Protein 7OZE (pdb70)

Secondary structure (P-SEA, 3-state):
cbbbbbbbcccccccccccccccccccaaaaaaaaaaccccccccccccccaaaaaaaaacccccccccccccccccccccccccccaaaaaaaabbbbbbcccccccccccccccccccccccccccccccccccccccccccccccccccccccccccbbbbbbccccccccccccccccccccccccccccccccccccccccccccccccccccaaaaaaaaaaaaaaacccbbbbbbcccccccccccccccccccccccaaaaaaaaaaaaaaaaaaaaaaaccccbbbbbbbccbbbbccccccccccccccccccccccccccccccccccccbbbbbbcccccccccccccccccaaaaaaaaaacccccccccccbbbbcccccccccccccbbbbbcccbbbbbbcccbbbbccccccccccccccccccccbbbbbccccccccccccccccaaaaaaaaaaaaaaacccccccc/cbbbbbbbcccccccccccccccccccaaaaaaaaaaccccccccccccccaaaaaaaaacccccccccccccccccccccccccccaaaaaaaabbbbbbcccccccccccccccccccccccccccccccccccccccccccccccccccccccccccbbbbbbccccccccccccccccccccccccccccccccccccccccccccccccccccaaaaaaaaaaaaaaaccccbbbbbcccccccccccccccccccccccaaaaaaaaaaaaaaaaaaaaaaaccccbbbbbbbccbbbbccccccccccccccccccccccccccccccccccccbbbbbbcccccccccccccccccaaaaaaaaaacccccccccccbbbbcccccccccccccbbbbbcccbbbbbbcccbbbbccccccccccccccccccccbbbbbccccccccccccccccaaaaaaaaaaaaaaacccccccc/cbbbbbbbcccccccccccccccccccaaaaaaaaaaccccccccccccccaaaaaaaaacccccccccccccccccccccccccccaaaaaaaabbbbbbcccccccccccccccccccccccccccccccccccccccccccccccccccccccccccbbbbbbccccccccccccccccccccccccccccccccccccccccccccccccccccaaaaaaaaaaaaaaacccbbbbbbcccccccccccccccccccccccaaaaaaaaaaaaaaaaaaaaaaaccccbbbbbbbccbbbbccccccccccccccccccccccccccccccccccccbbbbbbcccccccccccccccccaaaaaaaaaacccccccccccbbbbcccccccccccccbbbbbcccbbbbbbcccbbbbccccccccccccccccccccbbbbbccccccccccccccccaaaaaaaaaaaaaaacccccccc/cbbbbbbbcccccccccccccccccccaaaaaaaaaaccccccccccccccaaaaaaaaacccccccccccccccccccccccccccaaaaaaaabbbbbbcccccccccccccccccccccccccccccccccccccccccccccccccccccccccccbbbbbbcccccccccccccccccccccccccccccccccccccccccccccccccccaaaaaaaaaaaaaaaaccccbbbbbcccccccccccccccccccccccaaaaaaaaaaaaaaaaaaaaaaaccccbbbbbbbccbbbbccccccccccccccccccccccccccccccccccccbbbbbbcccccccccccccccccaaaaaaaaaacccccccccccbbbbcccccccccccccbbbbbcccbbbbbbcccbbbbccccccccccccccccccccbbbbbccccccccccccccccaaaaaaaaaaaaaaacccccccc

Sequence (1948 aa):
QRPNVVFIYADDIGYGDLSCNGAKTIHTPNVERLAKMGVRFTNAHSAAATSTPSRYAMLTGEYAWRKAGTGIAAGDAAAIIRPERYTMANLFKDAGYNTGVVGKWHLGLGDKGGEQDWNKPLQPGTNDIGFEYSFIMAATGDRVPCVFVENDQVINLDPNDPIQVSYKANFPGEPTGKDNPELLKMHPSHGHDQSIVNGISRIGYMKGGKSALWQDEKIAETLTGKAVSFIEGHKSAPFFLYFATQDAHVPRVPSPQFAGKSGMGPRGDCLLEFDWSVGEILNALERLGLDKNTLVILSSDNGPVVDDGYKDQAVELLGDHTPGGIYRGGKYSSFEAGTRIPCIWSWQGVIRPGTVSDALLCQIDWFATFAEMLNVRLPEGAAPDSEPMLKAWTGKQKKGREWLVLQNAQQNNLSVTDGRWKYLRPGNGPAYLKAVNIELGNSKEPQLYDLKKDPKEKNNVAGQNPELVKKMAAQLEKIVDGRYGLPLQRPNVVFIYADDIGYGDLSCNGAKTIHTPNVERLAKMGVRFTNAHSAAATSTPSRYAMLTGEYAWRKAGTGIAAGDAAAIIRPERYTMANLFKDAGYNTGVVGKWHLGLGDKGGEQDWNKPLQPGTNDIGFEYSFIMAATGDRVPCVFVENDQVINLDPNDPIQVSYKANFPGEPTGKDNPELLKMHPSHGHDQSIVNGISRIGYMKGGKSALWQDEKIAETLTGKAVSFIEGHKSAPFFLYFATQDAHVPRVPSPQFAGKSGMGPRGDCLLEFDWSVGEILNALERLGLDKNTLVILSSDNGPVVDDGYKDQAVELLGDHTPGGIYRGGKYSSFEAGTRIPCIWSWQGVIRPGTVSDALLCQIDWFATFAEMLNVRLPEGAAPDSEPMLKAWTGKQKKGREWLVLQNAQQNNLSVTDGRWKYLRPGNGPAYLKAVNIELGNSKEPQLYDLKKDPKEKNNVAGQNPELVKKMAAQLEKIVDGRYGLPLQRPNVVFIYADDIGYGDLSCNGAKTIHTPNVERLAKMGVRFTNAHSAAATSTPSRYAMLTGEYAWRKAGTGIAAGDAAAIIRPERYTMANLFKDAGYNTGVVGKWHLGLGDKGGEQDWNKPLQPGTNDIGFEYSFIMAATGDRVPCVFVENDQVINLDPNDPIQVSYKANFPGEPTGKDNPELLKMHPSHGHDQSIVNGISRIGYMKGGKSALWQDEKIAETLTGKAVSFIEGHKSAPFFLYFATQDAHVPRVPSPQFAGKSGMGPRGDCLLEFDWSVGEILNALERLGLDKNTLVILSSDNGPVVDDGYKDQAVELLGDHTPGGIYRGGKYSSFEAGTRIPCIWSWQGVIRPGTVSDALLCQIDWFATFAEMLNVRLPEGAAPDSEPMLKAWTGKQKKGREWLVLQNAQNNLSVTDGRWKYLRPGNGPAYLKAVNIELGNSKEPQLYDLKKDPKEKNNVAGQNPELVKKMAAQLEKIVDGRYGLPLQRPNVVFIYADDIGYGDLSCNGAKTIHTPNVERLAKMGVRFTNAHSAAATSTPSRYAMLTGEYAWRKAGTGIAAGDAAAIIRPERYTMANLFKDAGYNTGVVGKWHLGLGDKGGEQDWNKPLQPGTNDIGFEYSFIMAATGDRVPCVFVENDQVINLDPNDPIQVSYKANFPGEPTGKDNPELLKMHPSHGHDQSIVNGISRIGYMKGGKSALWQDEKIAETLTGKAVSFIEGHKSAPFFLYFATQDAHVPRVPSPQFAGKSGMGPRGDCLLEFDWSVGEILNALERLGLDKNTLVILSSDNGPVVDDGYKDQAVELLGDHTPGGIYRGGKYSSFEAGTRIPCIWSWQGVIRPGTVSDALLCQIDWFATFAEMLNVRLPEGAAPDSEPMLKAWTGKQKKGREWLVLQNAQQNNLSVTDGRWKYLRPGNGPAYLKAVNIELGNSKEPQLYDLKKDPKEKNNVAGQNPELVKKMAAQLEKIVDGRYGLPL

Radius of gyration: 40.95 Å; Cα contacts (8 Å, |Δi|>4): 5257; chains: 4; bounding box: 102×102×108 Å

Structure (mmCIF, N/CA/C/O backbone):
data_7OZE
#
_entry.id   7OZE
#
_cell.length_a   86.401
_cell.length_b   124.715
_cell.length_c   97.137
_cell.angle_alpha   90.000
_cell.angle_beta   95.321
_cell.angle_gamma   90.000
#
_symmetry.space_group_name_H-M   'P 1 21 1'
#
loop_
_entity.id
_entity.type
_entity.pdbx_description
1 polymer 'Putative secreted sulfatase'
2 non-polymer 6-O-sulfo-beta-D-galactopyranose
3 non-polymer 'CALCIUM ION'
4 water water
#
loop_
_atom_site.group_PDB
_atom_site.id
_atom_site.type_symbol
_atom_site.label_atom_id
_atom_site.label_alt_id
_atom_site.label_comp_id
_atom_site.label_asym_id
_atom_site.label_entity_id
_atom_site.label_seq_id
_atom_site.pdbx_PDB_ins_code
_atom_site.Cartn_x
_atom_site.Cartn_y
_atom_site.Cartn_z
_atom_site.occupancy
_atom_site.B_iso_or_equiv
_atom_site.auth_seq_id
_atom_site.auth_comp_id
_atom_site.auth_asym_id
_atom_site.auth_atom_id
_atom_site.pdbx_PDB_model_num
ATOM 1 N N . GLN A 1 27 ? 20.835 99.232 49.705 1.000 32.065 29 GLN AAA N 1
ATOM 2 C CA . GLN A 1 27 ? 19.629 98.653 50.364 1.000 32.111 29 GLN AAA CA 1
ATOM 3 C C . GLN A 1 27 ? 19.577 97.147 50.079 1.000 29.925 29 GLN AAA C 1
ATOM 4 O O . GLN A 1 27 ? 19.449 96.783 48.886 1.000 30.968 29 GLN AAA O 1
ATOM 10 N N . ARG A 1 28 ? 19.683 96.299 51.114 1.000 27.033 30 ARG AAA N 1
ATOM 11 C CA . ARG A 1 28 ? 19.437 94.833 51.004 1.000 25.481 30 ARG AAA CA 1
ATOM 12 C C . ARG A 1 28 ? 18.437 94.430 52.088 1.000 23.436 30 ARG AAA C 1
ATOM 13 O O . ARG A 1 28 ? 18.752 93.654 52.982 1.000 22.934 30 ARG AAA O 1
ATOM 21 N N . PRO A 1 29 ? 17.177 94.926 52.025 1.000 21.379 31 PRO AAA N 1
ATOM 22 C CA . PRO A 1 29 ? 16.158 94.588 53.013 1.000 20.165 31 PRO AAA CA 1
ATOM 23 C C . PRO A 1 29 ? 15.488 93.243 52.702 1.000 19.494 31 PRO AAA C 1
ATOM 24 O O . PRO A 1 29 ? 15.585 92.792 51.584 1.000 19.582 31 PRO AAA O 1
ATOM 28 N N . ASN A 1 30 ? 14.782 92.664 53.671 1.000 17.835 32 ASN AAA N 1
ATOM 29 C CA . ASN A 1 30 ? 13.897 91.499 53.418 1.000 16.994 32 ASN AAA CA 1
ATOM 30 C C . ASN A 1 30 ? 12.720 91.988 52.571 1.000 16.105 32 ASN AAA C 1
ATOM 31 O O . ASN A 1 30 ? 12.324 93.159 52.738 1.000 15.661 32 ASN AAA O 1
ATOM 36 N N . VAL A 1 31 ? 12.202 91.130 51.693 1.000 14.824 33 VAL AAA N 1
ATOM 37 C CA . VAL A 1 31 ? 11.004 91.427 50.859 1.000 14.122 33 VAL AAA CA 1
ATOM 38 C C . VAL A 1 31 ? 9.984 90.311 51.098 1.000 13.989 33 VAL AAA C 1
ATOM 39 O O . VAL A 1 31 ? 10.294 89.116 50.834 1.000 14.007 33 VAL AAA O 1
ATOM 43 N N . VAL A 1 32 ? 8.821 90.703 51.620 1.000 13.545 34 VAL AAA N 1
ATOM 44 C CA . VAL A 1 32 ? 7.671 89.805 51.903 1.000 13.642 34 VAL AAA CA 1
ATOM 45 C C . VAL A 1 32 ? 6.485 90.299 51.077 1.000 13.688 34 VAL AAA C 1
ATOM 46 O O . VAL A 1 32 ? 6.052 91.449 51.293 1.000 13.803 34 VAL AAA O 1
ATOM 50 N N . PHE A 1 33 ? 6.020 89.470 50.144 1.000 13.621 35 PHE AAA N 1
ATOM 51 C CA . PHE A 1 33 ? 4.756 89.675 49.405 1.000 13.672 35 PHE AAA CA 1
ATOM 52 C C . PHE A 1 33 ? 3.650 88.982 50.184 1.000 13.698 35 PHE AAA C 1
ATOM 53 O O . PHE A 1 33 ? 3.823 87.796 50.458 1.000 13.643 35 PHE AAA O 1
ATOM 61 N N . ILE A 1 34 ? 2.570 89.693 50.500 1.000 14.000 36 ILE AAA N 1
ATOM 62 C CA . ILE A 1 34 ? 1.267 89.082 50.894 1.000 14.317 36 ILE AAA CA 1
ATOM 63 C C . ILE A 1 34 ? 0.314 89.300 49.720 1.000 14.499 36 ILE AAA C 1
ATOM 64 O O . ILE A 1 34 ? -0.207 90.427 49.579 1.000 14.943 36 ILE AAA O 1
ATOM 69 N N . TYR A 1 35 ? 0.136 88.267 48.896 1.000 14.663 37 TYR AAA N 1
ATOM 70 C CA . TYR A 1 35 ? -0.482 88.343 47.549 1.000 14.889 37 TYR AAA CA 1
ATOM 71 C C . TYR A 1 35 ? -1.814 87.589 47.574 1.000 15.386 37 TYR AAA C 1
ATOM 72 O O . TYR A 1 35 ? -1.830 86.333 47.613 1.000 15.992 37 TYR AAA O 1
ATOM 81 N N . ALA A 1 36 ? -2.908 88.350 47.540 1.000 15.259 38 ALA AAA N 1
ATOM 82 C CA . ALA A 1 36 ? -4.290 87.851 47.670 1.000 15.383 38 ALA AAA CA 1
ATOM 83 C C . ALA A 1 36 ? -4.794 87.324 46.329 1.000 15.355 38 ALA AAA C 1
ATOM 84 O O . ALA A 1 36 ? -4.172 87.603 45.304 1.000 15.486 38 ALA AAA O 1
ATOM 86 N N . ASP A 1 37 ? -5.922 86.621 46.361 1.000 15.754 39 ASP AAA N 1
ATOM 87 C CA . ASP A 1 37 ? -6.610 86.056 45.178 1.000 15.908 39 ASP AAA CA 1
ATOM 88 C C . ASP A 1 37 ? -8.003 86.689 45.095 1.000 15.837 39 ASP AAA C 1
ATOM 89 O O . ASP A 1 37 ? -8.781 86.508 46.032 1.000 15.347 39 ASP AAA O 1
ATOM 94 N N . ASP A 1 38 ? -8.292 87.419 44.016 1.000 16.354 40 ASP AAA N 1
ATOM 95 C CA . ASP A 1 38 ? -9.650 87.923 43.655 1.000 16.154 40 ASP AAA CA 1
ATOM 96 C C . ASP A 1 38 ? -10.112 88.979 44.671 1.000 15.636 40 ASP AAA C 1
ATOM 97 O O . ASP A 1 38 ? -11.337 89.154 44.813 1.000 15.998 40 ASP AAA O 1
ATOM 102 N N . ILE A 1 39 ? -9.186 89.671 45.337 1.000 14.922 41 ILE AAA N 1
ATOM 103 C CA . ILE A 1 39 ? -9.529 90.713 46.348 1.000 14.970 41 ILE AAA CA 1
ATOM 104 C C . ILE A 1 39 ? -9.498 92.082 45.665 1.000 15.032 41 ILE AAA C 1
ATOM 105 O O . ILE A 1 39 ? -8.416 92.509 45.244 1.000 14.661 41 ILE AAA O 1
ATOM 110 N N . GLY A 1 40 ? -10.668 92.721 45.564 1.000 15.702 42 GLY AAA N 1
ATOM 111 C CA . GLY A 1 40 ? -10.890 93.946 44.772 1.000 16.248 42 GLY AAA CA 1
ATOM 112 C C . GLY A 1 40 ? -10.554 95.209 45.543 1.000 16.648 42 GLY AAA C 1
ATOM 113 O O . GLY A 1 40 ? -10.268 95.120 46.751 1.000 17.112 42 GLY AAA O 1
ATOM 114 N N . TYR A 1 41 ? -10.592 96.353 44.856 1.000 17.286 43 TYR AAA N 1
ATOM 115 C CA . TYR A 1 41 ? -10.194 97.682 45.385 1.000 17.537 43 TYR AAA CA 1
ATOM 116 C C . TYR A 1 41 ? -10.999 98.011 46.647 1.000 17.856 43 TYR AAA C 1
ATOM 117 O O . TYR A 1 41 ? -10.415 98.585 47.577 1.000 18.399 43 TYR AAA O 1
ATOM 126 N N . GLY A 1 42 ? -12.281 97.643 46.690 1.000 17.380 44 GLY AAA N 1
ATOM 127 C CA . GLY A 1 42 ? -13.196 97.956 47.807 1.000 17.366 44 GLY AAA CA 1
ATOM 128 C C . GLY A 1 42 ? -13.433 96.791 48.760 1.000 17.287 44 GLY AAA C 1
ATOM 129 O O . GLY A 1 42 ? -14.356 96.919 49.605 1.000 17.408 44 GLY AAA O 1
ATOM 130 N N . ASP A 1 43 ? -12.643 95.710 48.677 1.000 17.175 45 ASP AAA N 1
ATOM 131 C CA . ASP A 1 43 ? -12.840 94.478 49.495 1.000 17.344 45 ASP AAA CA 1
ATOM 132 C C . ASP A 1 43 ? -12.121 94.600 50.855 1.000 17.644 45 ASP AAA C 1
ATOM 133 O O . ASP A 1 43 ? -12.426 93.807 51.756 1.000 17.266 45 ASP AAA O 1
ATOM 138 N N . LEU A 1 44 ? -11.179 95.533 50.996 1.000 18.301 46 LEU AAA N 1
ATOM 139 C CA . LEU A 1 44 ? -10.409 95.759 52.245 1.000 18.789 46 LEU AAA CA 1
ATOM 140 C C . LEU A 1 44 ? -10.707 97.176 52.745 1.000 19.986 46 LEU AAA C 1
ATOM 141 O O . LEU A 1 44 ? -10.902 98.073 51.898 1.000 21.239 46 LEU AAA O 1
ATOM 146 N N . SER A 1 45 ? -10.737 97.370 54.067 1.000 20.811 47 SER AAA N 1
ATOM 147 C CA . SER A 1 45 ? -11.213 98.616 54.721 1.000 21.841 47 SER AAA CA 1
ATOM 148 C C . SER A 1 45 ? -10.185 99.748 54.565 1.000 23.160 47 SER AAA C 1
ATOM 149 O O . SER A 1 45 ? -10.557 100.898 54.841 1.000 24.377 47 SER AAA O 1
ATOM 152 N N . CYS A 1 46 ? -8.964 99.454 54.106 1.000 24.004 48 CYS AAA N 1
ATOM 153 C CA . CYS A 1 46 ? -7.874 100.455 53.917 1.000 24.943 48 CYS AAA CA 1
ATOM 154 C C . CYS A 1 46 ? -8.252 101.465 52.826 1.000 23.852 48 CYS AAA C 1
ATOM 155 O O . CYS A 1 46 ? -7.766 102.612 52.887 1.000 23.366 48 CYS AAA O 1
ATOM 158 N N . ASN A 1 47 ? -9.095 101.066 51.870 1.000 24.436 49 ASN AAA N 1
ATOM 159 C CA . ASN A 1 47 ? -9.533 101.923 50.729 1.000 24.800 49 ASN AAA CA 1
ATOM 160 C C . ASN A 1 47 ? -10.919 102.537 51.014 1.000 24.535 49 ASN AAA C 1
ATOM 161 O O . ASN A 1 47 ? -11.527 103.079 50.057 1.000 24.220 49 ASN AAA O 1
ATOM 166 N N . GLY A 1 48 ? -11.409 102.480 52.259 1.000 24.216 50 GLY AAA N 1
ATOM 167 C CA . GLY A 1 48 ? -12.531 103.318 52.736 1.000 24.150 50 GLY AAA CA 1
ATOM 168 C C . GLY A 1 48 ? -13.770 102.529 53.144 1.000 23.895 50 GLY AAA C 1
ATOM 169 O O . GLY A 1 48 ? -14.627 103.120 53.830 1.000 22.835 50 GLY AAA O 1
ATOM 170 N N . ALA A 1 49 ? -13.868 101.253 52.754 1.000 23.882 51 ALA AAA N 1
ATOM 171 C CA . ALA A 1 49 ? -15.010 100.356 53.049 1.000 23.700 51 ALA AAA CA 1
ATOM 172 C C . ALA A 1 49 ? -15.314 100.350 54.554 1.000 24.391 51 ALA AAA C 1
ATOM 173 O O . ALA A 1 49 ? -14.386 100.179 55.340 1.000 24.907 51 ALA AAA O 1
ATOM 175 N N . LYS A 1 50 ? -16.578 100.539 54.929 1.000 25.603 52 LYS AAA N 1
ATOM 176 C CA . LYS A 1 50 ? -17.076 100.414 56.329 1.000 26.637 52 LYS AAA CA 1
ATOM 177 C C . LYS A 1 50 ? -17.942 99.148 56.439 1.000 25.790 52 LYS AAA C 1
ATOM 178 O O . LYS A 1 50 ? -18.436 98.898 57.552 1.000 24.930 52 LYS AAA O 1
ATOM 184 N N . THR A 1 51 ? -18.070 98.361 55.359 1.000 25.305 53 THR AAA N 1
ATOM 185 C CA . THR A 1 51 ? -18.948 97.157 55.267 1.000 25.379 53 THR AAA CA 1
ATOM 186 C C . THR A 1 51 ? -18.194 95.892 55.706 1.000 24.967 53 THR AAA C 1
ATOM 187 O O . THR A 1 51 ? -18.848 94.860 55.954 1.000 24.151 53 THR AAA O 1
ATOM 191 N N . ILE A 1 52 ? -16.865 95.978 55.774 1.000 24.299 54 ILE AAA N 1
ATOM 192 C CA . ILE A 1 52 ? -15.950 94.902 56.243 1.000 23.934 54 ILE AAA CA 1
ATOM 193 C C . ILE A 1 52 ? -14.915 95.578 57.139 1.000 23.615 54 ILE AAA C 1
ATOM 194 O O . ILE A 1 52 ? -14.569 96.751 56.858 1.000 24.063 54 ILE AAA O 1
ATOM 199 N N . HIS A 1 53 ? -14.466 94.890 58.189 1.000 23.282 55 HIS AAA N 1
ATOM 200 C CA . HIS A 1 53 ? -13.363 95.363 59.064 1.000 23.450 55 HIS AAA CA 1
ATOM 201 C C . HIS A 1 53 ? -12.163 94.426 58.900 1.000 20.255 55 HIS AAA C 1
ATOM 202 O O . HIS A 1 53 ? -12.222 93.274 59.404 1.000 19.286 55 HIS AAA O 1
ATOM 209 N N . THR A 1 54 ? -11.131 94.936 58.212 1.000 17.555 56 THR AAA N 1
ATOM 210 C CA . THR A 1 54 ? -9.804 94.300 58.047 1.000 16.393 56 THR AAA CA 1
ATOM 211 C C . THR A 1 54 ? -8.781 95.123 58.824 1.000 15.042 56 THR AAA C 1
ATOM 212 O O . THR A 1 54 ? -8.103 95.977 58.254 1.000 14.298 56 THR AAA O 1
ATOM 216 N N . PRO A 1 55 ? -8.659 94.918 60.155 1.000 14.451 57 PRO AAA N 1
ATOM 217 C CA . PRO A 1 55 ? -7.812 95.770 60.995 1.000 14.434 57 PRO AAA CA 1
ATOM 218 C C . PRO A 1 55 ? -6.310 95.710 60.680 1.000 14.418 57 PRO AAA C 1
ATOM 219 O O . PRO A 1 55 ? -5.672 96.742 60.722 1.000 14.386 57 PRO AAA O 1
ATOM 223 N N . ASN A 1 56 ? -5.787 94.520 60.376 1.000 14.714 58 ASN AAA N 1
ATOM 224 C CA . ASN A 1 56 ? -4.351 94.288 60.066 1.000 14.910 58 ASN AAA CA 1
ATOM 225 C C . ASN A 1 56 ? -3.971 94.965 58.744 1.000 14.958 58 ASN AAA C 1
ATOM 226 O O . ASN A 1 56 ? -2.827 95.445 58.637 1.000 15.257 58 ASN AAA O 1
ATOM 231 N N . VAL A 1 57 ? -4.877 94.984 57.769 1.000 14.855 59 VAL AAA N 1
ATOM 232 C CA . VAL A 1 57 ? -4.631 95.652 56.458 1.000 15.057 59 VAL AAA CA 1
ATOM 233 C C . VAL A 1 57 ? -4.605 97.169 56.692 1.000 15.497 59 VAL AAA C 1
ATOM 234 O O . VAL A 1 57 ? -3.769 97.851 56.059 1.000 14.898 59 VAL AAA O 1
ATOM 238 N N . GLU A 1 58 ? -5.456 97.680 57.587 1.000 16.300 60 GLU AAA N 1
ATOM 239 C CA . GLU A 1 58 ? -5.444 99.122 57.963 1.000 16.939 60 GLU AAA CA 1
ATOM 240 C C . GLU A 1 58 ? -4.128 99.447 58.675 1.000 17.314 60 GLU AAA C 1
ATOM 241 O O . GLU A 1 58 ? -3.572 100.535 58.417 1.000 17.801 60 GLU AAA O 1
ATOM 247 N N . ARG A 1 59 ? -3.660 98.537 59.535 1.000 17.529 61 ARG AAA N 1
ATOM 248 C CA . ARG A 1 59 ? -2.367 98.666 60.252 1.000 17.771 61 ARG AAA CA 1
ATOM 249 C C . ARG A 1 59 ? -1.268 98.885 59.208 1.000 17.842 61 ARG AAA C 1
ATOM 250 O O . ARG A 1 59 ? -0.555 99.904 59.316 1.000 17.617 61 ARG AAA O 1
ATOM 258 N N . LEU A 1 60 ? -1.174 97.989 58.220 1.000 17.751 62 LEU AAA N 1
ATOM 259 C CA . LEU A 1 60 ? -0.166 98.052 57.126 1.000 17.737 62 LEU AAA CA 1
ATOM 260 C C . LEU A 1 60 ? -0.254 99.408 56.410 1.000 17.998 62 LEU AAA C 1
ATOM 261 O O . LEU A 1 60 ? 0.800 100.025 56.201 1.000 18.340 62 LEU AAA O 1
ATOM 266 N N . ALA A 1 61 ? -1.462 99.852 56.052 1.000 18.639 63 ALA AAA N 1
ATOM 267 C CA . ALA A 1 61 ? -1.707 101.114 55.315 1.000 19.109 63 ALA AAA CA 1
ATOM 268 C C . ALA A 1 61 ? -1.196 102.303 56.136 1.000 20.374 63 ALA AAA C 1
ATOM 269 O O . ALA A 1 61 ? -0.468 103.138 55.569 1.000 19.856 63 ALA AAA O 1
ATOM 271 N N . LYS A 1 62 ? -1.556 102.368 57.425 1.000 22.124 64 LYS AAA N 1
ATOM 272 C CA . LYS A 1 62 ? -1.181 103.483 58.343 1.000 23.726 64 LYS AAA CA 1
ATOM 273 C C . LYS A 1 62 ? 0.295 103.347 58.757 1.000 23.844 64 LYS AAA C 1
ATOM 274 O O . LYS A 1 62 ? 0.804 104.258 59.440 1.000 25.577 64 LYS AAA O 1
ATOM 280 N N . MET A 1 63 ? 0.961 102.281 58.306 1.000 23.192 65 MET AAA N 1
ATOM 281 C CA . MET A 1 63 ? 2.372 101.915 58.619 1.000 22.261 65 MET AAA CA 1
ATOM 282 C C . MET A 1 63 ? 3.262 102.119 57.381 1.000 21.148 65 MET AAA C 1
ATOM 283 O O . MET A 1 63 ? 4.494 102.106 57.545 1.000 22.023 65 MET AAA O 1
ATOM 288 N N . GLY A 1 64 ? 2.673 102.334 56.197 1.000 19.670 66 GLY AAA N 1
ATOM 289 C CA . GLY A 1 64 ? 3.405 102.527 54.928 1.000 19.097 66 GLY AAA CA 1
ATOM 290 C C . GLY A 1 64 ? 2.655 103.410 53.939 1.000 18.216 66 GLY AAA C 1
ATOM 291 O O . GLY A 1 64 ? 2.044 104.401 54.383 1.000 17.949 66 GLY AAA O 1
ATOM 292 N N . VAL A 1 65 ? 2.720 103.086 52.642 1.000 17.362 67 VAL AAA N 1
ATOM 293 C CA . VAL A 1 65 ? 2.076 103.875 51.551 1.000 17.561 67 VAL AAA CA 1
ATOM 294 C C . VAL A 1 65 ? 1.020 103.007 50.848 1.000 17.106 67 VAL AAA C 1
ATOM 295 O O . VAL A 1 65 ? 1.321 101.856 50.474 1.000 15.719 67 VAL AAA O 1
ATOM 299 N N . ARG A 1 66 ? -0.169 103.582 50.665 1.000 17.171 68 ARG AAA N 1
ATOM 300 C CA . ARG A 1 66 ? -1.352 102.961 50.019 1.000 17.262 68 ARG AAA CA 1
ATOM 301 C C . ARG A 1 66 ? -1.506 103.562 48.614 1.000 16.736 68 ARG AAA C 1
ATOM 302 O O . ARG A 1 66 ? -1.450 104.797 48.496 1.000 15.507 68 ARG AAA O 1
ATOM 310 N N . PHE A 1 67 ? -1.696 102.707 47.600 1.000 16.765 69 PHE AAA N 1
ATOM 311 C CA . PHE A 1 67 ? -1.800 103.083 46.163 1.000 16.807 69 PHE AAA CA 1
ATOM 312 C C . PHE A 1 67 ? -3.262 103.043 45.702 1.000 16.487 69 PHE AAA C 1
ATOM 313 O O . PHE A 1 67 ? -3.965 102.053 45.967 1.000 17.160 69 PHE AAA O 1
ATOM 321 N N . THR A 1 68 ? -3.693 104.106 45.021 1.000 16.334 70 THR AAA N 1
ATOM 322 C CA . THR A 1 68 ? -5.083 104.300 44.536 1.000 16.066 70 THR AAA CA 1
ATOM 323 C C . THR A 1 68 ? -5.180 104.002 43.036 1.000 16.250 70 THR AAA C 1
ATOM 324 O O . THR A 1 68 ? -6.309 103.999 42.532 1.000 16.274 70 THR AAA O 1
ATOM 328 N N . ASN A 1 69 ? -4.053 103.763 42.359 1.000 16.468 71 ASN AAA N 1
ATOM 329 C CA . ASN A 1 69 ? -4.011 103.565 40.885 1.000 16.640 71 ASN AAA CA 1
ATOM 330 C C . ASN A 1 69 ? -2.907 102.560 40.525 1.000 15.820 71 ASN AAA C 1
ATOM 331 O O . ASN A 1 69 ? -2.271 102.728 39.468 1.000 15.504 71 ASN AAA O 1
ATOM 336 N N . ALA A 1 70 ? -2.710 101.542 41.364 1.000 15.199 72 ALA AAA N 1
ATOM 337 C CA . ALA A 1 70 ? -1.807 100.398 41.121 1.000 14.980 72 ALA AAA CA 1
ATOM 338 C C . ALA A 1 70 ? -2.618 99.258 40.499 1.000 15.054 72 ALA AAA C 1
ATOM 339 O O . ALA A 1 70 ? -3.740 99.009 40.959 1.000 14.997 72 ALA AAA O 1
ATOM 341 N N . HIS A 1 71 ? -2.047 98.588 39.497 1.000 15.136 73 HIS AAA N 1
ATOM 342 C CA . HIS A 1 71 ? -2.724 97.560 38.666 1.000 14.572 73 HIS AAA CA 1
ATOM 343 C C . HIS A 1 71 ? -1.926 96.251 38.665 1.000 14.377 73 HIS AAA C 1
ATOM 344 O O . HIS A 1 71 ? -0.676 96.293 38.665 1.000 13.976 73 HIS AAA O 1
ATOM 351 N N . SER A 1 72 ? -2.637 95.124 38.655 1.000 14.177 74 SER AAA N 1
ATOM 352 C CA . SER A 1 72 ? -2.116 93.825 38.161 1.000 14.046 74 SER AAA CA 1
ATOM 353 C C . SER A 1 72 ? -2.029 93.915 36.634 1.000 13.629 74 SER AAA C 1
ATOM 354 O O . SER A 1 72 ? -2.802 94.695 36.039 1.000 13.837 74 SER AAA O 1
ATOM 357 N N . ALA A 1 73 ? -1.110 93.178 36.016 1.000 13.162 75 ALA AAA N 1
ATOM 358 C CA . ALA A 1 73 ? -0.908 93.193 34.550 1.000 12.723 75 ALA AAA CA 1
ATOM 359 C C . ALA A 1 73 ? -2.194 92.719 33.861 1.000 12.520 75 ALA AAA C 1
ATOM 360 O O . ALA A 1 73 ? -2.478 93.217 32.749 1.000 13.033 75 ALA AAA O 1
ATOM 362 N N . ALA A 1 74 ? -2.937 91.805 34.498 1.000 11.957 76 ALA AAA N 1
ATOM 363 C CA . ALA A 1 74 ? -4.091 91.085 33.912 1.000 11.945 76 ALA AAA CA 1
ATOM 364 C C . ALA A 1 74 ? -5.258 91.033 34.899 1.000 11.846 76 ALA AAA C 1
ATOM 365 O O . ALA A 1 74 ? -5.042 91.259 36.093 1.000 11.965 76 ALA AAA O 1
ATOM 367 N N . ALA A 1 75 ? -6.453 90.723 34.397 1.000 11.855 77 ALA AAA N 1
ATOM 368 C CA . ALA A 1 75 ? -7.703 90.592 35.176 1.000 11.703 77 ALA AAA CA 1
ATOM 369 C C . ALA A 1 75 ? -7.960 89.119 35.504 1.000 11.672 77 ALA AAA C 1
ATOM 370 O O . ALA A 1 75 ? -9.078 88.811 35.936 1.000 11.667 77 ALA AAA O 1
ATOM 372 N N . THR A 1 76 ? -6.966 88.248 35.311 1.000 11.724 78 THR AAA N 1
ATOM 373 C CA . THR A 1 76 ? -7.005 86.818 35.726 1.000 11.833 78 THR AAA CA 1
ATOM 374 C C . THR A 1 76 ? -5.657 86.440 36.342 1.000 12.160 78 THR AAA C 1
ATOM 375 O O . THR A 1 76 ? -4.689 87.194 36.155 1.000 12.228 78 THR AAA O 1
ATOM 379 N N . SER A 1 77 ? -5.615 85.304 37.039 1.000 12.979 79 SER AAA N 1
ATOM 380 C CA . SER A 1 77 ? -4.514 84.856 37.938 1.000 13.371 79 SER AAA CA 1
ATOM 381 C C . SER A 1 77 ? -3.219 84.618 37.162 1.000 13.637 79 SER AAA C 1
ATOM 382 O O . SER A 1 77 ? -2.235 85.332 37.426 1.000 13.713 79 SER AAA O 1
ATOM 385 N N . THR A 1 78 ? -3.216 83.616 36.277 1.000 13.968 80 THR AAA N 1
ATOM 386 C CA . THR A 1 78 ? -1.999 83.054 35.633 1.000 14.138 80 THR AAA CA 1
ATOM 387 C C . THR A 1 78 ? -1.249 84.141 34.867 1.000 13.862 80 THR AAA C 1
ATOM 388 O O . THR A 1 78 ? -0.037 84.260 35.003 1.000 15.166 80 THR AAA O 1
ATOM 392 N N . PRO A 1 79 ? -1.902 84.971 34.028 1.000 13.349 81 PRO AAA N 1
ATOM 393 C CA . PRO A 1 79 ? -1.179 86.031 33.328 1.000 13.089 81 PRO AAA CA 1
ATOM 394 C C . PRO A 1 79 ? -0.614 87.098 34.283 1.000 12.481 81 PRO AAA C 1
ATOM 395 O O . PRO A 1 79 ? 0.507 87.499 34.102 1.000 11.970 81 PRO AAA O 1
ATOM 399 N N . SER A 1 80 ? -1.378 87.518 35.289 1.000 12.471 82 SER AAA N 1
ATOM 400 C CA . SER A 1 80 ? -0.934 88.517 36.298 1.000 12.276 82 SER AAA CA 1
ATOM 401 C C . SER A 1 80 ? 0.321 88.013 37.013 1.000 12.430 82 SER AAA C 1
ATOM 402 O O . SER A 1 80 ? 1.265 88.807 37.180 1.000 12.210 82 SER AAA O 1
ATOM 405 N N . ARG A 1 81 ? 0.321 86.738 37.407 1.000 12.944 83 ARG AAA N 1
ATOM 406 C CA . ARG A 1 81 ? 1.419 86.094 38.172 1.000 13.334 83 ARG AAA CA 1
ATOM 407 C C . ARG A 1 81 ? 2.629 85.906 37.257 1.000 13.599 83 ARG AAA C 1
ATOM 408 O O . ARG A 1 81 ? 3.772 86.176 37.725 1.000 13.405 83 ARG AAA O 1
ATOM 416 N N . TYR A 1 82 ? 2.392 85.489 36.009 1.000 13.879 84 TYR AAA N 1
ATOM 417 C CA . TYR A 1 82 ? 3.442 85.354 34.969 1.000 14.628 84 TYR AAA CA 1
ATOM 418 C C . TYR A 1 82 ? 4.122 86.710 34.754 1.000 15.550 84 TYR AAA C 1
ATOM 419 O O . TYR A 1 82 ? 5.363 86.770 34.792 1.000 16.609 84 TYR AAA O 1
ATOM 428 N N . ALA A 1 83 ? 3.326 87.763 34.544 1.000 15.960 85 ALA AAA N 1
ATOM 429 C CA . ALA A 1 83 ? 3.788 89.151 34.306 1.000 16.167 85 ALA AAA CA 1
ATOM 430 C C . ALA A 1 83 ? 4.718 89.598 35.438 1.000 16.429 85 ALA AAA C 1
ATOM 431 O O . ALA A 1 83 ? 5.742 90.238 35.146 1.000 16.240 85 ALA AAA O 1
ATOM 433 N N . MET A 1 84 ? 4.350 89.274 36.678 1.000 17.009 86 MET AAA N 1
ATOM 434 C CA . MET A 1 84 ? 4.996 89.797 37.907 1.000 17.493 86 MET AAA CA 1
ATOM 435 C C . MET A 1 84 ? 6.380 89.150 38.067 1.000 16.951 86 MET AAA C 1
ATOM 436 O O . MET A 1 84 ? 7.350 89.902 38.274 1.000 16.738 86 MET AAA O 1
ATOM 441 N N . LEU A 1 85 ? 6.455 87.821 37.956 1.000 16.309 87 LEU AAA N 1
ATOM 442 C CA . LEU A 1 85 ? 7.694 87.031 38.190 1.000 16.177 87 LEU AAA CA 1
ATOM 443 C C . LEU A 1 85 ? 8.648 87.132 36.987 1.000 15.933 87 LEU AAA C 1
ATOM 444 O O . LEU A 1 85 ? 9.870 86.961 37.216 1.000 16.328 87 LEU AAA O 1
ATOM 449 N N . THR A 1 86 ? 8.141 87.390 35.773 1.000 15.317 88 THR AAA N 1
ATOM 450 C CA . THR A 1 86 ? 8.967 87.432 34.530 1.000 15.215 88 THR AAA CA 1
ATOM 451 C C . THR A 1 86 ? 9.273 88.874 34.098 1.000 14.770 88 THR AAA C 1
ATOM 452 O O . THR A 1 86 ? 10.254 89.050 33.363 1.000 14.399 88 THR AAA O 1
ATOM 456 N N . GLY A 1 87 ? 8.463 89.854 34.517 1.000 14.369 89 GLY AAA N 1
ATOM 457 C CA . GLY A 1 87 ? 8.559 91.257 34.068 1.000 14.007 89 GLY AAA CA 1
ATOM 458 C C . GLY A 1 87 ? 8.220 91.404 32.588 1.000 13.920 89 GLY AAA C 1
ATOM 459 O O . GLY A 1 87 ? 8.651 92.410 31.979 1.000 13.948 89 GLY AAA O 1
ATOM 460 N N . GLU A 1 88 ? 7.466 90.453 32.028 1.000 13.331 90 GLU AAA N 1
ATOM 461 C CA . GLU A 1 88 ? 7.016 90.457 30.613 1.000 13.055 90 GLU AAA CA 1
ATOM 462 C C . GLU A 1 88 ? 5.488 90.409 30.583 1.000 12.530 90 GLU AAA C 1
ATOM 463 O O . GLU A 1 88 ? 4.922 89.520 31.233 1.000 12.320 90 GLU AAA O 1
ATOM 469 N N . TYR A 1 89 ? 4.853 91.318 29.840 1.000 11.799 91 TYR AAA N 1
ATOM 470 C CA . TYR A 1 89 ? 3.393 91.285 29.569 1.000 11.261 91 TYR AAA CA 1
ATOM 471 C C . TYR A 1 89 ? 2.995 89.844 29.205 1.000 11.155 91 TYR AAA C 1
ATOM 472 O O . TYR A 1 89 ? 3.620 89.235 28.335 1.000 10.904 91 TYR AAA O 1
ATOM 481 N N . ALA A 1 90 ? 1.992 89.288 29.882 1.000 11.516 92 ALA AAA N 1
ATOM 482 C CA . ALA A 1 90 ? 1.559 87.880 29.702 1.000 11.654 92 ALA AAA CA 1
ATOM 483 C C . ALA A 1 90 ? 1.012 87.672 28.290 1.000 11.635 92 ALA AAA C 1
ATOM 484 O O . ALA A 1 90 ? 1.233 86.592 27.727 1.000 11.479 92 ALA AAA O 1
ATOM 486 N N . TRP A 1 91 ? 0.326 88.676 27.751 1.000 12.080 93 TRP AAA N 1
ATOM 487 C CA . TRP A 1 91 ? -0.365 88.619 26.433 1.000 12.628 93 TRP AAA CA 1
ATOM 488 C C . TRP A 1 91 ? 0.636 88.469 25.275 1.000 13.004 93 TRP AAA C 1
ATOM 489 O O . TRP A 1 91 ? 0.181 88.185 24.150 1.000 13.349 93 TRP AAA O 1
ATOM 500 N N . ARG A 1 92 ? 1.938 88.629 25.525 1.000 13.324 94 ARG AAA N 1
ATOM 501 C CA . ARG A 1 92 ? 2.999 88.425 24.508 1.000 13.665 94 ARG AAA CA 1
ATOM 502 C C . ARG A 1 92 ? 3.145 86.934 24.170 1.000 14.397 94 ARG AAA C 1
ATOM 503 O O . ARG A 1 92 ? 3.745 86.617 23.137 1.000 14.447 94 ARG AAA O 1
ATOM 511 N N . LYS A 1 93 ? 2.634 86.047 25.020 1.000 15.669 95 LYS AAA N 1
ATOM 512 C CA . LYS A 1 93 ? 2.810 84.575 24.882 1.000 16.370 95 LYS AAA CA 1
ATOM 513 C C . LYS A 1 93 ? 1.444 83.888 24.956 1.000 15.846 95 LYS AAA C 1
ATOM 514 O O . LYS A 1 93 ? 0.698 84.164 25.903 1.000 16.476 95 LYS AAA O 1
ATOM 520 N N . ALA A 1 94 ? 1.144 83.013 23.999 1.000 15.484 96 ALA AAA N 1
ATOM 521 C CA . ALA A 1 94 ? 0.027 82.045 24.072 1.000 15.352 96 ALA AAA CA 1
ATOM 522 C C . ALA A 1 94 ? 0.420 80.962 25.084 1.000 15.267 96 ALA AAA C 1
ATOM 523 O O . ALA A 1 94 ? 1.563 80.504 25.034 1.000 14.961 96 ALA AAA O 1
ATOM 525 N N . GLY A 1 95 ? -0.490 80.610 25.992 1.000 15.498 97 GLY AAA N 1
ATOM 526 C CA . GLY A 1 95 ? -0.298 79.588 27.043 1.000 15.198 97 GLY AAA CA 1
ATOM 527 C C . GLY A 1 95 ? -0.123 80.182 28.431 1.000 15.339 97 GLY AAA C 1
ATOM 528 O O . GLY A 1 95 ? 0.088 79.372 29.357 1.000 15.587 97 GLY AAA O 1
ATOM 529 N N . THR A 1 96 ? -0.251 81.512 28.586 1.000 15.528 98 THR AAA N 1
ATOM 530 C CA . THR A 1 96 ? -0.154 82.259 29.870 1.000 15.746 98 THR AAA CA 1
ATOM 531 C C . THR A 1 96 ? -1.557 82.590 30.406 1.000 16.748 98 THR AAA C 1
ATOM 532 O O . THR A 1 96 ? -1.637 83.331 31.403 1.000 16.605 98 THR AAA O 1
ATOM 536 N N . GLY A 1 97 ? -2.616 82.062 29.779 1.000 17.973 99 GLY AAA N 1
ATOM 537 C CA . GLY A 1 97 ? -4.000 82.171 30.274 1.000 18.991 99 GLY AAA CA 1
ATOM 538 C C . GLY A 1 97 ? -4.229 81.281 31.484 1.000 19.679 99 GLY AAA C 1
ATOM 539 O O . GLY A 1 97 ? -3.348 80.442 31.781 1.000 19.705 99 GLY AAA O 1
ATOM 540 N N . ILE A 1 98 ? -5.365 81.469 32.164 1.000 20.783 100 ILE AAA N 1
ATOM 541 C CA . ILE A 1 98 ? -5.814 80.652 33.337 1.000 21.342 100 ILE AAA CA 1
ATOM 542 C C . ILE A 1 98 ? -5.381 79.200 33.101 1.000 21.251 100 ILE AAA C 1
ATOM 543 O O . ILE A 1 98 ? -5.941 78.554 32.186 1.000 21.118 100 ILE AAA O 1
ATOM 548 N N . ALA A 1 99 ? -4.412 78.719 33.879 1.000 20.697 101 ALA AAA N 1
ATOM 549 C CA . ALA A 1 99 ? -3.822 77.368 33.752 1.000 20.130 101 ALA AAA CA 1
ATOM 550 C C . ALA A 1 99 ? -4.686 76.346 34.501 1.000 19.439 101 ALA AAA C 1
ATOM 551 O O . ALA A 1 99 ? -5.339 76.706 35.501 1.000 19.510 101 ALA AAA O 1
ATOM 553 N N . ALA A 1 100 ? -4.698 75.111 34.006 1.000 18.929 102 ALA AAA N 1
ATOM 554 C CA . ALA A 1 100 ? -5.263 73.929 34.686 1.000 18.734 102 ALA AAA CA 1
ATOM 555 C C . ALA A 1 100 ? -4.266 73.478 35.755 1.000 18.068 102 ALA AAA C 1
ATOM 556 O O . ALA A 1 100 ? -3.108 73.920 35.703 1.000 18.846 102 ALA AAA O 1
ATOM 558 N N . GLY A 1 101 ? -4.705 72.641 36.689 1.000 17.413 103 GLY AAA N 1
ATOM 559 C CA . GLY A 1 101 ? -3.841 72.006 37.699 1.000 17.530 103 GLY AAA CA 1
ATOM 560 C C . GLY A 1 101 ? -2.738 71.201 37.045 1.000 17.872 103 GLY AAA C 1
ATOM 561 O O . GLY A 1 101 ? -1.607 71.212 37.589 1.000 19.304 103 GLY AAA O 1
ATOM 562 N N . ASP A 1 102 ? -3.045 70.545 35.915 1.000 17.246 104 ASP AAA N 1
ATOM 563 C CA . ASP A 1 102 ? -2.123 69.615 35.209 1.000 16.676 104 ASP AAA CA 1
ATOM 564 C C . ASP A 1 102 ? -1.347 70.375 34.130 1.000 15.329 104 ASP AAA C 1
ATOM 565 O O . ASP A 1 102 ? -0.690 69.722 33.311 1.000 14.735 104 ASP AAA O 1
ATOM 570 N N . ALA A 1 103 ? -1.410 71.708 34.130 1.000 14.706 105 ALA AAA N 1
ATOM 571 C CA . ALA A 1 103 ? -0.641 72.573 33.209 1.000 14.292 105 ALA AAA CA 1
ATOM 572 C C . ALA A 1 103 ? 0.853 72.381 33.492 1.000 14.004 105 ALA AAA C 1
ATOM 573 O O . ALA A 1 103 ? 1.243 72.301 34.679 1.000 13.823 105 ALA AAA O 1
ATOM 575 N N . ALA A 1 104 ? 1.645 72.285 32.426 1.000 13.850 106 ALA AAA N 1
ATOM 576 C CA . ALA A 1 104 ? 3.121 72.213 32.461 1.000 13.727 106 ALA AAA CA 1
ATOM 577 C C . ALA A 1 104 ? 3.673 73.588 32.842 1.000 13.623 106 ALA AAA C 1
ATOM 578 O O . ALA A 1 104 ? 2.967 74.593 32.639 1.000 13.227 106 ALA AAA O 1
ATOM 580 N N . ALA A 1 105 ? 4.900 73.614 33.360 1.000 13.955 107 ALA AAA N 1
ATOM 581 C CA . ALA A 1 105 ? 5.649 74.840 33.720 1.000 14.622 107 ALA AAA CA 1
ATOM 582 C C . ALA A 1 105 ? 5.561 75.852 32.576 1.000 14.784 107 ALA AAA C 1
ATOM 583 O O . ALA A 1 105 ? 6.110 75.580 31.506 1.000 15.161 107 ALA AAA O 1
ATOM 585 N N . ILE A 1 106 ? 4.869 76.965 32.808 1.000 15.213 108 ILE AAA N 1
ATOM 586 C CA . ILE A 1 106 ? 4.799 78.132 31.886 1.000 15.749 108 ILE AAA CA 1
ATOM 587 C C . ILE A 1 106 ? 6.130 78.893 31.939 1.000 16.042 108 ILE AAA C 1
ATOM 588 O O . ILE A 1 106 ? 6.557 79.367 30.878 1.000 15.623 108 ILE AAA O 1
ATOM 593 N N . ILE A 1 107 ? 6.753 79.015 33.116 1.000 17.000 109 ILE AAA N 1
ATOM 594 C CA . ILE A 1 107 ? 8.092 79.659 33.268 1.000 17.816 109 ILE AAA CA 1
ATOM 595 C C . ILE A 1 107 ? 9.152 78.556 33.301 1.000 19.265 109 ILE AAA C 1
ATOM 596 O O . ILE A 1 107 ? 9.191 77.785 34.276 1.000 19.284 109 ILE AAA O 1
ATOM 601 N N . ARG A 1 108 ? 9.979 78.504 32.258 1.000 21.639 110 ARG AAA N 1
ATOM 602 C CA . ARG A 1 108 ? 11.032 77.478 32.054 1.000 23.180 110 ARG AAA CA 1
ATOM 603 C C . ARG A 1 108 ? 12.329 77.978 32.672 1.000 24.186 110 ARG AAA C 1
ATOM 604 O O . ARG A 1 108 ? 12.566 79.184 32.718 1.000 24.830 110 ARG AAA O 1
ATOM 612 N N . PRO A 1 109 ? 13.209 77.070 33.148 1.000 26.288 111 PRO AAA N 1
ATOM 613 C CA . PRO A 1 109 ? 14.466 77.470 33.797 1.000 26.670 111 PRO AAA CA 1
ATOM 614 C C . PRO A 1 109 ? 15.384 78.386 32.973 1.000 25.841 111 PRO AAA C 1
ATOM 615 O O . PRO A 1 109 ? 16.215 79.025 33.547 1.000 25.484 111 PRO AAA O 1
ATOM 619 N N . GLU A 1 110 ? 15.204 78.449 31.655 1.000 27.385 112 GLU AAA N 1
ATOM 620 C CA . GLU A 1 110 ? 15.981 79.348 30.760 1.000 28.849 112 GLU AAA CA 1
ATOM 621 C C . GLU A 1 110 ? 15.627 80.806 31.064 1.000 27.000 112 GLU AAA C 1
ATOM 622 O O . GLU A 1 110 ? 16.454 81.662 30.738 1.000 27.092 112 GLU AAA O 1
ATOM 628 N N . ARG A 1 111 ? 14.463 81.071 31.668 1.000 24.346 113 ARG AAA N 1
ATOM 629 C CA . ARG A 1 111 ? 13.958 82.446 31.941 1.000 22.447 113 ARG AAA CA 1
ATOM 630 C C . ARG A 1 111 ? 14.638 83.007 33.196 1.000 21.312 113 ARG AAA C 1
ATOM 631 O O . ARG A 1 111 ? 14.906 82.228 34.127 1.000 21.039 113 ARG AAA O 1
ATOM 639 N N . TYR A 1 112 ? 14.909 84.316 33.214 1.000 20.233 114 TYR AAA N 1
ATOM 640 C CA . TYR A 1 112 ? 15.424 85.047 34.399 1.000 19.035 114 TYR AAA CA 1
ATOM 641 C C . TYR A 1 112 ? 14.233 85.625 35.171 1.000 18.240 114 TYR AAA C 1
ATOM 642 O O . TYR A 1 112 ? 13.518 86.503 34.647 1.000 18.818 114 TYR AAA O 1
ATOM 651 N N . THR A 1 113 ? 14.060 85.122 36.396 1.000 16.942 115 THR AAA N 1
ATOM 652 C CA . THR A 1 113 ? 12.864 85.248 37.261 1.000 16.024 115 THR AAA CA 1
ATOM 653 C C . THR A 1 113 ? 13.169 86.267 38.366 1.000 15.991 115 THR AAA C 1
ATOM 654 O O . THR A 1 113 ? 14.351 86.467 38.668 1.000 15.969 115 THR AAA O 1
ATOM 658 N N . MET A 1 114 ? 12.148 86.898 38.946 1.000 16.317 116 MET AAA N 1
ATOM 659 C CA . MET A 1 114 ? 12.313 87.786 40.125 1.000 16.579 116 MET AAA CA 1
ATOM 660 C C . MET A 1 114 ? 13.030 87.016 41.243 1.000 16.528 116 MET AAA C 1
ATOM 661 O O . MET A 1 114 ? 13.901 87.606 41.904 1.000 17.312 116 MET AAA O 1
ATOM 666 N N . ALA A 1 115 ? 12.647 85.757 41.469 1.000 16.163 117 ALA AAA N 1
ATOM 667 C CA . ALA A 1 115 ? 13.297 84.829 42.424 1.000 16.186 117 ALA AAA CA 1
ATOM 668 C C . ALA A 1 115 ? 14.797 84.723 42.113 1.000 16.474 117 ALA AAA C 1
ATOM 669 O O . ALA A 1 115 ? 15.602 84.751 43.073 1.000 17.658 117 ALA AAA O 1
ATOM 671 N N . ASN A 1 116 ? 15.157 84.580 40.830 1.000 15.999 118 ASN AAA N 1
ATOM 672 C CA . ASN A 1 116 ? 16.568 84.485 40.378 1.000 15.593 118 ASN AAA CA 1
ATOM 673 C C . ASN A 1 116 ? 17.307 85.772 40.771 1.000 15.884 118 ASN AAA C 1
ATOM 674 O O . ASN A 1 116 ? 18.443 85.660 41.262 1.000 15.375 118 ASN AAA O 1
ATOM 679 N N . LEU A 1 117 ? 16.686 86.942 40.545 1.000 16.511 119 LEU AAA N 1
ATOM 680 C CA . LEU A 1 117 ? 17.267 88.279 40.850 1.000 16.682 119 LEU AAA CA 1
ATOM 681 C C . LEU A 1 117 ? 17.732 88.274 42.307 1.000 17.658 119 LEU AAA C 1
ATOM 682 O O . LEU A 1 117 ? 18.914 88.603 42.561 1.000 18.194 119 LEU AAA O 1
ATOM 687 N N . PHE A 1 118 ? 16.833 87.896 43.215 1.000 18.296 120 PHE AAA N 1
ATOM 688 C CA . PHE A 1 118 ? 17.055 87.919 44.683 1.000 18.850 120 PHE AAA CA 1
ATOM 689 C C . PHE A 1 118 ? 18.121 86.883 45.057 1.000 18.755 120 PHE AAA C 1
ATOM 690 O O . PHE A 1 118 ? 19.094 87.269 45.723 1.000 18.253 120 PHE AAA O 1
ATOM 698 N N . LYS A 1 119 ? 17.963 85.630 44.616 1.000 18.680 121 LYS AAA N 1
ATOM 699 C CA . LYS A 1 119 ? 18.905 84.521 44.929 1.000 18.811 121 LYS AAA CA 1
ATOM 700 C C . LYS A 1 119 ? 20.330 84.912 44.516 1.000 18.775 121 LYS AAA C 1
ATOM 701 O O . LYS A 1 119 ? 21.262 84.672 45.307 1.000 19.695 121 LYS AAA O 1
ATOM 707 N N . ASP A 1 120 ? 20.481 85.502 43.328 1.000 18.350 122 ASP AAA N 1
ATOM 708 C CA . ASP A 1 120 ? 21.778 85.952 42.754 1.000 17.725 122 ASP AAA CA 1
ATOM 709 C C . ASP A 1 120 ? 22.342 87.126 43.564 1.000 17.679 122 ASP AAA C 1
ATOM 710 O O . ASP A 1 120 ? 23.574 87.257 43.608 1.000 18.556 122 ASP AAA O 1
ATOM 715 N N . ALA A 1 121 ? 21.486 87.944 44.182 1.000 17.296 123 ALA AAA N 1
ATOM 716 C CA . ALA A 1 121 ? 21.879 89.060 45.080 1.000 16.566 123 ALA AAA CA 1
ATOM 717 C C . ALA A 1 121 ? 22.118 88.549 46.513 1.000 16.204 123 ALA AAA C 1
ATOM 718 O O . ALA A 1 121 ? 22.374 89.380 47.396 1.000 16.064 123 ALA AAA O 1
ATOM 720 N N . GLY A 1 122 ? 22.030 87.229 46.737 1.000 15.836 124 GLY AAA N 1
ATOM 721 C CA . GLY A 1 122 ? 22.424 86.554 47.991 1.000 15.739 124 GLY AAA CA 1
ATOM 722 C C . GLY A 1 122 ? 21.282 86.376 48.985 1.000 15.558 124 GLY AAA C 1
ATOM 723 O O . GLY A 1 122 ? 21.582 86.041 50.148 1.000 15.335 124 GLY AAA O 1
ATOM 724 N N . TYR A 1 123 ? 20.027 86.549 48.558 1.000 15.215 125 TYR AAA N 1
ATOM 725 C CA . TYR A 1 123 ? 18.827 86.307 49.399 1.000 15.232 125 TYR AAA CA 1
ATOM 726 C C . TYR A 1 123 ? 18.501 84.813 49.414 1.000 14.738 125 TYR AAA C 1
ATOM 727 O O . TYR A 1 123 ? 18.814 84.094 48.440 1.000 15.276 125 TYR AAA O 1
ATOM 736 N N . ASN A 1 124 ? 17.879 84.368 50.502 1.000 13.719 126 ASN AAA N 1
ATOM 737 C CA . ASN A 1 124 ? 17.141 83.084 50.555 1.000 13.130 126 ASN AAA CA 1
ATOM 738 C C . ASN A 1 124 ? 15.760 83.342 49.947 1.000 12.414 126 ASN AAA C 1
ATOM 739 O O . ASN A 1 124 ? 15.227 84.446 50.156 1.000 12.539 126 ASN AAA O 1
ATOM 744 N N . THR A 1 125 ? 15.219 82.385 49.200 1.000 11.478 127 THR AAA N 1
ATOM 745 C CA . THR A 1 125 ? 13.952 82.564 48.457 1.000 10.981 127 THR AAA CA 1
ATOM 746 C C . THR A 1 125 ? 12.980 81.445 48.826 1.000 10.612 127 THR AAA C 1
ATOM 747 O O . THR A 1 125 ? 13.408 80.272 48.919 1.000 10.531 127 THR AAA O 1
ATOM 751 N N . GLY A 1 126 ? 11.717 81.820 49.014 1.000 10.105 128 GLY AAA N 1
ATOM 752 C CA . GLY A 1 126 ? 10.620 80.896 49.321 1.000 9.853 128 GLY AAA CA 1
ATOM 753 C C . GLY A 1 126 ? 9.332 81.351 48.669 1.000 9.638 128 GLY AAA C 1
ATOM 754 O O . GLY A 1 126 ? 9.098 82.575 48.582 1.000 9.282 128 GLY AAA O 1
ATOM 755 N N . VAL A 1 127 ? 8.530 80.393 48.214 1.000 9.749 129 VAL AAA N 1
ATOM 756 C CA . VAL A 1 127 ? 7.138 80.633 47.739 1.000 9.712 129 VAL AAA CA 1
ATOM 757 C C . VAL A 1 127 ? 6.226 79.736 48.566 1.000 9.695 129 VAL AAA C 1
ATOM 758 O O . VAL A 1 127 ? 6.547 78.537 48.726 1.000 9.613 129 VAL AAA O 1
ATOM 762 N N . VAL A 1 128 ? 5.165 80.337 49.104 1.000 9.851 130 VAL AAA N 1
ATOM 763 C CA . VAL A 1 128 ? 4.145 79.645 49.938 1.000 9.840 130 VAL AAA CA 1
ATOM 764 C C . VAL A 1 128 ? 2.758 80.035 49.414 1.000 10.078 130 VAL AAA C 1
ATOM 765 O O . VAL A 1 128 ? 2.493 81.249 49.267 1.000 9.608 130 VAL AAA O 1
ATOM 769 N N . GLY A 1 129 ? 1.947 79.024 49.101 1.000 10.516 131 GLY AAA N 1
ATOM 770 C CA . GLY A 1 129 ? 0.543 79.175 48.691 1.000 10.811 131 GLY AAA CA 1
ATOM 771 C C . GLY A 1 129 ? 0.352 78.973 47.200 1.000 11.248 131 GLY AAA C 1
ATOM 772 O O . GLY A 1 129 ? 1.010 78.082 46.619 1.000 10.981 131 GLY AAA O 1
ATOM 773 N N . LYS A 1 130 ? -0.545 79.761 46.604 1.000 11.896 132 LYS AAA N 1
ATOM 774 C CA . LYS A 1 130 ? -1.054 79.536 45.230 1.000 12.465 132 LYS AAA CA 1
ATOM 775 C C . LYS A 1 130 ? 0.075 79.771 44.239 1.000 12.621 132 LYS AAA C 1
ATOM 776 O O . LYS A 1 130 ? 0.710 80.837 44.323 1.000 13.015 132 LYS AAA O 1
ATOM 782 N N . TRP A 1 131 ? 0.294 78.809 43.338 1.000 12.930 133 TRP AAA N 1
ATOM 783 C CA . TRP A 1 131 ? 1.342 78.876 42.284 1.000 13.146 133 TRP AAA CA 1
ATOM 784 C C . TRP A 1 131 ? 0.696 79.272 40.954 1.000 13.104 133 TRP AAA C 1
ATOM 785 O O . TRP A 1 131 ? 0.829 80.448 40.570 1.000 13.750 133 TRP AAA O 1
ATOM 796 N N . HIS A 1 132 ? 0.012 78.330 40.303 1.000 12.827 134 HIS AAA N 1
ATOM 797 C CA . HIS A 1 132 ? -0.892 78.562 39.145 1.000 13.092 134 HIS AAA CA 1
ATOM 798 C C . HIS A 1 132 ? -0.106 79.006 37.908 1.000 13.413 134 HIS AAA C 1
ATOM 799 O O . HIS A 1 132 ? -0.695 79.696 37.057 1.000 13.263 134 HIS AAA O 1
ATOM 806 N N . LEU A 1 133 ? 1.163 78.598 37.804 1.000 13.916 135 LEU AAA N 1
ATOM 807 C CA . LEU A 1 133 ? 2.045 78.863 36.637 1.000 14.139 135 LEU AAA CA 1
ATOM 808 C C . LEU A 1 133 ? 2.601 77.543 36.091 1.000 14.349 135 LEU AAA C 1
ATOM 809 O O . LEU A 1 133 ? 3.561 77.602 35.310 1.000 14.651 135 LEU AAA O 1
ATOM 814 N N . GLY A 1 134 ? 2.007 76.412 36.484 1.000 14.423 136 GLY AAA N 1
ATOM 815 C CA . GLY A 1 134 ? 2.295 75.087 35.915 1.000 15.030 136 GLY AAA CA 1
ATOM 816 C C . GLY A 1 134 ? 3.500 74.433 36.561 1.000 15.100 136 GLY AAA C 1
ATOM 817 O O . GLY A 1 134 ? 4.353 75.152 37.095 1.000 14.897 136 GLY AAA O 1
ATOM 818 N N . LEU A 1 135 ? 3.552 73.101 36.504 1.000 15.588 137 LEU AAA N 1
ATOM 819 C CA . LEU A 1 135 ? 4.644 72.249 37.045 1.000 16.075 137 LEU AAA CA 1
ATOM 820 C C . LEU A 1 135 ? 4.866 71.087 36.075 1.000 16.731 137 LEU AAA C 1
ATOM 821 O O . LEU A 1 135 ? 3.883 70.657 35.439 1.000 16.817 137 LEU AAA O 1
ATOM 826 N N . GLY A 1 136 ? 6.106 70.608 35.971 1.000 17.592 138 GLY AAA N 1
ATOM 827 C CA . GLY A 1 136 ? 6.459 69.468 35.106 1.000 18.892 138 GLY AAA CA 1
ATOM 828 C C . GLY A 1 136 ? 6.584 69.875 33.648 1.000 20.130 138 GLY AAA C 1
ATOM 829 O O . GLY A 1 136 ? 6.360 71.058 33.330 1.000 18.750 138 GLY AAA O 1
ATOM 830 N N . ASP A 1 137 ? 6.905 68.908 32.784 1.000 22.476 139 ASP AAA N 1
ATOM 831 C CA . ASP A 1 137 ? 7.422 69.139 31.411 1.000 24.504 139 ASP AAA CA 1
ATOM 832 C C . ASP A 1 137 ? 6.267 69.196 30.408 1.000 24.981 139 ASP AAA C 1
ATOM 833 O O . ASP A 1 137 ? 6.229 70.164 29.631 1.000 24.010 139 ASP AAA O 1
ATOM 838 N N . LYS A 1 138 ? 5.377 68.197 30.412 1.000 26.381 140 LYS AAA N 1
ATOM 839 C CA . LYS A 1 138 ? 4.279 68.067 29.414 1.000 27.237 140 LYS AAA CA 1
ATOM 840 C C . LYS A 1 138 ? 2.944 67.959 30.156 1.000 26.328 140 LYS AAA C 1
ATOM 841 O O . LYS A 1 138 ? 2.803 67.043 30.989 1.000 25.473 140 LYS AAA O 1
ATOM 845 N N . GLY A 1 139 ? 2.021 68.882 29.860 1.000 26.150 141 GLY AAA N 1
ATOM 846 C CA . GLY A 1 139 ? 0.698 69.000 30.507 1.000 25.408 141 GLY AAA CA 1
ATOM 847 C C . GLY A 1 139 ? -0.151 67.758 30.296 1.000 24.837 141 GLY AAA C 1
ATOM 848 O O . GLY A 1 139 ? -0.188 67.249 29.160 1.000 23.288 141 GLY AAA O 1
ATOM 849 N N . GLY A 1 140 ? -0.789 67.276 31.368 1.000 24.743 142 GLY AAA N 1
ATOM 850 C CA . GLY A 1 140 ? -1.670 66.096 31.360 1.000 25.331 142 GLY AAA CA 1
ATOM 851 C C . GLY A 1 140 ? -0.902 64.782 31.416 1.000 25.678 142 GLY AAA C 1
ATOM 852 O O . GLY A 1 140 ? -1.569 63.733 31.411 1.000 26.430 142 GLY AAA O 1
ATOM 853 N N . GLU A 1 141 ? 0.432 64.823 31.487 1.000 27.546 143 GLU AAA N 1
ATOM 854 C CA . GLU A 1 141 ? 1.313 63.621 31.446 1.000 29.219 143 GLU AAA CA 1
ATOM 855 C C . GLU A 1 141 ? 2.165 63.492 32.720 1.000 27.251 143 GLU AAA C 1
ATOM 856 O O . GLU A 1 141 ? 2.949 62.523 32.781 1.000 26.979 143 GLU AAA O 1
ATOM 862 N N . GLN A 1 142 ? 2.032 64.403 33.690 1.000 24.973 144 GLN AAA N 1
ATOM 863 C CA . GLN A 1 142 ? 2.866 64.421 34.921 1.000 24.101 144 GLN AAA CA 1
ATOM 864 C C . GLN A 1 142 ? 2.560 63.182 35.768 1.000 23.653 144 GLN AAA C 1
ATOM 865 O O . GLN A 1 142 ? 1.378 62.777 35.819 1.000 23.748 144 GLN AAA O 1
ATOM 871 N N . ASP A 1 143 ? 3.589 62.599 36.398 1.000 22.495 145 ASP AAA N 1
ATOM 872 C CA . ASP A 1 143 ? 3.435 61.577 37.466 1.000 21.554 145 ASP AAA CA 1
ATOM 873 C C . ASP A 1 143 ? 3.492 62.315 38.806 1.000 20.759 145 ASP AAA C 1
ATOM 874 O O . ASP A 1 143 ? 4.604 62.653 39.252 1.000 20.134 145 ASP AAA O 1
ATOM 879 N N . TRP A 1 144 ? 2.329 62.539 39.421 1.000 20.651 146 TRP AAA N 1
ATOM 880 C CA . TRP A 1 144 ? 2.172 63.368 40.648 1.000 20.603 146 TRP AAA CA 1
ATOM 881 C C . TRP A 1 144 ? 2.683 62.618 41.883 1.000 20.310 146 TRP AAA C 1
ATOM 882 O O . TRP A 1 144 ? 2.744 63.247 42.946 1.000 19.632 146 TRP AAA O 1
ATOM 893 N N . ASN A 1 145 ? 3.067 61.346 41.729 1.000 20.915 147 ASN AAA N 1
ATOM 894 C CA . ASN A 1 145 ? 3.691 60.502 42.782 1.000 21.422 147 ASN AAA CA 1
ATOM 895 C C . ASN A 1 145 ? 5.216 60.676 42.765 1.000 21.929 147 ASN AAA C 1
ATOM 896 O O . ASN A 1 145 ? 5.865 60.232 43.723 1.000 21.629 147 ASN AAA O 1
ATOM 901 N N . LYS A 1 146 ? 5.770 61.281 41.714 1.000 22.624 148 LYS AAA N 1
ATOM 902 C CA . LYS A 1 146 ? 7.233 61.474 41.541 1.000 24.049 148 LYS AAA CA 1
ATOM 903 C C . LYS A 1 146 ? 7.553 62.965 41.594 1.000 23.220 148 LYS AAA C 1
ATOM 904 O O . LYS A 1 146 ? 6.642 63.787 41.532 1.000 23.709 148 LYS AAA O 1
ATOM 910 N N . PRO A 1 147 ? 8.843 63.348 41.741 1.000 21.996 149 PRO AAA N 1
ATOM 911 C CA . PRO A 1 147 ? 9.243 64.758 41.703 1.000 21.124 149 PRO AAA CA 1
ATOM 912 C C . PRO A 1 147 ? 8.812 65.455 40.407 1.000 19.918 149 PRO AAA C 1
ATOM 913 O O . PRO A 1 147 ? 9.033 64.899 39.364 1.000 19.457 149 PRO AAA O 1
ATOM 917 N N . LEU A 1 148 ? 8.186 66.624 40.520 1.000 19.781 150 LEU AAA N 1
ATOM 918 C CA . LEU A 1 148 ? 7.772 67.462 39.358 1.000 19.748 150 LEU AAA CA 1
ATOM 919 C C . LEU A 1 148 ? 9.017 68.200 38.848 1.000 19.140 150 LEU AAA C 1
ATOM 920 O O . LEU A 1 148 ? 9.653 68.924 39.642 1.000 19.135 150 LEU AAA O 1
ATOM 925 N N . GLN A 1 149 ? 9.338 68.038 37.564 1.000 17.936 151 GLN AAA N 1
ATOM 926 C CA . GLN A 1 149 ? 10.591 68.525 36.936 1.000 17.679 151 GLN AAA CA 1
ATOM 927 C C . GLN A 1 149 ? 10.252 69.055 35.546 1.000 16.529 151 GLN AAA C 1
ATOM 928 O O . GLN A 1 149 ? 9.847 68.275 34.695 1.000 16.503 151 GLN AAA O 1
ATOM 934 N N . PRO A 1 150 ? 10.376 70.372 35.255 1.000 15.926 152 PRO AAA N 1
ATOM 935 C CA . PRO A 1 150 ? 10.800 71.389 36.219 1.000 15.599 152 PRO AAA CA 1
ATOM 936 C C . PRO A 1 150 ? 9.657 72.020 37.026 1.000 15.098 152 PRO AAA C 1
ATOM 937 O O . PRO A 1 150 ? 8.517 71.953 36.591 1.000 15.367 152 PRO AAA O 1
ATOM 941 N N . GLY A 1 151 ? 9.995 72.643 38.155 1.000 14.365 153 GLY AAA N 1
ATOM 942 C CA . GLY A 1 151 ? 9.028 73.329 39.031 1.000 13.847 153 GLY AAA CA 1
ATOM 943 C C . GLY A 1 151 ? 9.554 74.651 39.564 1.000 13.558 153 GLY AAA C 1
ATOM 944 O O . GLY A 1 151 ? 10.342 75.314 38.869 1.000 14.147 153 GLY AAA O 1
ATOM 945 N N . THR A 1 152 ? 9.115 75.015 40.766 1.000 13.224 154 THR AAA N 1
ATOM 946 C CA . THR A 1 152 ? 9.428 76.290 41.460 1.000 13.267 154 THR AAA CA 1
ATOM 947 C C . THR A 1 152 ? 10.924 76.367 41.791 1.000 13.563 154 THR AAA C 1
ATOM 948 O O . THR A 1 152 ? 11.496 77.473 41.709 1.000 13.535 154 THR AAA O 1
ATOM 952 N N . ASN A 1 153 ? 11.533 75.234 42.152 1.000 13.797 155 ASN AAA N 1
ATOM 953 C CA . ASN A 1 153 ? 12.931 75.155 42.656 1.000 13.854 155 ASN AAA CA 1
ATOM 954 C C . ASN A 1 153 ? 13.938 75.161 41.493 1.000 13.858 155 ASN AAA C 1
ATOM 955 O O . ASN A 1 153 ? 15.151 75.089 41.783 1.000 13.858 155 ASN AAA O 1
ATOM 960 N N . ASP A 1 154 ? 13.478 75.268 40.241 1.000 13.649 156 ASP AAA N 1
ATOM 961 C CA . ASP A 1 154 ? 14.349 75.359 39.037 1.000 13.782 156 ASP AAA CA 1
ATOM 962 C C . ASP A 1 154 ? 14.407 76.803 38.523 1.000 13.495 156 ASP AAA C 1
ATOM 963 O O . ASP A 1 154 ? 15.212 77.067 37.626 1.000 13.582 156 ASP AAA O 1
ATOM 968 N N . ILE A 1 155 ? 13.567 77.690 39.059 1.000 13.587 157 ILE AAA N 1
ATOM 969 C CA . ILE A 1 155 ? 13.409 79.084 38.546 1.000 13.430 157 ILE AAA CA 1
ATOM 970 C C . ILE A 1 155 ? 13.625 80.100 39.679 1.000 13.136 157 ILE AAA C 1
ATOM 971 O O . ILE A 1 155 ? 13.121 81.221 39.548 1.000 12.893 157 ILE AAA O 1
ATOM 976 N N . GLY A 1 156 ? 14.389 79.729 40.715 1.000 12.854 158 GLY AAA N 1
ATOM 977 C CA . GLY A 1 156 ? 15.033 80.664 41.658 1.000 12.693 158 GLY AAA CA 1
ATOM 978 C C . GLY A 1 156 ? 14.547 80.565 43.095 1.000 12.740 158 GLY AAA C 1
ATOM 979 O O . GLY A 1 156 ? 15.040 81.348 43.926 1.000 12.390 158 GLY AAA O 1
ATOM 980 N N . PHE A 1 157 ? 13.617 79.649 43.400 1.000 13.145 159 PHE AAA N 1
ATOM 981 C CA . PHE A 1 157 ? 13.058 79.431 44.763 1.000 13.054 159 PHE AAA CA 1
ATOM 982 C C . PHE A 1 157 ? 13.814 78.286 45.447 1.000 13.558 159 PHE AAA C 1
ATOM 983 O O . PHE A 1 157 ? 13.800 77.157 44.902 1.000 13.692 159 PHE AAA O 1
ATOM 991 N N . GLU A 1 158 ? 14.443 78.562 46.596 1.000 13.863 160 GLU AAA N 1
ATOM 992 C CA . GLU A 1 158 ? 15.169 77.548 47.405 1.000 14.482 160 GLU AAA CA 1
ATOM 993 C C . GLU A 1 158 ? 14.149 76.694 48.179 1.000 14.428 160 GLU AAA C 1
ATOM 994 O O . GLU A 1 158 ? 14.398 75.480 48.368 1.000 14.038 160 GLU AAA O 1
ATOM 1000 N N . TYR A 1 159 ? 13.049 77.312 48.624 1.000 14.387 161 TYR AAA N 1
ATOM 1001 C CA . TYR A 1 159 ? 11.953 76.659 49.387 1.000 14.405 161 TYR AAA CA 1
ATOM 1002 C C . TYR A 1 159 ? 10.632 76.910 48.662 1.000 14.150 161 TYR AAA C 1
ATOM 1003 O O . TYR A 1 159 ? 10.383 78.062 48.270 1.000 14.384 161 TYR AAA O 1
ATOM 1012 N N . SER A 1 160 ? 9.821 75.869 48.492 1.000 14.163 162 SER AAA N 1
ATOM 1013 C CA . SER A 1 160 ? 8.443 75.981 47.950 1.000 14.207 162 SER AAA CA 1
ATOM 1014 C C . SER A 1 160 ? 7.512 75.085 48.766 1.000 14.206 162 SER AAA C 1
ATOM 1015 O O . SER A 1 160 ? 7.865 73.897 48.990 1.000 13.975 162 SER AAA O 1
ATOM 1018 N N . PHE A 1 161 ? 6.396 75.660 49.230 1.000 14.134 163 PHE AAA N 1
ATOM 1019 C CA . PHE A 1 161 ? 5.220 74.938 49.776 1.000 14.074 163 PHE AAA CA 1
ATOM 1020 C C . PHE A 1 161 ? 3.968 75.520 49.111 1.000 15.013 163 PHE AAA C 1
ATOM 1021 O O . PHE A 1 161 ? 3.517 76.618 49.512 1.000 15.043 163 PHE AAA O 1
ATOM 1029 N N . ILE A 1 162 ? 3.440 74.829 48.098 1.000 16.359 164 ILE AAA N 1
ATOM 1030 C CA . ILE A 1 162 ? 2.480 75.448 47.140 1.000 17.946 164 ILE AAA CA 1
ATOM 1031 C C . ILE A 1 162 ? 1.280 74.526 46.899 1.000 19.008 164 ILE AAA C 1
ATOM 1032 O O . ILE A 1 162 ? 1.411 73.285 47.048 1.000 19.399 164 ILE AAA O 1
ATOM 1037 N N . MET A 1 163 ? 0.158 75.147 46.526 1.000 19.266 165 MET AAA N 1
ATOM 1038 C CA . MET A 1 163 ? -0.951 74.500 45.793 1.000 19.533 165 MET AAA CA 1
ATOM 1039 C C . MET A 1 163 ? -0.585 74.517 44.304 1.000 19.435 165 MET AAA C 1
ATOM 1040 O O . MET A 1 163 ? -0.184 75.597 43.820 1.000 18.330 165 MET AAA O 1
ATOM 1045 N N . ALA A 1 164 ? -0.720 73.381 43.611 1.000 19.637 166 ALA AAA N 1
ATOM 1046 C CA . ALA A 1 164 ? -0.485 73.243 42.151 1.000 19.571 166 ALA AAA CA 1
ATOM 1047 C C . ALA A 1 164 ? -1.111 74.429 41.409 1.000 19.798 166 ALA AAA C 1
ATOM 1048 O O . ALA A 1 164 ? -0.374 75.146 40.706 1.000 20.076 166 ALA AAA O 1
ATOM 1050 N N . ALA A 1 165 ? -2.426 74.615 41.566 1.000 19.835 167 ALA AAA N 1
ATOM 1051 C CA . ALA A 1 165 ? -3.210 75.697 40.932 1.000 20.157 167 ALA AAA CA 1
ATOM 1052 C C . ALA A 1 165 ? -4.106 76.363 41.983 1.000 20.651 167 ALA AAA C 1
ATOM 1053 O O . ALA A 1 165 ? -3.631 76.616 43.107 1.000 21.504 167 ALA AAA O 1
ATOM 1055 N N . THR A 1 166 ? -5.357 76.646 41.625 1.000 20.024 168 THR AAA N 1
ATOM 1056 C CA . THR A 1 166 ? -6.366 77.271 42.509 1.000 19.401 168 THR AAA CA 1
ATOM 1057 C C . THR A 1 166 ? -6.974 76.218 43.434 1.000 18.539 168 THR AAA C 1
ATOM 1058 O O . THR A 1 166 ? -6.775 75.000 43.167 1.000 18.627 168 THR AAA O 1
ATOM 1062 N N . GLY A 1 167 ? -7.709 76.689 44.448 1.000 17.362 169 GLY AAA N 1
ATOM 1063 C CA . GLY A 1 167 ? -8.417 75.847 45.430 1.000 16.629 169 GLY AAA CA 1
ATOM 1064 C C . GLY A 1 167 ? -9.496 75.001 44.780 1.000 15.886 169 GLY AAA C 1
ATOM 1065 O O . GLY A 1 167 ? -9.813 73.939 45.347 1.000 15.337 169 GLY AAA O 1
ATOM 1066 N N . ASP A 1 168 ? -10.033 75.446 43.636 1.000 15.437 170 ASP AAA N 1
ATOM 1067 C CA . ASP A 1 168 ? -11.149 74.780 42.918 1.000 15.429 170 ASP AAA CA 1
ATOM 1068 C C . ASP A 1 168 ? -10.628 73.879 41.790 1.000 15.464 170 ASP AAA C 1
ATOM 1069 O O . ASP A 1 168 ? -11.482 73.368 41.017 1.000 15.555 170 ASP AAA O 1
ATOM 1074 N N . ARG A 1 169 ? -9.307 73.673 41.687 1.000 15.128 171 ARG AAA N 1
ATOM 1075 C CA . ARG A 1 169 ? -8.685 72.833 40.627 1.000 15.312 171 ARG AAA CA 1
ATOM 1076 C C . ARG A 1 169 ? -7.897 71.676 41.243 1.000 14.915 171 ARG AAA C 1
ATOM 1077 O O . ARG A 1 169 ? -7.076 71.949 42.126 1.000 14.863 171 ARG AAA O 1
ATOM 1085 N N . VAL A 1 170 ? -8.104 70.452 40.739 1.000 15.186 172 VAL AAA N 1
ATOM 1086 C CA . VAL A 1 170 ? -7.290 69.234 41.057 1.000 15.300 172 VAL AAA CA 1
ATOM 1087 C C . VAL A 1 170 ? -5.904 69.405 40.438 1.000 15.452 172 VAL AAA C 1
ATOM 1088 O O . VAL A 1 170 ? -5.782 70.076 39.421 1.000 15.746 172 VAL AAA O 1
ATOM 1092 N N . PRO A 1 171 ? -4.819 68.823 41.007 1.000 15.389 173 PRO AAA N 1
ATOM 1093 C CA . PRO A 1 171 ? -4.890 67.996 42.209 1.000 15.328 173 PRO AAA CA 1
ATOM 1094 C C . PRO A 1 171 ? -4.932 68.855 43.478 1.000 14.984 173 PRO AAA C 1
ATOM 1095 O O . PRO A 1 171 ? -4.203 69.846 43.550 1.000 15.065 173 PRO AAA O 1
ATOM 1099 N N . CYS A 1 172 ? -5.775 68.457 44.436 1.000 14.782 174 CYS AAA N 1
ATOM 1100 C CA . CYS A 1 172 ? -6.027 69.195 45.707 1.000 14.304 174 CYS AAA CA 1
ATOM 1101 C C . CYS A 1 172 ? -5.030 68.721 46.761 1.000 13.791 174 CYS AAA C 1
ATOM 1102 O O . CYS A 1 172 ? -5.466 68.292 47.824 1.000 14.291 174 CYS AAA O 1
ATOM 1105 N N . VAL A 1 173 ? -3.737 68.807 46.445 1.000 13.458 175 VAL AAA N 1
ATOM 1106 C CA . VAL A 1 173 ? -2.610 68.376 47.323 1.000 13.090 175 VAL AAA CA 1
ATOM 1107 C C . VAL A 1 173 ? -1.628 69.539 47.434 1.000 12.729 175 VAL AAA C 1
ATOM 1108 O O . VAL A 1 173 ? -1.724 70.470 46.596 1.000 13.072 175 VAL AAA O 1
ATOM 1112 N N . PHE A 1 174 ? -0.751 69.495 48.435 1.000 12.299 176 PHE AAA N 1
ATOM 1113 C CA . PHE A 1 174 ? 0.353 70.469 48.619 1.000 12.183 176 PHE AAA CA 1
ATOM 1114 C C . PHE A 1 174 ? 1.628 69.893 47.993 1.000 12.251 176 PHE AAA C 1
ATOM 1115 O O . PHE A 1 174 ? 1.811 68.643 47.987 1.000 12.089 176 PHE AAA O 1
ATOM 1123 N N . VAL A 1 175 ? 2.472 70.774 47.450 1.000 12.370 177 VAL AAA N 1
ATOM 1124 C CA . VAL A 1 175 ? 3.767 70.393 46.815 1.000 12.703 177 VAL AAA CA 1
ATOM 1125 C C . VAL A 1 175 ? 4.888 71.116 47.571 1.000 13.448 177 VAL AAA C 1
ATOM 1126 O O . VAL A 1 175 ? 4.857 72.362 47.638 1.000 14.145 177 VAL AAA O 1
ATOM 1130 N N . GLU A 1 176 ? 5.811 70.352 48.157 1.000 13.745 178 GLU AAA N 1
ATOM 1131 C CA . GLU A 1 176 ? 6.974 70.877 48.913 1.000 14.177 178 GLU AAA CA 1
ATOM 1132 C C . GLU A 1 176 ? 8.233 70.585 48.094 1.000 14.367 178 GLU AAA C 1
ATOM 1133 O O . GLU A 1 176 ? 8.483 69.397 47.800 1.000 14.133 178 GLU AAA O 1
ATOM 1139 N N . ASN A 1 177 ? 8.975 71.636 47.733 1.000 14.458 179 ASN AAA N 1
ATOM 1140 C CA . ASN A 1 177 ? 10.187 71.556 46.877 1.000 14.609 179 ASN AAA CA 1
ATOM 1141 C C . ASN A 1 177 ? 9.916 70.585 45.718 1.000 14.586 179 ASN AAA C 1
ATOM 1142 O O . ASN A 1 177 ? 10.688 69.628 45.545 1.000 14.427 179 ASN AAA O 1
ATOM 1147 N N . ASP A 1 178 ? 8.826 70.832 44.990 1.000 14.537 180 ASP AAA N 1
ATOM 1148 C CA . ASP A 1 178 ? 8.451 70.163 43.715 1.000 14.824 180 ASP AAA CA 1
ATOM 1149 C C . ASP A 1 178 ? 8.176 68.667 43.946 1.000 15.064 180 ASP AAA C 1
ATOM 1150 O O . ASP A 1 178 ? 8.425 67.858 43.017 1.000 14.985 180 ASP AAA O 1
ATOM 1155 N N . GLN A 1 179 ? 7.656 68.315 45.130 1.000 14.956 181 GLN AAA N 1
ATOM 1156 C CA . GLN A 1 179 ? 7.217 66.938 45.490 1.000 14.861 181 GLN AAA CA 1
ATOM 1157 C C . GLN A 1 179 ? 5.902 67.022 46.265 1.000 14.311 181 GLN AAA C 1
ATOM 1158 O O . GLN A 1 179 ? 5.860 67.787 47.239 1.000 15.117 181 GLN AAA O 1
ATOM 1164 N N . VAL A 1 180 ? 4.903 66.235 45.868 1.000 13.414 182 VAL AAA N 1
ATOM 1165 C CA . VAL A 1 180 ? 3.605 66.111 46.589 1.000 13.282 182 VAL AAA CA 1
ATOM 1166 C C . VAL A 1 180 ? 3.877 65.446 47.942 1.000 13.170 182 VAL AAA C 1
ATOM 1167 O O . VAL A 1 180 ? 4.531 64.384 47.932 1.000 12.834 182 VAL AAA O 1
ATOM 1171 N N . ILE A 1 181 ? 3.392 66.047 49.044 1.000 13.116 183 ILE AAA N 1
ATOM 1172 C CA . ILE A 1 181 ? 3.602 65.566 50.449 1.000 13.256 183 ILE AAA CA 1
ATOM 1173 C C . ILE A 1 181 ? 2.476 64.608 50.854 1.000 13.094 183 ILE AAA C 1
ATOM 1174 O O . ILE A 1 181 ? 1.379 64.712 50.282 1.000 13.132 183 ILE AAA O 1
ATOM 1179 N N . ASN A 1 182 ? 2.749 63.756 51.847 1.000 13.108 184 ASN AAA N 1
ATOM 1180 C CA . ASN A 1 182 ? 1.764 62.895 52.566 1.000 13.344 184 ASN AAA CA 1
ATOM 1181 C C . ASN A 1 182 ? 1.104 61.906 51.599 1.000 13.303 184 ASN AAA C 1
ATOM 1182 O O . ASN A 1 182 ? -0.087 61.607 51.758 1.000 13.177 184 ASN AAA O 1
ATOM 1187 N N . LEU A 1 183 ? 1.891 61.387 50.670 1.000 13.762 185 LEU AAA N 1
ATOM 1188 C CA . LEU A 1 183 ? 1.441 60.374 49.678 1.000 14.277 185 LEU AAA CA 1
ATOM 1189 C C . LEU A 1 183 ? 1.564 58.984 50.312 1.000 14.416 185 LEU AAA C 1
ATOM 1190 O O . LEU A 1 183 ? 2.623 58.687 50.899 1.000 14.618 185 LEU AAA O 1
ATOM 1195 N N . ASP A 1 184 ? 0.496 58.194 50.271 1.000 14.610 186 ASP AAA N 1
ATOM 1196 C CA . ASP A 1 184 ? 0.531 56.739 50.583 1.000 15.250 186 ASP AAA CA 1
ATOM 1197 C C . ASP A 1 184 ? 0.703 56.015 49.252 1.000 15.459 186 ASP AAA C 1
ATOM 1198 O O . ASP A 1 184 ? -0.198 56.046 48.420 1.000 15.483 186 ASP AAA O 1
ATOM 1203 N N . PRO A 1 185 ? 1.858 55.352 49.007 1.000 15.644 187 PRO AAA N 1
ATOM 1204 C CA . PRO A 1 185 ? 2.142 54.744 47.705 1.000 15.612 187 PRO AAA CA 1
ATOM 1205 C C . PRO A 1 185 ? 1.231 53.559 47.338 1.000 16.176 187 PRO AAA C 1
ATOM 1206 O O . PRO A 1 185 ? 1.224 53.191 46.181 1.000 16.191 187 PRO AAA O 1
ATOM 1210 N N . ASN A 1 186 ? 0.480 53.014 48.299 1.000 16.837 188 ASN AAA N 1
ATOM 1211 C CA . ASN A 1 186 ? -0.574 51.991 48.055 1.000 18.109 188 ASN AAA CA 1
ATOM 1212 C C . ASN A 1 186 ? -1.841 52.647 47.494 1.000 18.658 188 ASN AAA C 1
ATOM 1213 O O . ASN A 1 186 ? -2.753 51.900 47.096 1.000 18.993 188 ASN AAA O 1
ATOM 1218 N N . ASP A 1 187 ? -1.894 53.982 47.468 1.000 19.342 189 ASP AAA N 1
ATOM 1219 C CA . ASP A 1 187 ? -3.044 54.776 46.959 1.000 19.567 189 ASP AAA CA 1
ATOM 1220 C C . ASP A 1 187 ? -2.514 55.957 46.150 1.000 19.139 189 ASP AAA C 1
ATOM 1221 O O . ASP A 1 187 ? -2.610 57.100 46.587 1.000 19.165 189 ASP AAA O 1
ATOM 1226 N N . PRO A 1 188 ? -1.932 55.719 44.952 1.000 18.773 190 PRO AAA N 1
ATOM 1227 C CA . PRO A 1 188 ? -1.267 56.787 44.195 1.000 18.504 190 PRO AAA CA 1
ATOM 1228 C C . PRO A 1 188 ? -2.249 57.753 43.512 1.000 18.540 190 PRO AAA C 1
ATOM 1229 O O . PRO A 1 188 ? -3.359 57.344 43.176 1.000 17.736 190 PRO AAA O 1
ATOM 1233 N N . ILE A 1 189 ? -1.809 59.006 43.330 1.000 18.791 191 ILE AAA N 1
ATOM 1234 C CA . ILE A 1 189 ? -2.572 60.093 42.648 1.000 18.327 191 ILE AAA CA 1
ATOM 1235 C C . ILE A 1 189 ? -2.591 59.817 41.150 1.000 18.002 191 ILE AAA C 1
ATOM 1236 O O . ILE A 1 189 ? -1.531 59.467 40.593 1.000 18.374 191 ILE AAA O 1
ATOM 1241 N N . GLN A 1 190 ? -3.748 60.040 40.528 1.000 17.591 192 GLN AAA N 1
ATOM 1242 C CA . GLN A 1 190 ? -3.891 60.220 39.061 1.000 16.890 192 GLN AAA CA 1
ATOM 1243 C C . GLN A 1 190 ? -4.665 61.518 38.820 1.000 16.597 192 GLN AAA C 1
ATOM 1244 O O . GLN A 1 190 ? -5.472 61.903 39.693 1.000 16.097 192 GLN AAA O 1
ATOM 1250 N N . VAL A 1 191 ? -4.416 62.174 37.686 1.000 16.589 193 VAL AAA N 1
ATOM 1251 C CA . VAL A 1 191 ? -5.077 63.460 37.322 1.000 16.345 193 VAL AAA CA 1
ATOM 1252 C C . VAL A 1 191 ? -5.370 63.447 35.824 1.000 16.336 193 VAL AAA C 1
ATOM 1253 O O . VAL A 1 191 ? -4.460 63.154 35.049 1.000 16.759 193 VAL AAA O 1
ATOM 1257 N N . SER A 1 192 ? -6.610 63.752 35.450 1.000 16.484 194 SER AAA N 1
ATOM 1258 C CA . SER A 1 192 ? -7.052 63.979 34.052 1.000 16.491 194 SER AAA CA 1
ATOM 1259 C C . SER A 1 192 ? -8.020 65.158 34.040 1.000 16.755 194 SER AAA C 1
ATOM 1260 O O . SER A 1 192 ? -8.855 65.232 34.944 1.000 16.721 194 SER AAA O 1
ATOM 1263 N N . TYR A 1 193 ? -7.869 66.052 33.063 1.000 17.724 195 TYR AAA N 1
ATOM 1264 C CA . TYR A 1 193 ? -8.832 67.132 32.726 1.000 18.328 195 TYR AAA CA 1
ATOM 1265 C C . TYR A 1 193 ? -9.616 66.716 31.473 1.000 19.637 195 TYR AAA C 1
ATOM 1266 O O . TYR A 1 193 ? -10.409 67.530 30.975 1.000 19.894 195 TYR AAA O 1
ATOM 1275 N N . LYS A 1 194 ? -9.415 65.478 31.002 1.000 21.463 196 LYS AAA N 1
ATOM 1276 C CA . LYS A 1 194 ? -10.001 64.948 29.744 1.000 23.342 196 LYS AAA CA 1
ATOM 1277 C C . LYS A 1 194 ? -11.242 64.106 30.060 1.000 22.972 196 LYS AAA C 1
ATOM 1278 O O . LYS A 1 194 ? -12.282 64.346 29.417 1.000 22.313 196 LYS AAA O 1
ATOM 1284 N N . ALA A 1 195 ? -11.143 63.167 31.004 1.000 23.078 197 ALA AAA N 1
ATOM 1285 C CA . ALA A 1 195 ? -12.248 62.245 31.371 1.000 23.134 197 ALA AAA CA 1
ATOM 1286 C C . ALA A 1 195 ? -12.143 61.818 32.843 1.000 23.007 197 ALA AAA C 1
ATOM 1287 O O . ALA A 1 195 ? -11.024 61.832 33.401 1.000 23.131 197 ALA AAA O 1
ATOM 1289 N N . ASN A 1 196 ? -13.282 61.449 33.439 1.000 22.730 198 ASN AAA N 1
ATOM 1290 C CA . ASN A 1 196 ? -13.376 60.905 34.819 1.000 22.332 198 ASN AAA CA 1
ATOM 1291 C C . ASN A 1 196 ? -12.744 59.512 34.842 1.000 22.281 198 ASN AAA C 1
ATOM 1292 O O . ASN A 1 196 ? -12.796 58.821 33.817 1.000 22.198 198 ASN AAA O 1
ATOM 1297 N N . PHE A 1 197 ? -12.159 59.129 35.976 1.000 22.033 199 PHE AAA N 1
ATOM 1298 C CA . PHE A 1 197 ? -11.688 57.748 36.246 1.000 21.614 199 PHE AAA CA 1
ATOM 1299 C C . PHE A 1 197 ? -12.913 56.918 36.604 1.000 21.185 199 PHE AAA C 1
ATOM 1300 O O . PHE A 1 197 ? -13.651 57.292 37.504 1.000 20.543 199 PHE AAA O 1
ATOM 1308 N N . PRO A 1 198 ? -13.201 55.801 35.890 1.000 21.357 200 PRO AAA N 1
ATOM 1309 C CA . PRO A 1 198 ? -14.434 55.049 36.124 1.000 20.535 200 PRO AAA CA 1
ATOM 1310 C C . PRO A 1 198 ? -14.568 54.658 37.600 1.000 19.467 200 PRO AAA C 1
ATOM 1311 O O . PRO A 1 198 ? -13.600 54.205 38.167 1.000 19.278 200 PRO AAA O 1
ATOM 1315 N N . GLY A 1 199 ? -15.746 54.881 38.182 1.000 19.158 201 GLY AAA N 1
ATOM 1316 C CA . GLY A 1 199 ? -16.055 54.546 39.585 1.000 19.633 201 GLY AAA CA 1
ATOM 1317 C C . GLY A 1 199 ? -15.978 55.748 40.518 1.000 19.787 201 GLY AAA C 1
ATOM 1318 O O . GLY A 1 199 ? -16.634 55.683 41.567 1.000 20.435 201 GLY AAA O 1
ATOM 1319 N N . GLU A 1 200 ? -15.233 56.804 40.162 1.000 19.126 202 GLU AAA N 1
ATOM 1320 C CA . GLU A 1 200 ? -15.106 58.036 40.988 1.000 18.224 202 GLU AAA CA 1
ATOM 1321 C C . GLU A 1 200 ? -16.340 58.915 40.789 1.000 17.521 202 GLU AAA C 1
ATOM 1322 O O . GLU A 1 200 ? -16.732 59.209 39.663 1.000 16.738 202 GLU AAA O 1
ATOM 1328 N N . PRO A 1 201 ? -16.994 59.363 41.885 1.000 17.016 203 PRO AAA N 1
ATOM 1329 C CA . PRO A 1 201 ? -18.197 60.179 41.772 1.000 16.913 203 PRO AAA CA 1
ATOM 1330 C C . PRO A 1 201 ? -17.856 61.621 41.383 1.000 16.728 203 PRO AAA C 1
ATOM 1331 O O . PRO A 1 201 ? -16.700 62.030 41.500 1.000 17.333 203 PRO AAA O 1
ATOM 1335 N N . THR A 1 202 ? -18.870 62.364 40.947 1.000 16.393 204 THR AAA N 1
ATOM 1336 C CA . THR A 1 202 ? -18.746 63.772 40.493 1.000 16.450 204 THR AAA CA 1
ATOM 1337 C C . THR A 1 202 ? -19.840 64.596 41.173 1.000 16.746 204 THR AAA C 1
ATOM 1338 O O . THR A 1 202 ? -20.847 63.993 41.581 1.000 16.977 204 THR AAA O 1
ATOM 1342 N N . GLY A 1 203 ? -19.636 65.911 41.281 1.000 17.304 205 GLY AAA N 1
ATOM 1343 C CA . GLY A 1 203 ? -20.646 66.866 41.772 1.000 18.236 205 GLY AAA CA 1
ATOM 1344 C C . GLY A 1 203 ? -21.881 66.891 40.882 1.000 19.321 205 GLY AAA C 1
ATOM 1345 O O . GLY A 1 203 ? -22.961 67.226 41.390 1.000 18.573 205 GLY AAA O 1
ATOM 1346 N N . LYS A 1 204 ? -21.717 66.572 39.592 1.000 20.872 206 LYS AAA N 1
ATOM 1347 C CA . LYS A 1 204 ? -22.801 66.551 38.578 1.000 21.293 206 LYS AAA CA 1
ATOM 1348 C C . LYS A 1 204 ? -23.708 65.343 38.822 1.000 21.048 206 LYS AAA C 1
ATOM 1349 O O . LYS A 1 204 ? -24.920 65.543 38.919 1.000 20.919 206 LYS AAA O 1
ATOM 1355 N N . ASP A 1 205 ? -23.129 64.144 38.931 1.000 21.557 207 ASP AAA N 1
ATOM 1356 C CA . ASP A 1 205 ? -23.854 62.845 38.984 1.000 21.507 207 ASP AAA CA 1
ATOM 1357 C C . ASP A 1 205 ? -24.178 62.452 40.432 1.000 21.393 207 ASP AAA C 1
ATOM 1358 O O . ASP A 1 205 ? -25.163 61.712 40.618 1.000 22.658 207 ASP AAA O 1
ATOM 1363 N N . ASN A 1 206 ? -23.381 62.883 41.416 1.000 19.711 208 ASN AAA N 1
ATOM 1364 C CA . ASN A 1 206 ? -23.519 62.427 42.827 1.000 18.886 208 ASN AAA CA 1
ATOM 1365 C C . ASN A 1 206 ? -23.559 63.644 43.751 1.000 18.506 208 ASN AAA C 1
ATOM 1366 O O . ASN A 1 206 ? -22.778 63.735 44.705 1.000 19.035 208 ASN AAA O 1
ATOM 1371 N N . PRO A 1 207 ? -24.490 64.602 43.525 1.000 17.808 209 PRO AAA N 1
ATOM 1372 C CA . PRO A 1 207 ? -24.509 65.854 44.283 1.000 17.621 209 PRO AAA CA 1
ATOM 1373 C C . PRO A 1 207 ? -24.814 65.673 45.778 1.000 18.004 209 PRO AAA C 1
ATOM 1374 O O . PRO A 1 207 ? -24.541 66.564 46.552 1.000 18.164 209 PRO AAA O 1
ATOM 1378 N N . GLU A 1 208 ? -25.389 64.527 46.146 1.000 18.001 210 GLU AAA N 1
ATOM 1379 C CA . GLU A 1 208 ? -25.716 64.161 47.547 1.000 17.304 210 GLU AAA CA 1
ATOM 1380 C C . GLU A 1 208 ? -24.422 64.050 48.370 1.000 16.728 210 GLU AAA C 1
ATOM 1381 O O . GLU A 1 208 ? -24.520 64.114 49.607 1.000 16.618 210 GLU AAA O 1
ATOM 1387 N N . LEU A 1 209 ? -23.252 63.902 47.728 1.000 16.427 211 LEU AAA N 1
ATOM 1388 C CA . LEU A 1 209 ? -21.933 63.752 48.414 1.000 16.843 211 LEU AAA CA 1
ATOM 1389 C C . LEU A 1 209 ? -21.296 65.117 48.738 1.000 16.985 211 LEU AAA C 1
ATOM 1390 O O . LEU A 1 209 ? -20.181 65.113 49.291 1.000 16.544 211 LEU AAA O 1
ATOM 1395 N N . LEU A 1 210 ? -22.000 66.219 48.455 1.000 16.974 212 LEU AAA N 1
ATOM 1396 C CA . LEU A 1 210 ? -21.479 67.612 48.491 1.000 16.622 212 LEU AAA CA 1
ATOM 1397 C C . LEU A 1 210 ? -21.942 68.332 49.762 1.000 16.657 212 LEU AAA C 1
ATOM 1398 O O . LEU A 1 210 ? -23.117 68.194 50.124 1.000 17.627 212 LEU AAA O 1
ATOM 1403 N N . LYS A 1 211 ? -21.047 69.092 50.393 1.000 16.382 213 LYS AAA N 1
ATOM 1404 C CA . LYS A 1 211 ? -21.333 70.017 51.521 1.000 16.262 213 LYS AAA CA 1
ATOM 1405 C C . LYS A 1 211 ? -21.399 71.452 50.990 1.000 15.631 213 LYS AAA C 1
ATOM 1406 O O . LYS A 1 211 ? -21.739 72.344 51.797 1.000 15.020 213 LYS AAA O 1
ATOM 1412 N N . MET A 1 212 ? -21.014 71.680 49.722 1.000 15.130 214 MET AAA N 1
ATOM 1413 C CA . MET A 1 212 ? -21.140 72.969 48.979 1.000 14.761 214 MET AAA CA 1
ATOM 1414 C C . MET A 1 212 ? -21.535 72.661 47.527 1.000 14.501 214 MET AAA C 1
ATOM 1415 O O . MET A 1 212 ? -20.800 71.880 46.888 1.000 15.204 214 MET AAA O 1
ATOM 1420 N N . HIS A 1 213 ? -22.595 73.276 47.004 1.000 14.345 215 HIS AAA N 1
ATOM 1421 C CA . HIS A 1 213 ? -23.143 72.989 45.647 1.000 14.456 215 HIS AAA CA 1
ATOM 1422 C C . HIS A 1 213 ? -22.534 73.914 44.598 1.000 13.613 215 HIS AAA C 1
ATOM 1423 O O . HIS A 1 213 ? -22.328 75.085 44.871 1.000 13.387 215 HIS AAA O 1
ATOM 1430 N N . PRO A 1 214 ? -22.262 73.426 43.367 1.000 13.219 216 PRO AAA N 1
ATOM 1431 C CA . PRO A 1 214 ? -21.807 74.284 42.276 1.000 13.134 216 PRO AAA CA 1
ATOM 1432 C C . PRO A 1 214 ? -22.939 75.160 41.724 1.000 13.256 216 PRO AAA C 1
ATOM 1433 O O . PRO A 1 214 ? -24.068 74.719 41.734 1.000 14.156 216 PRO AAA O 1
ATOM 1437 N N . SER A 1 215 ? -22.613 76.374 41.275 1.000 13.220 217 SER AAA N 1
ATOM 1438 C CA . SER A 1 215 ? -23.535 77.317 40.586 1.000 13.015 217 SER AAA CA 1
ATOM 1439 C C . SER A 1 215 ? -23.355 77.190 39.071 1.000 13.194 217 SER AAA C 1
ATOM 1440 O O . SER A 1 215 ? -24.356 77.231 38.356 1.000 13.804 217 SER AAA O 1
ATOM 1443 N N . HIS A 1 216 ? -22.113 77.042 38.608 1.000 13.378 218 HIS AAA N 1
ATOM 1444 C CA . HIS A 1 216 ? -21.754 76.825 37.180 1.000 13.286 218 HIS AAA CA 1
ATOM 1445 C C . HIS A 1 216 ? -20.398 76.123 37.107 1.000 13.398 218 HIS AAA C 1
ATOM 1446 O O . HIS A 1 216 ? -19.476 76.534 37.844 1.000 13.800 218 HIS AAA O 1
ATOM 1453 N N . GLY A 1 217 ? -20.288 75.105 36.258 1.000 13.960 219 GLY AAA N 1
ATOM 1454 C CA . GLY A 1 217 ? -19.122 74.200 36.203 1.000 14.634 219 GLY AAA CA 1
ATOM 1455 C C . GLY A 1 217 ? -18.854 73.583 37.565 1.000 15.058 219 GLY AAA C 1
ATOM 1456 O O . GLY A 1 217 ? -19.845 73.261 38.274 1.000 15.665 219 GLY AAA O 1
ATOM 1457 N N . HIS A 1 218 ? -17.578 73.424 37.925 1.000 14.986 220 HIS AAA N 1
ATOM 1458 C CA . HIS A 1 218 ? -17.129 72.945 39.256 1.000 15.202 220 HIS AAA CA 1
ATOM 1459 C C . HIS A 1 218 ? -17.921 71.692 39.651 1.000 15.521 220 HIS AAA C 1
ATOM 1460 O O . HIS A 1 218 ? -18.349 71.609 40.826 1.000 15.397 220 HIS AAA O 1
ATOM 1467 N N . ASP A 1 219 ? -18.119 70.761 38.714 1.000 15.610 221 ASP AAA N 1
ATOM 1468 C CA . ASP A 1 219 ? -19.042 69.611 38.904 1.000 16.113 221 ASP AAA CA 1
ATOM 1469 C C . ASP A 1 219 ? -18.317 68.303 38.560 1.000 15.880 221 ASP AAA C 1
ATOM 1470 O O . ASP A 1 219 ? -18.998 67.339 38.174 1.000 15.944 221 ASP AAA O 1
ATOM 1475 N N . GLN A 1 220 ? -16.994 68.257 38.728 1.000 15.838 222 GLN AAA N 1
ATOM 1476 C CA . GLN A 1 220 ? -16.155 67.080 38.371 1.000 16.157 222 GLN AAA CA 1
ATOM 1477 C C . GLN A 1 220 ? -15.777 66.371 39.680 1.000 16.195 222 GLN AAA C 1
ATOM 1478 O O . GLN A 1 220 ? -16.688 66.137 40.476 1.000 16.166 222 GLN AAA O 1
ATOM 1484 N N . SER A 1 221 ? -14.505 66.032 39.903 1.000 16.866 223 SER AAA N 1
ATOM 1485 C CA . SER A 1 221 ? -14.069 65.191 41.051 1.000 17.299 223 SER AAA CA 1
ATOM 1486 C C . SER A 1 221 ? -14.376 65.887 42.379 1.000 17.184 223 SER AAA C 1
ATOM 1487 O O . SER A 1 221 ? -14.383 67.139 42.429 1.000 16.884 223 SER AAA O 1
ATOM 1490 N N . ILE A 1 222 ? -14.633 65.077 43.412 1.000 16.867 224 ILE AAA N 1
ATOM 1491 C CA . ILE A 1 222 ? -15.027 65.545 44.771 1.000 17.267 224 ILE AAA CA 1
ATOM 1492 C C . ILE A 1 222 ? -13.826 65.379 45.710 1.000 17.988 224 ILE AAA C 1
ATOM 1493 O O . ILE A 1 222 ? -13.126 64.355 45.633 1.000 18.851 224 ILE AAA O 1
ATOM 1498 N N . VAL A 1 223 ? -13.600 66.387 46.545 1.000 18.225 225 VAL AAA N 1
ATOM 1499 C CA . VAL A 1 223 ? -12.512 66.460 47.560 1.000 18.734 225 VAL AAA CA 1
ATOM 1500 C C . VAL A 1 223 ? -13.101 67.162 48.785 1.000 19.235 225 VAL AAA C 1
ATOM 1501 O O . VAL A 1 223 ? -13.535 68.321 48.635 1.000 19.249 225 VAL AAA O 1
ATOM 1505 N N . ASN A 1 224 ? -13.172 66.458 49.918 1.000 19.994 226 ASN AAA N 1
ATOM 1506 C CA . ASN A 1 224 ? -13.757 66.960 51.190 1.000 20.707 226 ASN AAA CA 1
ATOM 1507 C C . ASN A 1 224 ? -15.121 67.595 50.895 1.000 20.247 226 ASN AAA C 1
ATOM 1508 O O . ASN A 1 224 ? -15.354 68.757 51.302 1.000 21.105 226 ASN AAA O 1
ATOM 1513 N N . GLY A 1 225 ? -15.980 66.855 50.186 1.000 18.648 227 GLY AAA N 1
ATOM 1514 C CA . GLY A 1 225 ? -17.394 67.207 49.970 1.000 17.934 227 GLY AAA CA 1
ATOM 1515 C C . GLY A 1 225 ? -17.579 68.430 49.090 1.000 17.176 227 GLY AAA C 1
ATOM 1516 O O . GLY A 1 225 ? -18.692 68.967 49.085 1.000 16.960 227 GLY AAA O 1
ATOM 1517 N N . ILE A 1 226 ? -16.555 68.842 48.339 1.000 16.755 228 ILE AAA N 1
ATOM 1518 C CA . ILE A 1 226 ? -16.643 69.975 47.368 1.000 16.755 228 ILE AAA CA 1
ATOM 1519 C C . ILE A 1 226 ? -16.148 69.492 45.994 1.000 16.139 228 ILE AAA C 1
ATOM 1520 O O . ILE A 1 226 ? -14.975 69.072 45.906 1.000 16.781 228 ILE AAA O 1
ATOM 1525 N N . SER A 1 227 ? -17.007 69.545 44.968 1.000 14.962 229 SER AAA N 1
ATOM 1526 C CA . SER A 1 227 ? -16.664 69.199 43.566 1.000 14.434 229 SER AAA CA 1
ATOM 1527 C C . SER A 1 227 ? -15.733 70.281 43.018 1.000 14.434 229 SER AAA C 1
ATOM 1528 O O . SER A 1 227 ? -15.855 71.441 43.448 1.000 14.542 229 SER AAA O 1
ATOM 1531 N N . ARG A 1 228 ? -14.829 69.895 42.113 1.000 14.559 230 ARG AAA N 1
ATOM 1532 C CA . ARG A 1 228 ? -13.745 70.758 41.585 1.000 14.205 230 ARG AAA CA 1
ATOM 1533 C C . ARG A 1 228 ? -13.820 70.798 40.060 1.000 13.857 230 ARG AAA C 1
ATOM 1534 O O . ARG A 1 228 ? -14.708 70.143 39.468 1.000 13.370 230 ARG AAA O 1
ATOM 1542 N N . ILE A 1 229 ? -12.896 71.550 39.458 1.000 13.801 231 ILE AAA N 1
ATOM 1543 C CA . ILE A 1 229 ? -12.591 71.497 38.001 1.000 13.509 231 ILE AAA CA 1
ATOM 1544 C C . ILE A 1 229 ? -11.486 70.457 37.810 1.000 13.080 231 ILE AAA C 1
ATOM 1545 O O . ILE A 1 229 ? -10.472 70.558 38.501 1.000 11.985 231 ILE AAA O 1
ATOM 1550 N N . GLY A 1 230 ? -11.710 69.485 36.923 1.000 13.256 232 GLY AAA N 1
ATOM 1551 C CA . GLY A 1 230 ? -10.772 68.387 36.631 1.000 13.167 232 GLY AAA CA 1
ATOM 1552 C C . GLY A 1 230 ? -11.086 67.152 37.448 1.000 13.162 232 GLY AAA C 1
ATOM 1553 O O . GLY A 1 230 ? -11.709 67.280 38.513 1.000 12.705 232 GLY AAA O 1
ATOM 1554 N N . TYR A 1 231 ? -10.665 65.992 36.958 1.000 13.828 233 TYR AAA N 1
ATOM 1555 C CA . TYR A 1 231 ? -10.887 64.675 37.602 1.000 14.551 233 TYR AAA CA 1
ATOM 1556 C C . TYR A 1 231 ? -9.574 64.216 38.240 1.000 15.159 233 TYR AAA C 1
ATOM 1557 O O . TYR A 1 231 ? -8.502 64.519 37.677 1.000 14.989 233 TYR AAA O 1
ATOM 1566 N N . MET A 1 232 ? -9.671 63.537 39.388 1.000 15.980 234 MET AAA N 1
ATOM 1567 C CA . MET A 1 232 ? -8.530 62.854 40.047 1.000 16.865 234 MET AAA CA 1
ATOM 1568 C C . MET A 1 232 ? -9.011 61.584 40.760 1.000 17.285 234 MET AAA C 1
ATOM 1569 O O . MET A 1 232 ? -10.238 61.393 40.925 1.000 17.178 234 MET AAA O 1
ATOM 1574 N N . LYS A 1 233 ? -8.057 60.735 41.137 1.000 17.926 235 LYS AAA N 1
ATOM 1575 C CA . LYS A 1 233 ? -8.297 59.459 41.856 1.000 18.274 235 LYS AAA CA 1
ATOM 1576 C C . LYS A 1 233 ? -7.089 59.172 42.756 1.000 18.879 235 LYS AAA C 1
ATOM 1577 O O . LYS A 1 233 ? -5.951 59.471 42.349 1.000 18.796 235 LYS AAA O 1
ATOM 1583 N N . GLY A 1 234 ? -7.342 58.621 43.940 1.000 19.571 236 GLY AAA N 1
ATOM 1584 C CA . GLY A 1 234 ? -6.304 58.292 44.926 1.000 19.285 236 GLY AAA CA 1
ATOM 1585 C C . GLY A 1 234 ? -5.800 59.531 45.638 1.000 19.870 236 GLY AAA C 1
ATOM 1586 O O . GLY A 1 234 ? -6.480 60.579 45.574 1.000 18.879 236 GLY AAA O 1
ATOM 1587 N N . GLY A 1 235 ? -4.653 59.397 46.315 1.000 20.488 237 GLY AAA N 1
ATOM 1588 C CA . GLY A 1 235 ? -3.993 60.473 47.077 1.000 20.404 237 GLY AAA CA 1
ATOM 1589 C C . GLY A 1 235 ? -4.767 60.874 48.316 1.000 20.541 237 GLY AAA C 1
ATOM 1590 O O . GLY A 1 235 ? -4.494 61.988 48.801 1.000 21.205 237 GLY AAA O 1
ATOM 1591 N N . LYS A 1 236 ? -5.653 60.010 48.837 1.000 20.716 238 LYS AAA N 1
ATOM 1592 C CA . LYS A 1 236 ? -6.592 60.351 49.944 1.000 20.809 238 LYS AAA CA 1
ATOM 1593 C C . LYS A 1 236 ? -5.805 61.029 51.070 1.000 19.665 238 LYS AAA C 1
ATOM 1594 O O . LYS A 1 236 ? -6.293 62.057 51.579 1.000 20.171 238 LYS AAA O 1
ATOM 1600 N N . SER A 1 237 ? -4.636 60.488 51.433 1.000 18.334 239 SER AAA N 1
ATOM 1601 C CA . SER A 1 237 ? -3.802 60.987 52.559 1.000 17.000 239 SER AAA CA 1
ATOM 1602 C C . SER A 1 237 ? -3.187 62.341 52.197 1.000 16.058 239 SER AAA C 1
ATOM 1603 O O . SER A 1 237 ? -2.900 63.108 53.127 1.000 16.705 239 SER AAA O 1
ATOM 1606 N N . ALA A 1 238 ? -3.007 62.628 50.905 1.000 15.531 240 ALA AAA N 1
ATOM 1607 C CA . ALA A 1 238 ? -2.326 63.847 50.403 1.000 15.303 240 ALA AAA CA 1
ATOM 1608 C C . ALA A 1 238 ? -3.332 64.980 50.179 1.000 14.826 240 ALA AAA C 1
ATOM 1609 O O . ALA A 1 238 ? -2.880 66.120 50.025 1.000 14.478 240 ALA AAA O 1
ATOM 1611 N N . LEU A 1 239 ? -4.634 64.681 50.166 1.000 14.637 241 LEU AAA N 1
ATOM 1612 C CA . LEU A 1 239 ? -5.709 65.686 49.950 1.000 14.513 241 LEU AAA CA 1
ATOM 1613 C C . LEU A 1 239 ? -5.654 66.710 51.084 1.000 14.664 241 LEU AAA C 1
ATOM 1614 O O . LEU A 1 239 ? -5.592 66.301 52.253 1.000 14.315 241 LEU AAA O 1
ATOM 1619 N N . TRP A 1 240 ? -5.670 67.996 50.739 1.000 15.471 242 TRP AAA N 1
ATOM 1620 C CA . TRP A 1 240 ? -5.789 69.107 51.714 1.000 16.899 242 TRP AAA CA 1
ATOM 1621 C C . TRP A 1 240 ? -7.204 69.111 52.297 1.000 18.096 242 TRP AAA C 1
ATOM 1622 O O . TRP A 1 240 ? -8.074 68.458 51.737 1.000 18.076 242 TRP AAA O 1
ATOM 1633 N N . GLN A 1 241 ? -7.402 69.832 53.393 1.000 20.190 243 GLN AAA N 1
ATOM 1634 C CA . GLN A 1 241 ? -8.735 70.178 53.943 1.000 21.745 243 GLN AAA CA 1
ATOM 1635 C C . GLN A 1 241 ? -8.901 71.692 53.804 1.000 21.495 243 GLN AAA C 1
ATOM 1636 O O . GLN A 1 241 ? -8.019 72.381 54.333 1.000 21.362 243 GLN AAA O 1
ATOM 1642 N N . ASP A 1 242 ? -9.942 72.174 53.118 1.000 21.208 244 ASP AAA N 1
ATOM 1643 C CA . ASP A 1 242 ? -10.094 73.602 52.723 1.000 21.055 244 ASP AAA CA 1
ATOM 1644 C C . ASP A 1 242 ? -10.206 74.487 53.975 1.000 20.818 244 ASP AAA C 1
ATOM 1645 O O . ASP A 1 242 ? -9.699 75.622 53.930 1.000 21.132 244 ASP AAA O 1
ATOM 1650 N N . GLU A 1 243 ? -10.817 73.974 55.048 1.000 20.961 245 GLU AAA N 1
ATOM 1651 C CA . GLU A 1 243 ? -11.006 74.672 56.356 1.000 21.227 245 GLU AAA CA 1
ATOM 1652 C C . GLU A 1 243 ? -9.655 75.135 56.894 1.000 20.854 245 GLU AAA C 1
ATOM 1653 O O . GLU A 1 243 ? -9.622 76.228 57.500 1.000 21.833 245 GLU AAA O 1
ATOM 1659 N N . LYS A 1 244 ? -8.601 74.339 56.670 1.000 20.357 246 LYS AAA N 1
ATOM 1660 C CA . LYS A 1 244 ? -7.262 74.490 57.296 1.000 19.852 246 LYS AAA CA 1
ATOM 1661 C C . LYS A 1 244 ? -6.211 75.009 56.301 1.000 19.621 246 LYS AAA C 1
ATOM 1662 O O . LYS A 1 244 ? -5.034 74.990 56.683 1.000 19.519 246 LYS AAA O 1
ATOM 1666 N N . ILE A 1 245 ? -6.589 75.460 55.097 1.000 18.842 247 ILE AAA N 1
ATOM 1667 C CA . ILE A 1 245 ? -5.612 75.924 54.066 1.000 17.844 247 ILE AAA CA 1
ATOM 1668 C C . ILE A 1 245 ? -4.984 77.239 54.544 1.000 16.812 247 ILE AAA C 1
ATOM 1669 O O . ILE A 1 245 ? -3.750 77.279 54.660 1.000 16.708 247 ILE AAA O 1
ATOM 1674 N N . ALA A 1 246 ? -5.781 78.268 54.827 1.000 16.162 248 ALA AAA N 1
ATOM 1675 C CA . ALA A 1 246 ? -5.275 79.562 55.347 1.000 16.182 248 ALA AAA CA 1
ATOM 1676 C C . ALA A 1 246 ? -4.303 79.290 56.499 1.000 16.278 248 ALA AAA C 1
ATOM 1677 O O . ALA A 1 246 ? -3.200 79.855 56.513 1.000 16.688 248 ALA AAA O 1
ATOM 1679 N N . GLU A 1 247 ? -4.704 78.414 57.414 1.000 16.323 249 GLU AAA N 1
ATOM 1680 C CA . GLU A 1 247 ? -3.960 78.061 58.649 1.000 16.641 249 GLU AAA CA 1
ATOM 1681 C C . GLU A 1 247 ? -2.616 77.420 58.285 1.000 15.890 249 GLU AAA C 1
ATOM 1682 O O . GLU A 1 247 ? -1.599 77.848 58.841 1.000 15.194 249 GLU AAA O 1
ATOM 1688 N N . THR A 1 248 ? -2.618 76.434 57.377 1.000 15.223 250 THR AAA N 1
ATOM 1689 C CA . THR A 1 248 ? -1.433 75.622 56.974 1.000 14.287 250 THR AAA CA 1
ATOM 1690 C C . THR A 1 248 ? -0.446 76.525 56.231 1.000 13.876 250 THR AAA C 1
ATOM 1691 O O . THR A 1 248 ? 0.738 76.534 56.617 1.000 13.704 250 THR AAA O 1
ATOM 1695 N N . LEU A 1 249 ? -0.926 77.255 55.219 1.000 13.079 251 LEU AAA N 1
ATOM 1696 C CA . LEU A 1 249 ? -0.092 78.164 54.385 1.000 12.765 251 LEU AAA CA 1
ATOM 1697 C C . LEU A 1 249 ? 0.531 79.248 55.276 1.000 12.394 251 LEU AAA C 1
ATOM 1698 O O . LEU A 1 249 ? 1.762 79.414 55.220 1.000 12.329 251 LEU AAA O 1
ATOM 1703 N N . THR A 1 250 ? -0.280 79.950 56.069 1.000 11.949 252 THR AAA N 1
ATOM 1704 C CA . THR A 1 250 ? 0.174 81.059 56.945 1.000 11.840 252 THR AAA CA 1
ATOM 1705 C C . THR A 1 250 ? 1.182 80.508 57.957 1.000 12.068 252 THR AAA C 1
ATOM 1706 O O . THR A 1 250 ? 2.146 81.216 58.259 1.000 12.086 252 THR AAA O 1
ATOM 1710 N N . GLY A 1 251 ? 0.972 79.283 58.444 1.000 12.243 253 GLY AAA N 1
ATOM 1711 C CA . GLY A 1 251 ? 1.915 78.576 59.330 1.000 12.080 253 GLY AAA CA 1
ATOM 1712 C C . GLY A 1 251 ? 3.275 78.413 58.680 1.000 12.137 253 GLY AAA C 1
ATOM 1713 O O . GLY A 1 251 ? 4.284 78.715 59.347 1.000 12.214 253 GLY AAA O 1
ATOM 1714 N N . LYS A 1 252 ? 3.301 77.966 57.419 1.000 12.453 254 LYS AAA N 1
ATOM 1715 C CA . LYS A 1 252 ? 4.546 77.710 56.642 1.000 12.501 254 LYS AAA CA 1
ATOM 1716 C C . LYS A 1 252 ? 5.236 79.041 56.332 1.000 12.397 254 LYS AAA C 1
ATOM 1717 O O . LYS A 1 252 ? 6.486 79.077 56.355 1.000 12.173 254 LYS AAA O 1
ATOM 1723 N N . ALA A 1 253 ? 4.447 80.082 56.043 1.000 12.400 255 ALA AAA N 1
ATOM 1724 C CA . ALA A 1 253 ? 4.917 81.467 55.815 1.000 12.519 255 ALA AAA CA 1
ATOM 1725 C C . ALA A 1 253 ? 5.664 81.960 57.057 1.000 12.353 255 ALA AAA C 1
ATOM 1726 O O . ALA A 1 253 ? 6.802 82.431 56.908 1.000 12.996 255 ALA AAA O 1
ATOM 1728 N N . VAL A 1 254 ? 5.046 81.843 58.234 1.000 11.803 256 VAL AAA N 1
ATOM 1729 C CA . VAL A 1 254 ? 5.617 82.316 59.527 1.000 11.479 256 VAL AAA CA 1
ATOM 1730 C C . VAL A 1 254 ? 6.853 81.468 59.846 1.000 11.545 256 VAL AAA C 1
ATOM 1731 O O . VAL A 1 254 ? 7.893 82.074 60.184 1.000 11.271 256 VAL AAA O 1
ATOM 1735 N N . SER A 1 255 ? 6.760 80.140 59.701 1.000 11.644 257 SER AAA N 1
ATOM 1736 C CA . SER A 1 255 ? 7.892 79.183 59.880 1.000 11.882 257 SER AAA CA 1
ATOM 1737 C C . SER A 1 255 ? 9.105 79.618 59.049 1.000 12.248 257 SER AAA C 1
ATOM 1738 O O . SER A 1 255 ? 10.234 79.515 59.566 1.000 12.008 257 SER AAA O 1
ATOM 1741 N N . PHE A 1 256 ? 8.881 80.058 57.805 1.000 12.846 258 PHE AAA N 1
ATOM 1742 C CA . PHE A 1 256 ? 9.946 80.468 56.853 1.000 13.287 258 PHE AAA CA 1
ATOM 1743 C C . PHE A 1 256 ? 10.587 81.775 57.328 1.000 14.016 258 PHE AAA C 1
ATOM 1744 O O . PHE A 1 256 ? 11.823 81.887 57.237 1.000 14.790 258 PHE AAA O 1
ATOM 1752 N N . ILE A 1 257 ? 9.786 82.732 57.805 1.000 14.739 259 ILE AAA N 1
ATOM 1753 C CA . ILE A 1 257 ? 10.294 84.030 58.357 1.000 15.474 259 ILE AAA CA 1
ATOM 1754 C C . ILE A 1 257 ? 11.134 83.740 59.608 1.000 16.445 259 ILE AAA C 1
ATOM 1755 O O . ILE A 1 257 ? 12.210 84.325 59.732 1.000 16.468 259 ILE AAA O 1
ATOM 1760 N N . GLU A 1 258 ? 10.647 82.866 60.494 1.000 18.250 260 GLU AAA N 1
ATOM 1761 C CA . GLU A 1 258 ? 11.342 82.436 61.742 1.000 19.772 260 GLU AAA CA 1
ATOM 1762 C C . GLU A 1 258 ? 12.653 81.718 61.388 1.000 20.631 260 GLU AAA C 1
ATOM 1763 O O . GLU A 1 258 ? 13.649 81.939 62.090 1.000 21.157 260 GLU AAA O 1
ATOM 1769 N N . GLY A 1 259 ? 12.643 80.889 60.339 1.000 21.704 261 GLY AAA N 1
ATOM 1770 C CA . GLY A 1 259 ? 13.791 80.071 59.892 1.000 22.702 261 GLY AAA CA 1
ATOM 1771 C C . GLY A 1 259 ? 14.918 80.899 59.290 1.000 23.332 261 GLY AAA C 1
ATOM 1772 O O . GLY A 1 259 ? 16.069 80.424 59.325 1.000 25.054 261 GLY AAA O 1
ATOM 1773 N N . HIS A 1 260 ? 14.616 82.092 58.770 1.000 23.575 262 HIS AAA N 1
ATOM 1774 C CA . HIS A 1 260 ? 15.562 82.949 58.009 1.000 25.261 262 HIS AAA CA 1
ATOM 1775 C C . HIS A 1 260 ? 15.621 84.353 58.622 1.000 25.154 262 HIS AAA C 1
ATOM 1776 O O . HIS A 1 260 ? 15.641 85.327 57.849 1.000 25.491 262 HIS AAA O 1
ATOM 1783 N N . LYS A 1 261 ? 15.698 84.454 59.953 1.000 25.671 263 LYS AAA N 1
ATOM 1784 C CA . LYS A 1 261 ? 15.585 85.740 60.689 1.000 27.045 263 LYS AAA CA 1
ATOM 1785 C C . LYS A 1 261 ? 16.937 86.467 60.737 1.000 28.337 263 LYS AAA C 1
ATOM 1786 O O . LYS A 1 261 ? 16.957 87.598 61.285 1.000 30.936 263 LYS AAA O 1
ATOM 1791 N N . SER A 1 262 ? 18.009 85.874 60.190 1.000 27.697 264 SER AAA N 1
ATOM 1792 C CA . SER A 1 262 ? 19.415 86.337 60.363 1.000 27.274 264 SER AAA CA 1
ATOM 1793 C C . SER A 1 262 ? 19.998 86.950 59.081 1.000 26.594 264 SER AAA C 1
ATOM 1794 O O . SER A 1 262 ? 21.034 87.638 59.190 1.000 27.545 264 SER AAA O 1
ATOM 1797 N N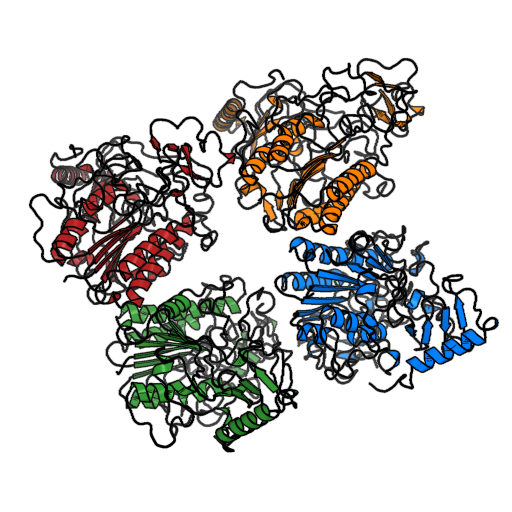 . ALA A 1 263 ? 19.423 86.661 57.912 1.000 24.157 265 ALA AAA N 1
ATOM 1798 C CA . ALA A 1 263 ? 19.980 87.043 56.590 1.000 22.297 265 ALA AAA CA 1
ATOM 1799 C C . ALA A 1 263 ? 18.854 87.468 55.647 1.000 21.556 265 ALA AAA C 1
ATOM 1800 O O . ALA A 1 263 ? 17.696 87.077 55.830 1.000 21.628 265 ALA AAA O 1
ATOM 1802 N N . PRO A 1 264 ? 19.151 88.292 54.613 1.000 19.280 266 PRO AAA N 1
ATOM 1803 C CA . PRO A 1 264 ? 18.128 88.753 53.678 1.000 18.237 266 PRO AAA CA 1
ATOM 1804 C C . PRO A 1 264 ? 17.354 87.579 53.058 1.000 17.561 266 PRO AAA C 1
ATOM 1805 O O . PRO A 1 264 ? 17.977 86.631 52.610 1.000 17.013 266 PRO AAA O 1
ATOM 1809 N N . PHE A 1 265 ? 16.023 87.657 53.064 1.000 16.685 267 PHE AAA N 1
ATOM 1810 C CA . PHE A 1 265 ? 15.140 86.646 52.426 1.000 16.155 267 PHE AAA CA 1
ATOM 1811 C C . PHE A 1 265 ? 14.058 87.347 51.597 1.000 15.396 267 PHE AAA C 1
ATOM 1812 O O . PHE A 1 265 ? 13.638 88.477 51.931 1.000 14.832 267 PHE AAA O 1
ATOM 1820 N N . PHE A 1 266 ? 13.658 86.679 50.513 1.000 14.552 268 PHE AAA N 1
ATOM 1821 C CA . PHE A 1 266 ? 12.493 87.023 49.663 1.000 13.890 268 PHE AAA CA 1
ATOM 1822 C C . PHE A 1 266 ? 11.443 85.921 49.836 1.000 13.239 268 PHE AAA C 1
ATOM 1823 O O . PHE A 1 266 ? 11.746 84.748 49.505 1.000 12.534 268 PHE AAA O 1
ATOM 1831 N N . LEU A 1 267 ? 10.267 86.290 50.361 1.000 12.647 269 LEU AAA N 1
ATOM 1832 C CA . LEU A 1 267 ? 9.130 85.361 50.584 1.000 12.494 269 LEU AAA CA 1
ATOM 1833 C C . LEU A 1 267 ? 7.925 85.842 49.784 1.000 12.291 269 LEU AAA C 1
ATOM 1834 O O . LEU A 1 267 ? 7.407 86.937 50.084 1.000 12.020 269 LEU AAA O 1
ATOM 1839 N N . TYR A 1 268 ? 7.493 85.014 48.832 1.000 12.371 270 TYR AAA N 1
ATOM 1840 C CA . TYR A 1 268 ? 6.291 85.224 47.989 1.000 12.252 270 TYR AAA CA 1
ATOM 1841 C C . TYR A 1 268 ? 5.154 84.424 48.619 1.000 11.981 270 TYR AAA C 1
ATOM 1842 O O . TYR A 1 268 ? 5.009 83.230 48.309 1.000 12.234 270 TYR AAA O 1
ATOM 1851 N N . PHE A 1 269 ? 4.417 85.065 49.527 1.000 11.691 271 PHE AAA N 1
ATOM 1852 C CA . PHE A 1 269 ? 3.255 84.474 50.236 1.000 11.570 271 PHE AAA CA 1
ATOM 1853 C C . PHE A 1 269 ? 1.996 84.818 49.431 1.000 11.192 271 PHE AAA C 1
ATOM 1854 O O . PHE A 1 269 ? 1.614 86.002 49.367 1.000 11.269 271 PHE AAA O 1
ATOM 1862 N N . ALA A 1 270 ? 1.408 83.800 48.803 1.000 10.832 272 ALA AAA N 1
ATOM 1863 C CA . ALA A 1 270 ? 0.261 83.907 47.875 1.000 10.952 272 ALA AAA CA 1
ATOM 1864 C C . ALA A 1 270 ? -0.902 83.107 48.452 1.000 10.774 272 ALA AAA C 1
ATOM 1865 O O . ALA A 1 270 ? -0.839 81.877 48.424 1.000 10.486 272 ALA AAA O 1
ATOM 1867 N N . THR A 1 271 ? -1.924 83.791 48.954 1.000 11.167 273 THR AAA N 1
ATOM 1868 C CA . THR A 1 271 ? -3.047 83.168 49.700 1.000 11.558 273 THR AAA CA 1
ATOM 1869 C C . THR A 1 271 ? -4.013 82.498 48.722 1.000 11.694 273 THR AAA C 1
ATOM 1870 O O . THR A 1 271 ? -4.025 82.891 47.534 1.000 11.685 273 THR AAA O 1
ATOM 1874 N N . GLN A 1 272 ? -4.769 81.516 49.219 1.000 12.063 274 GLN AAA N 1
ATOM 1875 C CA . GLN A 1 272 ? -5.972 80.957 48.545 1.000 12.706 274 GLN AAA CA 1
ATOM 1876 C C . GLN A 1 272 ? -7.118 81.959 48.720 1.000 13.337 274 GLN AAA C 1
ATOM 1877 O O . GLN A 1 272 ? -8.030 81.982 47.891 1.000 13.021 274 GLN AAA O 1
ATOM 1883 N N . ASP A 1 273 ? -7.036 82.791 49.752 1.000 14.749 275 ASP AAA N 1
ATOM 1884 C CA . ASP A 1 273 ? -8.205 83.501 50.324 1.000 15.969 275 ASP AAA CA 1
ATOM 1885 C C . ASP A 1 273 ? -8.829 84.450 49.298 1.000 16.780 275 ASP AAA C 1
ATOM 1886 O O . ASP A 1 273 ? -8.080 85.160 48.577 1.000 14.881 275 ASP AAA O 1
ATOM 1891 N N . ALA A 1 274 ? -10.175 84.394 49.309 1.000 17.741 276 ALA AAA N 1
ATOM 1892 C CA . ALA A 1 274 ? -11.198 85.127 48.533 1.000 17.757 276 ALA AAA CA 1
ATOM 1893 C C . ALA A 1 274 ? -11.521 84.344 47.255 1.000 17.887 276 ALA AAA C 1
ATOM 1894 O O . ALA A 1 274 ? -12.622 84.578 46.685 1.000 17.951 276 ALA AAA O 1
ATOM 1896 N N . HIS A 1 275 ? -10.631 83.431 46.842 1.000 17.553 277 HIS AAA N 1
ATOM 1897 C CA . HIS A 1 275 ? -10.869 82.511 45.700 1.000 18.323 277 HIS AAA CA 1
ATOM 1898 C C . HIS A 1 275 ? -11.772 81.364 46.153 1.000 18.911 277 HIS AAA C 1
ATOM 1899 O O . HIS A 1 275 ? -11.637 80.910 47.302 1.000 19.166 277 HIS AAA O 1
ATOM 1906 N N . VAL A 1 276 ? -12.668 80.934 45.270 1.000 19.310 278 VAL AAA N 1
ATOM 1907 C CA . VAL A 1 276 ? -13.528 79.735 45.469 1.000 19.355 278 VAL AAA CA 1
ATOM 1908 C C . VAL A 1 276 ? -12.630 78.497 45.497 1.000 19.840 278 VAL AAA C 1
ATOM 1909 O O . VAL A 1 276 ? -11.522 78.515 44.968 1.000 19.971 278 VAL AAA O 1
ATOM 1913 N N . PRO A 1 277 ? -13.031 77.400 46.175 1.000 20.375 279 PRO AAA N 1
ATOM 1914 C CA . PRO A 1 277 ? -14.204 77.399 47.039 1.000 20.952 279 PRO AAA CA 1
ATOM 1915 C C . PRO A 1 277 ? -13.831 78.144 48.325 1.000 21.198 279 PRO AAA C 1
ATOM 1916 O O . PRO A 1 277 ? -12.727 77.933 48.808 1.000 21.460 279 PRO AAA O 1
ATOM 1920 N N . ARG A 1 278 ? -14.723 79.016 48.803 1.000 21.668 280 ARG AAA N 1
ATOM 1921 C CA . ARG A 1 278 ? -14.508 79.839 50.021 1.000 22.112 280 ARG AAA CA 1
ATOM 1922 C C . ARG A 1 278 ? -14.891 79.006 51.243 1.000 21.649 280 ARG AAA C 1
ATOM 1923 O O . ARG A 1 278 ? -16.098 78.920 51.535 1.000 21.558 280 ARG AAA O 1
ATOM 1931 N N . VAL A 1 279 ? -13.896 78.388 51.892 1.000 20.937 281 VAL AAA N 1
ATOM 1932 C CA . VAL A 1 279 ? -14.079 77.503 53.079 1.000 21.050 281 VAL AAA CA 1
ATOM 1933 C C . VAL A 1 279 ? -13.169 78.034 54.173 1.000 21.454 281 VAL AAA C 1
ATOM 1934 O O . VAL A 1 279 ? -12.063 77.530 54.368 1.000 21.629 281 VAL AAA O 1
ATOM 1938 N N . PRO A 1 280 ? -13.604 79.086 54.899 1.000 21.874 282 PRO AAA N 1
ATOM 1939 C CA . PRO A 1 280 ? -12.774 79.688 55.931 1.000 22.796 282 PRO AAA CA 1
ATOM 1940 C C . PRO A 1 280 ? -12.707 78.784 57.168 1.000 23.534 282 PRO AAA C 1
ATOM 1941 O O . PRO A 1 280 ? -13.604 77.975 57.359 1.000 24.048 282 PRO AAA O 1
ATOM 1945 N N . SER A 1 281 ? -11.648 78.938 57.963 1.000 23.987 283 SER AAA N 1
ATOM 1946 C CA . SER A 1 281 ? -11.514 78.364 59.326 1.000 24.066 283 SER AAA CA 1
ATOM 1947 C C . SER A 1 281 ? -12.821 78.571 60.097 1.000 23.658 283 SER AAA C 1
ATOM 1948 O O . SER A 1 281 ? -13.481 79.600 59.951 1.000 22.698 283 SER AAA O 1
ATOM 1951 N N . PRO A 1 282 ? -13.254 77.600 60.930 1.000 23.871 284 PRO AAA N 1
ATOM 1952 C CA . PRO A 1 282 ? -14.437 77.791 61.775 1.000 23.757 284 PRO AAA CA 1
ATOM 1953 C C . PRO A 1 282 ? -14.441 79.104 62.584 1.000 23.070 284 PRO AAA C 1
ATOM 1954 O O . PRO A 1 282 ? -15.511 79.642 62.812 1.000 21.350 284 PRO AAA O 1
ATOM 1958 N N . GLN A 1 283 ? -13.263 79.610 62.984 1.000 22.997 285 GLN AAA N 1
ATOM 1959 C CA . GLN A 1 283 ? -13.153 80.865 63.776 1.000 22.958 285 GLN AAA CA 1
ATOM 1960 C C . GLN A 1 283 ? -13.638 82.071 62.946 1.000 21.042 285 GLN AAA C 1
ATOM 1961 O O . GLN A 1 283 ? -13.819 83.128 63.555 1.000 20.809 285 GLN AAA O 1
ATOM 1967 N N . PHE A 1 284 ? -13.885 81.924 61.636 1.000 19.657 286 PHE AAA N 1
ATOM 1968 C CA . PHE A 1 284 ? -14.346 83.023 60.735 1.000 18.361 286 PHE AAA CA 1
ATOM 1969 C C . PHE A 1 284 ? -15.745 82.779 60.153 1.000 17.421 286 PHE AAA C 1
ATOM 1970 O O . PHE A 1 284 ? -16.326 83.759 59.680 1.000 17.428 286 PHE AAA O 1
ATOM 1978 N N . ALA A 1 285 ? -16.268 81.550 60.163 1.000 16.813 287 ALA AAA N 1
ATOM 1979 C CA . ALA A 1 285 ? -17.612 81.220 59.626 1.000 16.279 287 ALA AAA CA 1
ATOM 1980 C C . ALA A 1 285 ? -18.666 82.078 60.336 1.000 16.201 287 ALA AAA C 1
ATOM 1981 O O . ALA A 1 285 ? -18.731 82.013 61.579 1.000 15.584 287 ALA AAA O 1
ATOM 1983 N N . GLY A 1 286 ? -19.423 82.881 59.576 1.000 16.269 288 GLY AAA N 1
ATOM 1984 C CA . GLY A 1 286 ? -20.524 83.729 60.079 1.000 16.078 288 GLY AAA CA 1
ATOM 1985 C C . GLY A 1 286 ? -20.083 85.135 60.476 1.000 16.438 288 GLY AAA C 1
ATOM 1986 O O . GLY A 1 286 ? -20.960 86.005 60.583 1.000 16.026 288 GLY AAA O 1
ATOM 1987 N N . LYS A 1 287 ? -18.781 85.375 60.670 1.000 16.989 289 LYS AAA N 1
ATOM 1988 C CA . LYS A 1 287 ? -18.260 86.556 61.414 1.000 17.268 289 LYS AAA CA 1
ATOM 1989 C C . LYS A 1 287 ? -18.406 87.859 60.610 1.000 16.627 289 LYS AAA C 1
ATOM 1990 O O . LYS A 1 287 ? -18.417 88.922 61.263 1.000 16.429 289 LYS AAA O 1
ATOM 1996 N N . SER A 1 288 ? -18.520 87.813 59.273 1.000 15.861 290 SER AAA N 1
ATOM 1997 C CA . SER A 1 288 ? -18.559 89.018 58.389 1.000 14.663 290 SER AAA CA 1
ATOM 1998 C C . SER A 1 288 ? -19.998 89.439 58.050 1.000 13.951 290 SER AAA C 1
ATOM 1999 O O . SER A 1 288 ? -20.188 90.619 57.707 1.000 14.269 290 SER AAA O 1
ATOM 2002 N N . GLY A 1 289 ? -20.955 88.505 58.079 1.000 13.003 291 GLY AAA N 1
ATOM 2003 C CA . GLY A 1 289 ? -22.352 88.728 57.667 1.000 12.545 291 GLY AAA CA 1
ATOM 2004 C C . GLY A 1 289 ? -22.548 88.631 56.159 1.000 12.225 291 GLY AAA C 1
ATOM 2005 O O . GLY A 1 289 ? -23.710 88.654 55.729 1.000 12.154 291 GLY AAA O 1
ATOM 2006 N N . MET A 1 290 ? -21.466 88.520 55.380 1.000 11.918 292 MET AAA N 1
ATOM 2007 C CA . MET A 1 290 ? -21.504 88.449 53.898 1.000 12.061 292 MET AAA CA 1
ATOM 2008 C C . MET A 1 290 ? -21.271 87.007 53.428 1.000 12.161 292 MET AAA C 1
ATOM 2009 O O . MET A 1 290 ? -21.014 86.819 52.221 1.000 11.999 292 MET AAA O 1
ATOM 2014 N N . GLY A 1 291 ? -21.395 86.029 54.330 1.000 12.366 293 GLY AAA N 1
ATOM 2015 C CA . GLY A 1 291 ? -21.221 84.604 54.005 1.000 12.935 293 GLY AAA CA 1
ATOM 2016 C C . GLY A 1 291 ? -19.756 84.276 53.740 1.000 13.750 293 GLY AAA C 1
ATOM 2017 O O . GLY A 1 291 ? -18.887 85.120 53.951 1.000 13.709 293 GLY AAA O 1
ATOM 2018 N N . PRO A 1 292 ? -19.445 83.037 53.283 1.000 14.448 294 PRO AAA N 1
ATOM 2019 C CA . PRO A 1 292 ? -18.061 82.597 53.082 1.000 14.752 294 PRO AAA CA 1
ATOM 2020 C C . PRO A 1 292 ? -17.132 83.596 52.367 1.000 15.107 294 PRO AAA C 1
ATOM 2021 O O . PRO A 1 292 ? -15.978 83.679 52.749 1.000 15.471 294 PRO AAA O 1
ATOM 2025 N N . ARG A 1 293 ? -17.630 84.328 51.365 1.000 15.320 295 ARG AAA N 1
ATOM 2026 C CA . ARG A 1 293 ? -16.804 85.297 50.586 1.000 15.168 295 ARG AAA CA 1
ATOM 2027 C C . ARG A 1 293 ? -16.252 86.369 51.535 1.000 14.688 295 ARG AAA C 1
ATOM 2028 O O . ARG A 1 293 ? -15.033 86.551 51.564 1.000 15.065 295 ARG AAA O 1
ATOM 2036 N N . GLY A 1 294 ? -17.117 87.035 52.295 1.000 14.146 296 GLY AAA N 1
ATOM 2037 C CA . GLY A 1 294 ? -16.722 88.047 53.294 1.000 13.894 296 GLY AAA CA 1
ATOM 2038 C C . GLY A 1 294 ? -15.867 87.438 54.386 1.000 13.564 296 GLY AAA C 1
ATOM 2039 O O . GLY A 1 294 ? -14.882 88.086 54.794 1.000 13.538 296 GLY AAA O 1
ATOM 2040 N N . ASP A 1 295 ? -16.221 86.228 54.831 1.000 13.168 297 ASP AAA N 1
ATOM 2041 C CA . ASP A 1 295 ? -15.515 85.495 55.914 1.000 13.095 297 ASP AAA CA 1
ATOM 2042 C C . ASP A 1 295 ? -14.065 85.249 55.485 1.000 12.965 297 ASP AAA C 1
ATOM 2043 O O . ASP A 1 295 ? -13.178 85.239 56.367 1.000 12.942 297 ASP AAA O 1
ATOM 2048 N N . CYS A 1 296 ? -13.834 85.061 54.183 1.000 12.709 298 CYS AAA N 1
ATOM 2049 C CA . CYS A 1 296 ? -12.498 84.747 53.617 1.000 12.773 298 CYS AAA CA 1
ATOM 2050 C C . CYS A 1 296 ? -11.665 86.032 53.478 1.000 12.633 298 CYS AAA C 1
ATOM 2051 O O . CYS A 1 296 ? -10.433 85.915 53.410 1.000 12.251 298 CYS AAA O 1
ATOM 2054 N N . LEU A 1 297 ? -12.301 87.210 53.467 1.000 12.303 299 LEU AAA N 1
ATOM 2055 C CA . LEU A 1 297 ? -11.593 88.513 53.551 1.000 12.067 299 LEU AAA CA 1
ATOM 2056 C C . LEU A 1 297 ? -11.069 88.702 54.982 1.000 11.770 299 LEU AAA C 1
ATOM 2057 O O . LEU A 1 297 ? -9.929 89.190 55.131 1.000 11.621 299 LEU AAA O 1
ATOM 2062 N N . LEU A 1 298 ? -11.865 88.331 55.994 1.000 11.348 300 LEU AAA N 1
ATOM 2063 C CA . LEU A 1 298 ? -11.443 88.353 57.419 1.000 11.067 300 LEU AAA CA 1
ATOM 2064 C C . LEU A 1 298 ? -10.314 87.339 57.638 1.000 10.828 300 LEU AAA C 1
ATOM 2065 O O . LEU A 1 298 ? -9.400 87.658 58.410 1.000 10.875 300 LEU AAA O 1
ATOM 2070 N N . GLU A 1 299 ? -10.382 86.173 56.980 1.000 10.849 301 GLU AAA N 1
ATOM 2071 C CA . GLU A 1 299 ? -9.356 85.092 57.047 1.000 10.694 301 GLU AAA CA 1
ATOM 2072 C C . GLU A 1 299 ? -8.059 85.611 56.425 1.000 10.580 301 GLU AAA C 1
ATOM 2073 O O . GLU A 1 299 ? -6.977 85.325 56.973 1.000 10.311 301 GLU AAA O 1
ATOM 2079 N N . PHE A 1 300 ? -8.165 86.347 55.316 1.000 10.511 302 PHE AAA N 1
ATOM 2080 C CA . PHE A 1 300 ? -7.017 87.046 54.687 1.000 10.587 302 PHE AAA CA 1
ATOM 2081 C C . PHE A 1 300 ? -6.427 88.026 55.706 1.000 10.592 302 PHE AAA C 1
ATOM 2082 O O . PHE A 1 300 ? -5.219 87.930 55.986 1.000 10.495 302 PHE AAA O 1
ATOM 2090 N N . ASP A 1 301 ? -7.261 88.908 56.272 1.000 10.445 303 ASP AAA N 1
ATOM 2091 C CA . ASP A 1 301 ? -6.823 89.914 57.278 1.000 10.129 303 ASP AAA CA 1
ATOM 2092 C C . ASP A 1 301 ? -6.124 89.218 58.449 1.000 10.164 303 ASP AAA C 1
ATOM 2093 O O . ASP A 1 301 ? -5.162 89.803 58.987 1.000 10.236 303 ASP AAA O 1
ATOM 2098 N N . TRP A 1 302 ? -6.577 88.021 58.830 1.000 10.197 304 TRP AAA N 1
ATOM 2099 C CA . TRP A 1 302 ? -5.921 87.223 59.897 1.000 10.349 304 TRP AAA CA 1
ATOM 2100 C C . TRP A 1 302 ? -4.506 86.856 59.446 1.000 10.691 304 TRP AAA C 1
ATOM 2101 O O . TRP A 1 302 ? -3.570 87.137 60.221 1.000 11.190 304 TRP AAA O 1
ATOM 2112 N N . SER A 1 303 ? -4.358 86.272 58.248 1.000 10.655 305 SER AAA N 1
ATOM 2113 C CA . SER A 1 303 ? -3.056 85.874 57.655 1.000 10.881 305 SER AAA CA 1
ATOM 2114 C C . SER A 1 303 ? -2.103 87.076 57.643 1.000 11.040 305 SER AAA C 1
ATOM 2115 O O . SER A 1 303 ? -0.911 86.898 57.980 1.000 11.186 305 SER AAA O 1
ATOM 2118 N N . VAL A 1 304 ? -2.606 88.257 57.278 1.000 11.218 306 VAL AAA N 1
ATOM 2119 C CA . VAL A 1 304 ? -1.798 89.510 57.257 1.000 11.702 306 VAL AAA CA 1
ATOM 2120 C C . VAL A 1 304 ? -1.283 89.739 58.682 1.000 11.851 306 VAL AAA C 1
ATOM 2121 O O . VAL A 1 304 ? -0.087 89.984 58.841 1.000 11.416 306 VAL AAA O 1
ATOM 2125 N N . GLY A 1 305 ? -2.167 89.624 59.674 1.000 12.354 307 GLY AAA N 1
ATOM 2126 C CA . GLY A 1 305 ? -1.832 89.742 61.111 1.000 12.765 307 GLY AAA CA 1
ATOM 2127 C C . GLY A 1 305 ? -0.685 88.834 61.509 1.000 13.045 307 GLY AAA C 1
ATOM 2128 O O . GLY A 1 305 ? 0.270 89.336 62.120 1.000 13.030 307 GLY AAA O 1
ATOM 2129 N N . GLU A 1 306 ? -0.759 87.553 61.135 1.000 13.396 308 GLU AAA N 1
ATOM 2130 C CA . GLU A 1 306 ? 0.273 86.530 61.445 1.000 13.969 308 GLU AAA CA 1
ATOM 2131 C C . GLU A 1 306 ? 1.645 86.974 60.919 1.000 14.636 308 GLU AAA C 1
ATOM 2132 O O . GLU A 1 306 ? 2.638 86.810 61.664 1.000 15.209 308 GLU AAA O 1
ATOM 2138 N N . ILE A 1 307 ? 1.701 87.510 59.693 1.000 14.789 309 ILE AAA N 1
ATOM 2139 C CA . ILE A 1 307 ? 2.977 87.914 59.031 1.000 14.698 309 ILE AAA CA 1
ATOM 2140 C C . ILE A 1 307 ? 3.536 89.138 59.771 1.000 14.373 309 ILE AAA C 1
ATOM 2141 O O . ILE A 1 307 ? 4.689 89.074 60.229 1.000 14.846 309 ILE AAA O 1
ATOM 2146 N N . LEU A 1 308 ? 2.738 90.198 59.901 1.000 13.733 310 LEU AAA N 1
ATOM 2147 C CA . LEU A 1 308 ? 3.148 91.469 60.553 1.000 13.490 310 LEU AAA CA 1
ATOM 2148 C C . LEU A 1 308 ? 3.660 91.192 61.971 1.000 13.582 310 LEU AAA C 1
ATOM 2149 O O . LEU A 1 308 ? 4.669 91.807 62.362 1.000 13.251 310 LEU AAA O 1
ATOM 2154 N N . ASN A 1 309 ? 3.005 90.287 62.697 1.000 14.194 311 ASN AAA N 1
ATOM 2155 C CA . ASN A 1 309 ? 3.338 89.947 64.106 1.000 14.897 311 ASN AAA CA 1
ATOM 2156 C C . ASN A 1 309 ? 4.658 89.168 64.173 1.000 15.961 311 ASN AAA C 1
ATOM 2157 O O . ASN A 1 309 ? 5.452 89.446 65.100 1.000 16.339 311 ASN AAA O 1
ATOM 2162 N N . ALA A 1 310 ? 4.865 88.216 63.255 1.000 16.474 312 ALA AAA N 1
ATOM 2163 C CA . ALA A 1 310 ? 6.110 87.423 63.159 1.000 16.890 312 ALA AAA CA 1
ATOM 2164 C C . ALA A 1 310 ? 7.297 88.379 62.989 1.000 17.449 312 ALA AAA C 1
ATOM 2165 O O . ALA A 1 310 ? 8.275 88.240 63.740 1.000 17.233 312 ALA AAA O 1
ATOM 2167 N N . LEU A 1 311 ? 7.194 89.327 62.052 1.000 18.415 313 LEU AAA N 1
ATOM 2168 C CA . LEU A 1 311 ? 8.240 90.351 61.775 1.000 19.302 313 LEU AAA CA 1
ATOM 2169 C C . LEU A 1 311 ? 8.467 91.226 63.021 1.000 20.495 313 LEU AAA C 1
ATOM 2170 O O . LEU A 1 311 ? 9.627 91.589 63.274 1.000 20.783 313 LEU AAA O 1
ATOM 2175 N N . GLU A 1 312 ? 7.409 91.562 63.765 1.000 21.737 314 GLU AAA N 1
ATOM 2176 C CA . GLU A 1 312 ? 7.489 92.480 64.935 1.000 23.336 314 GLU AAA CA 1
ATOM 2177 C C . GLU A 1 312 ? 8.123 91.758 66.134 1.000 23.900 314 GLU AAA C 1
ATOM 2178 O O . GLU A 1 312 ? 9.004 92.356 66.775 1.000 23.820 314 GLU AAA O 1
ATOM 2184 N N . ARG A 1 313 ? 7.669 90.537 66.427 1.000 24.995 315 ARG AAA N 1
ATOM 2185 C CA . ARG A 1 313 ? 8.263 89.609 67.430 1.000 26.090 315 ARG AAA CA 1
ATOM 2186 C C . ARG A 1 313 ? 9.790 89.571 67.302 1.000 26.977 315 ARG AAA C 1
ATOM 2187 O O . ARG A 1 313 ? 10.462 89.645 68.348 1.000 28.476 315 ARG AAA O 1
ATOM 2195 N N . LEU A 1 314 ? 10.301 89.417 66.071 1.000 25.526 316 LEU AAA N 1
ATOM 2196 C CA . LEU A 1 314 ? 11.715 89.061 65.770 1.000 24.466 316 LEU AAA CA 1
ATOM 2197 C C . LEU A 1 314 ? 12.551 90.321 65.501 1.000 23.741 316 LEU AAA C 1
ATOM 2198 O O . LEU A 1 314 ? 13.773 90.178 65.275 1.000 23.933 316 LEU AAA O 1
ATOM 2203 N N . GLY A 1 315 ? 11.930 91.504 65.534 1.000 22.573 317 GLY AAA N 1
ATOM 2204 C CA . GLY A 1 315 ? 12.589 92.797 65.261 1.000 22.116 317 GLY AAA CA 1
ATOM 2205 C C . GLY A 1 315 ? 12.931 92.973 63.789 1.000 21.221 317 GLY AAA C 1
ATOM 2206 O O . GLY A 1 315 ? 13.753 93.851 63.469 1.000 20.637 317 GLY AAA O 1
ATOM 2207 N N . LEU A 1 316 ? 12.297 92.185 62.919 1.000 21.183 318 LEU AAA N 1
ATOM 2208 C CA . LEU A 1 316 ? 12.538 92.158 61.450 1.000 21.550 318 LEU AAA CA 1
ATOM 2209 C C . LEU A 1 316 ? 11.882 93.370 60.773 1.000 21.658 318 LEU AAA C 1
ATOM 2210 O O . LEU A 1 316 ? 12.177 93.602 59.592 1.000 22.240 318 LEU AAA O 1
ATOM 2215 N N . ASP A 1 317 ? 11.051 94.122 61.494 1.000 21.849 319 ASP AAA N 1
ATOM 2216 C CA . ASP A 1 317 ? 10.350 95.322 60.966 1.000 22.780 319 ASP AAA CA 1
ATOM 2217 C C . ASP A 1 317 ? 11.340 96.484 60.783 1.000 22.576 319 ASP AAA C 1
ATOM 2218 O O . ASP A 1 317 ? 10.951 97.472 60.144 1.000 23.120 319 ASP AAA O 1
ATOM 2223 N N . LYS A 1 318 ? 12.568 96.375 61.307 1.000 22.467 320 LYS AAA N 1
ATOM 2224 C CA . LYS A 1 318 ? 13.680 97.347 61.087 1.000 21.242 320 LYS AAA CA 1
ATOM 2225 C C . LYS A 1 318 ? 14.159 97.292 59.621 1.000 21.798 320 LYS AAA C 1
ATOM 2226 O O . LYS A 1 318 ? 14.444 98.369 59.075 1.000 21.079 320 LYS AAA O 1
ATOM 2228 N N . ASN A 1 319 ? 14.233 96.100 59.003 1.000 21.897 321 ASN AAA N 1
ATOM 2229 C CA . ASN A 1 319 ? 14.901 95.869 57.690 1.000 21.721 321 ASN AAA CA 1
ATOM 2230 C C . ASN A 1 319 ? 14.026 94.999 56.759 1.000 20.601 321 ASN AAA C 1
ATOM 2231 O O . ASN A 1 319 ? 14.585 94.129 56.059 1.000 20.459 321 ASN AAA O 1
ATOM 2236 N N . THR A 1 320 ? 12.712 95.229 56.700 1.000 19.365 322 THR AAA N 1
ATOM 2237 C CA . THR A 1 320 ? 11.777 94.415 55.872 1.000 18.266 322 THR AAA CA 1
ATOM 2238 C C . THR A 1 320 ? 10.826 95.316 55.077 1.000 17.130 322 THR AAA C 1
ATOM 2239 O O . THR A 1 320 ? 10.149 96.149 55.692 1.000 15.781 322 THR AAA O 1
ATOM 2243 N N . LEU A 1 321 ? 10.800 95.132 53.754 1.000 16.594 323 LEU AAA N 1
ATOM 2244 C CA . LEU A 1 321 ? 9.789 95.697 52.823 1.000 16.126 323 LEU AAA CA 1
ATOM 2245 C C . LEU A 1 321 ? 8.614 94.715 52.779 1.000 15.651 323 LEU AAA C 1
ATOM 2246 O O . LEU A 1 321 ? 8.840 93.560 52.381 1.000 15.374 323 LEU AAA O 1
ATOM 2251 N N . VAL A 1 322 ? 7.418 95.142 53.184 1.000 15.524 324 VAL AAA N 1
ATOM 2252 C CA . VAL A 1 322 ? 6.173 94.318 53.098 1.000 15.493 324 VAL AAA CA 1
ATOM 2253 C C . VAL A 1 322 ? 5.312 94.876 51.964 1.000 14.894 324 VAL AAA C 1
ATOM 2254 O O . VAL A 1 322 ? 5.053 96.085 51.968 1.000 14.701 324 VAL AAA O 1
ATOM 2258 N N . ILE A 1 323 ? 4.897 94.012 51.038 1.000 14.591 325 ILE AAA N 1
ATOM 2259 C CA . ILE A 1 323 ? 4.061 94.382 49.864 1.000 14.714 325 ILE AAA CA 1
ATOM 2260 C C . ILE A 1 323 ? 2.775 93.554 49.918 1.000 14.990 325 ILE AAA C 1
ATOM 2261 O O . ILE A 1 323 ? 2.856 92.299 49.858 1.000 15.194 325 ILE AAA O 1
ATOM 2266 N N . LEU A 1 324 ? 1.635 94.233 50.064 1.000 14.538 326 LEU AAA N 1
ATOM 2267 C CA . LEU A 1 324 ? 0.293 93.604 50.003 1.000 14.077 326 LEU AAA CA 1
ATOM 2268 C C . LEU A 1 324 ? -0.368 93.993 48.682 1.000 13.414 326 LEU AAA C 1
ATOM 2269 O O . LEU A 1 324 ? -0.321 95.182 48.318 1.000 13.070 326 LEU AAA O 1
ATOM 2274 N N . SER A 1 325 ? -0.946 93.014 47.992 1.000 12.776 327 SER AAA N 1
ATOM 2275 C CA . SER A 1 325 ? -1.708 93.220 46.741 1.000 12.265 327 SER AAA CA 1
ATOM 2276 C C . SER A 1 325 ? -2.550 91.984 46.423 1.000 11.743 327 SER AAA C 1
ATOM 2277 O O . SER A 1 325 ? -2.580 91.050 47.244 1.000 11.025 327 SER AAA O 1
ATOM 2280 N N . SER A 1 326 ? -3.218 92.029 45.269 1.000 11.800 328 SER AAA N 1
ATOM 2281 C CA . SER A 1 326 ? -4.133 90.987 44.741 1.000 11.723 328 SER AAA CA 1
ATOM 2282 C C . SER A 1 326 ? -3.713 90.660 43.306 1.000 11.416 328 SER AAA C 1
ATOM 2283 O O . SER A 1 326 ? -3.153 91.540 42.642 1.000 11.211 328 SER AAA O 1
ATOM 2286 N N . ASP A 1 327 ? -3.970 89.433 42.855 1.000 11.403 329 ASP AAA N 1
ATOM 2287 C CA . ASP A 1 327 ? -3.585 88.950 41.505 1.000 11.383 329 ASP AAA CA 1
ATOM 2288 C C . ASP A 1 327 ? -4.511 89.580 40.463 1.000 11.421 329 ASP AAA C 1
ATOM 2289 O O . ASP A 1 327 ? -4.061 89.774 39.314 1.000 11.567 329 ASP AAA O 1
ATOM 2294 N N . ASN A 1 328 ? -5.746 89.913 40.845 1.000 11.450 330 ASN AAA N 1
ATOM 2295 C CA . ASN A 1 328 ? -6.749 90.509 39.922 1.000 11.530 330 ASN AAA CA 1
ATOM 2296 C C . ASN A 1 328 ? -7.956 91.010 40.721 1.000 11.457 330 ASN AAA C 1
ATOM 2297 O O . ASN A 1 328 ? -7.964 90.873 41.954 1.000 11.297 330 ASN AAA O 1
ATOM 2302 N N . GLY A 1 329 ? -8.944 91.571 40.023 1.000 11.828 331 GLY AAA N 1
ATOM 2303 C CA . GLY A 1 329 ? -10.128 92.205 40.627 1.000 11.802 331 GLY AAA CA 1
ATOM 2304 C C . GLY A 1 329 ? -11.112 91.190 41.201 1.000 11.784 331 GLY AAA C 1
ATOM 2305 O O . GLY A 1 329 ? -10.877 89.980 41.178 1.000 11.807 331 GLY AAA O 1
ATOM 2306 N N . PRO A 1 330 ? -12.261 91.680 41.715 1.000 11.715 332 PRO AAA N 1
ATOM 2307 C CA . PRO A 1 330 ? -13.215 90.852 42.447 1.000 11.566 332 PRO AAA CA 1
ATOM 2308 C C . PRO A 1 330 ? -14.274 90.156 41.586 1.000 11.287 332 PRO AAA C 1
ATOM 2309 O O . PRO A 1 330 ? -14.595 90.648 40.538 1.000 11.107 332 PRO AAA O 1
ATOM 2313 N N . VAL A 1 331 ? -14.784 89.037 42.089 1.000 11.512 333 VAL AAA N 1
ATOM 2314 C CA . VAL A 1 331 ? -15.955 88.301 41.542 1.000 11.762 333 VAL AAA CA 1
ATOM 2315 C C . VAL A 1 331 ? -16.836 87.926 42.733 1.000 12.030 333 VAL AAA C 1
ATOM 2316 O O . VAL A 1 331 ? -16.270 87.563 43.792 1.000 11.799 333 VAL AAA O 1
ATOM 2320 N N . VAL A 1 332 ? -18.160 88.027 42.573 1.000 12.021 334 VAL AAA N 1
ATOM 2321 C CA . VAL A 1 332 ? -19.147 87.635 43.618 1.000 11.783 334 VAL AAA CA 1
ATOM 2322 C C . VAL A 1 332 ? -19.385 86.121 43.499 1.000 12.051 334 VAL AAA C 1
ATOM 2323 O O . VAL A 1 332 ? -18.729 85.382 44.254 1.000 12.330 334 VAL AAA O 1
ATOM 2327 N N . ASP A 1 333 ? -20.235 85.668 42.564 1.000 12.254 335 ASP AAA N 1
ATOM 2328 C CA . ASP A 1 333 ? -20.445 84.225 42.247 1.000 12.008 335 ASP AAA CA 1
ATOM 2329 C C . ASP A 1 333 ? -19.386 83.785 41.231 1.000 11.922 335 ASP AAA C 1
ATOM 2330 O O . ASP A 1 333 ? -19.490 84.206 40.078 1.000 11.900 335 ASP AAA O 1
ATOM 2335 N N . ASP A 1 334 ? -18.428 82.953 41.647 1.000 11.801 336 ASP AAA N 1
ATOM 2336 C CA . ASP A 1 334 ? -17.354 82.433 40.763 1.000 11.799 336 ASP AAA CA 1
ATOM 2337 C C . ASP A 1 334 ? -17.452 80.904 40.656 1.000 11.693 336 ASP AAA C 1
ATOM 2338 O O . ASP A 1 334 ? -16.433 80.269 40.322 1.000 11.397 336 ASP AAA O 1
ATOM 2343 N N . GLY A 1 335 ? -18.634 80.336 40.913 1.000 11.580 337 GLY AAA N 1
ATOM 2344 C CA . GLY A 1 335 ? -18.958 78.961 40.483 1.000 11.739 337 GLY AAA CA 1
ATOM 2345 C C . GLY A 1 335 ? -19.492 78.055 41.578 1.000 11.890 337 GLY AAA C 1
ATOM 2346 O O . GLY A 1 335 ? -19.644 76.860 41.285 1.000 11.735 337 GLY AAA O 1
ATOM 2347 N N . TYR A 1 336 ? -19.782 78.572 42.778 1.000 12.036 338 TYR AAA N 1
ATOM 2348 C CA . TYR A 1 336 ? -20.402 77.798 43.882 1.000 12.256 338 TYR AAA CA 1
ATOM 2349 C C . TYR A 1 336 ? -21.597 78.567 44.458 1.000 12.678 338 TYR AAA C 1
ATOM 2350 O O . TYR A 1 336 ? -21.581 79.820 44.456 1.000 12.906 338 TYR AAA O 1
ATOM 2359 N N . LYS A 1 337 ? -22.610 77.829 44.920 1.000 12.881 339 LYS AAA N 1
ATOM 2360 C CA . LYS A 1 337 ? -23.753 78.368 45.697 1.000 13.624 339 LYS AAA CA 1
ATOM 2361 C C . LYS A 1 337 ? -23.283 78.578 47.144 1.000 13.568 339 LYS AAA C 1
ATOM 2362 O O . LYS A 1 337 ? -23.472 77.659 47.963 1.000 13.035 339 LYS AAA O 1
ATOM 2368 N N . ASP A 1 338 ? -22.683 79.743 47.415 1.000 13.628 340 ASP AAA N 1
ATOM 2369 C CA . ASP A 1 338 ? -22.005 80.091 48.692 1.000 14.165 340 ASP AAA CA 1
ATOM 2370 C C . ASP A 1 338 ? -22.528 81.427 49.237 1.000 14.538 340 ASP AAA C 1
ATOM 2371 O O . ASP A 1 338 ? -21.785 82.091 49.978 1.000 14.531 340 ASP AAA O 1
ATOM 2376 N N . GLN A 1 339 ? -23.742 81.817 48.852 1.000 15.477 341 GLN AAA N 1
ATOM 2377 C CA . GLN A 1 339 ? -24.495 82.975 49.413 1.000 16.457 341 GLN AAA CA 1
ATOM 2378 C C . GLN A 1 339 ? -23.803 84.305 49.089 1.000 16.213 341 GLN AAA C 1
ATOM 2379 O O . GLN A 1 339 ? -24.243 85.335 49.648 1.000 16.298 341 GLN AAA O 1
ATOM 2385 N N . ALA A 1 340 ? -22.786 84.311 48.224 1.000 16.269 342 ALA AAA N 1
ATOM 2386 C CA . ALA A 1 340 ? -21.977 85.516 47.916 1.000 16.193 342 ALA AAA CA 1
ATOM 2387 C C . ALA A 1 340 ? -22.893 86.649 47.433 1.000 16.028 342 ALA AAA C 1
ATOM 2388 O O . ALA A 1 340 ? -22.711 87.802 47.896 1.000 15.896 342 ALA AAA O 1
ATOM 2390 N N . VAL A 1 341 ? -23.843 86.338 46.548 1.000 15.666 343 VAL AAA N 1
ATOM 2391 C CA . VAL A 1 341 ? -24.770 87.342 45.942 1.000 16.190 343 VAL AAA CA 1
ATOM 2392 C C . VAL A 1 341 ? -25.788 87.782 47.002 1.000 16.071 343 VAL AAA C 1
ATOM 2393 O O . VAL A 1 341 ? -25.949 89.007 47.187 1.000 15.764 343 VAL AAA O 1
ATOM 2397 N N . GLU A 1 342 ? -26.433 86.809 47.659 1.000 16.279 344 GLU AAA N 1
ATOM 2398 C CA . GLU A 1 342 ? -27.571 87.005 48.603 1.000 16.390 344 GLU AAA CA 1
ATOM 2399 C C . GLU A 1 342 ? -27.136 87.884 49.790 1.000 15.893 344 GLU AAA C 1
ATOM 2400 O O . GLU A 1 342 ? -27.988 88.672 50.265 1.000 15.667 344 GLU AAA O 1
ATOM 2406 N N . LEU A 1 343 ? -25.877 87.773 50.245 1.000 15.299 345 LEU AAA N 1
ATOM 2407 C CA . LEU A 1 343 ? -25.405 88.411 51.509 1.000 15.092 345 LEU AAA CA 1
ATOM 2408 C C . LEU A 1 343 ? -24.404 89.543 51.226 1.000 14.860 345 LEU AAA C 1
ATOM 2409 O O . LEU A 1 343 ? -23.844 90.084 52.195 1.000 14.628 345 LEU AAA O 1
ATOM 2414 N N . LEU A 1 344 ? -24.226 89.947 49.966 1.000 14.752 346 LEU AAA N 1
ATOM 2415 C CA . LEU A 1 344 ? -23.314 91.060 49.602 1.000 14.751 346 LEU AAA CA 1
ATOM 2416 C C . LEU A 1 344 ? -23.769 92.360 50.282 1.000 15.281 346 LEU AAA C 1
ATOM 2417 O O . LEU A 1 344 ? -22.891 93.135 50.710 1.000 15.614 346 LEU AAA O 1
ATOM 2422 N N . GLY A 1 345 ? -25.082 92.613 50.355 1.000 15.304 347 GLY AAA N 1
ATOM 2423 C CA . GLY A 1 345 ? -25.625 93.908 50.806 1.000 15.247 347 GLY AAA CA 1
ATOM 2424 C C . GLY A 1 345 ? -25.073 95.030 49.942 1.000 15.651 347 GLY AAA C 1
ATOM 2425 O O . GLY A 1 345 ? -25.026 94.850 48.706 1.000 16.359 347 GLY AAA O 1
ATOM 2426 N N . ASP A 1 346 ? -24.663 96.155 50.543 1.000 15.403 348 ASP AAA N 1
ATOM 2427 C CA . ASP A 1 346 ? -24.178 97.356 49.799 1.000 15.355 348 ASP AAA CA 1
ATOM 2428 C C . ASP A 1 346 ? -22.652 97.342 49.703 1.000 15.153 348 ASP AAA C 1
ATOM 2429 O O . ASP A 1 346 ? -22.082 98.401 49.339 1.000 14.868 348 ASP AAA O 1
ATOM 2434 N N . HIS A 1 347 ? -22.018 96.198 49.996 1.000 14.989 349 HIS AAA N 1
ATOM 2435 C CA . HIS A 1 347 ? -20.549 95.991 49.856 1.000 14.438 349 HIS AAA CA 1
ATOM 2436 C C . HIS A 1 347 ? -20.179 96.029 48.360 1.000 14.057 349 HIS AAA C 1
ATOM 2437 O O . HIS A 1 347 ? -20.788 95.261 47.579 1.000 14.295 349 HIS AAA O 1
ATOM 2444 N N . THR A 1 348 ? -19.237 96.898 47.990 1.000 13.171 350 THR AAA N 1
ATOM 2445 C CA . THR A 1 348 ? -18.753 97.116 46.602 1.000 13.066 350 THR AAA CA 1
ATOM 2446 C C . THR A 1 348 ? -17.320 96.598 46.490 1.000 12.972 350 THR AAA C 1
ATOM 2447 O O . THR A 1 348 ? -16.376 97.311 46.821 1.000 12.617 350 THR AAA O 1
ATOM 2451 N N . PRO A 1 349 ? -17.121 95.329 46.048 1.000 12.998 351 PRO AAA N 1
ATOM 2452 C CA . PRO A 1 349 ? -15.785 94.740 45.953 1.000 12.823 351 PRO AAA CA 1
ATOM 2453 C C . PRO A 1 349 ? -14.826 95.547 45.064 1.000 13.154 351 PRO AAA C 1
ATOM 2454 O O . PRO A 1 349 ? -13.651 95.624 45.383 1.000 13.113 351 PRO AAA O 1
ATOM 2458 N N . GLY A 1 350 ? -15.351 96.124 43.981 1.000 13.262 352 GLY AAA N 1
ATOM 2459 C CA . GLY A 1 350 ? -14.571 96.895 42.998 1.000 13.501 352 GLY AAA CA 1
ATOM 2460 C C . GLY A 1 350 ? -14.500 98.372 43.343 1.000 13.959 352 GLY AAA C 1
ATOM 2461 O O . GLY A 1 350 ? -14.063 99.154 42.466 1.000 14.356 352 GLY AAA O 1
ATOM 2462 N N . GLY A 1 351 ? -14.887 98.755 44.565 1.000 14.208 353 GLY AAA N 1
ATOM 2463 C CA . GLY A 1 351 ? -15.041 100.169 44.960 1.000 14.509 353 GLY AAA CA 1
ATOM 2464 C C . GLY A 1 351 ? -16.017 100.859 44.032 1.000 14.823 353 GLY AAA C 1
ATOM 2465 O O . GLY A 1 351 ? -17.088 100.268 43.780 1.000 15.044 353 GLY AAA O 1
ATOM 2466 N N . ILE A 1 352 ? -15.641 102.022 43.480 1.000 15.115 354 ILE AAA N 1
ATOM 2467 C CA . ILE A 1 352 ? -16.520 102.807 42.556 1.000 15.095 354 ILE AAA CA 1
ATOM 2468 C C . ILE A 1 352 ? -16.303 102.349 41.110 1.000 14.503 354 ILE AAA C 1
ATOM 2469 O O . ILE A 1 352 ? -17.061 102.816 40.233 1.000 14.741 354 ILE AAA O 1
ATOM 2474 N N . TYR A 1 353 ? -15.352 101.453 40.863 1.000 13.618 355 TYR AAA N 1
ATOM 2475 C CA . TYR A 1 353 ? -14.857 101.114 39.500 1.000 13.422 355 TYR AAA CA 1
ATOM 2476 C C . TYR A 1 353 ? -15.762 100.056 38.865 1.000 13.026 355 TYR AAA C 1
ATOM 2477 O O . TYR A 1 353 ? -16.347 99.239 39.594 1.000 12.840 355 TYR AAA O 1
ATOM 2486 N N . ARG A 1 354 ? -15.863 100.103 37.535 1.000 12.727 356 ARG AAA N 1
ATOM 2487 C CA . ARG A 1 354 ? -16.783 99.270 36.728 1.000 12.886 356 ARG AAA CA 1
ATOM 2488 C C . ARG A 1 354 ? -16.154 97.901 36.462 1.000 12.459 356 ARG AAA C 1
ATOM 2489 O O . ARG A 1 354 ? -14.911 97.814 36.395 1.000 11.927 356 ARG AAA O 1
ATOM 2497 N N . GLY A 1 355 ? -17.011 96.891 36.291 1.000 12.139 357 GLY AAA N 1
ATOM 2498 C CA . GLY A 1 355 ? -16.620 95.512 35.963 1.000 12.008 357 GLY AAA CA 1
ATOM 2499 C C . GLY A 1 355 ? -16.090 94.791 37.186 1.000 11.739 357 GLY AAA C 1
ATOM 2500 O O . GLY A 1 355 ? -16.585 95.066 38.292 1.000 11.534 357 GLY AAA O 1
ATOM 2501 N N . GLY A 1 356 ? -15.107 93.913 36.980 1.000 11.482 358 GLY AAA N 1
ATOM 2502 C CA . GLY A 1 356 ? -14.470 93.095 38.023 1.000 11.469 358 GLY AAA CA 1
ATOM 2503 C C . GLY A 1 356 ? -13.522 92.096 37.400 1.000 11.387 358 GLY AAA C 1
ATOM 2504 O O . GLY A 1 356 ? -12.971 92.412 36.329 1.000 11.450 358 GLY AAA O 1
ATOM 2505 N N . LYS A 1 357 ? -13.351 90.930 38.031 1.000 11.164 359 LYS AAA N 1
ATOM 2506 C CA . LYS A 1 357 ? -12.533 89.805 37.501 1.000 10.921 359 LYS AAA CA 1
ATOM 2507 C C . LYS A 1 357 ? -12.908 89.565 36.037 1.000 10.805 359 LYS AAA C 1
ATOM 2508 O O . LYS A 1 357 ? -14.097 89.657 35.708 1.000 10.971 359 LYS AAA O 1
ATOM 2514 N N . TYR A 1 358 ? -11.922 89.294 35.189 1.000 11.077 360 TYR AAA N 1
ATOM 2515 C CA . TYR A 1 358 ? -12.092 88.881 33.770 1.000 11.431 360 TYR AAA CA 1
ATOM 2516 C C . TYR A 1 358 ? -12.273 90.092 32.837 1.000 11.500 360 TYR AAA C 1
ATOM 2517 O O . TYR A 1 358 ? -12.134 89.899 31.621 1.000 11.431 360 TYR AAA O 1
ATOM 2526 N N . SER A 1 359 ? -12.563 91.286 33.365 1.000 12.005 361 SER AAA N 1
ATOM 2527 C CA . SER A 1 359 ? -13.040 92.467 32.593 1.000 12.261 361 SER AAA CA 1
ATOM 2528 C C . SER A 1 359 ? -11.880 93.371 32.162 1.000 12.242 361 SER AAA C 1
ATOM 2529 O O . SER A 1 359 ? -10.848 93.386 32.832 1.000 12.326 361 SER AAA O 1
ATOM 2532 N N . SER A 1 360 ? -12.084 94.117 31.078 1.000 12.584 362 SER AAA N 1
ATOM 2533 C CA . SER A 1 360 ? -11.191 95.195 30.579 1.000 12.698 362 SER AAA CA 1
ATOM 2534 C C . SER A 1 360 ? -11.331 96.437 31.459 1.000 12.803 362 SER AAA C 1
ATOM 2535 O O . SER A 1 360 ? -10.386 97.241 31.476 1.000 12.924 362 SER AAA O 1
ATOM 2538 N N . PHE A 1 361 ? -12.472 96.603 32.131 1.000 13.524 363 PHE AAA N 1
ATOM 2539 C CA . PHE A 1 361 ? -12.797 97.811 32.936 1.000 14.473 363 PHE AAA CA 1
ATOM 2540 C C . PHE A 1 361 ? -11.926 97.826 34.199 1.000 15.011 363 PHE AAA C 1
ATOM 2541 O O . PHE A 1 361 ? -11.391 96.774 34.590 1.000 15.812 363 PHE AAA O 1
ATOM 2549 N N . GLU A 1 362 ? -11.794 98.996 34.823 1.000 15.495 364 GLU AAA N 1
ATOM 2550 C CA . GLU A 1 362 ? -10.774 99.275 35.867 1.000 15.999 364 GLU AAA CA 1
ATOM 2551 C C . GLU A 1 362 ? -10.820 98.226 36.988 1.000 16.102 364 GLU AAA C 1
ATOM 2552 O O . GLU A 1 362 ? -9.740 97.795 37.424 1.000 16.161 364 GLU AAA O 1
ATOM 2558 N N . ALA A 1 363 ? -12.011 97.818 37.436 1.000 15.623 365 ALA AAA N 1
ATOM 2559 C CA . ALA A 1 363 ? -12.181 96.904 38.589 1.000 15.409 365 ALA AAA CA 1
ATOM 2560 C C . ALA A 1 363 ? -11.504 95.558 38.308 1.000 15.264 365 ALA AAA C 1
ATOM 2561 O O . ALA A 1 363 ? -11.209 94.843 39.265 1.000 15.196 365 ALA AAA O 1
ATOM 2563 N N . GLY A 1 364 ? -11.260 95.228 37.041 1.000 15.367 366 GLY AAA N 1
ATOM 2564 C CA . GLY A 1 364 ? -10.553 93.999 36.636 1.000 15.326 366 GLY AAA CA 1
ATOM 2565 C C . GLY A 1 364 ? -9.111 93.956 37.111 1.000 15.498 366 GLY AAA C 1
ATOM 2566 O O . GLY A 1 364 ? -8.639 92.842 37.409 1.000 15.760 366 GLY AAA O 1
ATOM 2567 N N . THR A 1 365 ? -8.419 95.102 37.170 1.000 15.587 367 THR AAA N 1
ATOM 2568 C CA . THR A 1 365 ? -6.952 95.171 37.440 1.000 15.121 367 THR AAA CA 1
ATOM 2569 C C . THR A 1 365 ? -6.575 96.200 38.513 1.000 14.545 367 THR AAA C 1
ATOM 2570 O O . THR A 1 365 ? -5.427 96.112 38.980 1.000 14.767 367 THR AAA O 1
ATOM 2574 N N . ARG A 1 366 ? -7.442 97.160 38.852 1.000 13.991 368 ARG AAA N 1
ATOM 2575 C CA . ARG A 1 366 ? -7.145 98.174 39.903 1.000 13.596 368 ARG AAA CA 1
ATOM 2576 C C . ARG A 1 366 ? -7.370 97.510 41.264 1.000 12.998 368 ARG AAA C 1
ATOM 2577 O O . ARG A 1 366 ? -8.530 97.210 41.603 1.000 12.990 368 ARG AAA O 1
ATOM 2585 N N . ILE A 1 367 ? -6.286 97.228 41.982 1.000 12.503 369 ILE AAA N 1
ATOM 2586 C CA . ILE A 1 367 ? -6.304 96.310 43.159 1.000 12.530 369 ILE AAA CA 1
ATOM 2587 C C . ILE A 1 367 ? -5.776 97.045 44.386 1.000 12.275 369 ILE AAA C 1
ATOM 2588 O O . ILE A 1 367 ? -5.098 98.065 44.273 1.000 12.465 369 ILE AAA O 1
ATOM 2593 N N . PRO A 1 368 ? -6.098 96.562 45.602 1.000 12.028 370 PRO AAA N 1
ATOM 2594 C CA . PRO A 1 368 ? -5.481 97.090 46.807 1.000 12.365 370 PRO AAA CA 1
ATOM 2595 C C . PRO A 1 368 ? -3.968 96.867 46.699 1.000 12.687 370 PRO AAA C 1
ATOM 2596 O O . PRO A 1 368 ? -3.565 95.809 46.266 1.000 12.635 370 PRO AAA O 1
ATOM 2600 N N . CYS A 1 369 ? -3.180 97.885 47.027 1.000 12.978 371 CYS AAA N 1
ATOM 2601 C CA . CYS A 1 369 ? -1.703 97.784 47.033 1.000 13.197 371 CYS AAA CA 1
ATOM 2602 C C . CYS A 1 369 ? -1.124 98.667 48.131 1.000 12.958 371 CYS AAA C 1
ATOM 2603 O O . CYS A 1 369 ? -1.477 99.866 48.179 1.000 12.877 371 CYS AAA O 1
ATOM 2606 N N . ILE A 1 370 ? -0.282 98.078 48.980 1.000 12.721 372 ILE AAA N 1
ATOM 2607 C CA . ILE A 1 370 ? 0.454 98.791 50.060 1.000 12.935 372 ILE AAA CA 1
ATOM 2608 C C . ILE A 1 370 ? 1.917 98.352 50.008 1.000 13.146 372 ILE AAA C 1
ATOM 2609 O O . ILE A 1 370 ? 2.157 97.147 49.864 1.000 13.346 372 ILE AAA O 1
ATOM 2614 N N . TRP A 1 371 ? 2.834 99.317 50.112 1.000 13.812 373 TRP AAA N 1
ATOM 2615 C CA . TRP A 1 371 ? 4.281 99.124 50.387 1.000 13.982 373 TRP AAA CA 1
ATOM 2616 C C . TRP A 1 371 ? 4.581 99.717 51.764 1.000 14.154 373 TRP AAA C 1
ATOM 2617 O O . TRP A 1 371 ? 4.201 100.873 52.002 1.000 13.629 373 TRP AAA O 1
ATOM 2628 N N . SER A 1 372 ? 5.192 98.932 52.648 1.000 15.081 374 SER AAA N 1
ATOM 2629 C CA . SER A 1 372 ? 5.619 99.340 54.009 1.000 15.727 374 SER AAA CA 1
ATOM 2630 C C . SER A 1 372 ? 7.093 98.997 54.200 1.000 16.060 374 SER AAA C 1
ATOM 2631 O O . SER A 1 372 ? 7.457 97.820 54.001 1.000 16.433 374 SER AAA O 1
ATOM 2634 N N . TRP A 1 373 ? 7.895 100.005 54.543 1.000 16.248 375 TRP AAA N 1
ATOM 2635 C CA . TRP A 1 373 ? 9.362 99.867 54.700 1.000 16.764 375 TRP AAA CA 1
ATOM 2636 C C . TRP A 1 373 ? 9.848 100.917 55.700 1.000 16.983 375 TRP AAA C 1
ATOM 2637 O O . TRP A 1 373 ? 10.069 102.070 55.295 1.000 17.076 375 TRP AAA O 1
ATOM 2648 N N . GLN A 1 374 ? 9.970 100.510 56.965 1.000 17.446 376 GLN AAA N 1
ATOM 2649 C CA . GLN A 1 374 ? 10.253 101.383 58.135 1.000 18.096 376 GLN AAA CA 1
ATOM 2650 C C . GLN A 1 374 ? 11.549 102.160 57.879 1.000 17.664 376 GLN AAA C 1
ATOM 2651 O O . GLN A 1 374 ? 12.569 101.518 57.588 1.000 17.596 376 GLN AAA O 1
ATOM 2657 N N . GLY A 1 375 ? 11.493 103.491 57.966 1.000 17.692 377 GLY AAA N 1
ATOM 2658 C CA . GLY A 1 375 ? 12.668 104.377 57.844 1.000 17.775 377 GLY AAA CA 1
ATOM 2659 C C . GLY A 1 375 ? 12.953 104.775 56.408 1.000 17.692 377 GLY AAA C 1
ATOM 2660 O O . GLY A 1 375 ? 13.849 105.607 56.220 1.000 17.741 377 GLY AAA O 1
ATOM 2661 N N . VAL A 1 376 ? 12.226 104.204 55.440 1.000 17.601 378 VAL AAA N 1
ATOM 2662 C CA . VAL A 1 376 ? 12.354 104.514 53.986 1.000 17.647 378 VAL AAA CA 1
ATOM 2663 C C . VAL A 1 376 ? 11.055 105.171 53.507 1.000 17.804 378 VAL AAA C 1
ATOM 2664 O O . VAL A 1 376 ? 11.133 106.244 52.893 1.000 17.349 378 VAL AAA O 1
ATOM 2668 N N . ILE A 1 377 ? 9.912 104.529 53.766 1.000 18.846 379 ILE AAA N 1
ATOM 2669 C CA . ILE A 1 377 ? 8.552 104.952 53.306 1.000 19.450 379 ILE AAA CA 1
ATOM 2670 C C . ILE A 1 377 ? 7.855 105.696 54.451 1.000 20.103 379 ILE AAA C 1
ATOM 2671 O O . ILE A 1 377 ? 7.717 105.109 55.543 1.000 19.165 379 ILE AAA O 1
ATOM 2676 N N . ARG A 1 378 ? 7.408 106.923 54.197 1.000 21.558 380 ARG AAA N 1
ATOM 2677 C CA . ARG A 1 378 ? 6.649 107.726 55.187 1.000 24.320 380 ARG AAA CA 1
ATOM 2678 C C . ARG A 1 378 ? 5.367 106.967 55.527 1.000 25.368 380 ARG AAA C 1
ATOM 2679 O O . ARG A 1 378 ? 4.636 106.548 54.629 1.000 25.809 380 ARG AAA O 1
ATOM 2687 N N . PRO A 1 379 ? 5.068 106.702 56.819 1.000 25.976 381 PRO AAA N 1
ATOM 2688 C CA . PRO A 1 379 ? 3.835 105.998 57.186 1.000 27.110 381 PRO AAA CA 1
ATOM 2689 C C . PRO A 1 379 ? 2.580 106.847 56.935 1.000 28.910 381 PRO AAA C 1
ATOM 2690 O O . PRO A 1 379 ? 2.685 108.051 57.020 1.000 31.314 381 PRO AAA O 1
ATOM 2694 N N . GLY A 1 380 ? 1.443 106.204 56.644 1.000 30.154 382 GLY AAA N 1
ATOM 2695 C CA . GLY A 1 380 ? 0.125 106.850 56.455 1.000 30.667 382 GLY AAA CA 1
ATOM 2696 C C . GLY A 1 380 ? 0.058 107.697 55.194 1.000 31.148 382 GLY AAA C 1
ATOM 2697 O O . GLY A 1 380 ? -0.736 108.645 55.171 1.000 31.508 382 GLY AAA O 1
ATOM 2698 N N . THR A 1 381 ? 0.859 107.354 54.181 1.000 31.968 383 THR AAA N 1
ATOM 2699 C CA . THR A 1 381 ? 1.017 108.083 52.892 1.000 31.452 383 THR AAA CA 1
ATOM 2700 C C . THR A 1 381 ? 0.061 107.483 51.855 1.000 29.074 383 THR AAA C 1
ATOM 2701 O O . THR A 1 381 ? -0.305 106.306 52.000 1.000 29.096 383 THR AAA O 1
ATOM 2705 N N . VAL A 1 382 ? -0.308 108.263 50.841 1.000 26.307 384 VAL AAA N 1
ATOM 2706 C CA . VAL A 1 382 ? -1.176 107.837 49.703 1.000 23.772 384 VAL AAA CA 1
ATOM 2707 C C . VAL A 1 382 ? -0.522 108.313 48.404 1.000 21.791 384 VAL AAA C 1
ATOM 2708 O O . VAL A 1 382 ? -0.025 109.441 48.391 1.000 21.537 384 VAL AAA O 1
ATOM 2712 N N . SER A 1 383 ? -0.534 107.490 47.354 1.000 20.699 385 SER AAA N 1
ATOM 2713 C CA . SER A 1 383 ? 0.001 107.829 46.008 1.000 19.979 385 SER AAA CA 1
ATOM 2714 C C . SER A 1 383 ? -1.036 107.509 44.921 1.000 19.299 385 SER AAA C 1
ATOM 2715 O O . SER A 1 383 ? -1.550 106.369 44.923 1.000 18.962 385 SER AAA O 1
ATOM 2718 N N . ASP A 1 384 ? -1.291 108.478 44.030 1.000 19.070 386 ASP AAA N 1
ATOM 2719 C CA . ASP A 1 384 ? -2.218 108.377 42.867 1.000 19.740 386 ASP AAA CA 1
ATOM 2720 C C . ASP A 1 384 ? -1.414 108.061 41.599 1.000 19.046 386 ASP AAA C 1
ATOM 2721 O O . ASP A 1 384 ? -1.989 108.141 40.504 1.000 19.077 386 ASP AAA O 1
ATOM 2726 N N . ALA A 1 385 ? -0.147 107.680 41.750 1.000 19.092 387 ALA AAA N 1
ATOM 2727 C CA . ALA A 1 385 ? 0.754 107.293 40.641 1.000 19.207 387 ALA AAA CA 1
ATOM 2728 C C . ALA A 1 385 ? 0.167 106.085 39.902 1.000 19.208 387 ALA AAA C 1
ATOM 2729 O O . ALA A 1 385 ? -0.332 105.148 40.578 1.000 19.402 387 ALA AAA O 1
ATOM 2731 N N . LEU A 1 386 ? 0.244 106.114 38.567 1.000 18.625 388 LEU AAA N 1
ATOM 2732 C CA . LEU A 1 386 ? -0.089 104.975 37.674 1.000 18.150 388 LEU AAA CA 1
ATOM 2733 C C . LEU A 1 386 ? 1.016 103.925 37.796 1.000 17.382 388 LEU AAA C 1
ATOM 2734 O O . LEU A 1 386 ? 2.085 104.125 37.209 1.000 16.922 388 LEU AAA O 1
ATOM 2739 N N . LEU A 1 387 ? 0.750 102.846 38.533 1.000 16.814 389 LEU AAA N 1
ATOM 2740 C CA . LEU A 1 387 ? 1.734 101.781 38.832 1.000 16.502 389 LEU AAA CA 1
ATOM 2741 C C . LEU A 1 387 ? 1.165 100.427 38.394 1.000 16.235 389 LEU AAA C 1
ATOM 2742 O O . LEU A 1 387 ? -0.068 100.319 38.221 1.000 16.092 389 LEU AAA O 1
ATOM 2747 N N . CYS A 1 388 ? 2.043 99.435 38.231 1.000 15.744 390 CYS AAA N 1
ATOM 2748 C CA . CYS A 1 388 ? 1.709 98.053 37.812 1.000 15.568 390 CYS AAA CA 1
ATOM 2749 C C . CYS A 1 388 ? 2.686 97.068 38.465 1.000 15.869 390 CYS AAA C 1
ATOM 2750 O O . CYS A 1 388 ? 3.889 97.386 38.560 1.000 16.059 390 CYS AAA O 1
ATOM 2753 N N . GLN A 1 389 ? 2.185 95.894 38.857 1.000 16.004 391 GLN AAA N 1
ATOM 2754 C CA . GLN A 1 389 ? 2.971 94.832 39.541 1.000 16.094 391 GLN AAA CA 1
ATOM 2755 C C . GLN A 1 389 ? 4.110 94.335 38.641 1.000 16.064 391 GLN AAA C 1
ATOM 2756 O O . GLN A 1 389 ? 5.068 93.741 39.173 1.000 16.489 391 GLN AAA O 1
ATOM 2762 N N . ILE A 1 390 ? 4.019 94.573 37.332 1.000 16.003 392 ILE AAA N 1
ATOM 2763 C CA . ILE A 1 390 ? 5.046 94.153 36.333 1.000 16.179 392 ILE AAA CA 1
ATOM 2764 C C . ILE A 1 390 ? 6.352 94.935 36.549 1.000 15.753 392 ILE AAA C 1
ATOM 2765 O O . ILE A 1 390 ? 7.388 94.479 36.054 1.000 15.062 392 ILE AAA O 1
ATOM 2770 N N . ASP A 1 391 ? 6.317 96.056 37.270 1.000 15.992 393 ASP AAA N 1
ATOM 2771 C CA . ASP A 1 391 ? 7.487 96.963 37.437 1.000 16.129 393 ASP AAA CA 1
ATOM 2772 C C . ASP A 1 391 ? 8.294 96.596 38.683 1.000 16.212 393 ASP AAA C 1
ATOM 2773 O O . ASP A 1 391 ? 9.389 97.166 38.854 1.000 16.795 393 ASP AAA O 1
ATOM 2778 N N . TRP A 1 392 ? 7.781 95.702 39.529 1.000 15.814 394 TRP AAA N 1
ATOM 2779 C CA . TRP A 1 392 ? 8.461 95.306 40.788 1.000 15.769 394 TRP AAA CA 1
ATOM 2780 C C . TRP A 1 392 ? 9.821 94.680 40.478 1.000 15.892 394 TRP AAA C 1
ATOM 2781 O O . TRP A 1 392 ? 10.801 95.068 41.143 1.000 15.278 394 TRP AAA O 1
ATOM 2792 N N . PHE A 1 393 ? 9.867 93.770 39.498 1.000 16.363 395 PHE AAA N 1
ATOM 2793 C CA . PHE A 1 393 ? 11.090 93.056 39.044 1.000 16.560 395 PHE AAA CA 1
ATOM 2794 C C . PHE A 1 393 ? 12.215 94.079 38.846 1.000 16.982 395 PHE AAA C 1
ATOM 2795 O O . PHE A 1 393 ? 13.243 93.985 39.552 1.000 17.643 395 PHE AAA O 1
ATOM 2803 N N . ALA A 1 394 ? 12.009 95.038 37.933 1.000 17.186 396 ALA AAA N 1
ATOM 2804 C CA . ALA A 1 394 ? 12.979 96.107 37.585 1.000 16.953 396 ALA AAA CA 1
ATOM 2805 C C . ALA A 1 394 ? 13.216 97.005 38.804 1.000 16.667 396 ALA AAA C 1
ATOM 2806 O O . ALA A 1 394 ? 14.372 97.380 39.040 1.000 16.945 396 ALA AAA O 1
ATOM 2808 N N . THR A 1 395 ? 12.157 97.337 39.544 1.000 16.244 397 THR AAA N 1
ATOM 2809 C CA . THR A 1 395 ? 12.230 98.213 40.739 1.000 16.420 397 THR AAA CA 1
ATOM 2810 C C . THR A 1 395 ? 13.144 97.560 41.787 1.000 17.182 397 THR AAA C 1
ATOM 2811 O O . THR A 1 395 ? 13.889 98.309 42.440 1.000 17.843 397 THR AAA O 1
ATOM 2815 N N . PHE A 1 396 ? 13.146 96.228 41.917 1.000 17.575 398 PHE AAA N 1
ATOM 2816 C CA . PHE A 1 396 ? 14.007 95.506 42.899 1.000 17.556 398 PHE AAA CA 1
ATOM 2817 C C . PHE A 1 396 ? 15.458 95.451 42.400 1.000 17.472 398 PHE AAA C 1
ATOM 2818 O O . PHE A 1 396 ? 16.379 95.401 43.244 1.000 16.781 398 PHE AAA O 1
ATOM 2826 N N . ALA A 1 397 ? 15.666 95.443 41.080 1.000 17.496 399 ALA AAA N 1
ATOM 2827 C CA . ALA A 1 397 ? 17.007 95.558 40.470 1.000 18.126 399 ALA AAA CA 1
ATOM 2828 C C . ALA A 1 397 ? 17.586 96.938 40.821 1.000 18.811 399 ALA AAA C 1
ATOM 2829 O O . ALA A 1 397 ? 18.761 96.995 41.227 1.000 20.215 399 ALA AAA O 1
ATOM 2831 N N . GLU A 1 398 ? 16.783 97.999 40.695 1.000 18.357 400 GLU AAA N 1
ATOM 2832 C CA . GLU A 1 398 ? 17.160 99.393 41.052 1.000 18.635 400 GLU AAA CA 1
ATOM 2833 C C . GLU A 1 398 ? 17.554 99.430 42.530 1.000 18.837 400 GLU AAA C 1
ATOM 2834 O O . GLU A 1 398 ? 18.612 99.977 42.841 1.000 18.001 400 GLU AAA O 1
ATOM 2840 N N . MET A 1 399 ? 16.721 98.836 43.391 1.000 19.906 401 MET AAA N 1
ATOM 2841 C CA . MET A 1 399 ? 16.903 98.763 44.865 1.000 19.994 401 MET AAA CA 1
ATOM 2842 C C . MET A 1 399 ? 18.208 98.024 45.183 1.000 20.673 401 MET AAA C 1
ATOM 2843 O O . MET A 1 399 ? 19.016 98.575 45.974 1.000 21.666 401 MET AAA O 1
ATOM 2848 N N . LEU A 1 400 ? 18.414 96.836 44.593 1.000 20.748 402 LEU AAA N 1
ATOM 2849 C CA . LEU A 1 400 ? 19.601 95.959 44.841 1.000 21.356 402 LEU AAA CA 1
ATOM 2850 C C . LEU A 1 400 ? 20.833 96.520 44.115 1.000 22.760 402 LEU AAA C 1
ATOM 2851 O O . LEU A 1 400 ? 21.939 96.010 44.349 1.000 22.389 402 LEU AAA O 1
ATOM 2856 N N . ASN A 1 401 ? 20.629 97.527 43.260 1.000 24.781 403 ASN AAA N 1
ATOM 2857 C CA . ASN A 1 401 ? 21.670 98.201 42.442 1.000 25.325 403 ASN AAA CA 1
ATOM 2858 C C . ASN A 1 401 ? 22.410 97.143 41.619 1.000 26.030 403 ASN AAA C 1
ATOM 2859 O O . ASN A 1 401 ? 23.641 97.206 41.548 1.000 25.876 403 ASN AAA O 1
ATOM 2864 N N . VAL A 1 402 ? 21.668 96.219 41.005 1.000 27.093 404 VAL AAA N 1
ATOM 2865 C CA . VAL A 1 402 ? 22.213 95.103 40.176 1.000 28.050 404 VAL AAA CA 1
ATOM 2866 C C . VAL A 1 402 ? 21.690 95.272 38.743 1.000 29.844 404 VAL AAA C 1
ATOM 2867 O O . VAL A 1 402 ? 20.507 95.651 38.563 1.000 30.359 404 VAL AAA O 1
ATOM 2871 N N . ARG A 1 403 ? 22.546 95.025 37.755 1.000 32.624 405 ARG AAA N 1
ATOM 2872 C CA . ARG A 1 403 ? 22.207 95.115 36.308 1.000 34.379 405 ARG AAA CA 1
ATOM 2873 C C . ARG A 1 403 ? 21.537 93.800 35.882 1.000 31.812 405 ARG AAA C 1
ATOM 2874 O O . ARG A 1 403 ? 22.149 92.751 36.073 1.000 30.892 405 ARG AAA O 1
ATOM 2882 N N . LEU A 1 404 ? 20.339 93.875 35.306 1.000 29.523 406 LEU AAA N 1
ATOM 2883 C CA . LEU A 1 404 ? 19.562 92.706 34.817 1.000 28.423 406 LEU AAA CA 1
ATOM 2884 C C . LEU A 1 404 ? 20.214 92.123 33.567 1.000 27.688 406 LEU AAA C 1
ATOM 2885 O O . LEU A 1 404 ? 20.607 92.865 32.671 1.000 26.471 406 LEU AAA O 1
ATOM 2890 N N . PRO A 1 405 ? 20.328 90.779 33.464 1.000 27.866 407 PRO AAA N 1
ATOM 2891 C CA . PRO A 1 405 ? 20.749 90.115 32.232 1.000 27.752 407 PRO AAA CA 1
ATOM 2892 C C . PRO A 1 405 ? 19.983 90.556 30.979 1.000 27.697 407 PRO AAA C 1
ATOM 2893 O O . PRO A 1 405 ? 18.848 90.971 31.091 1.000 27.917 407 PRO AAA O 1
ATOM 2897 N N . GLU A 1 406 ? 20.653 90.459 29.825 1.000 27.991 408 GLU AAA N 1
ATOM 2898 C CA . GLU A 1 406 ? 20.080 90.657 28.469 1.000 28.156 408 GLU AAA CA 1
ATOM 2899 C C . GLU A 1 406 ? 18.773 89.844 28.388 1.000 25.898 408 GLU AAA C 1
ATOM 2900 O O . GLU A 1 406 ? 18.800 88.632 28.723 1.000 24.502 408 GLU AAA O 1
ATOM 2906 N N . GLY A 1 407 ? 17.664 90.501 28.024 1.000 23.415 409 GLY AAA N 1
ATOM 2907 C CA . GLY A 1 407 ? 16.373 89.849 27.716 1.000 21.647 409 GLY AAA CA 1
ATOM 2908 C C . GLY A 1 407 ? 15.445 89.754 28.918 1.000 20.215 409 GLY AAA C 1
ATOM 2909 O O . GLY A 1 407 ? 14.236 89.550 28.702 1.000 19.204 409 GLY AAA O 1
ATOM 2910 N N . ALA A 1 408 ? 15.983 89.889 30.138 1.000 19.053 410 ALA AAA N 1
ATOM 2911 C CA . ALA A 1 408 ? 15.256 89.727 31.416 1.000 17.896 410 ALA AAA CA 1
ATOM 2912 C C . ALA A 1 408 ? 14.299 90.905 31.620 1.000 17.036 410 ALA AAA C 1
ATOM 2913 O O . ALA A 1 408 ? 14.652 92.036 31.232 1.000 17.136 410 ALA AAA O 1
ATOM 2915 N N . ALA A 1 409 ? 13.126 90.631 32.194 1.000 16.035 411 ALA AAA N 1
ATOM 2916 C CA . ALA A 1 409 ? 12.124 91.624 32.645 1.000 15.469 411 ALA AAA CA 1
ATOM 2917 C C . ALA A 1 409 ? 11.951 92.718 31.595 1.000 14.819 411 ALA AAA C 1
ATOM 2918 O O . ALA A 1 409 ? 12.044 93.902 31.919 1.000 13.625 411 ALA AAA O 1
ATOM 2920 N N . PRO A 1 410 ? 11.656 92.345 30.326 1.000 15.039 412 PRO AAA N 1
ATOM 2921 C CA . PRO A 1 410 ? 11.695 93.279 29.194 1.000 14.942 412 PRO AAA CA 1
ATOM 2922 C C . PRO A 1 410 ? 10.685 94.441 29.255 1.000 14.948 412 PRO AAA C 1
ATOM 2923 O O . PRO A 1 410 ? 11.015 95.510 28.783 1.000 15.605 412 PRO AAA O 1
ATOM 2927 N N . ASP A 1 411 ? 9.499 94.214 29.826 1.000 14.666 413 ASP AAA N 1
ATOM 2928 C CA . ASP A 1 411 ? 8.414 95.227 29.953 1.000 14.380 413 ASP AAA CA 1
ATOM 2929 C C . ASP A 1 411 ? 8.425 95.877 31.344 1.000 14.020 413 ASP AAA C 1
ATOM 2930 O O . ASP A 1 411 ? 7.579 96.747 31.567 1.000 14.144 413 ASP AAA O 1
ATOM 2935 N N . SER A 1 412 ? 9.346 95.492 32.231 1.000 14.381 414 SER AAA N 1
ATOM 2936 C CA . SER A 1 412 ? 9.440 95.984 33.636 1.000 14.533 414 SER AAA CA 1
ATOM 2937 C C . SER A 1 412 ? 10.161 97.346 33.679 1.000 14.897 414 SER AAA C 1
ATOM 2938 O O . SER A 1 412 ? 11.362 97.387 33.367 1.000 14.814 414 SER AAA O 1
ATOM 2941 N N . GLU A 1 413 ? 9.446 98.419 34.038 1.000 15.462 415 GLU AAA N 1
ATOM 2942 C CA . GLU A 1 413 ? 9.992 99.806 34.123 1.000 15.748 415 GLU AAA CA 1
ATOM 2943 C C . GLU A 1 413 ? 10.369 100.112 35.575 1.000 15.544 415 GLU AAA C 1
ATOM 2944 O O . GLU A 1 413 ? 9.503 100.120 36.443 1.000 15.803 415 GLU AAA O 1
ATOM 2950 N N . PRO A 1 414 ? 11.657 100.377 35.893 1.000 15.381 416 PRO AAA N 1
ATOM 2951 C CA . PRO A 1 414 ? 12.074 100.609 37.274 1.000 15.451 416 PRO AAA CA 1
ATOM 2952 C C . PRO A 1 414 ? 11.576 101.973 37.761 1.000 15.912 416 PRO AAA C 1
ATOM 2953 O O . PRO A 1 414 ? 11.602 102.900 36.968 1.000 16.222 416 PRO AAA O 1
ATOM 2957 N N . MET A 1 415 ? 11.098 102.052 39.010 1.000 15.951 417 MET AAA N 1
ATOM 2958 C CA . MET A 1 415 ? 10.606 103.313 39.631 1.000 15.651 417 MET AAA CA 1
ATOM 2959 C C . MET A 1 415 ? 10.473 103.130 41.153 1.000 16.175 417 MET AAA C 1
ATOM 2960 O O . MET A 1 415 ? 9.349 103.251 41.696 1.000 16.759 417 MET AAA O 1
ATOM 2965 N N . LEU A 1 416 ? 11.600 102.857 41.816 1.000 16.235 418 LEU AAA N 1
ATOM 2966 C CA . LEU A 1 416 ? 11.725 102.773 43.299 1.000 16.032 418 LEU AAA CA 1
ATOM 2967 C C . LEU A 1 416 ? 11.168 104.046 43.960 1.000 15.948 418 LEU AAA C 1
ATOM 2968 O O . LEU A 1 416 ? 10.593 103.932 45.058 1.000 16.109 418 LEU AAA O 1
ATOM 2973 N N . LYS A 1 417 ? 11.377 105.214 43.346 1.000 15.369 419 LYS AAA N 1
ATOM 2974 C CA . LYS A 1 417 ? 10.958 106.517 43.929 1.000 15.429 419 LYS AAA CA 1
ATOM 2975 C C . LYS A 1 417 ? 9.424 106.567 43.994 1.000 15.295 419 LYS AAA C 1
ATOM 2976 O O . LYS A 1 417 ? 8.895 107.042 45.011 1.000 15.635 419 LYS AAA O 1
ATOM 2979 N N . ALA A 1 418 ? 8.737 106.084 42.964 1.000 15.270 420 ALA AAA N 1
ATOM 2980 C CA . ALA A 1 418 ? 7.258 106.056 42.904 1.000 15.704 420 ALA AAA CA 1
ATOM 2981 C C . ALA A 1 418 ? 6.721 105.023 43.904 1.000 15.840 420 ALA AAA C 1
ATOM 2982 O O . ALA A 1 418 ? 5.788 105.360 44.663 1.000 16.377 420 ALA AAA O 1
ATOM 2984 N N . TRP A 1 419 ? 7.302 103.821 43.925 1.000 15.361 421 TRP AAA N 1
ATOM 2985 C CA . TRP A 1 419 ? 6.838 102.693 44.780 1.000 15.592 421 TRP AAA CA 1
ATOM 2986 C C . TRP A 1 419 ? 7.133 102.945 46.271 1.000 15.987 421 TRP AAA C 1
ATOM 2987 O O . TRP A 1 419 ? 6.555 102.214 47.098 1.000 15.632 421 TRP AAA O 1
ATOM 2998 N N . THR A 1 420 ? 7.994 103.916 46.605 1.000 16.970 422 THR AAA N 1
ATOM 2999 C CA . THR A 1 420 ? 8.331 104.296 48.006 1.000 17.927 422 THR AAA CA 1
ATOM 3000 C C . THR A 1 420 ? 7.663 105.633 48.351 1.000 19.212 422 THR AAA C 1
ATOM 3001 O O . THR A 1 420 ? 7.961 106.185 49.433 1.000 19.218 422 THR AAA O 1
ATOM 3005 N N . GLY A 1 421 ? 6.777 106.117 47.475 1.000 20.304 423 GLY AAA N 1
ATOM 3006 C CA . GLY A 1 421 ? 5.872 107.251 47.748 1.000 21.380 423 GLY AAA CA 1
ATOM 3007 C C . GLY A 1 421 ? 6.582 108.591 47.705 1.000 22.552 423 GLY AAA C 1
ATOM 3008 O O . GLY A 1 421 ? 5.981 109.559 48.171 1.000 24.707 423 GLY AAA O 1
ATOM 3009 N N . LYS A 1 422 ? 7.787 108.656 47.132 1.000 23.422 424 LYS AAA N 1
ATOM 3010 C CA . LYS A 1 422 ? 8.661 109.861 47.134 1.000 24.382 424 LYS AAA CA 1
ATOM 3011 C C . LYS A 1 422 ? 8.490 110.654 45.833 1.000 25.365 424 LYS AAA C 1
ATOM 3012 O O . LYS A 1 422 ? 9.258 111.617 45.643 1.000 26.755 424 LYS AAA O 1
ATOM 3018 N N . GLN A 1 423 ? 7.524 110.286 44.983 1.000 25.359 425 GLN AAA N 1
ATOM 3019 C CA . GLN A 1 423 ? 7.345 110.851 43.614 1.000 24.846 425 GLN AAA CA 1
ATOM 3020 C C . GLN A 1 423 ? 5.909 110.582 43.136 1.000 24.468 425 GLN AAA C 1
ATOM 3021 O O . GLN A 1 423 ? 5.489 109.397 43.174 1.000 25.868 425 GLN AAA O 1
ATOM 3027 N N . LYS A 1 424 ? 5.197 111.616 42.677 1.000 23.058 426 LYS AAA N 1
ATOM 3028 C CA . LYS A 1 424 ? 3.768 111.532 42.255 1.000 22.348 426 LYS AAA CA 1
ATOM 3029 C C . LYS A 1 424 ? 3.640 110.728 40.946 1.000 21.279 426 LYS AAA C 1
ATOM 3030 O O . LYS A 1 424 ? 2.653 109.983 40.794 1.000 20.657 426 LYS AAA O 1
ATOM 3033 N N . LYS A 1 425 ? 4.580 110.925 40.016 1.000 21.011 427 LYS AAA N 1
ATOM 3034 C CA . LYS A 1 425 ? 4.524 110.413 38.619 1.000 21.047 427 LYS AAA CA 1
ATOM 3035 C C . LYS A 1 425 ? 4.975 108.945 38.595 1.000 20.476 427 LYS AAA C 1
ATOM 3036 O O . LYS A 1 425 ? 6.126 108.661 38.979 1.000 19.515 427 LYS AAA O 1
ATOM 3039 N N . GLY A 1 426 ? 4.101 108.049 38.132 1.000 20.722 428 GLY AAA N 1
ATOM 3040 C CA . GLY A 1 426 ? 4.394 106.613 37.956 1.000 21.072 428 GLY AAA CA 1
ATOM 3041 C C . GLY A 1 426 ? 4.799 106.311 36.523 1.000 20.501 428 GLY AAA C 1
ATOM 3042 O O . GLY A 1 426 ? 5.764 106.926 36.040 1.000 20.107 428 GLY AAA O 1
ATOM 3043 N N . ARG A 1 427 ? 4.104 105.373 35.872 1.000 20.590 429 ARG AAA N 1
ATOM 3044 C CA . ARG A 1 427 ? 4.281 105.056 34.429 1.000 20.439 429 ARG AAA CA 1
ATOM 3045 C C . ARG A 1 427 ? 3.686 106.194 33.599 1.000 20.983 429 ARG AAA C 1
ATOM 3046 O O . ARG A 1 427 ? 2.774 106.901 34.090 1.000 20.917 429 ARG AAA O 1
ATOM 3054 N N . GLU A 1 428 ? 4.188 106.351 32.378 1.000 22.230 430 GLU AAA N 1
ATOM 3055 C CA . GLU A 1 428 ? 3.621 107.276 31.365 1.000 23.134 430 GLU AAA CA 1
ATOM 3056 C C . GLU A 1 428 ? 2.554 106.532 30.550 1.000 20.491 430 GLU AAA C 1
ATOM 3057 O O . GLU A 1 428 ? 1.551 107.170 30.200 1.000 19.279 430 GLU AAA O 1
ATOM 3063 N N . TRP A 1 429 ? 2.774 105.245 30.261 1.000 18.959 431 TRP AAA N 1
ATOM 3064 C CA . TRP A 1 429 ? 1.835 104.364 29.519 1.000 18.507 431 TRP AAA CA 1
ATOM 3065 C C . TRP A 1 429 ? 1.780 102.989 30.180 1.000 17.663 431 TRP AAA C 1
ATOM 3066 O O . TRP A 1 429 ? 2.834 102.530 30.641 1.000 18.102 431 TRP AAA O 1
ATOM 3077 N N . LEU A 1 430 ? 0.599 102.364 30.206 1.000 17.045 432 LEU AAA N 1
ATOM 3078 C CA . LEU A 1 430 ? 0.369 101.022 30.809 1.000 16.611 432 LEU AAA CA 1
ATOM 3079 C C . LEU A 1 430 ? -0.599 100.242 29.923 1.000 16.272 432 LEU AAA C 1
ATOM 3080 O O . LEU A 1 430 ? -1.705 100.738 29.680 1.000 16.197 432 LEU AAA O 1
ATOM 3085 N N . VAL A 1 431 ? -0.205 99.048 29.487 1.000 16.117 433 VAL AAA N 1
ATOM 3086 C CA . VAL A 1 431 ? -1.090 98.114 28.740 1.000 15.922 433 VAL AAA CA 1
ATOM 3087 C C . VAL A 1 431 ? -1.640 97.080 29.723 1.000 15.638 433 VAL AAA C 1
ATOM 3088 O O . VAL A 1 431 ? -0.846 96.350 30.340 1.000 15.606 433 VAL AAA O 1
ATOM 3092 N N . LEU A 1 432 ? -2.967 97.029 29.829 1.000 15.782 434 LEU AAA N 1
ATOM 3093 C CA . LEU A 1 432 ? -3.719 96.051 30.650 1.000 15.504 434 LEU AAA CA 1
ATOM 3094 C C . LEU A 1 432 ? -4.417 95.052 29.727 1.000 15.622 434 LEU AAA C 1
ATOM 3095 O O . LEU A 1 432 ? -4.696 95.398 28.563 1.000 15.876 434 LEU AAA O 1
ATOM 3100 N N . GLN A 1 433 ? -4.692 93.862 30.257 1.000 15.376 435 GLN AAA N 1
ATOM 3101 C CA . GLN A 1 433 ? -5.223 92.694 29.510 1.000 14.926 435 GLN AAA CA 1
ATOM 3102 C C . GLN A 1 433 ? -6.451 92.176 30.263 1.000 14.434 435 GLN AAA C 1
ATOM 3103 O O . GLN A 1 433 ? -6.489 92.351 31.503 1.000 14.018 435 GLN AAA O 1
ATOM 3109 N N . ASN A 1 434 ? -7.403 91.573 29.545 1.000 13.986 436 ASN AAA N 1
ATOM 3110 C CA . ASN A 1 434 ? -8.617 90.963 30.145 1.000 14.444 436 ASN AAA CA 1
ATOM 3111 C C . ASN A 1 434 ? -8.619 89.457 29.848 1.000 14.140 436 ASN AAA C 1
ATOM 3112 O O . ASN A 1 434 ? -7.603 88.958 29.360 1.000 13.655 436 ASN AAA O 1
ATOM 3117 N N . ALA A 1 435 ? -9.718 88.765 30.144 1.000 14.528 437 ALA AAA N 1
ATOM 3118 C CA . ALA A 1 435 ? -9.825 87.284 30.094 1.000 14.888 437 ALA AAA CA 1
ATOM 3119 C C . ALA A 1 435 ? -9.820 86.772 28.647 1.000 14.789 437 ALA AAA C 1
ATOM 3120 O O . ALA A 1 435 ? -9.414 85.616 28.444 1.000 14.405 437 ALA AAA O 1
ATOM 3122 N N A GLN A 1 436 ? -10.259 87.606 27.695 0.500 15.232 438 GLN AAA N 1
ATOM 3123 N N B GLN A 1 436 ? -10.259 87.606 27.694 0.500 14.960 438 GLN AAA N 1
ATOM 3124 C CA A GLN A 1 436 ? -10.278 87.319 26.231 0.500 15.544 438 GLN AAA CA 1
ATOM 3125 C CA B GLN A 1 436 ? -10.277 87.317 26.230 0.500 15.099 438 GLN AAA CA 1
ATOM 3126 C C A GLN A 1 436 ? -9.003 87.866 25.567 0.500 15.671 438 GLN AAA C 1
ATOM 3127 C C B GLN A 1 436 ? -9.002 87.865 25.567 0.500 15.408 438 GLN AAA C 1
ATOM 3128 O O A GLN A 1 436 ? -8.937 87.851 24.320 0.500 15.784 438 GLN AAA O 1
ATOM 3129 O O B GLN A 1 436 ? -8.937 87.851 24.319 0.500 15.538 438 GLN AAA O 1
ATOM 3140 N N . ASN A 1 437 ? -8.037 88.335 26.367 1.000 15.571 439 ASN AAA N 1
ATOM 3141 C CA . ASN A 1 437 ? -6.699 88.810 25.914 1.000 15.629 439 ASN AAA CA 1
ATOM 3142 C C . ASN A 1 437 ? -6.827 90.051 25.025 1.000 16.174 439 ASN AAA C 1
ATOM 3143 O O . ASN A 1 437 ? -5.889 90.306 24.272 1.000 16.822 439 ASN AAA O 1
ATOM 3148 N N . ASN A 1 438 ? -7.917 90.807 25.144 1.000 16.632 440 ASN AAA N 1
ATOM 3149 C CA . ASN A 1 438 ? -8.057 92.160 24.540 1.000 17.199 440 ASN AAA CA 1
ATOM 3150 C C . ASN A 1 438 ? -7.289 93.141 25.420 1.000 17.834 440 ASN AAA C 1
ATOM 3151 O O . ASN A 1 438 ? -7.260 92.942 26.648 1.000 19.908 440 ASN AAA O 1
ATOM 3156 N N . LEU A 1 439 ? -6.700 94.166 24.814 1.000 17.828 441 LEU AAA N 1
ATOM 3157 C CA . LEU A 1 439 ? -5.788 95.103 25.503 1.000 17.862 441 LEU AAA CA 1
ATOM 3158 C C . LEU A 1 439 ? -6.483 96.454 25.672 1.000 17.769 441 LEU AAA C 1
ATOM 3159 O O . LEU A 1 439 ? -7.409 96.744 24.904 1.000 18.035 441 LEU AAA O 1
ATOM 3164 N N . SER A 1 440 ? -6.076 97.202 26.698 1.000 17.659 442 SER AAA N 1
ATOM 3165 C CA . SER A 1 440 ? -6.363 98.643 26.893 1.000 17.630 442 SER AAA CA 1
ATOM 3166 C C . SER A 1 440 ? -5.037 99.358 27.173 1.000 18.196 442 SER AAA C 1
ATOM 3167 O O . SER A 1 440 ? -4.091 98.686 27.640 1.000 18.349 442 SER AAA O 1
ATOM 3170 N N . VAL A 1 441 ? -4.951 100.655 26.873 1.000 18.026 443 VAL AAA N 1
ATOM 3171 C CA . VAL A 1 441 ? -3.756 101.489 27.193 1.000 18.419 443 VAL AAA CA 1
ATOM 3172 C C . VAL A 1 441 ? -4.232 102.736 27.935 1.000 18.227 443 VAL AAA C 1
ATOM 3173 O O . VAL A 1 441 ? -5.279 103.272 27.565 1.000 17.835 443 VAL AAA O 1
ATOM 3177 N N . THR A 1 442 ? -3.489 103.161 28.955 1.000 18.983 444 THR AAA N 1
ATOM 3178 C CA . THR A 1 442 ? -3.818 104.340 29.793 1.000 19.954 444 THR AAA CA 1
ATOM 3179 C C . THR A 1 442 ? -2.539 105.118 30.116 1.000 20.882 444 THR AAA C 1
ATOM 3180 O O . THR A 1 442 ? -1.469 104.485 30.225 1.000 20.861 444 THR AAA O 1
ATOM 3184 N N . ASP A 1 443 ? -2.675 106.437 30.273 1.000 21.682 445 ASP AAA N 1
ATOM 3185 C CA . ASP A 1 443 ? -1.599 107.371 30.692 1.000 22.177 445 ASP AAA CA 1
ATOM 3186 C C . ASP A 1 443 ? -1.874 107.830 32.127 1.000 23.253 445 ASP AAA C 1
ATOM 3187 O O . ASP A 1 443 ? -1.200 108.772 32.586 1.000 23.943 445 ASP AAA O 1
ATOM 3192 N N . GLY A 1 444 ? -2.826 107.178 32.803 1.000 24.615 446 GLY AAA N 1
ATOM 3193 C CA . GLY A 1 444 ? -3.275 107.520 34.167 1.000 25.689 446 GLY AAA CA 1
ATOM 3194 C C . GLY A 1 444 ? -4.564 108.332 34.149 1.000 26.650 446 GLY AAA C 1
ATOM 3195 O O . GLY A 1 444 ? -5.234 108.409 35.201 1.000 27.517 446 GLY AAA O 1
ATOM 3196 N N . ARG A 1 445 ? -4.931 108.881 32.985 1.000 26.760 447 ARG AAA N 1
ATOM 3197 C CA . ARG A 1 445 ? -6.031 109.872 32.824 1.000 26.334 447 ARG AAA CA 1
ATOM 3198 C C . ARG A 1 445 ? -7.017 109.357 31.763 1.000 24.943 447 ARG AAA C 1
ATOM 3199 O O . ARG A 1 445 ? -8.200 109.187 32.104 1.000 23.852 447 ARG AAA O 1
ATOM 3207 N N . TRP A 1 446 ? -6.536 109.118 30.540 1.000 23.384 448 TRP AAA N 1
ATOM 3208 C CA . TRP A 1 446 ? -7.312 108.507 29.430 1.000 22.457 448 TRP AAA CA 1
ATOM 3209 C C . TRP A 1 446 ? -7.073 106.995 29.404 1.000 21.734 448 TRP AAA C 1
ATOM 3210 O O . TRP A 1 446 ? -5.944 106.558 29.722 1.000 21.535 448 TRP AAA O 1
ATOM 3221 N N . LYS A 1 447 ? -8.104 106.238 29.024 1.000 20.580 449 LYS AAA N 1
ATOM 3222 C CA . LYS A 1 447 ? -8.035 104.772 28.814 1.000 19.904 449 LYS AAA CA 1
ATOM 3223 C C . LYS A 1 447 ? -8.731 104.432 27.495 1.000 19.280 449 LYS AAA C 1
ATOM 3224 O O . LYS A 1 447 ? -9.924 104.773 27.361 1.000 19.530 449 LYS AAA O 1
ATOM 3230 N N . TYR A 1 448 ? -8.001 103.818 26.559 1.000 18.535 450 TYR AAA N 1
ATOM 3231 C CA . TYR A 1 448 ? -8.494 103.335 25.244 1.000 18.077 450 TYR AAA CA 1
ATOM 3232 C C . TYR A 1 448 ? -8.554 101.805 25.291 1.000 18.415 450 TYR AAA C 1
ATOM 3233 O O . TYR A 1 448 ? -7.512 101.187 25.568 1.000 18.787 450 TYR AAA O 1
ATOM 3242 N N . LEU A 1 449 ? -9.736 101.227 25.064 1.000 18.055 451 LEU AAA N 1
ATOM 3243 C CA . LEU A 1 449 ? -9.932 99.761 24.919 1.000 18.074 451 LEU AAA CA 1
ATOM 3244 C C . LEU A 1 449 ? -9.929 99.430 23.427 1.000 18.374 451 LEU AAA C 1
ATOM 3245 O O . LEU A 1 449 ? -10.849 99.873 22.715 1.000 18.772 451 LEU AAA O 1
ATOM 3250 N N . ARG A 1 450 ? -8.927 98.679 22.975 1.000 18.472 452 ARG AAA N 1
ATOM 3251 C CA . ARG A 1 450 ? -8.787 98.249 21.561 1.000 18.695 452 ARG AAA CA 1
ATOM 3252 C C . ARG A 1 450 ? -9.943 97.316 21.209 1.000 18.707 452 ARG AAA C 1
ATOM 3253 O O . ARG A 1 450 ? -10.240 96.381 21.950 1.000 18.605 452 ARG AAA O 1
ATOM 3261 N N . PRO A 1 451 ? -10.654 97.560 20.086 1.000 18.800 453 PRO AAA N 1
ATOM 3262 C CA . PRO A 1 451 ? -11.657 96.619 19.587 1.000 18.455 453 PRO AAA CA 1
ATOM 3263 C C . PRO A 1 451 ? -11.160 95.166 19.571 1.000 17.582 453 PRO AAA C 1
ATOM 3264 O O . PRO A 1 451 ? -9.998 94.949 19.314 1.000 16.463 453 PRO AAA O 1
ATOM 3268 N N . GLY A 1 452 ? -12.058 94.216 19.845 1.000 17.709 454 GLY AAA N 1
ATOM 3269 C CA . GLY A 1 452 ? -11.736 92.779 19.886 1.000 17.915 454 GLY AAA CA 1
ATOM 3270 C C . GLY A 1 452 ? -12.965 91.901 20.059 1.000 18.074 454 GLY AAA C 1
ATOM 3271 O O . GLY A 1 452 ? -14.051 92.434 20.358 1.000 17.844 454 GLY AAA O 1
ATOM 3272 N N . ASN A 1 453 ? -12.786 90.591 19.873 1.000 18.503 455 ASN AAA N 1
ATOM 3273 C CA . ASN A 1 453 ? -13.849 89.569 20.031 1.000 18.820 455 ASN AAA CA 1
ATOM 3274 C C . ASN A 1 453 ? -14.106 89.309 21.510 1.000 19.455 455 ASN AAA C 1
ATOM 3275 O O . ASN A 1 453 ? -13.280 89.704 22.347 1.000 19.004 455 ASN AAA O 1
ATOM 3280 N N . GLY A 1 454 ? -15.237 88.654 21.789 1.000 20.220 456 GLY AAA N 1
ATOM 3281 C CA . GLY A 1 454 ? -15.668 88.260 23.139 1.000 20.188 456 GLY AAA CA 1
ATOM 3282 C C . GLY A 1 454 ? -17.016 88.871 23.504 1.000 20.043 456 GLY AAA C 1
ATOM 3283 O O . GLY A 1 454 ? -17.395 89.921 22.989 1.000 18.966 456 GLY AAA O 1
ATOM 3284 N N . PRO A 1 455 ? -17.758 88.227 24.429 1.000 20.698 457 PRO AAA N 1
ATOM 3285 C CA . PRO A 1 455 ? -19.051 88.740 24.879 1.000 21.567 457 PRO AAA CA 1
ATOM 3286 C C . PRO A 1 455 ? -18.902 90.028 25.703 1.000 22.078 457 PRO AAA C 1
ATOM 3287 O O . PRO A 1 455 ? -17.863 90.222 26.309 1.000 21.901 457 PRO AAA O 1
ATOM 3291 N N . ALA A 1 456 ? -19.944 90.863 25.702 1.000 22.428 458 ALA AAA N 1
ATOM 3292 C CA . ALA A 1 456 ? -20.005 92.142 26.444 1.000 22.831 458 ALA AAA CA 1
ATOM 3293 C C . ALA A 1 456 ? -20.241 91.857 27.932 1.000 23.171 458 ALA AAA C 1
ATOM 3294 O O . ALA A 1 456 ? -19.830 92.695 28.776 1.000 22.319 458 ALA AAA O 1
ATOM 3296 N N . TYR A 1 457 ? -20.869 90.715 28.236 1.000 23.601 459 TYR AAA N 1
ATOM 3297 C CA . TYR A 1 457 ? -21.377 90.355 29.589 1.000 23.987 459 TYR AAA CA 1
ATOM 3298 C C . TYR A 1 457 ? -21.277 88.839 29.777 1.000 23.923 459 TYR AAA C 1
ATOM 3299 O O . TYR A 1 457 ? -21.496 88.105 28.803 1.000 23.030 459 TYR AAA O 1
ATOM 3308 N N . LEU A 1 458 ? -20.923 88.399 30.989 1.000 26.215 460 LEU AAA N 1
ATOM 3309 C CA . LEU A 1 458 ? -21.020 86.984 31.438 1.000 27.686 460 LEU AAA CA 1
ATOM 3310 C C . LEU A 1 458 ? -22.118 86.900 32.502 1.000 27.980 460 LEU AAA C 1
ATOM 3311 O O . LEU A 1 458 ? -21.911 87.480 33.581 1.000 27.832 460 LEU AAA O 1
ATOM 3316 N N . LYS A 1 459 ? -23.232 86.216 32.212 1.000 28.796 461 LYS AAA N 1
ATOM 3317 C CA . LYS A 1 459 ? -24.381 86.075 33.155 1.000 29.195 461 LYS AAA CA 1
ATOM 3318 C C . LYS A 1 459 ? -23.956 85.234 34.369 1.000 27.330 461 LYS AAA C 1
ATOM 3319 O O . LYS A 1 459 ? -24.266 85.644 35.506 1.000 27.841 461 LYS AAA O 1
ATOM 3325 N N . ALA A 1 460 ? -23.266 84.113 34.131 1.000 25.889 462 ALA AAA N 1
ATOM 3326 C CA . ALA A 1 460 ? -22.829 83.124 35.149 1.000 25.173 462 ALA AAA CA 1
ATOM 3327 C C . ALA A 1 460 ? -22.118 83.830 36.311 1.000 24.463 462 ALA AAA C 1
ATOM 3328 O O . ALA A 1 460 ? -22.328 83.426 37.469 1.000 24.602 462 ALA AAA O 1
ATOM 3330 N N . VAL A 1 461 ? -21.317 84.847 35.994 1.000 22.954 463 VAL AAA N 1
ATOM 3331 C CA . VAL A 1 461 ? -20.388 85.554 36.925 1.000 21.748 463 VAL AAA CA 1
ATOM 3332 C C . VAL A 1 461 ? -20.896 86.990 37.160 1.000 20.934 463 VAL AAA C 1
ATOM 3333 O O . VAL A 1 461 ? -20.388 87.654 38.072 1.000 22.012 463 VAL AAA O 1
ATOM 3337 N N . ASN A 1 462 ? -21.896 87.432 36.391 1.000 19.474 464 ASN AAA N 1
ATOM 3338 C CA . ASN A 1 462 ? -22.528 88.780 36.450 1.000 18.725 464 ASN AAA CA 1
ATOM 3339 C C . ASN A 1 462 ? -21.443 89.865 36.415 1.000 18.628 464 ASN AAA C 1
ATOM 3340 O O . ASN A 1 462 ? -21.414 90.718 37.326 1.000 18.367 464 ASN AAA O 1
ATOM 3345 N N . ILE A 1 463 ? -20.596 89.849 35.383 1.000 18.248 465 ILE AAA N 1
ATOM 3346 C CA . ILE A 1 463 ? -19.528 90.872 35.183 1.000 18.440 465 ILE AAA CA 1
ATOM 3347 C C . ILE A 1 463 ? -19.597 91.395 33.745 1.000 17.986 465 ILE AAA C 1
ATOM 3348 O O . ILE A 1 463 ? -19.660 90.569 32.807 1.000 18.276 465 ILE AAA O 1
ATOM 3353 N N . GLU A 1 464 ? -19.571 92.722 33.591 1.000 17.728 466 GLU AAA N 1
ATOM 3354 C CA . GLU A 1 464 ? -19.356 93.414 32.294 1.000 17.429 466 GLU AAA CA 1
ATOM 3355 C C . GLU A 1 464 ? -17.876 93.289 31.930 1.000 17.430 466 GLU AAA C 1
ATOM 3356 O O . GLU A 1 464 ? -17.050 93.764 32.716 1.000 16.683 466 GLU AAA O 1
ATOM 3362 N N . LEU A 1 465 ? -17.572 92.686 30.775 1.000 18.751 467 LEU AAA N 1
ATOM 3363 C CA . LEU A 1 465 ? -16.194 92.323 30.335 1.000 19.037 467 LEU AAA CA 1
ATOM 3364 C C . LEU A 1 465 ? -15.544 93.455 29.525 1.000 18.995 467 LEU AAA C 1
ATOM 3365 O O . LEU A 1 465 ? -14.303 93.477 29.459 1.000 19.619 467 LEU AAA O 1
ATOM 3370 N N . GLY A 1 466 ? -16.332 94.332 28.901 1.000 18.795 468 GLY AAA N 1
ATOM 3371 C CA . GLY A 1 466 ? -15.817 95.507 28.166 1.000 19.202 468 GLY AAA CA 1
ATOM 3372 C C . GLY A 1 466 ? -15.376 95.183 26.745 1.000 19.237 468 GLY AAA C 1
ATOM 3373 O O . GLY A 1 466 ? -14.953 96.119 26.028 1.000 18.320 468 GLY AAA O 1
ATOM 3374 N N . ASN A 1 467 ? -15.484 93.915 26.336 1.000 19.842 469 ASN AAA N 1
ATOM 3375 C CA . ASN A 1 467 ? -15.256 93.462 24.939 1.000 20.109 469 ASN AAA CA 1
ATOM 3376 C C . ASN A 1 467 ? -16.258 94.183 24.042 1.000 20.925 469 ASN AAA C 1
ATOM 3377 O O . ASN A 1 467 ? -17.454 94.224 24.392 1.000 20.470 469 ASN AAA O 1
ATOM 3382 N N . SER A 1 468 ? -15.777 94.747 22.937 1.000 22.358 470 SER AAA N 1
ATOM 3383 C CA . SER A 1 468 ? -16.595 95.506 21.961 1.000 23.340 470 SER AAA CA 1
ATOM 3384 C C . SER A 1 468 ? -15.892 95.536 20.604 1.000 24.053 470 SER AAA C 1
ATOM 3385 O O . SER A 1 468 ? -14.652 95.541 20.565 1.000 23.014 470 SER AAA O 1
ATOM 3388 N N . LYS A 1 469 ? -16.692 95.564 19.544 1.000 26.258 471 LYS AAA N 1
ATOM 3389 C CA . LYS A 1 469 ? -16.234 95.712 18.139 1.000 27.388 471 LYS AAA CA 1
ATOM 3390 C C . LYS A 1 469 ? -15.938 97.200 17.890 1.000 27.233 471 LYS AAA C 1
ATOM 3391 O O . LYS A 1 469 ? -15.145 97.501 16.984 1.000 26.046 471 LYS AAA O 1
ATOM 3397 N N . GLU A 1 470 ? -16.548 98.084 18.691 1.000 28.207 472 GLU AAA N 1
ATOM 3398 C CA . GLU A 1 470 ? -16.379 99.561 18.637 1.000 28.470 472 GLU AAA CA 1
ATOM 3399 C C . GLU A 1 470 ? -15.169 99.963 19.475 1.000 25.406 472 GLU AAA C 1
ATOM 3400 O O . GLU A 1 470 ? -14.935 99.396 20.542 1.000 23.551 472 GLU AAA O 1
ATOM 3406 N N . PRO A 1 471 ? -14.365 100.950 19.025 1.000 24.132 473 PRO AAA N 1
ATOM 3407 C CA . PRO A 1 471 ? -13.337 101.544 19.876 1.000 24.255 473 PRO AAA CA 1
ATOM 3408 C C . PRO A 1 471 ? -13.984 102.211 21.095 1.000 23.305 473 PRO AAA C 1
ATOM 3409 O O . PRO A 1 471 ? -15.081 102.703 20.959 1.000 25.016 473 PRO AAA O 1
ATOM 3413 N N . GLN A 1 472 ? -13.302 102.186 22.241 1.000 21.249 474 GLN AAA N 1
ATOM 3414 C CA . GLN A 1 472 ? -13.771 102.789 23.516 1.000 19.789 474 GLN AAA CA 1
ATOM 3415 C C . GLN A 1 472 ? -12.689 103.727 24.056 1.000 18.926 474 GLN AAA C 1
ATOM 3416 O O . GLN A 1 472 ? -11.527 103.315 24.082 1.000 18.543 474 GLN AAA O 1
ATOM 3422 N N . LEU A 1 473 ? -13.072 104.940 24.469 1.000 18.375 475 LEU AAA N 1
ATOM 3423 C CA . LEU A 1 473 ? -12.188 105.927 25.153 1.000 17.608 475 LEU AAA CA 1
ATOM 3424 C C . LEU A 1 473 ? -12.927 106.492 26.373 1.000 17.166 475 LEU AAA C 1
ATOM 3425 O O . LEU A 1 473 ? -14.090 106.924 26.208 1.000 16.777 475 LEU AAA O 1
ATOM 3430 N N . TYR A 1 474 ? -12.273 106.488 27.538 1.000 16.237 476 TYR AAA N 1
ATOM 3431 C CA . TYR A 1 474 ? -12.842 106.935 28.832 1.000 16.094 476 TYR AAA CA 1
ATOM 3432 C C . TYR A 1 474 ? -11.866 107.908 29.494 1.000 16.917 476 TYR AAA C 1
ATOM 3433 O O . TYR A 1 474 ? -10.669 107.577 29.550 1.000 16.890 476 TYR AAA O 1
ATOM 3442 N N . ASP A 1 475 ? -12.364 109.066 29.947 1.000 17.758 477 ASP AAA N 1
ATOM 3443 C CA . ASP A 1 475 ? -11.626 110.014 30.825 1.000 18.308 477 ASP AAA CA 1
ATOM 3444 C C . ASP A 1 475 ? -11.824 109.547 32.272 1.000 18.839 477 ASP AAA C 1
ATOM 3445 O O . ASP A 1 475 ? -12.873 109.861 32.852 1.000 19.321 477 ASP AAA O 1
ATOM 3450 N N . LEU A 1 476 ? -10.852 108.818 32.824 1.000 19.583 478 LEU AAA N 1
ATOM 3451 C CA . LEU A 1 476 ? -10.934 108.181 34.169 1.000 20.375 478 LEU AAA CA 1
ATOM 3452 C C . LEU A 1 476 ? -10.987 109.230 35.286 1.000 21.813 478 LEU AAA C 1
ATOM 3453 O O . LEU A 1 476 ? -11.370 108.843 36.405 1.000 21.486 478 LEU AAA O 1
ATOM 3458 N N . LYS A 1 477 ? -10.587 110.482 35.017 1.000 23.203 479 LYS AAA N 1
ATOM 3459 C CA . LYS A 1 477 ? -10.623 111.591 36.009 1.000 24.032 479 LYS AAA CA 1
ATOM 3460 C C . LYS A 1 477 ? -12.036 112.182 36.070 1.000 24.326 479 LYS AAA C 1
ATOM 3461 O O . LYS A 1 477 ? -12.545 112.336 37.182 1.000 24.908 479 LYS AAA O 1
ATOM 3467 N N . LYS A 1 478 ? -12.649 112.490 34.924 1.000 24.416 480 LYS AAA N 1
ATOM 3468 C CA . LYS A 1 478 ? -14.030 113.044 34.859 1.000 25.009 480 LYS AAA CA 1
ATOM 3469 C C . LYS A 1 478 ? -15.054 111.906 34.993 1.000 23.900 480 LYS AAA C 1
ATOM 3470 O O . LYS A 1 478 ? -16.190 112.185 35.434 1.000 22.542 480 LYS AAA O 1
ATOM 3474 N N . ASP A 1 479 ? -14.669 110.672 34.640 1.000 22.461 481 ASP AAA N 1
ATOM 3475 C CA . ASP A 1 479 ? -15.596 109.517 34.506 1.000 21.087 481 ASP AAA CA 1
ATOM 3476 C C . ASP A 1 479 ? -14.896 108.223 34.926 1.000 20.241 481 ASP AAA C 1
ATOM 3477 O O . ASP A 1 479 ? -14.652 107.351 34.095 1.000 19.557 481 ASP AAA O 1
ATOM 3482 N N . PRO A 1 480 ? -14.586 108.037 36.232 1.000 18.974 482 PRO AAA N 1
ATOM 3483 C CA . PRO A 1 480 ? -13.872 106.849 36.703 1.000 17.948 482 PRO AAA CA 1
ATOM 3484 C C . PRO A 1 480 ? -14.716 105.565 36.646 1.000 17.192 482 PRO AAA C 1
ATOM 3485 O O . PRO A 1 480 ? -14.134 104.488 36.606 1.000 16.665 482 PRO AAA O 1
ATOM 3489 N N . LYS A 1 481 ? -16.046 105.703 36.631 1.000 17.262 483 LYS AAA N 1
ATOM 3490 C CA . LYS A 1 481 ? -16.994 104.561 36.519 1.000 17.306 483 LYS AAA CA 1
ATOM 3491 C C . LYS A 1 481 ? -17.055 104.065 35.071 1.000 17.067 483 LYS AAA C 1
ATOM 3492 O O . LYS A 1 481 ? -17.808 103.107 34.827 1.000 16.532 483 LYS AAA O 1
ATOM 3498 N N . GLU A 1 482 ? -16.312 104.689 34.150 1.000 16.671 484 GLU AAA N 1
ATOM 3499 C CA . GLU A 1 482 ? -16.247 104.289 32.719 1.000 16.685 484 GLU AAA CA 1
ATOM 3500 C C . GLU A 1 482 ? -17.678 104.146 32.176 1.000 17.428 484 GLU AAA C 1
ATOM 3501 O O . GLU A 1 482 ? -17.959 103.122 31.522 1.000 17.442 484 GLU AAA O 1
ATOM 3507 N N . LYS A 1 483 ? -18.553 105.118 32.467 1.000 17.919 485 LYS AAA N 1
ATOM 3508 C CA . LYS A 1 483 ? -19.978 105.137 32.031 1.000 18.523 485 LYS AAA CA 1
ATOM 3509 C C . LYS A 1 483 ? -20.082 105.709 30.612 1.000 19.160 485 LYS AAA C 1
ATOM 3510 O O . LYS A 1 483 ? -20.928 105.213 29.852 1.000 20.455 485 LYS AAA O 1
ATOM 3512 N N . ASN A 1 484 ? -19.253 106.698 30.261 1.000 19.442 486 ASN AAA N 1
ATOM 3513 C CA . ASN A 1 484 ? -19.463 107.603 29.092 1.000 19.808 486 ASN AAA CA 1
ATOM 3514 C C . ASN A 1 484 ? -18.291 107.449 28.106 1.000 19.474 486 ASN AAA C 1
ATOM 3515 O O . ASN A 1 484 ? -17.246 108.113 28.296 1.000 19.109 486 ASN AAA O 1
ATOM 3520 N N . ASN A 1 485 ? -18.473 106.591 27.098 1.000 19.514 487 ASN AAA N 1
ATOM 3521 C CA . ASN A 1 485 ? -17.521 106.350 25.981 1.000 20.147 487 ASN AAA CA 1
ATOM 3522 C C . ASN A 1 485 ? -17.464 107.605 25.101 1.000 20.343 487 ASN AAA C 1
ATOM 3523 O O . ASN A 1 485 ? -18.503 107.954 24.523 1.000 20.582 487 ASN AAA O 1
ATOM 3528 N N . VAL A 1 486 ? -16.289 108.231 24.981 1.000 20.782 488 VAL AAA N 1
ATOM 3529 C CA . VAL A 1 486 ? -16.101 109.528 24.260 1.000 21.694 488 VAL AAA CA 1
ATOM 3530 C C . VAL A 1 486 ? -15.090 109.357 23.112 1.000 22.461 488 VAL AAA C 1
ATOM 3531 O O . VAL A 1 486 ? -14.460 110.368 22.743 1.000 21.889 488 VAL AAA O 1
ATOM 3535 N N . ALA A 1 487 ? -14.961 108.147 22.553 1.000 23.743 489 ALA AAA N 1
ATOM 3536 C CA . ALA A 1 487 ? -14.095 107.850 21.386 1.000 26.367 489 ALA AAA CA 1
ATOM 3537 C C . ALA A 1 487 ? -14.528 108.716 20.195 1.000 29.710 489 ALA AAA C 1
ATOM 3538 O O . ALA A 1 487 ? -13.646 109.335 19.552 1.000 30.459 489 ALA AAA O 1
ATOM 3540 N N . GLY A 1 488 ? -15.837 108.760 19.930 1.000 33.262 490 GLY AAA N 1
ATOM 3541 C CA . GLY A 1 488 ? -16.454 109.537 18.836 1.000 35.402 490 GLY AAA CA 1
ATOM 3542 C C . GLY A 1 488 ? -16.080 111.011 18.896 1.000 38.367 490 GLY AAA C 1
ATOM 3543 O O . GLY A 1 488 ? -15.805 111.588 17.837 1.000 39.772 490 GLY AAA O 1
ATOM 3544 N N . GLN A 1 489 ? -16.052 111.595 20.100 1.000 39.549 491 GLN AAA N 1
ATOM 3545 C CA . GLN A 1 489 ? -15.861 113.050 20.349 1.000 40.502 491 GLN AAA CA 1
ATOM 3546 C C . GLN A 1 489 ? -14.363 113.407 20.413 1.000 38.801 491 GLN AAA C 1
ATOM 3547 O O . GLN A 1 489 ? -14.061 114.593 20.646 1.000 39.192 491 GLN AAA O 1
ATOM 3553 N N . ASN A 1 490 ? -13.457 112.436 20.233 1.000 37.713 492 ASN AAA N 1
ATOM 3554 C CA . ASN A 1 490 ? -11.986 112.641 20.359 1.000 36.668 492 ASN AAA CA 1
ATOM 3555 C C . ASN A 1 490 ? -11.250 111.777 19.340 1.000 36.608 492 ASN AAA C 1
ATOM 3556 O O . ASN A 1 490 ? -10.457 110.917 19.720 1.000 34.948 492 ASN AAA O 1
ATOM 3561 N N . PRO A 1 491 ? -11.472 111.988 18.021 1.000 36.938 493 PRO AAA N 1
ATOM 3562 C CA . PRO A 1 491 ? -10.832 111.166 16.993 1.000 37.147 493 PRO AAA CA 1
ATOM 3563 C C . PRO A 1 491 ? -9.298 111.205 17.062 1.000 37.548 493 PRO AAA C 1
ATOM 3564 O O . PRO A 1 491 ? -8.696 110.151 16.984 1.000 36.494 493 PRO AAA O 1
ATOM 3568 N N . GLU A 1 492 ? -8.718 112.401 17.213 1.000 37.148 494 GLU AAA N 1
ATOM 3569 C CA . GLU A 1 492 ? -7.250 112.625 17.215 1.000 37.712 494 GLU AAA CA 1
ATOM 3570 C C . GLU A 1 492 ? -6.616 111.880 18.397 1.000 35.967 494 GLU AAA C 1
ATOM 3571 O O . GLU A 1 492 ? -5.519 111.308 18.209 1.000 34.307 494 GLU AAA O 1
ATOM 3577 N N . LEU A 1 493 ? -7.297 111.867 19.550 1.000 34.947 495 LEU AAA N 1
ATOM 3578 C CA . LEU A 1 493 ? -6.814 111.232 20.807 1.000 32.646 495 LEU AAA CA 1
ATOM 3579 C C . LEU A 1 493 ? -6.889 109.706 20.655 1.000 31.241 495 LEU AAA C 1
ATOM 3580 O O . LEU A 1 493 ? -5.950 109.026 21.095 1.000 29.732 495 LEU AAA O 1
ATOM 3585 N N . VAL A 1 494 ? -7.974 109.198 20.064 1.000 30.258 496 VAL AAA N 1
ATOM 3586 C CA . VAL A 1 494 ? -8.169 107.744 19.793 1.000 31.349 496 VAL AAA CA 1
ATOM 3587 C C . VAL A 1 494 ? -7.005 107.257 18.928 1.000 31.765 496 VAL AAA C 1
ATOM 3588 O O . VAL A 1 494 ? -6.412 106.224 19.286 1.000 32.811 496 VAL AAA O 1
ATOM 3592 N N . LYS A 1 495 ? -6.687 107.985 17.850 1.000 31.457 497 LYS AAA N 1
ATOM 3593 C CA . LYS A 1 495 ? -5.590 107.657 16.892 1.000 29.806 497 LYS AAA CA 1
ATOM 3594 C C . LYS A 1 495 ? -4.257 107.607 17.642 1.000 29.080 497 LYS AAA C 1
ATOM 3595 O O . LYS A 1 495 ? -3.533 106.605 17.475 1.000 28.898 497 LYS AAA O 1
ATOM 3597 N N . LYS A 1 496 ? -3.953 108.652 18.420 1.000 29.054 498 LYS AAA N 1
ATOM 3598 C CA . LYS A 1 496 ? -2.696 108.794 19.206 1.000 28.883 498 LYS AAA CA 1
ATOM 3599 C C . LYS A 1 496 ? -2.508 107.564 20.094 1.000 27.244 498 LYS AAA C 1
ATOM 3600 O O . LYS A 1 496 ? -1.380 107.067 20.160 1.000 27.559 498 LYS AAA O 1
ATOM 3606 N N . MET A 1 497 ? -3.583 107.079 20.717 1.000 26.701 499 MET AAA N 1
ATOM 3607 C CA . MET A 1 497 ? -3.527 106.034 21.777 1.000 26.534 499 MET AAA CA 1
ATOM 3608 C C . MET A 1 497 ? -3.647 104.628 21.175 1.000 25.973 499 MET AAA C 1
ATOM 3609 O O . MET A 1 497 ? -3.019 103.706 21.722 1.000 26.170 499 MET AAA O 1
ATOM 3614 N N . ALA A 1 498 ? -4.391 104.463 20.082 1.000 24.990 500 ALA AAA N 1
ATOM 3615 C CA . ALA A 1 498 ? -4.374 103.233 19.256 1.000 24.099 500 ALA AAA CA 1
ATOM 3616 C C . ALA A 1 498 ? -2.927 102.967 18.817 1.000 22.626 500 ALA AAA C 1
ATOM 3617 O O . ALA A 1 498 ? -2.447 101.828 18.996 1.000 21.812 500 ALA AAA O 1
ATOM 3619 N N . ALA A 1 499 ? -2.256 104.002 18.301 1.000 22.175 501 ALA AAA N 1
ATOM 3620 C CA . ALA A 1 499 ? -0.871 103.952 17.769 1.000 22.077 501 ALA AAA CA 1
ATOM 3621 C C . ALA A 1 499 ? 0.096 103.609 18.902 1.000 21.280 501 ALA AAA C 1
ATOM 3622 O O . ALA A 1 499 ? 0.982 102.753 18.689 1.000 21.354 501 ALA AAA O 1
ATOM 3624 N N . GLN A 1 500 ? -0.077 104.259 20.055 1.000 20.101 502 GLN AAA N 1
ATOM 3625 C CA . GLN A 1 500 ? 0.764 104.066 21.263 1.000 19.833 502 GLN AAA CA 1
ATOM 3626 C C . GLN A 1 500 ? 0.642 102.625 21.760 1.000 19.358 502 GLN AAA C 1
ATOM 3627 O O . GLN A 1 500 ? 1.680 102.063 22.150 1.000 19.079 502 GLN AAA O 1
ATOM 3633 N N . LEU A 1 501 ? -0.565 102.048 21.724 1.000 19.213 503 LEU AAA N 1
ATOM 3634 C CA . LEU A 1 501 ? -0.813 100.632 22.105 1.000 19.213 503 LEU AAA CA 1
ATOM 3635 C C . LEU A 1 501 ? 0.012 99.722 21.190 1.000 18.678 503 LEU AAA C 1
ATOM 3636 O O . LEU A 1 501 ? 0.724 98.853 21.714 1.000 19.226 503 LEU AAA O 1
ATOM 3641 N N . GLU A 1 502 ? -0.079 99.918 19.873 1.000 18.304 504 GLU AAA N 1
ATOM 3642 C CA . GLU A 1 502 ? 0.588 99.046 18.874 1.000 17.892 504 GLU AAA CA 1
ATOM 3643 C C . GLU A 1 502 ? 2.105 99.192 19.020 1.000 18.138 504 GLU AAA C 1
ATOM 3644 O O . GLU A 1 502 ? 2.804 98.159 18.894 1.000 17.757 504 GLU AAA O 1
ATOM 3650 N N . LYS A 1 503 ? 2.584 100.410 19.305 1.000 18.885 505 LYS AAA N 1
ATOM 3651 C CA . LYS A 1 503 ? 4.023 100.693 19.536 1.000 19.836 505 LYS AAA CA 1
ATOM 3652 C C . LYS A 1 503 ? 4.534 99.741 20.619 1.000 19.698 505 LYS AAA C 1
ATOM 3653 O O . LYS A 1 503 ? 5.579 99.084 20.390 1.000 20.336 505 LYS AAA O 1
ATOM 3659 N N . ILE A 1 504 ? 3.793 99.633 21.727 1.000 18.809 506 ILE AAA N 1
ATOM 3660 C CA . ILE A 1 504 ? 4.153 98.786 22.899 1.000 18.991 506 ILE AAA CA 1
ATOM 3661 C C . ILE A 1 504 ? 3.912 97.305 22.566 1.000 18.720 506 ILE AAA C 1
ATOM 3662 O O . ILE A 1 504 ? 4.672 96.470 23.065 1.000 18.891 506 ILE AAA O 1
ATOM 3667 N N . VAL A 1 505 ? 2.904 96.974 21.762 1.000 18.852 507 VAL AAA N 1
ATOM 3668 C CA . VAL A 1 505 ? 2.639 95.565 21.342 1.000 19.820 507 VAL AAA CA 1
ATOM 3669 C C . VAL A 1 505 ? 3.809 95.058 20.489 1.000 21.210 507 VAL AAA C 1
ATOM 3670 O O . VAL A 1 505 ? 4.129 93.850 20.588 1.000 20.383 507 VAL AAA O 1
ATOM 3674 N N . ASP A 1 506 ? 4.435 95.948 19.708 1.000 23.816 508 ASP AAA N 1
ATOM 3675 C CA . ASP A 1 506 ? 5.398 95.590 18.623 1.000 24.739 508 ASP AAA CA 1
ATOM 3676 C C . ASP A 1 506 ? 4.598 94.717 17.654 1.000 25.690 508 ASP AAA C 1
ATOM 3677 O O . ASP A 1 506 ? 3.457 95.118 17.322 1.000 26.670 508 ASP AAA O 1
ATOM 3682 N N . GLY A 1 507 ? 5.117 93.561 17.245 1.000 25.854 509 GLY AAA N 1
ATOM 3683 C CA . GLY A 1 507 ? 4.268 92.480 16.702 1.000 26.162 509 GLY AAA CA 1
ATOM 3684 C C . GLY A 1 507 ? 4.222 91.297 17.643 1.000 26.036 509 GLY AAA C 1
ATOM 3685 O O . GLY A 1 507 ? 3.810 90.199 17.188 1.000 27.619 509 GLY AAA O 1
ATOM 3686 N N . ARG A 1 508 ? 4.634 91.504 18.901 1.000 24.104 510 ARG AAA N 1
ATOM 3687 C CA . ARG A 1 508 ? 4.892 90.419 19.885 1.000 21.738 510 ARG AAA CA 1
ATOM 3688 C C . ARG A 1 508 ? 3.640 90.240 20.747 1.000 19.245 510 ARG AAA C 1
ATOM 3689 O O . ARG A 1 508 ? 3.591 90.790 21.853 1.000 17.806 510 ARG AAA O 1
ATOM 3697 N N . TYR A 1 509 ? 2.663 89.521 20.190 1.000 17.603 511 TYR AAA N 1
ATOM 3698 C CA . TYR A 1 509 ? 1.341 89.200 20.775 1.000 16.550 511 TYR AAA CA 1
ATOM 3699 C C . TYR A 1 509 ? 0.993 87.741 20.459 1.000 16.061 511 TYR AAA C 1
ATOM 3700 O O . TYR A 1 509 ? 1.027 87.367 19.286 1.000 15.831 511 TYR AAA O 1
ATOM 3709 N N . GLY A 1 510 ? 0.673 86.953 21.486 1.000 16.347 512 GLY AAA N 1
ATOM 3710 C CA . GLY A 1 510 ? 0.220 85.555 21.363 1.000 16.549 512 GLY AAA CA 1
ATOM 3711 C C . GLY A 1 510 ? 1.239 84.656 20.684 1.000 16.653 512 GLY AAA C 1
ATOM 3712 O O . GLY A 1 510 ? 0.812 83.688 20.031 1.000 15.816 512 GLY AAA O 1
ATOM 3713 N N . LEU A 1 511 ? 2.535 84.945 20.848 1.000 17.562 513 LEU AAA N 1
ATOM 3714 C CA . LEU A 1 511 ? 3.650 84.142 20.269 1.000 18.262 513 LEU AAA CA 1
ATOM 3715 C C . LEU A 1 511 ? 3.805 82.846 21.064 1.000 19.108 513 LEU AAA C 1
ATOM 3716 O O . LEU A 1 511 ? 3.293 82.740 22.169 1.000 20.265 513 LEU AAA O 1
ATOM 3721 N N . PRO A 1 512 ? 4.480 81.804 20.530 1.000 19.051 514 PRO AAA N 1
ATOM 3722 C CA . PRO A 1 512 ? 4.722 80.576 21.289 1.000 18.804 514 PRO AAA CA 1
ATOM 3723 C C . PRO A 1 512 ? 5.650 80.764 22.500 1.000 19.087 514 PRO AAA C 1
ATOM 3724 O O . PRO A 1 512 ? 6.620 81.522 22.405 1.000 18.881 514 PRO AAA O 1
ATOM 3728 N N . LEU A 1 513 ? 5.306 80.090 23.605 1.000 19.755 515 LEU AAA N 1
ATOM 3729 C CA . LEU A 1 513 ? 6.184 79.868 24.785 1.000 20.850 515 LEU AAA CA 1
ATOM 3730 C C . LEU A 1 513 ? 7.439 79.093 24.348 1.000 21.841 515 LEU AAA C 1
ATOM 3731 O O . LEU A 1 513 ? 7.460 78.185 23.463 1.000 21.391 515 LEU AAA O 1
ATOM 3737 N N . GLN B 1 27 ? 19.600 99.605 77.978 1.000 47.223 29 GLN EEE N 1
ATOM 3738 C CA . GLN B 1 27 ? 19.271 99.646 79.449 1.000 47.486 29 GLN EEE CA 1
ATOM 3739 C C . GLN B 1 27 ? 18.689 101.018 79.830 1.000 44.994 29 GLN EEE C 1
ATOM 3740 O O . GLN B 1 27 ? 18.503 101.275 81.049 1.000 45.846 29 GLN EEE O 1
ATOM 3746 N N . ARG B 1 28 ? 18.379 101.855 78.835 1.000 40.017 30 ARG EEE N 1
ATOM 3747 C CA . ARG B 1 28 ? 17.535 103.074 78.999 1.000 36.257 30 ARG EEE CA 1
ATOM 3748 C C . ARG B 1 28 ? 16.432 103.023 77.939 1.000 30.891 30 ARG EEE C 1
ATOM 3749 O O . ARG B 1 28 ? 16.374 103.859 77.036 1.000 31.557 30 ARG EEE O 1
ATOM 3757 N N . PRO B 1 29 ? 15.503 102.042 78.033 1.000 25.065 31 PRO EEE N 1
ATOM 3758 C CA . PRO B 1 29 ? 14.427 101.888 77.064 1.000 23.177 31 PRO EEE CA 1
ATOM 3759 C C . PRO B 1 29 ? 13.251 102.826 77.357 1.000 21.894 31 PRO EEE C 1
ATOM 3760 O O . PRO B 1 29 ? 13.153 103.306 78.450 1.000 21.888 31 PRO EEE O 1
ATOM 3764 N N . ASN B 1 30 ? 12.365 103.033 76.388 1.000 20.696 32 ASN EEE N 1
ATOM 3765 C CA . ASN B 1 30 ? 11.067 103.715 76.618 1.000 19.204 32 ASN EEE CA 1
ATOM 3766 C C . ASN B 1 30 ? 10.209 102.786 77.474 1.000 18.448 32 ASN EEE C 1
ATOM 3767 O O . ASN B 1 30 ? 10.347 101.562 77.340 1.000 18.079 32 ASN EEE O 1
ATOM 3772 N N . VAL B 1 31 ? 9.375 103.356 78.339 1.000 18.089 33 VAL EEE N 1
ATOM 3773 C CA . VAL B 1 31 ? 8.417 102.600 79.197 1.000 17.134 33 VAL EEE CA 1
ATOM 3774 C C . VAL B 1 31 ? 7.009 103.149 78.943 1.000 16.506 33 VAL EEE C 1
ATOM 3775 O O . VAL B 1 31 ? 6.777 104.365 79.170 1.000 15.551 33 VAL EEE O 1
ATOM 3779 N N . VAL B 1 32 ? 6.131 102.279 78.442 1.000 15.979 34 VAL EEE N 1
ATOM 3780 C CA . VAL B 1 32 ? 4.705 102.580 78.140 1.000 15.643 34 VAL EEE CA 1
ATOM 3781 C C . VAL B 1 32 ? 3.842 101.632 78.974 1.000 15.739 34 VAL EEE C 1
ATOM 3782 O O . VAL B 1 32 ? 3.944 100.404 78.778 1.000 15.385 34 VAL EEE O 1
ATOM 3786 N N . PHE B 1 33 ? 3.059 102.192 79.892 1.000 15.785 35 PHE EEE N 1
ATOM 3787 C CA . PHE B 1 33 ? 2.011 101.475 80.654 1.000 16.128 35 PHE EEE CA 1
ATOM 3788 C C . PHE B 1 33 ? 0.707 101.602 79.880 1.000 15.368 35 PHE EEE C 1
ATOM 3789 O O . PHE B 1 33 ? 0.354 102.742 79.564 1.000 14.778 35 PHE EEE O 1
ATOM 3797 N N . ILE B 1 34 ? 0.039 100.485 79.590 1.000 15.119 36 ILE EEE N 1
ATOM 3798 C CA . ILE B 1 34 ? -1.396 100.461 79.179 1.000 14.779 36 ILE EEE CA 1
ATOM 3799 C C . ILE B 1 34 ? -2.173 99.881 80.360 1.000 14.332 36 ILE EEE C 1
ATOM 3800 O O . ILE B 1 34 ? -2.154 98.643 80.541 1.000 14.386 36 ILE EEE O 1
ATOM 3805 N N . TYR B 1 35 ? -2.799 100.761 81.144 1.000 13.634 37 TYR EEE N 1
ATOM 3806 C CA . TYR B 1 35 ? -3.334 100.473 82.498 1.000 12.863 37 TYR EEE CA 1
ATOM 3807 C C . TYR B 1 35 ? -4.864 100.558 82.466 1.000 12.834 37 TYR EEE C 1
ATOM 3808 O O . TYR B 1 35 ? -5.425 101.662 82.381 1.000 12.592 37 TYR EEE O 1
ATOM 3817 N N . ALA B 1 36 ? -5.512 99.397 82.542 1.000 13.045 38 ALA EEE N 1
ATOM 3818 C CA . ALA B 1 36 ? -6.976 99.228 82.417 1.000 13.482 38 ALA EEE CA 1
ATOM 3819 C C . ALA B 1 36 ? -7.670 99.523 83.752 1.000 14.119 38 ALA EEE C 1
ATOM 3820 O O . ALA B 1 36 ? -6.985 99.585 84.782 1.000 14.487 38 ALA EEE O 1
ATOM 3822 N N . ASP B 1 37 ? -8.997 99.656 83.722 1.000 14.453 39 ASP EEE N 1
ATOM 3823 C CA . ASP B 1 37 ? -9.853 99.921 84.906 1.000 14.334 39 ASP EEE CA 1
ATOM 3824 C C . ASP B 1 37 ? -10.832 98.751 85.043 1.000 14.554 39 ASP EEE C 1
ATOM 3825 O O . ASP B 1 37 ? -11.622 98.541 84.109 1.000 14.359 39 ASP EEE O 1
ATOM 3830 N N . ASP B 1 38 ? -10.767 98.003 86.150 1.000 14.893 40 ASP EEE N 1
ATOM 3831 C CA . ASP B 1 38 ? -11.769 96.973 86.547 1.000 14.836 40 ASP EEE CA 1
ATOM 3832 C C . ASP B 1 38 ? -11.721 95.786 85.572 1.000 14.123 40 ASP EEE C 1
ATOM 3833 O O . ASP B 1 38 ? -12.755 95.092 85.444 1.000 14.376 40 ASP EEE O 1
ATOM 3838 N N . ILE B 1 39 ? -10.587 95.541 84.911 1.000 13.272 41 ILE EEE N 1
ATOM 3839 C CA . ILE B 1 39 ? -10.450 94.412 83.941 1.000 12.950 41 ILE EEE CA 1
ATOM 3840 C C . ILE B 1 39 ? -9.827 93.215 84.668 1.000 12.486 41 ILE EEE C 1
ATOM 3841 O O . ILE B 1 39 ? -8.659 93.312 85.075 1.000 12.159 41 ILE EEE O 1
ATOM 3846 N N . GLY B 1 40 ? -10.605 92.141 84.823 1.000 12.291 42 GLY EEE N 1
ATOM 3847 C CA . GLY B 1 40 ? -10.277 90.967 85.651 1.000 12.672 42 GLY EEE CA 1
ATOM 3848 C C . GLY B 1 40 ? -9.430 89.944 84.906 1.000 12.970 42 GLY EEE C 1
ATOM 3849 O O . GLY B 1 40 ? -9.217 90.108 83.694 1.000 13.688 42 GLY EEE O 1
ATOM 3850 N N . TYR B 1 41 ? -8.963 88.918 85.614 1.000 13.049 43 TYR EEE N 1
ATOM 3851 C CA . TYR B 1 41 ? -8.027 87.881 85.113 1.000 13.356 43 TYR EEE CA 1
ATOM 3852 C C . TYR B 1 41 ? -8.616 87.197 83.877 1.000 13.981 43 TYR EEE C 1
ATOM 3853 O O . TYR B 1 41 ? -7.837 86.913 82.936 1.000 14.394 43 TYR EEE O 1
ATOM 3862 N N . GLY B 1 42 ? -9.935 86.963 83.869 1.000 14.393 44 GLY EEE N 1
ATOM 3863 C CA . GLY B 1 42 ? -10.636 86.252 82.782 1.000 14.625 44 GLY EEE CA 1
ATOM 3864 C C . GLY B 1 42 ? -11.359 87.175 81.806 1.000 15.032 44 GLY EEE C 1
ATOM 3865 O O . GLY B 1 42 ? -12.131 86.644 80.990 1.000 15.349 44 GLY EEE O 1
ATOM 3866 N N . ASP B 1 43 ? -11.114 88.492 81.847 1.000 15.186 45 ASP EEE N 1
ATOM 3867 C CA . ASP B 1 43 ? -11.811 89.496 80.990 1.000 15.539 45 ASP EEE CA 1
ATOM 3868 C C . ASP B 1 43 ? -11.083 89.662 79.643 1.000 15.621 45 ASP EEE C 1
ATOM 3869 O O . ASP B 1 43 ? -11.714 90.205 78.718 1.000 15.000 45 ASP EEE O 1
ATOM 3874 N N . LEU B 1 44 ? -9.820 89.226 79.522 1.000 15.956 46 LEU EEE N 1
ATOM 3875 C CA . LEU B 1 44 ? -9.046 89.312 78.248 1.000 16.462 46 LEU EEE CA 1
ATOM 3876 C C . LEU B 1 44 ? -8.709 87.893 77.772 1.000 17.287 46 LEU EEE C 1
ATOM 3877 O O . LEU B 1 44 ? -8.490 87.028 78.633 1.000 17.817 46 LEU EEE O 1
ATOM 3882 N N . SER B 1 45 ? -8.680 87.666 76.454 1.000 17.961 47 SER EEE N 1
ATOM 3883 C CA . SER B 1 45 ? -8.568 86.317 75.838 1.000 18.212 47 SER EEE CA 1
ATOM 3884 C C . SER B 1 45 ? -7.148 85.754 75.993 1.000 18.271 47 SER EEE C 1
ATOM 3885 O O . SER B 1 45 ? -6.985 84.545 75.748 1.000 18.403 47 SER EEE O 1
ATOM 3888 N N . CYS B 1 46 ? -6.165 86.576 76.395 1.000 18.271 48 CYS EEE N 1
ATOM 3889 C CA . CYS B 1 46 ? -4.744 86.160 76.573 1.000 18.440 48 CYS EEE CA 1
ATOM 3890 C C . CYS B 1 46 ? -4.630 85.119 77.696 1.000 18.592 48 CYS EEE C 1
ATOM 3891 O O . CYS B 1 46 ? -3.697 84.303 77.625 1.000 18.515 48 CYS EEE O 1
ATOM 3894 N N . ASN B 1 47 ? -5.553 85.125 78.667 1.000 19.320 49 ASN EEE N 1
ATOM 3895 C CA . ASN B 1 47 ? -5.546 84.190 79.829 1.000 20.067 49 ASN EEE CA 1
ATOM 3896 C C . ASN B 1 47 ? -6.460 82.974 79.581 1.000 20.274 49 ASN EEE C 1
ATOM 3897 O O . ASN B 1 47 ? -6.669 82.199 80.534 1.000 20.323 49 ASN EEE O 1
ATOM 3902 N N . GLY B 1 48 ? -6.974 82.798 78.358 1.000 20.758 50 GLY EEE N 1
ATOM 3903 C CA . GLY B 1 48 ? -7.611 81.544 77.907 1.000 20.775 50 GLY EEE CA 1
ATOM 3904 C C . GLY B 1 48 ? -9.087 81.694 77.571 1.000 20.777 50 GLY EEE C 1
ATOM 3905 O O . GLY B 1 48 ? -9.619 80.772 76.937 1.000 20.481 50 GLY EEE O 1
ATOM 3906 N N . ALA B 1 49 ? -9.724 82.803 77.965 1.000 20.960 51 ALA EEE N 1
ATOM 3907 C CA . ALA B 1 49 ? -11.162 83.080 77.733 1.000 21.074 51 ALA EEE CA 1
ATOM 3908 C C . ALA B 1 49 ? -11.496 82.924 76.243 1.000 21.080 51 ALA EEE C 1
ATOM 3909 O O . ALA B 1 49 ? -10.752 83.478 75.405 1.000 21.418 51 ALA EEE O 1
ATOM 3911 N N . LYS B 1 50 ? -12.563 82.176 75.934 1.000 20.307 52 LYS EEE N 1
ATOM 3912 C CA . LYS B 1 50 ? -13.079 81.972 74.554 1.000 19.581 52 LYS EEE CA 1
ATOM 3913 C C . LYS B 1 50 ? -14.407 82.732 74.387 1.000 18.637 52 LYS EEE C 1
ATOM 3914 O O . LYS B 1 50 ? -15.001 82.635 73.311 1.000 17.513 52 LYS EEE O 1
ATOM 3916 N N . THR B 1 51 ? -14.845 83.477 75.409 1.000 18.377 53 THR EEE N 1
ATOM 3917 C CA . THR B 1 51 ? -16.158 84.185 75.470 1.000 17.963 53 THR EEE CA 1
ATOM 3918 C C . THR B 1 51 ? -16.013 85.619 74.951 1.000 17.612 53 THR EEE C 1
ATOM 3919 O O . THR B 1 51 ? -17.057 86.272 74.709 1.000 16.663 53 THR EEE O 1
ATOM 3923 N N . ILE B 1 52 ? -14.774 86.106 74.856 1.000 17.365 54 ILE EEE N 1
ATOM 3924 C CA . ILE B 1 52 ? -14.421 87.470 74.361 1.000 17.773 54 ILE EEE CA 1
ATOM 3925 C C . ILE B 1 52 ? -13.183 87.303 73.479 1.000 18.555 54 ILE EEE C 1
ATOM 3926 O O . ILE B 1 52 ? -12.375 86.411 73.786 1.000 18.920 54 ILE EEE O 1
ATOM 3931 N N . HIS B 1 53 ? -13.068 88.079 72.403 1.000 19.248 55 HIS EEE N 1
ATOM 3932 C CA . HIS B 1 53 ? -11.879 88.058 71.512 1.000 19.825 55 HIS EEE CA 1
ATOM 3933 C C . HIS B 1 53 ? -11.204 89.428 71.542 1.000 18.736 55 HIS EEE C 1
ATOM 3934 O O . HIS B 1 53 ? -11.773 90.381 70.964 1.000 19.266 55 HIS EEE O 1
ATOM 3941 N N . THR B 1 54 ? -10.065 89.510 72.237 1.000 17.349 56 THR EEE N 1
ATOM 3942 C CA . THR B 1 54 ? -9.168 90.694 72.346 1.000 16.375 56 THR EEE CA 1
ATOM 3943 C C . THR B 1 54 ? -7.882 90.386 71.580 1.000 16.198 56 THR EEE C 1
ATOM 3944 O O . THR B 1 54 ? -6.896 89.936 72.158 1.000 15.835 56 THR EEE O 1
ATOM 3948 N N . PRO B 1 55 ? -7.869 90.582 70.243 1.000 16.291 57 PRO EEE N 1
ATOM 3949 C CA . PRO B 1 55 ? -6.747 90.159 69.410 1.000 16.514 57 PRO EEE CA 1
ATOM 3950 C C . PRO B 1 55 ? -5.422 90.892 69.679 1.000 16.673 57 PRO EEE C 1
ATOM 3951 O O . PRO B 1 55 ? -4.391 90.247 69.634 1.000 16.137 57 PRO EEE O 1
ATOM 3955 N N . ASN B 1 56 ? -5.475 92.202 69.935 1.000 16.779 58 ASN EEE N 1
ATOM 3956 C CA . ASN B 1 56 ? -4.277 93.043 70.203 1.000 16.938 58 ASN EEE CA 1
ATOM 3957 C C . ASN B 1 56 ? -3.622 92.643 71.531 1.000 17.495 58 ASN EEE C 1
ATOM 3958 O O . ASN B 1 56 ? -2.378 92.714 71.623 1.000 18.243 58 ASN EEE O 1
ATOM 3963 N N . VAL B 1 57 ? -4.417 92.261 72.531 1.000 17.046 59 VAL EEE N 1
ATOM 3964 C CA . VAL B 1 57 ? -3.889 91.808 73.848 1.000 17.132 59 VAL EEE CA 1
ATOM 3965 C C . VAL B 1 57 ? -3.203 90.450 73.644 1.000 17.287 59 VAL EEE C 1
ATOM 3966 O O . VAL B 1 57 ? -2.157 90.224 74.270 1.000 16.338 59 VAL EEE O 1
ATOM 3970 N N . GLU B 1 58 ? -3.748 89.590 72.779 1.000 18.268 60 GLU EEE N 1
ATOM 3971 C CA . GLU B 1 58 ? -3.113 88.290 72.424 1.000 18.945 60 GLU EEE CA 1
ATOM 3972 C C . GLU B 1 58 ? -1.794 88.558 71.689 1.000 17.385 60 GLU EEE C 1
ATOM 3973 O O . GLU B 1 58 ? -0.818 87.832 71.942 1.000 16.387 60 GLU EEE O 1
ATOM 3979 N N . ARG B 1 59 ? -1.775 89.557 70.808 1.000 16.467 61 ARG EEE N 1
ATOM 3980 C CA . ARG B 1 59 ? -0.557 89.993 70.072 1.000 16.096 61 ARG EEE CA 1
ATOM 3981 C C . ARG B 1 59 ? 0.534 90.309 71.104 1.000 15.840 61 ARG EEE C 1
ATOM 3982 O O . ARG B 1 59 ? 1.625 89.720 71.006 1.000 15.393 61 ARG EEE O 1
ATOM 3990 N N . LEU B 1 60 ? 0.228 91.175 72.074 1.000 16.134 62 LEU EEE N 1
ATOM 3991 C CA . LEU B 1 60 ? 1.163 91.586 73.158 1.000 16.293 62 LEU EEE CA 1
ATOM 3992 C C . LEU B 1 60 ? 1.672 90.345 73.901 1.000 16.201 62 LEU EEE C 1
ATOM 3993 O O . LEU B 1 60 ? 2.891 90.254 74.112 1.000 16.472 62 LEU EEE O 1
ATOM 3998 N N . ALA B 1 61 ? 0.782 89.426 74.278 1.000 16.230 63 ALA EEE N 1
ATOM 3999 C CA . ALA B 1 61 ? 1.113 88.189 75.028 1.000 16.742 63 ALA EEE CA 1
ATOM 4000 C C . ALA B 1 61 ? 2.094 87.331 74.221 1.000 17.146 63 ALA EEE C 1
ATOM 4001 O O . ALA B 1 61 ? 3.109 86.924 74.791 1.000 17.122 63 ALA EEE O 1
ATOM 4003 N N . LYS B 1 62 ? 1.806 87.090 72.939 1.000 18.312 64 LYS EEE N 1
ATOM 4004 C CA . LYS B 1 62 ? 2.636 86.249 72.025 1.000 19.284 64 LYS EEE CA 1
ATOM 4005 C C . LYS B 1 62 ? 3.907 87.015 71.618 1.000 19.054 64 LYS EEE C 1
ATOM 4006 O O . LYS B 1 62 ? 4.769 86.405 70.966 1.000 19.993 64 LYS EEE O 1
ATOM 4012 N N . MET B 1 63 ? 4.032 88.275 72.047 1.000 18.540 65 MET EEE N 1
ATOM 4013 C CA . MET B 1 63 ? 5.146 89.213 71.736 1.000 17.382 65 MET EEE CA 1
ATOM 4014 C C . MET B 1 63 ? 6.028 89.432 72.985 1.000 16.687 65 MET EEE C 1
ATOM 4015 O O . MET B 1 63 ? 7.131 89.976 72.824 1.000 17.082 65 MET EEE O 1
ATOM 4020 N N . GLY B 1 64 ? 5.581 89.006 74.176 1.000 15.614 66 GLY EEE N 1
ATOM 4021 C CA . GLY B 1 64 ? 6.311 89.173 75.449 1.000 15.182 66 GLY EEE CA 1
ATOM 4022 C C . GLY B 1 64 ? 6.023 88.069 76.459 1.000 14.724 66 GLY EEE C 1
ATOM 4023 O O . GLY B 1 64 ? 5.900 86.908 76.046 1.000 14.865 66 GLY EEE O 1
ATOM 4024 N N . VAL B 1 65 ? 5.956 88.409 77.752 1.000 14.469 67 VAL EEE N 1
ATOM 4025 C CA . VAL B 1 65 ? 5.726 87.445 78.871 1.000 14.334 67 VAL EEE CA 1
ATOM 4026 C C . VAL B 1 65 ? 4.411 87.787 79.580 1.000 13.966 67 VAL EEE C 1
ATOM 4027 O O . VAL B 1 65 ? 4.187 88.964 79.904 1.000 14.072 67 VAL EEE O 1
ATOM 4031 N N . ARG B 1 66 ? 3.576 86.766 79.792 1.000 13.582 68 ARG EEE N 1
ATOM 4032 C CA . ARG B 1 66 ? 2.227 86.848 80.404 1.000 12.837 68 ARG EEE CA 1
ATOM 4033 C C . ARG B 1 66 ? 2.316 86.270 81.819 1.000 12.703 68 ARG EEE C 1
ATOM 4034 O O . ARG B 1 66 ? 2.893 85.158 81.957 1.000 12.952 68 ARG EEE O 1
ATOM 4042 N N . PHE B 1 67 ? 1.783 86.991 82.818 1.000 12.071 69 PHE EEE N 1
ATOM 4043 C CA . PHE B 1 67 ? 1.864 86.647 84.262 1.000 11.661 69 PHE EEE CA 1
ATOM 4044 C C . PHE B 1 67 ? 0.528 86.075 84.756 1.000 11.804 69 PHE EEE C 1
ATOM 4045 O O . PHE B 1 67 ? -0.544 86.683 84.506 1.000 11.925 69 PHE EEE O 1
ATOM 4053 N N . THR B 1 68 ? 0.599 84.942 85.461 1.000 11.689 70 THR EEE N 1
ATOM 4054 C CA . THR B 1 68 ? -0.567 84.180 85.971 1.000 11.597 70 THR EEE CA 1
ATOM 4055 C C . THR B 1 68 ? -0.759 84.428 87.472 1.000 11.981 70 THR EEE C 1
ATOM 4056 O O . THR B 1 68 ? -1.776 83.934 88.010 1.000 12.541 70 THR EEE O 1
ATOM 4060 N N . ASN B 1 69 ? 0.153 85.159 88.124 1.000 11.863 71 ASN EEE N 1
ATOM 4061 C CA . ASN B 1 69 ? 0.098 85.413 89.587 1.000 11.817 71 ASN EEE CA 1
ATOM 4062 C C . ASN B 1 69 ? 0.656 86.811 89.894 1.000 11.981 71 ASN EEE C 1
ATOM 4063 O O . ASN B 1 69 ? 1.315 86.976 90.946 1.000 12.096 71 ASN EEE O 1
ATOM 4068 N N . ALA B 1 70 ? 0.372 87.788 89.027 1.000 12.231 72 ALA EEE N 1
ATOM 4069 C CA . ALA B 1 70 ? 0.709 89.220 89.220 1.000 12.280 72 ALA EEE CA 1
ATOM 4070 C C . ALA B 1 70 ? -0.493 89.929 89.841 1.000 12.445 72 ALA EEE C 1
ATOM 4071 O O . ALA B 1 70 ? -1.619 89.649 89.407 1.000 12.957 72 ALA EEE O 1
ATOM 4073 N N . HIS B 1 71 ? -0.255 90.814 90.810 1.000 12.571 73 HIS EEE N 1
ATOM 4074 C CA . HIS B 1 71 ? -1.300 91.476 91.636 1.000 12.506 73 HIS EEE CA 1
ATOM 4075 C C . HIS B 1 71 ? -1.153 93.001 91.591 1.000 12.520 73 HIS EEE C 1
ATOM 4076 O O . HIS B 1 71 ? -0.010 93.501 91.569 1.000 12.505 73 HIS EEE O 1
ATOM 4083 N N . SER B 1 72 ? -2.280 93.711 91.585 1.000 12.324 74 SER EEE N 1
ATOM 4084 C CA . SER B 1 72 ? -2.373 95.123 92.025 1.000 12.367 74 SER EEE CA 1
ATOM 4085 C C . SER B 1 72 ? -2.246 95.142 93.547 1.000 12.261 74 SER EEE C 1
ATOM 4086 O O . SER B 1 72 ? -2.599 94.128 94.182 1.000 12.224 74 SER EEE O 1
ATOM 4089 N N . ALA B 1 73 ? -1.730 96.232 94.114 1.000 12.182 75 ALA EEE N 1
ATOM 4090 C CA . ALA B 1 73 ? -1.529 96.370 95.574 1.000 11.962 75 ALA EEE CA 1
ATOM 4091 C C . ALA B 1 73 ? -2.879 96.248 96.295 1.000 11.645 75 ALA EEE C 1
ATOM 4092 O O . ALA B 1 73 ? -2.905 95.716 97.415 1.000 11.712 75 ALA EEE O 1
ATOM 4094 N N . ALA B 1 74 ? -3.953 96.727 95.659 1.000 11.626 76 ALA EEE N 1
ATOM 4095 C CA . ALA B 1 74 ? -5.303 96.898 96.252 1.000 11.179 76 ALA EEE CA 1
ATOM 4096 C C . ALA B 1 74 ? -6.383 96.396 95.289 1.000 10.775 76 ALA EEE C 1
ATOM 4097 O O . ALA B 1 74 ? -6.101 96.244 94.092 1.000 11.135 76 ALA EEE O 1
ATOM 4099 N N . ALA B 1 75 ? -7.585 96.172 95.813 1.000 10.423 77 ALA EEE N 1
ATOM 4100 C CA . ALA B 1 75 ? -8.775 95.723 95.052 1.000 10.216 77 ALA EEE CA 1
ATOM 4101 C C . ALA B 1 75 ? -9.652 96.923 94.686 1.000 9.772 77 ALA EEE C 1
ATOM 4102 O O . ALA B 1 75 ? -10.800 96.691 94.268 1.000 9.637 77 ALA EEE O 1
ATOM 4104 N N . THR B 1 76 ? -9.131 98.145 94.828 1.000 9.613 78 THR EEE N 1
ATOM 4105 C CA . THR B 1 76 ? -9.791 99.399 94.378 1.000 9.737 78 THR EEE CA 1
ATOM 4106 C C . THR B 1 76 ? -8.755 100.314 93.722 1.000 9.696 78 THR EEE C 1
ATOM 4107 O O . THR B 1 76 ? -7.547 100.060 93.907 1.000 9.690 78 THR EEE O 1
ATOM 4111 N N . SER B 1 77 ? -9.223 101.336 92.998 1.000 9.742 79 SER EEE N 1
ATOM 4112 C CA . SER B 1 77 ? -8.434 102.176 92.056 1.000 10.040 79 SER EEE CA 1
ATOM 4113 C C . SER B 1 77 ? -7.342 102.974 92.783 1.000 10.395 79 SER EEE C 1
ATOM 4114 O O . SER B 1 77 ? -6.151 102.749 92.514 1.000 10.087 79 SER EEE O 1
ATOM 4117 N N . THR B 1 78 ? -7.756 103.919 93.628 1.000 10.894 80 THR EEE N 1
ATOM 4118 C CA . THR B 1 78 ? -6.894 104.974 94.221 1.000 11.110 80 THR EEE CA 1
ATOM 4119 C C . THR B 1 78 ? -5.751 104.347 95.014 1.000 11.265 80 THR EEE C 1
ATOM 4120 O O . THR B 1 78 ? -4.609 104.760 94.856 1.000 11.555 80 THR EEE O 1
ATOM 4124 N N . PRO B 1 79 ? -5.978 103.348 95.892 1.000 11.483 81 PRO EEE N 1
ATOM 4125 C CA . PRO B 1 79 ? -4.867 102.731 96.616 1.000 11.662 81 PRO EEE CA 1
ATOM 4126 C C . PRO B 1 79 ? -3.905 101.980 95.683 1.000 11.927 81 PRO EEE C 1
ATOM 4127 O O . PRO B 1 79 ? -2.711 102.126 95.853 1.000 12.392 81 PRO EEE O 1
ATOM 4131 N N . SER B 1 80 ? -4.420 101.231 94.706 1.000 11.905 82 SER EEE N 1
ATOM 4132 C CA . SER B 1 80 ? -3.584 100.496 93.721 1.000 11.972 82 SER EEE CA 1
ATOM 4133 C C . SER B 1 80 ? -2.671 101.476 92.968 1.000 12.482 82 SER EEE C 1
ATOM 4134 O O . SER B 1 80 ? -1.479 101.173 92.808 1.000 12.479 82 SER EEE O 1
ATOM 4137 N N . ARG B 1 81 ? -3.225 102.604 92.528 1.000 13.303 83 ARG EEE N 1
ATOM 4138 C CA . ARG B 1 81 ? -2.520 103.637 91.722 1.000 14.147 83 ARG EEE CA 1
ATOM 4139 C C . ARG B 1 81 ? -1.508 104.369 92.613 1.000 14.490 83 ARG EEE C 1
ATOM 4140 O O . ARG B 1 81 ? -0.375 104.625 92.146 1.000 14.520 83 ARG EEE O 1
ATOM 4148 N N . TYR B 1 82 ? -1.895 104.687 93.849 1.000 14.997 84 TYR EEE N 1
ATOM 4149 C CA . TYR B 1 82 ? -1.010 105.310 94.867 1.000 15.484 84 TYR EEE CA 1
ATOM 4150 C C . TYR B 1 82 ? 0.191 104.393 95.128 1.000 15.305 84 TYR EEE C 1
ATOM 4151 O O . TYR B 1 82 ? 1.337 104.878 95.078 1.000 15.388 84 TYR EEE O 1
ATOM 4160 N N . ALA B 1 83 ? -0.071 103.108 95.388 1.000 15.000 85 ALA EEE N 1
ATOM 4161 C CA . ALA B 1 83 ? 0.949 102.066 95.658 1.000 14.938 85 ALA EEE CA 1
ATOM 4162 C C . ALA B 1 83 ? 1.975 102.027 94.522 1.000 14.894 85 ALA EEE C 1
ATOM 4163 O O . ALA B 1 83 ? 3.178 101.898 94.812 1.000 15.120 85 ALA EEE O 1
ATOM 4165 N N . MET B 1 84 ? 1.500 102.118 93.278 1.000 15.202 86 MET EEE N 1
ATOM 4166 C CA . MET B 1 84 ? 2.301 101.885 92.050 1.000 15.398 86 MET EEE CA 1
ATOM 4167 C C . MET B 1 84 ? 3.262 103.062 91.846 1.000 15.020 86 MET EEE C 1
ATOM 4168 O O . MET B 1 84 ? 4.469 102.794 91.648 1.000 15.321 86 MET EEE O 1
ATOM 4173 N N . LEU B 1 85 ? 2.753 104.297 91.917 1.000 14.339 87 LEU EEE N 1
ATOM 4174 C CA . LEU B 1 85 ? 3.529 105.538 91.644 1.000 14.187 87 LEU EEE CA 1
ATOM 4175 C C . LEU B 1 85 ? 4.450 105.885 92.828 1.000 14.337 87 LEU EEE C 1
ATOM 4176 O O . LEU B 1 85 ? 5.471 106.553 92.579 1.000 13.667 87 LEU EEE O 1
ATOM 4181 N N . THR B 1 86 ? 4.113 105.476 94.062 1.000 14.873 88 THR EEE N 1
ATOM 4182 C CA . THR B 1 86 ? 4.881 105.832 95.295 1.000 14.890 88 THR EEE CA 1
ATOM 4183 C C . THR B 1 86 ? 5.784 104.679 95.761 1.000 14.720 88 THR EEE C 1
ATOM 4184 O O . THR B 1 86 ? 6.762 104.968 96.483 1.000 14.341 88 THR EEE O 1
ATOM 4188 N N . GLY B 1 87 ? 5.475 103.434 95.378 1.000 14.942 89 GLY EEE N 1
ATOM 4189 C CA . GLY B 1 87 ? 6.170 102.220 95.856 1.000 15.209 89 GLY EEE CA 1
ATOM 4190 C C . GLY B 1 87 ? 5.946 101.983 97.343 1.000 15.675 89 GLY EEE C 1
ATOM 4191 O O . GLY B 1 87 ? 6.764 101.285 97.972 1.000 15.409 89 GLY EEE O 1
ATOM 4192 N N . GLU B 1 88 ? 4.865 102.542 97.895 1.000 16.279 90 GLU EEE N 1
ATOM 4193 C CA . GLU B 1 88 ? 4.476 102.396 99.319 1.000 16.928 90 GLU EEE CA 1
ATOM 4194 C C . GLU B 1 88 ? 3.075 101.791 99.377 1.000 16.949 90 GLU EEE C 1
ATOM 4195 O O . GLU B 1 88 ? 2.179 102.331 98.709 1.000 17.067 90 GLU EEE O 1
ATOM 4201 N N . TYR B 1 89 ? 2.895 100.724 100.154 1.000 16.969 91 TYR EEE N 1
ATOM 4202 C CA . TYR B 1 89 ? 1.568 100.133 100.449 1.000 17.115 91 TYR EEE CA 1
ATOM 4203 C C . TYR B 1 89 ? 0.596 101.280 100.762 1.000 17.497 91 TYR EEE C 1
ATOM 4204 O O . TYR B 1 89 ? 0.921 102.131 101.618 1.000 17.809 91 TYR EEE O 1
ATOM 4213 N N . ALA B 1 90 ? -0.554 101.330 100.083 1.000 17.383 92 ALA EEE N 1
ATOM 4214 C CA . ALA B 1 90 ? -1.550 102.416 100.241 1.000 16.777 92 ALA EEE CA 1
ATOM 4215 C C . ALA B 1 90 ? -2.102 102.415 101.668 1.000 16.615 92 ALA EEE C 1
ATOM 4216 O O . ALA B 1 90 ? -2.356 103.519 102.196 1.000 16.911 92 ALA EEE O 1
ATOM 4218 N N . TRP B 1 91 ? -2.273 101.227 102.264 1.000 16.023 93 TRP EEE N 1
ATOM 4219 C CA . TRP B 1 91 ? -2.898 101.046 103.601 1.000 15.654 93 TRP EEE CA 1
ATOM 4220 C C . TRP B 1 91 ? -2.035 101.669 104.717 1.000 15.609 93 TRP EEE C 1
ATOM 4221 O O . TRP B 1 91 ? -2.542 101.797 105.846 1.000 16.146 93 TRP EEE O 1
ATOM 4232 N N . ARG B 1 92 ? -0.792 102.062 104.431 1.000 15.061 94 ARG EEE N 1
ATOM 4233 C CA . ARG B 1 92 ? 0.096 102.737 105.414 1.000 14.561 94 ARG EEE CA 1
ATOM 4234 C C . ARG B 1 92 ? -0.376 104.173 105.672 1.000 14.483 94 ARG EEE C 1
ATOM 4235 O O . ARG B 1 92 ? 0.074 104.758 106.678 1.000 15.571 94 ARG EEE O 1
ATOM 4243 N N . LYS B 1 93 ? -1.225 104.731 104.808 1.000 13.866 95 LYS EEE N 1
ATOM 4244 C CA . LYS B 1 93 ? -1.655 106.151 104.889 1.000 13.504 95 LYS EEE CA 1
ATOM 4245 C C . LYS B 1 93 ? -3.183 106.245 104.839 1.000 13.384 95 LYS EEE C 1
ATOM 4246 O O . LYS B 1 93 ? -3.788 105.610 103.956 1.000 13.525 95 LYS EEE O 1
ATOM 4252 N N . ALA B 1 94 ? -3.775 107.002 105.766 1.000 13.305 96 ALA EEE N 1
ATOM 4253 C CA . ALA B 1 94 ? -5.203 107.393 105.739 1.000 13.016 96 ALA EEE CA 1
ATOM 4254 C C . ALA B 1 94 ? -5.373 108.444 104.643 1.000 12.766 96 ALA EEE C 1
ATOM 4255 O O . ALA B 1 94 ? -4.519 109.350 104.579 1.000 13.119 96 ALA EEE O 1
ATOM 4257 N N . GLY B 1 95 ? -6.401 108.292 103.801 1.000 12.405 97 GLY EEE N 1
ATOM 4258 C CA . GLY B 1 95 ? -6.745 109.209 102.698 1.000 12.383 97 GLY EEE CA 1
ATOM 4259 C C . GLY B 1 95 ? -6.351 108.671 101.326 1.000 12.707 97 GLY EEE C 1
ATOM 4260 O O . GLY B 1 95 ? -6.414 109.470 100.366 1.000 12.440 97 GLY EEE O 1
ATOM 4261 N N . THR B 1 96 ? -5.941 107.393 101.228 1.000 12.863 98 THR EEE N 1
ATOM 4262 C CA . THR B 1 96 ? -5.523 106.723 99.962 1.000 13.214 98 THR EEE CA 1
ATOM 4263 C C . THR B 1 96 ? -6.643 105.810 99.442 1.000 13.939 98 THR EEE C 1
ATOM 4264 O O . THR B 1 96 ? -6.400 105.060 98.465 1.000 13.872 98 THR EEE O 1
ATOM 4268 N N . GLY B 1 97 ? -7.822 105.857 100.057 1.000 15.073 99 GLY EEE N 1
ATOM 4269 C CA . GLY B 1 97 ? -9.008 105.111 99.585 1.000 16.749 99 GLY EEE CA 1
ATOM 4270 C C . GLY B 1 97 ? -9.623 105.772 98.358 1.000 18.179 99 GLY EEE C 1
ATOM 4271 O O . GLY B 1 97 ? -9.198 106.910 98.019 1.000 19.919 99 GLY EEE O 1
ATOM 4272 N N . ILE B 1 98 ? -10.570 105.087 97.707 1.000 18.795 100 ILE EEE N 1
ATOM 4273 C CA . ILE B 1 98 ? -11.348 105.587 96.532 1.000 18.763 100 ILE EEE CA 1
ATOM 4274 C C . ILE B 1 98 ? -11.578 107.092 96.712 1.000 19.161 100 ILE EEE C 1
ATOM 4275 O O . ILE B 1 98 ? -12.341 107.470 97.615 1.000 18.702 100 ILE EEE O 1
ATOM 4280 N N . ALA B 1 99 ? -10.927 107.913 95.886 1.000 19.900 101 ALA EEE N 1
ATOM 4281 C CA . ALA B 1 99 ? -10.975 109.391 95.952 1.000 20.056 101 ALA EEE CA 1
ATOM 4282 C C . ALA B 1 99 ? -12.203 109.913 95.194 1.000 19.798 101 ALA EEE C 1
ATOM 4283 O O . ALA B 1 99 ? -12.642 109.271 94.227 1.000 18.828 101 ALA EEE O 1
ATOM 4285 N N . ALA B 1 100 ? -12.751 111.039 95.653 1.000 20.392 102 ALA EEE N 1
ATOM 4286 C CA . ALA B 1 100 ? -13.768 111.835 94.933 1.000 20.892 102 ALA EEE CA 1
ATOM 4287 C C . ALA B 1 100 ? -13.061 112.629 93.831 1.000 20.789 102 ALA EEE C 1
ATOM 4288 O O . ALA B 1 100 ? -11.817 112.737 93.881 1.000 21.279 102 ALA EEE O 1
ATOM 4290 N N . GLY B 1 101 ? -13.825 113.138 92.868 1.000 20.477 103 GLY EEE N 1
ATOM 4291 C CA . GLY B 1 101 ? -13.332 114.061 91.829 1.000 21.124 103 GLY EEE CA 1
ATOM 4292 C C . GLY B 1 101 ? -12.671 115.291 92.429 1.000 21.683 103 GLY EEE C 1
ATOM 4293 O O . GLY B 1 101 ? -11.649 115.740 91.874 1.000 20.856 103 GLY EEE O 1
ATOM 4294 N N . ASP B 1 102 ? -13.217 115.796 93.542 1.000 23.170 104 ASP EEE N 1
ATOM 4295 C CA . ASP B 1 102 ? -12.786 117.061 94.197 1.000 23.631 104 ASP EEE CA 1
ATOM 4296 C C . ASP B 1 102 ? -11.760 116.752 95.291 1.000 24.072 104 ASP EEE C 1
ATOM 4297 O O . ASP B 1 102 ? -11.449 117.663 96.073 1.000 25.389 104 ASP EEE O 1
ATOM 4302 N N . ALA B 1 103 ? -11.240 115.522 95.339 1.000 24.292 105 ALA EEE N 1
ATOM 4303 C CA . ALA B 1 103 ? -10.186 115.111 96.292 1.000 23.636 105 ALA EEE CA 1
ATOM 4304 C C . ALA B 1 103 ? -8.918 115.916 96.000 1.000 23.467 105 ALA EEE C 1
ATOM 4305 O O . ALA B 1 103 ? -8.598 116.108 94.810 1.000 24.149 105 ALA EEE O 1
ATOM 4307 N N . ALA B 1 104 ? -8.246 116.380 97.053 1.000 23.082 106 ALA EEE N 1
ATOM 4308 C CA . ALA B 1 104 ? -6.944 117.086 96.991 1.000 21.837 106 ALA EEE CA 1
ATOM 4309 C C . ALA B 1 104 ? -5.849 116.078 96.641 1.000 20.725 106 ALA EEE C 1
ATOM 4310 O O . ALA B 1 104 ? -6.056 114.874 96.886 1.000 20.109 106 ALA EEE O 1
ATOM 4312 N N . ALA B 1 105 ? -4.733 116.568 96.097 1.000 20.147 107 ALA EEE N 1
ATOM 4313 C CA . ALA B 1 105 ? -3.531 115.776 95.751 1.000 19.805 107 ALA EEE CA 1
ATOM 4314 C C . ALA B 1 105 ? -3.169 114.860 96.925 1.000 19.096 107 ALA EEE C 1
ATOM 4315 O O . ALA B 1 105 ? -2.789 115.379 97.987 1.000 19.279 107 ALA EEE O 1
ATOM 4317 N N . ILE B 1 106 ? -3.310 113.551 96.730 1.000 18.655 108 ILE EEE N 1
ATOM 4318 C CA . ILE B 1 106 ? -2.895 112.497 97.700 1.000 19.043 108 ILE EEE CA 1
ATOM 4319 C C . ILE B 1 106 ? -1.365 112.374 97.677 1.000 19.901 108 ILE EEE C 1
ATOM 4320 O O . ILE B 1 106 ? -0.775 112.173 98.746 1.000 19.307 108 ILE EEE O 1
ATOM 4325 N N . ILE B 1 107 ? -0.745 112.482 96.501 1.000 21.127 109 ILE EEE N 1
ATOM 4326 C CA . ILE B 1 107 ? 0.738 112.475 96.348 1.000 22.686 109 ILE EEE CA 1
ATOM 4327 C C . ILE B 1 107 ? 1.215 113.929 96.274 1.000 25.254 109 ILE EEE C 1
ATOM 4328 O O . ILE B 1 107 ? 0.901 114.617 95.280 1.000 25.443 109 ILE EEE O 1
ATOM 4333 N N . ARG B 1 108 ? 1.945 114.369 97.299 1.000 28.981 110 ARG EEE N 1
ATOM 4334 C CA . ARG B 1 108 ? 2.453 115.757 97.438 1.000 31.822 110 ARG EEE CA 1
ATOM 4335 C C . ARG B 1 108 ? 3.831 115.847 96.802 1.000 33.059 110 ARG EEE C 1
ATOM 4336 O O . ARG B 1 108 ? 4.566 114.863 96.780 1.000 33.287 110 ARG EEE O 1
ATOM 4344 N N . PRO B 1 109 ? 4.228 117.034 96.280 1.000 34.331 111 PRO EEE N 1
ATOM 4345 C CA . PRO B 1 109 ? 5.552 117.212 95.675 1.000 34.110 111 PRO EEE CA 1
ATOM 4346 C C . PRO B 1 109 ? 6.743 116.832 96.581 1.000 32.574 111 PRO EEE C 1
ATOM 4347 O O . PRO B 1 109 ? 7.807 116.621 96.049 1.000 33.700 111 PRO EEE O 1
ATOM 4351 N N . GLU B 1 110 ? 6.551 116.727 97.900 1.000 30.588 112 GLU EEE N 1
ATOM 4352 C CA . GLU B 1 110 ? 7.603 116.264 98.848 1.000 30.327 112 GLU EEE CA 1
ATOM 4353 C C . GLU B 1 110 ? 7.973 114.802 98.558 1.000 30.429 112 GLU EEE C 1
ATOM 4354 O O . GLU B 1 110 ? 9.080 114.394 98.919 1.000 33.622 112 GLU EEE O 1
ATOM 4356 N N . ARG B 1 111 ? 7.075 114.040 97.929 1.000 29.753 113 ARG EEE N 1
ATOM 4357 C CA . ARG B 1 111 ? 7.219 112.573 97.705 1.000 29.215 113 ARG EEE CA 1
ATOM 4358 C C . ARG B 1 111 ? 8.102 112.326 96.481 1.000 27.694 113 ARG EEE C 1
ATOM 4359 O O . ARG B 1 111 ? 8.030 113.126 95.534 1.000 28.537 113 ARG EEE O 1
ATOM 4367 N N . TYR B 1 112 ? 8.884 111.243 96.500 1.000 25.114 114 TYR EEE N 1
ATOM 4368 C CA . TYR B 1 112 ? 9.655 110.744 95.330 1.000 23.174 114 TYR EEE CA 1
ATOM 4369 C C . TYR B 1 112 ? 8.801 109.710 94.585 1.000 21.493 114 TYR EEE C 1
ATOM 4370 O O . TYR B 1 112 ? 8.510 108.624 95.131 1.000 22.227 114 TYR EEE O 1
ATOM 4379 N N . THR B 1 113 ? 8.441 110.059 93.353 1.000 19.342 115 THR EEE N 1
ATOM 4380 C CA . THR B 1 113 ? 7.416 109.403 92.501 1.000 18.420 115 THR EEE CA 1
ATOM 4381 C C . THR B 1 113 ? 8.135 108.593 91.417 1.000 17.888 115 THR EEE C 1
ATOM 4382 O O . THR B 1 113 ? 9.296 108.915 91.118 1.000 19.037 115 THR EEE O 1
ATOM 4386 N N . MET B 1 114 ? 7.493 107.570 90.853 1.000 16.354 116 MET EEE N 1
ATOM 4387 C CA . MET B 1 114 ? 8.033 106.806 89.696 1.000 15.356 116 MET EEE CA 1
ATOM 4388 C C . MET B 1 114 ? 8.359 107.778 88.565 1.000 14.726 116 MET EEE C 1
ATOM 4389 O O . MET B 1 114 ? 9.399 107.597 87.930 1.000 14.565 116 MET EEE O 1
ATOM 4394 N N . ALA B 1 115 ? 7.468 108.736 88.304 1.000 14.103 117 ALA EEE N 1
ATOM 4395 C CA . ALA B 1 115 ? 7.655 109.831 87.323 1.000 13.967 117 ALA EEE CA 1
ATOM 4396 C C . ALA B 1 115 ? 8.954 110.591 87.632 1.000 14.225 117 ALA EEE C 1
ATOM 4397 O O . ALA B 1 115 ? 9.697 110.887 86.681 1.000 14.099 117 ALA EEE O 1
ATOM 4399 N N . ASN B 1 116 ? 9.208 110.906 88.904 1.000 14.370 118 ASN EEE N 1
ATOM 4400 C CA . ASN B 1 116 ? 10.447 111.600 89.359 1.000 14.082 118 ASN EEE CA 1
ATOM 4401 C C . ASN B 1 116 ? 11.668 110.745 88.999 1.000 13.452 118 ASN EEE C 1
ATOM 4402 O O . ASN B 1 116 ? 12.634 111.321 88.481 1.000 12.514 118 ASN EEE O 1
ATOM 4407 N N . LEU B 1 117 ? 11.615 109.433 89.261 1.000 13.257 119 LEU EEE N 1
ATOM 4408 C CA . LEU B 1 117 ? 12.717 108.464 88.983 1.000 12.972 119 LEU EEE CA 1
ATOM 4409 C C . LEU B 1 117 ? 13.142 108.630 87.531 1.000 13.101 119 LEU EEE C 1
ATOM 4410 O O . LEU B 1 117 ? 14.348 108.854 87.286 1.000 13.914 119 LEU EEE O 1
ATOM 4415 N N . PHE B 1 118 ? 12.168 108.556 86.621 1.000 12.927 120 PHE EEE N 1
ATOM 4416 C CA . PHE B 1 118 ? 12.378 108.584 85.152 1.000 12.751 120 PHE EEE CA 1
ATOM 4417 C C . PHE B 1 118 ? 12.888 109.965 84.739 1.000 13.111 120 PHE EEE C 1
ATOM 4418 O O . PHE B 1 118 ? 13.931 110.015 84.081 1.000 12.790 120 PHE EEE O 1
ATOM 4426 N N . LYS B 1 119 ? 12.195 111.037 85.134 1.000 14.109 121 LYS EEE N 1
ATOM 4427 C CA . LYS B 1 119 ? 12.552 112.436 84.767 1.000 14.947 121 LYS EEE CA 1
ATOM 4428 C C . LYS B 1 119 ? 13.998 112.732 85.182 1.000 15.599 121 LYS EEE C 1
ATOM 4429 O O . LYS B 1 119 ? 14.737 113.324 84.369 1.000 15.750 121 LYS EEE O 1
ATOM 4435 N N . ASP B 1 120 ? 14.382 112.317 86.392 1.000 16.176 122 ASP EEE N 1
ATOM 4436 C CA . ASP B 1 120 ? 15.738 112.514 86.973 1.000 16.387 122 ASP EEE CA 1
ATOM 4437 C C . ASP B 1 120 ? 16.766 111.682 86.190 1.000 16.522 122 ASP EEE C 1
ATOM 4438 O O . ASP B 1 120 ? 17.929 112.119 86.126 1.000 17.220 122 ASP EEE O 1
ATOM 4443 N N . ALA B 1 121 ? 16.364 110.538 85.621 1.000 16.311 123 ALA EEE N 1
ATOM 4444 C CA . ALA B 1 121 ? 17.216 109.668 84.772 1.000 15.772 123 ALA EEE CA 1
ATOM 4445 C C . ALA B 1 121 ? 17.202 110.152 83.312 1.000 15.341 123 ALA EEE C 1
ATOM 4446 O O . ALA B 1 121 ? 17.768 109.442 82.459 1.000 14.824 123 ALA EEE O 1
ATOM 4448 N N . GLY B 1 122 ? 16.556 111.291 83.031 1.000 15.558 124 GLY EEE N 1
ATOM 4449 C CA . GLY B 1 122 ? 16.630 112.004 81.737 1.000 15.709 124 GLY EEE CA 1
ATOM 4450 C C . GLY B 1 122 ? 15.511 111.641 80.763 1.000 15.907 124 GLY EEE C 1
ATOM 4451 O O . GLY B 1 122 ? 15.643 111.963 79.573 1.000 17.372 124 GLY EEE O 1
ATOM 4452 N N . TYR B 1 123 ? 14.445 110.982 81.217 1.000 15.214 125 TYR EEE N 1
ATOM 4453 C CA . TYR B 1 123 ? 13.257 110.664 80.386 1.000 14.695 125 TYR EEE CA 1
ATOM 4454 C C . TYR B 1 123 ? 12.321 111.876 80.329 1.000 14.992 125 TYR EEE C 1
ATOM 4455 O O . TYR B 1 123 ? 12.294 112.692 81.257 1.000 14.688 125 TYR EEE O 1
ATOM 4464 N N . ASN B 1 124 ? 11.564 111.980 79.239 1.000 15.669 126 ASN EEE N 1
ATOM 4465 C CA . ASN B 1 124 ? 10.331 112.801 79.157 1.000 15.504 126 ASN EEE CA 1
ATOM 4466 C C . ASN B 1 124 ? 9.204 111.975 79.782 1.000 15.106 126 ASN EEE C 1
ATOM 4467 O O . ASN B 1 124 ? 9.213 110.734 79.636 1.000 15.074 126 ASN EEE O 1
ATOM 4472 N N . THR B 1 125 ? 8.289 112.620 80.495 1.000 14.570 127 THR EEE N 1
ATOM 4473 C CA . THR B 1 125 ? 7.227 111.925 81.262 1.000 14.298 127 THR EEE CA 1
ATOM 4474 C C . THR B 1 125 ? 5.856 112.482 80.879 1.000 14.207 127 THR EEE C 1
ATOM 4475 O O . THR B 1 125 ? 5.721 113.716 80.723 1.000 14.148 127 THR EEE O 1
ATOM 4479 N N . GLY B 1 126 ? 4.880 111.588 80.727 1.000 13.917 128 GLY EEE N 1
ATOM 4480 C CA . GLY B 1 126 ? 3.490 111.931 80.386 1.000 13.925 128 GLY EEE CA 1
ATOM 4481 C C . GLY B 1 126 ? 2.515 110.989 81.059 1.000 14.046 128 GLY EEE C 1
ATOM 4482 O O . GLY B 1 126 ? 2.838 109.786 81.199 1.000 15.110 128 GLY EEE O 1
ATOM 4483 N N . VAL B 1 127 ? 1.373 111.518 81.489 1.000 13.228 129 VAL EEE N 1
ATOM 4484 C CA . VAL B 1 127 ? 0.224 110.711 81.985 1.000 12.997 129 VAL EEE CA 1
ATOM 4485 C C . VAL B 1 127 ? -0.991 111.084 81.136 1.000 12.337 129 VAL EEE C 1
ATOM 4486 O O . VAL B 1 127 ? -1.234 112.285 80.924 1.000 11.878 129 VAL EEE O 1
ATOM 4490 N N . VAL B 1 128 ? -1.697 110.067 80.656 1.000 12.046 130 VAL EEE N 1
ATOM 4491 C CA . VAL B 1 128 ? -2.910 110.208 79.808 1.000 12.110 130 VAL EEE CA 1
ATOM 4492 C C . VAL B 1 128 ? -3.990 109.276 80.362 1.000 11.824 130 VAL EEE C 1
ATOM 4493 O O . VAL B 1 128 ? -3.702 108.086 80.580 1.000 11.408 130 VAL EEE O 1
ATOM 4497 N N . GLY B 1 129 ? -5.179 109.829 80.607 1.000 11.726 131 GLY EEE N 1
ATOM 4498 C CA . GLY B 1 129 ? -6.386 109.095 81.023 1.000 11.806 131 GLY EEE CA 1
ATOM 4499 C C . GLY B 1 129 ? -6.675 109.251 82.502 1.000 11.835 131 GLY EEE C 1
ATOM 4500 O O . GLY B 1 129 ? -6.462 110.348 83.040 1.000 11.539 131 GLY EEE O 1
ATOM 4501 N N . LYS B 1 130 ? -7.148 108.184 83.141 1.000 12.157 132 LYS EEE N 1
ATOM 4502 C CA . LYS B 1 130 ? -7.683 108.223 84.525 1.000 12.086 132 LYS EEE CA 1
ATOM 4503 C C . LYS B 1 130 ? -6.540 108.534 85.484 1.000 12.310 132 LYS EEE C 1
ATOM 4504 O O . LYS B 1 130 ? -5.500 107.857 85.414 1.000 12.438 132 LYS EEE O 1
ATOM 4510 N N . TRP B 1 131 ? -6.745 109.524 86.351 1.000 12.978 133 TRP EEE N 1
ATOM 4511 C CA . TRP B 1 131 ? -5.766 109.966 87.377 1.000 13.288 133 TRP EEE CA 1
ATOM 4512 C C . TRP B 1 131 ? -6.158 109.370 88.732 1.000 13.323 133 TRP EEE C 1
ATOM 4513 O O . TRP B 1 131 ? -5.520 108.385 89.144 1.000 13.314 133 TRP EEE O 1
ATOM 4524 N N . HIS B 1 132 ? -7.182 109.941 89.371 1.000 13.870 134 HIS EEE N 1
ATOM 4525 C CA . HIS B 1 132 ? -7.879 109.386 90.561 1.000 14.444 134 HIS EEE CA 1
ATOM 4526 C C . HIS B 1 132 ? -6.957 109.369 91.787 1.000 14.162 134 HIS EEE C 1
ATOM 4527 O O . HIS B 1 132 ? -7.169 108.501 92.658 1.000 14.115 134 HIS EEE O 1
ATOM 4534 N N . LEU B 1 133 ? -5.997 110.300 91.856 1.000 14.039 135 LEU EEE N 1
ATOM 4535 C CA . LEU B 1 133 ? -5.065 110.476 93.004 1.000 13.884 135 LEU EEE CA 1
ATOM 4536 C C . LEU B 1 133 ? -5.120 111.921 93.514 1.000 13.860 135 LEU EEE C 1
ATOM 4537 O O . LEU B 1 133 ? -4.201 112.325 94.260 1.000 13.349 135 LEU EEE O 1
ATOM 4542 N N . GLY B 1 134 ? -6.154 112.670 93.124 1.000 14.191 136 GLY EEE N 1
ATOM 4543 C CA . GLY B 1 134 ? -6.445 114.013 93.653 1.000 14.651 136 GLY EEE CA 1
ATOM 4544 C C . GLY B 1 134 ? -5.658 115.105 92.953 1.000 14.913 136 GLY EEE C 1
ATOM 4545 O O . GLY B 1 134 ? -4.595 114.807 92.415 1.000 14.797 136 GLY EEE O 1
ATOM 4546 N N . LEU B 1 135 ? -6.186 116.331 92.970 1.000 15.523 137 LEU EEE N 1
ATOM 4547 C CA . LEU B 1 135 ? -5.572 117.554 92.390 1.000 15.979 137 LEU EEE CA 1
ATOM 4548 C C . LEU B 1 135 ? -5.863 118.731 93.322 1.000 16.585 137 LEU EEE C 1
ATOM 4549 O O . LEU B 1 135 ? -6.917 118.716 93.972 1.000 17.107 137 LEU EEE O 1
ATOM 4554 N N . GLY B 1 136 ? -4.966 119.713 93.377 1.000 17.390 138 GLY EEE N 1
ATOM 4555 C CA . GLY B 1 136 ? -5.136 120.930 94.189 1.000 18.592 138 GLY EEE CA 1
ATOM 4556 C C . GLY B 1 136 ? -4.835 120.676 95.651 1.000 20.202 138 GLY EEE C 1
ATOM 4557 O O . GLY B 1 136 ? -4.512 119.513 96.013 1.000 20.587 138 GLY EEE O 1
ATOM 4558 N N . ASP B 1 137 ? -4.978 121.719 96.472 1.000 22.718 139 ASP EEE N 1
ATOM 4559 C CA . ASP B 1 137 ? -4.392 121.782 97.840 1.000 24.035 139 ASP EEE CA 1
ATOM 4560 C C . ASP B 1 137 ? -5.395 121.263 98.877 1.000 24.361 139 ASP EEE C 1
ATOM 4561 O O . ASP B 1 137 ? -5.001 120.402 99.681 1.000 23.473 139 ASP EEE O 1
ATOM 4566 N N . LYS B 1 138 ? -6.630 121.776 98.865 1.000 25.266 140 LYS EEE N 1
ATOM 4567 C CA . LYS B 1 138 ? -7.680 121.427 99.862 1.000 26.130 140 LYS EEE CA 1
ATOM 4568 C C . LYS B 1 138 ? -8.925 120.933 99.120 1.000 25.205 140 LYS EEE C 1
ATOM 4569 O O . LYS B 1 138 ? -9.442 121.672 98.261 1.000 25.104 140 LYS EEE O 1
ATOM 4573 N N . GLY B 1 139 ? -9.363 119.715 99.449 1.000 24.739 141 GLY EEE N 1
ATOM 4574 C CA . GLY B 1 139 ? -10.512 119.023 98.836 1.000 25.412 141 GLY EEE CA 1
ATOM 4575 C C . GLY B 1 139 ? -11.809 119.791 99.014 1.000 25.683 141 GLY EEE C 1
ATOM 4576 O O . GLY B 1 139 ? -12.058 120.291 100.124 1.000 26.284 141 GLY EEE O 1
ATOM 4577 N N . GLY B 1 140 ? -12.597 119.899 97.942 1.000 26.688 142 GLY EEE N 1
ATOM 4578 C CA . GLY B 1 140 ? -13.909 120.575 97.924 1.000 26.416 142 GLY EEE CA 1
ATOM 4579 C C . GLY B 1 140 ? -13.786 122.086 97.789 1.000 27.220 142 GLY EEE C 1
ATOM 4580 O O . GLY B 1 140 ? -14.833 122.741 97.751 1.000 27.633 142 GLY EEE O 1
ATOM 4581 N N . GLU B 1 141 ? -12.562 122.621 97.699 1.000 28.042 143 GLU EEE N 1
ATOM 4582 C CA . GLU B 1 141 ? -12.279 124.084 97.694 1.000 27.997 143 GLU EEE CA 1
ATOM 4583 C C . GLU B 1 141 ? -11.544 124.515 96.417 1.000 27.208 143 GLU EEE C 1
ATOM 4584 O O . GLU B 1 141 ? -11.202 125.707 96.322 1.000 26.958 143 GLU EEE O 1
ATOM 4590 N N . GLN B 1 142 ? -11.290 123.601 95.475 1.000 27.084 144 GLN EEE N 1
ATOM 4591 C CA . GLN B 1 142 ? -10.549 123.899 94.216 1.000 26.962 144 GLN EEE CA 1
ATOM 4592 C C . GLN B 1 142 ? -11.381 124.844 93.342 1.000 26.345 144 GLN EEE C 1
ATOM 4593 O O . GLN B 1 142 ? -12.606 124.683 93.319 1.000 25.603 144 GLN EEE O 1
ATOM 4599 N N . ASP B 1 143 ? -10.734 125.791 92.661 1.000 27.193 145 ASP EEE N 1
ATOM 4600 C CA . ASP B 1 143 ? -11.333 126.586 91.553 1.000 28.148 145 ASP EEE CA 1
ATOM 4601 C C . ASP B 1 143 ? -10.973 125.886 90.235 1.000 27.528 145 ASP EEE C 1
ATOM 4602 O O . ASP B 1 143 ? -9.819 126.027 89.765 1.000 27.753 145 ASP EEE O 1
ATOM 4607 N N . TRP B 1 144 ? -11.933 125.156 89.661 1.000 25.901 146 TRP EEE N 1
ATOM 4608 C CA . TRP B 1 144 ? -11.719 124.277 88.480 1.000 24.356 146 TRP EEE CA 1
ATOM 4609 C C . TRP B 1 144 ? -11.569 125.092 87.191 1.000 23.657 146 TRP EEE C 1
ATOM 4610 O O . TRP B 1 144 ? -11.264 124.489 86.143 1.000 23.479 146 TRP EEE O 1
ATOM 4621 N N . ASN B 1 145 ? -11.750 126.412 87.274 1.000 23.504 147 ASN EEE N 1
ATOM 4622 C CA . ASN B 1 145 ? -11.552 127.370 86.152 1.000 23.785 147 ASN EEE CA 1
ATOM 4623 C C . ASN B 1 145 ? -10.106 127.862 86.125 1.000 24.213 147 ASN EEE C 1
ATOM 4624 O O . ASN B 1 145 ? -9.716 128.473 85.124 1.000 23.402 147 ASN EEE O 1
ATOM 4629 N N . LYS B 1 146 ? -9.352 127.617 87.199 1.000 25.985 148 LYS EEE N 1
ATOM 4630 C CA . LYS B 1 146 ? -7.949 128.080 87.349 1.000 26.870 148 LYS EEE CA 1
ATOM 4631 C C . LYS B 1 146 ? -7.037 126.858 87.342 1.000 25.536 148 LYS EEE C 1
ATOM 4632 O O . LYS B 1 146 ? -7.511 125.729 87.455 1.000 23.931 148 LYS EEE O 1
ATOM 4638 N N . PRO B 1 147 ? -5.706 127.054 87.185 1.000 25.058 149 PRO EEE N 1
ATOM 4639 C CA . PRO B 1 147 ? -4.733 125.975 87.340 1.000 23.416 149 PRO EEE CA 1
ATOM 4640 C C . PRO B 1 147 ? -4.883 125.240 88.676 1.000 21.752 149 PRO EEE C 1
ATOM 4641 O O . PRO B 1 147 ? -4.957 125.905 89.690 1.000 20.146 149 PRO EEE O 1
ATOM 4645 N N . LEU B 1 148 ? -4.928 123.902 88.625 1.000 20.874 150 LEU EEE N 1
ATOM 4646 C CA . LEU B 1 148 ? -4.875 123.013 89.817 1.000 20.378 150 LEU EEE CA 1
ATOM 4647 C C . LEU B 1 148 ? -3.433 122.983 90.328 1.000 20.156 150 LEU EEE C 1
ATOM 4648 O O . LEU B 1 148 ? -2.545 122.630 89.533 1.000 18.969 150 LEU EEE O 1
ATOM 4653 N N . GLN B 1 149 ? -3.227 123.358 91.594 1.000 20.360 151 GLN EEE N 1
ATOM 4654 C CA . GLN B 1 149 ? -1.884 123.532 92.207 1.000 20.542 151 GLN EEE CA 1
ATOM 4655 C C . GLN B 1 149 ? -1.922 122.982 93.632 1.000 19.517 151 GLN EEE C 1
ATOM 4656 O O . GLN B 1 149 ? -2.630 123.532 94.471 1.000 19.737 151 GLN EEE O 1
ATOM 4662 N N . PRO B 1 150 ? -1.219 121.871 93.968 1.000 18.433 152 PRO EEE N 1
ATOM 4663 C CA . PRO B 1 150 ? -0.410 121.099 93.020 1.000 17.777 152 PRO EEE CA 1
ATOM 4664 C C . PRO B 1 150 ? -1.181 119.992 92.282 1.000 16.848 152 PRO EEE C 1
ATOM 4665 O O . PRO B 1 150 ? -2.211 119.564 92.749 1.000 15.599 152 PRO EEE O 1
ATOM 4669 N N . GLY B 1 151 ? -0.640 119.540 91.151 1.000 17.156 153 GLY EEE N 1
ATOM 4670 C CA . GLY B 1 151 ? -1.243 118.505 90.289 1.000 17.380 153 GLY EEE CA 1
ATOM 4671 C C . GLY B 1 151 ? -0.206 117.505 89.800 1.000 17.688 153 GLY EEE C 1
ATOM 4672 O O . GLY B 1 151 ? 0.801 117.272 90.518 1.000 18.301 153 GLY EEE O 1
ATOM 4673 N N . THR B 1 152 ? -0.447 116.924 88.626 1.000 17.601 154 THR EEE N 1
ATOM 4674 C CA . THR B 1 152 ? 0.385 115.874 87.988 1.000 17.634 154 THR EEE CA 1
ATOM 4675 C C . THR B 1 152 ? 1.758 116.441 87.622 1.000 18.115 154 THR EEE C 1
ATOM 4676 O O . THR B 1 152 ? 2.757 115.692 87.769 1.000 18.932 154 THR EEE O 1
ATOM 4680 N N . ASN B 1 153 ? 1.804 117.715 87.208 1.000 18.566 155 ASN EEE N 1
ATOM 4681 C CA . ASN B 1 153 ? 3.026 118.372 86.673 1.000 19.847 155 ASN EEE CA 1
ATOM 4682 C C . ASN B 1 153 ? 3.975 118.811 87.801 1.000 20.119 155 ASN EEE C 1
ATOM 4683 O O . ASN B 1 153 ? 5.029 119.368 87.477 1.000 20.365 155 ASN EEE O 1
ATOM 4688 N N . ASP B 1 154 ? 3.612 118.580 89.066 1.000 20.602 156 ASP EEE N 1
ATOM 4689 C CA . ASP B 1 154 ? 4.427 118.958 90.252 1.000 20.687 156 ASP EEE CA 1
ATOM 4690 C C . ASP B 1 154 ? 5.055 117.706 90.874 1.000 20.732 156 ASP EEE C 1
ATOM 4691 O O . ASP B 1 154 ? 5.874 117.863 91.802 1.000 20.023 156 ASP EEE O 1
ATOM 4696 N N . ILE B 1 155 ? 4.701 116.511 90.387 1.000 21.008 157 ILE EEE N 1
ATOM 4697 C CA . ILE B 1 155 ? 5.164 115.219 90.975 1.000 21.225 157 ILE EEE CA 1
ATOM 4698 C C . ILE B 1 155 ? 5.839 114.349 89.906 1.000 20.865 157 ILE EEE C 1
ATOM 4699 O O . ILE B 1 155 ? 5.877 113.107 90.096 1.000 22.368 157 ILE EEE O 1
ATOM 4704 N N . GLY B 1 156 ? 6.365 114.972 88.844 1.000 19.568 158 GLY EEE N 1
ATOM 4705 C CA . GLY B 1 156 ? 7.348 114.351 87.933 1.000 19.065 158 GLY EEE CA 1
ATOM 4706 C C . GLY B 1 156 ? 6.855 114.188 86.499 1.000 18.588 158 GLY EEE C 1
ATOM 4707 O O . GLY B 1 156 ? 7.652 113.666 85.697 1.000 18.949 158 GLY EEE O 1
ATOM 4708 N N . PHE B 1 157 ? 5.616 114.584 86.174 1.000 17.656 159 PHE EEE N 1
ATOM 4709 C CA . PHE B 1 157 ? 5.033 114.477 84.807 1.000 17.156 159 PHE EEE CA 1
ATOM 4710 C C . PHE B 1 157 ? 5.195 115.812 84.065 1.000 17.041 159 PHE EEE C 1
ATOM 4711 O O . PHE B 1 157 ? 4.645 116.814 84.520 1.000 16.887 159 PHE EEE O 1
ATOM 4719 N N . GLU B 1 158 ? 5.894 115.810 82.927 1.000 16.617 160 GLU EEE N 1
ATOM 4720 C CA . GLU B 1 158 ? 6.079 117.004 82.051 1.000 16.430 160 GLU EEE CA 1
ATOM 4721 C C . GLU B 1 158 ? 4.790 117.285 81.255 1.000 15.844 160 GLU EEE C 1
ATOM 4722 O O . GLU B 1 158 ? 4.474 118.473 81.023 1.000 15.626 160 GLU EEE O 1
ATOM 4728 N N . TYR B 1 159 ? 4.078 116.231 80.844 1.000 15.147 161 TYR EEE N 1
ATOM 4729 C CA . TYR B 1 159 ? 2.806 116.312 80.085 1.000 15.180 161 TYR EEE CA 1
ATOM 4730 C C . TYR B 1 159 ? 1.723 115.538 80.835 1.000 15.681 161 TYR EEE C 1
ATOM 4731 O O . TYR B 1 159 ? 2.008 114.414 81.275 1.000 16.101 161 TYR EEE O 1
ATOM 4740 N N . SER B 1 160 ? 0.529 116.123 80.973 1.000 16.173 162 SER EEE N 1
ATOM 4741 C CA . SER B 1 160 ? -0.663 115.438 81.527 1.000 16.417 162 SER EEE CA 1
ATOM 4742 C C . SER B 1 160 ? -1.891 115.792 80.692 1.000 16.075 162 SER EEE C 1
ATOM 4743 O O . SER B 1 160 ? -2.091 116.992 80.417 1.000 15.545 162 SER EEE O 1
ATOM 4746 N N . PHE B 1 161 ? -2.646 114.770 80.279 1.000 15.860 163 PHE EEE N 1
ATOM 4747 C CA . PHE B 1 161 ? -4.023 114.876 79.726 1.000 15.565 163 PHE EEE CA 1
ATOM 4748 C C . PHE B 1 161 ? -4.887 113.830 80.434 1.000 15.836 163 PHE EEE C 1
ATOM 4749 O O . PHE B 1 161 ? -4.810 112.651 80.092 1.000 15.509 163 PHE EEE O 1
ATOM 4757 N N . ILE B 1 162 ? -5.672 114.253 81.425 1.000 16.605 164 ILE EEE N 1
ATOM 4758 C CA . ILE B 1 162 ? -6.281 113.326 82.419 1.000 17.203 164 ILE EEE CA 1
ATOM 4759 C C . ILE B 1 162 ? -7.769 113.629 82.622 1.000 18.356 164 ILE EEE C 1
ATOM 4760 O O . ILE B 1 162 ? -8.199 114.770 82.389 1.000 19.369 164 ILE EEE O 1
ATOM 4765 N N . MET B 1 163 ? -8.513 112.603 83.034 1.000 19.169 165 MET EEE N 1
ATOM 4766 C CA . MET B 1 163 ? -9.795 112.731 83.764 1.000 19.893 165 MET EEE CA 1
ATOM 4767 C C . MET B 1 163 ? -9.451 112.928 85.245 1.000 19.600 165 MET EEE C 1
ATOM 4768 O O . MET B 1 163 ? -8.616 112.153 85.756 1.000 18.968 165 MET EEE O 1
ATOM 4773 N N . ALA B 1 164 ? -10.064 113.919 85.901 1.000 19.648 166 ALA EEE N 1
ATOM 4774 C CA . ALA B 1 164 ? -9.905 114.204 87.349 1.000 19.691 166 ALA EEE CA 1
ATOM 4775 C C . ALA B 1 164 ? -9.945 112.897 88.152 1.000 19.220 166 ALA EEE C 1
ATOM 4776 O O . ALA B 1 164 ? -8.963 112.600 88.857 1.000 19.618 166 ALA EEE O 1
ATOM 4778 N N . ALA B 1 165 ? -11.045 112.153 88.040 1.000 19.435 167 ALA EEE N 1
ATOM 4779 C CA . ALA B 1 165 ? -11.267 110.850 88.710 1.000 19.852 167 ALA EEE CA 1
ATOM 4780 C C . ALA B 1 165 ? -11.825 109.843 87.700 1.000 19.830 167 ALA EEE C 1
ATOM 4781 O O . ALA B 1 165 ? -11.292 109.780 86.579 1.000 20.764 167 ALA EEE O 1
ATOM 4783 N N . THR B 1 166 ? -12.837 109.065 88.086 1.000 19.243 168 THR EEE N 1
ATOM 4784 C CA . THR B 1 166 ? -13.465 108.021 87.240 1.000 18.968 168 THR EEE CA 1
ATOM 4785 C C . THR B 1 166 ? -14.480 108.658 86.290 1.000 18.429 168 THR EEE C 1
ATOM 4786 O O . THR B 1 166 ? -14.821 109.838 86.483 1.000 18.002 168 THR EEE O 1
ATOM 4790 N N . GLY B 1 167 ? -14.953 107.876 85.317 1.000 17.963 169 GLY EEE N 1
ATOM 4791 C CA . GLY B 1 167 ? -15.965 108.284 84.323 1.000 17.114 169 GLY EEE CA 1
ATOM 4792 C C . GLY B 1 167 ? -17.300 108.596 84.968 1.000 16.427 169 GLY EEE C 1
ATOM 4793 O O . GLY B 1 167 ? -18.055 109.384 84.375 1.000 16.463 169 GLY EEE O 1
ATOM 4794 N N . ASP B 1 168 ? -17.576 108.012 86.141 1.000 15.523 170 ASP EEE N 1
ATOM 4795 C CA . ASP B 1 168 ? -18.866 108.169 86.869 1.000 14.872 170 ASP EEE CA 1
ATOM 4796 C C . ASP B 1 168 ? -18.752 109.253 87.953 1.000 14.447 170 ASP EEE C 1
ATOM 4797 O O . ASP B 1 168 ? -19.720 109.387 88.713 1.000 14.201 170 ASP EEE O 1
ATOM 4802 N N . ARG B 1 169 ? -17.649 110.005 88.011 1.000 14.214 171 ARG EEE N 1
ATOM 4803 C CA . ARG B 1 169 ? -17.419 111.064 89.029 1.000 14.695 171 ARG EEE CA 1
ATOM 4804 C C . ARG B 1 169 ? -17.203 112.424 88.363 1.000 14.994 171 ARG EEE C 1
ATOM 4805 O O . ARG B 1 169 ? -16.361 112.496 87.458 1.000 15.223 171 ARG EEE O 1
ATOM 4813 N N . VAL B 1 170 ? -17.911 113.457 88.841 1.000 15.686 172 VAL EEE N 1
ATOM 4814 C CA . VAL B 1 170 ? -17.708 114.891 88.459 1.000 15.912 172 VAL EEE CA 1
ATOM 4815 C C . VAL B 1 170 ? -16.372 115.362 89.033 1.000 16.033 172 VAL EEE C 1
ATOM 4816 O O . VAL B 1 170 ? -15.933 114.847 90.063 1.000 15.870 172 VAL EEE O 1
ATOM 4820 N N . PRO B 1 171 ? -15.674 116.345 88.409 1.000 15.992 173 PRO EEE N 1
ATOM 4821 C CA . PRO B 1 171 ? -16.123 116.999 87.183 1.000 16.271 173 PRO EEE CA 1
ATOM 4822 C C . PRO B 1 171 ? -15.804 116.159 85.939 1.000 16.685 173 PRO EEE C 1
ATOM 4823 O O . PRO B 1 171 ? -14.733 115.600 85.873 1.000 16.932 173 PRO EEE O 1
ATOM 4827 N N . CYS B 1 172 ? -16.752 116.091 85.002 1.000 17.139 174 CYS EEE N 1
ATOM 4828 C CA . CYS B 1 172 ? -16.696 115.270 83.764 1.000 17.254 174 CYS EEE CA 1
ATOM 4829 C C . CYS B 1 172 ? -16.040 116.090 82.649 1.000 17.615 174 CYS EEE C 1
ATOM 4830 O O . CYS B 1 172 ? -16.656 116.263 81.580 1.000 18.196 174 CYS EEE O 1
ATOM 4833 N N . VAL B 1 173 ? -14.828 116.578 82.914 1.000 17.483 175 VAL EEE N 1
ATOM 4834 C CA . VAL B 1 173 ? -14.008 117.411 81.990 1.000 17.090 175 VAL EEE CA 1
ATOM 4835 C C . VAL B 1 173 ? -12.616 116.779 81.918 1.000 17.491 175 VAL EEE C 1
ATOM 4836 O O . VAL B 1 173 ? -12.300 115.926 82.780 1.000 18.598 175 VAL EEE O 1
ATOM 4840 N N . PHE B 1 174 ? -11.824 117.162 80.918 1.000 17.017 176 PHE EEE N 1
ATOM 4841 C CA . PHE B 1 174 ? -10.409 116.753 80.752 1.000 16.852 176 PHE EEE CA 1
ATOM 4842 C C . PHE B 1 174 ? -9.513 117.856 81.325 1.000 17.063 176 PHE EEE C 1
ATOM 4843 O O . PHE B 1 174 ? -9.895 119.030 81.271 1.000 16.451 176 PHE EEE O 1
ATOM 4851 N N . VAL B 1 175 ? -8.351 117.483 81.860 1.000 17.748 177 VAL EEE N 1
ATOM 4852 C CA . VAL B 1 175 ? -7.359 118.424 82.452 1.000 18.154 177 VAL EEE CA 1
ATOM 4853 C C . VAL B 1 175 ? -6.037 118.232 81.707 1.000 18.453 177 VAL EEE C 1
ATOM 4854 O O . VAL B 1 175 ? -5.510 117.105 81.716 1.000 17.747 177 VAL EEE O 1
ATOM 4858 N N . GLU B 1 176 ? -5.532 119.291 81.075 1.000 19.029 178 GLU EEE N 1
ATOM 4859 C CA . GLU B 1 176 ? -4.236 119.294 80.351 1.000 19.875 178 GLU EEE CA 1
ATOM 4860 C C . GLU B 1 176 ? -3.245 120.152 81.137 1.000 20.289 178 GLU EEE C 1
ATOM 4861 O O . GLU B 1 176 ? -3.553 121.342 81.371 1.000 20.571 178 GLU EEE O 1
ATOM 4867 N N . ASN B 1 177 ? -2.119 119.559 81.544 1.000 21.001 179 ASN EEE N 1
ATOM 4868 C CA . ASN B 1 177 ? -1.063 120.213 82.370 1.000 21.718 179 ASN EEE CA 1
ATOM 4869 C C . ASN B 1 177 ? -1.749 121.015 83.475 1.000 22.393 179 ASN EEE C 1
ATOM 4870 O O . ASN B 1 177 ? -1.503 122.236 83.581 1.000 23.230 179 ASN EEE O 1
ATOM 4875 N N . ASP B 1 178 ? -2.622 120.332 84.228 1.000 23.342 180 ASP EEE N 1
ATOM 4876 C CA . ASP B 1 178 ? -3.258 120.804 85.485 1.000 23.704 180 ASP EEE CA 1
ATOM 4877 C C . ASP B 1 178 ? -4.172 122.004 85.199 1.000 24.719 180 ASP EEE C 1
ATOM 4878 O O . ASP B 1 178 ? -4.307 122.847 86.109 1.000 25.912 180 ASP EEE O 1
ATOM 4883 N N . GLN B 1 179 ? -4.788 122.053 84.010 1.000 25.523 181 GLN EEE N 1
ATOM 4884 C CA . GLN B 1 179 ? -5.801 123.068 83.611 1.000 26.281 181 GLN EEE CA 1
ATOM 4885 C C . GLN B 1 179 ? -6.927 122.400 82.816 1.000 25.133 181 GLN EEE C 1
ATOM 4886 O O . GLN B 1 179 ? -6.613 121.655 81.876 1.000 24.053 181 GLN EEE O 1
ATOM 4892 N N . VAL B 1 180 ? -8.177 122.672 83.183 1.000 23.761 182 VAL EEE N 1
ATOM 4893 C CA . VAL B 1 180 ? -9.388 122.151 82.486 1.000 23.797 182 VAL EEE CA 1
ATOM 4894 C C . VAL B 1 180 ? -9.444 122.779 81.086 1.000 23.968 182 VAL EEE C 1
ATOM 4895 O O . VAL B 1 180 ? -9.342 124.013 81.010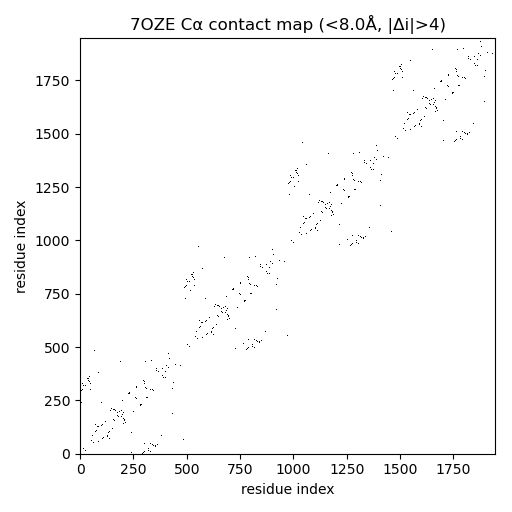 1.000 25.334 182 VAL EEE O 1
ATOM 4899 N N . ILE B 1 181 ? -9.603 121.961 80.036 1.000 24.067 183 ILE EEE N 1
ATOM 4900 C CA . ILE B 1 181 ? -9.628 122.393 78.601 1.000 24.827 183 ILE EEE CA 1
ATOM 4901 C C . ILE B 1 181 ? -11.063 122.701 78.159 1.000 25.428 183 ILE EEE C 1
ATOM 4902 O O . ILE B 1 181 ? -12.008 122.161 78.778 1.000 25.634 183 ILE EEE O 1
ATOM 4907 N N . ASN B 1 182 ? -11.193 123.534 77.116 1.000 26.487 184 ASN EEE N 1
ATOM 4908 C CA . ASN B 1 182 ? -12.458 123.862 76.401 1.000 26.556 184 ASN EEE CA 1
ATOM 4909 C C . ASN B 1 182 ? -13.434 124.549 77.358 1.000 26.029 184 ASN EEE C 1
ATOM 4910 O O . ASN B 1 182 ? -14.646 124.341 77.217 1.000 23.638 184 ASN EEE O 1
ATOM 4915 N N . LEU B 1 183 ? -12.918 125.353 78.287 1.000 27.984 185 LEU EEE N 1
ATOM 4916 C CA . LEU B 1 183 ? -13.721 126.138 79.255 1.000 29.069 185 LEU EEE CA 1
ATOM 4917 C C . LEU B 1 183 ? -14.154 127.440 78.566 1.000 28.221 185 LEU EEE C 1
ATOM 4918 O O . LEU B 1 183 ? -13.294 128.114 77.965 1.000 28.061 185 LEU EEE O 1
ATOM 4923 N N . ASP B 1 184 ? -15.451 127.742 78.600 1.000 27.080 186 ASP EEE N 1
ATOM 4924 C CA . ASP B 1 184 ? -16.000 129.076 78.251 1.0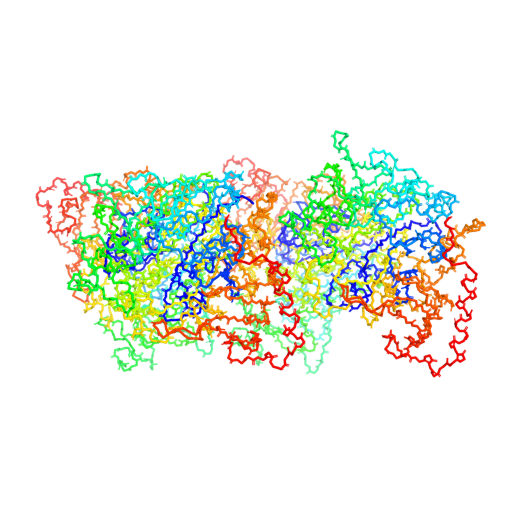00 26.860 186 ASP EEE CA 1
ATOM 4925 C C . ASP B 1 184 ? -16.106 129.856 79.559 1.000 26.933 186 ASP EEE C 1
ATOM 4926 O O . ASP B 1 184 ? -16.911 129.504 80.430 1.000 27.988 186 ASP EEE O 1
ATOM 4931 N N . PRO B 1 185 ? -15.301 130.931 79.732 1.000 26.560 187 PRO EEE N 1
ATOM 4932 C CA . PRO B 1 185 ? -15.223 131.635 81.013 1.000 26.102 187 PRO EEE CA 1
ATOM 4933 C C . PRO B 1 185 ? -16.511 132.372 81.409 1.000 24.696 187 PRO EEE C 1
ATOM 4934 O O . PRO B 1 185 ? -16.624 132.745 82.557 1.000 24.160 187 PRO EEE O 1
ATOM 4938 N N . ASN B 1 186 ? -17.442 132.558 80.466 1.000 24.369 188 ASN EEE N 1
ATOM 4939 C CA . ASN B 1 186 ? -18.791 133.127 80.726 1.000 25.052 188 ASN EEE CA 1
ATOM 4940 C C . ASN B 1 186 ? -19.703 132.052 81.335 1.000 26.033 188 ASN EEE C 1
ATOM 4941 O O . ASN B 1 186 ? -20.827 132.410 81.733 1.000 26.794 188 ASN EEE O 1
ATOM 4946 N N . ASP B 1 187 ? -19.247 130.793 81.396 1.000 26.746 189 ASP EEE N 1
ATOM 4947 C CA . ASP B 1 187 ? -19.995 129.644 81.978 1.000 27.386 189 ASP EEE CA 1
ATOM 4948 C C . ASP B 1 187 ? -19.026 128.801 82.806 1.000 27.626 189 ASP EEE C 1
ATOM 4949 O O . ASP B 1 187 ? -18.663 127.694 82.419 1.000 27.750 189 ASP EEE O 1
ATOM 4954 N N . PRO B 1 188 ? -18.581 129.303 83.978 1.000 28.502 190 PRO EEE N 1
ATOM 4955 C CA . PRO B 1 188 ? -17.567 128.620 84.773 1.000 28.261 190 PRO EEE CA 1
ATOM 4956 C C . PRO B 1 188 ? -18.062 127.363 85.507 1.000 27.539 190 PRO EEE C 1
ATOM 4957 O O . PRO B 1 188 ? -19.225 127.289 85.851 1.000 26.972 190 PRO EEE O 1
ATOM 4961 N N . ILE B 1 189 ? -17.144 126.414 85.716 1.000 26.702 191 ILE EEE N 1
ATOM 4962 C CA . ILE B 1 189 ? -17.363 125.139 86.458 1.000 25.865 191 ILE EEE CA 1
ATOM 4963 C C . ILE B 1 189 ? -17.474 125.443 87.948 1.000 23.887 191 ILE EEE C 1
ATOM 4964 O O . ILE B 1 189 ? -16.655 126.224 88.454 1.000 23.344 191 ILE EEE O 1
ATOM 4969 N N . GLN B 1 190 ? -18.414 124.780 88.616 1.000 23.066 192 GLN EEE N 1
ATOM 4970 C CA . GLN B 1 190 ? -18.426 124.598 90.092 1.000 22.128 192 GLN EEE CA 1
ATOM 4971 C C . GLN B 1 190 ? -18.599 123.105 90.392 1.000 21.453 192 GLN EEE C 1
ATOM 4972 O O . GLN B 1 190 ? -19.172 122.384 89.551 1.000 21.625 192 GLN EEE O 1
ATOM 4978 N N . VAL B 1 191 ? -18.088 122.643 91.531 1.000 20.720 193 VAL EEE N 1
ATOM 4979 C CA . VAL B 1 191 ? -18.148 121.210 91.937 1.000 19.851 193 VAL EEE CA 1
ATOM 4980 C C . VAL B 1 191 ? -18.399 121.139 93.442 1.000 19.373 193 VAL EEE C 1
ATOM 4981 O O . VAL B 1 191 ? -17.689 121.830 94.190 1.000 19.903 193 VAL EEE O 1
ATOM 4985 N N . SER B 1 192 ? -19.387 120.349 93.853 1.000 18.736 194 SER EEE N 1
ATOM 4986 C CA . SER B 1 192 ? -19.654 119.993 95.266 1.000 18.788 194 SER EEE CA 1
ATOM 4987 C C . SER B 1 192 ? -20.026 118.513 95.341 1.000 18.227 194 SER EEE C 1
ATOM 4988 O O . SER B 1 192 ? -20.761 118.042 94.473 1.000 17.584 194 SER EEE O 1
ATOM 4991 N N . TYR B 1 193 ? -19.487 117.818 96.337 1.000 18.369 195 TYR EEE N 1
ATOM 4992 C CA . TYR B 1 193 ? -19.866 116.447 96.758 1.000 18.352 195 TYR EEE CA 1
ATOM 4993 C C . TYR B 1 193 ? -20.662 116.550 98.063 1.000 18.755 195 TYR EEE C 1
ATOM 4994 O O . TYR B 1 193 ? -20.938 115.503 98.697 1.000 18.986 195 TYR EEE O 1
ATOM 5003 N N . LYS B 1 194 ? -21.042 117.771 98.460 1.000 19.216 196 LYS EEE N 1
ATOM 5004 C CA . LYS B 1 194 ? -21.794 118.057 99.714 1.000 19.450 196 LYS EEE CA 1
ATOM 5005 C C . LYS B 1 194 ? -23.288 118.208 99.391 1.000 19.499 196 LYS EEE C 1
ATOM 5006 O O . LYS B 1 194 ? -24.101 117.568 100.065 1.000 19.103 196 LYS EEE O 1
ATOM 5012 N N . ALA B 1 195 ? -23.641 119.018 98.388 1.000 20.048 197 ALA EEE N 1
ATOM 5013 C CA . ALA B 1 195 ? -25.038 119.374 98.041 1.000 19.576 197 ALA EEE CA 1
ATOM 5014 C C . ALA B 1 195 ? -25.144 119.760 96.560 1.000 19.241 197 ALA EEE C 1
ATOM 5015 O O . ALA B 1 195 ? -24.136 120.203 95.976 1.000 19.054 197 ALA EEE O 1
ATOM 5017 N N . ASN B 1 196 ? -26.339 119.600 95.978 1.000 18.672 198 ASN EEE N 1
ATOM 5018 C CA . ASN B 1 196 ? -26.665 120.022 94.591 1.000 18.215 198 ASN EEE CA 1
ATOM 5019 C C . ASN B 1 196 ? -26.668 121.551 94.532 1.000 18.295 198 ASN EEE C 1
ATOM 5020 O O . ASN B 1 196 ? -27.014 122.183 95.549 1.000 16.991 198 ASN EEE O 1
ATOM 5025 N N . PHE B 1 197 ? -26.293 122.114 93.382 1.000 19.055 199 PHE EEE N 1
ATOM 5026 C CA . PHE B 1 197 ? -26.440 123.557 93.085 1.000 20.295 199 PHE EEE CA 1
ATOM 5027 C C . PHE B 1 197 ? -27.902 123.801 92.732 1.000 21.965 199 PHE EEE C 1
ATOM 5028 O O . PHE B 1 197 ? -28.437 123.125 91.859 1.000 22.412 199 PHE EEE O 1
ATOM 5036 N N . PRO B 1 198 ? -28.610 124.734 93.412 1.000 24.249 200 PRO EEE N 1
ATOM 5037 C CA . PRO B 1 198 ? -30.036 124.941 93.157 1.000 24.677 200 PRO EEE CA 1
ATOM 5038 C C . PRO B 1 198 ? -30.301 125.180 91.663 1.000 25.007 200 PRO EEE C 1
ATOM 5039 O O . PRO B 1 198 ? -29.563 125.945 91.046 1.000 22.966 200 PRO EEE O 1
ATOM 5043 N N . GLY B 1 199 ? -31.306 124.485 91.118 1.000 25.890 201 GLY EEE N 1
ATOM 5044 C CA . GLY B 1 199 ? -31.720 124.599 89.706 1.000 26.190 201 GLY EEE CA 1
ATOM 5045 C C . GLY B 1 199 ? -31.202 123.456 88.843 1.000 25.264 201 GLY EEE C 1
ATOM 5046 O O . GLY B 1 199 ? -31.835 123.199 87.803 1.000 26.338 201 GLY EEE O 1
ATOM 5047 N N . GLU B 1 200 ? -30.102 122.797 89.231 1.000 23.688 202 GLU EEE N 1
ATOM 5048 C CA . GLU B 1 200 ? -29.464 121.724 88.417 1.000 22.671 202 GLU EEE CA 1
ATOM 5049 C C . GLU B 1 200 ? -30.208 120.410 88.629 1.000 22.813 202 GLU EEE C 1
ATOM 5050 O O . GLU B 1 200 ? -30.450 120.004 89.762 1.000 22.493 202 GLU EEE O 1
ATOM 5056 N N . PRO B 1 201 ? -30.602 119.705 87.546 1.000 22.702 203 PRO EEE N 1
ATOM 5057 C CA . PRO B 1 201 ? -31.334 118.453 87.674 1.000 22.138 203 PRO EEE CA 1
ATOM 5058 C C . PRO B 1 201 ? -30.424 117.295 88.098 1.000 22.068 203 PRO EEE C 1
ATOM 5059 O O . PRO B 1 201 ? -29.212 117.416 87.994 1.000 23.483 203 PRO EEE O 1
ATOM 5063 N N . THR B 1 202 ? -31.037 116.209 88.572 1.000 21.428 204 THR EEE N 1
ATOM 5064 C CA . THR B 1 202 ? -30.347 114.993 89.070 1.000 20.904 204 THR EEE CA 1
ATOM 5065 C C . THR B 1 202 ? -31.016 113.764 88.453 1.000 19.987 204 THR EEE C 1
ATOM 5066 O O . THR B 1 202 ? -32.184 113.885 88.030 1.000 19.010 204 THR EEE O 1
ATOM 5070 N N . GLY B 1 203 ? -30.295 112.638 88.391 1.000 19.676 205 GLY EEE N 1
ATOM 5071 C CA . GLY B 1 203 ? -30.821 111.338 87.937 1.000 19.999 205 GLY EEE CA 1
ATOM 5072 C C . GLY B 1 203 ? -31.932 110.842 88.844 1.000 20.351 205 GLY EEE C 1
ATOM 5073 O O . GLY B 1 203 ? -32.808 110.084 88.353 1.000 19.932 205 GLY EEE O 1
ATOM 5074 N N . LYS B 1 204 ? -31.900 111.247 90.118 1.000 20.529 206 LYS EEE N 1
ATOM 5075 C CA . LYS B 1 204 ? -32.899 110.861 91.143 1.000 21.970 206 LYS EEE CA 1
ATOM 5076 C C . LYS B 1 204 ? -34.225 111.584 90.867 1.000 22.202 206 LYS EEE C 1
ATOM 5077 O O . LYS B 1 204 ? -35.262 110.898 90.797 1.000 21.363 206 LYS EEE O 1
ATOM 5083 N N . ASP B 1 205 ? -34.179 112.915 90.721 1.000 22.264 207 ASP EEE N 1
ATOM 5084 C CA . ASP B 1 205 ? -35.369 113.808 90.644 1.000 22.105 207 ASP EEE CA 1
ATOM 5085 C C . ASP B 1 205 ? -35.841 113.990 89.191 1.000 20.930 207 ASP EEE C 1
ATOM 5086 O O . ASP B 1 205 ? -37.034 114.271 89.007 1.000 20.932 207 ASP EEE O 1
ATOM 5091 N N . ASN B 1 206 ? -34.948 113.868 88.200 1.000 19.736 208 ASN EEE N 1
ATOM 5092 C CA . ASN B 1 206 ? -35.262 114.155 86.775 1.000 18.656 208 ASN EEE CA 1
ATOM 5093 C C . ASN B 1 206 ? -34.843 112.967 85.911 1.000 18.269 208 ASN EEE C 1
ATOM 5094 O O . ASN B 1 206 ? -34.112 113.135 84.938 1.000 17.907 208 ASN EEE O 1
ATOM 5099 N N . PRO B 1 207 ? -35.326 111.735 86.201 1.000 18.238 209 PRO EEE N 1
ATOM 5100 C CA . PRO B 1 207 ? -34.869 110.536 85.490 1.000 18.953 209 PRO EEE CA 1
ATOM 5101 C C . PRO B 1 207 ? -35.251 110.506 84.002 1.000 19.795 209 PRO EEE C 1
ATOM 5102 O O . PRO B 1 207 ? -34.646 109.765 83.256 1.000 19.973 209 PRO EEE O 1
ATOM 5106 N N . GLU B 1 208 ? -36.244 111.312 83.621 1.000 21.602 210 GLU EEE N 1
ATOM 5107 C CA . GLU B 1 208 ? -36.715 111.469 82.222 1.000 22.682 210 GLU EEE CA 1
ATOM 5108 C C . GLU B 1 208 ? -35.587 112.050 81.347 1.000 23.430 210 GLU EEE C 1
ATOM 5109 O O . GLU B 1 208 ? -35.685 111.886 80.109 1.000 24.010 210 GLU EEE O 1
ATOM 5115 N N . LEU B 1 209 ? -34.553 112.673 81.942 1.000 22.410 211 LEU EEE N 1
ATOM 5116 C CA . LEU B 1 209 ? -33.430 113.311 81.196 1.000 21.832 211 LEU EEE CA 1
ATOM 5117 C C . LEU B 1 209 ? -32.313 112.296 80.887 1.000 21.532 211 LEU EEE C 1
ATOM 5118 O O . LEU B 1 209 ? -31.299 112.718 80.293 1.000 21.996 211 LEU EEE O 1
ATOM 5123 N N . LEU B 1 210 ? -32.497 111.017 81.240 1.000 21.506 212 LEU EEE N 1
ATOM 5124 C CA . LEU B 1 210 ? -31.431 109.970 81.264 1.000 21.711 212 LEU EEE CA 1
ATOM 5125 C C . LEU B 1 210 ? -31.532 109.065 80.026 1.000 21.156 212 LEU EEE C 1
ATOM 5126 O O . LEU B 1 210 ? -32.665 108.697 79.666 1.000 20.945 212 LEU EEE O 1
ATOM 5131 N N . LYS B 1 211 ? -30.392 108.716 79.425 1.000 21.243 213 LYS EEE N 1
ATOM 5132 C CA . LYS B 1 211 ? -30.252 107.657 78.384 1.000 21.806 213 LYS EEE CA 1
ATOM 5133 C C . LYS B 1 211 ? -29.902 106.326 79.067 1.000 21.546 213 LYS EEE C 1
ATOM 5134 O O . LYS B 1 211 ? -30.149 105.263 78.473 1.000 22.535 213 LYS EEE O 1
ATOM 5140 N N . MET B 1 212 ? -29.312 106.408 80.267 1.000 21.029 214 MET EEE N 1
ATOM 5141 C CA . MET B 1 212 ? -28.822 105.250 81.062 1.000 20.593 214 MET EEE CA 1
ATOM 5142 C C . MET B 1 212 ? -29.220 105.457 82.525 1.000 20.467 214 MET EEE C 1
ATOM 5143 O O . MET B 1 212 ? -28.890 106.510 83.104 1.000 20.994 214 MET EEE O 1
ATOM 5148 N N . HIS B 1 213 ? -29.949 104.490 83.082 1.000 20.424 215 HIS EEE N 1
ATOM 5149 C CA . HIS B 1 213 ? -30.557 104.570 84.434 1.000 20.432 215 HIS EEE CA 1
ATOM 5150 C C . HIS B 1 213 ? -29.613 103.967 85.469 1.000 20.066 215 HIS EEE C 1
ATOM 5151 O O . HIS B 1 213 ? -28.904 102.994 85.202 1.000 19.142 215 HIS EEE O 1
ATOM 5158 N N . PRO B 1 214 ? -29.557 104.559 86.686 1.000 20.707 216 PRO EEE N 1
ATOM 5159 C CA . PRO B 1 214 ? -28.733 104.016 87.768 1.000 20.364 216 PRO EEE CA 1
ATOM 5160 C C . PRO B 1 214 ? -29.364 102.750 88.366 1.000 20.087 216 PRO EEE C 1
ATOM 5161 O O . PRO B 1 214 ? -30.585 102.657 88.376 1.000 21.462 216 PRO EEE O 1
ATOM 5165 N N . SER B 1 215 ? -28.532 101.811 88.829 1.000 18.946 217 SER EEE N 1
ATOM 5166 C CA . SER B 1 215 ? -28.950 100.584 89.559 1.000 18.484 217 SER EEE CA 1
ATOM 5167 C C . SER B 1 215 ? -28.827 100.822 91.071 1.000 17.406 217 SER EEE C 1
ATOM 5168 O O . SER B 1 215 ? -29.694 100.344 91.814 1.000 16.720 217 SER EEE O 1
ATOM 5171 N N . HIS B 1 216 ? -27.768 101.516 91.500 1.000 16.747 218 HIS EEE N 1
ATOM 5172 C CA . HIS B 1 216 ? -27.520 101.928 92.907 1.000 15.497 218 HIS EEE CA 1
ATOM 5173 C C . HIS B 1 216 ? -26.606 103.155 92.914 1.000 15.581 218 HIS EEE C 1
ATOM 5174 O O . HIS B 1 216 ? -25.602 103.155 92.177 1.000 15.955 218 HIS EEE O 1
ATOM 5181 N N . GLY B 1 217 ? -26.954 104.162 93.718 1.000 15.633 219 GLY EEE N 1
ATOM 5182 C CA . GLY B 1 217 ? -26.288 105.479 93.721 1.000 15.445 219 GLY EEE CA 1
ATOM 5183 C C . GLY B 1 217 ? -26.335 106.115 92.345 1.000 15.288 219 GLY EEE C 1
ATOM 5184 O O . GLY B 1 217 ? -27.357 105.965 91.671 1.000 15.117 219 GLY EEE O 1
ATOM 5185 N N . HIS B 1 218 ? -25.257 106.786 91.946 1.000 15.478 220 HIS EEE N 1
ATOM 5186 C CA . HIS B 1 218 ? -25.070 107.362 90.586 1.000 16.209 220 HIS EEE CA 1
ATOM 5187 C C . HIS B 1 218 ? -26.324 108.139 90.173 1.000 16.500 220 HIS EEE C 1
ATOM 5188 O O . HIS B 1 218 ? -26.762 107.987 89.019 1.000 16.943 220 HIS EEE O 1
ATOM 5195 N N . ASP B 1 219 ? -26.892 108.936 91.078 1.000 17.043 221 ASP EEE N 1
ATOM 5196 C CA . ASP B 1 219 ? -28.208 109.597 90.867 1.000 17.358 221 ASP EEE CA 1
ATOM 5197 C C . ASP B 1 219 ? -28.087 111.102 91.151 1.000 17.632 221 ASP EEE C 1
ATOM 5198 O O . ASP B 1 219 ? -29.105 111.713 91.517 1.000 18.587 221 ASP EEE O 1
ATOM 5203 N N . GLN B 1 220 ? -26.903 111.687 90.961 1.000 17.953 222 GLN EEE N 1
ATOM 5204 C CA . GLN B 1 220 ? -26.620 113.122 91.255 1.000 17.894 222 GLN EEE CA 1
ATOM 5205 C C . GLN B 1 220 ? -26.575 113.874 89.915 1.000 17.580 222 GLN EEE C 1
ATOM 5206 O O . GLN B 1 220 ? -27.513 113.667 89.132 1.000 18.017 222 GLN EEE O 1
ATOM 5212 N N . SER B 1 221 ? -25.559 114.703 89.646 1.000 16.908 223 SER EEE N 1
ATOM 5213 C CA . SER B 1 221 ? -25.519 115.601 88.456 1.000 16.444 223 SER EEE CA 1
ATOM 5214 C C . SER B 1 221 ? -25.567 114.792 87.152 1.000 16.297 223 SER EEE C 1
ATOM 5215 O O . SER B 1 221 ? -25.065 113.652 87.146 1.000 16.142 223 SER EEE O 1
ATOM 5218 N N . ILE B 1 222 ? -26.164 115.375 86.108 1.000 15.809 224 ILE EEE N 1
ATOM 5219 C CA . ILE B 1 222 ? -26.359 114.724 84.780 1.000 15.803 224 ILE EEE CA 1
ATOM 5220 C C . ILE B 1 222 ? -25.376 115.348 83.785 1.000 15.969 224 ILE EEE C 1
ATOM 5221 O O . ILE B 1 222 ? -25.192 116.588 83.792 1.000 15.204 224 ILE EEE O 1
ATOM 5226 N N . VAL B 1 223 ? -24.770 114.491 82.962 1.000 16.205 225 VAL EEE N 1
ATOM 5227 C CA . VAL B 1 223 ? -23.759 114.838 81.926 1.000 16.236 225 VAL EEE CA 1
ATOM 5228 C C . VAL B 1 223 ? -24.002 113.886 80.756 1.000 16.244 225 VAL EEE C 1
ATOM 5229 O O . VAL B 1 223 ? -23.901 112.664 80.978 1.000 16.884 225 VAL EEE O 1
ATOM 5233 N N . ASN B 1 224 ? -24.349 114.423 79.582 1.000 15.950 226 ASN EEE N 1
ATOM 5234 C CA . ASN B 1 224 ? -24.669 113.641 78.357 1.000 15.639 226 ASN EEE CA 1
ATOM 5235 C C . ASN B 1 224 ? -25.665 112.525 78.722 1.000 15.239 226 ASN EEE C 1
ATOM 5236 O O . ASN B 1 224 ? -25.417 111.350 78.355 1.000 15.847 226 ASN EEE O 1
ATOM 5238 N N . GLY B 1 225 ? -26.742 112.873 79.424 1.000 14.558 227 GLY EEE N 1
ATOM 5239 C CA . GLY B 1 225 ? -27.871 111.968 79.708 1.000 15.044 227 GLY EEE CA 1
ATOM 5240 C C . GLY B 1 225 ? -27.517 110.829 80.658 1.000 15.140 227 GLY EEE C 1
ATOM 5241 O O . GLY B 1 225 ? -28.306 109.869 80.727 1.000 14.935 227 GLY EEE O 1
ATOM 5242 N N . ILE B 1 226 ? -26.397 110.926 81.385 1.000 15.179 228 ILE EEE N 1
ATOM 5243 C CA . ILE B 1 226 ? -25.969 109.911 82.395 1.000 15.848 228 ILE EEE CA 1
ATOM 5244 C C . ILE B 1 226 ? -25.705 110.616 83.737 1.000 16.534 228 ILE EEE C 1
ATOM 5245 O O . ILE B 1 226 ? -24.837 111.504 83.779 1.000 16.743 228 ILE EEE O 1
ATOM 5250 N N . SER B 1 227 ? -26.440 110.238 84.788 1.000 17.627 229 SER EEE N 1
ATOM 5251 C CA . SER B 1 227 ? -26.264 110.766 86.166 1.000 18.884 229 SER EEE CA 1
ATOM 5252 C C . SER B 1 227 ? -24.960 110.207 86.738 1.000 18.421 229 SER EEE C 1
ATOM 5253 O O . SER B 1 227 ? -24.586 109.086 86.350 1.000 18.147 229 SER EEE O 1
ATOM 5256 N N . ARG B 1 228 ? -24.298 110.978 87.607 1.000 18.100 230 ARG EEE N 1
ATOM 5257 C CA . ARG B 1 228 ? -22.938 110.685 88.133 1.000 17.612 230 ARG EEE CA 1
ATOM 5258 C C . ARG B 1 228 ? -22.955 110.669 89.664 1.000 17.520 230 ARG EEE C 1
ATOM 5259 O O . ARG B 1 228 ? -24.031 110.887 90.264 1.000 16.726 230 ARG EEE O 1
ATOM 5267 N N . ILE B 1 229 ? -21.783 110.434 90.258 1.000 17.694 231 ILE EEE N 1
ATOM 5268 C CA . ILE B 1 229 ? -21.492 110.666 91.701 1.000 17.479 231 ILE EEE CA 1
ATOM 5269 C C . ILE B 1 229 ? -20.947 112.089 91.826 1.000 17.100 231 ILE EEE C 1
ATOM 5270 O O . ILE B 1 229 ? -19.994 112.413 91.116 1.000 16.070 231 ILE EEE O 1
ATOM 5275 N N . GLY B 1 230 ? -21.560 112.899 92.692 1.000 17.838 232 GLY EEE N 1
ATOM 5276 C CA . GLY B 1 230 ? -21.171 114.301 92.939 1.000 18.496 232 GLY EEE CA 1
ATOM 5277 C C . GLY B 1 230 ? -21.982 115.258 92.084 1.000 19.235 232 GLY EEE C 1
ATOM 5278 O O . GLY B 1 230 ? -22.503 114.835 91.046 1.000 18.918 232 GLY EEE O 1
ATOM 5279 N N . TYR B 1 231 ? -22.085 116.513 92.515 1.000 20.816 233 TYR EEE N 1
ATOM 5280 C CA . TYR B 1 231 ? -22.856 117.580 91.832 1.000 21.765 233 TYR EEE CA 1
ATOM 5281 C C . TYR B 1 231 ? -21.878 118.542 91.160 1.000 22.794 233 TYR EEE C 1
ATOM 5282 O O . TYR B 1 231 ? -20.779 118.747 91.707 1.000 24.077 233 TYR EEE O 1
ATOM 5291 N N . MET B 1 232 ? -22.265 119.094 90.004 1.000 23.369 234 MET EEE N 1
ATOM 5292 C CA . MET B 1 232 ? -21.517 120.176 89.304 1.000 24.319 234 MET EEE CA 1
ATOM 5293 C C . MET B 1 232 ? -22.497 121.095 88.560 1.000 24.229 234 MET EEE C 1
ATOM 5294 O O . MET B 1 232 ? -23.685 120.742 88.422 1.000 24.038 234 MET EEE O 1
ATOM 5299 N N . LYS B 1 233 ? -21.997 122.249 88.122 1.000 24.496 235 LYS EEE N 1
ATOM 5300 C CA . LYS B 1 233 ? -22.770 123.297 87.409 1.000 25.759 235 LYS EEE CA 1
ATOM 5301 C C . LYS B 1 233 ? -21.827 124.037 86.453 1.000 26.484 235 LYS EEE C 1
ATOM 5302 O O . LYS B 1 233 ? -20.657 124.265 86.833 1.000 27.738 235 LYS EEE O 1
ATOM 5308 N N . GLY B 1 234 ? -22.320 124.403 85.268 1.000 25.740 236 GLY EEE N 1
ATOM 5309 C CA . GLY B 1 234 ? -21.537 125.111 84.234 1.000 25.731 236 GLY EEE CA 1
ATOM 5310 C C . GLY B 1 234 ? -20.553 124.189 83.530 1.000 25.413 236 GLY EEE C 1
ATOM 5311 O O . GLY B 1 234 ? -20.701 122.959 83.651 1.000 25.884 236 GLY EEE O 1
ATOM 5312 N N . GLY B 1 235 ? -19.589 124.766 82.810 1.000 25.378 237 GLY EEE N 1
ATOM 5313 C CA . GLY B 1 235 ? -18.556 124.039 82.045 1.000 25.228 237 GLY EEE CA 1
ATOM 5314 C C . GLY B 1 235 ? -19.121 123.300 80.838 1.000 24.785 237 GLY EEE C 1
ATOM 5315 O O . GLY B 1 235 ? -18.445 122.361 80.370 1.000 23.411 237 GLY EEE O 1
ATOM 5316 N N . LYS B 1 236 ? -20.288 123.714 80.330 1.000 24.371 238 LYS EEE N 1
ATOM 5317 C CA . LYS B 1 236 ? -21.035 122.974 79.273 1.000 24.413 238 LYS EEE CA 1
ATOM 5318 C C . LYS B 1 236 ? -20.084 122.612 78.129 1.000 23.071 238 LYS EEE C 1
ATOM 5319 O O . LYS B 1 236 ? -20.138 121.455 77.673 1.000 23.481 238 LYS EEE O 1
ATOM 5325 N N . SER B 1 237 ? -19.249 123.559 77.693 1.000 21.405 239 SER EEE N 1
ATOM 5326 C CA . SER B 1 237 ? -18.317 123.375 76.549 1.000 20.774 239 SER EEE CA 1
ATOM 5327 C C . SER B 1 237 ? -17.197 122.401 76.933 1.000 19.558 239 SER EEE C 1
ATOM 5328 O O . SER B 1 237 ? -16.643 121.764 76.014 1.000 19.832 239 SER EEE O 1
ATOM 5331 N N . ALA B 1 238 ? -16.883 122.279 78.228 1.000 18.314 240 ALA EEE N 1
ATOM 5332 C CA . ALA B 1 238 ? -15.751 121.472 78.749 1.000 17.435 240 ALA EEE CA 1
ATOM 5333 C C . ALA B 1 238 ? -16.193 120.042 79.048 1.000 16.700 240 ALA EEE C 1
ATOM 5334 O O . ALA B 1 238 ? -15.305 119.201 79.224 1.000 16.204 240 ALA EEE O 1
ATOM 5336 N N . LEU B 1 239 ? -17.505 119.785 79.102 1.000 16.716 241 LEU EEE N 1
ATOM 5337 C CA . LEU B 1 239 ? -18.070 118.439 79.385 1.000 16.719 241 LEU EEE CA 1
ATOM 5338 C C . LEU B 1 239 ? -17.623 117.478 78.287 1.000 16.633 241 LEU EEE C 1
ATOM 5339 O O . LEU B 1 239 ? -17.762 117.828 77.095 1.000 16.462 241 LEU EEE O 1
ATOM 5344 N N . TRP B 1 240 ? -17.092 116.320 78.677 1.000 16.456 242 TRP EEE N 1
ATOM 5345 C CA . TRP B 1 240 ? -16.743 115.234 77.728 1.000 16.746 242 TRP EEE CA 1
ATOM 5346 C C . TRP B 1 240 ? -18.046 114.606 77.219 1.000 17.780 242 TRP EEE C 1
ATOM 5347 O O . TRP B 1 240 ? -19.104 114.842 77.829 1.000 17.547 242 TRP EEE O 1
ATOM 5358 N N . GLN B 1 241 ? -17.970 113.840 76.133 1.000 19.160 243 GLN EEE N 1
ATOM 5359 C CA . GLN B 1 241 ? -19.021 112.866 75.755 1.000 19.974 243 GLN EEE CA 1
ATOM 5360 C C . GLN B 1 241 ? -18.383 111.474 75.854 1.000 19.428 243 GLN EEE C 1
ATOM 5361 O O . GLN B 1 241 ? -17.258 111.260 75.316 1.000 19.032 243 GLN EEE O 1
ATOM 5367 N N . ASP B 1 242 ? -19.060 110.579 76.578 1.000 19.256 244 ASP EEE N 1
ATOM 5368 C CA . ASP B 1 242 ? -18.526 109.269 77.025 1.000 19.187 244 ASP EEE CA 1
ATOM 5369 C C . ASP B 1 242 ? -18.238 108.394 75.801 1.000 20.214 244 ASP EEE C 1
ATOM 5370 O O . ASP B 1 242 ? -17.273 107.610 75.865 1.000 20.309 244 ASP EEE O 1
ATOM 5375 N N . GLU B 1 243 ? -19.032 108.542 74.730 1.000 22.266 245 GLU EEE N 1
ATOM 5376 C CA . GLU B 1 243 ? -18.884 107.815 73.439 1.000 23.818 245 GLU EEE CA 1
ATOM 5377 C C . GLU B 1 243 ? -17.459 107.978 72.895 1.000 23.279 245 GLU EEE C 1
ATOM 5378 O O . GLU B 1 243 ? -16.963 107.006 72.306 1.000 23.112 245 GLU EEE O 1
ATOM 5384 N N . LYS B 1 244 ? -16.846 109.152 73.094 1.000 23.612 246 LYS EEE N 1
ATOM 5385 C CA . LYS B 1 244 ? -15.570 109.577 72.453 1.000 24.041 246 LYS EEE CA 1
ATOM 5386 C C . LYS B 1 244 ? -14.397 109.624 73.446 1.000 23.089 246 LYS EEE C 1
ATOM 5387 O O . LYS B 1 244 ? -13.335 110.163 73.052 1.000 22.211 246 LYS EEE O 1
ATOM 5393 N N . ILE B 1 245 ? -14.547 109.099 74.668 1.000 22.305 247 ILE EEE N 1
ATOM 5394 C CA . ILE B 1 245 ? -13.466 109.169 75.700 1.000 22.443 247 ILE EEE CA 1
ATOM 5395 C C . ILE B 1 245 ? -12.299 108.263 75.269 1.000 23.150 247 ILE EEE C 1
ATOM 5396 O O . ILE B 1 245 ? -11.169 108.773 75.144 1.000 24.409 247 ILE EEE O 1
ATOM 5401 N N . ALA B 1 246 ? -12.546 106.971 75.045 1.000 22.315 248 ALA EEE N 1
ATOM 5402 C CA . ALA B 1 246 ? -11.523 106.018 74.561 1.000 22.154 248 ALA EEE CA 1
ATOM 5403 C C . ALA B 1 246 ? -10.764 106.653 73.390 1.000 22.202 248 ALA EEE C 1
ATOM 5404 O O . ALA B 1 246 ? -9.524 106.630 73.382 1.000 22.286 248 ALA EEE O 1
ATOM 5406 N N . GLU B 1 247 ? -11.511 107.225 72.447 1.000 23.134 249 GLU EEE N 1
ATOM 5407 C CA . GLU B 1 247 ? -10.998 107.829 71.189 1.000 23.835 249 GLU EEE CA 1
ATOM 5408 C C . GLU B 1 247 ? -10.056 108.997 71.517 1.000 21.812 249 GLU EEE C 1
ATOM 5409 O O . GLU B 1 247 ? -8.940 109.031 70.962 1.000 21.076 249 GLU EEE O 1
ATOM 5415 N N . THR B 1 248 ? -10.504 109.916 72.382 1.000 20.292 250 THR EEE N 1
ATOM 5416 C CA . THR B 1 248 ? -9.795 111.174 72.745 1.000 19.012 250 THR EEE CA 1
ATOM 5417 C C . THR B 1 248 ? -8.510 110.826 73.505 1.000 18.098 250 THR EEE C 1
ATOM 5418 O O . THR B 1 248 ? -7.430 111.327 73.096 1.000 17.192 250 THR EEE O 1
ATOM 5422 N N . LEU B 1 249 ? -8.625 110.001 74.554 1.000 17.599 251 LEU EEE N 1
ATOM 5423 C CA . LEU B 1 249 ? -7.478 109.580 75.409 1.000 17.885 251 LEU EEE CA 1
ATOM 5424 C C . LEU B 1 249 ? -6.428 108.856 74.551 1.000 17.815 251 LEU EEE C 1
ATOM 5425 O O . LEU B 1 249 ? -5.245 109.257 74.595 1.000 18.370 251 LEU EEE O 1
ATOM 5430 N N . THR B 1 250 ? -6.844 107.838 73.792 1.000 17.272 252 THR EEE N 1
ATOM 5431 C CA . THR B 1 250 ? -5.944 107.008 72.951 1.000 16.695 252 THR EEE CA 1
ATOM 5432 C C . THR B 1 250 ? -5.267 107.907 71.912 1.000 16.806 252 THR EEE C 1
ATOM 5433 O O . THR B 1 250 ? -4.082 107.677 71.624 1.000 17.304 252 THR EEE O 1
ATOM 5437 N N . GLY B 1 251 ? -5.987 108.900 71.387 1.000 17.303 253 GLY EEE N 1
ATOM 5438 C CA . GLY B 1 251 ? -5.439 109.904 70.455 1.000 17.679 253 GLY EEE CA 1
ATOM 5439 C C . GLY B 1 251 ? -4.284 110.673 71.085 1.000 17.874 253 GLY EEE C 1
ATOM 5440 O O . GLY B 1 251 ? -3.237 110.839 70.420 1.000 17.137 253 GLY EEE O 1
ATOM 5441 N N . LYS B 1 252 ? -4.463 111.120 72.330 1.000 17.991 254 LYS EEE N 1
ATOM 5442 C CA . LYS B 1 252 ? -3.465 111.932 73.074 1.000 18.303 254 LYS EEE CA 1
ATOM 5443 C C . LYS B 1 252 ? -2.263 111.054 73.443 1.000 18.018 254 LYS EEE C 1
ATOM 5444 O O . LYS B 1 252 ? -1.119 111.567 73.431 1.000 17.183 254 LYS EEE O 1
ATOM 5450 N N . ALA B 1 253 ? -2.518 109.782 73.759 1.000 17.669 255 ALA EEE N 1
ATOM 5451 C CA . ALA B 1 253 ? -1.489 108.756 74.044 1.000 17.436 255 ALA EEE CA 1
ATOM 5452 C C . ALA B 1 253 ? -0.588 108.598 72.815 1.000 17.079 255 ALA EEE C 1
ATOM 5453 O O . ALA B 1 253 ? 0.648 108.681 72.974 1.000 16.795 255 ALA EEE O 1
ATOM 5455 N N . VAL B 1 254 ? -1.191 108.389 71.638 1.000 16.651 256 VAL EEE N 1
ATOM 5456 C CA . VAL B 1 254 ? -0.460 108.190 70.354 1.000 16.439 256 VAL EEE CA 1
ATOM 5457 C C . VAL B 1 254 ? 0.281 109.489 70.013 1.000 16.732 256 VAL EEE C 1
ATOM 5458 O O . VAL B 1 254 ? 1.475 109.396 69.680 1.000 16.608 256 VAL EEE O 1
ATOM 5462 N N . SER B 1 255 ? -0.382 110.647 70.124 1.000 17.423 257 SER EEE N 1
ATOM 5463 C CA . SER B 1 255 ? 0.215 112.001 69.914 1.000 17.802 257 SER EEE CA 1
ATOM 5464 C C . SER B 1 255 ? 1.489 112.169 70.751 1.000 17.932 257 SER EEE C 1
ATOM 5465 O O . SER B 1 255 ? 2.463 112.750 70.225 1.000 17.988 257 SER EEE O 1
ATOM 5468 N N . PHE B 1 256 ? 1.474 111.706 72.007 1.000 18.305 258 PHE EEE N 1
ATOM 5469 C CA . PHE B 1 256 ? 2.616 111.819 72.955 1.000 18.526 258 PHE EEE CA 1
ATOM 5470 C C . PHE B 1 256 ? 3.768 110.921 72.486 1.000 18.852 258 PHE EEE C 1
ATOM 5471 O O . PHE B 1 256 ? 4.929 111.371 72.554 1.000 18.542 258 PHE EEE O 1
ATOM 5479 N N . ILE B 1 257 ? 3.466 109.696 72.042 1.000 19.945 259 ILE EEE N 1
ATOM 5480 C CA . ILE B 1 257 ? 4.491 108.743 71.523 1.000 21.307 259 ILE EEE CA 1
ATOM 5481 C C . ILE B 1 257 ? 5.116 109.342 70.255 1.000 22.715 259 ILE EEE C 1
ATOM 5482 O O . ILE B 1 257 ? 6.349 109.286 70.138 1.000 23.761 259 ILE EEE O 1
ATOM 5487 N N . GLU B 1 258 ? 4.293 109.893 69.356 1.000 24.165 260 GLU EEE N 1
ATOM 5488 C CA . GLU B 1 258 ? 4.725 110.565 68.097 1.000 25.484 260 GLU EEE CA 1
ATOM 5489 C C . GLU B 1 258 ? 5.610 111.776 68.413 1.000 26.137 260 GLU EEE C 1
ATOM 5490 O O . GLU B 1 258 ? 6.624 111.967 67.697 1.000 25.514 260 GLU EEE O 1
ATOM 5496 N N . GLY B 1 259 ? 5.245 112.548 69.443 1.000 26.769 261 GLY EEE N 1
ATOM 5497 C CA . GLY B 1 259 ? 5.933 113.793 69.846 1.000 26.841 261 GLY EEE CA 1
ATOM 5498 C C . GLY B 1 259 ? 7.313 113.548 70.443 1.000 27.034 261 GLY EEE C 1
ATOM 5499 O O . GLY B 1 259 ? 8.151 114.468 70.384 1.000 26.934 261 GLY EEE O 1
ATOM 5500 N N . HIS B 1 260 ? 7.553 112.358 71.001 1.000 26.913 262 HIS EEE N 1
ATOM 5501 C CA . HIS B 1 260 ? 8.766 112.018 71.791 1.000 26.737 262 HIS EEE CA 1
ATOM 5502 C C . HIS B 1 260 ? 9.434 110.764 71.222 1.000 26.910 262 HIS EEE C 1
ATOM 5503 O O . HIS B 1 260 ? 9.888 109.939 72.028 1.000 28.457 262 HIS EEE O 1
ATOM 5510 N N . LYS B 1 261 ? 9.539 110.646 69.895 1.000 26.533 263 LYS EEE N 1
ATOM 5511 C CA . LYS B 1 261 ? 10.032 109.411 69.224 1.000 27.389 263 LYS EEE CA 1
ATOM 5512 C C . LYS B 1 261 ? 11.568 109.382 69.172 1.000 27.700 263 LYS EEE C 1
ATOM 5513 O O . LYS B 1 261 ? 12.114 108.379 68.692 1.000 28.024 263 LYS EEE O 1
ATOM 5519 N N . SER B 1 262 ? 12.237 110.426 69.670 1.000 28.390 264 SER EEE N 1
ATOM 5520 C CA . SER B 1 262 ? 13.687 110.711 69.469 1.000 28.085 264 SER EEE CA 1
ATOM 5521 C C . SER B 1 262 ? 14.503 110.501 70.752 1.000 26.747 264 SER EEE C 1
ATOM 5522 O O . SER B 1 262 ? 15.734 110.395 70.634 1.000 27.002 264 SER EEE O 1
ATOM 5525 N N . ALA B 1 263 ? 13.865 110.494 71.927 1.000 25.301 265 ALA EEE N 1
ATOM 5526 C CA . ALA B 1 263 ? 14.535 110.408 73.247 1.000 24.415 265 ALA EEE CA 1
ATOM 5527 C C . ALA B 1 263 ? 13.737 109.502 74.184 1.000 23.554 265 ALA EEE C 1
ATOM 5528 O O . ALA B 1 263 ? 12.534 109.314 74.006 1.000 23.535 265 ALA EEE O 1
ATOM 5530 N N . PRO B 1 264 ? 14.377 108.923 75.226 1.000 22.649 266 PRO EEE N 1
ATOM 5531 C CA . PRO B 1 264 ? 13.673 108.069 76.181 1.000 21.442 266 PRO EEE CA 1
ATOM 5532 C C . PRO B 1 264 ? 12.464 108.787 76.790 1.000 19.649 266 PRO EEE C 1
ATOM 5533 O O . PRO B 1 264 ? 12.610 109.917 77.199 1.000 18.727 266 PRO EEE O 1
ATOM 5537 N N . PHE B 1 265 ? 11.310 108.122 76.819 1.000 18.501 267 PHE EEE N 1
ATOM 5538 C CA . PHE B 1 265 ? 10.075 108.651 77.447 1.000 17.874 267 PHE EEE CA 1
ATOM 5539 C C . PHE B 1 265 ? 9.418 107.574 78.318 1.000 17.297 267 PHE EEE C 1
ATOM 5540 O O . PHE B 1 265 ? 9.536 106.365 78.024 1.000 17.412 267 PHE EEE O 1
ATOM 5548 N N . PHE B 1 266 ? 8.766 108.031 79.387 1.000 16.332 268 PHE EEE N 1
ATOM 5549 C CA . PHE B 1 266 ? 7.854 107.244 80.252 1.000 15.698 268 PHE EEE CA 1
ATOM 5550 C C . PHE B 1 266 ? 6.422 107.763 80.054 1.000 15.634 268 PHE EEE C 1
ATOM 5551 O O . PHE B 1 266 ? 6.179 108.954 80.345 1.000 15.343 268 PHE EEE O 1
ATOM 5559 N N . LEU B 1 267 ? 5.525 106.903 79.554 1.000 15.046 269 LEU EEE N 1
ATOM 5560 C CA . LEU B 1 267 ? 4.092 107.223 79.311 1.000 14.665 269 LEU EEE CA 1
ATOM 5561 C C . LEU B 1 267 ? 3.211 106.294 80.150 1.000 14.155 269 LEU EEE C 1
ATOM 5562 O O . LEU B 1 267 ? 3.226 105.078 79.913 1.000 14.248 269 LEU EEE O 1
ATOM 5567 N N . TYR B 1 268 ? 2.450 106.882 81.066 1.000 13.690 270 TYR EEE N 1
ATOM 5568 C CA . TYR B 1 268 ? 1.447 106.205 81.920 1.000 13.146 270 TYR EEE CA 1
ATOM 5569 C C . TYR B 1 268 ? 0.075 106.411 81.273 1.000 12.972 270 TYR EEE C 1
ATOM 5570 O O . TYR B 1 268 ? -0.572 107.431 81.546 1.000 12.613 270 TYR EEE O 1
ATOM 5579 N N . PHE B 1 269 ? -0.312 105.484 80.397 1.000 12.948 271 PHE EEE N 1
ATOM 5580 C CA . PHE B 1 269 ? -1.622 105.481 79.692 1.000 12.764 271 PHE EEE CA 1
ATOM 5581 C C . PHE B 1 269 ? -2.604 104.655 80.523 1.000 12.564 271 PHE EEE C 1
ATOM 5582 O O . PHE B 1 269 ? -2.435 103.426 80.610 1.000 12.890 271 PHE EEE O 1
ATOM 5590 N N . ALA B 1 270 ? -3.579 105.332 81.133 1.000 12.316 272 ALA EEE N 1
ATOM 5591 C CA . ALA B 1 270 ? -4.595 104.755 82.037 1.000 12.066 272 ALA EEE CA 1
ATOM 5592 C C . ALA B 1 270 ? -5.985 104.950 81.429 1.000 11.825 272 ALA EEE C 1
ATOM 5593 O O . ALA B 1 270 ? -6.460 106.082 81.406 1.000 11.098 272 ALA EEE O 1
ATOM 5595 N N . THR B 1 271 ? -6.615 103.870 80.976 1.000 12.279 273 THR EEE N 1
ATOM 5596 C CA . THR B 1 271 ? -7.915 103.913 80.250 1.000 12.510 273 THR EEE CA 1
ATOM 5597 C C . THR B 1 271 ? -9.069 104.131 81.232 1.000 12.522 273 THR EEE C 1
ATOM 5598 O O . THR B 1 271 ? -8.901 103.814 82.410 1.000 12.736 273 THR EEE O 1
ATOM 5602 N N . GLN B 1 272 ? -10.180 104.672 80.730 1.000 12.803 274 GLN EEE N 1
ATOM 5603 C CA . GLN B 1 272 ? -11.515 104.662 81.383 1.000 13.341 274 GLN EEE CA 1
ATOM 5604 C C . GLN B 1 272 ? -12.099 103.250 81.263 1.000 13.972 274 GLN EEE C 1
ATOM 5605 O O . GLN B 1 272 ? -12.918 102.861 82.107 1.000 13.772 274 GLN EEE O 1
ATOM 5611 N N . ASP B 1 273 ? -11.668 102.503 80.254 1.000 15.143 275 ASP EEE N 1
ATOM 5612 C CA . ASP B 1 273 ? -12.427 101.344 79.725 1.000 16.065 275 ASP EEE CA 1
ATOM 5613 C C . ASP B 1 273 ? -12.583 100.250 80.785 1.000 17.018 275 ASP EEE C 1
ATOM 5614 O O . ASP B 1 273 ? -11.595 99.957 81.512 1.000 15.965 275 ASP EEE O 1
ATOM 5619 N N . ALA B 1 274 ? -13.819 99.717 80.797 1.000 18.140 276 ALA EEE N 1
ATOM 5620 C CA . ALA B 1 274 ? -14.414 98.632 81.610 1.000 18.384 276 ALA EEE CA 1
ATOM 5621 C C . ALA B 1 274 ? -15.053 99.236 82.866 1.000 18.870 276 ALA EEE C 1
ATOM 5622 O O . ALA B 1 274 ? -15.948 98.569 83.454 1.000 19.769 276 ALA EEE O 1
ATOM 5624 N N . HIS B 1 275 ? -14.646 100.455 83.243 1.000 18.852 277 HIS EEE N 1
ATOM 5625 C CA . HIS B 1 275 ? -15.253 101.224 84.359 1.000 19.303 277 HIS EEE CA 1
ATOM 5626 C C . HIS B 1 275 ? -16.571 101.843 83.886 1.000 18.609 277 HIS EEE C 1
ATOM 5627 O O . HIS B 1 275 ? -16.656 102.266 82.720 1.000 18.186 277 HIS EEE O 1
ATOM 5634 N N . VAL B 1 276 ? -17.561 101.877 84.773 1.000 18.332 278 VAL EEE N 1
ATOM 5635 C CA . VAL B 1 276 ? -18.861 102.570 84.550 1.000 18.245 278 VAL EEE CA 1
ATOM 5636 C C . VAL B 1 276 ? -18.592 104.072 84.453 1.000 18.183 278 VAL EEE C 1
ATOM 5637 O O . VAL B 1 276 ? -17.585 104.553 84.962 1.000 18.334 278 VAL EEE O 1
ATOM 5641 N N . PRO B 1 277 ? -19.438 104.853 83.748 1.000 18.229 279 PRO EEE N 1
ATOM 5642 C CA . PRO B 1 277 ? -20.506 104.304 82.920 1.000 18.866 279 PRO EEE CA 1
ATOM 5643 C C . PRO B 1 277 ? -19.844 103.758 81.649 1.000 19.486 279 PRO EEE C 1
ATOM 5644 O O . PRO B 1 277 ? -18.953 104.408 81.134 1.000 20.272 279 PRO EEE O 1
ATOM 5648 N N . ARG B 1 278 ? -20.267 102.573 81.210 1.000 19.687 280 ARG EEE N 1
ATOM 5649 C CA . ARG B 1 278 ? -19.710 101.881 80.019 1.000 19.494 280 ARG EEE CA 1
ATOM 5650 C C . ARG B 1 278 ? -20.431 102.406 78.782 1.000 19.472 280 ARG EEE C 1
ATOM 5651 O O . ARG B 1 278 ? -21.570 101.953 78.536 1.000 20.044 280 ARG EEE O 1
ATOM 5659 N N . VAL B 1 279 ? -19.813 103.362 78.084 1.000 19.208 281 VAL EEE N 1
ATOM 5660 C CA . VAL B 1 279 ? -20.383 104.027 76.878 1.000 19.667 281 VAL EEE CA 1
ATOM 5661 C C . VAL B 1 279 ? -19.342 103.916 75.781 1.000 20.499 281 VAL EEE C 1
ATOM 5662 O O . VAL B 1 279 ? -18.585 104.853 75.543 1.000 21.133 281 VAL EEE O 1
ATOM 5666 N N . PRO B 1 280 ? -19.263 102.756 75.095 1.000 21.833 282 PRO EEE N 1
ATOM 5667 C CA . PRO B 1 280 ? -18.240 102.548 74.074 1.000 22.202 282 PRO EEE CA 1
ATOM 5668 C C . PRO B 1 280 ? -18.574 103.339 72.803 1.000 22.917 282 PRO EEE C 1
ATOM 5669 O O . PRO B 1 280 ? -19.729 103.644 72.589 1.000 23.778 282 PRO EEE O 1
ATOM 5673 N N . SER B 1 281 ? -17.550 103.647 72.007 1.000 23.704 283 SER EEE N 1
ATOM 5674 C CA . SER B 1 281 ? -17.661 104.155 70.616 1.000 23.135 283 SER EEE CA 1
ATOM 5675 C C . SER B 1 281 ? -18.728 103.354 69.866 1.000 23.326 283 SER EEE C 1
ATOM 5676 O O . SER B 1 281 ? -18.868 102.142 70.054 1.000 22.421 283 SER EEE O 1
ATOM 5679 N N . PRO B 1 282 ? -19.532 104.007 68.996 1.000 23.729 284 PRO EEE N 1
ATOM 5680 C CA . PRO B 1 282 ? -20.493 103.290 68.155 1.000 24.176 284 PRO EEE CA 1
ATOM 5681 C C . PRO B 1 282 ? -19.914 102.072 67.409 1.000 24.102 284 PRO EEE C 1
ATOM 5682 O O . PRO B 1 282 ? -20.646 101.107 67.222 1.000 24.032 284 PRO EEE O 1
ATOM 5686 N N . GLN B 1 283 ? -18.634 102.116 67.019 1.000 23.656 285 GLN EEE N 1
ATOM 5687 C CA . GLN B 1 283 ? -17.987 101.008 66.260 1.000 23.561 285 GLN EEE CA 1
ATOM 5688 C C . GLN B 1 283 ? -17.900 99.745 67.141 1.000 21.995 285 GLN EEE C 1
ATOM 5689 O O . GLN B 1 283 ? -17.602 98.682 66.567 1.000 22.881 285 GLN EEE O 1
ATOM 5695 N N . PHE B 1 284 ? -18.193 99.819 68.454 1.000 19.652 286 PHE EEE N 1
ATOM 5696 C CA . PHE B 1 284 ? -18.123 98.659 69.391 1.000 17.806 286 PHE EEE CA 1
ATOM 5697 C C . PHE B 1 284 ? -19.487 98.274 69.978 1.000 16.744 286 PHE EEE C 1
ATOM 5698 O O . PHE B 1 284 ? -19.576 97.161 70.500 1.000 15.947 286 PHE EEE O 1
ATOM 5706 N N . ALA B 1 285 ? -20.501 99.141 69.929 1.000 16.609 287 ALA EEE N 1
ATOM 5707 C CA . ALA B 1 285 ? -21.855 98.860 70.473 1.000 16.252 287 ALA EEE CA 1
ATOM 5708 C C . ALA B 1 285 ? -22.418 97.597 69.812 1.000 16.040 287 ALA EEE C 1
ATOM 5709 O O . ALA B 1 285 ? -22.514 97.581 68.584 1.000 16.008 287 ALA EEE O 1
ATOM 5711 N N . GLY B 1 286 ? -22.740 96.571 70.604 1.000 16.150 288 GLY EEE N 1
ATOM 5712 C CA . GLY B 1 286 ? -23.348 95.307 70.141 1.000 16.402 288 GLY EEE CA 1
ATOM 5713 C C . GLY B 1 286 ? -22.323 94.227 69.795 1.000 16.737 288 GLY EEE C 1
ATOM 5714 O O . GLY B 1 286 ? -22.722 93.054 69.704 1.000 17.455 288 GLY EEE O 1
ATOM 5715 N N . LYS B 1 287 ? -21.048 94.577 69.623 1.000 16.425 289 LYS EEE N 1
ATOM 5716 C CA . LYS B 1 287 ? -20.044 93.710 68.942 1.000 16.423 289 LYS EEE CA 1
ATOM 5717 C C . LYS B 1 287 ? -19.626 92.508 69.810 1.000 16.416 289 LYS EEE C 1
ATOM 5718 O O . LYS B 1 287 ? -19.160 91.520 69.219 1.000 16.284 289 LYS EEE O 1
ATOM 5722 N N . SER B 1 288 ? -19.782 92.562 71.139 1.000 16.300 290 SER EEE N 1
ATOM 5723 C CA . SER B 1 288 ? -19.305 91.509 72.085 1.000 15.913 290 SER EEE CA 1
ATOM 5724 C C . SER B 1 288 ? -20.425 90.528 72.469 1.000 15.784 290 SER EEE C 1
ATOM 5725 O O . SER B 1 288 ? -20.087 89.395 72.881 1.000 14.998 290 SER EEE O 1
ATOM 5728 N N . GLY B 1 289 ? -21.695 90.961 72.410 1.000 15.571 291 GLY EEE N 1
ATOM 5729 C CA . GLY B 1 289 ? -22.862 90.172 72.857 1.000 14.861 291 GLY EEE CA 1
ATOM 5730 C C . GLY B 1 289 ? -23.090 90.241 74.362 1.000 14.503 291 GLY EEE C 1
ATOM 5731 O O . GLY B 1 289 ? -24.124 89.723 74.816 1.000 14.425 291 GLY EEE O 1
ATOM 5732 N N . MET B 1 290 ? -22.173 90.854 75.120 1.000 14.168 292 MET EEE N 1
ATOM 5733 C CA . MET B 1 290 ? -22.256 90.971 76.604 1.000 13.681 292 MET EEE CA 1
ATOM 5734 C C . MET B 1 290 ? -22.675 92.390 76.997 1.000 13.669 292 MET EEE C 1
ATOM 5735 O O . MET B 1 290 ? -22.528 92.737 78.183 1.000 14.693 292 MET EEE O 1
ATOM 5740 N N . GLY B 1 291 ? -23.210 93.166 76.052 1.000 13.277 293 GLY EEE N 1
ATOM 5741 C CA . GLY B 1 291 ? -23.662 94.546 76.291 1.000 12.840 293 GLY EEE CA 1
ATOM 5742 C C . GLY B 1 291 ? -22.474 95.483 76.507 1.000 12.778 293 GLY EEE C 1
ATOM 5743 O O . GLY B 1 291 ? -21.321 95.086 76.330 1.000 12.196 293 GLY EEE O 1
ATOM 5744 N N . PRO B 1 292 ? -22.733 96.752 76.906 1.000 12.810 294 PRO EEE N 1
ATOM 5745 C CA . PRO B 1 292 ? -21.680 97.758 77.074 1.000 12.723 294 PRO EEE CA 1
ATOM 5746 C C . PRO B 1 292 ? -20.408 97.297 77.814 1.000 12.747 294 PRO EEE C 1
ATOM 5747 O O . PRO B 1 292 ? -19.341 97.703 77.417 1.000 12.623 294 PRO EEE O 1
ATOM 5751 N N . ARG B 1 293 ? -20.535 96.477 78.861 1.000 13.206 295 ARG EEE N 1
ATOM 5752 C CA . ARG B 1 293 ? -19.378 96.003 79.670 1.000 13.666 295 ARG EEE CA 1
ATOM 5753 C C . ARG B 1 293 ? -18.410 95.240 78.754 1.000 13.901 295 ARG EEE C 1
ATOM 5754 O O . ARG B 1 293 ? -17.223 95.610 78.718 1.000 14.305 295 ARG EEE O 1
ATOM 5762 N N . GLY B 1 294 ? -18.896 94.223 78.041 1.000 13.921 296 GLY EEE N 1
ATOM 5763 C CA . GLY B 1 294 ? -18.082 93.444 77.086 1.000 13.938 296 GLY EEE CA 1
ATOM 5764 C C . GLY B 1 294 ? -17.578 94.314 75.949 1.000 13.877 296 GLY EEE C 1
ATOM 5765 O O . GLY B 1 294 ? -16.415 94.147 75.546 1.000 13.408 296 GLY EEE O 1
ATOM 5766 N N . ASP B 1 295 ? -18.426 95.219 75.455 1.000 14.206 297 ASP EEE N 1
ATOM 5767 C CA . ASP B 1 295 ? -18.112 96.136 74.327 1.000 14.902 297 ASP EEE CA 1
ATOM 5768 C C . ASP B 1 295 ? -16.921 97.021 74.717 1.000 14.995 297 ASP EEE C 1
ATOM 5769 O O . ASP B 1 295 ? -16.125 97.387 73.819 1.000 14.648 297 ASP EEE O 1
ATOM 5774 N N . CYS B 1 296 ? -16.799 97.345 76.006 1.000 15.105 298 CYS EEE N 1
ATOM 5775 C CA . CYS B 1 296 ? -15.737 98.234 76.539 1.000 15.643 298 CYS EEE CA 1
ATOM 5776 C C . CYS B 1 296 ? -14.424 97.454 76.714 1.000 15.238 298 CYS EEE C 1
ATOM 5777 O O . CYS B 1 296 ? -13.369 98.099 76.758 1.000 15.420 298 CYS EEE O 1
ATOM 5780 N N . LEU B 1 297 ? -14.474 96.123 76.779 1.000 15.094 299 LEU EEE N 1
ATOM 5781 C CA . LEU B 1 297 ? -13.264 95.254 76.725 1.000 14.849 299 LEU EEE CA 1
ATOM 5782 C C . LEU B 1 297 ? -12.709 95.263 75.294 1.000 14.588 299 LEU EEE C 1
ATOM 5783 O O . LEU B 1 297 ? -11.472 95.322 75.143 1.000 15.087 299 LEU EEE O 1
ATOM 5788 N N . LEU B 1 298 ? -13.583 95.213 74.285 1.000 14.010 300 LEU EEE N 1
ATOM 5789 C CA . LEU B 1 298 ? -13.182 95.328 72.857 1.000 13.983 300 LEU EEE CA 1
ATOM 5790 C C . LEU B 1 298 ? -12.622 96.734 72.593 1.000 14.018 300 LEU EEE C 1
ATOM 5791 O O . LEU B 1 298 ? -11.658 96.832 71.813 1.000 14.253 300 LEU EEE O 1
ATOM 5796 N N . GLU B 1 299 ? -13.201 97.772 73.210 1.000 14.207 301 GLU EEE N 1
ATOM 5797 C CA . GLU B 1 299 ? -12.751 99.190 73.095 1.000 14.449 301 GLU EEE CA 1
ATOM 5798 C C . GLU B 1 299 ? -11.358 99.324 73.717 1.000 14.108 301 GLU EEE C 1
ATOM 5799 O O . GLU B 1 299 ? -10.509 100.042 73.143 1.000 13.524 301 GLU EEE O 1
ATOM 5805 N N . PHE B 1 300 ? -11.133 98.656 74.851 1.000 13.785 302 PHE EEE N 1
ATOM 5806 C CA . PHE B 1 300 ? -9.796 98.544 75.485 1.000 13.460 302 PHE EEE CA 1
ATOM 5807 C C . PHE B 1 300 ? -8.837 97.891 74.483 1.000 13.532 302 PHE EEE C 1
ATOM 5808 O O . PHE B 1 300 ? -7.791 98.491 74.186 1.000 14.469 302 PHE EEE O 1
ATOM 5816 N N . ASP B 1 301 ? -9.198 96.720 73.953 1.000 13.723 303 ASP EEE N 1
ATOM 5817 C CA . ASP B 1 301 ? -8.361 95.974 72.975 1.000 14.272 303 ASP EEE CA 1
ATOM 5818 C C . ASP B 1 301 ? -8.035 96.874 71.777 1.000 14.272 303 ASP EEE C 1
ATOM 5819 O O . ASP B 1 301 ? -6.918 96.754 71.241 1.000 14.721 303 ASP EEE O 1
ATOM 5824 N N . TRP B 1 302 ? -8.966 97.739 71.364 1.000 13.730 304 TRP EEE N 1
ATOM 5825 C CA . TRP B 1 302 ? -8.718 98.715 70.271 1.000 12.906 304 TRP EEE CA 1
ATOM 5826 C C . TRP B 1 302 ? -7.601 99.678 70.694 1.000 12.320 304 TRP EEE C 1
ATOM 5827 O O . TRP B 1 302 ? -6.641 99.820 69.926 1.000 12.433 304 TRP EEE O 1
ATOM 5838 N N . SER B 1 303 ? -7.728 100.299 71.869 1.000 12.025 305 SER EEE N 1
ATOM 5839 C CA . SER B 1 303 ? -6.733 101.244 72.446 1.000 12.119 305 SER EEE CA 1
ATOM 5840 C C . SER B 1 303 ? -5.349 100.580 72.492 1.000 12.485 305 SER EEE C 1
ATOM 5841 O O . SER B 1 303 ? -4.347 101.255 72.142 1.000 12.355 305 SER EEE O 1
ATOM 5844 N N . VAL B 1 304 ? -5.287 99.305 72.889 1.000 12.642 306 VAL EEE N 1
ATOM 5845 C CA . VAL B 1 304 ? -4.015 98.527 72.929 1.000 12.857 306 VAL EEE CA 1
ATOM 5846 C C . VAL B 1 304 ? -3.450 98.517 71.507 1.000 13.307 306 VAL EEE C 1
ATOM 5847 O O . VAL B 1 304 ? -2.250 98.818 71.353 1.000 14.034 306 VAL EEE O 1
ATOM 5851 N N . GLY B 1 305 ? -4.293 98.200 70.513 1.000 13.438 307 GLY EEE N 1
ATOM 5852 C CA . GLY B 1 305 ? -3.932 98.203 69.082 1.000 13.371 307 GLY EEE CA 1
ATOM 5853 C C . GLY B 1 305 ? -3.277 99.516 68.671 1.000 13.473 307 GLY EEE C 1
ATOM 5854 O O . GLY B 1 305 ? -2.184 99.472 68.064 1.000 13.700 307 GLY EEE O 1
ATOM 5855 N N . GLU B 1 306 ? -3.898 100.646 69.024 1.000 13.343 308 GLU EEE N 1
ATOM 5856 C CA . GLU B 1 306 ? -3.427 102.008 68.659 1.000 13.373 308 GLU EEE CA 1
ATOM 5857 C C . GLU B 1 306 ? -2.006 102.232 69.202 1.000 13.382 308 GLU EEE C 1
ATOM 5858 O O . GLU B 1 306 ? -1.185 102.798 68.476 1.000 14.019 308 GLU EEE O 1
ATOM 5864 N N . ILE B 1 307 ? -1.722 101.804 70.430 1.000 13.468 309 ILE EEE N 1
ATOM 5865 C CA . ILE B 1 307 ? -0.398 102.011 71.094 1.000 13.542 309 ILE EEE CA 1
ATOM 5866 C C . ILE B 1 307 ? 0.645 101.138 70.390 1.000 13.602 309 ILE EEE C 1
ATOM 5867 O O . ILE B 1 307 ? 1.658 101.695 69.929 1.000 13.723 309 ILE EEE O 1
ATOM 5872 N N . LEU B 1 308 ? 0.391 99.835 70.283 1.000 13.688 310 LEU EEE N 1
ATOM 5873 C CA . LEU B 1 308 ? 1.328 98.862 69.651 1.000 13.972 310 LEU EEE CA 1
ATOM 5874 C C . LEU B 1 308 ? 1.674 99.317 68.224 1.000 13.905 310 LEU EEE C 1
ATOM 5875 O O . LEU B 1 308 ? 2.845 99.207 67.838 1.000 13.879 310 LEU EEE O 1
ATOM 5880 N N . ASN B 1 309 ? 0.689 99.829 67.484 1.000 14.026 311 ASN EEE N 1
ATOM 5881 C CA . ASN B 1 309 ? 0.837 100.267 66.070 1.000 14.033 311 ASN EEE CA 1
ATOM 5882 C C . ASN B 1 309 ? 1.664 101.551 65.992 1.000 14.457 311 ASN EEE C 1
ATOM 5883 O O . ASN B 1 309 ? 2.484 101.647 65.066 1.000 15.120 311 ASN EEE O 1
ATOM 5888 N N . ALA B 1 310 ? 1.438 102.506 66.900 1.000 14.720 312 ALA EEE N 1
ATOM 5889 C CA . ALA B 1 310 ? 2.204 103.773 66.990 1.000 14.879 312 ALA EEE CA 1
ATOM 5890 C C . ALA B 1 310 ? 3.689 103.445 67.153 1.000 15.172 312 ALA EEE C 1
ATOM 5891 O O . ALA B 1 310 ? 4.500 103.988 66.389 1.000 15.896 312 ALA EEE O 1
ATOM 5893 N N . LEU B 1 311 ? 4.018 102.557 68.095 1.000 15.266 313 LEU EEE N 1
ATOM 5894 C CA . LEU B 1 311 ? 5.409 102.108 68.371 1.000 15.317 313 LEU EEE CA 1
ATOM 5895 C C . LEU B 1 311 ? 5.991 101.402 67.135 1.000 15.758 313 LEU EEE C 1
ATOM 5896 O O . LEU B 1 311 ? 7.194 101.585 66.873 1.000 15.939 313 LEU EEE O 1
ATOM 5901 N N . GLU B 1 312 ? 5.184 100.628 66.405 1.000 16.321 314 GLU EEE N 1
ATOM 5902 C CA . GLU B 1 312 ? 5.646 99.813 65.247 1.000 17.352 314 GLU EEE CA 1
ATOM 5903 C C . GLU B 1 312 ? 5.897 100.724 64.037 1.000 17.639 314 GLU EEE C 1
ATOM 5904 O O . GLU B 1 312 ? 6.953 100.565 63.394 1.000 18.111 314 GLU EEE O 1
ATOM 5910 N N . ARG B 1 313 ? 4.949 101.614 63.730 1.000 17.875 315 ARG EEE N 1
ATOM 5911 C CA . ARG B 1 313 ? 5.067 102.695 62.714 1.000 18.376 315 ARG EEE CA 1
ATOM 5912 C C . ARG B 1 313 ? 6.431 103.386 62.817 1.000 18.996 315 ARG EEE C 1
ATOM 5913 O O . ARG B 1 313 ? 7.064 103.598 61.766 1.000 19.506 315 ARG EEE O 1
ATOM 5921 N N . LEU B 1 314 ? 6.828 103.770 64.038 1.000 19.045 316 LEU EEE N 1
ATOM 5922 C CA . LEU B 1 314 ? 7.939 104.726 64.310 1.000 19.283 316 LEU EEE CA 1
ATOM 5923 C C . LEU B 1 314 ? 9.245 103.976 64.608 1.000 19.163 316 LEU EEE C 1
ATOM 5924 O O . LEU B 1 314 ? 10.270 104.639 64.839 1.000 18.037 316 LEU EEE O 1
ATOM 5929 N N . GLY B 1 315 ? 9.211 102.640 64.589 1.000 20.233 317 GLY EEE N 1
ATOM 5930 C CA . GLY B 1 315 ? 10.369 101.761 64.856 1.000 20.658 317 GLY EEE CA 1
ATOM 5931 C C . GLY B 1 315 ? 10.765 101.769 66.319 1.000 21.196 317 GLY EEE C 1
ATOM 5932 O O . GLY B 1 315 ? 11.895 101.334 66.619 1.000 21.666 317 GLY EEE O 1
ATOM 5933 N N . LEU B 1 316 ? 9.861 102.216 67.197 1.000 21.846 318 LEU EEE N 1
ATOM 5934 C CA . LEU B 1 316 ? 10.090 102.374 68.660 1.000 22.130 318 LEU EEE CA 1
ATOM 5935 C C . LEU B 1 316 ? 10.042 101.012 69.352 1.000 22.633 318 LEU EEE C 1
ATOM 5936 O O . LEU B 1 316 ? 10.416 100.959 70.524 1.000 23.253 318 LEU EEE O 1
ATOM 5941 N N . ASP B 1 317 ? 9.604 99.959 68.658 1.000 24.259 319 ASP EEE N 1
ATOM 5942 C CA . ASP B 1 317 ? 9.490 98.584 69.216 1.000 25.881 319 ASP EEE CA 1
ATOM 5943 C C . ASP B 1 317 ? 10.885 97.967 69.399 1.000 26.000 319 ASP EEE C 1
ATOM 5944 O O . ASP B 1 317 ? 10.959 96.916 70.058 1.000 27.601 319 ASP EEE O 1
ATOM 5949 N N . LYS B 1 318 ? 11.940 98.594 68.855 1.000 25.645 320 LYS EEE N 1
ATOM 5950 C CA . LYS B 1 318 ? 13.368 98.222 69.074 1.000 24.778 320 LYS EEE CA 1
ATOM 5951 C C . LYS B 1 318 ? 13.771 98.464 70.540 1.000 24.563 320 LYS EEE C 1
ATOM 5952 O O . LYS B 1 318 ? 14.481 97.605 71.106 1.000 24.556 320 LYS EEE O 1
ATOM 5954 N N . ASN B 1 319 ? 13.333 99.583 71.139 1.000 24.157 321 ASN EEE N 1
ATOM 5955 C CA . ASN B 1 319 ? 13.847 100.105 72.439 1.000 23.905 321 ASN EEE CA 1
ATOM 5956 C C . ASN B 1 319 ? 12.689 100.536 73.358 1.000 22.234 321 ASN EEE C 1
ATOM 5957 O O . ASN B 1 319 ? 12.823 101.572 74.030 1.000 21.650 321 ASN EEE O 1
ATOM 5962 N N . THR B 1 320 ? 11.600 99.766 73.433 1.000 20.999 322 THR EEE N 1
ATOM 5963 C CA . THR B 1 320 ? 10.409 100.109 74.259 1.000 20.562 322 THR EEE CA 1
ATOM 5964 C C . THR B 1 320 ? 9.954 98.901 75.087 1.000 19.915 322 THR EEE C 1
ATOM 5965 O O . THR B 1 320 ? 9.716 97.839 74.501 1.000 20.829 322 THR EEE O 1
ATOM 5969 N N . LEU B 1 321 ? 9.836 99.091 76.402 1.000 19.161 323 LEU EEE N 1
ATOM 5970 C CA . LEU B 1 321 ? 9.170 98.164 77.350 1.000 18.986 323 LEU EEE CA 1
ATOM 5971 C C . LEU B 1 321 ? 7.685 98.533 77.376 1.000 18.490 323 LEU EEE C 1
ATOM 5972 O O . LEU B 1 321 ? 7.385 99.689 77.744 1.000 19.393 323 LEU EEE O 1
ATOM 5977 N N . VAL B 1 322 ? 6.797 97.614 76.987 1.000 17.268 324 VAL EEE N 1
ATOM 5978 C CA . VAL B 1 322 ? 5.318 97.821 77.054 1.000 16.643 324 VAL EEE CA 1
ATOM 5979 C C . VAL B 1 322 ? 4.775 96.976 78.208 1.000 16.139 324 VAL EEE C 1
ATOM 5980 O O . VAL B 1 322 ? 5.066 95.772 78.245 1.000 16.723 324 VAL EEE O 1
ATOM 5984 N N . ILE B 1 323 ? 4.015 97.593 79.108 1.000 15.514 325 ILE EEE N 1
ATOM 5985 C CA . ILE B 1 323 ? 3.418 96.930 80.299 1.000 14.943 325 ILE EEE CA 1
ATOM 5986 C C . ILE B 1 323 ? 1.898 97.111 80.235 1.000 14.794 325 ILE EEE C 1
ATOM 5987 O O . ILE B 1 323 ? 1.430 98.275 80.267 1.000 14.495 325 ILE EEE O 1
ATOM 5992 N N . LEU B 1 324 ? 1.159 96.001 80.121 1.000 14.437 326 LEU EEE N 1
ATOM 5993 C CA . LEU B 1 324 ? -0.325 95.990 80.171 1.000 14.085 326 LEU EEE CA 1
ATOM 5994 C C . LEU B 1 324 ? -0.762 95.386 81.504 1.000 14.199 326 LEU EEE C 1
ATOM 5995 O O . LEU B 1 324 ? -0.207 94.345 81.889 1.000 14.784 326 LEU EEE O 1
ATOM 6000 N N . SER B 1 325 ? -1.715 96.029 82.178 1.000 13.836 327 SER EEE N 1
ATOM 6001 C CA . SER B 1 325 ? -2.301 95.558 83.456 1.000 13.197 327 SER EEE CA 1
ATOM 6002 C C . SER B 1 325 ? -3.590 96.324 83.766 1.000 12.843 327 SER EEE C 1
ATOM 6003 O O . SER B 1 325 ? -4.025 97.133 82.927 1.000 12.929 327 SER EEE O 1
ATOM 6006 N N . SER B 1 326 ? -4.176 96.028 84.926 1.000 12.531 328 SER EEE N 1
ATOM 6007 C CA . SER B 1 326 ? -5.452 96.586 85.440 1.000 12.355 328 SER EEE CA 1
ATOM 6008 C C . SER B 1 326 ? -5.221 97.115 86.855 1.000 12.247 328 SER EEE C 1
ATOM 6009 O O . SER B 1 326 ? -4.324 96.592 87.531 1.000 12.224 328 SER EEE O 1
ATOM 6012 N N . ASP B 1 327 ? -5.987 98.120 87.272 1.000 12.586 329 ASP EEE N 1
ATOM 6013 C CA . ASP B 1 327 ? -5.847 98.768 88.603 1.000 12.844 329 ASP EEE CA 1
ATOM 6014 C C . ASP B 1 327 ? -6.409 97.834 89.678 1.000 13.022 329 ASP EEE C 1
ATOM 6015 O O . ASP B 1 327 ? -5.913 97.891 90.820 1.000 13.502 329 ASP EEE O 1
ATOM 6020 N N . ASN B 1 328 ? -7.383 96.988 89.329 1.000 12.918 330 ASN EEE N 1
ATOM 6021 C CA . ASN B 1 328 ? -8.013 96.040 90.286 1.000 12.726 330 ASN EEE CA 1
ATOM 6022 C C . ASN B 1 328 ? -8.884 95.035 89.527 1.000 11.906 330 ASN EEE C 1
ATOM 6023 O O . ASN B 1 328 ? -8.952 95.107 88.297 1.000 11.621 330 ASN EEE O 1
ATOM 6028 N N . GLY B 1 329 ? -9.526 94.129 90.259 1.000 11.419 331 GLY EEE N 1
ATOM 6029 C CA . GLY B 1 329 ? -10.335 93.027 89.707 1.000 11.015 331 GLY EEE CA 1
ATOM 6030 C C . GLY B 1 329 ? -11.662 93.494 89.120 1.000 10.514 331 GLY EEE C 1
ATOM 6031 O O . GLY B 1 329 ? -11.971 94.683 89.107 1.000 10.142 331 GLY EEE O 1
ATOM 6032 N N . PRO B 1 330 ? -12.492 92.538 88.647 1.000 10.374 332 PRO EEE N 1
ATOM 6033 C CA . PRO B 1 330 ? -13.716 92.847 87.914 1.000 10.445 332 PRO EEE CA 1
ATOM 6034 C C . PRO B 1 330 ? -14.972 93.051 88.768 1.000 10.546 332 PRO EEE C 1
ATOM 6035 O O . PRO B 1 330 ? -15.045 92.502 89.846 1.000 10.823 332 PRO EEE O 1
ATOM 6039 N N . VAL B 1 331 ? -15.921 93.826 88.246 1.000 10.636 333 VAL EEE N 1
ATOM 6040 C CA . VAL B 1 331 ? -17.298 93.989 88.805 1.000 10.836 333 VAL EEE CA 1
ATOM 6041 C C . VAL B 1 331 ? -18.272 93.898 87.631 1.000 10.870 333 VAL EEE C 1
ATOM 6042 O O . VAL B 1 331 ? -17.928 94.433 86.552 1.000 10.783 333 VAL EEE O 1
ATOM 6046 N N . VAL B 1 332 ? -19.418 93.241 87.828 1.000 11.031 334 VAL EEE N 1
ATOM 6047 C CA . VAL B 1 332 ? -20.475 93.115 86.783 1.000 11.402 334 VAL EEE CA 1
ATOM 6048 C C . VAL B 1 332 ? -21.352 94.376 86.844 1.000 11.559 334 VAL EEE C 1
ATOM 6049 O O . VAL B 1 332 ? -21.088 95.293 86.044 1.000 11.407 334 VAL EEE O 1
ATOM 6053 N N . ASP B 1 333 ? -22.321 94.445 87.770 1.000 11.728 335 ASP EEE N 1
ATOM 6054 C CA . ASP B 1 333 ? -23.146 95.660 88.038 1.000 11.469 335 ASP EEE CA 1
ATOM 6055 C C . ASP B 1 333 ? -22.394 96.536 89.044 1.000 11.609 335 ASP EEE C 1
ATOM 6056 O O . ASP B 1 333 ? -22.315 96.141 90.223 1.000 11.662 335 ASP EEE O 1
ATOM 6061 N N . ASP B 1 334 ? -21.885 97.687 88.597 1.000 11.723 336 ASP EEE N 1
ATOM 6062 C CA . ASP B 1 334 ? -21.157 98.656 89.452 1.000 11.832 336 ASP EEE CA 1
ATOM 6063 C C . ASP B 1 334 ? -21.916 99.991 89.482 1.000 11.894 336 ASP EEE C 1
ATOM 6064 O O . ASP B 1 334 ? -21.273 101.037 89.729 1.000 12.135 336 ASP EEE O 1
ATOM 6069 N N . GLY B 1 335 ? -23.229 99.976 89.242 1.000 11.832 337 GLY EEE N 1
ATOM 6070 C CA . GLY B 1 335 ? -24.113 101.093 89.619 1.000 12.024 337 GLY EEE CA 1
ATOM 6071 C C . GLY B 1 335 ? -24.993 101.637 88.500 1.000 12.286 337 GLY EEE C 1
ATOM 6072 O O . GLY B 1 335 ? -25.648 102.662 88.762 1.000 12.824 337 GLY EEE O 1
ATOM 6073 N N . TYR B 1 336 ? -25.041 101.005 87.323 1.000 12.363 338 TYR EEE N 1
ATOM 6074 C CA . TYR B 1 336 ? -25.950 101.403 86.213 1.000 12.700 338 TYR EEE CA 1
ATOM 6075 C C . TYR B 1 336 ? -26.707 100.182 85.678 1.000 13.439 338 TYR EEE C 1
ATOM 6076 O O . TYR B 1 336 ? -26.164 99.058 85.725 1.000 13.582 338 TYR EEE O 1
ATOM 6085 N N . LYS B 1 337 ? -27.938 100.405 85.205 1.000 14.294 339 LYS EEE N 1
ATOM 6086 C CA . LYS B 1 337 ? -28.738 99.386 84.475 1.000 15.247 339 LYS EEE CA 1
ATOM 6087 C C . LYS B 1 337 ? -28.232 99.327 83.025 1.000 15.628 339 LYS EEE C 1
ATOM 6088 O O . LYS B 1 337 ? -28.796 100.047 82.175 1.000 14.987 339 LYS EEE O 1
ATOM 6094 N N . ASP B 1 338 ? -27.181 98.527 82.788 1.000 15.968 340 ASP EEE N 1
ATOM 6095 C CA . ASP B 1 338 ? -26.396 98.479 81.523 1.000 16.103 340 ASP EEE CA 1
ATOM 6096 C C . ASP B 1 338 ? -26.273 97.033 81.028 1.000 16.488 340 ASP EEE C 1
ATOM 6097 O O . ASP B 1 338 ? -25.302 96.735 80.302 1.000 16.720 340 ASP EEE O 1
ATOM 6102 N N . GLN B 1 339 ? -27.204 96.168 81.424 1.000 17.400 341 GLN EEE N 1
ATOM 6103 C CA . GLN B 1 339 ? -27.365 94.779 80.909 1.000 18.045 341 GLN EEE CA 1
ATOM 6104 C C . GLN B 1 339 ? -26.169 93.889 81.296 1.000 16.885 341 GLN EEE C 1
ATOM 6105 O O . GLN B 1 339 ? -26.142 92.744 80.811 1.000 16.455 341 GLN EEE O 1
ATOM 6111 N N . ALA B 1 340 ? -25.234 94.365 82.123 1.000 16.678 342 ALA EEE N 1
ATOM 6112 C CA . ALA B 1 340 ? -23.983 93.647 82.469 1.000 16.911 342 ALA EEE CA 1
ATOM 6113 C C . ALA B 1 340 ? -24.301 92.247 83.007 1.000 17.525 342 ALA EEE C 1
ATOM 6114 O O . ALA B 1 340 ? -23.631 91.284 82.567 1.000 17.670 342 ALA EEE O 1
ATOM 6116 N N . VAL B 1 341 ? -25.276 92.135 83.917 1.000 18.083 343 VAL EEE N 1
ATOM 6117 C CA . VAL B 1 341 ? -25.651 90.845 84.572 1.000 19.256 343 VAL EEE CA 1
ATOM 6118 C C . VAL B 1 341 ? -26.392 89.966 83.552 1.000 19.360 343 VAL EEE C 1
ATOM 6119 O O . VAL B 1 341 ? -26.004 88.788 83.411 1.000 19.309 343 VAL EEE O 1
ATOM 6123 N N . GLU B 1 342 ? -27.400 90.528 82.879 1.000 19.339 344 GLU EEE N 1
ATOM 6124 C CA . GLU B 1 342 ? -28.342 89.788 81.992 1.000 19.692 344 GLU EEE CA 1
ATOM 6125 C C . GLU B 1 342 ? -27.586 89.172 80.798 1.000 19.420 344 GLU EEE C 1
ATOM 6126 O O . GLU B 1 342 ? -27.997 88.076 80.357 1.000 18.417 344 GLU EEE O 1
ATOM 6132 N N . LEU B 1 343 ? -26.514 89.815 80.316 1.000 19.565 345 LEU EEE N 1
ATOM 6133 C CA . LEU B 1 343 ? -25.793 89.401 79.074 1.000 19.588 345 LEU EEE CA 1
ATOM 6134 C C . LEU B 1 343 ? -24.398 88.822 79.377 1.000 20.221 345 LEU EEE C 1
ATOM 6135 O O . LEU B 1 343 ? -23.645 88.551 78.419 1.000 19.707 345 LEU EEE O 1
ATOM 6140 N N . LEU B 1 344 ? -24.066 88.582 80.645 1.000 21.279 346 LEU EEE N 1
ATOM 6141 C CA . LEU B 1 344 ? -22.747 88.008 81.033 1.000 22.174 346 LEU EEE CA 1
ATOM 6142 C C . LEU B 1 344 ? -22.586 86.614 80.419 1.000 23.324 346 LEU EEE C 1
ATOM 6143 O O . LEU B 1 344 ? -21.461 86.295 79.988 1.000 24.843 346 LEU EEE O 1
ATOM 6148 N N . GLY B 1 345 ? -23.657 85.811 80.392 1.000 23.475 347 GLY EEE N 1
ATOM 6149 C CA . GLY B 1 345 ? -23.594 84.394 79.992 1.000 23.540 347 GLY EEE CA 1
ATOM 6150 C C . GLY B 1 345 ? -22.582 83.648 80.845 1.000 24.471 347 GLY EEE C 1
ATOM 6151 O O . GLY B 1 345 ? -22.578 83.863 82.072 1.000 25.135 347 GLY EEE O 1
ATOM 6152 N N . ASP B 1 346 ? -21.729 82.829 80.222 1.000 24.938 348 ASP EEE N 1
ATOM 6153 C CA . ASP B 1 346 ? -20.741 81.949 80.911 1.000 25.389 348 ASP EEE CA 1
ATOM 6154 C C . ASP B 1 346 ? -19.383 82.651 81.014 1.000 22.617 348 ASP EEE C 1
ATOM 6155 O O . ASP B 1 346 ? -18.393 81.967 81.342 1.000 20.854 348 ASP EEE O 1
ATOM 6160 N N . HIS B 1 347 ? -19.330 83.955 80.726 1.000 20.991 349 HIS EEE N 1
ATOM 6161 C CA . HIS B 1 347 ? -18.104 84.786 80.836 1.000 20.063 349 HIS EEE CA 1
ATOM 6162 C C . HIS B 1 347 ? -17.754 84.951 82.320 1.000 18.506 349 HIS EEE C 1
ATOM 6163 O O . HIS B 1 347 ? -18.633 85.395 83.088 1.000 17.158 349 HIS EEE O 1
ATOM 6170 N N . THR B 1 348 ? -16.519 84.589 82.689 1.000 16.950 350 THR EEE N 1
ATOM 6171 C CA . THR B 1 348 ? -15.979 84.627 84.071 1.000 16.052 350 THR EEE CA 1
ATOM 6172 C C . THR B 1 348 ? -14.923 85.727 84.162 1.000 15.352 350 THR EEE C 1
ATOM 6173 O O . THR B 1 348 ? -13.764 85.494 83.830 1.000 15.117 350 THR EEE O 1
ATOM 6177 N N . PRO B 1 349 ? -15.294 86.970 84.561 1.000 14.441 351 PRO EEE N 1
ATOM 6178 C CA . PRO B 1 349 ? -14.348 88.086 84.604 1.000 14.007 351 PRO EEE CA 1
ATOM 6179 C C . PRO B 1 349 ? -13.126 87.811 85.492 1.000 13.625 351 PRO EEE C 1
ATOM 6180 O O . PRO B 1 349 ? -12.037 88.236 85.150 1.000 13.755 351 PRO EEE O 1
ATOM 6184 N N . GLY B 1 350 ? -13.344 87.108 86.605 1.000 13.248 352 GLY EEE N 1
ATOM 6185 C CA . GLY B 1 350 ? -12.307 86.778 87.599 1.000 12.476 352 GLY EEE CA 1
ATOM 6186 C C . GLY B 1 350 ? -11.609 85.467 87.297 1.000 11.829 352 GLY EEE C 1
ATOM 6187 O O . GLY B 1 350 ? -10.908 84.985 88.181 1.000 11.756 352 GLY EEE O 1
ATOM 6188 N N . GLY B 1 351 ? -11.776 84.915 86.094 1.000 11.576 353 GLY EEE N 1
ATOM 6189 C CA . GLY B 1 351 ? -11.320 83.555 85.750 1.000 11.422 353 GLY EEE CA 1
ATOM 6190 C C . GLY B 1 351 ? -11.934 82.541 86.699 1.000 11.341 353 GLY EEE C 1
ATOM 6191 O O . GLY B 1 351 ? -13.140 82.635 86.935 1.000 11.390 353 GLY EEE O 1
ATOM 6192 N N . ILE B 1 352 ? -11.120 81.660 87.286 1.000 11.366 354 ILE EEE N 1
ATOM 6193 C CA . ILE B 1 352 ? -11.547 80.614 88.267 1.000 11.196 354 ILE EEE CA 1
ATOM 6194 C C . ILE B 1 352 ? -11.589 81.198 89.686 1.000 11.228 354 ILE EEE C 1
ATOM 6195 O O . ILE B 1 352 ? -12.068 80.475 90.601 1.000 11.411 354 ILE EEE O 1
ATOM 6200 N N . TYR B 1 353 ? -11.090 82.427 89.881 1.000 11.061 355 TYR EEE N 1
ATOM 6201 C CA . TYR B 1 353 ? -10.752 82.986 91.216 1.000 11.017 355 TYR EEE CA 1
ATOM 6202 C C . TYR B 1 353 ? -12.005 83.589 91.850 1.000 10.972 355 TYR EEE C 1
ATOM 6203 O O . TYR B 1 353 ? -12.885 84.061 91.134 1.000 11.339 355 TYR EEE O 1
ATOM 6212 N N . ARG B 1 354 ? -12.059 83.553 93.178 1.000 10.989 356 ARG EEE N 1
ATOM 6213 C CA . ARG B 1 354 ? -13.230 83.943 93.999 1.000 10.645 356 ARG EEE CA 1
ATOM 6214 C C . ARG B 1 354 ? -13.231 85.456 94.225 1.000 10.628 356 ARG EEE C 1
ATOM 6215 O O . ARG B 1 354 ? -12.134 86.073 94.252 1.000 10.379 356 ARG EEE O 1
ATOM 6223 N N . GLY B 1 355 ? -14.432 86.010 94.406 1.000 10.498 357 GLY EEE N 1
ATOM 6224 C CA . GLY B 1 355 ? -14.664 87.441 94.661 1.000 10.246 357 GLY EEE CA 1
ATOM 6225 C C . GLY B 1 355 ? -14.525 88.257 93.396 1.000 10.058 357 GLY EEE C 1
ATOM 6226 O O . GLY B 1 355 ? -14.875 87.745 92.325 1.000 9.913 357 GLY EEE O 1
ATOM 6227 N N . GLY B 1 356 ? -14.022 89.482 93.531 1.000 10.071 358 GLY EEE N 1
ATOM 6228 C CA . GLY B 1 356 ? -13.810 90.442 92.432 1.000 10.332 358 GLY EEE CA 1
ATOM 6229 C C . GLY B 1 356 ? -13.378 91.783 92.988 1.000 10.587 358 GLY EEE C 1
ATOM 6230 O O . GLY B 1 356 ? -12.731 91.782 94.056 1.000 11.026 358 GLY EEE O 1
ATOM 6231 N N . LYS B 1 357 ? -13.755 92.880 92.327 1.000 10.584 359 LYS EEE N 1
ATOM 6232 C CA . LYS B 1 357 ? -13.516 94.267 92.802 1.000 10.591 359 LYS EEE CA 1
ATOM 6233 C C . LYS B 1 357 ? -13.937 94.372 94.271 1.000 10.530 359 LYS EEE C 1
ATOM 6234 O O . LYS B 1 357 ? -14.962 93.778 94.635 1.000 10.350 359 LYS EEE O 1
ATOM 6240 N N . TYR B 1 358 ? -13.152 95.076 95.086 1.000 10.612 360 TYR EEE N 1
ATOM 6241 C CA . TYR B 1 358 ? -13.473 95.422 96.495 1.000 10.883 360 TYR EEE CA 1
ATOM 6242 C C . TYR B 1 358 ? -13.090 94.292 97.462 1.000 11.104 360 TYR EEE C 1
ATOM 6243 O O . TYR B 1 358 ? -13.030 94.586 98.677 1.000 11.692 360 TYR EEE O 1
ATOM 6252 N N . SER B 1 359 ? -12.836 93.070 96.975 1.000 11.086 361 SER EEE N 1
ATOM 6253 C CA . SER B 1 359 ? -12.740 91.836 97.810 1.000 11.151 361 SER EEE CA 1
ATOM 6254 C C . SER B 1 359 ? -11.291 91.552 98.236 1.000 10.944 361 SER EEE C 1
ATOM 6255 O O . SER B 1 359 ? -10.358 91.954 97.528 1.000 10.890 361 SER EEE O 1
ATOM 6258 N N . SER B 1 360 ? -11.133 90.839 99.348 1.000 10.891 362 SER EEE N 1
ATOM 6259 C CA . SER B 1 360 ? -9.847 90.286 99.850 1.000 10.737 362 SER EEE CA 1
ATOM 6260 C C . SER B 1 360 ? -9.442 89.060 99.025 1.000 10.507 362 SER EEE C 1
ATOM 6261 O O . SER B 1 360 ? -8.251 88.726 99.031 1.000 10.438 362 SER EEE O 1
ATOM 6264 N N . PHE B 1 361 ? -10.400 88.395 98.380 1.000 10.552 363 PHE EEE N 1
ATOM 6265 C CA . PHE B 1 361 ? -10.170 87.138 97.622 1.000 10.961 363 PHE EEE CA 1
ATOM 6266 C C . PHE B 1 361 ? -9.383 87.449 96.338 1.000 11.159 363 PHE EEE C 1
ATOM 6267 O O . PHE B 1 361 ? -9.360 88.609 95.898 1.000 11.213 363 PHE EEE O 1
ATOM 6275 N N . GLU B 1 362 ? -8.769 86.425 95.747 1.000 11.340 364 GLU EEE N 1
ATOM 6276 C CA . GLU B 1 362 ? -7.757 86.548 94.666 1.000 11.548 364 GLU EEE CA 1
ATOM 6277 C C . GLU B 1 362 ? -8.281 87.428 93.522 1.000 11.341 364 GLU EEE C 1
ATOM 6278 O O . GLU B 1 362 ? -7.508 88.263 93.030 1.000 11.147 364 GLU EEE O 1
ATOM 6284 N N . ALA B 1 363 ? -9.535 87.260 93.106 1.000 11.322 365 ALA EEE N 1
ATOM 6285 C CA . ALA B 1 363 ? -10.107 87.965 91.935 1.000 11.475 365 ALA EEE CA 1
ATOM 6286 C C . ALA B 1 363 ? -10.072 89.485 92.150 1.000 11.664 365 ALA EEE C 1
ATOM 6287 O O . ALA B 1 363 ? -10.123 90.223 91.157 1.000 12.223 365 ALA EEE O 1
ATOM 6289 N N . GLY B 1 364 ? -9.980 89.939 93.395 1.000 11.987 366 GLY EEE N 1
ATOM 6290 C CA . GLY B 1 364 ? -9.878 91.370 93.737 1.000 12.388 366 GLY EEE CA 1
ATOM 6291 C C . GLY B 1 364 ? -8.598 92.013 93.235 1.000 12.650 366 GLY EEE C 1
ATOM 6292 O O . GLY B 1 364 ? -8.656 93.208 92.899 1.000 12.985 366 GLY EEE O 1
ATOM 6293 N N . THR B 1 365 ? -7.480 91.277 93.199 1.000 12.771 367 THR EEE N 1
ATOM 6294 C CA . THR B 1 365 ? -6.134 91.838 92.893 1.000 12.916 367 THR EEE CA 1
ATOM 6295 C C . THR B 1 365 ? -5.360 91.038 91.837 1.000 13.281 367 THR EEE C 1
ATOM 6296 O O . THR B 1 365 ? -4.368 91.602 91.341 1.000 13.611 367 THR EEE O 1
ATOM 6300 N N . ARG B 1 366 ? -5.731 89.783 91.540 1.000 13.437 368 ARG EEE N 1
ATOM 6301 C CA . ARG B 1 366 ? -5.047 88.961 90.499 1.000 13.533 368 ARG EEE CA 1
ATOM 6302 C C . ARG B 1 366 ? -5.551 89.438 89.139 1.000 13.768 368 ARG EEE C 1
ATOM 6303 O O . ARG B 1 366 ? -6.738 89.211 88.825 1.000 14.572 368 ARG EEE O 1
ATOM 6311 N N . ILE B 1 367 ? -4.694 90.129 88.390 1.000 13.917 369 ILE EEE N 1
ATOM 6312 C CA . ILE B 1 367 ? -5.105 90.908 87.188 1.000 14.192 369 ILE EEE CA 1
ATOM 6313 C C . ILE B 1 367 ? -4.316 90.423 85.976 1.000 13.944 369 ILE EEE C 1
ATOM 6314 O O . ILE B 1 367 ? -3.267 89.796 86.107 1.000 13.814 369 ILE EEE O 1
ATOM 6319 N N . PRO B 1 368 ? -4.815 90.678 84.750 1.000 13.946 370 PRO EEE N 1
ATOM 6320 C CA . PRO B 1 368 ? -4.027 90.432 83.547 1.000 14.017 370 PRO EEE CA 1
ATOM 6321 C C . PRO B 1 368 ? -2.765 91.294 83.628 1.000 14.048 370 PRO EEE C 1
ATOM 6322 O O . PRO B 1 368 ? -2.866 92.432 84.015 1.000 13.972 370 PRO EEE O 1
ATOM 6326 N N . CYS B 1 369 ? -1.607 90.715 83.326 1.000 14.392 371 CYS EEE N 1
ATOM 6327 C CA . CYS B 1 369 ? -0.324 91.446 83.259 1.000 14.654 371 CYS EEE CA 1
ATOM 6328 C C . CYS B 1 369 ? 0.558 90.852 82.162 1.000 15.185 371 CYS EEE C 1
ATOM 6329 O O . CYS B 1 369 ? 0.754 89.620 82.155 1.000 15.266 371 CYS EEE O 1
ATOM 6332 N N . ILE B 1 370 ? 1.065 91.713 81.277 1.000 15.597 372 ILE EEE N 1
ATOM 6333 C CA . ILE B 1 370 ? 2.056 91.355 80.225 1.000 15.637 372 ILE EEE CA 1
ATOM 6334 C C . ILE B 1 370 ? 3.183 92.391 80.256 1.000 15.874 372 ILE EEE C 1
ATOM 6335 O O . ILE B 1 370 ? 2.874 93.596 80.365 1.000 16.078 372 ILE EEE O 1
ATOM 6340 N N . TRP B 1 371 ? 4.429 91.916 80.184 1.000 16.140 373 TRP EEE N 1
ATOM 6341 C CA . TRP B 1 371 ? 5.648 92.713 79.895 1.000 16.762 373 TRP EEE CA 1
ATOM 6342 C C . TRP B 1 371 ? 6.185 92.283 78.528 1.000 16.791 373 TRP EEE C 1
ATOM 6343 O O . TRP B 1 371 ? 6.348 91.065 78.323 1.000 17.034 373 TRP EEE O 1
ATOM 6354 N N . SER B 1 372 ? 6.412 93.243 77.630 1.000 16.573 374 SER EEE N 1
ATOM 6355 C CA . SER B 1 372 ? 6.988 93.027 76.281 1.000 16.107 374 SER EEE CA 1
ATOM 6356 C C . SER B 1 372 ? 8.170 93.974 76.084 1.000 16.465 374 SER EEE C 1
ATOM 6357 O O . SER B 1 372 ? 7.993 95.196 76.245 1.000 15.846 374 SER EEE O 1
ATOM 6360 N N . TRP B 1 373 ? 9.331 93.413 75.763 1.000 17.372 375 TRP EEE N 1
ATOM 6361 C CA . TRP B 1 373 ? 10.597 94.165 75.600 1.000 18.380 375 TRP EEE CA 1
ATOM 6362 C C . TRP B 1 373 ? 11.495 93.402 74.621 1.000 19.888 375 TRP EEE C 1
ATOM 6363 O O . TRP B 1 373 ? 12.177 92.458 75.046 1.000 20.991 375 TRP EEE O 1
ATOM 6374 N N . GLN B 1 374 ? 11.448 93.805 73.351 1.000 21.691 376 GLN EEE N 1
ATOM 6375 C CA . GLN B 1 374 ? 12.092 93.127 72.198 1.000 22.327 376 GLN EEE CA 1
ATOM 6376 C C . GLN B 1 374 ? 13.592 92.974 72.466 1.000 22.219 376 GLN EEE C 1
ATOM 6377 O O . GLN B 1 374 ? 14.245 93.989 72.753 1.000 22.377 376 GLN EEE O 1
ATOM 6383 N N . GLY B 1 375 ? 14.103 91.742 72.391 1.000 21.826 377 GLY EEE N 1
ATOM 6384 C CA . GLY B 1 375 ? 15.537 91.425 72.530 1.000 21.773 377 GLY EEE CA 1
ATOM 6385 C C . GLY B 1 375 ? 15.950 91.203 73.975 1.000 22.338 377 GLY EEE C 1
ATOM 6386 O O . GLY B 1 375 ? 17.113 90.819 74.185 1.000 23.194 377 GLY EEE O 1
ATOM 6387 N N . VAL B 1 376 ? 15.048 91.442 74.932 1.000 21.720 378 VAL EEE N 1
ATOM 6388 C CA . VAL B 1 376 ? 15.284 91.249 76.393 1.000 21.484 378 VAL EEE CA 1
ATOM 6389 C C . VAL B 1 376 ? 14.380 90.112 76.891 1.000 21.443 378 VAL EEE C 1
ATOM 6390 O O . VAL B 1 376 ? 14.905 89.182 77.514 1.000 20.851 378 VAL EEE O 1
ATOM 6394 N N . ILE B 1 377 ? 13.073 90.198 76.618 1.000 21.751 379 ILE EEE N 1
ATOM 6395 C CA . ILE B 1 377 ? 12.022 89.247 77.091 1.000 21.719 379 ILE EEE CA 1
ATOM 6396 C C . ILE B 1 377 ? 11.716 88.250 75.971 1.000 21.836 379 ILE EEE C 1
ATOM 6397 O O . ILE B 1 377 ? 11.361 88.690 74.873 1.000 20.639 379 ILE EEE O 1
ATOM 6402 N N . ARG B 1 378 ? 11.832 86.955 76.259 1.000 23.420 380 ARG EEE N 1
ATOM 6403 C CA . ARG B 1 378 ? 11.487 85.876 75.303 1.000 25.474 380 ARG EEE CA 1
ATOM 6404 C C . ARG B 1 378 ? 10.003 86.014 74.957 1.000 24.078 380 ARG EEE C 1
ATOM 6405 O O . ARG B 1 378 ? 9.163 86.087 75.848 1.000 22.625 380 ARG EEE O 1
ATOM 6413 N N . PRO B 1 379 ? 9.625 86.103 73.662 1.000 23.253 381 PRO EEE N 1
ATOM 6414 C CA . PRO B 1 379 ? 8.217 86.189 73.276 1.000 22.751 381 PRO EEE CA 1
ATOM 6415 C C . PRO B 1 379 ? 7.455 84.883 73.543 1.000 21.679 381 PRO EEE C 1
ATOM 6416 O O . PRO B 1 379 ? 8.071 83.844 73.481 1.000 21.975 381 PRO EEE O 1
ATOM 6420 N N . GLY B 1 380 ? 6.152 84.976 73.819 1.000 20.882 382 GLY EEE N 1
ATOM 6421 C CA . GLY B 1 380 ? 5.246 83.825 74.024 1.000 20.641 382 GLY EEE CA 1
ATOM 6422 C C . GLY B 1 380 ? 5.535 83.062 75.305 1.000 19.748 382 GLY EEE C 1
ATOM 6423 O O . GLY B 1 380 ? 5.223 81.873 75.347 1.000 19.201 382 GLY EEE O 1
ATOM 6424 N N . THR B 1 381 ? 6.101 83.733 76.310 1.000 20.330 383 THR EEE N 1
ATOM 6425 C CA . THR B 1 381 ? 6.555 83.163 77.609 1.000 20.402 383 THR EEE CA 1
ATOM 6426 C C . THR B 1 381 ? 5.437 83.315 78.647 1.000 19.839 383 THR EEE C 1
ATOM 6427 O O . THR B 1 381 ? 4.602 84.224 78.478 1.000 19.281 383 THR EEE O 1
ATOM 6431 N N . VAL B 1 382 ? 5.441 82.472 79.684 1.000 19.200 384 VAL EEE N 1
ATOM 6432 C CA . VAL B 1 382 ? 4.475 82.515 80.821 1.000 18.752 384 VAL EEE CA 1
ATOM 6433 C C . VAL B 1 382 ? 5.264 82.402 82.129 1.000 18.273 384 VAL EEE C 1
ATOM 6434 O O . VAL B 1 382 ? 6.198 81.597 82.167 1.000 18.597 384 VAL EEE O 1
ATOM 6438 N N . SER B 1 383 ? 4.897 83.170 83.158 1.000 17.851 385 SER EEE N 1
ATOM 6439 C CA . SER B 1 383 ? 5.531 83.139 84.502 1.000 17.846 385 SER EEE CA 1
ATOM 6440 C C . SER B 1 383 ? 4.463 83.031 85.600 1.000 18.343 385 SER EEE C 1
ATOM 6441 O O . SER B 1 383 ? 3.510 83.831 85.567 1.000 19.054 385 SER EEE O 1
ATOM 6444 N N . ASP B 1 384 ? 4.643 82.092 86.539 1.000 18.678 386 ASP EEE N 1
ATOM 6445 C CA . ASP B 1 384 ? 3.759 81.844 87.712 1.000 19.355 386 ASP EEE CA 1
ATOM 6446 C C . ASP B 1 384 ? 4.374 82.507 88.950 1.000 18.877 386 ASP EEE C 1
ATOM 6447 O O . ASP B 1 384 ? 3.923 82.210 90.073 1.000 20.011 386 ASP EEE O 1
ATOM 6452 N N . ALA B 1 385 ? 5.346 83.397 88.758 1.000 17.973 387 ALA EEE N 1
ATOM 6453 C CA . ALA B 1 385 ? 6.008 84.157 89.842 1.000 17.681 387 ALA EEE CA 1
ATOM 6454 C C . ALA B 1 385 ? 4.971 85.012 90.575 1.000 17.385 387 ALA EEE C 1
ATOM 6455 O O . ALA B 1 385 ? 4.107 85.610 89.898 1.000 17.597 387 ALA EEE O 1
ATOM 6457 N N . LEU B 1 386 ? 5.072 85.065 91.907 1.000 17.319 388 LEU EEE N 1
ATOM 6458 C CA . LEU B 1 386 ? 4.272 85.958 92.789 1.000 16.765 388 LEU EEE CA 1
ATOM 6459 C C . LEU B 1 386 ? 4.793 87.384 92.618 1.000 16.211 388 LEU EEE C 1
ATOM 6460 O O . LEU B 1 386 ? 5.851 87.699 93.194 1.000 16.682 388 LEU EEE O 1
ATOM 6465 N N . LEU B 1 387 ? 4.075 88.211 91.859 1.000 15.279 389 LEU EEE N 1
ATOM 6466 C CA . LEU B 1 387 ? 4.506 89.589 91.504 1.000 14.173 389 LEU EEE CA 1
ATOM 6467 C C . LEU B 1 387 ? 3.421 90.587 91.909 1.000 13.130 389 LEU EEE C 1
ATOM 6468 O O . LEU B 1 387 ? 2.273 90.157 92.089 1.000 12.694 389 LEU EEE O 1
ATOM 6473 N N . CYS B 1 388 ? 3.798 91.857 92.059 1.000 12.194 390 CYS EEE N 1
ATOM 6474 C CA . CYS B 1 388 ? 2.900 92.978 92.438 1.000 11.703 390 CYS EEE CA 1
ATOM 6475 C C . CYS B 1 388 ? 3.350 94.272 91.746 1.000 11.676 390 CYS EEE C 1
ATOM 6476 O O . CYS B 1 388 ? 4.564 94.506 91.635 1.000 11.559 390 CYS EEE O 1
ATOM 6479 N N . GLN B 1 389 ? 2.393 95.097 91.331 1.000 11.801 391 GLN EEE N 1
ATOM 6480 C CA . GLN B 1 389 ? 2.636 96.369 90.606 1.000 12.045 391 GLN EEE CA 1
ATOM 6481 C C . GLN B 1 389 ? 3.449 97.341 91.474 1.000 12.227 391 GLN EEE C 1
ATOM 6482 O O . GLN B 1 389 ? 4.047 98.289 90.918 1.000 12.786 391 GLN EEE O 1
ATOM 6488 N N . ILE B 1 390 ? 3.468 97.130 92.789 1.000 12.295 392 ILE EEE N 1
ATOM 6489 C CA . ILE B 1 390 ? 4.200 97.999 93.758 1.000 12.301 392 ILE EEE CA 1
ATOM 6490 C C . ILE B 1 390 ? 5.717 97.847 93.548 1.000 12.484 392 ILE EEE C 1
ATOM 6491 O O . ILE B 1 390 ? 6.463 98.721 94.030 1.000 13.248 392 ILE EEE O 1
ATOM 6496 N N . ASP B 1 391 ? 6.173 96.799 92.857 1.000 12.135 393 ASP EEE N 1
ATOM 6497 C CA . ASP B 1 391 ? 7.621 96.486 92.702 1.000 11.851 393 ASP EEE CA 1
ATOM 6498 C C . ASP B 1 391 ? 8.197 97.133 91.444 1.000 11.609 393 ASP EEE C 1
ATOM 6499 O O . ASP B 1 391 ? 9.428 97.083 91.278 1.000 11.669 393 ASP EEE O 1
ATOM 6504 N N . TRP B 1 392 ? 7.352 97.692 90.578 1.000 11.255 394 TRP EEE N 1
ATOM 6505 C CA . TRP B 1 392 ? 7.794 98.289 89.292 1.000 10.934 394 TRP EEE CA 1
ATOM 6506 C C . TRP B 1 392 ? 8.757 99.450 89.569 1.000 10.896 394 TRP EEE C 1
ATOM 6507 O O . TRP B 1 392 ? 9.808 99.499 88.910 1.000 10.971 394 TRP EEE O 1
ATOM 6518 N N . PHE B 1 393 ? 8.415 100.326 90.522 1.000 10.806 395 PHE EEE N 1
ATOM 6519 C CA . PHE B 1 393 ? 9.214 101.514 90.933 1.000 10.502 395 PHE EEE CA 1
ATOM 6520 C C . PHE B 1 393 ? 10.669 101.082 91.151 1.000 10.467 395 PHE EEE C 1
ATOM 6521 O O . PHE B 1 393 ? 11.557 101.582 90.441 1.000 10.217 395 PHE EEE O 1
ATOM 6529 N N . ALA B 1 394 ? 10.891 100.161 92.092 1.000 10.650 396 ALA EEE N 1
ATOM 6530 C CA . ALA B 1 394 ? 12.222 99.619 92.462 1.000 10.980 396 ALA EEE CA 1
ATOM 6531 C C . ALA B 1 394 ? 12.816 98.861 91.277 1.000 11.295 396 ALA EEE C 1
ATOM 6532 O O . ALA B 1 394 ? 14.016 99.007 91.049 1.000 11.532 396 ALA EEE O 1
ATOM 6534 N N . THR B 1 395 ? 12.007 98.084 90.555 1.000 11.815 397 THR EEE N 1
ATOM 6535 C CA . THR B 1 395 ? 12.449 97.279 89.386 1.000 12.032 397 THR EEE CA 1
ATOM 6536 C C . THR B 1 395 ? 12.999 98.228 88.311 1.000 12.326 397 THR EEE C 1
ATOM 6537 O O . THR B 1 395 ? 13.990 97.853 87.673 1.000 12.270 397 THR EEE O 1
ATOM 6541 N N . PHE B 1 396 ? 12.434 99.429 88.145 1.000 12.812 398 PHE EEE N 1
ATOM 6542 C CA . PHE B 1 396 ? 12.904 100.419 87.136 1.000 13.555 398 PHE EEE CA 1
ATOM 6543 C C . PHE B 1 396 ? 14.186 101.106 87.622 1.000 14.175 398 PHE EEE C 1
ATOM 6544 O O . PHE B 1 396 ? 15.002 101.523 86.771 1.000 14.527 398 PHE EEE O 1
ATOM 6552 N N . ALA B 1 397 ? 14.365 101.244 88.937 1.000 14.801 399 ALA EEE N 1
ATOM 6553 C CA . ALA B 1 397 ? 15.626 101.731 89.544 1.000 15.185 399 ALA EEE CA 1
ATOM 6554 C C . ALA B 1 397 ? 16.734 100.721 89.240 1.000 15.281 399 ALA EEE C 1
ATOM 6555 O O . ALA B 1 397 ? 17.810 101.168 88.832 1.000 15.607 399 ALA EEE O 1
ATOM 6557 N N . GLU B 1 398 ? 16.464 99.424 89.404 1.000 15.501 400 GLU EEE N 1
ATOM 6558 C CA . GLU B 1 398 ? 17.394 98.308 89.083 1.000 16.363 400 GLU EEE CA 1
ATOM 6559 C C . GLU B 1 398 ? 17.792 98.412 87.606 1.000 17.180 400 GLU EEE C 1
ATOM 6560 O O . GLU B 1 398 ? 18.997 98.376 87.308 1.000 17.256 400 GLU EEE O 1
ATOM 6566 N N . MET B 1 399 ? 16.794 98.566 86.733 1.000 18.743 401 MET EEE N 1
ATOM 6567 C CA . MET B 1 399 ? 16.939 98.669 85.252 1.000 19.107 401 MET EEE CA 1
ATOM 6568 C C . MET B 1 399 ? 17.808 99.889 84.904 1.000 18.477 401 MET EEE C 1
ATOM 6569 O O . MET B 1 399 ? 18.780 99.714 84.129 1.000 17.809 401 MET EEE O 1
ATOM 6574 N N . LEU B 1 400 ? 17.477 101.065 85.459 1.000 18.016 402 LEU EEE N 1
ATOM 6575 C CA . LEU B 1 400 ? 18.165 102.359 85.177 1.000 17.902 402 LEU EEE CA 1
ATOM 6576 C C . LEU B 1 400 ? 19.509 102.411 85.926 1.000 17.607 402 LEU EEE C 1
ATOM 6577 O O . LEU B 1 400 ? 20.289 103.352 85.675 1.000 16.725 402 LEU EEE O 1
ATOM 6582 N N . ASN B 1 401 ? 19.753 101.447 86.821 1.000 17.513 403 ASN EEE N 1
ATOM 6583 C CA . ASN B 1 401 ? 20.941 101.369 87.712 1.000 17.243 403 ASN EEE CA 1
ATOM 6584 C C . ASN B 1 401 ? 21.101 102.707 88.453 1.000 16.696 403 ASN EEE C 1
ATOM 6585 O O . ASN B 1 401 ? 22.242 103.207 88.540 1.000 17.326 403 ASN EEE O 1
ATOM 6590 N N . VAL B 1 402 ? 20.006 103.224 89.018 1.000 15.898 404 VAL EEE N 1
ATOM 6591 C CA . VAL B 1 402 ? 20.049 104.411 89.925 1.000 15.847 404 VAL EEE CA 1
ATOM 6592 C C . VAL B 1 402 ? 19.683 103.968 91.351 1.000 15.737 404 VAL EEE C 1
ATOM 6593 O O . VAL B 1 402 ? 18.800 103.132 91.519 1.000 15.420 404 VAL EEE O 1
ATOM 6597 N N . ARG B 1 403 ? 20.386 104.525 92.335 1.000 15.655 405 ARG EEE N 1
ATOM 6598 C CA . ARG B 1 403 ? 20.127 104.357 93.784 1.000 16.065 405 ARG EEE CA 1
ATOM 6599 C C . ARG B 1 403 ? 18.958 105.272 94.171 1.000 16.784 405 ARG EEE C 1
ATOM 6600 O O . ARG B 1 403 ? 19.039 106.507 93.915 1.000 16.967 405 ARG EEE O 1
ATOM 6608 N N . LEU B 1 404 ? 17.908 104.695 94.766 1.000 16.962 406 LEU EEE N 1
ATOM 6609 C CA . LEU B 1 404 ? 16.688 105.426 95.187 1.000 17.244 406 LEU EEE CA 1
ATOM 6610 C C . LEU B 1 404 ? 17.017 106.279 96.406 1.000 17.899 406 LEU EEE C 1
ATOM 6611 O O . LEU B 1 404 ? 17.682 105.789 97.324 1.000 18.298 406 LEU EEE O 1
ATOM 6616 N N . PRO B 1 405 ? 16.547 107.554 96.458 1.000 18.336 407 PRO EEE N 1
ATOM 6617 C CA . PRO B 1 405 ? 16.707 108.386 97.653 1.000 18.343 407 PRO EEE CA 1
ATOM 6618 C C . PRO B 1 405 ? 16.241 107.709 98.951 1.000 18.418 407 PRO EEE C 1
ATOM 6619 O O . PRO B 1 405 ? 15.398 106.819 98.885 1.000 17.382 407 PRO EEE O 1
ATOM 6623 N N . GLU B 1 406 ? 16.790 108.131 100.085 1.000 19.695 408 GLU EEE N 1
ATOM 6624 C CA . GLU B 1 406 ? 16.373 107.646 101.429 1.000 20.706 408 GLU EEE CA 1
ATOM 6625 C C . GLU B 1 406 ? 14.858 107.851 101.559 1.000 19.041 408 GLU EEE C 1
ATOM 6626 O O . GLU B 1 406 ? 14.397 108.967 101.234 1.000 18.713 408 GLU EEE O 1
ATOM 6632 N N . GLY B 1 407 ? 14.106 106.794 101.901 1.000 17.490 409 GLY EEE N 1
ATOM 6633 C CA . GLY B 1 407 ? 12.654 106.854 102.165 1.000 16.827 409 GLY EEE CA 1
ATOM 6634 C C . GLY B 1 407 ? 11.789 106.601 100.937 1.000 16.348 409 GLY EEE C 1
ATOM 6635 O O . GLY B 1 407 ? 10.599 106.355 101.114 1.000 16.334 409 GLY EEE O 1
ATOM 6636 N N . ALA B 1 408 ? 12.354 106.681 99.731 1.000 15.900 410 ALA EEE N 1
ATOM 6637 C CA . ALA B 1 408 ? 11.647 106.514 98.435 1.000 15.015 410 ALA EEE CA 1
ATOM 6638 C C . ALA B 1 408 ? 11.262 105.044 98.240 1.000 14.456 410 ALA EEE C 1
ATOM 6639 O O . ALA B 1 408 ? 12.044 104.177 98.644 1.000 13.755 410 ALA EEE O 1
ATOM 6641 N N . ALA B 1 409 ? 10.078 104.801 97.659 1.000 14.294 411 ALA EEE N 1
ATOM 6642 C CA . ALA B 1 409 ? 9.559 103.476 97.247 1.000 13.742 411 ALA EEE CA 1
ATOM 6643 C C . ALA B 1 409 ? 9.869 102.437 98.320 1.000 13.395 411 ALA EEE C 1
ATOM 6644 O O . ALA B 1 409 ? 10.450 101.393 98.020 1.000 13.466 411 ALA EEE O 1
ATOM 6646 N N . PRO B 1 410 ? 9.455 102.682 99.588 1.000 13.093 412 PRO EEE N 1
ATOM 6647 C CA . PRO B 1 410 ? 9.903 101.887 100.739 1.000 12.931 412 PRO EEE CA 1
ATOM 6648 C C . PRO B 1 410 ? 9.504 100.405 100.720 1.000 12.880 412 PRO EEE C 1
ATOM 6649 O O . PRO B 1 410 ? 10.275 99.591 101.197 1.000 13.062 412 PRO EEE O 1
ATOM 6653 N N . ASP B 1 411 ? 8.326 100.089 100.176 1.000 13.063 413 ASP EEE N 1
ATOM 6654 C CA . ASP B 1 411 ? 7.768 98.713 100.103 1.000 13.199 413 ASP EEE CA 1
ATOM 6655 C C . ASP B 1 411 ? 8.026 98.082 98.728 1.000 13.383 413 ASP EEE C 1
ATOM 6656 O O . ASP B 1 411 ? 7.576 96.935 98.521 1.000 13.391 413 ASP EEE O 1
ATOM 6661 N N . SER B 1 412 ? 8.700 98.791 97.816 1.000 14.067 414 SER EEE N 1
ATOM 6662 C CA . SER B 1 412 ? 8.984 98.338 96.427 1.000 14.719 414 SER EEE CA 1
ATOM 6663 C C . SER B 1 412 ? 10.217 97.423 96.422 1.000 15.299 414 SER EEE C 1
ATOM 6664 O O . SER B 1 412 ? 11.328 97.914 96.715 1.000 15.730 414 SER EEE O 1
ATOM 6667 N N . GLU B 1 413 ? 10.032 96.136 96.107 1.000 15.880 415 GLU EEE N 1
ATOM 6668 C CA . GLU B 1 413 ? 11.124 95.123 96.069 1.000 16.355 415 GLU EEE CA 1
ATOM 6669 C C . GLU B 1 413 ? 11.590 94.949 94.623 1.000 16.456 415 GLU EEE C 1
ATOM 6670 O O . GLU B 1 413 ? 10.805 94.546 93.768 1.000 17.273 415 GLU EEE O 1
ATOM 6676 N N . PRO B 1 414 ? 12.869 95.240 94.290 1.000 15.762 416 PRO EEE N 1
ATOM 6677 C CA . PRO B 1 414 ? 13.334 95.164 92.907 1.000 15.686 416 PRO EEE CA 1
ATOM 6678 C C . PRO B 1 414 ? 13.452 93.698 92.473 1.000 16.284 416 PRO EEE C 1
ATOM 6679 O O . PRO B 1 414 ? 13.874 92.887 93.283 1.000 16.032 416 PRO EEE O 1
ATOM 6683 N N . MET B 1 415 ? 13.043 93.391 91.239 1.000 16.822 417 MET EEE N 1
ATOM 6684 C CA . MET B 1 415 ? 13.126 92.023 90.661 1.000 17.129 417 MET EEE CA 1
ATOM 6685 C C . MET B 1 415 ? 12.924 92.091 89.139 1.000 16.551 417 MET EEE C 1
ATOM 6686 O O . MET B 1 415 ? 11.982 91.474 88.623 1.000 16.075 417 MET EEE O 1
ATOM 6691 N N . LEU B 1 416 ? 13.834 92.790 88.458 1.000 16.533 418 LEU EEE N 1
ATOM 6692 C CA . LEU B 1 416 ? 13.933 92.872 86.977 1.000 16.737 418 LEU EEE CA 1
ATOM 6693 C C . LEU B 1 416 ? 13.988 91.465 86.379 1.000 16.840 418 LEU EEE C 1
ATOM 6694 O O . LEU B 1 416 ? 13.443 91.271 85.291 1.000 16.661 418 LEU EEE O 1
ATOM 6699 N N . LYS B 1 417 ? 14.663 90.528 87.045 1.000 17.753 419 LYS EEE N 1
ATOM 6700 C CA . LYS B 1 417 ? 14.865 89.140 86.556 1.000 18.403 419 LYS EEE CA 1
ATOM 6701 C C . LYS B 1 417 ? 13.504 88.444 86.458 1.000 17.734 419 LYS EEE C 1
ATOM 6702 O O . LYS B 1 417 ? 13.255 87.758 85.455 1.000 18.412 419 LYS EEE O 1
ATOM 6708 N N . ALA B 1 418 ? 12.648 88.622 87.463 1.000 17.048 420 ALA EEE N 1
ATOM 6709 C CA . ALA B 1 418 ? 11.313 87.994 87.530 1.000 16.262 420 ALA EEE CA 1
ATOM 6710 C C . ALA B 1 418 ? 10.395 88.657 86.500 1.000 15.668 420 ALA EEE C 1
ATOM 6711 O O . ALA B 1 418 ? 9.717 87.930 85.753 1.000 15.619 420 ALA EEE O 1
ATOM 6713 N N . TRP B 1 419 ? 10.402 89.988 86.437 1.000 15.514 421 TRP EEE N 1
ATOM 6714 C CA . TRP B 1 419 ? 9.502 90.780 85.552 1.000 15.563 421 TRP EEE CA 1
ATOM 6715 C C . TRP B 1 419 ? 9.892 90.639 84.073 1.000 15.851 421 TRP EEE C 1
ATOM 6716 O O . TRP B 1 419 ? 9.049 91.016 83.226 1.000 17.095 421 TRP EEE O 1
ATOM 6727 N N . THR B 1 420 ? 11.094 90.133 83.765 1.000 15.592 422 THR EEE N 1
ATOM 6728 C CA . THR B 1 420 ? 11.576 89.900 82.376 1.000 15.792 422 THR EEE CA 1
ATOM 6729 C C . THR B 1 420 ? 11.564 88.399 82.072 1.000 16.059 422 THR EEE C 1
ATOM 6730 O O . THR B 1 420 ? 12.088 88.007 81.002 1.000 15.721 422 THR EEE O 1
ATOM 6734 N N . GLY B 1 421 ? 10.977 87.602 82.968 1.000 16.943 423 GLY EEE N 1
ATOM 6735 C CA . GLY B 1 421 ? 10.668 86.178 82.733 1.000 18.133 423 GLY EEE CA 1
ATOM 6736 C C . GLY B 1 421 ? 11.894 85.296 82.786 1.000 18.357 423 GLY EEE C 1
ATOM 6737 O O . GLY B 1 421 ? 11.793 84.160 82.318 1.000 19.616 423 GLY EEE O 1
ATOM 6738 N N . LYS B 1 422 ? 12.989 85.783 83.375 1.000 19.725 424 LYS EEE N 1
ATOM 6739 C CA . LYS B 1 422 ? 14.307 85.087 83.422 1.000 21.003 424 LYS EEE CA 1
ATOM 6740 C C . LYS B 1 422 ? 14.454 84.291 84.722 1.000 21.714 424 LYS EEE C 1
ATOM 6741 O O . LYS B 1 422 ? 15.514 83.690 84.897 1.000 21.860 424 LYS EEE O 1
ATOM 6747 N N . GLN B 1 423 ? 13.412 84.241 85.560 1.000 23.765 425 GLN EEE N 1
ATOM 6748 C CA . GLN B 1 423 ? 13.466 83.671 86.936 1.000 24.561 425 GLN EEE CA 1
ATOM 6749 C C . GLN B 1 423 ? 12.044 83.322 87.405 1.000 26.323 425 GLN EEE C 1
ATOM 6750 O O . GLN B 1 423 ? 11.168 84.214 87.357 1.000 27.828 425 GLN EEE O 1
ATOM 6756 N N . LYS B 1 424 ? 11.822 82.084 87.854 1.000 26.876 426 LYS EEE N 1
ATOM 6757 C CA . LYS B 1 424 ? 10.486 81.567 88.263 1.000 27.980 426 LYS EEE CA 1
ATOM 6758 C C . LYS B 1 424 ? 10.036 82.209 89.581 1.000 26.444 426 LYS EEE C 1
ATOM 6759 O O . LYS B 1 424 ? 8.823 82.456 89.735 1.000 24.346 426 LYS EEE O 1
ATOM 6765 N N . LYS B 1 425 ? 10.970 82.446 90.510 1.000 26.171 427 LYS EEE N 1
ATOM 6766 C CA . LYS B 1 425 ? 10.679 82.926 91.889 1.000 26.180 427 LYS EEE CA 1
ATOM 6767 C C . LYS B 1 425 ? 10.481 84.450 91.879 1.000 24.684 427 LYS EEE C 1
ATOM 6768 O O . LYS B 1 425 ? 11.417 85.175 91.483 1.000 23.553 427 LYS EEE O 1
ATOM 6774 N N . GLY B 1 426 ? 9.307 84.917 92.321 1.000 23.569 428 GLY EEE N 1
ATOM 6775 C CA . GLY B 1 426 ? 8.976 86.348 92.468 1.000 23.192 428 GLY EEE CA 1
ATOM 6776 C C . GLY B 1 426 ? 9.222 86.832 93.892 1.000 21.946 428 GLY EEE C 1
ATOM 6777 O O . GLY B 1 426 ? 10.360 86.679 94.366 1.000 22.660 428 GLY EEE O 1
ATOM 6778 N N . ARG B 1 427 ? 8.204 87.417 94.536 1.000 20.113 429 ARG EEE N 1
ATOM 6779 C CA . ARG B 1 427 ? 8.248 87.846 95.958 1.000 19.321 429 ARG EEE CA 1
ATOM 6780 C C . ARG B 1 427 ? 8.234 86.612 96.862 1.000 18.860 429 ARG EEE C 1
ATOM 6781 O O . ARG B 1 427 ? 7.708 85.562 96.453 1.000 17.847 429 ARG EEE O 1
ATOM 6789 N N . GLU B 1 428 ? 8.791 86.771 98.061 1.000 19.349 430 GLU EEE N 1
ATOM 6790 C CA . GLU B 1 428 ? 8.744 85.779 99.159 1.000 19.610 430 GLU EEE CA 1
ATOM 6791 C C . GLU B 1 428 ? 7.471 86.009 99.988 1.000 17.915 430 GLU EEE C 1
ATOM 6792 O O . GLU B 1 428 ? 6.864 85.010 100.404 1.000 17.768 430 GLU EEE O 1
ATOM 6798 N N . TRP B 1 429 ? 7.089 87.273 100.209 1.000 16.229 431 TRP EEE N 1
ATOM 6799 C CA . TRP B 1 429 ? 5.867 87.683 100.953 1.000 15.605 431 TRP EEE CA 1
ATOM 6800 C C . TRP B 1 429 ? 5.211 88.857 100.227 1.000 14.992 431 TRP EEE C 1
ATOM 6801 O O . TRP B 1 429 ? 5.955 89.705 99.720 1.000 15.125 431 TRP EEE O 1
ATOM 6812 N N . LEU B 1 430 ? 3.874 88.899 100.190 1.000 14.527 432 LEU EEE N 1
ATOM 6813 C CA . LEU B 1 430 ? 3.078 89.972 99.530 1.000 14.275 432 LEU EEE CA 1
ATOM 6814 C C . LEU B 1 430 ? 1.882 90.321 100.412 1.000 13.602 432 LEU EEE C 1
ATOM 6815 O O . LEU B 1 430 ? 1.094 89.400 100.687 1.000 13.811 432 LEU EEE O 1
ATOM 6820 N N . VAL B 1 431 ? 1.742 91.594 100.787 1.000 12.921 433 VAL EEE N 1
ATOM 6821 C CA . VAL B 1 431 ? 0.553 92.084 101.537 1.000 12.905 433 VAL EEE CA 1
ATOM 6822 C C . VAL B 1 431 ? -0.405 92.738 100.540 1.000 12.636 433 VAL EEE C 1
ATOM 6823 O O . VAL B 1 431 ? -0.018 93.713 99.881 1.000 12.215 433 VAL EEE O 1
ATOM 6827 N N . LEU B 1 432 ? -1.625 92.205 100.469 1.000 12.663 434 LEU EEE N 1
ATOM 6828 C CA . LEU B 1 432 ? -2.736 92.713 99.635 1.000 12.794 434 LEU EEE CA 1
ATOM 6829 C C . LEU B 1 432 ? -3.792 93.352 100.540 1.000 13.264 434 LEU EEE C 1
ATOM 6830 O O . LEU B 1 432 ? -3.861 92.990 101.726 1.000 13.361 434 LEU EEE O 1
ATOM 6835 N N . GLN B 1 433 ? -4.571 94.272 99.977 1.000 13.700 435 GLN EEE N 1
ATOM 6836 C CA . GLN B 1 433 ? -5.547 95.131 100.692 1.000 13.977 435 GLN EEE CA 1
ATOM 6837 C C . GLN B 1 433 ? -6.885 95.047 99.951 1.000 14.199 435 GLN EEE C 1
ATOM 6838 O O . GLN B 1 433 ? -6.857 94.812 98.743 1.000 14.457 435 GLN EEE O 1
ATOM 6844 N N . ASN B 1 434 ? -8.005 95.221 100.656 1.000 14.602 436 ASN EEE N 1
ATOM 6845 C CA . ASN B 1 434 ? -9.370 95.229 100.063 1.000 15.173 436 ASN EEE CA 1
ATOM 6846 C C . ASN B 1 434 ? -10.025 96.596 100.313 1.000 15.121 436 ASN EEE C 1
ATOM 6847 O O . ASN B 1 434 ? -9.314 97.512 100.754 1.000 15.623 436 ASN EEE O 1
ATOM 6852 N N . ALA B 1 435 ? -11.325 96.728 100.030 1.000 14.809 437 ALA EEE N 1
ATOM 6853 C CA . ALA B 1 435 ? -12.068 98.011 100.042 1.000 15.012 437 ALA EEE CA 1
ATOM 6854 C C . ALA B 1 435 ? -12.258 98.537 101.477 1.000 15.076 437 ALA EEE C 1
ATOM 6855 O O . ALA B 1 435 ? -12.393 99.767 101.630 1.000 14.652 437 ALA EEE O 1
ATOM 6857 N N A GLN B 1 436 ? -12.265 97.638 102.470 0.500 14.758 438 GLN EEE N 1
ATOM 6858 N N B GLN B 1 436 ? -12.264 97.638 102.471 0.500 15.037 438 GLN EEE N 1
ATOM 6859 C CA A GLN B 1 436 ? -12.389 97.945 103.920 0.500 14.658 438 GLN EEE CA 1
ATOM 6860 C CA B GLN B 1 436 ? -12.388 97.946 103.922 0.500 15.108 438 GLN EEE CA 1
ATOM 6861 C C A GLN B 1 436 ? -10.992 98.043 104.556 0.500 14.812 438 GLN EEE C 1
ATOM 6862 C C B GLN B 1 436 ? -10.991 98.044 104.557 0.500 15.076 438 GLN EEE C 1
ATOM 6863 O O A GLN B 1 436 ? -10.924 98.143 105.798 0.500 14.810 438 GLN EEE O 1
ATOM 6864 O O B GLN B 1 436 ? -10.920 98.145 105.799 0.500 15.053 438 GLN EEE O 1
ATOM 6875 N N . ASN B 1 437 ? -9.929 98.009 103.741 1.000 14.783 439 ASN EEE N 1
ATOM 6876 C CA . ASN B 1 437 ? -8.512 98.186 104.168 1.000 14.677 439 ASN EEE CA 1
ATOM 6877 C C . ASN B 1 437 ? -8.074 97.051 105.094 1.000 15.108 439 ASN EEE C 1
ATOM 6878 O O . ASN B 1 437 ? -7.113 97.260 105.848 1.000 15.726 439 ASN EEE O 1
ATOM 6883 N N . ASN B 1 438 ? -8.734 95.892 105.029 1.000 16.011 440 ASN EEE N 1
ATOM 6884 C CA . ASN B 1 438 ? -8.271 94.636 105.679 1.000 16.427 440 ASN EEE CA 1
ATOM 6885 C C . ASN B 1 438 ? -7.159 94.043 104.817 1.000 15.888 440 ASN EEE C 1
ATOM 6886 O O . ASN B 1 438 ? -7.227 94.184 103.599 1.000 15.945 440 ASN EEE O 1
ATOM 6891 N N . LEU B 1 439 ? -6.186 93.397 105.447 1.000 15.335 441 LEU EEE N 1
ATOM 6892 C CA . LEU B 1 439 ? -4.951 92.920 104.787 1.000 14.901 441 LEU EEE CA 1
ATOM 6893 C C . LEU B 1 439 ? -4.985 91.397 104.681 1.000 14.530 441 LEU EEE C 1
ATOM 6894 O O . LEU B 1 439 ? -5.675 90.773 105.473 1.000 14.080 441 LEU EEE O 1
ATOM 6899 N N . SER B 1 440 ? -4.279 90.856 103.692 1.000 14.796 442 SER EEE N 1
ATOM 6900 C CA . SER B 1 440 ? -3.906 89.426 103.558 1.000 15.262 442 SER EEE CA 1
ATOM 6901 C C . SER B 1 440 ? -2.406 89.347 103.280 1.000 15.469 442 SER EEE C 1
ATOM 6902 O O . SER B 1 440 ? -1.873 90.319 102.758 1.000 15.169 442 SER EEE O 1
ATOM 6905 N N . VAL B 1 441 ? -1.759 88.240 103.641 1.000 16.186 443 VAL EEE N 1
ATOM 6906 C CA . VAL B 1 441 ? -0.335 87.969 103.288 1.000 16.743 443 VAL EEE CA 1
ATOM 6907 C C . VAL B 1 441 ? -0.254 86.599 102.609 1.000 17.161 443 VAL EEE C 1
ATOM 6908 O O . VAL B 1 441 ? -0.957 85.687 103.033 1.000 17.880 443 VAL EEE O 1
ATOM 6912 N N . THR B 1 442 ? 0.572 86.481 101.572 1.000 17.666 444 THR EEE N 1
ATOM 6913 C CA . THR B 1 442 ? 0.794 85.225 100.814 1.000 17.334 444 THR EEE CA 1
ATOM 6914 C C . THR B 1 442 ? 2.283 85.062 100.501 1.000 17.478 444 THR EEE C 1
ATOM 6915 O O . THR B 1 442 ? 2.969 86.090 100.329 1.000 17.001 444 THR EEE O 1
ATOM 6919 N N . ASP B 1 443 ? 2.736 83.808 100.426 1.000 18.028 445 ASP EEE N 1
ATOM 6920 C CA . ASP B 1 443 ? 4.114 83.416 100.026 1.000 18.558 445 ASP EEE CA 1
ATOM 6921 C C . ASP B 1 443 ? 4.066 82.813 98.619 1.000 18.741 445 ASP EEE C 1
ATOM 6922 O O . ASP B 1 443 ? 5.081 82.251 98.194 1.000 19.273 445 ASP EEE O 1
ATOM 6927 N N . GLY B 1 444 ? 2.922 82.927 97.938 1.000 19.001 446 GLY EEE N 1
ATOM 6928 C CA . GLY B 1 444 ? 2.671 82.333 96.609 1.000 19.900 446 GLY EEE CA 1
ATOM 6929 C C . GLY B 1 444 ? 1.894 81.033 96.699 1.000 19.898 446 GLY EEE C 1
ATOM 6930 O O . GLY B 1 444 ? 1.393 80.584 95.656 1.000 18.814 446 GLY EEE O 1
ATOM 6931 N N . ARG B 1 445 ? 1.777 80.469 97.906 1.000 20.754 447 ARG EEE N 1
ATOM 6932 C CA . ARG B 1 445 ? 1.222 79.109 98.159 1.000 21.347 447 ARG EEE CA 1
ATOM 6933 C C . ARG B 1 445 ? 0.101 79.215 99.198 1.000 20.247 447 ARG EEE C 1
ATOM 6934 O O . ARG B 1 445 ? -1.038 78.842 98.876 1.000 19.642 447 ARG EEE O 1
ATOM 6942 N N . TRP B 1 446 ? 0.416 79.713 100.398 1.000 19.135 448 TRP EEE N 1
ATOM 6943 C CA . TRP B 1 446 ? -0.565 79.991 101.481 1.000 18.149 448 TRP EEE CA 1
ATOM 6944 C C . TRP B 1 446 ? -0.997 81.462 101.419 1.000 18.273 448 TRP EEE C 1
ATOM 6945 O O . TRP B 1 446 ? -0.170 82.319 101.052 1.000 18.642 448 TRP EEE O 1
ATOM 6956 N N . LYS B 1 447 ? -2.257 81.737 101.761 1.000 17.945 449 LYS EEE N 1
ATOM 6957 C CA . LYS B 1 447 ? -2.822 83.103 101.894 1.000 17.676 449 LYS EEE CA 1
ATOM 6958 C C . LYS B 1 447 ? -3.597 83.185 103.215 1.000 17.406 449 LYS EEE C 1
ATOM 6959 O O . LYS B 1 447 ? -4.524 82.378 103.394 1.000 17.647 449 LYS EEE O 1
ATOM 6965 N N . TYR B 1 448 ? -3.184 84.085 104.113 1.000 16.539 450 TYR EEE N 1
ATOM 6966 C CA . TYR B 1 448 ? -3.807 84.364 105.434 1.000 16.109 450 TYR EEE CA 1
ATOM 6967 C C . TYR B 1 448 ? -4.515 85.719 105.344 1.000 16.230 450 TYR EEE C 1
ATOM 6968 O O . TYR B 1 448 ? -3.840 86.712 105.016 1.000 16.907 450 TYR EEE O 1
ATOM 6977 N N . LEU B 1 449 ? -5.828 85.747 105.583 1.000 15.607 451 LEU EEE N 1
ATOM 6978 C CA . LEU B 1 449 ? -6.631 86.989 105.676 1.000 15.474 451 LEU EEE CA 1
ATOM 6979 C C . LEU B 1 449 ? -6.753 87.367 107.154 1.000 15.401 451 LEU EEE C 1
ATOM 6980 O O . LEU B 1 449 ? -7.377 86.612 107.917 1.000 15.714 451 LEU EEE O 1
ATOM 6985 N N . ARG B 1 450 ? -6.169 88.500 107.532 1.000 14.792 452 ARG EEE N 1
ATOM 6986 C CA . ARG B 1 450 ? -6.197 89.020 108.923 1.000 14.080 452 ARG EEE CA 1
ATOM 6987 C C . ARG B 1 450 ? -7.628 89.393 109.288 1.000 13.620 452 ARG EEE C 1
ATOM 6988 O O . ARG B 1 450 ? -8.310 90.074 108.526 1.000 14.147 452 ARG EEE O 1
ATOM 6996 N N . PRO B 1 451 ? -8.138 88.932 110.449 1.000 13.209 453 PRO EEE N 1
ATOM 6997 C CA . PRO B 1 451 ? -9.433 89.377 110.961 1.000 12.848 453 PRO EEE CA 1
ATOM 6998 C C . PRO B 1 451 ? -9.620 90.896 110.895 1.000 12.182 453 PRO EEE C 1
ATOM 6999 O O . PRO B 1 451 ? -8.662 91.605 111.089 1.000 11.914 453 PRO EEE O 1
ATOM 7003 N N . GLY B 1 452 ? -10.850 91.340 110.630 1.000 12.090 454 GLY EEE N 1
ATOM 7004 C CA . GLY B 1 452 ? -11.197 92.772 110.527 1.000 12.165 454 GLY EEE CA 1
ATOM 7005 C C . GLY B 1 452 ? -12.690 93.010 110.373 1.000 12.293 454 GLY EEE C 1
ATOM 7006 O O . GLY B 1 452 ? -13.445 92.042 110.184 1.000 11.838 454 GLY EEE O 1
ATOM 7007 N N . ASN B 1 453 ? -13.088 94.275 110.446 1.000 12.963 455 ASN EEE N 1
ATOM 7008 C CA . ASN B 1 453 ? -14.488 94.756 110.309 1.000 13.416 455 ASN EEE CA 1
ATOM 7009 C C . ASN B 1 453 ? -14.902 94.695 108.836 1.000 13.798 455 ASN EEE C 1
ATOM 7010 O O . ASN B 1 453 ? -14.002 94.643 107.969 1.000 13.533 455 ASN EEE O 1
ATOM 7015 N N . GLY B 1 454 ? -16.213 94.744 108.581 1.000 14.368 456 GLY EEE N 1
ATOM 7016 C CA . GLY B 1 454 ? -16.798 94.873 107.232 1.000 14.629 456 GLY EEE CA 1
ATOM 7017 C C . GLY B 1 454 ? -17.749 93.724 106.919 1.000 14.758 456 GLY EEE C 1
ATOM 7018 O O . GLY B 1 454 ? -17.621 92.636 107.480 1.000 14.795 456 GLY EEE O 1
ATOM 7019 N N . PRO B 1 455 ? -18.714 93.934 105.996 1.000 15.078 457 PRO EEE N 1
ATOM 7020 C CA . PRO B 1 455 ? -19.658 92.883 105.613 1.000 15.392 457 PRO EEE CA 1
ATOM 7021 C C . PRO B 1 455 ? -18.975 91.761 104.818 1.000 16.366 457 PRO EEE C 1
ATOM 7022 O O . PRO B 1 455 ? -17.975 92.018 104.183 1.000 16.285 457 PRO EEE O 1
ATOM 7026 N N . ALA B 1 456 ? -19.534 90.551 104.882 1.000 17.866 458 ALA EEE N 1
ATOM 7027 C CA . ALA B 1 456 ? -19.036 89.345 104.181 1.000 18.811 458 ALA EEE CA 1
ATOM 7028 C C . ALA B 1 456 ? -19.404 89.424 102.692 1.000 19.967 458 ALA EEE C 1
ATOM 7029 O O . ALA B 1 456 ? -18.690 88.810 101.864 1.000 20.368 458 ALA EEE O 1
ATOM 7031 N N . TYR B 1 457 ? -20.464 90.169 102.364 1.000 21.255 459 TYR EEE N 1
ATOM 7032 C CA . TYR B 1 457 ? -21.105 90.212 101.022 1.000 21.678 459 TYR EEE CA 1
ATOM 7033 C C . TYR B 1 457 ? -21.677 91.613 100.780 1.000 22.038 459 TYR EEE C 1
ATOM 7034 O O . TYR B 1 457 ? -22.185 92.220 101.746 1.000 21.486 459 TYR EEE O 1
ATOM 7043 N N . LEU B 1 458 ? -21.565 92.114 99.544 1.000 23.120 460 LEU EEE N 1
ATOM 7044 C CA . LEU B 1 458 ? -22.274 93.330 99.061 1.000 23.927 460 LEU EEE CA 1
ATOM 7045 C C . LEU B 1 458 ? -23.308 92.896 98.016 1.000 23.992 460 LEU EEE C 1
ATOM 7046 O O . LEU B 1 458 ? -22.885 92.416 96.948 1.000 25.647 460 LEU EEE O 1
ATOM 7051 N N . LYS B 1 459 ? -24.604 93.034 98.318 1.000 22.942 461 LYS EEE N 1
ATOM 7052 C CA . LYS B 1 459 ? -25.718 92.613 97.422 1.000 22.512 461 LYS EEE CA 1
ATOM 7053 C C . LYS B 1 459 ? -25.725 93.486 96.154 1.000 21.662 461 LYS EEE C 1
ATOM 7054 O O . LYS B 1 459 ? -25.846 92.920 95.057 1.000 21.672 461 LYS EEE O 1
ATOM 7057 N N . ALA B 1 460 ? -25.598 94.808 96.309 1.000 21.454 462 ALA EEE N 1
ATOM 7058 C CA . ALA B 1 460 ? -25.694 95.824 95.228 1.000 20.601 462 ALA EEE CA 1
ATOM 7059 C C . ALA B 1 460 ? -24.766 95.456 94.063 1.000 19.639 462 ALA EEE C 1
ATOM 7060 O O . ALA B 1 460 ? -25.158 95.659 92.898 1.000 18.849 462 ALA EEE O 1
ATOM 7062 N N . VAL B 1 461 ? -23.587 94.921 94.396 1.000 19.004 463 VAL EEE N 1
ATOM 7063 C CA . VAL B 1 461 ? -22.449 94.660 93.463 1.000 18.255 463 VAL EEE CA 1
ATOM 7064 C C . VAL B 1 461 ? -22.255 93.138 93.309 1.000 17.834 463 VAL EEE C 1
ATOM 7065 O O . VAL B 1 461 ? -21.506 92.727 92.412 1.000 16.268 463 VAL EEE O 1
ATOM 7069 N N . ASN B 1 462 ? -22.944 92.337 94.132 1.000 17.923 464 ASN EEE N 1
ATOM 7070 C CA . ASN B 1 462 ? -22.918 90.847 94.139 1.000 17.260 464 ASN EEE CA 1
ATOM 7071 C C . ASN B 1 462 ? -21.466 90.352 94.184 1.000 16.672 464 ASN EEE C 1
ATOM 7072 O O . ASN B 1 462 ? -21.077 89.557 93.312 1.000 16.072 464 ASN EEE O 1
ATOM 7077 N N . ILE B 1 463 ? -20.701 90.790 95.186 1.000 16.252 465 ILE EEE N 1
ATOM 7078 C CA . ILE B 1 463 ? -19.289 90.350 95.401 1.000 15.795 465 ILE EEE CA 1
ATOM 7079 C C . ILE B 1 463 ? -19.103 89.900 96.856 1.000 15.431 465 ILE EEE C 1
ATOM 7080 O O . ILE B 1 463 ? -19.510 90.636 97.775 1.000 14.923 465 ILE EEE O 1
ATOM 7085 N N . GLU B 1 464 ? -18.503 88.722 97.040 1.000 15.391 466 GLU EEE N 1
ATOM 7086 C CA . GLU B 1 464 ? -17.984 88.224 98.343 1.000 15.677 466 GLU EEE CA 1
ATOM 7087 C C . GLU B 1 464 ? -16.708 89.005 98.669 1.000 16.023 466 GLU EEE C 1
ATOM 7088 O O . GLU B 1 464 ? -15.768 88.932 97.862 1.000 15.342 466 GLU EEE O 1
ATOM 7094 N N . LEU B 1 465 ? -16.684 89.718 99.800 1.000 16.758 467 LEU EEE N 1
ATOM 7095 C CA . LEU B 1 465 ? -15.605 90.677 100.180 1.000 17.229 467 LEU EEE CA 1
ATOM 7096 C C . LEU B 1 465 ? -14.506 89.987 101.000 1.000 17.382 467 LEU EEE C 1
ATOM 7097 O O . LEU B 1 465 ? -13.381 90.517 101.035 1.000 17.038 467 LEU EEE O 1
ATOM 7102 N N . GLY B 1 466 ? -14.827 88.877 101.669 1.000 18.124 468 GLY EEE N 1
ATOM 7103 C CA . GLY B 1 466 ? -13.867 88.073 102.452 1.000 18.578 468 GLY EEE CA 1
ATOM 7104 C C . GLY B 1 466 ? -13.631 88.633 103.850 1.000 19.091 468 GLY EEE C 1
ATOM 7105 O O . GLY B 1 466 ? -12.800 88.051 104.587 1.000 19.043 468 GLY EEE O 1
ATOM 7106 N N . ASN B 1 467 ? -14.290 89.739 104.210 1.000 19.694 469 ASN EEE N 1
ATOM 7107 C CA . ASN B 1 467 ? -14.212 90.324 105.573 1.000 20.678 469 ASN EEE CA 1
ATOM 7108 C C . ASN B 1 467 ? -14.758 89.311 106.578 1.000 22.145 469 ASN EEE C 1
ATOM 7109 O O . ASN B 1 467 ? -15.831 88.736 106.301 1.000 23.188 469 ASN EEE O 1
ATOM 7114 N N . SER B 1 468 ? -14.038 89.093 107.680 1.000 23.294 470 SER EEE N 1
ATOM 7115 C CA . SER B 1 468 ? -14.409 88.108 108.725 1.000 24.592 470 SER EEE CA 1
ATOM 7116 C C . SER B 1 468 ? -13.724 88.449 110.046 1.000 25.497 470 SER EEE C 1
ATOM 7117 O O . SER B 1 468 ? -12.600 88.985 110.023 1.000 25.910 470 SER EEE O 1
ATOM 7120 N N . LYS B 1 469 ? -14.394 88.138 111.154 1.000 26.737 471 LYS EEE N 1
ATOM 7121 C CA . LYS B 1 469 ? -13.841 88.290 112.521 1.000 28.301 471 LYS EEE CA 1
ATOM 7122 C C . LYS B 1 469 ? -12.970 87.068 112.829 1.000 28.076 471 LYS EEE C 1
ATOM 7123 O O . LYS B 1 469 ? -12.111 87.170 113.722 1.000 28.372 471 LYS EEE O 1
ATOM 7129 N N . GLU B 1 470 ? -13.168 85.973 112.090 1.000 29.041 472 GLU EEE N 1
ATOM 7130 C CA . GLU B 1 470 ? -12.357 84.726 112.186 1.000 29.124 472 GLU EEE CA 1
ATOM 7131 C C . GLU B 1 470 ? -11.115 84.851 111.307 1.000 26.224 472 GLU EEE C 1
ATOM 7132 O O . GLU B 1 470 ? -11.181 85.404 110.211 1.000 26.050 472 GLU EEE O 1
ATOM 7138 N N . PRO B 1 471 ? -9.949 84.330 111.751 1.000 23.110 473 PRO EEE N 1
ATOM 7139 C CA . PRO B 1 471 ? -8.797 84.167 110.873 1.000 21.522 473 PRO EEE CA 1
ATOM 7140 C C . PRO B 1 471 ? -9.150 83.236 109.701 1.000 19.202 473 PRO EEE C 1
ATOM 7141 O O . PRO B 1 471 ? -9.928 82.336 109.888 1.000 18.226 473 PRO EEE O 1
ATOM 7145 N N . GLN B 1 472 ? -8.572 83.495 108.529 1.000 17.928 474 GLN EEE N 1
ATOM 7146 C CA . GLN B 1 472 ? -8.771 82.698 107.288 1.000 17.087 474 GLN EEE CA 1
ATOM 7147 C C . GLN B 1 472 ? -7.405 82.281 106.744 1.000 16.262 474 GLN EEE C 1
ATOM 7148 O O . GLN B 1 472 ? -6.528 83.137 106.682 1.000 16.347 474 GLN EEE O 1
ATOM 7154 N N . LEU B 1 473 ? -7.251 81.009 106.377 1.000 15.975 475 LEU EEE N 1
ATOM 7155 C CA . LEU B 1 473 ? -6.050 80.457 105.692 1.000 15.357 475 LEU EEE CA 1
ATOM 7156 C C . LEU B 1 473 ? -6.498 79.590 104.510 1.000 15.174 475 LEU EEE C 1
ATOM 7157 O O . LEU B 1 473 ? -7.373 78.731 104.704 1.000 14.973 475 LEU EEE O 1
ATOM 7162 N N . TYR B 1 474 ? -5.914 79.816 103.334 1.000 14.933 476 TYR EEE N 1
ATOM 7163 C CA . TYR B 1 474 ? -6.226 79.102 102.070 1.000 14.813 476 TYR EEE CA 1
ATOM 7164 C C . TYR B 1 474 ? -4.923 78.591 101.462 1.000 15.183 476 TYR EEE C 1
ATOM 7165 O O . TYR B 1 474 ? -3.985 79.395 101.369 1.000 15.190 476 TYR EEE O 1
ATOM 7174 N N . ASP B 1 475 ? -4.874 77.305 101.096 1.000 16.225 477 ASP EEE N 1
ATOM 7175 C CA . ASP B 1 475 ? -3.803 76.712 100.247 1.000 16.818 477 ASP EEE CA 1
ATOM 7176 C C . ASP B 1 475 ? -4.175 76.979 98.781 1.000 16.514 477 ASP EEE C 1
ATOM 7177 O O . ASP B 1 475 ? -4.982 76.223 98.230 1.000 16.009 477 ASP EEE O 1
ATOM 7182 N N . LEU B 1 476 ? -3.600 78.024 98.185 1.000 17.154 478 LEU EEE N 1
ATOM 7183 C CA . LEU B 1 476 ? -3.938 78.509 96.823 1.000 18.458 478 LEU EEE CA 1
ATOM 7184 C C . LEU B 1 476 ? -3.517 77.489 95.755 1.000 19.397 478 LEU EEE C 1
ATOM 7185 O O . LEU B 1 476 ? -4.005 77.620 94.622 1.000 19.215 478 LEU EEE O 1
ATOM 7190 N N . LYS B 1 477 ? -2.629 76.542 96.079 1.000 20.956 479 LYS EEE N 1
ATOM 7191 C CA . LYS B 1 477 ? -2.152 75.488 95.141 1.000 22.020 479 LYS EEE CA 1
ATOM 7192 C C . LYS B 1 477 ? -3.170 74.340 95.118 1.000 22.139 479 LYS EEE C 1
ATOM 7193 O O . LYS B 1 477 ? -3.537 73.922 94.024 1.000 20.664 479 LYS EEE O 1
ATOM 7199 N N . LYS B 1 478 ? -3.610 73.852 96.280 1.000 23.506 480 LYS EEE N 1
ATOM 7200 C CA . LYS B 1 478 ? -4.625 72.769 96.384 1.000 24.372 480 LYS EEE CA 1
ATOM 7201 C C . LYS B 1 478 ? -6.034 73.348 96.194 1.000 24.145 480 LYS EEE C 1
ATOM 7202 O O . LYS B 1 478 ? -6.920 72.586 95.768 1.000 25.162 480 LYS EEE O 1
ATOM 7208 N N . ASP B 1 479 ? -6.232 74.639 96.483 1.000 23.434 481 ASP EEE N 1
ATOM 7209 C CA . ASP B 1 479 ? -7.573 75.286 96.564 1.000 22.324 481 ASP EEE CA 1
ATOM 7210 C C . ASP B 1 479 ? -7.486 76.736 96.086 1.000 21.575 481 ASP EEE C 1
ATOM 7211 O O . ASP B 1 479 ? -7.649 77.663 96.876 1.000 21.244 481 ASP EEE O 1
ATOM 7216 N N . PRO B 1 480 ? -7.259 76.981 94.775 1.000 21.030 482 PRO EEE N 1
ATOM 7217 C CA . PRO B 1 480 ? -7.107 78.342 94.251 1.000 20.868 482 PRO EEE CA 1
ATOM 7218 C C . PRO B 1 480 ? -8.409 79.156 94.259 1.000 21.169 482 PRO EEE C 1
ATOM 7219 O O . PRO B 1 480 ? -8.349 80.374 94.249 1.000 20.132 482 PRO EEE O 1
ATOM 7223 N N . LYS B 1 481 ? -9.552 78.467 94.286 1.000 22.425 483 LYS EEE N 1
ATOM 7224 C CA . LYS B 1 481 ? -10.910 79.080 94.332 1.000 23.237 483 LYS EEE CA 1
ATOM 7225 C C . LYS B 1 481 ? -11.208 79.584 95.754 1.000 22.265 483 LYS EEE C 1
ATOM 7226 O O . LYS B 1 481 ? -12.310 80.145 95.961 1.000 21.911 483 LYS EEE O 1
ATOM 7232 N N . GLU B 1 482 ? -10.283 79.374 96.700 1.000 20.567 484 GLU EEE N 1
ATOM 7233 C CA . GLU B 1 482 ? -10.412 79.826 98.111 1.000 20.410 484 GLU EEE CA 1
ATOM 7234 C C . GLU B 1 482 ? -11.771 79.381 98.663 1.000 19.981 484 GLU EEE C 1
ATOM 7235 O O . GLU B 1 482 ? -12.448 80.215 99.281 1.000 18.724 484 GLU EEE O 1
ATOM 7241 N N . LYS B 1 483 ? -12.154 78.119 98.423 1.000 21.606 485 LYS EEE N 1
ATOM 7242 C CA . LYS B 1 483 ? -13.441 77.511 98.879 1.000 22.366 485 LYS EEE CA 1
ATOM 7243 C C . LYS B 1 483 ? -13.314 77.047 100.339 1.000 23.141 485 LYS EEE C 1
ATOM 7244 O O . LYS B 1 483 ? -14.300 77.182 101.082 1.000 23.257 485 LYS EEE O 1
ATOM 7246 N N . ASN B 1 484 ? -12.141 76.538 100.734 1.000 24.985 486 ASN EEE N 1
ATOM 7247 C CA . ASN B 1 484 ? -11.965 75.712 101.956 1.000 26.549 486 ASN EEE CA 1
ATOM 7248 C C . ASN B 1 484 ? -10.974 76.401 102.904 1.000 26.233 486 ASN EEE C 1
ATOM 7249 O O . ASN B 1 484 ? -9.750 76.209 102.727 1.000 27.192 486 ASN EEE O 1
ATOM 7254 N N . ASN B 1 485 ? -11.495 77.176 103.867 1.000 25.292 487 ASN EEE N 1
ATOM 7255 C CA . ASN B 1 485 ? -10.727 77.831 104.965 1.000 24.660 487 ASN EEE CA 1
ATOM 7256 C C . ASN B 1 485 ? -10.151 76.752 105.892 1.000 24.603 487 ASN EEE C 1
ATOM 7257 O O . ASN B 1 485 ? -10.953 76.035 106.512 1.000 24.961 487 ASN EEE O 1
ATOM 7262 N N . VAL B 1 486 ? -8.820 76.667 106.004 1.000 24.898 488 VAL EEE N 1
ATOM 7263 C CA . VAL B 1 486 ? -8.101 75.590 106.753 1.000 25.241 488 VAL EEE CA 1
ATOM 7264 C C . VAL B 1 486 ? -7.234 76.210 107.857 1.000 24.930 488 VAL EEE C 1
ATOM 7265 O O . VAL B 1 486 ? -6.223 75.594 108.225 1.000 26.000 488 VAL EEE O 1
ATOM 7269 N N . ALA B 1 487 ? -7.626 77.370 108.392 1.000 24.561 489 ALA EEE N 1
ATOM 7270 C CA . ALA B 1 487 ? -6.974 78.030 109.551 1.000 24.446 489 ALA EEE CA 1
ATOM 7271 C C . ALA B 1 487 ? -7.019 77.084 110.753 1.000 25.125 489 ALA EEE C 1
ATOM 7272 O O . ALA B 1 487 ? -5.972 76.917 111.412 1.000 25.441 489 ALA EEE O 1
ATOM 7274 N N . GLY B 1 488 ? -8.189 76.487 111.003 1.000 26.457 490 GLY EEE N 1
ATOM 7275 C CA . GLY B 1 488 ? -8.447 75.502 112.073 1.000 27.541 490 GLY EEE CA 1
ATOM 7276 C C . GLY B 1 488 ? -7.466 74.340 112.042 1.000 28.731 490 GLY EEE C 1
ATOM 7277 O O . GLY B 1 488 ? -6.974 73.960 113.125 1.000 28.170 490 GLY EEE O 1
ATOM 7278 N N . GLN B 1 489 ? -7.170 73.807 110.852 1.000 30.008 491 GLN EEE N 1
ATOM 7279 C CA . GLN B 1 489 ? -6.324 72.601 110.644 1.000 31.571 491 GLN EEE CA 1
ATOM 7280 C C . GLN B 1 489 ? -4.827 72.943 110.609 1.000 29.391 491 GLN EEE C 1
ATOM 7281 O O . GLN B 1 489 ? -4.033 72.003 110.407 1.000 28.467 491 GLN EEE O 1
ATOM 7287 N N . ASN B 1 490 ? -4.443 74.215 110.769 1.000 27.123 492 ASN EEE N 1
ATOM 7288 C CA . ASN B 1 490 ? -3.030 74.667 110.647 1.000 25.914 492 ASN EEE CA 1
ATOM 7289 C C . ASN B 1 490 ? -2.746 75.792 111.640 1.000 25.610 492 ASN EEE C 1
ATOM 7290 O O . ASN B 1 490 ? -2.400 76.898 111.236 1.000 26.755 492 ASN EEE O 1
ATOM 7295 N N . PRO B 1 491 ? -2.870 75.558 112.966 1.000 23.977 493 PRO EEE N 1
ATOM 7296 C CA . PRO B 1 491 ? -2.680 76.625 113.952 1.000 22.734 493 PRO EEE CA 1
ATOM 7297 C C . PRO B 1 491 ? -1.272 77.241 113.900 1.000 22.457 493 PRO EEE C 1
ATOM 7298 O O . PRO B 1 491 ? -1.174 78.469 113.934 1.000 22.988 493 PRO EEE O 1
ATOM 7302 N N . GLU B 1 492 ? -0.226 76.407 113.819 1.000 21.395 494 GLU EEE N 1
ATOM 7303 C CA . GLU B 1 492 ? 1.190 76.874 113.850 1.000 21.207 494 GLU EEE CA 1
ATOM 7304 C C . GLU B 1 492 ? 1.473 77.721 112.603 1.000 20.483 494 GLU EEE C 1
ATOM 7305 O O . GLU B 1 492 ? 2.236 78.700 112.726 1.000 19.556 494 GLU EEE O 1
ATOM 7311 N N . LEU B 1 493 ? 0.861 77.384 111.464 1.000 19.724 495 LEU EEE N 1
ATOM 7312 C CA . LEU B 1 493 ? 1.053 78.101 110.174 1.000 19.123 495 LEU EEE CA 1
ATOM 7313 C C . LEU B 1 493 ? 0.334 79.451 110.228 1.000 18.408 495 LEU EEE C 1
ATOM 7314 O O . LEU B 1 493 ? 0.907 80.448 109.729 1.000 17.746 495 LEU EEE O 1
ATOM 7319 N N . VAL B 1 494 ? -0.871 79.484 110.808 1.000 18.246 496 VAL EEE N 1
ATOM 7320 C CA . VAL B 1 494 ? -1.659 80.738 111.013 1.000 18.451 496 VAL EEE CA 1
ATOM 7321 C C . VAL B 1 494 ? -0.799 81.713 111.829 1.000 19.018 496 VAL EEE C 1
ATOM 7322 O O . VAL B 1 494 ? -0.686 82.880 111.409 1.000 19.459 496 VAL EEE O 1
ATOM 7326 N N . LYS B 1 495 ? -0.210 81.240 112.935 1.000 19.013 497 LYS EEE N 1
ATOM 7327 C CA . LYS B 1 495 ? 0.654 82.037 113.849 1.000 18.890 497 LYS EEE CA 1
ATOM 7328 C C . LYS B 1 495 ? 1.851 82.604 113.082 1.000 18.331 497 LYS EEE C 1
ATOM 7329 O O . LYS B 1 495 ? 2.103 83.815 113.202 1.000 17.733 497 LYS EEE O 1
ATOM 7335 N N . LYS B 1 496 ? 2.563 81.748 112.339 1.000 18.417 498 LYS EEE N 1
ATOM 7336 C CA . LYS B 1 496 ? 3.770 82.099 111.539 1.000 18.481 498 LYS EEE CA 1
ATOM 7337 C C . LYS B 1 496 ? 3.429 83.265 110.607 1.000 19.064 498 LYS EEE C 1
ATOM 7338 O O . LYS B 1 496 ? 4.253 84.200 110.510 1.000 19.391 498 LYS EEE O 1
ATOM 7340 N N . MET B 1 497 ? 2.248 83.226 109.984 1.000 19.431 499 MET EEE N 1
ATOM 7341 C CA . MET B 1 497 ? 1.873 84.152 108.883 1.000 20.533 499 MET EEE CA 1
ATOM 7342 C C . MET B 1 497 ? 1.178 85.407 109.418 1.000 19.944 499 MET EEE C 1
ATOM 7343 O O . MET B 1 497 ? 1.371 86.482 108.811 1.000 18.998 499 MET EEE O 1
ATOM 7348 N N . ALA B 1 498 ? 0.420 85.289 110.510 1.000 20.017 500 ALA EEE N 1
ATOM 7349 C CA . ALA B 1 498 ? -0.076 86.445 111.294 1.000 18.973 500 ALA EEE CA 1
ATOM 7350 C C . ALA B 1 498 ? 1.123 87.308 111.696 1.000 18.465 500 ALA EEE C 1
ATOM 7351 O O . ALA B 1 498 ? 1.070 88.527 111.471 1.000 18.479 500 ALA EEE O 1
ATOM 7353 N N . ALA B 1 499 ? 2.170 86.679 112.240 1.000 18.188 501 ALA EEE N 1
ATOM 7354 C CA . ALA B 1 499 ? 3.395 87.333 112.763 1.000 18.541 501 ALA EEE CA 1
ATOM 7355 C C . ALA B 1 499 ? 4.133 88.015 111.611 1.000 18.442 501 ALA EEE C 1
ATOM 7356 O O . ALA B 1 499 ? 4.556 89.176 111.780 1.000 17.879 501 ALA EEE O 1
ATOM 7358 N N . GLN B 1 500 ? 4.266 87.304 110.487 1.000 18.823 502 GLN EEE N 1
ATOM 7359 C CA . GLN B 1 500 ? 4.945 87.794 109.260 1.000 18.916 502 GLN EEE CA 1
ATOM 7360 C C . GLN B 1 500 ? 4.212 89.027 108.711 1.000 18.326 502 GLN EEE C 1
ATOM 7361 O O . GLN B 1 500 ? 4.903 89.971 108.289 1.000 17.997 502 GLN EEE O 1
ATOM 7367 N N . LEU B 1 501 ? 2.876 89.027 108.731 1.000 18.139 503 LEU EEE N 1
ATOM 7368 C CA . LEU B 1 501 ? 2.047 90.186 108.300 1.000 18.838 503 LEU EEE CA 1
ATOM 7369 C C . LEU B 1 501 ? 2.390 91.395 109.171 1.000 19.910 503 LEU EEE C 1
ATOM 7370 O O . LEU B 1 501 ? 2.660 92.464 108.606 1.000 20.054 503 LEU EEE O 1
ATOM 7375 N N . GLU B 1 502 ? 2.395 91.226 110.493 1.000 22.065 504 GLU EEE N 1
ATOM 7376 C CA . GLU B 1 502 ? 2.613 92.339 111.454 1.000 24.519 504 GLU EEE CA 1
ATOM 7377 C C . GLU B 1 502 ? 4.045 92.856 111.302 1.000 23.998 504 GLU EEE C 1
ATOM 7378 O O . GLU B 1 502 ? 4.231 94.089 111.381 1.000 24.023 504 GLU EEE O 1
ATOM 7384 N N . LYS B 1 503 ? 5.003 91.957 111.056 1.000 23.060 505 LYS EEE N 1
ATOM 7385 C CA . LYS B 1 503 ? 6.423 92.316 110.813 1.000 23.347 505 LYS EEE CA 1
ATOM 7386 C C . LYS B 1 503 ? 6.474 93.355 109.684 1.000 23.226 505 LYS EEE C 1
ATOM 7387 O O . LYS B 1 503 ? 7.131 94.402 109.874 1.000 22.937 505 LYS EEE O 1
ATOM 7393 N N . ILE B 1 504 ? 5.764 93.093 108.582 1.000 22.557 506 ILE EEE N 1
ATOM 7394 C CA . ILE B 1 504 ? 5.716 93.971 107.376 1.000 21.774 506 ILE EEE CA 1
ATOM 7395 C C . ILE B 1 504 ? 4.860 95.214 107.675 1.000 21.499 506 ILE EEE C 1
ATOM 7396 O O . ILE B 1 504 ? 5.193 96.285 107.139 1.000 21.249 506 ILE EEE O 1
ATOM 7401 N N . VAL B 1 505 ? 3.799 95.101 108.482 1.000 20.668 507 VAL EEE N 1
ATOM 7402 C CA . VAL B 1 505 ? 2.938 96.266 108.849 1.000 20.492 507 VAL EEE CA 1
ATOM 7403 C C . VAL B 1 505 ? 3.769 97.258 109.683 1.000 21.221 507 VAL EEE C 1
ATOM 7404 O O . VAL B 1 505 ? 3.525 98.490 109.546 1.000 21.301 507 VAL EEE O 1
ATOM 7408 N N . ASP B 1 506 ? 4.724 96.756 110.479 1.000 22.061 508 ASP EEE N 1
ATOM 7409 C CA . ASP B 1 506 ? 5.434 97.532 111.535 1.000 23.066 508 ASP EEE CA 1
ATOM 7410 C C . ASP B 1 506 ? 4.335 98.017 112.487 1.000 24.230 508 ASP EEE C 1
ATOM 7411 O O . ASP B 1 506 ? 3.466 97.175 112.842 1.000 26.623 508 ASP EEE O 1
ATOM 7416 N N . GLY B 1 507 ? 4.325 99.299 112.859 1.000 23.472 509 GLY EEE N 1
ATOM 7417 C CA . GLY B 1 507 ? 3.119 99.950 113.407 1.000 22.642 509 GLY EEE CA 1
ATOM 7418 C C . GLY B 1 507 ? 2.523 100.940 112.419 1.000 21.790 509 GLY EEE C 1
ATOM 7419 O O . GLY B 1 507 ? 1.697 101.781 112.849 1.000 21.436 509 GLY EEE O 1
ATOM 7420 N N . ARG B 1 508 ? 2.952 100.872 111.153 1.000 20.882 510 ARG EEE N 1
ATOM 7421 C CA . ARG B 1 508 ? 2.713 101.935 110.140 1.000 20.208 510 ARG EEE CA 1
ATOM 7422 C C . ARG B 1 508 ? 1.496 101.524 109.304 1.000 20.575 510 ARG EEE C 1
ATOM 7423 O O . ARG B 1 508 ? 1.672 100.958 108.187 1.000 20.513 510 ARG EEE O 1
ATOM 7431 N N . TYR B 1 509 ? 0.305 101.813 109.851 1.000 19.339 511 TYR EEE N 1
ATOM 7432 C CA . TYR B 1 509 ? -1.026 101.537 109.248 1.000 18.524 511 TYR EEE CA 1
ATOM 7433 C C . TYR B 1 509 ? -1.943 102.737 109.487 1.000 18.497 511 TYR EEE C 1
ATOM 7434 O O . TYR B 1 509 ? -2.071 103.140 110.632 1.000 18.413 511 TYR EEE O 1
ATOM 7443 N N . GLY B 1 510 ? -2.562 103.273 108.436 1.000 19.646 512 GLY EEE N 1
ATOM 7444 C CA . GLY B 1 510 ? -3.546 104.375 108.500 1.000 20.747 512 GLY EEE CA 1
ATOM 7445 C C . GLY B 1 510 ? -2.975 105.645 109.113 1.000 21.632 512 GLY EEE C 1
ATOM 7446 O O . GLY B 1 510 ? -3.747 106.386 109.745 1.000 21.553 512 GLY EEE O 1
ATOM 7447 N N . LEU B 1 511 ? -1.678 105.896 108.932 1.000 22.975 513 LEU EEE N 1
ATOM 7448 C CA . LEU B 1 511 ? -0.980 107.104 109.450 1.000 25.168 513 LEU EEE CA 1
ATOM 7449 C C . LEU B 1 511 ? -1.355 108.322 108.609 1.000 27.232 513 LEU EEE C 1
ATOM 7450 O O . LEU B 1 511 ? -1.887 108.180 107.512 1.000 27.677 513 LEU EEE O 1
ATOM 7455 N N . PRO B 1 512 ? -1.130 109.559 109.106 1.000 29.213 514 PRO EEE N 1
ATOM 7456 C CA . PRO B 1 512 ? -1.403 110.761 108.320 1.000 29.667 514 PRO EEE CA 1
ATOM 7457 C C . PRO B 1 512 ? -0.501 110.916 107.082 1.000 30.849 514 PRO EEE C 1
ATOM 7458 O O . PRO B 1 512 ? 0.687 110.617 107.159 1.000 29.031 514 PRO EEE O 1
ATOM 7462 N N . LEU B 1 513 ? -1.093 111.380 105.972 1.000 31.905 515 LEU EEE N 1
ATOM 7463 C CA . LEU B 1 513 ? -0.398 112.121 104.877 1.000 33.829 515 LEU EEE CA 1
ATOM 7464 C C . LEU B 1 513 ? 0.278 113.366 105.483 1.000 34.770 515 LEU EEE C 1
ATOM 7465 O O . LEU B 1 513 ? 1.437 113.627 105.190 1.000 35.251 515 LEU EEE O 1
ATOM 7470 N N . GLN C 1 27 ? 63.657 61.685 61.053 1.000 39.706 29 GLN FFF N 1
ATOM 7471 C CA . GLN C 1 27 ? 62.206 61.874 61.415 1.000 39.532 29 GLN FFF CA 1
ATOM 7472 C C . GLN C 1 27 ? 61.393 60.656 60.942 1.000 38.441 29 GLN FFF C 1
ATOM 7473 O O . GLN C 1 27 ? 61.233 60.490 59.719 1.000 38.603 29 GLN FFF O 1
ATOM 7479 N N . ARG C 1 28 ? 60.941 59.829 61.886 1.000 36.077 30 ARG FFF N 1
ATOM 7480 C CA . ARG C 1 28 ? 59.959 58.736 61.666 1.000 33.067 30 ARG FFF CA 1
ATOM 7481 C C . ARG C 1 28 ? 58.886 58.893 62.745 1.000 28.703 30 ARG FFF C 1
ATOM 7482 O O . ARG C 1 28 ? 58.754 58.048 63.630 1.000 29.196 30 ARG FFF O 1
ATOM 7490 N N . PRO C 1 29 ? 58.063 59.968 62.694 1.000 23.361 31 PRO FFF N 1
ATOM 7491 C CA . PRO C 1 29 ? 56.987 60.173 63.663 1.000 21.461 31 PRO FFF CA 1
ATOM 7492 C C . PRO C 1 29 ? 55.741 59.350 63.320 1.000 19.468 31 PRO FFF C 1
ATOM 7493 O O . PRO C 1 29 ? 55.613 58.943 62.192 1.000 20.204 31 PRO FFF O 1
ATOM 7497 N N . ASN C 1 30 ? 54.843 59.153 64.279 1.000 17.218 32 ASN FFF N 1
ATOM 7498 C CA . ASN C 1 30 ? 53.512 58.555 64.013 1.000 15.929 32 ASN FFF CA 1
ATOM 7499 C C . ASN C 1 30 ? 52.704 59.569 63.201 1.000 14.590 32 ASN FFF C 1
ATOM 7500 O O . ASN C 1 30 ? 52.917 60.780 63.385 1.000 14.323 32 ASN FFF O 1
ATOM 7505 N N . VAL C 1 31 ? 51.839 59.087 62.313 1.000 13.699 33 VAL FFF N 1
ATOM 7506 C CA . VAL C 1 31 ? 50.917 59.938 61.509 1.000 13.120 33 VAL FFF CA 1
ATOM 7507 C C . VAL C 1 31 ? 49.484 59.448 61.740 1.000 12.615 33 VAL FFF C 1
ATOM 7508 O O . VAL C 1 31 ? 49.193 58.257 61.457 1.000 12.520 33 VAL FFF O 1
ATOM 7512 N N . VAL C 1 32 ? 48.648 60.339 62.273 1.000 11.715 34 VAL FFF N 1
ATOM 7513 C CA . VAL C 1 32 ? 47.204 60.110 62.528 1.000 11.251 34 VAL FFF CA 1
ATOM 7514 C C . VAL C 1 32 ? 46.411 61.142 61.729 1.000 11.143 34 VAL FFF C 1
ATOM 7515 O O . VAL C 1 32 ? 46.579 62.353 61.972 1.000 10.472 34 VAL FFF O 1
ATOM 7519 N N . PHE C 1 33 ? 45.608 60.672 60.778 1.000 11.486 35 PHE FFF N 1
ATOM 7520 C CA . PHE C 1 33 ? 44.607 61.487 60.049 1.000 11.748 35 PHE FFF CA 1
ATOM 7521 C C . PHE C 1 33 ? 43.293 61.403 60.800 1.000 11.600 35 PHE FFF C 1
ATOM 7522 O O . PHE C 1 33 ? 42.877 60.278 61.048 1.000 11.775 35 PHE FFF O 1
ATOM 7530 N N . ILE C 1 34 ? 42.687 62.539 61.127 1.000 11.675 36 ILE FFF N 1
ATOM 7531 C CA . ILE C 1 34 ? 41.250 62.630 61.519 1.000 11.969 36 ILE FFF CA 1
ATOM 7532 C C . ILE C 1 34 ? 40.522 63.301 60.351 1.000 11.757 36 ILE FFF C 1
ATOM 7533 O O . ILE C 1 34 ? 40.608 64.534 60.228 1.000 11.538 36 ILE FFF O 1
ATOM 7538 N N . TYR C 1 35 ? 39.860 62.495 59.522 1.000 11.616 37 TYR FFF N 1
ATOM 7539 C CA . TYR C 1 35 ? 39.364 62.877 58.176 1.000 11.757 37 TYR FFF CA 1
ATOM 7540 C C . TYR C 1 35 ? 37.836 62.865 58.188 1.000 11.562 37 TYR FFF C 1
ATOM 7541 O O . TYR C 1 35 ? 37.228 61.787 58.218 1.000 11.466 37 TYR FFF O 1
ATOM 7550 N N . ALA C 1 36 ? 37.243 64.056 58.167 1.000 11.866 38 ALA FFF N 1
ATOM 7551 C CA . ALA C 1 36 ? 35.788 64.287 58.295 1.000 12.571 38 ALA FFF CA 1
ATOM 7552 C C . ALA C 1 36 ? 35.094 64.089 56.946 1.000 12.872 38 ALA FFF C 1
ATOM 7553 O O . ALA C 1 36 ? 35.776 64.050 55.923 1.000 13.670 38 ALA FFF O 1
ATOM 7555 N N . ASP C 1 37 ? 33.768 64.017 56.962 1.000 13.268 39 ASP FFF N 1
ATOM 7556 C CA . ASP C 1 37 ? 32.904 63.876 55.763 1.000 13.373 39 ASP FFF CA 1
ATOM 7557 C C . ASP C 1 37 ? 31.983 65.103 55.689 1.000 13.176 39 ASP FFF C 1
ATOM 7558 O O . ASP C 1 37 ? 31.209 65.307 56.625 1.000 12.468 39 ASP FFF O 1
ATOM 7563 N N . ASP C 1 38 ? 32.095 65.902 54.623 1.000 13.372 40 ASP FFF N 1
ATOM 7564 C CA . ASP C 1 38 ? 31.156 67.004 54.272 1.000 13.645 40 ASP FFF CA 1
ATOM 7565 C C . ASP C 1 38 ? 31.245 68.133 55.307 1.000 13.294 40 ASP FFF C 1
ATOM 7566 O O . ASP C 1 38 ? 30.241 68.874 55.454 1.000 13.036 40 ASP FFF O 1
ATOM 7571 N N . ILE C 1 39 ? 32.384 68.284 55.988 1.000 13.071 41 ILE FFF N 1
ATOM 7572 C CA . ILE C 1 39 ? 32.568 69.351 57.016 1.000 13.264 41 ILE FFF CA 1
ATOM 7573 C C . ILE C 1 39 ? 33.255 70.549 56.352 1.000 13.317 41 ILE FFF C 1
ATOM 7574 O O . ILE C 1 39 ? 34.418 70.412 55.949 1.000 12.999 41 ILE FFF O 1
ATOM 7579 N N . GLY C 1 40 ? 32.535 71.675 56.249 1.000 13.348 42 GLY FFF N 1
ATOM 7580 C CA . GLY C 1 40 ? 32.935 72.870 55.482 1.000 13.094 42 GLY FFF CA 1
ATOM 7581 C C . GLY C 1 40 ? 33.817 73.808 56.282 1.000 12.933 42 GLY FFF C 1
ATOM 7582 O O . GLY C 1 40 ? 34.007 73.570 57.479 1.000 12.985 42 GLY FFF O 1
ATOM 7583 N N . TYR C 1 41 ? 34.337 74.846 55.627 1.000 12.948 43 TYR FFF N 1
ATOM 7584 C CA . TYR C 1 41 ? 35.327 75.802 56.181 1.000 13.107 43 TYR FFF CA 1
ATOM 7585 C C . TYR C 1 41 ? 34.772 76.449 57.455 1.000 13.211 43 TYR FFF C 1
ATOM 7586 O O . TYR C 1 41 ? 35.565 76.645 58.403 1.000 13.235 43 TYR FFF O 1
ATOM 7595 N N . GLY C 1 42 ? 33.465 76.751 57.481 1.000 12.921 44 GLY FFF N 1
ATOM 7596 C CA . GLY C 1 42 ? 32.803 77.441 58.605 1.000 13.109 44 GLY FFF CA 1
ATOM 7597 C C . GLY C 1 42 ? 32.031 76.511 59.537 1.000 13.118 44 GLY FFF C 1
ATOM 7598 O O . GLY C 1 42 ? 31.276 77.035 60.371 1.000 13.031 44 GLY FFF O 1
ATOM 7599 N N . ASP C 1 43 ? 32.215 75.189 59.435 1.000 13.022 45 ASP FFF N 1
ATOM 7600 C CA . ASP C 1 43 ? 31.451 74.183 60.228 1.000 13.039 45 ASP FFF CA 1
ATOM 7601 C C . ASP C 1 43 ? 32.144 73.915 61.576 1.000 13.171 45 ASP FFF C 1
ATOM 7602 O O . ASP C 1 43 ? 31.476 73.371 62.468 1.000 12.784 45 ASP FFF O 1
ATOM 7607 N N . LEU C 1 44 ? 33.423 74.275 61.732 1.000 13.644 46 LEU FFF N 1
ATOM 7608 C CA . LEU C 1 44 ? 34.189 74.081 62.999 1.000 14.006 46 LEU FFF CA 1
ATOM 7609 C C . LEU C 1 44 ? 34.616 75.453 63.532 1.000 14.650 46 LEU FFF C 1
ATOM 7610 O O . LEU C 1 44 ? 34.883 76.345 62.707 1.000 15.853 46 LEU FFF O 1
ATOM 7615 N N . SER C 1 45 ? 34.666 75.623 64.857 1.000 15.384 47 SER FFF N 1
ATOM 7616 C CA . SER C 1 45 ? 34.837 76.942 65.527 1.000 15.810 47 SER FFF CA 1
ATOM 7617 C C . SER C 1 45 ? 36.283 77.444 65.397 1.000 16.580 47 SER FFF C 1
ATOM 7618 O O . SER C 1 45 ? 36.506 78.635 65.682 1.000 17.267 47 SER FFF O 1
ATOM 7621 N N . CYS C 1 46 ? 37.220 76.594 64.959 1.000 17.052 48 CYS FFF N 1
ATOM 7622 C CA . CYS C 1 46 ? 38.661 76.934 64.785 1.000 17.154 48 CYS FFF CA 1
ATOM 7623 C C . CYS C 1 46 ? 38.831 78.017 63.711 1.000 18.176 48 CYS FFF C 1
ATOM 7624 O O . CYS C 1 46 ? 39.811 78.778 63.823 1.000 17.912 48 CYS FFF O 1
ATOM 7627 N N . ASN C 1 47 ? 37.909 78.109 62.741 1.000 19.652 49 ASN FFF N 1
ATOM 7628 C CA . ASN C 1 47 ? 37.977 79.093 61.625 1.000 20.481 49 ASN FFF CA 1
ATOM 7629 C C . ASN C 1 47 ? 37.121 80.336 61.921 1.000 20.932 49 ASN FFF C 1
ATOM 7630 O O . ASN C 1 47 ? 36.966 81.161 61.000 1.000 21.497 49 ASN FFF O 1
ATOM 7635 N N . GLY C 1 48 ? 36.608 80.486 63.148 1.000 21.443 50 GLY FFF N 1
ATOM 7636 C CA . GLY C 1 48 ? 36.044 81.760 63.641 1.000 22.356 50 GLY FFF CA 1
ATOM 7637 C C . GLY C 1 48 ? 34.565 81.686 63.978 1.000 22.641 50 GLY FFF C 1
ATOM 7638 O O . GLY C 1 48 ? 34.081 82.609 64.662 1.000 22.536 50 GLY FFF O 1
ATOM 7639 N N . ALA C 1 49 ? 33.868 80.637 63.532 1.000 23.279 51 ALA FFF N 1
ATOM 7640 C CA . ALA C 1 49 ? 32.416 80.420 63.756 1.000 23.044 51 ALA FFF CA 1
ATOM 7641 C C . ALA C 1 49 ? 32.099 80.515 65.253 1.000 23.893 51 ALA FFF C 1
ATOM 7642 O O . ALA C 1 49 ? 32.815 79.874 66.060 1.000 23.479 51 ALA FFF O 1
ATOM 7644 N N . LYS C 1 50 ? 31.077 81.303 65.611 1.000 24.545 52 LYS FFF N 1
ATOM 7645 C CA . LYS C 1 50 ? 30.581 81.456 67.008 1.000 24.429 52 LYS FFF CA 1
ATOM 7646 C C . LYS C 1 50 ? 29.219 80.753 67.145 1.000 23.871 52 LYS FFF C 1
ATOM 7647 O O . LYS C 1 50 ? 28.651 80.800 68.237 1.000 23.876 52 LYS FFF O 1
ATOM 7649 N N . THR C 1 51 ? 28.734 80.100 66.081 1.000 23.824 53 THR FFF N 1
ATOM 7650 C CA . THR C 1 51 ? 27.389 79.464 65.980 1.000 23.355 53 THR FFF CA 1
ATOM 7651 C C . THR C 1 51 ? 27.454 77.997 66.420 1.000 23.713 53 THR FFF C 1
ATOM 7652 O O . THR C 1 51 ? 26.383 77.397 66.647 1.000 24.672 53 THR FFF O 1
ATOM 7656 N N . ILE C 1 52 ? 28.661 77.437 66.496 1.000 23.237 54 ILE FFF N 1
ATOM 7657 C CA . ILE C 1 52 ? 28.932 76.042 66.951 1.000 23.479 54 ILE FFF CA 1
ATOM 7658 C C . ILE C 1 52 ? 30.162 76.117 67.855 1.000 23.406 54 ILE FFF C 1
ATOM 7659 O O . ILE C 1 52 ? 31.019 76.979 67.587 1.000 23.226 54 ILE FFF O 1
ATOM 7664 N N . HIS C 1 53 ? 30.220 75.294 68.902 1.000 23.591 55 HIS FFF N 1
ATOM 7665 C CA . HIS C 1 53 ? 31.424 75.177 69.763 1.000 23.852 55 HIS FFF CA 1
ATOM 7666 C C . HIS C 1 53 ? 32.003 73.768 69.633 1.000 23.100 55 HIS FFF C 1
ATOM 7667 O O . HIS C 1 53 ? 31.382 72.820 70.157 1.000 23.773 55 HIS FFF O 1
ATOM 7674 N N . THR C 1 54 ? 33.144 73.667 68.944 1.000 21.266 56 THR FFF N 1
ATOM 7675 C CA . THR C 1 54 ? 33.984 72.449 68.792 1.000 19.958 56 THR FFF CA 1
ATOM 7676 C C . THR C 1 54 ? 35.274 72.660 69.581 1.000 19.620 56 THR FFF C 1
ATOM 7677 O O . THR C 1 54 ? 36.283 73.085 69.028 1.000 19.217 56 THR FFF O 1
ATOM 7681 N N . PRO C 1 55 ? 35.268 72.402 70.910 1.000 19.635 57 PRO FFF N 1
ATOM 7682 C CA . PRO C 1 55 ? 36.409 72.726 71.769 1.000 19.465 57 PRO FFF CA 1
ATOM 7683 C C . PRO C 1 55 ? 37.701 71.949 71.464 1.000 19.657 57 PRO FFF C 1
ATOM 7684 O O . PRO C 1 55 ? 38.756 72.537 71.539 1.000 20.565 57 PRO FFF O 1
ATOM 7688 N N . ASN C 1 56 ? 37.590 70.662 71.136 1.000 19.571 58 ASN FFF N 1
ATOM 7689 C CA . ASN C 1 56 ? 38.746 69.774 70.829 1.000 19.336 58 ASN FFF CA 1
ATOM 7690 C C . ASN C 1 56 ? 39.423 70.206 69.528 1.000 19.595 58 ASN FFF C 1
ATOM 7691 O O . ASN C 1 56 ? 40.657 70.071 69.433 1.000 20.204 58 ASN FFF O 1
ATOM 7696 N N . VAL C 1 57 ? 38.651 70.673 68.550 1.000 19.904 59 VAL FFF N 1
ATOM 7697 C CA . VAL C 1 57 ? 39.202 71.162 67.254 1.000 19.941 59 VAL FFF CA 1
ATOM 7698 C C . VAL C 1 57 ? 39.946 72.477 67.524 1.000 20.441 59 VAL FFF C 1
ATOM 7699 O O . VAL C 1 57 ? 41.003 72.685 66.907 1.000 20.064 59 VAL FFF O 1
ATOM 7703 N N . GLU C 1 58 ? 39.440 73.316 68.432 1.000 20.880 60 GLU FFF N 1
ATOM 7704 C CA . GLU C 1 58 ? 40.134 74.567 68.850 1.000 21.565 60 GLU FFF CA 1
ATOM 7705 C C . GLU C 1 58 ? 41.442 74.209 69.565 1.000 20.239 60 GLU FFF C 1
ATOM 7706 O O . GLU C 1 58 ? 42.456 74.896 69.336 1.000 18.665 60 GLU FFF O 1
ATOM 7712 N N . ARG C 1 59 ? 41.408 73.169 70.399 1.000 19.977 61 ARG FFF N 1
ATOM 7713 C CA . ARG C 1 59 ? 42.599 72.638 71.111 1.000 19.984 61 ARG FFF CA 1
ATOM 7714 C C . ARG C 1 59 ? 43.675 72.315 70.064 1.000 20.2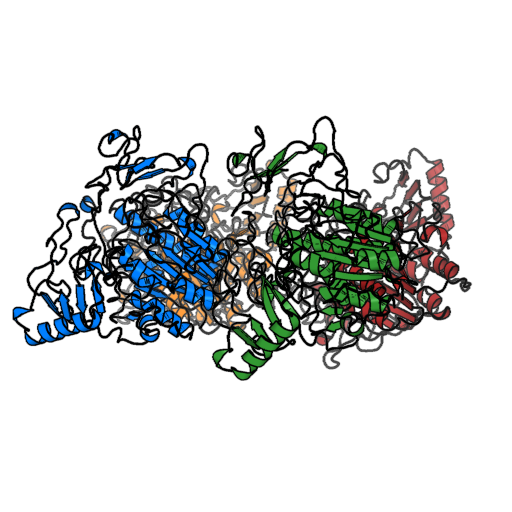96 61 ARG FFF C 1
ATOM 7715 O O . ARG C 1 59 ? 44.792 72.848 70.190 1.000 21.445 61 ARG FFF O 1
ATOM 7723 N N . LEU C 1 60 ? 43.330 71.515 69.054 1.000 20.168 62 LEU FFF N 1
ATOM 7724 C CA . LEU C 1 60 ? 44.246 71.096 67.958 1.000 21.009 62 LEU FFF CA 1
ATOM 7725 C C . LEU C 1 60 ? 44.827 72.340 67.272 1.000 22.203 62 LEU FFF C 1
ATOM 7726 O O . LEU C 1 60 ? 46.054 72.374 67.067 1.000 23.105 62 LEU FFF O 1
ATOM 7731 N N . ALA C 1 61 ? 43.986 73.320 66.933 1.000 23.343 63 ALA FFF N 1
ATOM 7732 C CA . ALA C 1 61 ? 44.383 74.563 66.230 1.000 24.552 63 ALA FFF CA 1
ATOM 7733 C C . ALA C 1 61 ? 45.407 75.332 67.075 1.000 25.263 63 ALA FFF C 1
ATOM 7734 O O . ALA C 1 61 ? 46.460 75.710 66.518 1.000 25.320 63 ALA FFF O 1
ATOM 7736 N N . LYS C 1 62 ? 45.118 75.536 68.368 1.000 25.521 64 LYS FFF N 1
ATOM 7737 C CA . LYS C 1 62 ? 45.988 76.299 69.306 1.000 26.024 64 LYS FFF CA 1
ATOM 7738 C C . LYS C 1 62 ? 47.211 75.458 69.699 1.000 24.780 64 LYS FFF C 1
ATOM 7739 O O . LYS C 1 62 ? 48.097 75.997 70.395 1.000 24.876 64 LYS FFF O 1
ATOM 7745 N N . MET C 1 63 ? 47.279 74.213 69.216 1.000 23.050 65 MET FFF N 1
ATOM 7746 C CA . MET C 1 63 ? 48.334 73.202 69.511 1.000 21.640 65 MET FFF CA 1
ATOM 7747 C C . MET C 1 63 ? 49.225 72.983 68.272 1.000 20.113 65 MET FFF C 1
ATOM 7748 O O . MET C 1 63 ? 50.299 72.374 68.427 1.000 20.097 65 MET FFF O 1
ATOM 7753 N N . GLY C 1 64 ? 48.820 73.479 67.098 1.000 18.456 66 GLY FFF N 1
ATOM 7754 C CA . GLY C 1 64 ? 49.561 73.309 65.832 1.000 17.953 66 GLY FFF CA 1
ATOM 7755 C C . GLY C 1 64 ? 49.340 74.468 64.865 1.000 17.448 66 GLY FFF C 1
ATOM 7756 O O . GLY C 1 64 ? 49.275 75.624 65.326 1.000 17.209 66 GLY FFF O 1
ATOM 7757 N N . VAL C 1 65 ? 49.245 74.175 63.562 1.000 16.682 67 VAL FFF N 1
ATOM 7758 C CA . VAL C 1 65 ? 49.058 75.194 62.487 1.000 15.894 67 VAL FFF CA 1
ATOM 7759 C C . VAL C 1 65 ? 47.716 74.951 61.783 1.000 15.596 67 VAL FFF C 1
ATOM 7760 O O . VAL C 1 65 ? 47.423 73.802 61.403 1.000 15.167 67 VAL FFF O 1
ATOM 7764 N N . ARG C 1 66 ? 46.947 76.029 61.618 1.000 15.516 68 ARG FFF N 1
ATOM 7765 C CA . ARG C 1 66 ? 45.607 76.056 60.980 1.000 15.099 68 ARG FFF CA 1
ATOM 7766 C C . ARG C 1 66 ? 45.750 76.693 59.594 1.000 14.356 68 ARG FFF C 1
ATOM 7767 O O . ARG C 1 66 ? 46.382 77.772 59.505 1.000 14.565 68 ARG FFF O 1
ATOM 7775 N N . PHE C 1 67 ? 45.178 76.056 58.562 1.000 13.469 69 PHE FFF N 1
ATOM 7776 C CA . PHE C 1 67 ? 45.273 76.475 57.136 1.000 12.772 69 PHE FFF CA 1
ATOM 7777 C C . PHE C 1 67 ? 43.972 77.149 56.672 1.000 12.092 69 PHE FFF C 1
ATOM 7778 O O . PHE C 1 67 ? 42.877 76.605 56.901 1.000 12.212 69 PHE FFF O 1
ATOM 7786 N N . THR C 1 68 ? 44.105 78.304 56.016 1.000 11.568 70 THR FFF N 1
ATOM 7787 C CA . THR C 1 68 ? 42.979 79.154 55.542 1.000 11.230 70 THR FFF CA 1
ATOM 7788 C C . THR C 1 68 ? 42.782 78.996 54.032 1.000 11.188 70 THR FFF C 1
ATOM 7789 O O . THR C 1 68 ? 41.806 79.568 53.520 1.000 11.147 70 THR FFF O 1
ATOM 7793 N N . ASN C 1 69 ? 43.653 78.251 53.345 1.000 11.205 71 ASN FFF N 1
ATOM 7794 C CA . ASN C 1 69 ? 43.591 78.077 51.868 1.000 11.212 71 ASN FFF CA 1
ATOM 7795 C C . ASN C 1 69 ? 44.076 76.671 51.490 1.000 11.484 71 ASN FFF C 1
ATOM 7796 O O . ASN C 1 69 ? 44.739 76.522 50.424 1.000 11.577 71 ASN FFF O 1
ATOM 7801 N N . ALA C 1 70 ? 43.737 75.669 52.310 1.000 11.378 72 ALA FFF N 1
ATOM 7802 C CA . ALA C 1 70 ? 44.013 74.239 52.044 1.000 11.507 72 ALA FFF CA 1
ATOM 7803 C C . ALA C 1 70 ? 42.777 73.618 51.395 1.000 11.288 72 ALA FFF C 1
ATOM 7804 O O . ALA C 1 70 ? 41.661 73.934 51.845 1.000 11.150 72 ALA FFF O 1
ATOM 7806 N N . HIS C 1 71 ? 42.978 72.770 50.383 1.000 11.208 73 HIS FFF N 1
ATOM 7807 C CA . HIS C 1 71 ? 41.905 72.211 49.520 1.000 11.142 73 HIS FFF CA 1
ATOM 7808 C C . HIS C 1 71 ? 41.977 70.681 49.482 1.000 11.246 73 HIS FFF C 1
ATOM 7809 O O . HIS C 1 71 ? 43.095 70.123 49.477 1.000 11.636 73 HIS FFF O 1
ATOM 7816 N N . SER C 1 72 ? 40.816 70.027 49.445 1.000 10.940 74 SER FFF N 1
ATOM 7817 C CA . SER C 1 72 ? 40.659 68.649 48.920 1.000 10.755 74 SER FFF CA 1
ATOM 7818 C C . SER C 1 72 ? 40.799 68.715 47.396 1.000 10.979 74 SER FFF C 1
ATOM 7819 O O . SER C 1 72 ? 40.499 69.785 46.816 1.000 10.913 74 SER FFF O 1
ATOM 7822 N N . ALA C 1 73 ? 41.262 67.636 46.766 1.000 11.105 75 ALA FFF N 1
ATOM 7823 C CA . ALA C 1 73 ? 41.470 67.583 45.302 1.000 11.109 75 ALA FFF CA 1
ATOM 7824 C C . ALA C 1 73 ? 40.126 67.786 44.593 1.000 11.285 75 ALA FFF C 1
ATOM 7825 O O . ALA C 1 73 ? 40.127 68.379 43.493 1.000 11.522 75 ALA FFF O 1
ATOM 7827 N N . ALA C 1 74 ? 39.027 67.328 45.206 1.000 11.478 76 ALA FFF N 1
ATOM 7828 C CA . ALA C 1 74 ? 37.675 67.264 44.595 1.000 11.659 76 ALA FFF CA 1
ATOM 7829 C C . ALA C 1 74 ? 36.615 67.771 45.578 1.000 11.897 76 ALA FFF C 1
ATOM 7830 O O . ALA C 1 74 ? 36.894 67.850 46.782 1.000 11.846 76 ALA FFF O 1
ATOM 7832 N N . ALA C 1 75 ? 35.425 68.078 45.061 1.000 12.361 77 ALA FFF N 1
ATOM 7833 C CA . ALA C 1 75 ? 34.258 68.544 45.841 1.000 12.478 77 ALA FFF CA 1
ATOM 7834 C C . ALA C 1 75 ? 33.325 67.368 46.150 1.000 12.321 77 ALA FFF C 1
ATOM 7835 O O . ALA C 1 75 ? 32.193 67.628 46.569 1.000 12.440 77 ALA FFF O 1
ATOM 7837 N N . THR C 1 76 ? 33.782 66.133 45.948 1.000 12.428 78 THR FFF N 1
ATOM 7838 C CA . THR C 1 76 ? 33.050 64.892 46.320 1.000 13.050 78 THR FFF CA 1
ATOM 7839 C C . THR C 1 76 ? 34.035 63.893 46.931 1.000 13.386 78 THR FFF C 1
ATOM 7840 O O . THR C 1 76 ? 35.252 64.094 46.764 1.000 14.311 78 THR FFF O 1
ATOM 7844 N N . SER C 1 77 ? 33.512 62.860 47.597 1.000 13.313 79 SER FFF N 1
ATOM 7845 C CA . SER C 1 77 ? 34.256 61.925 48.487 1.000 13.395 79 SER FFF CA 1
ATOM 7846 C C . SER C 1 77 ? 35.288 61.099 47.705 1.000 13.211 79 SER FFF C 1
ATOM 7847 O O . SER C 1 77 ? 36.490 61.241 47.981 1.000 13.020 79 SER FFF O 1
ATOM 7850 N N . THR C 1 78 ? 34.819 60.238 46.801 1.000 13.114 80 THR FFF N 1
ATOM 7851 C CA . THR C 1 78 ? 35.624 59.173 46.145 1.000 13.033 80 THR FFF CA 1
ATOM 7852 C C . THR C 1 78 ? 36.810 59.779 45.392 1.000 13.077 80 THR FFF C 1
ATOM 7853 O O . THR C 1 78 ? 37.931 59.298 45.529 1.000 12.971 80 THR FFF O 1
ATOM 7857 N N . PRO C 1 79 ? 36.639 60.835 44.572 1.000 13.405 81 PRO FFF N 1
ATOM 7858 C CA . PRO C 1 79 ? 37.787 61.434 43.888 1.000 13.496 81 PRO FFF CA 1
ATOM 7859 C C . PRO C 1 79 ? 38.784 62.084 44.862 1.000 13.478 81 PRO FFF C 1
ATOM 7860 O O . PRO C 1 79 ? 39.974 61.889 44.685 1.000 13.534 81 PRO FFF O 1
ATOM 7864 N N . SER C 1 80 ? 38.301 62.805 45.880 1.000 13.220 82 SER FFF N 1
ATOM 7865 C CA . SER C 1 80 ? 39.166 63.442 46.909 1.000 12.936 82 SER FFF CA 1
ATOM 7866 C C . SER C 1 80 ? 40.023 62.381 47.606 1.000 12.497 82 SER FFF C 1
ATOM 7867 O O . SER C 1 80 ? 41.225 62.628 47.787 1.000 11.823 82 SER FFF O 1
ATOM 7870 N N . ARG C 1 81 ? 39.407 61.260 47.984 1.000 12.676 83 ARG FFF N 1
ATOM 7871 C CA . ARG C 1 81 ? 40.053 60.150 48.735 1.000 13.193 83 ARG FFF CA 1
ATOM 7872 C C . ARG C 1 81 ? 41.029 59.422 47.806 1.000 13.378 83 ARG FFF C 1
ATOM 7873 O O . ARG C 1 81 ? 42.142 59.095 48.272 1.000 13.339 83 ARG FFF O 1
ATOM 7881 N N . TYR C 1 82 ? 40.638 59.187 46.548 1.000 13.417 84 TYR FFF N 1
ATOM 7882 C CA . TYR C 1 82 ? 41.505 58.578 45.503 1.000 13.472 84 TYR FFF CA 1
ATOM 7883 C C . TYR C 1 82 ? 42.754 59.446 45.315 1.000 13.968 84 TYR FFF C 1
ATOM 7884 O O . TYR C 1 82 ? 43.858 58.909 45.366 1.000 14.249 84 TYR FFF O 1
ATOM 7893 N N . ALA C 1 83 ? 42.565 60.755 45.128 1.000 14.852 85 ALA FFF N 1
ATOM 7894 C CA . ALA C 1 83 ? 43.644 61.758 44.933 1.000 15.365 85 ALA FFF CA 1
ATOM 7895 C C . ALA C 1 83 ? 44.653 61.685 46.087 1.000 15.729 85 ALA FFF C 1
ATOM 7896 O O . ALA C 1 83 ? 45.861 61.765 45.823 1.000 16.035 85 ALA FFF O 1
ATOM 7898 N N . MET C 1 84 ? 44.160 61.552 47.316 1.000 15.981 86 MET FFF N 1
ATOM 7899 C CA . MET C 1 84 ? 44.957 61.671 48.561 1.000 16.225 86 MET FFF CA 1
ATOM 7900 C C . MET C 1 84 ? 45.845 60.433 48.720 1.000 16.123 86 MET FFF C 1
ATOM 7901 O O . MET C 1 84 ? 47.059 60.613 48.950 1.000 16.220 86 MET FFF O 1
ATOM 7906 N N . LEU C 1 85 ? 45.268 59.236 48.571 1.000 15.980 87 LEU FFF N 1
ATOM 7907 C CA . LEU C 1 85 ? 45.964 57.939 48.799 1.000 15.924 87 LEU FFF CA 1
ATOM 7908 C C . LEU C 1 85 ? 46.874 57.592 47.609 1.000 16.321 87 LEU FFF C 1
ATOM 7909 O O . LEU C 1 85 ? 47.852 56.843 47.823 1.000 16.411 87 LEU FFF O 1
ATOM 7914 N N . THR C 1 86 ? 46.581 58.096 46.401 1.000 16.649 88 THR FFF N 1
ATOM 7915 C CA . THR C 1 86 ? 47.308 57.760 45.139 1.000 16.907 88 THR FFF CA 1
ATOM 7916 C C . THR C 1 86 ? 48.290 58.878 44.745 1.000 16.577 88 THR FFF C 1
ATOM 7917 O O . THR C 1 86 ? 49.240 58.568 44.000 1.000 16.364 88 THR FFF O 1
ATOM 7921 N N . GLY C 1 87 ? 48.062 60.118 45.196 1.000 16.130 89 GLY FFF N 1
ATOM 7922 C CA . GLY C 1 87 ? 48.820 61.314 44.773 1.000 15.981 89 GLY FFF CA 1
ATOM 7923 C C . GLY C 1 87 ? 48.619 61.637 43.296 1.000 15.661 89 GLY FFF C 1
ATOM 7924 O O . GLY C 1 87 ? 49.488 62.317 42.717 1.000 15.199 89 GLY FFF O 1
ATOM 7925 N N . GLU C 1 88 ? 47.511 61.184 42.707 1.000 15.706 90 GLU FFF N 1
ATOM 7926 C CA . GLU C 1 88 ? 47.152 61.434 41.281 1.000 16.220 90 GLU FFF CA 1
ATOM 7927 C C . GLU C 1 88 ? 45.790 62.128 41.238 1.000 16.505 90 GLU FFF C 1
ATOM 7928 O O . GLU C 1 88 ? 44.856 61.610 41.867 1.000 17.517 90 GLU FFF O 1
ATOM 7934 N N . TYR C 1 89 ? 45.681 63.249 40.526 1.000 16.388 91 TYR FFF N 1
ATOM 7935 C CA . TYR C 1 89 ? 44.390 63.928 40.254 1.000 16.851 91 TYR FFF CA 1
ATOM 7936 C C . TYR C 1 89 ? 43.353 62.863 39.852 1.000 17.605 91 TYR FFF C 1
ATOM 7937 O O . TYR C 1 89 ? 43.633 62.046 38.957 1.000 17.399 91 TYR FFF O 1
ATOM 7946 N N . ALA C 1 90 ? 42.195 62.837 40.513 1.000 18.618 92 ALA FFF N 1
ATOM 7947 C CA . ALA C 1 90 ? 41.141 61.816 40.283 1.000 19.103 92 ALA FFF CA 1
ATOM 7948 C C . ALA C 1 90 ? 40.593 61.941 38.859 1.000 18.956 92 ALA FFF C 1
ATOM 7949 O O . ALA C 1 90 ? 40.283 60.897 38.256 1.000 19.882 92 ALA FFF O 1
ATOM 7951 N N . TRP C 1 91 ? 40.491 63.171 38.348 1.000 18.611 93 TRP FFF N 1
ATOM 7952 C CA . TRP C 1 91 ? 39.888 63.487 37.024 1.000 18.712 93 TRP FFF CA 1
ATOM 7953 C C . TRP C 1 91 ? 40.719 62.904 35.867 1.000 18.083 93 TRP FFF C 1
ATOM 7954 O O . TRP C 1 91 ? 40.207 62.899 34.721 1.000 17.496 93 TRP FFF O 1
ATOM 7965 N N . ARG C 1 92 ? 41.938 62.419 36.137 1.000 17.496 94 ARG FFF N 1
ATOM 7966 C CA . ARG C 1 92 ? 42.803 61.769 35.113 1.000 16.739 94 ARG FFF CA 1
ATOM 7967 C C . ARG C 1 92 ? 42.240 60.400 34.728 1.000 16.045 94 ARG FFF C 1
ATOM 7968 O O . ARG C 1 92 ? 42.664 59.878 33.682 1.000 16.515 94 ARG FFF O 1
ATOM 7976 N N . LYS C 1 93 ? 41.358 59.829 35.550 1.000 15.531 95 LYS FFF N 1
ATOM 7977 C CA . LYS C 1 93 ? 40.839 58.452 35.355 1.000 15.350 95 LYS FFF CA 1
ATOM 7978 C C . LYS C 1 93 ? 39.308 58.471 35.396 1.000 14.975 95 LYS FFF C 1
ATOM 7979 O O . LYS C 1 93 ? 38.741 59.053 36.356 1.000 15.115 95 LYS FFF O 1
ATOM 7985 N N . ALA C 1 94 ? 38.667 57.847 34.401 1.000 14.283 96 ALA FFF N 1
ATOM 7986 C CA . ALA C 1 94 ? 37.221 57.522 34.420 1.000 13.775 96 ALA FFF CA 1
ATOM 7987 C C . ALA C 1 94 ? 36.996 56.395 35.430 1.000 13.226 96 ALA FFF C 1
ATOM 7988 O O . ALA C 1 94 ? 37.786 55.446 35.401 1.000 13.522 96 ALA FFF O 1
ATOM 7990 N N . GLY C 1 95 ? 35.999 56.535 36.307 1.000 13.033 97 GLY FFF N 1
ATOM 7991 C CA . GLY C 1 95 ? 35.614 55.538 37.330 1.000 12.913 97 GLY FFF CA 1
ATOM 7992 C C . GLY C 1 95 ? 36.036 55.919 38.741 1.000 12.716 97 GLY FFF C 1
ATOM 7993 O O . GLY C 1 95 ? 35.931 55.037 39.636 1.000 12.638 97 GLY FFF O 1
ATOM 7994 N N . THR C 1 96 ? 36.507 57.160 38.952 1.000 12.614 98 THR FFF N 1
ATOM 7995 C CA . THR C 1 96 ? 36.943 57.702 40.277 1.000 12.669 98 THR FFF CA 1
ATOM 7996 C C . THR C 1 96 ? 35.863 58.620 40.873 1.000 12.979 98 THR FFF C 1
ATOM 7997 O O . THR C 1 96 ? 36.137 59.309 41.895 1.000 12.875 98 THR FFF O 1
ATOM 8001 N N . GLY C 1 97 ? 34.682 58.668 40.254 1.000 13.387 99 GLY FFF N 1
ATOM 8002 C CA . GLY C 1 97 ? 33.523 59.425 40.766 1.000 13.542 99 GLY FFF CA 1
ATOM 8003 C C . GLY C 1 97 ? 32.876 58.720 41.952 1.000 14.205 99 GLY FFF C 1
ATOM 8004 O O . GLY C 1 97 ? 33.243 57.546 42.237 1.000 14.617 99 GLY FFF O 1
ATOM 8005 N N . ILE C 1 98 ? 31.956 59.416 42.632 1.000 14.547 100 ILE FFF N 1
ATOM 8006 C CA . ILE C 1 98 ? 31.156 58.906 43.785 1.000 14.587 100 ILE FFF CA 1
ATOM 8007 C C . ILE C 1 98 ? 30.846 57.425 43.539 1.000 14.728 100 ILE FFF C 1
ATOM 8008 O O . ILE C 1 98 ? 30.060 57.127 42.624 1.000 14.252 100 ILE FFF O 1
ATOM 8013 N N . ALA C 1 99 ? 31.447 56.535 44.328 1.000 15.208 101 ALA FFF N 1
ATOM 8014 C CA . ALA C 1 99 ? 31.304 55.064 44.197 1.000 15.843 101 ALA FFF CA 1
ATOM 8015 C C . ALA C 1 99 ? 30.041 54.578 44.931 1.000 16.647 101 ALA FFF C 1
ATOM 8016 O O . ALA C 1 99 ? 29.641 55.207 45.939 1.000 16.161 101 ALA FFF O 1
ATOM 8018 N N . ALA C 1 100 ? 29.427 53.502 44.432 1.000 17.414 102 ALA FFF N 1
ATOM 8019 C CA . ALA C 1 100 ? 28.361 52.739 45.127 1.000 17.738 102 ALA FFF CA 1
ATOM 8020 C C . ALA C 1 100 ? 29.010 51.850 46.188 1.000 17.620 102 ALA FFF C 1
ATOM 8021 O O . ALA C 1 100 ? 30.240 51.674 46.116 1.000 17.998 102 ALA FFF O 1
ATOM 8023 N N . GLY C 1 101 ? 28.219 51.328 47.134 1.000 17.533 103 GLY FFF N 1
ATOM 8024 C CA . GLY C 1 101 ? 28.681 50.341 48.128 1.000 18.050 103 GLY FFF CA 1
ATOM 8025 C C . GLY C 1 101 ? 29.266 49.105 47.462 1.000 18.481 103 GLY FFF C 1
ATOM 8026 O O . GLY C 1 101 ? 30.267 48.572 47.980 1.000 18.741 103 GLY FFF O 1
ATOM 8027 N N . ASP C 1 102 ? 28.688 48.683 46.331 1.000 18.636 104 ASP FFF N 1
ATOM 8028 C CA . ASP C 1 102 ? 29.054 47.431 45.616 1.000 18.591 104 ASP FFF CA 1
ATOM 8029 C C . ASP C 1 102 ? 30.088 47.739 44.527 1.000 17.903 104 ASP FFF C 1
ATOM 8030 O O . ASP C 1 102 ? 30.347 46.849 43.712 1.000 17.437 104 ASP FFF O 1
ATOM 8035 N N . ALA C 1 103 ? 30.662 48.943 44.525 1.000 17.743 105 ALA FFF N 1
ATOM 8036 C CA . ALA C 1 103 ? 31.736 49.344 43.587 1.000 17.638 105 ALA FFF CA 1
ATOM 8037 C C . ALA C 1 103 ? 32.966 48.468 43.829 1.000 17.848 105 ALA FFF C 1
ATOM 8038 O O . ALA C 1 103 ? 33.288 48.210 45.005 1.000 18.643 105 ALA FFF O 1
ATOM 8040 N N . ALA C 1 104 ? 33.606 48.017 42.750 1.000 17.993 106 ALA FFF N 1
ATOM 8041 C CA . ALA C 1 104 ? 34.871 47.250 42.762 1.000 17.831 106 ALA FFF CA 1
ATOM 8042 C C . ALA C 1 104 ? 36.025 48.183 43.148 1.000 18.135 106 ALA FFF C 1
ATOM 8043 O O . ALA C 1 104 ? 35.892 49.414 42.955 1.000 18.659 106 ALA FFF O 1
ATOM 8045 N N . ALA C 1 105 ? 37.116 47.608 43.660 1.000 18.624 107 ALA FFF N 1
ATOM 8046 C CA . ALA C 1 105 ? 38.362 48.315 44.039 1.000 19.129 107 ALA FFF CA 1
ATOM 8047 C C . ALA C 1 105 ? 38.775 49.255 42.907 1.000 19.730 107 ALA FFF C 1
ATOM 8048 O O . ALA C 1 105 ? 39.129 48.754 41.826 1.000 19.781 107 ALA FFF O 1
ATOM 8050 N N . ILE C 1 106 ? 38.712 50.563 43.154 1.000 21.284 108 ILE FFF N 1
ATOM 8051 C CA . ILE C 1 106 ? 39.231 51.619 42.237 1.000 22.801 108 ILE FFF CA 1
ATOM 8052 C C . ILE C 1 106 ? 40.765 51.627 42.301 1.000 22.981 108 ILE FFF C 1
ATOM 8053 O O . ILE C 1 106 ? 41.383 51.832 41.247 1.000 22.111 108 ILE FFF O 1
ATOM 8058 N N . ILE C 1 107 ? 41.357 51.423 43.482 1.000 24.166 109 ILE FFF N 1
ATOM 8059 C CA . ILE C 1 107 ? 42.840 51.335 43.644 1.000 25.964 109 ILE FFF CA 1
ATOM 8060 C C . ILE C 1 107 ? 43.243 49.857 43.657 1.000 27.302 109 ILE FFF C 1
ATOM 8061 O O . ILE C 1 107 ? 42.896 49.147 44.613 1.000 27.233 109 ILE FFF O 1
ATOM 8066 N N . ARG C 1 108 ? 43.950 49.426 42.613 1.000 29.844 110 ARG FFF N 1
ATOM 8067 C CA . ARG C 1 108 ? 44.381 48.021 42.414 1.000 31.933 110 ARG FFF CA 1
ATOM 8068 C C . ARG C 1 108 ? 45.764 47.834 43.031 1.000 33.212 110 ARG FFF C 1
ATOM 8069 O O . ARG C 1 108 ? 46.547 48.776 43.093 1.000 32.594 110 ARG FFF O 1
ATOM 8077 N N . PRO C 1 109 ? 46.097 46.611 43.504 1.000 34.814 111 PRO FFF N 1
ATOM 8078 C CA . PRO C 1 109 ? 47.385 46.347 44.150 1.000 34.757 111 PRO FFF CA 1
ATOM 8079 C C . PRO C 1 109 ? 48.634 46.721 43.335 1.000 34.994 111 PRO FFF C 1
ATOM 8080 O O . PRO C 1 109 ? 49.673 46.871 43.935 1.000 33.617 111 PRO FFF O 1
ATOM 8084 N N . GLU C 1 110 ? 48.513 46.890 42.018 1.000 36.200 112 GLU FFF N 1
ATOM 8085 C CA . GLU C 1 110 ? 49.635 47.321 41.137 1.000 36.383 112 GLU FFF CA 1
ATOM 8086 C C . GLU C 1 110 ? 50.050 48.758 41.504 1.000 33.755 112 GLU FFF C 1
ATOM 8087 O O . GLU C 1 110 ? 51.197 49.126 41.212 1.000 31.174 112 GLU FFF O 1
ATOM 8093 N N . ARG C 1 111 ? 49.148 49.541 42.110 1.000 31.820 113 ARG FFF N 1
ATOM 8094 C CA . ARG C 1 111 ? 49.348 50.985 42.397 1.000 29.999 113 ARG FFF CA 1
ATOM 8095 C C . ARG C 1 111 ? 50.188 51.146 43.664 1.000 27.652 113 ARG FFF C 1
ATOM 8096 O O . ARG C 1 111 ? 50.040 50.313 44.581 1.000 25.733 113 ARG FFF O 1
ATOM 8104 N N . TYR C 1 112 ? 51.030 52.186 43.705 1.000 25.749 114 TYR FFF N 1
ATOM 8105 C CA . TYR C 1 112 ? 51.818 52.573 44.902 1.000 23.528 114 TYR FFF CA 1
ATOM 8106 C C . TYR C 1 112 ? 51.030 53.622 45.691 1.000 22.206 114 TYR FFF C 1
ATOM 8107 O O . TYR C 1 112 ? 50.816 54.740 45.204 1.000 20.606 114 TYR FFF O 1
ATOM 8116 N N . THR C 1 113 ? 50.633 53.233 46.903 1.000 21.461 115 THR FFF N 1
ATOM 8117 C CA . THR C 1 113 ? 49.646 53.898 47.792 1.000 19.598 115 THR FFF CA 1
ATOM 8118 C C . THR C 1 113 ? 50.403 54.615 48.917 1.000 18.392 115 THR FFF C 1
ATOM 8119 O O . THR C 1 113 ? 51.533 54.215 49.210 1.000 18.373 115 THR FFF O 1
ATOM 8123 N N . MET C 1 114 ? 49.814 55.643 49.523 1.000 17.602 116 MET FFF N 1
ATOM 8124 C CA . MET C 1 114 ? 50.379 56.317 50.722 1.000 16.954 116 MET FFF CA 1
ATOM 8125 C C . MET C 1 114 ? 50.641 55.269 51.810 1.000 16.541 116 MET FFF C 1
ATOM 8126 O O . MET C 1 114 ? 51.679 55.360 52.469 1.000 16.505 116 MET FFF O 1
ATOM 8131 N N . ALA C 1 115 ? 49.703 54.344 52.012 1.000 16.364 117 ALA FFF N 1
ATOM 8132 C CA . ALA C 1 115 ? 49.827 53.190 52.934 1.000 16.717 117 ALA FFF CA 1
ATOM 8133 C C . ALA C 1 115 ? 51.085 52.378 52.598 1.000 16.331 117 ALA FFF C 1
ATOM 8134 O O . ALA C 1 115 ? 51.799 51.994 53.537 1.000 15.847 117 ALA FFF O 1
ATOM 8136 N N . ASN C 1 116 ? 51.335 52.116 51.312 1.000 16.099 118 ASN FFF N 1
ATOM 8137 C CA . ASN C 1 116 ? 52.536 51.378 50.838 1.000 16.047 118 ASN FFF CA 1
ATOM 8138 C C . ASN C 1 116 ? 53.796 52.149 51.252 1.000 16.135 118 ASN FFF C 1
ATOM 8139 O O . ASN C 1 116 ? 54.743 51.503 51.726 1.000 16.044 118 ASN FFF O 1
ATOM 8144 N N . LEU C 1 117 ? 53.806 53.476 51.064 1.000 16.825 119 LEU FFF N 1
ATOM 8145 C CA . LEU C 1 117 ? 54.954 54.365 51.398 1.000 17.379 119 LEU FFF CA 1
ATOM 8146 C C . LEU C 1 117 ? 55.351 54.104 52.850 1.000 18.347 119 LEU FFF C 1
ATOM 8147 O O . LEU C 1 117 ? 56.542 53.822 53.102 1.000 19.209 119 LEU FFF O 1
ATOM 8152 N N . PHE C 1 118 ? 54.374 54.180 53.753 1.000 18.853 120 PHE FFF N 1
ATOM 8153 C CA . PHE C 1 118 ? 54.567 54.050 55.221 1.000 19.481 120 PHE FFF CA 1
ATOM 8154 C C . PHE C 1 118 ? 55.005 52.621 55.558 1.000 20.061 120 PHE FFF C 1
ATOM 8155 O O . PHE C 1 118 ? 56.036 52.483 56.223 1.000 19.723 120 PHE FFF O 1
ATOM 8163 N N . LYS C 1 119 ? 54.277 51.606 55.082 1.000 22.128 121 LYS FFF N 1
ATOM 8164 C CA . LYS C 1 119 ? 54.573 50.167 55.346 1.000 23.632 121 LYS FFF CA 1
ATOM 8165 C C . LYS C 1 119 ? 56.022 49.850 54.945 1.000 23.402 121 LYS FFF C 1
ATOM 8166 O O . LYS C 1 119 ? 56.722 49.179 55.731 1.000 23.796 121 LYS FFF O 1
ATOM 8172 N N . ASP C 1 120 ? 56.447 50.329 53.774 1.000 22.440 122 ASP FFF N 1
ATOM 8173 C CA . ASP C 1 120 ? 57.807 50.123 53.209 1.000 21.674 122 ASP FFF CA 1
ATOM 8174 C C . ASP C 1 120 ? 58.853 50.870 54.052 1.000 19.867 122 ASP FFF C 1
ATOM 8175 O O . ASP C 1 120 ? 59.996 50.403 54.097 1.000 19.085 122 ASP FFF O 1
ATOM 8180 N N . ALA C 1 121 ? 58.480 51.985 54.689 1.000 18.635 123 ALA FFF N 1
ATOM 8181 C CA . ALA C 1 121 ? 59.341 52.768 55.609 1.000 17.795 123 ALA FFF CA 1
ATOM 8182 C C . ALA C 1 121 ? 59.297 52.179 57.032 1.000 17.110 123 ALA FFF C 1
ATOM 8183 O O . ALA C 1 121 ? 59.925 52.779 57.943 1.000 17.063 123 ALA FFF O 1
ATOM 8185 N N . GLY C 1 122 ? 58.598 51.050 57.220 1.000 15.982 124 GLY FFF N 1
ATOM 8186 C CA . GLY C 1 122 ? 58.625 50.237 58.455 1.000 15.248 124 GLY FFF CA 1
ATOM 8187 C C . GLY C 1 122 ? 57.521 50.581 59.446 1.000 14.133 124 GLY FFF C 1
ATOM 8188 O O . GLY C 1 122 ? 57.614 50.130 60.589 1.000 13.520 124 GLY FFF O 1
ATOM 8189 N N . TYR C 1 123 ? 56.504 51.336 59.033 1.000 13.732 125 TYR FFF N 1
ATOM 8190 C CA . TYR C 1 123 ? 55.330 51.683 59.879 1.000 13.406 125 TYR FFF CA 1
ATOM 8191 C C . TYR C 1 123 ? 54.323 50.529 59.858 1.000 13.332 125 TYR FFF C 1
ATOM 8192 O O . TYR C 1 123 ? 54.254 49.771 58.864 1.000 13.299 125 TYR FFF O 1
ATOM 8201 N N . ASN C 1 124 ? 53.548 50.422 60.934 1.000 13.313 126 ASN FFF N 1
ATOM 8202 C CA . ASN C 1 124 ? 52.272 49.667 60.955 1.000 13.127 126 ASN FFF CA 1
ATOM 8203 C C . ASN C 1 124 ? 51.204 50.586 60.366 1.000 12.618 126 ASN FFF C 1
ATOM 8204 O O . ASN C 1 124 ? 51.276 51.806 60.600 1.000 12.267 126 ASN FFF O 1
ATOM 8209 N N . THR C 1 125 ? 50.276 50.027 59.596 1.000 12.405 127 THR FFF N 1
ATOM 8210 C CA . THR C 1 125 ? 49.261 50.822 58.862 1.000 12.641 127 THR FFF CA 1
ATOM 8211 C C . THR C 1 125 ? 47.860 50.316 59.207 1.000 12.525 127 THR FFF C 1
ATOM 8212 O O . THR C 1 125 ? 47.671 49.084 59.281 1.000 12.592 127 THR FFF O 1
ATOM 8216 N N . GLY C 1 126 ? 46.942 51.257 59.414 1.000 12.266 128 GLY FFF N 1
ATOM 8217 C CA . GLY C 1 126 ? 45.533 50.983 59.727 1.000 12.446 128 GLY FFF CA 1
ATOM 8218 C C . GLY C 1 126 ? 44.627 52.013 59.082 1.000 12.543 128 GLY FFF C 1
ATOM 8219 O O . GLY C 1 126 ? 45.021 53.202 59.006 1.000 11.989 128 GLY FFF O 1
ATOM 8220 N N . VAL C 1 127 ? 43.461 51.566 58.618 1.000 12.619 129 VAL FFF N 1
ATOM 8221 C CA . VAL C 1 127 ? 42.363 52.462 58.159 1.000 12.896 129 VAL FFF CA 1
ATOM 8222 C C . VAL C 1 127 ? 41.132 52.110 58.986 1.000 13.006 129 VAL FFF C 1
ATOM 8223 O O . VAL C 1 127 ? 40.834 50.911 59.120 1.000 12.577 129 VAL FFF O 1
ATOM 8227 N N . VAL C 1 128 ? 40.486 53.134 59.541 1.000 13.590 130 VAL FFF N 1
ATOM 8228 C CA . VAL C 1 128 ? 39.255 53.005 60.366 1.000 14.044 130 VAL FFF CA 1
ATOM 8229 C C . VAL C 1 128 ? 38.230 54.020 59.857 1.000 14.031 130 VAL FFF C 1
ATOM 8230 O O . VAL C 1 128 ? 38.581 55.208 59.727 1.000 13.892 130 VAL FFF O 1
ATOM 8234 N N . GLY C 1 129 ? 37.029 53.538 59.545 1.000 14.228 131 GLY FFF N 1
ATOM 8235 C CA . GLY C 1 129 ? 35.863 54.353 59.158 1.000 14.850 131 GLY FFF CA 1
ATOM 8236 C C . GLY C 1 129 ? 35.605 54.302 57.658 1.000 15.337 131 GLY FFF C 1
ATOM 8237 O O . GLY C 1 129 ? 35.772 53.222 57.056 1.000 15.432 131 GLY FFF O 1
ATOM 8238 N N . LYS C 1 130 ? 35.189 55.428 57.078 1.000 15.599 132 LYS FFF N 1
ATOM 8239 C CA . LYS C 1 130 ? 34.666 55.492 55.696 1.000 16.076 132 LYS FFF CA 1
ATOM 8240 C C . LYS C 1 130 ? 35.788 55.168 54.709 1.000 15.734 132 LYS FFF C 1
ATOM 8241 O O . LYS C 1 130 ? 36.854 55.784 54.811 1.000 16.438 132 LYS FFF O 1
ATOM 8247 N N . TRP C 1 131 ? 35.531 54.240 53.793 1.000 15.606 133 TRP FFF N 1
ATOM 8248 C CA . TRP C 1 131 ? 36.478 53.798 52.740 1.000 15.957 133 TRP FFF CA 1
ATOM 8249 C C . TRP C 1 131 ? 36.124 54.483 51.415 1.000 15.854 133 TRP FFF C 1
ATOM 8250 O O . TRP C 1 131 ? 36.820 55.446 51.050 1.000 16.084 133 TRP FFF O 1
ATOM 8261 N N . HIS C 1 132 ? 35.075 54.004 50.744 1.000 15.334 134 HIS FFF N 1
ATOM 8262 C CA . HIS C 1 132 ? 34.416 54.657 49.584 1.000 15.111 134 HIS FFF CA 1
ATOM 8263 C C . HIS C 1 132 ? 35.342 54.685 48.361 1.000 15.380 134 HIS FFF C 1
ATOM 8264 O O . HIS C 1 132 ? 35.172 55.593 47.527 1.000 15.683 134 HIS FFF O 1
ATOM 8271 N N . LEU C 1 133 ? 36.249 53.709 48.241 1.000 15.762 135 LEU FFF N 1
ATOM 8272 C CA . LEU C 1 133 ? 37.168 53.537 47.079 1.000 15.889 135 LEU FFF CA 1
ATOM 8273 C C . LEU C 1 133 ? 37.022 52.131 46.484 1.000 15.830 135 LEU FFF C 1
ATOM 8274 O O . LEU C 1 133 ? 37.878 51.745 45.668 1.000 15.809 135 LEU FFF O 1
ATOM 8279 N N . GLY C 1 134 ? 35.949 51.421 46.846 1.000 16.015 136 GLY FFF N 1
ATOM 8280 C CA . GLY C 1 134 ? 35.566 50.132 46.242 1.000 16.003 136 GLY FFF CA 1
ATOM 8281 C C . GLY C 1 134 ? 36.296 48.969 46.881 1.000 16.055 136 GLY FFF C 1
ATOM 8282 O O . GLY C 1 134 ? 37.385 49.179 47.433 1.000 15.474 136 GLY FFF O 1
ATOM 8283 N N . LEU C 1 135 ? 35.693 47.780 46.809 1.000 16.895 137 LEU FFF N 1
ATOM 8284 C CA . LEU C 1 135 ? 36.237 46.496 47.333 1.000 17.253 137 LEU FFF CA 1
ATOM 8285 C C . LEU C 1 135 ? 35.881 45.384 46.346 1.000 17.555 137 LEU FFF C 1
ATOM 8286 O O . LEU C 1 135 ? 34.823 45.486 45.715 1.000 17.343 137 LEU FFF O 1
ATOM 8291 N N . GLY C 1 136 ? 36.727 44.363 46.229 1.000 18.562 138 GLY FFF N 1
ATOM 8292 C CA . GLY C 1 136 ? 36.471 43.203 45.360 1.000 19.612 138 GLY FFF CA 1
ATOM 8293 C C . GLY C 1 136 ? 36.785 43.508 43.907 1.000 21.132 138 GLY FFF C 1
ATOM 8294 O O . GLY C 1 136 ? 37.164 44.661 43.596 1.000 20.890 138 GLY FFF O 1
ATOM 8295 N N . ASP C 1 137 ? 36.590 42.512 43.038 1.000 23.320 139 ASP FFF N 1
ATOM 8296 C CA . ASP C 1 137 ? 37.150 42.477 41.663 1.000 24.894 139 ASP FFF CA 1
ATOM 8297 C C . ASP C 1 137 ? 36.163 43.100 40.666 1.000 24.974 139 ASP FFF C 1
ATOM 8298 O O . ASP C 1 137 ? 36.589 43.971 39.899 1.000 23.844 139 ASP FFF O 1
ATOM 8303 N N . LYS C 1 138 ? 34.906 42.655 40.671 1.000 27.318 140 LYS FFF N 1
ATOM 8304 C CA . LYS C 1 138 ? 33.862 43.086 39.702 1.000 30.055 140 LYS FFF CA 1
ATOM 8305 C C . LYS C 1 138 ? 32.657 43.611 40.490 1.000 30.095 140 LYS FFF C 1
ATOM 8306 O O . LYS C 1 138 ? 32.109 42.855 41.327 1.000 32.441 140 LYS FFF O 1
ATOM 8312 N N . GLY C 1 139 ? 32.280 44.868 40.225 1.000 29.296 141 GLY FFF N 1
ATOM 8313 C CA . GLY C 1 139 ? 31.176 45.589 40.883 1.000 27.886 141 GLY FFF CA 1
ATOM 8314 C C . GLY C 1 139 ? 29.844 44.889 40.687 1.000 27.737 141 GLY FFF C 1
ATOM 8315 O O . GLY C 1 139 ? 29.557 44.466 39.553 1.000 27.415 141 GLY FFF O 1
ATOM 8316 N N . GLY C 1 140 ? 29.068 44.757 41.764 1.000 27.927 142 GLY FFF N 1
ATOM 8317 C CA . GLY C 1 140 ? 27.722 44.155 41.757 1.000 27.809 142 GLY FFF CA 1
ATOM 8318 C C . GLY C 1 140 ? 27.758 42.641 41.827 1.000 27.495 142 GLY FFF C 1
ATOM 8319 O O . GLY C 1 140 ? 26.667 42.046 41.857 1.000 28.369 142 GLY FFF O 1
ATOM 8320 N N . GLU C 1 141 ? 28.952 42.037 41.868 1.000 26.750 143 GLU FFF N 1
ATOM 8321 C CA . GLU C 1 141 ? 29.154 40.562 41.788 1.000 26.997 143 GLU FFF CA 1
ATOM 8322 C C . GLU C 1 141 ? 29.870 40.020 43.035 1.000 24.718 143 GLU FFF C 1
ATOM 8323 O O . GLU C 1 141 ? 30.120 38.798 43.063 1.000 23.021 143 GLU FFF O 1
ATOM 8329 N N . GLN C 1 142 ? 30.193 40.873 44.017 1.000 22.575 144 GLN FFF N 1
ATOM 8330 C CA . GLN C 1 142 ? 30.935 40.475 45.239 1.000 21.880 144 GLN FFF CA 1
ATOM 8331 C C . GLN C 1 142 ? 30.073 39.513 46.071 1.000 21.697 144 GLN FFF C 1
ATOM 8332 O O . GLN C 1 142 ? 28.841 39.724 46.124 1.000 22.726 144 GLN FFF O 1
ATOM 8338 N N . ASP C 1 143 ? 30.687 38.500 46.696 1.000 20.144 145 ASP FFF N 1
ATOM 8339 C CA . ASP C 1 143 ? 30.056 37.684 47.772 1.000 19.214 145 ASP FFF CA 1
ATOM 8340 C C . ASP C 1 143 ? 30.455 38.299 49.116 1.000 18.643 145 ASP FFF C 1
ATOM 8341 O O . ASP C 1 143 ? 31.594 38.079 49.556 1.000 19.097 145 ASP FFF O 1
ATOM 8346 N N . TRP C 1 144 ? 29.548 39.044 49.743 1.000 18.604 146 TRP FFF N 1
ATOM 8347 C CA . TRP C 1 144 ? 29.810 39.835 50.980 1.000 18.783 146 TRP FFF CA 1
ATOM 8348 C C . TRP C 1 144 ? 29.908 38.922 52.211 1.000 19.136 146 TRP FFF C 1
ATOM 8349 O O . TRP C 1 144 ? 30.256 39.442 53.284 1.000 18.834 146 TRP FFF O 1
ATOM 8360 N N . ASN C 1 145 ? 29.657 37.620 52.051 1.000 20.129 147 ASN FFF N 1
ATOM 8361 C CA . ASN C 1 145 ? 29.848 36.582 53.101 1.000 21.072 147 ASN FFF CA 1
ATOM 8362 C C . ASN C 1 145 ? 31.271 36.016 53.053 1.000 21.871 147 ASN FFF C 1
ATOM 8363 O O . ASN C 1 145 ? 31.650 35.307 53.990 1.000 21.089 147 ASN FFF O 1
ATOM 8368 N N . LYS C 1 146 ? 32.024 36.309 51.997 1.000 24.465 148 LYS FFF N 1
ATOM 8369 C CA . LYS C 1 146 ? 33.410 35.814 51.811 1.000 27.636 148 LYS FFF CA 1
ATOM 8370 C C . LYS C 1 146 ? 34.374 36.990 51.907 1.000 27.550 148 LYS FFF C 1
ATOM 8371 O O . LYS C 1 146 ? 33.950 38.143 51.885 1.000 29.267 148 LYS FFF O 1
ATOM 8377 N N . PRO C 1 147 ? 35.694 36.728 52.047 1.000 27.898 149 PRO FFF N 1
ATOM 8378 C CA . PRO C 1 147 ? 36.717 37.767 51.949 1.000 26.769 149 PRO FFF CA 1
ATOM 8379 C C . PRO C 1 147 ? 36.593 38.583 50.661 1.000 25.726 149 PRO FFF C 1
ATOM 8380 O O . PRO C 1 147 ? 36.490 37.976 49.613 1.000 24.767 149 PRO FFF O 1
ATOM 8384 N N . LEU C 1 148 ? 36.598 39.917 50.786 1.000 25.311 150 LEU FFF N 1
ATOM 8385 C CA . LEU C 1 148 ? 36.676 40.871 49.650 1.000 25.393 150 LEU FFF CA 1
ATOM 8386 C C . LEU C 1 148 ? 38.114 40.867 49.122 1.000 25.163 150 LEU FFF C 1
ATOM 8387 O O . LEU C 1 148 ? 39.031 41.130 49.916 1.000 24.212 150 LEU FFF O 1
ATOM 8392 N N . GLN C 1 149 ? 38.288 40.565 47.832 1.000 25.543 151 GLN FFF N 1
ATOM 8393 C CA . GLN C 1 149 ? 39.611 40.348 47.191 1.000 25.447 151 GLN FFF CA 1
ATOM 8394 C C . GLN C 1 149 ? 39.572 40.979 45.802 1.000 24.436 151 GLN FFF C 1
ATOM 8395 O O . GLN C 1 149 ? 38.819 40.508 44.953 1.000 23.655 151 GLN FFF O 1
ATOM 8401 N N . PRO C 1 150 ? 40.336 42.064 45.515 1.000 24.271 152 PRO FFF N 1
ATOM 8402 C CA . PRO C 1 150 ? 41.202 42.736 46.487 1.000 23.702 152 PRO FFF CA 1
ATOM 8403 C C . PRO C 1 150 ? 40.509 43.849 47.292 1.000 23.780 152 PRO FFF C 1
ATOM 8404 O O . PRO C 1 150 ? 39.481 44.354 46.856 1.000 23.041 152 PRO FFF O 1
ATOM 8408 N N . GLY C 1 151 ? 41.092 44.213 48.439 1.000 23.039 153 GLY FFF N 1
ATOM 8409 C CA . GLY C 1 151 ? 40.553 45.239 49.350 1.000 22.908 153 GLY FFF CA 1
ATOM 8410 C C . GLY C 1 151 ? 41.643 46.140 49.902 1.000 23.075 153 GLY FFF C 1
ATOM 8411 O O . GLY C 1 151 ? 42.660 46.342 49.211 1.000 23.143 153 GLY FFF O 1
ATOM 8412 N N . THR C 1 152 ? 41.424 46.670 51.108 1.000 23.285 154 THR FFF N 1
ATOM 8413 C CA . THR C 1 152 ? 42.315 47.628 51.816 1.000 23.245 154 THR FFF CA 1
ATOM 8414 C C . THR C 1 152 ? 43.658 46.963 52.151 1.000 22.612 154 THR FFF C 1
ATOM 8415 O O . THR C 1 152 ? 44.693 47.647 52.065 1.000 20.658 154 THR FFF O 1
ATOM 8419 N N . ASN C 1 153 ? 43.637 45.674 52.499 1.000 23.353 155 ASN FFF N 1
ATOM 8420 C CA . ASN C 1 153 ? 44.815 44.912 52.998 1.000 24.209 155 ASN FFF CA 1
ATOM 8421 C C . ASN C 1 153 ? 45.707 44.445 51.838 1.000 23.886 155 ASN FFF C 1
ATOM 8422 O O . ASN C 1 153 ? 46.721 43.793 52.130 1.000 24.495 155 ASN FFF O 1
ATOM 8427 N N . ASP C 1 154 ? 45.364 44.769 50.586 1.000 23.452 156 ASP FFF N 1
ATOM 8428 C CA . ASP C 1 154 ? 46.168 44.426 49.383 1.000 23.142 156 ASP FFF CA 1
ATOM 8429 C C . ASP C 1 154 ? 46.887 45.676 48.862 1.000 23.531 156 ASP FFF C 1
ATOM 8430 O O . ASP C 1 154 ? 47.719 45.527 47.953 1.000 25.413 156 ASP FFF O 1
ATOM 8435 N N . ILE C 1 155 ? 46.601 46.857 49.414 1.000 22.818 157 ILE FFF N 1
ATOM 8436 C CA . ILE C 1 155 ? 47.148 48.154 48.910 1.000 22.308 157 ILE FFF CA 1
ATOM 8437 C C . ILE C 1 155 ? 47.847 48.918 50.047 1.000 20.986 157 ILE FFF C 1
ATOM 8438 O O . ILE C 1 155 ? 47.941 50.161 49.942 1.000 20.011 157 ILE FFF O 1
ATOM 8443 N N . GLY C 1 156 ? 48.332 48.207 51.074 1.000 20.145 158 GLY FFF N 1
ATOM 8444 C CA . GLY C 1 156 ? 49.331 48.714 52.036 1.000 20.428 158 GLY FFF CA 1
ATOM 8445 C C . GLY C 1 156 ? 48.837 48.843 53.476 1.000 20.305 158 GLY FFF C 1
ATOM 8446 O O . GLY C 1 156 ? 49.662 49.263 54.324 1.000 20.700 158 GLY FFF O 1
ATOM 8447 N N . PHE C 1 157 ? 47.575 48.499 53.768 1.000 19.323 159 PHE FFF N 1
ATOM 8448 C CA . PHE C 1 157 ? 46.980 48.568 55.132 1.000 19.077 159 PHE FFF CA 1
ATOM 8449 C C . PHE C 1 157 ? 47.069 47.192 55.803 1.000 19.181 159 PHE FFF C 1
ATOM 8450 O O . PHE C 1 157 ? 46.514 46.228 55.263 1.000 20.018 159 PHE FFF O 1
ATOM 8458 N N . GLU C 1 158 ? 47.748 47.108 56.951 1.000 18.708 160 GLU FFF N 1
ATOM 8459 C CA . GLU C 1 158 ? 47.887 45.858 57.747 1.000 18.555 160 GLU FFF CA 1
ATOM 8460 C C . GLU C 1 158 ? 46.585 45.596 58.519 1.000 17.333 160 GLU FFF C 1
ATOM 8461 O O . GLU C 1 158 ? 46.220 44.413 58.695 1.000 16.099 160 GLU FFF O 1
ATOM 8467 N N . TYR C 1 159 ? 45.934 46.667 58.983 1.000 16.077 161 TYR FFF N 1
ATOM 8468 C CA . TYR C 1 159 ? 44.655 46.627 59.732 1.000 15.210 161 TYR FFF CA 1
ATOM 8469 C C . TYR C 1 159 ? 43.638 47.508 59.014 1.000 14.595 161 TYR FFF C 1
ATOM 8470 O O . TYR C 1 159 ? 43.968 48.637 58.638 1.000 14.177 161 TYR FFF O 1
ATOM 8479 N N . SER C 1 160 ? 42.423 47.001 58.832 1.000 14.421 162 SER FFF N 1
ATOM 8480 C CA . SER C 1 160 ? 41.272 47.776 58.302 1.000 14.680 162 SER FFF CA 1
ATOM 8481 C C . SER C 1 160 ? 40.022 47.441 59.113 1.000 15.087 162 SER FFF C 1
ATOM 8482 O O . SER C 1 160 ? 39.777 46.251 59.323 1.000 15.573 162 SER FFF O 1
ATOM 8485 N N . PHE C 1 161 ? 39.317 48.467 59.587 1.000 15.668 163 PHE FFF N 1
ATOM 8486 C CA . PHE C 1 161 ? 37.942 48.396 60.149 1.000 16.568 163 PHE FFF CA 1
ATOM 8487 C C . PHE C 1 161 ? 37.116 49.515 59.501 1.000 16.404 163 PHE FFF C 1
ATOM 8488 O O . PHE C 1 161 ? 37.249 50.681 59.907 1.000 16.073 163 PHE FFF O 1
ATOM 8496 N N . ILE C 1 162 ? 36.311 49.186 58.496 1.000 16.524 164 ILE FFF N 1
ATOM 8497 C CA . ILE C 1 162 ? 35.772 50.201 57.541 1.000 17.036 164 ILE FFF CA 1
ATOM 8498 C C . ILE C 1 162 ? 34.276 49.991 57.298 1.000 17.231 164 ILE FFF C 1
ATOM 8499 O O . ILE C 1 162 ? 33.790 48.842 57.435 1.000 16.892 164 ILE FFF O 1
ATOM 8504 N N . MET C 1 163 ? 33.598 51.082 56.946 1.000 17.638 165 MET FFF N 1
ATOM 8505 C CA . MET C 1 163 ? 32.319 51.074 56.207 1.000 18.914 165 MET FFF CA 1
ATOM 8506 C C . MET C 1 163 ? 32.653 50.943 54.716 1.000 19.070 165 MET FFF C 1
ATOM 8507 O O . MET C 1 163 ? 33.520 51.690 54.248 1.000 18.583 165 MET FFF O 1
ATOM 8512 N N . ALA C 1 164 ? 31.991 50.027 54.003 1.000 19.304 166 ALA FFF N 1
ATOM 8513 C CA . ALA C 1 164 ? 32.156 49.806 52.549 1.000 19.439 166 ALA FFF CA 1
ATOM 8514 C C . ALA C 1 164 ? 32.163 51.154 51.822 1.000 19.484 166 ALA FFF C 1
ATOM 8515 O O . ALA C 1 164 ? 33.153 51.440 51.120 1.000 20.679 166 ALA FFF O 1
ATOM 8517 N N . ALA C 1 165 ? 31.099 51.944 51.985 1.000 19.010 167 ALA FFF N 1
ATOM 8518 C CA . ALA C 1 165 ? 30.944 53.286 51.376 1.000 18.972 167 ALA FFF CA 1
ATOM 8519 C C . ALA C 1 165 ? 30.455 54.272 52.443 1.000 19.100 167 ALA FFF C 1
ATOM 8520 O O . ALA C 1 165 ? 30.999 54.259 53.552 1.000 20.025 167 ALA FFF O 1
ATOM 8522 N N . THR C 1 166 ? 29.476 55.112 52.108 1.000 19.172 168 THR FFF N 1
ATOM 8523 C CA . THR C 1 166 ? 28.902 56.148 53.002 1.000 18.604 168 THR FFF CA 1
ATOM 8524 C C . THR C 1 166 ? 27.864 55.516 53.924 1.000 18.165 168 THR FFF C 1
ATOM 8525 O O . THR C 1 166 ? 27.469 54.363 53.668 1.000 18.942 168 THR FFF O 1
ATOM 8529 N N . GLY C 1 167 ? 27.427 56.268 54.935 1.000 17.713 169 GLY FFF N 1
ATOM 8530 C CA . GLY C 1 167 ? 26.403 55.847 55.911 1.000 17.546 169 GLY FFF CA 1
ATOM 8531 C C . GLY C 1 167 ? 25.047 55.637 55.257 1.000 17.154 169 GLY FFF C 1
ATOM 8532 O O . GLY C 1 167 ? 24.244 54.852 55.803 1.000 17.574 169 GLY FFF O 1
ATOM 8533 N N . ASP C 1 168 ? 24.805 56.300 54.122 1.000 16.367 170 ASP FFF N 1
ATOM 8534 C CA . ASP C 1 168 ? 23.512 56.249 53.388 1.000 15.969 170 ASP FFF CA 1
ATOM 8535 C C . ASP C 1 168 ? 23.571 55.222 52.244 1.000 15.921 170 ASP FFF C 1
ATOM 8536 O O . ASP C 1 168 ? 22.595 55.171 51.485 1.000 15.751 170 ASP FFF O 1
ATOM 8541 N N . ARG C 1 169 ? 24.635 54.418 52.143 1.000 15.634 171 ARG FFF N 1
ATOM 8542 C CA . ARG C 1 169 ? 24.798 53.384 51.084 1.000 15.845 171 ARG FFF CA 1
ATOM 8543 C C . ARG C 1 169 ? 24.948 51.990 51.702 1.000 16.262 171 ARG FFF C 1
ATOM 8544 O O . ARG C 1 169 ? 25.783 51.841 52.606 1.000 17.448 171 ARG FFF O 1
ATOM 8552 N N . VAL C 1 170 ? 24.185 51.012 51.199 1.000 16.220 172 VAL FFF N 1
ATOM 8553 C CA . VAL C 1 170 ? 24.312 49.562 51.539 1.000 16.317 172 VAL FFF CA 1
ATOM 8554 C C . VAL C 1 170 ? 25.614 49.039 50.934 1.000 15.692 172 VAL FFF C 1
ATOM 8555 O O . VAL C 1 170 ? 26.061 49.562 49.912 1.000 15.597 172 VAL FFF O 1
ATOM 8559 N N . PRO C 1 171 ? 26.264 48.003 51.524 1.000 15.661 173 PRO FFF N 1
ATOM 8560 C CA . PRO C 1 171 ? 25.774 47.321 52.722 1.000 15.999 173 PRO FFF CA 1
ATOM 8561 C C . PRO C 1 171 ? 26.125 48.102 53.997 1.000 16.251 173 PRO FFF C 1
ATOM 8562 O O . PRO C 1 171 ? 27.239 48.614 54.088 1.000 17.456 173 PRO FFF O 1
ATOM 8566 N N . CYS C 1 172 ? 25.186 48.153 54.941 1.000 15.795 174 CYS FFF N 1
ATOM 8567 C CA . CYS C 1 172 ? 25.286 48.874 56.232 1.000 15.632 174 CYS FFF CA 1
ATOM 8568 C C . CYS C 1 172 ? 25.952 47.974 57.280 1.000 15.029 174 CYS FFF C 1
ATOM 8569 O O . CYS C 1 172 ? 25.378 47.794 58.353 1.000 14.848 174 CYS FFF O 1
ATOM 8572 N N . VAL C 1 173 ? 27.129 47.443 56.960 1.000 14.844 175 VAL FFF N 1
ATOM 8573 C CA . VAL C 1 173 ? 27.926 46.522 57.817 1.000 14.922 175 VAL FFF CA 1
ATOM 8574 C C . VAL C 1 173 ? 29.350 47.076 57.924 1.000 15.040 175 VAL FFF C 1
ATOM 8575 O O . VAL C 1 173 ? 29.703 47.959 57.116 1.000 15.130 175 VAL FFF O 1
ATOM 8579 N N . PHE C 1 174 ? 30.120 46.571 58.890 1.000 14.758 176 PHE FFF N 1
ATOM 8580 C CA . PHE C 1 174 ? 31.561 46.879 59.067 1.000 15.221 176 PHE FFF CA 1
ATOM 8581 C C . PHE C 1 174 ? 32.382 45.772 58.400 1.000 15.263 176 PHE FFF C 1
ATOM 8582 O O . PHE C 1 174 ? 31.945 44.604 58.404 1.000 15.173 176 PHE FFF O 1
ATOM 8590 N N . VAL C 1 175 ? 33.539 46.134 57.838 1.000 14.871 177 VAL FFF N 1
ATOM 8591 C CA . VAL C 1 175 ? 34.487 45.178 57.188 1.000 14.938 177 VAL FFF CA 1
ATOM 8592 C C . VAL C 1 175 ? 35.825 45.263 57.925 1.000 15.010 177 VAL FFF C 1
ATOM 8593 O O . VAL C 1 175 ? 36.394 46.357 57.979 1.000 14.355 177 VAL FFF O 1
ATOM 8597 N N . GLU C 1 176 ? 36.265 44.153 58.512 1.000 16.235 178 GLU FFF N 1
ATOM 8598 C CA . GLU C 1 176 ? 37.548 44.048 59.257 1.000 17.495 178 GLU FFF CA 1
ATOM 8599 C C . GLU C 1 176 ? 38.501 43.177 58.436 1.000 17.958 178 GLU FFF C 1
ATOM 8600 O O . GLU C 1 176 ? 38.141 42.019 58.137 1.000 17.378 178 GLU FFF O 1
ATOM 8606 N N . ASN C 1 177 ? 39.654 43.734 58.065 1.000 18.838 179 ASN FFF N 1
ATOM 8607 C CA . ASN C 1 177 ? 40.674 43.069 57.218 1.000 20.236 179 ASN FFF CA 1
ATOM 8608 C C . ASN C 1 177 ? 39.968 42.377 56.049 1.000 21.848 179 ASN FFF C 1
ATOM 8609 O O . ASN C 1 177 ? 40.183 41.170 55.864 1.000 23.748 179 ASN FFF O 1
ATOM 8614 N N . ASP C 1 178 ? 39.134 43.137 55.332 1.000 22.656 180 ASP FFF N 1
ATOM 8615 C CA . ASP C 1 178 ? 38.477 42.749 54.056 1.000 23.343 180 ASP FFF CA 1
ATOM 8616 C C . ASP C 1 178 ? 37.520 41.570 54.282 1.000 24.484 180 ASP FFF C 1
ATOM 8617 O O . ASP C 1 178 ? 37.338 40.786 53.338 1.000 24.846 180 ASP FFF O 1
ATOM 8622 N N . GLN C 1 179 ? 36.898 41.492 55.465 1.000 25.455 181 GLN FFF N 1
ATOM 8623 C CA . GLN C 1 179 ? 35.831 40.515 55.802 1.000 26.028 181 GLN FFF CA 1
ATOM 8624 C C . GLN C 1 179 ? 34.741 41.209 56.609 1.000 25.112 181 GLN FFF C 1
ATOM 8625 O O . GLN C 1 179 ? 35.091 41.888 57.587 1.000 23.933 181 GLN FFF O 1
ATOM 8631 N N . VAL C 1 180 ? 33.477 41.015 56.231 1.000 24.220 182 VAL FFF N 1
ATOM 8632 C CA . VAL C 1 180 ? 32.299 41.535 56.981 1.000 24.113 182 VAL FFF CA 1
ATOM 8633 C C . VAL C 1 180 ? 32.248 40.816 58.337 1.000 23.956 182 VAL FFF C 1
ATOM 8634 O O . VAL C 1 180 ? 32.308 39.577 58.334 1.000 23.021 182 VAL FFF O 1
ATOM 8638 N N . ILE C 1 181 ? 32.159 41.566 59.445 1.000 24.311 183 ILE FFF N 1
ATOM 8639 C CA . ILE C 1 181 ? 32.160 41.024 60.839 1.000 25.013 183 ILE FFF CA 1
ATOM 8640 C C . ILE C 1 181 ? 30.723 40.768 61.297 1.000 25.402 183 ILE FFF C 1
ATOM 8641 O O . ILE C 1 181 ? 29.796 41.416 60.763 1.000 24.349 183 ILE FFF O 1
ATOM 8646 N N . ASN C 1 182 ? 30.581 39.868 62.280 1.000 25.371 184 ASN FFF N 1
ATOM 8647 C CA . ASN C 1 182 ? 29.327 39.569 63.025 1.000 25.416 184 ASN FFF CA 1
ATOM 8648 C C . ASN C 1 182 ? 28.274 39.032 62.054 1.000 26.548 184 ASN FFF C 1
ATOM 8649 O O . ASN C 1 182 ? 27.084 39.314 62.243 1.000 28.238 184 ASN FFF O 1
ATOM 8654 N N . LEU C 1 183 ? 28.719 38.238 61.083 1.000 27.170 185 LEU FFF N 1
ATOM 8655 C CA . LEU C 1 183 ? 27.859 37.557 60.091 1.000 27.368 185 LEU FFF CA 1
ATOM 8656 C C . LEU C 1 183 ? 27.360 36.254 60.720 1.000 27.347 185 LEU FFF C 1
ATOM 8657 O O . LEU C 1 183 ? 28.187 35.504 61.265 1.000 26.191 185 LEU FFF O 1
ATOM 8662 N N . ASP C 1 184 ? 26.049 36.033 60.694 1.000 28.664 186 ASP FFF N 1
ATOM 8663 C CA . ASP C 1 184 ? 25.424 34.726 61.014 1.000 30.385 186 ASP FFF CA 1
ATOM 8664 C C . ASP C 1 184 ? 25.244 33.983 59.698 1.000 29.917 186 ASP FFF C 1
ATOM 8665 O O . ASP C 1 184 ? 24.464 34.413 58.858 1.000 27.161 186 ASP FFF O 1
ATOM 8670 N N . PRO C 1 185 ? 25.965 32.862 59.472 1.000 31.008 187 PRO FFF N 1
ATOM 8671 C CA . PRO C 1 185 ? 25.957 32.182 58.175 1.000 32.050 187 PRO FFF CA 1
ATOM 8672 C C . PRO C 1 185 ? 24.605 31.556 57.797 1.000 33.274 187 PRO FFF C 1
ATOM 8673 O O . PRO C 1 185 ? 24.434 31.229 56.637 1.000 38.020 187 PRO FFF O 1
ATOM 8677 N N . ASN C 1 186 ? 23.682 31.422 58.756 1.000 32.509 188 ASN FFF N 1
ATOM 8678 C CA . ASN C 1 186 ? 22.282 30.979 58.503 1.000 31.543 188 ASN FFF CA 1
ATOM 8679 C C . ASN C 1 186 ? 21.454 32.143 57.940 1.000 30.250 188 ASN FFF C 1
ATOM 8680 O O . ASN C 1 186 ? 20.308 31.893 57.558 1.000 28.493 188 ASN FFF O 1
ATOM 8685 N N . ASP C 1 187 ? 22.011 33.359 57.917 1.000 31.728 189 ASP FFF N 1
ATOM 8686 C CA . ASP C 1 187 ? 21.340 34.601 57.436 1.000 32.515 189 ASP FFF CA 1
ATOM 8687 C C . ASP C 1 187 ? 22.342 35.422 56.626 1.000 32.216 189 ASP FFF C 1
ATOM 8688 O O . ASP C 1 187 ? 22.803 36.472 57.072 1.000 33.978 189 ASP FFF O 1
ATOM 8693 N N . PRO C 1 188 ? 22.734 34.961 55.416 1.000 31.700 190 PRO FFF N 1
ATOM 8694 C CA . PRO C 1 188 ? 23.802 35.606 54.649 1.000 30.996 190 PRO FFF CA 1
ATOM 8695 C C . PRO C 1 188 ? 23.400 36.942 54.001 1.000 29.260 190 PRO FFF C 1
ATOM 8696 O O . PRO C 1 188 ? 22.233 37.114 53.684 1.000 27.059 190 PRO FFF O 1
ATOM 8700 N N . ILE C 1 189 ? 24.382 37.839 53.828 1.000 29.052 191 ILE FFF N 1
ATOM 8701 C CA . ILE C 1 189 ? 24.214 39.161 53.156 1.000 29.045 191 ILE FFF CA 1
ATOM 8702 C C . ILE C 1 189 ? 24.051 38.952 51.654 1.000 27.329 191 ILE FFF C 1
ATOM 8703 O O . ILE C 1 189 ? 24.824 38.176 51.088 1.000 25.723 191 ILE FFF O 1
ATOM 8708 N N . GLN C 1 190 ? 23.122 39.690 51.051 1.000 26.999 192 GLN FFF N 1
ATOM 8709 C CA . GLN C 1 190 ? 23.073 39.951 49.595 1.000 27.450 192 GLN FFF CA 1
ATOM 8710 C C . GLN C 1 190 ? 22.989 41.465 49.371 1.000 25.762 192 GLN FFF C 1
ATOM 8711 O O . GLN C 1 190 ? 22.486 42.185 50.263 1.000 24.477 192 GLN FFF O 1
ATOM 8717 N N . VAL C 1 191 ? 23.505 41.928 48.236 1.000 24.277 193 VAL FFF N 1
ATOM 8718 C CA . VAL C 1 191 ? 23.515 43.369 47.866 1.000 23.561 193 VAL FFF CA 1
ATOM 8719 C C . VAL C 1 191 ? 23.245 43.477 46.368 1.000 22.569 193 VAL FFF C 1
ATOM 8720 O O . VAL C 1 191 ? 23.909 42.768 45.587 1.000 22.068 193 VAL FFF O 1
ATOM 8724 N N . SER C 1 192 ? 22.292 44.333 45.999 1.000 21.584 194 SER FFF N 1
ATOM 8725 C CA . SER C 1 192 ? 22.026 44.748 44.603 1.000 21.333 194 SER FFF CA 1
ATOM 8726 C C . SER C 1 192 ? 21.742 46.247 44.593 1.000 21.472 194 SER FFF C 1
ATOM 8727 O O . SER C 1 192 ? 21.040 46.711 45.511 1.000 21.274 194 SER FFF O 1
ATOM 8730 N N . TYR C 1 193 ? 22.285 46.959 43.600 1.000 21.503 195 TYR FFF N 1
ATOM 8731 C CA . TYR C 1 193 ? 21.929 48.367 43.275 1.000 20.945 195 TYR FFF CA 1
ATOM 8732 C C . TYR C 1 193 ? 20.994 48.382 42.058 1.000 21.023 195 TYR FFF C 1
ATOM 8733 O O . TYR C 1 193 ? 20.628 49.475 41.620 1.000 19.671 195 TYR FFF O 1
ATOM 8742 N N . LYS C 1 194 ? 20.592 47.196 41.581 1.000 22.463 196 LYS FFF N 1
ATOM 8743 C CA . LYS C 1 194 ? 19.784 47.010 40.350 1.000 23.733 196 LYS FFF CA 1
ATOM 8744 C C . LYS C 1 194 ? 18.308 46.810 40.714 1.000 23.110 196 LYS FFF C 1
ATOM 8745 O O . LYS C 1 194 ? 17.476 47.489 40.105 1.000 22.638 196 LYS FFF O 1
ATOM 8751 N N . ALA C 1 195 ? 17.997 45.915 41.656 1.000 22.971 197 ALA FFF N 1
ATOM 8752 C CA . ALA C 1 195 ? 16.604 45.582 42.049 1.000 23.010 197 ALA FFF CA 1
ATOM 8753 C C . ALA C 1 195 ? 16.512 45.184 43.532 1.000 22.850 197 ALA FFF C 1
ATOM 8754 O O . ALA C 1 195 ? 17.515 44.687 44.085 1.000 21.860 197 ALA FFF O 1
ATOM 8756 N N . ASN C 1 196 ? 15.339 45.411 44.137 1.000 22.316 198 ASN FFF N 1
ATOM 8757 C CA . ASN C 1 196 ? 15.017 45.013 45.533 1.000 21.771 198 ASN FFF CA 1
ATOM 8758 C C . ASN C 1 196 ? 14.921 43.485 45.608 1.000 21.254 198 ASN FFF C 1
ATOM 8759 O O . ASN C 1 196 ? 14.524 42.861 44.617 1.000 19.915 198 ASN FFF O 1
ATOM 8764 N N . PHE C 1 197 ? 15.303 42.915 46.749 1.000 21.196 199 PHE FFF N 1
ATOM 8765 C CA . PHE C 1 197 ? 15.093 41.483 47.068 1.000 21.000 199 PHE FFF CA 1
ATOM 8766 C C . PHE C 1 197 ? 13.642 41.329 47.499 1.000 20.382 199 PHE FFF C 1
ATOM 8767 O O . PHE C 1 197 ? 13.195 42.033 48.404 1.000 20.650 199 PHE FFF O 1
ATOM 8775 N N . PRO C 1 198 ? 12.871 40.395 46.899 1.000 19.876 200 PRO FFF N 1
ATOM 8776 C CA . PRO C 1 198 ? 11.503 40.129 47.341 1.000 19.719 200 PRO FFF CA 1
ATOM 8777 C C . PRO C 1 198 ? 11.436 39.907 48.861 1.000 19.817 200 PRO FFF C 1
ATOM 8778 O O . PRO C 1 198 ? 12.275 39.197 49.400 1.000 19.925 200 PRO FFF O 1
ATOM 8782 N N . GLY C 1 199 ? 10.469 40.560 49.506 1.000 19.085 201 GLY FFF N 1
ATOM 8783 C CA . GLY C 1 199 ? 10.228 40.474 50.956 1.000 18.367 201 GLY FFF CA 1
ATOM 8784 C C . GLY C 1 199 ? 10.735 41.703 51.684 1.000 18.184 201 GLY FFF C 1
ATOM 8785 O O . GLY C 1 199 ? 10.166 42.022 52.743 1.000 18.963 201 GLY FFF O 1
ATOM 8786 N N . GLU C 1 200 ? 11.799 42.353 51.194 1.000 17.221 202 GLU FFF N 1
ATOM 8787 C CA . GLU C 1 200 ? 12.449 43.500 51.889 1.000 16.354 202 GLU FFF CA 1
ATOM 8788 C C . GLU C 1 200 ? 11.662 44.773 51.604 1.000 15.998 202 GLU FFF C 1
ATOM 8789 O O . GLU C 1 200 ? 11.386 45.093 50.455 1.000 16.158 202 GLU FFF O 1
ATOM 8795 N N . PRO C 1 201 ? 11.290 45.558 52.641 1.000 15.540 203 PRO FFF N 1
ATOM 8796 C CA . PRO C 1 201 ? 10.563 46.814 52.423 1.000 15.183 203 PRO FFF CA 1
ATOM 8797 C C . PRO C 1 201 ? 11.511 47.918 51.925 1.000 14.999 203 PRO FFF C 1
ATOM 8798 O O . PRO C 1 201 ? 12.711 47.751 52.006 1.000 14.657 203 PRO FFF O 1
ATOM 8802 N N . THR C 1 202 ? 10.946 49.025 51.450 1.000 14.719 204 THR FFF N 1
ATOM 8803 C CA . THR C 1 202 ? 11.694 50.218 50.977 1.000 14.669 204 THR FFF CA 1
ATOM 8804 C C . THR C 1 202 ? 11.085 51.471 51.610 1.000 15.489 204 THR FFF C 1
ATOM 8805 O O . THR C 1 202 ? 9.915 51.411 52.012 1.000 16.502 204 THR FFF O 1
ATOM 8809 N N . GLY C 1 203 ? 11.856 52.553 51.700 1.000 16.086 205 GLY FFF N 1
ATOM 8810 C CA . GLY C 1 203 ? 11.381 53.879 52.140 1.000 16.153 205 GLY FFF CA 1
ATOM 8811 C C . GLY C 1 203 ? 10.318 54.437 51.210 1.000 16.447 205 GLY FFF C 1
ATOM 8812 O O . GLY C 1 203 ? 9.519 55.255 51.659 1.000 16.014 205 GLY FFF O 1
ATOM 8813 N N . LYS C 1 204 ? 10.349 54.038 49.937 1.000 17.652 206 LYS FFF N 1
ATOM 8814 C CA . LYS C 1 204 ? 9.398 54.476 48.884 1.000 18.538 206 LYS FFF CA 1
ATOM 8815 C C . LYS C 1 204 ? 8.041 53.806 49.116 1.000 19.629 206 LYS FFF C 1
ATOM 8816 O O . LYS C 1 204 ? 7.047 54.535 49.149 1.000 19.515 206 LYS FFF O 1
ATOM 8822 N N . ASP C 1 205 ? 8.014 52.477 49.276 1.000 20.229 207 ASP FFF N 1
ATOM 8823 C CA . ASP C 1 205 ? 6.777 51.645 49.340 1.000 20.768 207 ASP FFF CA 1
ATOM 8824 C C . ASP C 1 205 ? 6.278 51.487 50.785 1.000 21.167 207 ASP FFF C 1
ATOM 8825 O O . ASP C 1 205 ? 5.066 51.270 50.963 1.000 21.658 207 ASP FFF O 1
ATOM 8830 N N . ASN C 1 206 ? 7.159 51.563 51.782 1.000 21.841 208 ASN FFF N 1
ATOM 8831 C CA . ASN C 1 206 ? 6.804 51.302 53.204 1.000 22.560 208 ASN FFF CA 1
ATOM 8832 C C . ASN C 1 206 ? 7.281 52.463 54.069 1.000 22.212 208 ASN FFF C 1
ATOM 8833 O O . ASN C 1 206 ? 7.975 52.240 55.047 1.000 22.501 208 ASN FFF O 1
ATOM 8838 N N . PRO C 1 207 ? 6.897 53.726 53.771 1.000 22.556 209 PRO FFF N 1
ATOM 8839 C CA . PRO C 1 207 ? 7.412 54.884 54.510 1.000 23.070 209 PRO FFF CA 1
ATOM 8840 C C . PRO C 1 207 ? 6.994 54.927 55.989 1.000 23.501 209 PRO FFF C 1
ATOM 8841 O O . PRO C 1 207 ? 7.635 55.596 56.773 1.000 24.402 209 PRO FFF O 1
ATOM 8845 N N . GLU C 1 208 ? 5.942 54.191 56.336 1.000 24.351 210 GLU FFF N 1
ATOM 8846 C CA . GLU C 1 208 ? 5.433 54.062 57.726 1.000 25.452 210 GLU FFF CA 1
ATOM 8847 C C . GLU C 1 208 ? 6.482 53.361 58.611 1.000 24.375 210 GLU FFF C 1
ATOM 8848 O O . GLU C 1 208 ? 6.377 53.502 59.842 1.000 23.839 210 GLU FFF O 1
ATOM 8854 N N . LEU C 1 209 ? 7.465 52.665 58.025 1.000 23.041 211 LEU FFF N 1
ATOM 8855 C CA . LEU C 1 209 ? 8.523 51.905 58.765 1.000 22.028 211 LEU FFF CA 1
ATOM 8856 C C . LEU C 1 209 ? 9.727 52.801 59.094 1.000 21.397 211 LEU FFF C 1
ATOM 8857 O O . LEU C 1 209 ? 10.720 52.279 59.680 1.000 20.215 211 LEU FFF O 1
ATOM 8862 N N . LEU C 1 210 ? 9.650 54.101 58.774 1.000 21.083 212 LEU FFF N 1
ATOM 8863 C CA . LEU C 1 210 ? 10.786 55.067 58.817 1.000 20.247 212 LEU FFF CA 1
ATOM 8864 C C . LEU C 1 210 ? 10.699 55.920 60.083 1.000 19.539 212 LEU FFF C 1
ATOM 8865 O O . LEU C 1 210 ? 9.577 56.355 60.420 1.000 20.288 212 LEU FFF O 1
ATOM 8870 N N . LYS C 1 211 ? 11.841 56.146 60.747 1.000 18.971 213 LYS FFF N 1
ATOM 8871 C CA . LYS C 1 211 ? 11.974 57.131 61.856 1.000 18.767 213 LYS FFF CA 1
ATOM 8872 C C . LYS C 1 211 ? 12.543 58.444 61.308 1.000 18.054 213 LYS FFF C 1
ATOM 8873 O O . LYS C 1 211 ? 12.458 59.442 62.026 1.000 18.297 213 LYS FFF O 1
ATOM 8879 N N . MET C 1 212 ? 13.099 58.418 60.090 1.000 17.012 214 MET FFF N 1
ATOM 8880 C CA . MET C 1 212 ? 13.666 59.576 59.350 1.000 16.110 214 MET FFF CA 1
ATOM 8881 C C . MET C 1 212 ? 13.285 59.416 57.879 1.000 15.638 214 MET FFF C 1
ATOM 8882 O O . MET C 1 212 ? 13.600 58.365 57.275 1.000 15.470 214 MET FFF O 1
ATOM 8887 N N . HIS C 1 213 ? 12.613 60.429 57.326 1.000 15.433 215 HIS FFF N 1
ATOM 8888 C CA . HIS C 1 213 ? 12.021 60.400 55.966 1.000 15.212 215 HIS FFF CA 1
ATOM 8889 C C . HIS C 1 213 ? 13.014 60.970 54.956 1.000 15.314 215 HIS FFF C 1
ATOM 8890 O O . HIS C 1 213 ? 13.758 61.906 55.261 1.000 15.085 215 HIS FFF O 1
ATOM 8897 N N . PRO C 1 214 ? 13.047 60.421 53.717 1.000 15.134 216 PRO FFF N 1
ATOM 8898 C CA . PRO C 1 214 ? 13.890 60.962 52.654 1.000 14.973 216 PRO FFF CA 1
ATOM 8899 C C . PRO C 1 214 ? 13.332 62.289 52.119 1.000 15.619 216 PRO FFF C 1
ATOM 8900 O O . PRO C 1 214 ? 12.129 62.453 52.104 1.000 16.169 216 PRO FFF O 1
ATOM 8904 N N . SER C 1 215 ? 14.220 63.195 51.700 1.000 16.346 217 SER FFF N 1
ATOM 8905 C CA . SER C 1 215 ? 13.884 64.472 51.015 1.000 16.404 217 SER FFF CA 1
ATOM 8906 C C . SER C 1 215 ? 14.006 64.276 49.498 1.000 16.505 217 SER FFF C 1
ATOM 8907 O O . SER C 1 215 ? 13.167 64.818 48.768 1.000 17.122 217 SER FFF O 1
ATOM 8910 N N . HIS C 1 216 ? 15.027 63.535 49.055 1.000 16.095 218 HIS FFF N 1
ATOM 8911 C CA . HIS C 1 216 ? 15.256 63.159 47.635 1.000 15.599 218 HIS FFF CA 1
ATOM 8912 C C . HIS C 1 216 ? 16.084 61.875 47.581 1.000 14.664 218 HIS FFF C 1
ATOM 8913 O O . HIS C 1 216 ? 17.074 61.785 48.321 1.000 14.466 218 HIS FFF O 1
ATOM 8920 N N . GLY C 1 217 ? 15.694 60.932 46.723 1.000 14.205 219 GLY FFF N 1
ATOM 8921 C CA . GLY C 1 217 ? 16.300 59.590 46.638 1.000 14.049 219 GLY FFF CA 1
ATOM 8922 C C . GLY C 1 217 ? 16.214 58.891 47.981 1.000 14.179 219 GLY FFF C 1
ATOM 8923 O O . GLY C 1 217 ? 15.180 59.072 48.669 1.000 14.642 219 GLY FFF O 1
ATOM 8924 N N . HIS C 1 218 ? 17.255 58.143 48.359 1.000 13.708 220 HIS FFF N 1
ATOM 8925 C CA . HIS C 1 218 ? 17.394 57.513 49.697 1.000 13.372 220 HIS FFF CA 1
ATOM 8926 C C . HIS C 1 218 ? 16.092 56.797 50.073 1.000 12.924 220 HIS FFF C 1
ATOM 8927 O O . HIS C 1 218 ? 15.644 56.9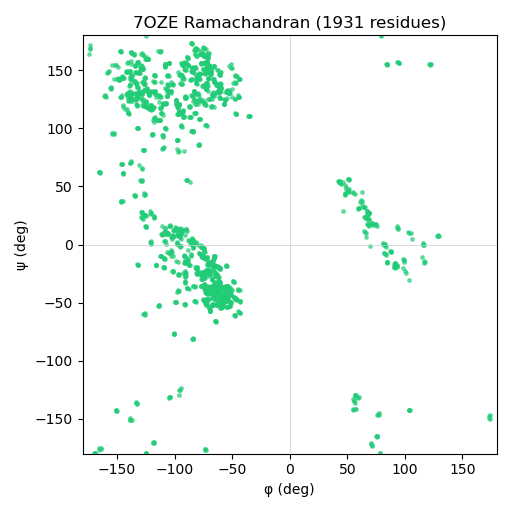39 51.232 1.000 12.661 220 HIS FFF O 1
ATOM 8934 N N . ASP C 1 219 ? 15.506 56.055 49.133 1.000 12.628 221 ASP FFF N 1
ATOM 8935 C CA . ASP C 1 219 ? 14.151 55.470 49.300 1.000 13.073 221 ASP FFF CA 1
ATOM 8936 C C . ASP C 1 219 ? 14.190 53.970 48.988 1.000 13.043 221 ASP FFF C 1
ATOM 8937 O O . ASP C 1 219 ? 13.149 53.430 48.602 1.000 13.174 221 ASP FFF O 1
ATOM 8942 N N . GLN C 1 220 ? 15.336 53.315 49.187 1.000 13.467 222 GLN FFF N 1
ATOM 8943 C CA . GLN C 1 220 ? 15.532 51.872 48.865 1.000 14.265 222 GLN FFF CA 1
ATOM 8944 C C . GLN C 1 220 ? 15.534 51.096 50.188 1.000 14.632 222 GLN FFF C 1
ATOM 8945 O O . GLN C 1 220 ? 14.604 51.348 50.975 1.000 15.337 222 GLN FFF O 1
ATOM 8951 N N . SER C 1 221 ? 16.489 50.191 50.437 1.000 14.938 223 SER FFF N 1
ATOM 8952 C CA . SER C 1 221 ? 16.475 49.260 51.603 1.000 14.877 223 SER FFF CA 1
ATOM 8953 C C . SER C 1 221 ? 16.459 50.031 52.925 1.000 14.844 223 SER FFF C 1
ATOM 8954 O O . SER C 1 221 ? 17.037 51.135 52.972 1.000 14.919 223 SER FFF O 1
ATOM 8957 N N . ILE C 1 222 ? 15.818 49.460 53.949 1.000 14.604 224 ILE FFF N 1
ATOM 8958 C CA . ILE C 1 222 ? 15.647 50.082 55.295 1.000 14.653 224 ILE FFF CA 1
ATOM 8959 C C . ILE C 1 222 ? 16.585 49.373 56.276 1.000 14.827 224 ILE FFF C 1
ATOM 8960 O O . ILE C 1 222 ? 16.704 48.129 56.220 1.000 14.640 224 ILE FFF O 1
ATOM 8965 N N . VAL C 1 223 ? 17.237 50.172 57.122 1.000 15.279 225 VAL FFF N 1
ATOM 8966 C CA . VAL C 1 223 ? 18.209 49.747 58.165 1.000 15.668 225 VAL FFF CA 1
ATOM 8967 C C . VAL C 1 223 ? 18.011 50.698 59.350 1.000 15.934 225 VAL FFF C 1
ATOM 8968 O O . VAL C 1 223 ? 18.183 51.902 59.149 1.000 15.282 225 VAL FFF O 1
ATOM 8972 N N . ASN C 1 224 ? 17.659 50.180 60.530 1.000 16.758 226 ASN FFF N 1
ATOM 8973 C CA . ASN C 1 224 ? 17.375 50.982 61.754 1.000 17.746 226 ASN FFF CA 1
ATOM 8974 C C . ASN C 1 224 ? 16.413 52.128 61.401 1.000 17.138 226 ASN FFF C 1
ATOM 8975 O O . ASN C 1 224 ? 16.704 53.270 61.787 1.000 16.211 226 ASN FFF O 1
ATOM 8980 N N . GLY C 1 225 ? 15.318 51.832 60.685 1.000 16.508 227 GLY FFF N 1
ATOM 8981 C CA . GLY C 1 225 ? 14.219 52.780 60.407 1.000 16.375 227 GLY FFF CA 1
ATOM 8982 C C . GLY C 1 225 ? 14.639 53.931 59.492 1.000 16.483 227 GLY FFF C 1
ATOM 8983 O O . GLY C 1 225 ? 13.899 54.953 59.459 1.000 16.548 227 GLY FFF O 1
ATOM 8984 N N . ILE C 1 226 ? 15.763 53.788 58.770 1.000 15.519 228 ILE FFF N 1
ATOM 8985 C CA . ILE C 1 226 ? 16.269 54.802 57.798 1.000 14.743 228 ILE FFF CA 1
ATOM 8986 C C . ILE C 1 226 ? 16.513 54.113 56.446 1.000 14.418 228 ILE FFF C 1
ATOM 8987 O O . ILE C 1 226 ? 17.343 53.180 56.386 1.000 14.973 228 ILE FFF O 1
ATOM 8992 N N . SER C 1 227 ? 15.817 54.557 55.395 1.000 14.113 229 SER FFF N 1
ATOM 8993 C CA . SER C 1 227 ? 15.975 54.055 54.002 1.000 13.503 229 SER FFF CA 1
ATOM 8994 C C . SER C 1 227 ? 17.314 54.551 53.459 1.000 13.220 229 SER FFF C 1
ATOM 8995 O O . SER C 1 227 ? 17.746 55.625 53.876 1.000 12.699 229 SER FFF O 1
ATOM 8998 N N . ARG C 1 228 ? 17.939 53.774 52.580 1.000 13.911 230 ARG FFF N 1
ATOM 8999 C CA . ARG C 1 228 ? 19.318 54.004 52.060 1.000 14.477 230 ARG FFF CA 1
ATOM 9000 C C . ARG C 1 228 ? 19.298 54.060 50.529 1.000 14.542 230 ARG FFF C 1
ATOM 9001 O O . ARG C 1 228 ? 18.224 53.926 49.926 1.000 14.601 230 ARG FFF O 1
ATOM 9009 N N . ILE C 1 229 ? 20.472 54.253 49.932 1.000 14.978 231 ILE FFF N 1
ATOM 9010 C CA . ILE C 1 229 ? 20.731 54.055 48.476 1.000 15.047 231 ILE FFF CA 1
ATOM 9011 C C . ILE C 1 229 ? 21.196 52.610 48.298 1.000 14.819 231 ILE FFF C 1
ATOM 9012 O O . ILE C 1 229 ? 22.132 52.217 49.001 1.000 14.934 231 ILE FFF O 1
ATOM 9017 N N . GLY C 1 230 ? 20.544 51.855 47.417 1.000 14.604 232 GLY FFF N 1
ATOM 9018 C CA . GLY C 1 230 ? 20.844 50.436 47.140 1.000 14.605 232 GLY FFF CA 1
ATOM 9019 C C . GLY C 1 230 ? 19.999 49.496 47.971 1.000 14.528 232 GLY FFF C 1
ATOM 9020 O O . GLY C 1 230 ? 19.507 49.926 49.019 1.000 14.168 232 GLY FFF O 1
ATOM 9021 N N . TYR C 1 231 ? 19.834 48.256 47.509 1.000 14.643 233 TYR FFF N 1
ATOM 9022 C CA . TYR C 1 231 ? 19.023 47.212 48.188 1.000 14.616 233 TYR FFF CA 1
ATOM 9023 C C . TYR C 1 231 ? 19.957 46.184 48.826 1.000 14.947 233 TYR FFF C 1
ATOM 9024 O O . TYR C 1 231 ? 21.030 45.933 48.242 1.000 14.229 233 TYR FFF O 1
ATOM 9033 N N . MET C 1 232 ? 19.565 45.639 49.985 1.000 16.040 234 MET FFF N 1
ATOM 9034 C CA . MET C 1 232 ? 20.265 44.505 50.651 1.000 16.902 234 MET FFF CA 1
ATOM 9035 C C . MET C 1 232 ? 19.262 43.609 51.398 1.000 17.718 234 MET FFF C 1
ATOM 9036 O O . MET C 1 232 ? 18.085 44.018 51.579 1.000 17.773 234 MET FFF O 1
ATOM 9041 N N . LYS C 1 233 ? 19.722 42.421 51.795 1.000 18.502 235 LYS FFF N 1
ATOM 9042 C CA . LYS C 1 233 ? 18.912 41.388 52.483 1.000 19.397 235 LYS FFF CA 1
ATOM 9043 C C . LYS C 1 233 ? 19.828 40.531 53.355 1.000 19.899 235 LYS FFF C 1
ATOM 9044 O O . LYS C 1 233 ? 20.972 40.259 52.932 1.000 21.901 235 LYS FFF O 1
ATOM 9050 N N . GLY C 1 234 ? 19.342 40.126 54.530 1.000 19.651 236 GLY FFF N 1
ATOM 9051 C CA . GLY C 1 234 ? 20.096 39.303 55.492 1.000 19.830 236 GLY FFF CA 1
ATOM 9052 C C . GLY C 1 234 ? 21.127 40.138 56.219 1.000 19.977 236 GLY FFF C 1
ATOM 9053 O O . GLY C 1 234 ? 21.008 41.391 56.177 1.000 20.588 236 GLY FFF O 1
ATOM 9054 N N . GLY C 1 235 ? 22.078 39.469 56.880 1.000 19.709 237 GLY FFF N 1
ATOM 9055 C CA . GLY C 1 235 ? 23.153 40.103 57.665 1.000 19.747 237 GLY FFF CA 1
ATOM 9056 C C . GLY C 1 235 ? 22.642 40.839 58.895 1.000 19.832 237 GLY FFF C 1
ATOM 9057 O O . GLY C 1 235 ? 23.349 41.737 59.366 1.000 19.116 237 GLY FFF O 1
ATOM 9058 N N . LYS C 1 236 ? 21.467 40.473 59.414 1.000 20.151 238 LYS FFF N 1
ATOM 9059 C CA . LYS C 1 236 ? 20.767 41.234 60.490 1.000 20.572 238 LYS FFF CA 1
ATOM 9060 C C . LYS C 1 236 ? 21.755 41.475 61.638 1.000 19.933 238 LYS FFF C 1
ATOM 9061 O O . LYS C 1 236 ? 21.792 42.600 62.157 1.000 20.337 238 LYS FFF O 1
ATOM 9065 N N . SER C 1 237 ? 22.540 40.455 62.006 1.000 18.336 239 SER FFF N 1
ATOM 9066 C CA . SER C 1 237 ? 23.532 40.507 63.111 1.000 17.259 239 SER FFF CA 1
ATOM 9067 C C . SER C 1 237 ? 24.698 41.432 62.741 1.000 16.213 239 SER FFF C 1
ATOM 9068 O O . SER C 1 237 ? 25.326 41.960 63.646 1.000 15.297 239 SER FFF O 1
ATOM 9071 N N . ALA C 1 238 ? 24.976 41.615 61.452 1.000 16.473 240 ALA FFF N 1
ATOM 9072 C CA . ALA C 1 238 ? 26.136 42.378 60.927 1.000 16.761 240 ALA FFF CA 1
ATOM 9073 C C . ALA C 1 238 ? 25.762 43.850 60.710 1.000 16.807 240 ALA FFF C 1
ATOM 9074 O O . ALA C 1 238 ? 26.683 44.653 60.529 1.000 16.993 240 ALA FFF O 1
ATOM 9076 N N . LEU C 1 239 ? 24.466 44.185 60.701 1.000 16.939 241 LEU FFF N 1
ATOM 9077 C CA . LEU C 1 239 ? 23.975 45.571 60.499 1.000 17.070 241 LEU FFF CA 1
ATOM 9078 C C . LEU C 1 239 ? 24.519 46.463 61.620 1.000 17.110 241 LEU FFF C 1
ATOM 9079 O O . LEU C 1 239 ? 24.406 46.074 62.803 1.000 16.487 241 LEU FFF O 1
ATOM 9084 N N . TRP C 1 240 ? 25.080 47.617 61.261 1.000 17.543 242 TRP FFF N 1
ATOM 9085 C CA . TRP C 1 240 ? 25.466 48.668 62.235 1.000 18.403 242 TRP FFF CA 1
ATOM 9086 C C . TRP C 1 240 ? 24.195 49.309 62.792 1.000 19.333 242 TRP FFF C 1
ATOM 9087 O O . TRP C 1 240 ? 23.120 49.133 62.187 1.000 20.340 242 TRP FFF O 1
ATOM 9098 N N . GLN C 1 241 ? 24.309 50.033 63.902 1.000 20.440 243 GLN FFF N 1
ATOM 9099 C CA . GLN C 1 241 ? 23.251 50.974 64.359 1.000 22.428 243 GLN FFF CA 1
ATOM 9100 C C . GLN C 1 241 ? 23.869 52.378 64.315 1.000 21.745 243 GLN FFF C 1
ATOM 9101 O O . GLN C 1 241 ? 24.990 52.544 64.850 1.000 20.446 243 GLN FFF O 1
ATOM 9107 N N . ASP C 1 242 ? 23.200 53.315 63.630 1.000 21.326 244 ASP FFF N 1
ATOM 9108 C CA . ASP C 1 242 ? 23.777 54.632 63.240 1.000 20.657 244 ASP FFF CA 1
ATOM 9109 C C . ASP C 1 242 ? 24.108 55.454 64.491 1.000 20.174 244 ASP FFF C 1
ATOM 9110 O O . ASP C 1 242 ? 25.118 56.194 64.447 1.000 20.325 244 ASP FFF O 1
ATOM 9115 N N . GLU C 1 243 ? 23.309 55.301 65.560 1.000 19.953 245 GLU FFF N 1
ATOM 9116 C CA . GLU C 1 243 ? 23.493 55.982 66.876 1.000 19.816 245 GLU FFF CA 1
ATOM 9117 C C . GLU C 1 243 ? 24.914 55.740 67.400 1.000 19.859 245 GLU FFF C 1
ATOM 9118 O O . GLU C 1 243 ? 25.455 56.641 68.022 1.000 19.908 245 GLU FFF O 1
ATOM 9120 N N . LYS C 1 244 ? 25.464 54.541 67.166 1.000 20.348 246 LYS FFF N 1
ATOM 9121 C CA . LYS C 1 244 ? 26.703 54.009 67.801 1.000 20.814 246 LYS FFF CA 1
ATOM 9122 C C . LYS C 1 244 ? 27.874 53.935 66.807 1.000 20.204 246 LYS FFF C 1
ATOM 9123 O O . LYS C 1 244 ? 28.896 53.307 67.176 1.000 19.051 246 LYS FFF O 1
ATOM 9129 N N . ILE C 1 245 ? 27.763 54.528 65.606 1.000 19.398 247 ILE FFF N 1
ATOM 9130 C CA . ILE C 1 245 ? 28.844 54.438 64.574 1.000 18.990 247 ILE FFF CA 1
ATOM 9131 C C . ILE C 1 245 ? 30.058 55.249 65.053 1.000 18.466 247 ILE FFF C 1
ATOM 9132 O O . ILE C 1 245 ? 31.150 54.667 65.157 1.000 17.653 247 ILE FFF O 1
ATOM 9137 N N . ALA C 1 246 ? 29.881 56.541 65.337 1.000 18.438 248 ALA FFF N 1
ATOM 9138 C CA . ALA C 1 246 ? 30.946 57.415 65.874 1.000 18.589 248 ALA FFF CA 1
ATOM 9139 C C . ALA C 1 246 ? 31.647 56.681 67.022 1.000 19.275 248 ALA FFF C 1
ATOM 9140 O O . ALA C 1 246 ? 32.889 56.637 67.043 1.000 19.437 248 ALA FFF O 1
ATOM 9142 N N . GLU C 1 247 ? 30.863 56.111 67.931 1.000 19.651 249 GLU FFF N 1
ATOM 9143 C CA . GLU C 1 247 ? 31.334 55.418 69.157 1.000 20.792 249 GLU FFF CA 1
ATOM 9144 C C . GLU C 1 247 ? 32.214 54.215 68.782 1.000 20.156 249 GLU FFF C 1
ATOM 9145 O O . GLU C 1 247 ? 33.324 54.092 69.340 1.000 20.307 249 GLU FFF O 1
ATOM 9151 N N . THR C 1 248 ? 31.726 53.363 67.876 1.000 19.298 250 THR FFF N 1
ATOM 9152 C CA . THR C 1 248 ? 32.371 52.089 67.460 1.000 18.629 250 THR FFF CA 1
ATOM 9153 C C . THR C 1 248 ? 33.674 52.406 66.719 1.000 18.432 250 THR FFF C 1
ATOM 9154 O O . THR C 1 248 ? 34.724 51.825 67.102 1.000 19.067 250 THR FFF O 1
ATOM 9158 N N . LEU C 1 249 ? 33.613 53.281 65.704 1.000 17.132 251 LEU FFF N 1
ATOM 9159 C CA . LEU C 1 249 ? 34.789 53.685 64.882 1.000 16.262 251 LEU FFF CA 1
ATOM 9160 C C . LEU C 1 249 ? 35.862 54.307 65.782 1.000 15.257 251 LEU FFF C 1
ATOM 9161 O O . LEU C 1 249 ? 37.014 53.863 65.714 1.000 14.799 251 LEU FFF O 1
ATOM 9166 N N . THR C 1 250 ? 35.496 55.304 66.588 1.000 15.018 252 THR FFF N 1
ATOM 9167 C CA . THR C 1 250 ? 36.431 56.048 67.473 1.000 14.709 252 THR FFF CA 1
ATOM 9168 C C . THR C 1 250 ? 37.053 55.067 68.476 1.000 14.328 252 THR FFF C 1
ATOM 9169 O O . THR C 1 250 ? 38.240 55.215 68.775 1.000 13.900 252 THR FFF O 1
ATOM 9173 N N . GLY C 1 251 ? 36.277 54.091 68.952 1.000 14.546 253 GLY FFF N 1
ATOM 9174 C CA . GLY C 1 251 ? 36.769 52.999 69.816 1.000 14.762 253 GLY FFF CA 1
ATOM 9175 C C . GLY C 1 251 ? 37.875 52.201 69.142 1.000 15.166 253 GLY FFF C 1
ATOM 9176 O O . GLY C 1 251 ? 38.902 51.946 69.791 1.000 15.693 253 GLY FFF O 1
ATOM 9177 N N . LYS C 1 252 ? 37.680 51.833 67.876 1.000 15.526 254 LYS FFF N 1
ATOM 9178 C CA . LYS C 1 252 ? 38.638 51.023 67.080 1.000 16.172 254 LYS FFF CA 1
ATOM 9179 C C . LYS C 1 252 ? 39.884 51.854 66.766 1.000 16.286 254 LYS FFF C 1
ATOM 9180 O O . LYS C 1 252 ? 40.996 51.279 66.758 1.000 16.616 254 LYS FFF O 1
ATOM 9186 N N . ALA C 1 253 ? 39.695 53.150 66.508 1.000 16.245 255 ALA FFF N 1
ATOM 9187 C CA . ALA C 1 253 ? 40.778 54.140 66.295 1.000 16.152 255 ALA FFF CA 1
ATOM 9188 C C . ALA C 1 253 ? 41.681 54.173 67.536 1.000 15.864 255 ALA FFF C 1
ATOM 9189 O O . ALA C 1 253 ? 42.906 54.023 67.373 1.000 15.326 255 ALA FFF O 1
ATOM 9191 N N . VAL C 1 254 ? 41.087 54.345 68.720 1.000 15.831 256 VAL FFF N 1
ATOM 9192 C CA . VAL C 1 254 ? 41.822 54.433 70.014 1.000 16.204 256 VAL FFF CA 1
ATOM 9193 C C . VAL C 1 254 ? 42.490 53.079 70.292 1.000 16.425 256 VAL FFF C 1
ATOM 9194 O O . VAL C 1 254 ? 43.692 53.087 70.632 1.000 16.089 256 VAL FFF O 1
ATOM 9198 N N . SER C 1 255 ? 41.764 51.967 70.120 1.000 16.885 257 SER FFF N 1
ATOM 9199 C CA . SER C 1 255 ? 42.288 50.574 70.256 1.000 17.281 257 SER FFF CA 1
ATOM 9200 C C . SER C 1 255 ? 43.559 50.393 69.416 1.000 17.455 257 SER FFF C 1
ATOM 9201 O O . SER C 1 255 ? 44.505 49.740 69.917 1.000 18.307 257 SER FFF O 1
ATOM 9204 N N . PHE C 1 256 ? 43.572 50.920 68.187 1.000 17.457 258 PHE FFF N 1
ATOM 9205 C CA . PHE C 1 256 ? 44.708 50.787 67.237 1.000 17.822 258 PHE FFF CA 1
ATOM 9206 C C . PHE C 1 256 ? 45.909 51.603 67.737 1.000 17.913 258 PHE FFF C 1
ATOM 9207 O O . PHE C 1 256 ? 47.046 51.105 67.640 1.000 17.873 258 PHE FFF O 1
ATOM 9215 N N . ILE C 1 257 ? 45.672 52.815 68.242 1.000 18.428 259 ILE FFF N 1
ATOM 9216 C CA . ILE C 1 257 ? 46.739 53.692 68.815 1.000 18.982 259 ILE FFF CA 1
ATOM 9217 C C . ILE C 1 257 ? 47.336 52.996 70.049 1.000 19.764 259 ILE FFF C 1
ATOM 9218 O O . ILE C 1 257 ? 48.574 52.975 70.163 1.000 21.010 259 ILE FFF O 1
ATOM 9223 N N . GLU C 1 258 ? 46.485 52.448 70.925 1.000 19.939 260 GLU FFF N 1
ATOM 9224 C CA . GLU C 1 258 ? 46.893 51.706 72.149 1.000 20.481 260 GLU FFF CA 1
ATOM 9225 C C . GLU C 1 258 ? 47.699 50.455 71.764 1.000 20.529 260 GLU FFF C 1
ATOM 9226 O O . GLU C 1 258 ? 48.690 50.162 72.456 1.000 20.239 260 GLU FFF O 1
ATOM 9232 N N . GLY C 1 259 ? 47.281 49.753 70.705 1.000 20.469 261 GLY FFF N 1
ATOM 9233 C CA . GLY C 1 259 ? 47.882 48.487 70.241 1.000 20.579 261 GLY FFF CA 1
ATOM 9234 C C . GLY C 1 259 ? 49.269 48.668 69.642 1.000 20.462 261 GLY FFF C 1
ATOM 9235 O O . GLY C 1 259 ? 50.046 47.692 69.656 1.000 21.109 261 GLY FFF O 1
ATOM 9236 N N . HIS C 1 260 ? 49.580 49.864 69.136 1.000 20.359 262 HIS FFF N 1
ATOM 9237 C CA . HIS C 1 260 ? 50.822 50.160 68.374 1.000 20.062 262 HIS FFF CA 1
ATOM 9238 C C . HIS C 1 260 ? 51.561 51.346 69.004 1.000 20.435 262 HIS FFF C 1
ATOM 9239 O O . HIS C 1 260 ? 52.056 52.171 68.249 1.000 21.047 262 HIS FFF O 1
ATOM 9246 N N . LYS C 1 261 ? 51.673 51.405 70.334 1.000 20.861 263 LYS FFF N 1
ATOM 9247 C CA . LYS C 1 261 ? 52.245 52.568 71.068 1.000 20.713 263 LYS FFF CA 1
ATOM 9248 C C . LYS C 1 261 ? 53.778 52.477 71.126 1.000 21.417 263 LYS FFF C 1
ATOM 9249 O O . LYS C 1 261 ? 54.398 53.432 71.652 1.000 21.365 263 LYS FFF O 1
ATOM 9254 N N . SER C 1 262 ? 54.370 51.405 70.585 1.000 21.954 264 SER FFF N 1
ATOM 9255 C CA . SER C 1 262 ? 55.797 51.020 70.755 1.000 22.415 264 SER FFF CA 1
ATOM 9256 C C . SER C 1 262 ? 56.609 51.220 69.469 1.000 22.650 264 SER FFF C 1
ATOM 9257 O O . SER C 1 262 ? 57.850 51.244 69.576 1.000 22.542 264 SER FFF O 1
ATOM 9260 N N . ALA C 1 263 ? 55.959 51.312 68.304 1.000 23.175 265 ALA FFF N 1
ATOM 9261 C CA . ALA C 1 263 ? 56.620 51.466 66.987 1.000 23.105 265 ALA FFF CA 1
ATOM 9262 C C . ALA C 1 263 ? 55.876 52.493 66.129 1.000 22.649 265 ALA FFF C 1
ATOM 9263 O O . ALA C 1 263 ? 54.691 52.752 66.328 1.000 23.477 265 ALA FFF O 1
ATOM 9265 N N . PRO C 1 264 ? 56.547 53.096 65.122 1.000 21.418 266 PRO FFF N 1
ATOM 9266 C CA . PRO C 1 264 ? 55.888 54.035 64.213 1.000 20.230 266 PRO FFF CA 1
ATOM 9267 C C . PRO C 1 264 ? 54.641 53.417 63.569 1.000 19.429 266 PRO FFF C 1
ATOM 9268 O O . PRO C 1 264 ? 54.720 52.294 63.098 1.000 18.664 266 PRO FFF O 1
ATOM 9272 N N . PHE C 1 265 ? 53.524 54.145 63.578 1.000 18.716 267 PHE FFF N 1
ATOM 9273 C CA . PHE C 1 265 ? 52.264 53.716 62.920 1.000 18.215 267 PHE FFF CA 1
ATOM 9274 C C . PHE C 1 265 ? 51.665 54.874 62.111 1.000 17.621 267 PHE FFF C 1
ATOM 9275 O O . PHE C 1 265 ? 51.846 56.060 62.476 1.000 17.027 267 PHE FFF O 1
ATOM 9283 N N . PHE C 1 266 ? 50.993 54.513 61.016 1.000 17.323 268 PHE FFF N 1
ATOM 9284 C CA . PHE C 1 266 ? 50.128 55.399 60.199 1.000 17.604 268 PHE FFF CA 1
ATOM 9285 C C . PHE C 1 266 ? 48.675 54.942 60.362 1.000 17.101 268 PHE FFF C 1
ATOM 9286 O O . PHE C 1 266 ? 48.375 53.776 60.004 1.000 16.943 268 PHE FFF O 1
ATOM 9294 N N . LEU C 1 267 ? 47.821 55.819 60.906 1.000 15.996 269 LEU FFF N 1
ATOM 9295 C CA . LEU C 1 267 ? 46.370 55.566 61.100 1.000 15.112 269 LEU FFF CA 1
ATOM 9296 C C . LEU C 1 267 ? 45.556 56.592 60.308 1.000 14.055 269 LEU FFF C 1
ATOM 9297 O O . LEU C 1 267 ? 45.632 57.793 60.623 1.000 13.545 269 LEU FFF O 1
ATOM 9302 N N . TYR C 1 268 ? 44.776 56.105 59.349 1.000 13.392 270 TYR FFF N 1
ATOM 9303 C CA . TYR C 1 268 ? 43.827 56.887 58.519 1.000 12.686 270 TYR FFF CA 1
ATOM 9304 C C . TYR C 1 268 ? 42.442 56.720 59.137 1.000 12.263 270 TYR FFF C 1
ATOM 9305 O O . TYR C 1 268 ? 41.745 55.752 58.798 1.000 12.314 270 TYR FFF O 1
ATOM 9314 N N . PHE C 1 269 ? 42.095 57.610 60.065 1.000 12.043 271 PHE FFF N 1
ATOM 9315 C CA . PHE C 1 269 ? 40.783 57.641 60.761 1.000 11.998 271 PHE FFF CA 1
ATOM 9316 C C . PHE C 1 269 ? 39.855 58.564 59.966 1.000 12.003 271 PHE FFF C 1
ATOM 9317 O O . PHE C 1 269 ? 40.090 59.788 59.929 1.000 12.032 271 PHE FFF O 1
ATOM 9325 N N . ALA C 1 270 ? 38.851 57.971 59.321 1.000 12.047 272 ALA FFF N 1
ATOM 9326 C CA . ALA C 1 270 ? 37.889 58.645 58.423 1.000 12.294 272 ALA FFF CA 1
ATOM 9327 C C . ALA C 1 270 ? 36.490 58.492 59.006 1.000 12.353 272 ALA FFF C 1
ATOM 9328 O O . ALA C 1 270 ? 35.954 57.383 58.956 1.000 12.135 272 ALA FFF O 1
ATOM 9330 N N . THR C 1 271 ? 35.921 59.578 59.522 1.000 12.980 273 THR FFF N 1
ATOM 9331 C CA . THR C 1 271 ? 34.624 59.565 60.247 1.000 13.572 273 THR FFF CA 1
ATOM 9332 C C . THR C 1 271 ? 33.465 59.458 59.251 1.000 13.910 273 THR FFF C 1
ATOM 9333 O O . THR C 1 271 ? 33.655 59.822 58.074 1.000 14.211 273 THR FFF O 1
ATOM 9337 N N . GLN C 1 272 ? 32.324 58.955 59.725 1.000 14.489 274 GLN FFF N 1
ATOM 9338 C CA . GLN C 1 272 ? 30.997 59.069 59.063 1.000 14.781 274 GLN FFF CA 1
ATOM 9339 C C . GLN C 1 272 ? 30.491 60.502 59.254 1.000 14.965 274 GLN FFF C 1
ATOM 9340 O O . GLN C 1 272 ? 29.702 60.976 58.426 1.000 15.303 274 GLN FFF O 1
ATOM 9346 N N . ASP C 1 273 ? 30.957 61.176 60.302 1.000 15.495 275 ASP FFF N 1
ATOM 9347 C CA . ASP C 1 273 ? 30.260 62.347 60.887 1.000 15.889 275 ASP FFF CA 1
ATOM 9348 C C . ASP C 1 273 ? 30.168 63.496 59.880 1.000 15.720 275 ASP FFF C 1
ATOM 9349 O O . ASP C 1 273 ? 31.164 63.767 59.165 1.000 15.218 275 ASP FFF O 1
ATOM 9354 N N . ALA C 1 274 ? 28.962 64.091 59.889 1.000 15.947 276 ALA FFF N 1
ATOM 9355 C CA . ALA C 1 274 ? 28.423 65.244 59.133 1.000 15.196 276 ALA FFF CA 1
ATOM 9356 C C . ALA C 1 274 ? 27.765 64.741 57.845 1.000 14.872 276 ALA FFF C 1
ATOM 9357 O O . ALA C 1 274 ? 26.919 65.488 57.273 1.000 15.066 276 ALA FFF O 1
ATOM 9359 N N . HIS C 1 275 ? 28.101 63.516 57.420 1.000 14.419 277 HIS FFF N 1
ATOM 9360 C CA . HIS C 1 275 ? 27.468 62.846 56.255 1.000 14.346 277 HIS FFF CA 1
ATOM 9361 C C . HIS C 1 275 ? 26.120 62.277 56.695 1.000 14.458 277 HIS FFF C 1
ATOM 9362 O O . HIS C 1 275 ? 26.015 61.799 57.841 1.000 14.908 277 HIS FFF O 1
ATOM 9369 N N . VAL C 1 276 ? 25.127 62.344 55.808 1.000 14.475 278 VAL FFF N 1
ATOM 9370 C CA . VAL C 1 276 ? 23.792 61.710 56.003 1.000 14.539 278 VAL FFF CA 1
ATOM 9371 C C . VAL C 1 276 ? 23.984 60.195 56.021 1.000 14.885 278 VAL FFF C 1
ATOM 9372 O O . VAL C 1 276 ? 24.969 59.686 55.489 1.000 15.024 278 VAL FFF O 1
ATOM 9376 N N . PRO C 1 277 ? 23.096 59.422 56.685 1.000 15.203 279 PRO FFF N 1
ATOM 9377 C CA . PRO C 1 277 ? 22.066 59.988 57.548 1.000 15.380 279 PRO FFF CA 1
ATOM 9378 C C . PRO C 1 277 ? 22.755 60.419 58.853 1.000 15.583 279 PRO FFF C 1
ATOM 9379 O O . PRO C 1 277 ? 23.602 59.710 59.326 1.000 15.162 279 PRO FFF O 1
ATOM 9383 N N . ARG C 1 278 ? 22.405 61.597 59.356 1.000 16.366 280 ARG FFF N 1
ATOM 9384 C CA . ARG C 1 278 ? 22.982 62.200 60.581 1.000 16.798 280 ARG FFF CA 1
ATOM 9385 C C . ARG C 1 278 ? 22.216 61.653 61.788 1.000 17.864 280 ARG FFF C 1
ATOM 9386 O O . ARG C 1 278 ? 21.103 62.154 62.065 1.000 18.070 280 ARG FFF O 1
ATOM 9394 N N . VAL C 1 279 ? 22.772 60.631 62.441 1.000 18.474 281 VAL FFF N 1
ATOM 9395 C CA . VAL C 1 279 ? 22.172 59.950 63.628 1.000 18.006 281 VAL FFF CA 1
ATOM 9396 C C . VAL C 1 279 ? 23.224 59.959 64.726 1.000 18.613 281 VAL FFF C 1
ATOM 9397 O O . VAL C 1 279 ? 23.953 58.990 64.907 1.000 19.130 281 VAL FFF O 1
ATOM 9401 N N . PRO C 1 280 ? 23.366 61.077 65.462 1.000 19.104 282 PRO FFF N 1
ATOM 9402 C CA . PRO C 1 280 ? 24.391 61.185 66.494 1.000 19.556 282 PRO FFF CA 1
ATOM 9403 C C . PRO C 1 280 ? 24.007 60.363 67.730 1.000 20.823 282 PRO FFF C 1
ATOM 9404 O O . PRO C 1 280 ? 22.837 60.093 67.920 1.000 21.337 282 PRO FFF O 1
ATOM 9408 N N . SER C 1 281 ? 25.005 59.976 68.521 1.000 21.941 283 SER FFF N 1
ATOM 9409 C CA . SER C 1 281 ? 24.851 59.392 69.878 1.000 22.869 283 SER FFF CA 1
ATOM 9410 C C . SER C 1 281 ? 23.816 60.197 70.662 1.000 23.243 283 SER FFF C 1
ATOM 9411 O O . SER C 1 281 ? 23.746 61.417 70.534 1.000 23.260 283 SER FFF O 1
ATOM 9414 N N . PRO C 1 282 ? 22.970 59.548 71.491 1.000 24.186 284 PRO FFF N 1
ATOM 9415 C CA . PRO C 1 282 ? 22.042 60.276 72.359 1.000 24.750 284 PRO FFF CA 1
ATOM 9416 C C . PRO C 1 282 ? 22.684 61.414 73.177 1.000 25.687 284 PRO FFF C 1
ATOM 9417 O O . PRO C 1 282 ? 22.015 62.403 73.423 1.000 26.841 284 PRO FFF O 1
ATOM 9421 N N . GLN C 1 283 ? 23.958 61.283 73.565 1.000 25.966 285 GLN FFF N 1
ATOM 9422 C CA . GLN C 1 283 ? 24.662 62.316 74.374 1.000 26.409 285 GLN FFF CA 1
ATOM 9423 C C . GLN C 1 283 ? 24.824 63.616 73.555 1.000 25.591 285 GLN FFF C 1
ATOM 9424 O O . GLN C 1 283 ? 25.176 64.642 74.178 1.000 25.987 285 GLN FFF O 1
ATOM 9430 N N . PHE C 1 284 ? 24.535 63.620 72.241 1.000 23.213 286 PHE FFF N 1
ATOM 9431 C CA . PHE C 1 284 ? 24.668 64.814 71.358 1.000 21.559 286 PHE FFF CA 1
ATOM 9432 C C . PHE C 1 284 ? 23.324 65.295 70.783 1.000 21.214 286 PHE FFF C 1
ATOM 9433 O O . PHE C 1 284 ? 23.288 66.440 70.300 1.000 22.044 286 PHE FFF O 1
ATOM 9441 N N . ALA C 1 285 ? 22.269 64.475 70.798 1.000 20.637 287 ALA FFF N 1
ATOM 9442 C CA . ALA C 1 285 ? 20.934 64.836 70.263 1.000 20.495 287 ALA FFF CA 1
ATOM 9443 C C . ALA C 1 285 ? 20.433 66.105 70.970 1.000 19.688 287 ALA FFF C 1
ATOM 9444 O O . ALA C 1 285 ? 20.346 66.084 72.205 1.000 19.870 287 ALA FFF O 1
ATOM 9446 N N . GLY C 1 286 ? 20.153 67.168 70.212 1.000 18.773 288 GLY FFF N 1
ATOM 9447 C CA . GLY C 1 286 ? 19.600 68.441 70.713 1.000 18.719 288 GLY FFF CA 1
ATOM 9448 C C . GLY C 1 286 ? 20.663 69.464 71.099 1.000 19.011 288 GLY FFF C 1
ATOM 9449 O O . GLY C 1 286 ? 20.309 70.652 71.194 1.000 19.136 288 GLY FFF O 1
ATOM 9450 N N . LYS C 1 287 ? 21.922 69.052 71.279 1.000 19.064 289 LYS FFF N 1
ATOM 9451 C CA . LYS C 1 287 ? 22.956 69.847 72.001 1.000 19.401 289 LYS FFF CA 1
ATOM 9452 C C . LYS C 1 287 ? 23.431 71.069 71.197 1.000 18.515 289 LYS FFF C 1
ATOM 9453 O O . LYS C 1 287 ? 23.945 71.998 71.840 1.000 18.341 289 LYS FFF O 1
ATOM 9459 N N . SER C 1 288 ? 23.283 71.089 69.867 1.000 17.680 290 SER FFF N 1
ATOM 9460 C CA . SER C 1 288 ? 23.820 72.155 68.974 1.000 16.943 290 SER FFF CA 1
ATOM 9461 C C . SER C 1 288 ? 22.760 73.210 68.629 1.000 16.202 290 SER FFF C 1
ATOM 9462 O O . SER C 1 288 ? 23.156 74.331 68.266 1.000 15.704 290 SER FFF O 1
ATOM 9465 N N . GLY C 1 289 ? 21.474 72.852 68.667 1.000 16.183 291 GLY FFF N 1
ATOM 9466 C CA . GLY C 1 289 ? 20.354 73.724 68.252 1.000 15.964 291 GLY FFF CA 1
ATOM 9467 C C . GLY C 1 289 ? 20.105 73.701 66.752 1.000 15.442 291 GLY FFF C 1
ATOM 9468 O O . GLY C 1 289 ? 19.073 74.257 66.324 1.000 15.681 291 GLY FFF O 1
ATOM 9469 N N . MET C 1 290 ? 20.993 73.080 65.972 1.000 15.419 292 MET FFF N 1
ATOM 9470 C CA . MET C 1 290 ? 20.907 73.039 64.484 1.000 15.767 292 MET FFF CA 1
ATOM 9471 C C . MET C 1 290 ? 20.424 71.663 64.017 1.000 15.546 292 MET FFF C 1
ATOM 9472 O O . MET C 1 290 ? 20.554 71.366 62.818 1.000 15.270 292 MET FFF O 1
ATOM 9477 N N . GLY C 1 291 ? 19.851 70.872 64.925 1.000 15.810 293 GLY FFF N 1
ATOM 9478 C CA . GLY C 1 291 ? 19.339 69.523 64.633 1.000 16.003 293 GLY FFF CA 1
ATOM 9479 C C . GLY C 1 291 ? 20.483 68.546 64.371 1.000 16.591 293 GLY FFF C 1
ATOM 9480 O O . GLY C 1 291 ? 21.658 68.880 64.573 1.000 17.368 293 GLY FFF O 1
ATOM 9481 N N . PRO C 1 292 ? 20.164 67.318 63.900 1.000 16.129 294 PRO FFF N 1
ATOM 9482 C CA . PRO C 1 292 ? 21.169 66.272 63.688 1.000 15.753 294 PRO FFF CA 1
ATOM 9483 C C . PRO C 1 292 ? 22.468 66.706 62.984 1.000 15.081 294 PRO FFF C 1
ATOM 9484 O O . PRO C 1 292 ? 23.511 66.225 63.373 1.000 15.151 294 PRO FFF O 1
ATOM 9488 N N . ARG C 1 293 ? 22.392 67.583 61.978 1.000 14.934 295 ARG FFF N 1
ATOM 9489 C CA . ARG C 1 293 ? 23.585 68.032 61.201 1.000 14.984 295 ARG FFF CA 1
ATOM 9490 C C . ARG C 1 293 ? 24.577 68.703 62.160 1.000 14.882 295 ARG FFF C 1
ATOM 9491 O O . ARG C 1 293 ? 25.737 68.279 62.189 1.000 15.101 295 ARG FFF O 1
ATOM 9499 N N . GLY C 1 294 ? 24.133 69.704 62.923 1.000 14.838 296 GLY FFF N 1
ATOM 9500 C CA . GLY C 1 294 ? 24.975 70.397 63.916 1.000 14.812 296 GLY FFF CA 1
ATOM 9501 C C . GLY C 1 294 ? 25.437 69.445 65.010 1.000 14.770 296 GLY FFF C 1
ATOM 9502 O O . GLY C 1 294 ? 26.606 69.534 65.428 1.000 14.640 296 GLY FFF O 1
ATOM 9503 N N . ASP C 1 295 ? 24.545 68.556 65.455 1.000 14.900 297 ASP FFF N 1
ATOM 9504 C CA . ASP C 1 295 ? 24.809 67.575 66.542 1.000 14.810 297 ASP FFF CA 1
ATOM 9505 C C . ASP C 1 295 ? 25.950 66.646 66.109 1.000 15.158 297 ASP FFF C 1
ATOM 9506 O O . ASP C 1 295 ? 26.718 66.191 66.985 1.000 14.970 297 ASP FFF O 1
ATOM 9511 N N . CYS C 1 296 ? 26.062 66.378 64.803 1.000 15.257 298 CYS FFF N 1
ATOM 9512 C CA . CYS C 1 296 ? 27.080 65.460 64.227 1.000 15.064 298 CYS FFF CA 1
ATOM 9513 C C . CYS C 1 296 ? 28.430 66.179 64.100 1.000 14.885 298 CYS FFF C 1
ATOM 9514 O O . CYS C 1 296 ? 29.451 65.477 64.029 1.000 15.688 298 CYS FFF O 1
ATOM 9517 N N . LEU C 1 297 ? 28.448 67.517 64.099 1.000 14.441 299 LEU FFF N 1
ATOM 9518 C CA . LEU C 1 297 ? 29.698 68.319 64.196 1.000 14.211 299 LEU FFF CA 1
ATOM 9519 C C . LEU C 1 297 ? 30.247 68.203 65.624 1.000 14.121 299 LEU FFF C 1
ATOM 9520 O O . LEU C 1 297 ? 31.477 68.066 65.773 1.000 15.098 299 LEU FFF O 1
ATOM 9525 N N . LEU C 1 298 ? 29.376 68.251 66.633 1.000 13.745 300 LEU FFF N 1
ATOM 9526 C CA . LEU C 1 298 ? 29.755 68.047 68.056 1.000 13.549 300 LEU FFF CA 1
ATOM 9527 C C . LEU C 1 298 ? 30.243 66.605 68.258 1.000 13.596 300 LEU FFF C 1
ATOM 9528 O O . LEU C 1 298 ? 31.199 66.424 69.037 1.000 14.176 300 LEU FFF O 1
ATOM 9533 N N . GLU C 1 299 ? 29.617 65.630 67.588 1.000 13.338 301 GLU FFF N 1
ATOM 9534 C CA . GLU C 1 299 ? 29.994 64.185 67.645 1.000 13.255 301 GLU FFF CA 1
ATOM 9535 C C . GLU C 1 299 ? 31.387 64.012 67.024 1.000 13.315 301 GLU FFF C 1
ATOM 9536 O O . GLU C 1 299 ? 32.199 63.226 67.569 1.000 13.168 301 GLU FFF O 1
ATOM 9542 N N . PHE C 1 300 ? 31.651 64.721 65.921 1.000 12.847 302 PHE FFF N 1
ATOM 9543 C CA . PHE C 1 300 ? 32.995 64.790 65.298 1.000 12.234 302 PHE FFF CA 1
ATOM 9544 C C . PHE C 1 300 ? 33.982 65.346 66.330 1.000 11.826 302 PHE FFF C 1
ATOM 9545 O O . PHE C 1 300 ? 34.998 64.676 66.603 1.000 12.366 302 PHE FFF O 1
ATOM 9553 N N . ASP C 1 301 ? 33.677 66.510 66.912 1.000 11.048 303 ASP FFF N 1
ATOM 9554 C CA . ASP C 1 301 ? 34.541 67.168 67.930 1.000 10.443 303 ASP FFF CA 1
ATOM 9555 C C . ASP C 1 301 ? 34.818 66.198 69.084 1.000 10.076 303 ASP FFF C 1
ATOM 9556 O O . ASP C 1 301 ? 35.931 66.244 69.630 1.000 9.665 303 ASP FFF O 1
ATOM 9561 N N . TRP C 1 302 ? 33.844 65.361 69.452 1.000 9.931 304 TRP FFF N 1
ATOM 9562 C CA . TRP C 1 302 ? 34.036 64.338 70.510 1.000 9.975 304 TRP FFF CA 1
ATOM 9563 C C . TRP C 1 302 ? 35.105 63.336 70.049 1.000 10.259 304 TRP FFF C 1
ATOM 9564 O O . TRP C 1 302 ? 36.060 63.111 70.818 1.000 10.480 304 TRP FFF O 1
ATOM 9575 N N . SER C 1 303 ? 34.952 62.774 68.843 1.000 10.269 305 SER FFF N 1
ATOM 9576 C CA . SER C 1 303 ? 35.903 61.807 68.236 1.000 10.377 305 SER FFF CA 1
ATOM 9577 C C . SER C 1 303 ? 37.319 62.404 68.228 1.000 10.444 305 SER FFF C 1
ATOM 9578 O O . SER C 1 303 ? 38.282 61.670 68.544 1.000 10.242 305 SER FFF O 1
ATOM 9581 N N . VAL C 1 304 ? 37.446 63.688 67.883 1.000 10.477 306 VAL FFF N 1
ATOM 9582 C CA . VAL C 1 304 ? 38.755 64.404 67.881 1.000 10.487 306 VAL FFF CA 1
ATOM 9583 C C . VAL C 1 304 ? 39.316 64.332 69.301 1.000 10.248 306 VAL FFF C 1
ATOM 9584 O O . VAL C 1 304 ? 40.502 63.960 69.444 1.000 10.090 306 VAL FFF O 1
ATOM 9588 N N . GLY C 1 305 ? 38.483 64.641 70.301 1.000 10.163 307 GLY FFF N 1
ATOM 9589 C CA . GLY C 1 305 ? 38.832 64.555 71.734 1.000 10.172 307 GLY FFF CA 1
ATOM 9590 C C . GLY C 1 305 ? 39.426 63.197 72.090 1.000 10.348 307 GLY FFF C 1
ATOM 9591 O O . GLY C 1 305 ? 40.516 63.159 72.702 1.000 10.291 307 GLY FFF O 1
ATOM 9592 N N . GLU C 1 306 ? 38.751 62.116 71.688 1.000 10.477 308 GLU FFF N 1
ATOM 9593 C CA . GLU C 1 306 ? 39.151 60.715 71.984 1.000 10.373 308 GLU FFF CA 1
ATOM 9594 C C . GLU C 1 306 ? 40.556 60.441 71.448 1.000 10.547 308 GLU FFF C 1
ATOM 9595 O O . GLU C 1 306 ? 41.339 59.799 72.180 1.000 10.877 308 GLU FFF O 1
ATOM 9601 N N . ILE C 1 307 ? 40.866 60.909 70.236 1.000 10.754 309 ILE FFF N 1
ATOM 9602 C CA . ILE C 1 307 ? 42.178 60.653 69.576 1.000 11.204 309 ILE FFF CA 1
ATOM 9603 C C . ILE C 1 307 ? 43.260 61.432 70.333 1.000 11.594 309 ILE FFF C 1
ATOM 9604 O O . ILE C 1 307 ? 44.239 60.793 70.782 1.000 12.281 309 ILE FFF O 1
ATOM 9609 N N . LEU C 1 308 ? 43.080 62.748 70.492 1.000 11.651 310 LEU FFF N 1
ATOM 9610 C CA . LEU C 1 308 ? 44.065 63.642 71.154 1.000 11.829 310 LEU FFF CA 1
ATOM 9611 C C . LEU C 1 308 ? 44.373 63.109 72.561 1.000 12.229 310 LEU FFF C 1
ATOM 9612 O O . LEU C 1 308 ? 45.554 63.140 72.961 1.000 13.076 310 LEU FFF O 1
ATOM 9617 N N . ASN C 1 309 ? 43.355 62.625 73.280 1.000 12.331 311 ASN FFF N 1
ATOM 9618 C CA . ASN C 1 309 ? 43.477 62.136 74.680 1.000 12.637 311 ASN FFF CA 1
ATOM 9619 C C . ASN C 1 309 ? 44.246 60.812 74.727 1.000 12.629 311 ASN FFF C 1
ATOM 9620 O O . ASN C 1 309 ? 45.066 60.645 75.654 1.000 12.066 311 ASN FFF O 1
ATOM 9625 N N . ALA C 1 310 ? 43.967 59.898 73.789 1.000 12.876 312 ALA FFF N 1
ATOM 9626 C CA . ALA C 1 310 ? 44.664 58.597 73.665 1.000 12.922 312 ALA FFF CA 1
ATOM 9627 C C . ALA C 1 310 ? 46.166 58.843 73.515 1.000 13.248 312 ALA FFF C 1
ATOM 9628 O O . ALA C 1 310 ? 46.946 58.229 74.253 1.000 12.698 312 ALA FFF O 1
ATOM 9630 N N . LEU C 1 311 ? 46.545 59.743 72.605 1.000 14.269 313 LEU FFF N 1
ATOM 9631 C CA . LEU C 1 311 ? 47.958 60.125 72.342 1.000 15.036 313 LEU FFF CA 1
ATOM 9632 C C . LEU C 1 311 ? 48.573 60.757 73.599 1.000 16.053 313 LEU FFF C 1
ATOM 9633 O O . LEU C 1 311 ? 49.762 60.497 73.854 1.000 16.752 313 LEU FFF O 1
ATOM 9638 N N . GLU C 1 312 ? 47.810 61.558 74.352 1.000 16.790 314 GLU FFF N 1
ATOM 9639 C CA . GLU C 1 312 ? 48.313 62.298 75.543 1.000 17.499 314 GLU FFF CA 1
ATOM 9640 C C . GLU C 1 312 ? 48.519 61.331 76.720 1.000 17.740 314 GLU FFF C 1
ATOM 9641 O O . GLU C 1 312 ? 49.582 61.410 77.368 1.000 17.972 314 GLU FFF O 1
ATOM 9647 N N . ARG C 1 313 ? 47.525 60.480 76.995 1.000 17.825 315 ARG FFF N 1
ATOM 9648 C CA . ARG C 1 313 ? 47.592 59.350 77.964 1.000 17.821 315 ARG FFF CA 1
ATOM 9649 C C . ARG C 1 313 ? 48.918 58.589 77.831 1.000 17.716 315 ARG FFF C 1
ATOM 9650 O O . ARG C 1 313 ? 49.529 58.304 78.867 1.000 18.473 315 ARG FFF O 1
ATOM 9658 N N . LEU C 1 314 ? 49.298 58.231 76.600 1.000 17.354 316 LEU FFF N 1
ATOM 9659 C CA . LEU C 1 314 ? 50.358 57.238 76.277 1.000 17.248 316 LEU FFF CA 1
ATOM 9660 C C . LEU C 1 314 ? 51.705 57.933 76.034 1.000 18.019 316 LEU FFF C 1
ATOM 9661 O O . LEU C 1 314 ? 52.704 57.217 75.787 1.000 17.880 316 LEU FFF O 1
ATOM 9666 N N . GLY C 1 315 ? 51.735 59.270 76.102 1.000 18.779 317 GLY FFF N 1
ATOM 9667 C CA . GLY C 1 315 ? 52.940 60.087 75.856 1.000 18.971 317 GLY FFF CA 1
ATOM 9668 C C . GLY C 1 315 ? 53.321 60.117 74.387 1.000 19.040 317 GLY FFF C 1
ATOM 9669 O O . GLY C 1 315 ? 54.460 60.524 74.092 1.000 19.901 317 GLY FFF O 1
ATOM 9670 N N . LEU C 1 316 ? 52.393 59.738 73.501 1.000 18.939 318 LEU FFF N 1
ATOM 9671 C CA . LEU C 1 316 ? 52.605 59.630 72.031 1.000 18.935 318 LEU FFF CA 1
ATOM 9672 C C . LEU C 1 316 ? 52.603 61.021 71.386 1.000 19.512 318 LEU FFF C 1
ATOM 9673 O O . LEU C 1 316 ? 52.966 61.108 70.216 1.000 19.193 318 LEU FFF O 1
ATOM 9678 N N . ASP C 1 317 ? 52.222 62.064 72.125 1.000 21.010 319 ASP FFF N 1
ATOM 9679 C CA . ASP C 1 317 ? 52.164 63.467 71.637 1.000 22.088 319 ASP FFF CA 1
ATOM 9680 C C . ASP C 1 317 ? 53.585 64.026 71.466 1.000 21.877 319 ASP FFF C 1
ATOM 9681 O O . ASP C 1 317 ? 53.707 65.095 70.858 1.000 21.756 319 ASP FFF O 1
ATOM 9686 N N . LYS C 1 318 ? 54.614 63.336 71.977 1.000 22.595 320 LYS FFF N 1
ATOM 9687 C CA . LYS C 1 318 ? 56.056 63.665 71.777 1.000 22.567 320 LYS FFF CA 1
ATOM 9688 C C . LYS C 1 318 ? 56.451 63.418 70.309 1.000 23.221 320 LYS FFF C 1
ATOM 9689 O O . LYS C 1 318 ? 57.207 64.248 69.774 1.000 25.643 320 LYS FFF O 1
ATOM 9691 N N . ASN C 1 319 ? 55.960 62.346 69.670 1.000 22.625 321 ASN FFF N 1
ATOM 9692 C CA . ASN C 1 319 ? 56.454 61.848 68.352 1.000 22.327 321 ASN FFF CA 1
ATOM 9693 C C . ASN C 1 319 ? 55.279 61.510 67.411 1.000 20.718 321 ASN FFF C 1
ATOM 9694 O O . ASN C 1 319 ? 55.360 60.488 66.698 1.000 20.650 321 ASN FFF O 1
ATOM 9699 N N . THR C 1 320 ? 54.240 62.344 67.357 1.000 19.327 322 THR FFF N 1
ATOM 9700 C CA . THR C 1 320 ? 53.032 62.089 66.522 1.000 18.945 322 THR FFF CA 1
ATOM 9701 C C . THR C 1 320 ? 52.630 63.352 65.757 1.000 18.397 322 THR FFF C 1
ATOM 9702 O O . THR C 1 320 ? 52.433 64.395 66.396 1.000 19.111 322 THR FFF O 1
ATOM 9706 N N . LEU C 1 321 ? 52.512 63.231 64.432 1.000 17.666 323 LEU FFF N 1
ATOM 9707 C CA . LEU C 1 321 ? 51.903 64.234 63.526 1.000 17.028 323 LEU FFF CA 1
ATOM 9708 C C . LEU C 1 321 ? 50.403 63.943 63.475 1.000 16.668 323 LEU FFF C 1
ATOM 9709 O O . LEU C 1 321 ? 50.047 62.827 63.060 1.000 16.499 323 LEU FFF O 1
ATOM 9714 N N . VAL C 1 322 ? 49.561 64.889 63.898 1.000 16.606 324 VAL FFF N 1
ATOM 9715 C CA . VAL C 1 322 ? 48.072 64.766 63.816 1.000 16.282 324 VAL FFF CA 1
ATOM 9716 C C . VAL C 1 322 ? 47.583 65.692 62.704 1.000 15.680 324 VAL FFF C 1
ATOM 9717 O O . VAL C 1 322 ? 47.943 66.885 62.728 1.000 16.204 324 VAL FFF O 1
ATOM 9721 N N . ILE C 1 323 ? 46.791 65.157 61.775 1.000 15.015 325 ILE FFF N 1
ATOM 9722 C CA . ILE C 1 323 ? 46.243 65.913 60.610 1.000 14.873 325 ILE FFF CA 1
ATOM 9723 C C . ILE C 1 323 ? 44.722 65.812 60.642 1.000 14.280 325 ILE FFF C 1
ATOM 9724 O O . ILE C 1 323 ? 44.204 64.693 60.559 1.000 14.431 325 ILE FFF O 1
ATOM 9729 N N . LEU C 1 324 ? 44.042 66.948 60.786 1.000 14.312 326 LEU FFF N 1
ATOM 9730 C CA . LEU C 1 324 ? 42.563 67.050 60.726 1.000 14.170 326 LEU FFF CA 1
ATOM 9731 C C . LEU C 1 324 ? 42.180 67.740 59.417 1.000 13.899 326 LEU FFF C 1
ATOM 9732 O O . LEU C 1 324 ? 42.796 68.768 59.080 1.000 13.826 326 LEU FFF O 1
ATOM 9737 N N . SER C 1 325 ? 41.191 67.191 58.718 1.000 13.452 327 SER FFF N 1
ATOM 9738 C CA . SER C 1 325 ? 40.629 67.769 57.478 1.000 13.263 327 SER FFF CA 1
ATOM 9739 C C . SER C 1 325 ? 39.303 67.095 57.133 1.000 13.431 327 SER FFF C 1
ATOM 9740 O O . SER C 1 325 ? 38.821 66.272 57.933 1.000 13.614 327 SER FFF O 1
ATOM 9743 N N . SER C 1 326 ? 38.746 67.470 55.980 1.000 13.440 328 SER FFF N 1
ATOM 9744 C CA . SER C 1 326 ? 37.450 67.006 55.432 1.000 13.261 328 SER FFF CA 1
ATOM 9745 C C . SER C 1 326 ? 37.677 66.536 53.994 1.000 12.970 328 SER FFF C 1
ATOM 9746 O O . SER C 1 326 ? 38.603 67.056 53.351 1.000 13.218 328 SER FFF O 1
ATOM 9749 N N . ASP C 1 327 ? 36.865 65.595 53.513 1.000 12.396 329 ASP FFF N 1
ATOM 9750 C CA . ASP C 1 327 ? 36.989 65.019 52.151 1.000 12.079 329 ASP FFF CA 1
ATOM 9751 C C . ASP C 1 327 ? 36.495 66.038 51.118 1.000 11.861 329 ASP FFF C 1
ATOM 9752 O O . ASP C 1 327 ? 36.991 66.010 49.976 1.000 11.814 329 ASP FFF O 1
ATOM 9757 N N . ASN C 1 328 ? 35.568 66.919 51.505 1.000 11.764 330 ASN FFF N 1
ATOM 9758 C CA . ASN C 1 328 ? 34.989 67.942 50.592 1.000 11.593 330 ASN FFF CA 1
ATOM 9759 C C . ASN C 1 328 ? 34.157 68.948 51.401 1.000 11.398 330 ASN FFF C 1
ATOM 9760 O O . ASN C 1 328 ? 34.071 68.808 52.635 1.000 11.123 330 ASN FFF O 1
ATOM 9765 N N . GLY C 1 329 ? 33.562 69.923 50.714 1.000 11.132 331 GLY FFF N 1
ATOM 9766 C CA . GLY C 1 329 ? 32.817 71.035 51.327 1.000 11.153 331 GLY FFF CA 1
ATOM 9767 C C . GLY C 1 329 ? 31.464 70.610 51.884 1.000 11.112 331 GLY FFF C 1
ATOM 9768 O O . GLY C 1 329 ? 31.097 69.437 51.830 1.000 11.244 331 GLY FFF O 1
ATOM 9769 N N . PRO C 1 330 ? 30.678 71.585 52.398 1.000 10.855 332 PRO FFF N 1
ATOM 9770 C CA . PRO C 1 330 ? 29.440 71.304 53.112 1.000 10.756 332 PRO FFF CA 1
ATOM 9771 C C . PRO C 1 330 ? 28.192 71.202 52.232 1.000 10.749 332 PRO FFF C 1
ATOM 9772 O O . PRO C 1 330 ? 28.154 71.803 51.187 1.000 10.911 332 PRO FFF O 1
ATOM 9776 N N . VAL C 1 331 ? 27.202 70.456 52.719 1.000 10.930 333 VAL FFF N 1
ATOM 9777 C CA . VAL C 1 331 ? 25.826 70.382 52.161 1.000 11.091 333 VAL FFF CA 1
ATOM 9778 C C . VAL C 1 331 ? 24.867 70.470 53.344 1.000 11.560 333 VAL FFF C 1
ATOM 9779 O O . VAL C 1 331 ? 25.177 69.871 54.394 1.000 12.330 333 VAL FFF O 1
ATOM 9783 N N . VAL C 1 332 ? 23.759 71.195 53.184 1.000 11.759 334 VAL FFF N 1
ATOM 9784 C CA . VAL C 1 332 ? 22.693 71.317 54.219 1.000 11.786 334 VAL FFF CA 1
ATOM 9785 C C . VAL C 1 332 ? 21.760 70.104 54.075 1.000 12.099 334 VAL FFF C 1
ATOM 9786 O O . VAL C 1 332 ? 21.974 69.136 54.831 1.000 12.409 334 VAL FFF O 1
ATOM 9790 N N . ASP C 1 333 ? 20.812 70.120 53.122 1.000 12.213 335 ASP FFF N 1
ATOM 9791 C CA . ASP C 1 333 ? 19.932 68.963 52.799 1.000 12.101 335 ASP FFF CA 1
ATOM 9792 C C . ASP C 1 333 ? 20.652 68.077 51.778 1.000 12.247 335 ASP FFF C 1
ATOM 9793 O O . ASP C 1 333 ? 20.767 68.506 50.606 1.000 12.976 335 ASP FFF O 1
ATOM 9798 N N . ASP C 1 334 ? 21.090 66.884 52.187 1.000 11.889 336 ASP FFF N 1
ATOM 9799 C CA . ASP C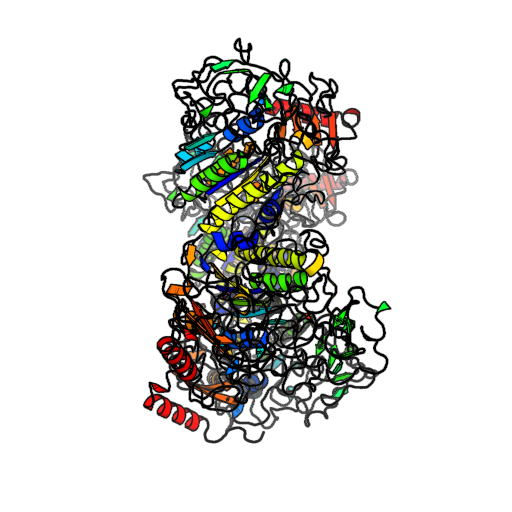 1 334 ? 21.787 65.920 51.299 1.000 11.870 336 ASP FFF CA 1
ATOM 9800 C C . ASP C 1 334 ? 20.963 64.628 51.198 1.000 12.169 336 ASP FFF C 1
ATOM 9801 O O . ASP C 1 334 ? 21.548 63.580 50.862 1.000 12.378 336 ASP FFF O 1
ATOM 9806 N N . GLY C 1 335 ? 19.650 64.698 51.439 1.000 12.385 337 GLY FFF N 1
ATOM 9807 C CA . GLY C 1 335 ? 18.706 63.653 50.995 1.000 13.067 337 GLY FFF CA 1
ATOM 9808 C C . GLY C 1 335 ? 17.767 63.133 52.061 1.000 13.675 337 GLY FFF C 1
ATOM 9809 O O . GLY C 1 335 ? 17.056 62.165 51.748 1.000 13.914 337 GLY FFF O 1
ATOM 9810 N N . TYR C 1 336 ? 17.739 63.721 53.262 1.000 14.325 338 TYR FFF N 1
ATOM 9811 C CA . TYR C 1 336 ? 16.800 63.338 54.349 1.000 14.843 338 TYR FFF CA 1
ATOM 9812 C C . TYR C 1 336 ? 16.123 64.586 54.925 1.000 15.615 338 TYR FFF C 1
ATOM 9813 O O . TYR C 1 336 ? 16.754 65.672 54.946 1.000 15.770 338 TYR FFF O 1
ATOM 9822 N N . LYS C 1 337 ? 14.873 64.425 55.371 1.000 16.427 339 LYS FFF N 1
ATOM 9823 C CA . LYS C 1 337 ? 14.123 65.453 56.143 1.000 16.496 339 LYS FFF CA 1
ATOM 9824 C C . LYS C 1 337 ? 14.606 65.384 57.592 1.000 16.488 339 LYS FFF C 1
ATOM 9825 O O . LYS C 1 337 ? 13.972 64.665 58.396 1.000 16.354 339 LYS FFF O 1
ATOM 9831 N N . ASP C 1 338 ? 15.706 66.093 57.884 1.000 16.232 340 ASP FFF N 1
ATOM 9832 C CA . ASP C 1 338 ? 16.445 66.054 59.174 1.000 16.214 340 ASP FFF CA 1
ATOM 9833 C C . ASP C 1 338 ? 16.622 67.472 59.728 1.000 16.419 340 ASP FFF C 1
ATOM 9834 O O . ASP C 1 338 ? 17.559 67.674 60.519 1.000 16.397 340 ASP FFF O 1
ATOM 9839 N N . GLN C 1 339 ? 15.772 68.414 59.301 1.000 16.759 341 GLN FFF N 1
ATOM 9840 C CA . GLN C 1 339 ? 15.660 69.782 59.866 1.000 17.490 341 GLN FFF CA 1
ATOM 9841 C C . GLN C 1 339 ? 16.938 70.595 59.627 1.000 17.099 341 GLN FFF C 1
ATOM 9842 O O . GLN C 1 339 ? 17.038 71.694 60.184 1.000 18.177 341 GLN FFF O 1
ATOM 9848 N N . ALA C 1 340 ? 17.859 70.112 58.795 1.000 16.324 342 ALA FFF N 1
ATOM 9849 C CA . ALA C 1 340 ? 19.141 70.784 58.482 1.000 15.857 342 ALA FFF CA 1
ATOM 9850 C C . ALA C 1 340 ? 18.883 72.225 58.015 1.000 15.040 342 ALA FFF C 1
ATOM 9851 O O . ALA C 1 340 ? 19.592 73.135 58.492 1.000 14.829 342 ALA FFF O 1
ATOM 9853 N N . VAL C 1 341 ? 17.911 72.421 57.120 1.000 14.613 343 VAL FFF N 1
ATOM 9854 C CA . VAL C 1 341 ? 17.601 73.755 56.520 1.000 14.968 343 VAL FFF CA 1
ATOM 9855 C C . VAL C 1 341 ? 16.892 74.619 57.574 1.000 14.694 343 VAL FFF C 1
ATOM 9856 O O . VAL C 1 341 ? 17.324 75.769 57.784 1.000 15.107 343 VAL FFF O 1
ATOM 9860 N N . GLU C 1 342 ? 15.864 74.070 58.215 1.000 14.486 344 GLU FFF N 1
ATOM 9861 C CA . GLU C 1 342 ? 14.947 74.784 59.145 1.000 14.974 344 GLU FFF CA 1
ATOM 9862 C C . GLU C 1 342 ? 15.717 75.314 60.362 1.000 14.861 344 GLU FFF C 1
ATOM 9863 O O . GLU C 1 342 ? 15.338 76.401 60.854 1.000 14.666 344 GLU FFF O 1
ATOM 9869 N N . LEU C 1 343 ? 16.767 74.613 60.812 1.000 14.826 345 LEU FFF N 1
ATOM 9870 C CA . LEU C 1 343 ? 17.480 74.918 62.086 1.000 15.168 345 LEU FFF CA 1
ATOM 9871 C C . LEU C 1 343 ? 18.899 75.448 61.820 1.000 15.524 345 LEU FFF C 1
ATOM 9872 O O . LEU C 1 343 ? 19.651 75.631 62.800 1.000 16.501 345 LEU FFF O 1
ATOM 9877 N N . LEU C 1 344 ? 19.252 75.742 60.569 1.000 15.267 346 LEU FFF N 1
ATOM 9878 C CA . LEU C 1 344 ? 20.594 76.273 60.218 1.000 15.387 346 LEU FFF CA 1
ATOM 9879 C C . LEU C 1 344 ? 20.825 77.615 60.915 1.000 15.507 346 LEU FFF C 1
ATOM 9880 O O . LEU C 1 344 ? 21.963 77.842 61.367 1.000 15.506 346 LEU FFF O 1
ATOM 9885 N N . GLY C 1 345 ? 19.801 78.471 60.981 1.000 16.159 347 GLY FFF N 1
ATOM 9886 C CA . GLY C 1 345 ? 19.929 79.859 61.464 1.000 17.033 347 GLY FFF CA 1
ATOM 9887 C C . GLY C 1 345 ? 21.007 80.607 60.696 1.000 17.983 347 GLY FFF C 1
ATOM 9888 O O . GLY C 1 345 ? 21.031 80.466 59.451 1.000 18.511 347 GLY FFF O 1
ATOM 9889 N N . ASP C 1 346 ? 21.890 81.314 61.402 1.000 18.825 348 ASP FFF N 1
ATOM 9890 C CA . ASP C 1 346 ? 22.952 82.189 60.840 1.000 19.928 348 ASP FFF CA 1
ATOM 9891 C C . ASP C 1 346 ? 24.256 81.406 60.641 1.000 19.746 348 ASP FFF C 1
ATOM 9892 O O . ASP C 1 346 ? 25.282 82.054 60.337 1.000 20.282 348 ASP FFF O 1
ATOM 9897 N N . HIS C 1 347 ? 24.227 80.080 60.819 1.000 18.676 349 HIS FFF N 1
ATOM 9898 C CA . HIS C 1 347 ? 25.406 79.197 60.644 1.000 17.712 349 HIS FFF CA 1
ATOM 9899 C C . HIS C 1 347 ? 25.742 79.111 59.156 1.000 16.959 349 HIS FFF C 1
ATOM 9900 O O . HIS C 1 347 ? 24.842 78.764 58.369 1.000 16.446 349 HIS FFF O 1
ATOM 9907 N N . THR C 1 348 ? 26.991 79.431 58.800 1.000 16.417 350 THR FFF N 1
ATOM 9908 C CA . THR C 1 348 ? 27.532 79.423 57.416 1.000 16.055 350 THR FFF CA 1
ATOM 9909 C C . THR C 1 348 ? 28.532 78.269 57.290 1.000 16.319 350 THR FFF C 1
ATOM 9910 O O . THR C 1 348 ? 29.707 78.427 57.631 1.000 16.399 350 THR FFF O 1
ATOM 9914 N N . PRO C 1 349 ? 28.097 77.072 56.820 1.000 16.223 351 PRO FFF N 1
ATOM 9915 C CA . PRO C 1 349 ? 28.986 75.915 56.697 1.000 16.127 351 PRO FFF CA 1
ATOM 9916 C C . PRO C 1 349 ? 30.222 76.175 55.828 1.000 16.050 351 PRO FFF C 1
ATOM 9917 O O . PRO C 1 349 ? 31.296 75.672 56.145 1.000 16.022 351 PRO FFF O 1
ATOM 9921 N N . GLY C 1 350 ? 30.039 76.960 54.762 1.000 16.131 352 GLY FFF N 1
ATOM 9922 C CA . GLY C 1 350 ? 31.093 77.285 53.785 1.000 15.985 352 GLY FFF CA 1
ATOM 9923 C C . GLY C 1 350 ? 31.867 78.530 54.169 1.000 15.838 352 GLY FFF C 1
ATOM 9924 O O . GLY C 1 350 ? 32.618 79.008 53.318 1.000 16.725 352 GLY FFF O 1
ATOM 9925 N N . GLY C 1 351 ? 31.717 79.029 55.400 1.000 15.481 353 GLY FFF N 1
ATOM 9926 C CA . GLY C 1 351 ? 32.263 80.336 55.816 1.000 15.037 353 GLY FFF CA 1
ATOM 9927 C C . GLY C 1 351 ? 31.733 81.429 54.906 1.000 14.802 353 GLY FFF C 1
ATOM 9928 O O . GLY C 1 351 ? 30.520 81.439 54.667 1.000 14.951 353 GLY FFF O 1
ATOM 9929 N N . ILE C 1 352 ? 32.614 82.275 54.363 1.000 14.826 354 ILE FFF N 1
ATOM 9930 C CA . ILE C 1 352 ? 32.253 83.396 53.436 1.000 14.713 354 ILE FFF CA 1
ATOM 9931 C C . ILE C 1 352 ? 32.180 82.885 51.988 1.000 14.598 354 ILE FFF C 1
ATOM 9932 O O . ILE C 1 352 ? 31.724 83.649 51.132 1.000 14.836 354 ILE FFF O 1
ATOM 9937 N N . TYR C 1 353 ? 32.595 81.643 51.730 1.000 14.168 355 TYR FFF N 1
ATOM 9938 C CA . TYR C 1 353 ? 32.911 81.126 50.375 1.000 14.094 355 TYR FFF CA 1
ATOM 9939 C C . TYR C 1 353 ? 31.632 80.627 49.707 1.000 14.382 355 TYR FFF C 1
ATOM 9940 O O . TYR C 1 353 ? 30.713 80.172 50.408 1.000 14.449 355 TYR FFF O 1
ATOM 9949 N N . ARG C 1 354 ? 31.595 80.730 48.374 1.000 14.608 356 ARG FFF N 1
ATOM 9950 C CA . ARG C 1 354 ? 30.397 80.466 47.539 1.000 14.446 356 ARG FFF CA 1
ATOM 9951 C C . ARG C 1 354 ? 30.308 78.973 47.234 1.000 14.044 356 ARG FFF C 1
ATOM 9952 O O . ARG C 1 354 ? 31.365 78.302 47.173 1.000 13.623 356 ARG FFF O 1
ATOM 9960 N N . GLY C 1 355 ? 29.083 78.495 47.017 1.000 13.579 357 GLY FFF N 1
ATOM 9961 C CA . GLY C 1 355 ? 28.789 77.098 46.652 1.000 13.361 357 GLY FFF CA 1
ATOM 9962 C C . GLY C 1 355 ? 28.865 76.198 47.873 1.000 13.128 357 GLY FFF C 1
ATOM 9963 O O . GLY C 1 355 ? 28.544 76.663 48.990 1.000 13.027 357 GLY FFF O 1
ATOM 9964 N N . GLY C 1 356 ? 29.298 74.955 47.662 1.000 12.782 358 GLY FFF N 1
ATOM 9965 C CA . GLY C 1 356 ? 29.443 73.923 48.703 1.000 12.603 358 GLY FFF CA 1
ATOM 9966 C C . GLY C 1 356 ? 29.819 72.602 48.069 1.000 12.647 358 GLY FFF C 1
ATOM 9967 O O . GLY C 1 356 ? 30.477 72.633 47.002 1.000 12.460 358 GLY FFF O 1
ATOM 9968 N N . LYS C 1 357 ? 29.416 71.485 48.686 1.000 12.598 359 LYS FFF N 1
ATOM 9969 C CA . LYS C 1 357 ? 29.605 70.114 48.139 1.000 12.665 359 LYS FFF CA 1
ATOM 9970 C C . LYS C 1 357 ? 29.182 70.098 46.663 1.000 12.898 359 LYS FFF C 1
ATOM 9971 O O . LYS C 1 357 ? 28.182 70.747 46.331 1.000 12.954 359 LYS FFF O 1
ATOM 9977 N N . TYR C 1 358 ? 29.937 69.407 45.812 1.000 13.079 360 TYR FFF N 1
ATOM 9978 C CA . TYR C 1 358 ? 29.613 69.152 44.380 1.000 13.595 360 TYR FFF CA 1
ATOM 9979 C C . TYR C 1 358 ? 30.052 70.323 43.475 1.000 13.328 360 TYR FFF C 1
ATOM 9980 O O . TYR C 1 358 ? 30.120 70.101 42.252 1.000 13.278 360 TYR FFF O 1
ATOM 9989 N N . SER C 1 359 ? 30.354 71.506 44.025 1.000 13.105 361 SER FFF N 1
ATOM 9990 C CA . SER C 1 359 ? 30.522 72.779 43.261 1.000 13.106 361 SER FFF CA 1
ATOM 9991 C C . SER C 1 359 ? 31.986 73.024 42.860 1.000 13.124 361 SER FFF C 1
ATOM 9992 O O . SER C 1 359 ? 32.888 72.537 43.547 1.000 13.376 361 SER FFF O 1
ATOM 9995 N N . SER C 1 360 ? 32.190 73.786 41.784 1.000 13.154 362 SER FFF N 1
ATOM 9996 C CA . SER C 1 360 ? 33.502 74.316 41.327 1.000 13.045 362 SER FFF CA 1
ATOM 9997 C C . SER C 1 360 ? 33.951 75.471 42.227 1.000 13.221 362 SER FFF C 1
ATOM 9998 O O . SER C 1 360 ? 35.163 75.741 42.261 1.000 13.260 362 SER FFF O 1
ATOM 10001 N N . PHE C 1 361 ? 33.015 76.142 42.903 1.000 13.271 363 PHE FFF N 1
ATOM 10002 C CA . PHE C 1 361 ? 33.287 77.342 43.740 1.000 13.288 363 PHE FFF CA 1
ATOM 10003 C C . PHE C 1 361 ? 34.046 76.921 45.008 1.000 13.203 363 PHE FFF C 1
ATOM 10004 O O . PHE C 1 361 ? 34.018 75.733 45.378 1.000 13.809 363 PHE FFF O 1
ATOM 10012 N N . GLU C 1 362 ? 34.697 77.881 45.660 1.000 12.557 364 GLU FFF N 1
ATOM 10013 C CA . GLU C 1 362 ? 35.695 77.635 46.733 1.000 12.381 364 GLU FFF CA 1
ATOM 10014 C C . GLU C 1 362 ? 35.135 76.716 47.829 1.000 11.627 364 GLU FFF C 1
ATOM 10015 O O . GLU C 1 362 ? 35.858 75.817 48.274 1.000 11.300 364 GLU FFF O 1
ATOM 10021 N N . ALA C 1 363 ? 33.889 76.918 48.246 1.000 11.265 365 ALA FFF N 1
ATOM 10022 C CA . ALA C 1 363 ? 33.272 76.174 49.373 1.000 11.181 365 ALA FFF CA 1
ATOM 10023 C C . ALA C 1 363 ? 33.223 74.676 49.062 1.000 10.731 365 ALA FFF C 1
ATOM 10024 O O . ALA C 1 363 ? 33.120 73.897 50.009 1.000 10.613 365 ALA FFF O 1
ATOM 10026 N N . GLY C 1 364 ? 33.305 74.292 47.793 1.000 10.543 366 GLY FFF N 1
ATOM 10027 C CA . GLY C 1 364 ? 33.347 72.879 47.374 1.000 10.926 366 GLY FFF CA 1
ATOM 10028 C C . GLY C 1 364 ? 34.589 72.145 47.858 1.000 11.120 366 GLY FFF C 1
ATOM 10029 O O . GLY C 1 364 ? 34.466 70.939 48.126 1.000 11.319 366 GLY FFF O 1
ATOM 10030 N N . THR C 1 365 ? 35.743 72.818 47.958 1.000 11.185 367 THR FFF N 1
ATOM 10031 C CA . THR C 1 365 ? 37.057 72.170 48.229 1.000 11.393 367 THR FFF CA 1
ATOM 10032 C C . THR C 1 365 ? 37.872 72.870 49.322 1.000 11.402 367 THR FFF C 1
ATOM 10033 O O . THR C 1 365 ? 38.834 72.228 49.787 1.000 11.102 367 THR FFF O 1
ATOM 10037 N N . ARG C 1 366 ? 37.559 74.123 49.687 1.000 11.430 368 ARG FFF N 1
ATOM 10038 C CA . ARG C 1 366 ? 38.283 74.854 50.766 1.000 11.283 368 ARG FFF CA 1
ATOM 10039 C C . ARG C 1 366 ? 37.745 74.340 52.099 1.000 11.053 368 ARG FFF C 1
ATOM 10040 O O . ARG C 1 366 ? 36.579 74.619 52.414 1.000 11.012 368 ARG FFF O 1
ATOM 10048 N N . ILE C 1 367 ? 38.554 73.564 52.819 1.000 11.018 369 ILE FFF N 1
ATOM 10049 C CA . ILE C 1 367 ? 38.092 72.748 53.978 1.000 10.912 369 ILE FFF CA 1
ATOM 10050 C C . ILE C 1 367 ? 38.897 73.119 55.218 1.000 10.763 369 ILE FFF C 1
ATOM 10051 O O . ILE C 1 367 ? 39.975 73.698 55.129 1.000 10.722 369 ILE FFF O 1
ATOM 10056 N N . PRO C 1 368 ? 38.379 72.824 56.424 1.000 10.980 370 PRO FFF N 1
ATOM 10057 C CA . PRO C 1 368 ? 39.166 72.962 57.644 1.000 11.253 370 PRO FFF CA 1
ATOM 10058 C C . PRO C 1 368 ? 40.382 72.038 57.533 1.000 11.327 370 PRO FFF C 1
ATOM 10059 O O . PRO C 1 368 ? 40.230 70.937 57.080 1.000 11.104 370 PRO FFF O 1
ATOM 10063 N N . CYS C 1 369 ? 41.556 72.540 57.886 1.000 11.966 371 CYS FFF N 1
ATOM 10064 C CA . CYS C 1 369 ? 42.807 71.747 57.887 1.000 12.665 371 CYS FFF CA 1
ATOM 10065 C C . CYS C 1 369 ? 43.727 72.228 59.007 1.000 13.388 371 CYS FFF C 1
ATOM 10066 O O . CYS C 1 369 ? 43.999 73.456 59.076 1.000 14.099 371 CYS FFF O 1
ATOM 10069 N N . ILE C 1 370 ? 44.175 71.291 59.846 1.000 13.581 372 ILE FFF N 1
ATOM 10070 C CA . ILE C 1 370 ? 45.171 71.542 60.924 1.000 13.484 372 ILE FFF CA 1
ATOM 10071 C C . ILE C 1 370 ? 46.245 70.452 60.852 1.000 13.155 372 ILE FFF C 1
ATOM 10072 O O . ILE C 1 370 ? 45.881 69.272 60.675 1.000 12.671 372 ILE FFF O 1
ATOM 10077 N N . TRP C 1 371 ? 47.514 70.855 60.972 1.000 12.938 373 TRP FFF N 1
ATOM 10078 C CA . TRP C 1 371 ? 48.685 69.979 61.229 1.000 12.709 373 TRP FFF CA 1
ATOM 10079 C C . TRP C 1 371 ? 49.230 70.320 62.618 1.000 12.667 373 TRP FFF C 1
ATOM 10080 O O . TRP C 1 371 ? 49.456 71.525 62.887 1.000 11.985 373 TRP FFF O 1
ATOM 10091 N N . SER C 1 372 ? 49.412 69.303 63.465 1.000 12.666 374 SER FFF N 1
ATOM 10092 C CA . SER C 1 372 ? 49.998 69.437 64.819 1.000 12.911 374 SER FFF CA 1
ATOM 10093 C C . SER C 1 372 ? 51.123 68.416 64.980 1.000 13.399 374 SER FFF C 1
ATOM 10094 O O . SER C 1 372 ? 50.874 67.213 64.761 1.000 13.869 374 SER FFF O 1
ATOM 10097 N N . TRP C 1 373 ? 52.310 68.886 65.359 1.000 13.497 375 TRP FFF N 1
ATOM 10098 C CA . TRP C 1 373 ? 53.530 68.056 65.493 1.000 13.878 375 TRP FFF CA 1
ATOM 10099 C C . TRP C 1 373 ? 54.459 68.730 66.504 1.000 14.354 375 TRP FFF C 1
ATOM 10100 O O . TRP C 1 373 ? 55.191 69.650 66.126 1.000 14.233 375 TRP FFF O 1
ATOM 10111 N N . GLN C 1 374 ? 54.386 68.286 67.755 1.000 15.890 376 GLN FFF N 1
ATOM 10112 C CA . GLN C 1 374 ? 55.054 68.890 68.940 1.000 17.183 376 GLN FFF CA 1
ATOM 10113 C C . GLN C 1 374 ? 56.561 68.971 68.685 1.000 17.701 376 GLN FFF C 1
ATOM 10114 O O . GLN C 1 374 ? 57.157 67.928 68.360 1.000 17.442 376 GLN FFF O 1
ATOM 10120 N N . GLY C 1 375 ? 57.140 70.173 68.802 1.000 18.391 377 GLY FFF N 1
ATOM 10121 C CA . GLY C 1 375 ? 58.591 70.408 68.679 1.000 18.720 377 GLY FFF CA 1
ATOM 10122 C C . GLY C 1 375 ? 59.026 70.648 67.240 1.000 19.097 377 GLY FFF C 1
ATOM 10123 O O . GLY C 1 375 ? 60.215 70.989 67.035 1.000 19.961 377 GLY FFF O 1
ATOM 10124 N N . VAL C 1 376 ? 58.110 70.502 66.278 1.000 18.572 378 VAL FFF N 1
ATOM 10125 C CA . VAL C 1 376 ? 58.356 70.752 64.828 1.000 18.831 378 VAL FFF CA 1
ATOM 10126 C C . VAL C 1 376 ? 57.514 71.955 64.385 1.000 18.876 378 VAL FFF C 1
ATOM 10127 O O . VAL C 1 376 ? 58.081 72.881 63.777 1.000 19.318 378 VAL FFF O 1
ATOM 10131 N N . ILE C 1 377 ? 56.210 71.929 64.667 1.000 19.358 379 ILE FFF N 1
ATOM 10132 C CA . ILE C 1 377 ? 55.210 72.958 64.247 1.000 19.618 379 ILE FFF CA 1
ATOM 10133 C C . ILE C 1 377 ? 54.961 73.925 65.403 1.000 19.998 379 ILE FFF C 1
ATOM 10134 O O . ILE C 1 377 ? 54.554 73.462 66.477 1.000 18.097 379 ILE FFF O 1
ATOM 10139 N N . ARG C 1 378 ? 55.163 75.223 65.162 1.000 22.089 380 ARG FFF N 1
ATOM 10140 C CA . ARG C 1 378 ? 54.883 76.293 66.152 1.000 23.676 380 ARG FFF CA 1
ATOM 10141 C C . ARG C 1 378 ? 53.393 76.230 66.485 1.000 23.444 380 ARG FFF C 1
ATOM 10142 O O . ARG C 1 378 ? 52.561 76.242 65.581 1.000 22.913 380 ARG FFF O 1
ATOM 10150 N N . PRO C 1 379 ? 53.001 76.125 67.777 1.000 23.024 381 PRO FFF N 1
ATOM 10151 C CA . PRO C 1 379 ? 51.587 76.111 68.150 1.000 22.632 381 PRO FFF CA 1
ATOM 10152 C C . PRO C 1 379 ? 50.905 77.467 67.918 1.000 22.580 381 PRO FFF C 1
ATOM 10153 O O . PRO C 1 379 ? 51.580 78.464 68.017 1.000 21.909 381 PRO FFF O 1
ATOM 10157 N N . GLY C 1 380 ? 49.599 77.456 67.623 1.000 23.587 382 GLY FFF N 1
ATOM 10158 C CA . GLY C 1 380 ? 48.757 78.659 67.452 1.000 23.985 382 GLY FFF CA 1
ATOM 10159 C C . GLY C 1 380 ? 49.112 79.454 66.205 1.000 24.428 382 GLY FFF C 1
ATOM 10160 O O . GLY C 1 380 ? 48.866 80.670 66.203 1.000 24.694 382 GLY FFF O 1
ATOM 10161 N N . THR C 1 381 ? 49.655 78.784 65.182 1.000 24.388 383 THR FFF N 1
ATOM 10162 C CA . THR C 1 381 ? 50.144 79.372 63.905 1.000 23.724 383 THR FFF CA 1
ATOM 10163 C C . THR C 1 381 ? 49.017 79.319 62.870 1.000 23.143 383 THR FFF C 1
ATOM 10164 O O . THR C 1 381 ? 48.134 78.452 63.003 1.000 23.656 383 THR FFF O 1
ATOM 10168 N N . VAL C 1 382 ? 49.048 80.220 61.888 1.000 21.556 384 VAL FFF N 1
ATOM 10169 C CA . VAL C 1 382 ? 48.053 80.301 60.777 1.000 20.780 384 VAL FFF CA 1
ATOM 10170 C C . VAL C 1 382 ? 48.828 80.467 59.468 1.000 20.673 384 VAL FFF C 1
ATOM 10171 O O . VAL C 1 382 ? 49.806 81.234 59.468 1.000 21.361 384 VAL FFF O 1
ATOM 10175 N N . SER C 1 383 ? 48.421 79.770 58.403 1.000 19.486 385 SER FFF N 1
ATOM 10176 C CA . SER C 1 383 ? 49.084 79.815 57.071 1.000 18.848 385 SER FFF CA 1
ATOM 10177 C C . SER C 1 383 ? 48.040 80.029 55.971 1.000 17.906 385 SER FFF C 1
ATOM 10178 O O . SER C 1 383 ? 47.054 79.264 55.957 1.000 18.223 385 SER FFF O 1
ATOM 10181 N N . ASP C 1 384 ? 48.275 81.013 55.090 1.000 16.499 386 ASP FFF N 1
ATOM 10182 C CA . ASP C 1 384 ? 47.408 81.368 53.931 1.000 16.337 386 ASP FFF CA 1
ATOM 10183 C C . ASP C 1 384 ? 47.971 80.726 52.656 1.000 16.001 386 ASP FFF C 1
ATOM 10184 O O . ASP C 1 384 ? 47.546 81.100 51.554 1.000 15.650 386 ASP FFF O 1
ATOM 10186 N N . ALA C 1 385 ? 48.902 79.784 52.811 1.000 15.907 387 ALA FFF N 1
ATOM 10187 C CA . ALA C 1 385 ? 49.548 79.042 51.708 1.000 15.433 387 ALA FFF CA 1
ATOM 10188 C C . ALA C 1 385 ? 48.479 78.279 50.926 1.000 15.574 387 ALA FFF C 1
ATOM 10189 O O . ALA C 1 385 ? 47.574 77.684 51.575 1.000 15.922 387 ALA FFF O 1
ATOM 10191 N N . LEU C 1 386 ? 48.598 78.286 49.594 1.000 15.150 388 LEU FFF N 1
ATOM 10192 C CA . LEU C 1 386 ? 47.764 77.475 48.670 1.000 14.632 388 LEU FFF CA 1
ATOM 10193 C C . LEU C 1 386 ? 48.212 76.020 48.773 1.000 14.221 388 LEU FFF C 1
ATOM 10194 O O . LEU C 1 386 ? 49.248 75.688 48.190 1.000 14.649 388 LEU FFF O 1
ATOM 10199 N N . LEU C 1 387 ? 47.449 75.192 49.484 1.000 13.839 389 LEU FFF N 1
ATOM 10200 C CA . LEU C 1 387 ? 47.808 73.781 49.768 1.000 13.527 389 LEU FFF CA 1
ATOM 10201 C C . LEU C 1 387 ? 46.676 72.862 49.309 1.000 13.375 389 LEU FFF C 1
ATOM 10202 O O . LEU C 1 387 ? 45.548 73.355 49.149 1.000 13.322 389 LEU FFF O 1
ATOM 10207 N N . CYS C 1 388 ? 46.991 71.581 49.109 1.000 13.477 390 CYS FFF N 1
ATOM 10208 C CA . CYS C 1 388 ? 46.037 70.533 48.665 1.000 13.491 390 CYS FFF CA 1
ATOM 10209 C C . CYS C 1 388 ? 46.413 69.184 49.289 1.000 13.633 390 CYS FFF C 1
ATOM 10210 O O . CYS C 1 388 ? 47.613 68.878 49.392 1.000 13.201 390 CYS FFF O 1
ATOM 10213 N N . GLN C 1 389 ? 45.405 68.392 49.649 1.000 13.874 391 GLN FFF N 1
ATOM 10214 C CA . GLN C 1 389 ? 45.571 67.070 50.303 1.000 14.396 391 GLN FFF CA 1
ATOM 10215 C C . GLN C 1 389 ? 46.333 66.106 49.387 1.000 14.853 391 GLN FFF C 1
ATOM 10216 O O . GLN C 1 389 ? 46.874 65.102 49.906 1.000 15.259 391 GLN FFF O 1
ATOM 10222 N N . ILE C 1 390 ? 46.372 66.383 48.081 1.000 14.971 392 ILE FFF N 1
ATOM 10223 C CA . ILE C 1 390 ? 47.075 65.533 47.077 1.000 15.369 392 ILE FFF CA 1
ATOM 10224 C C . ILE C 1 390 ? 48.597 65.574 47.313 1.000 15.890 392 ILE FFF C 1
ATOM 10225 O O . ILE C 1 390 ? 49.293 64.681 46.797 1.000 16.684 392 ILE FFF O 1
ATOM 10230 N N . ASP C 1 391 ? 49.107 66.550 48.068 1.000 15.881 393 ASP FFF N 1
ATOM 10231 C CA . ASP C 1 391 ? 50.566 66.765 48.263 1.000 15.662 393 ASP FFF CA 1
ATOM 10232 C C . ASP C 1 391 ? 51.083 66.013 49.488 1.000 15.881 393 ASP FFF C 1
ATOM 10233 O O . ASP C 1 391 ? 52.315 65.983 49.677 1.000 15.826 393 ASP FFF O 1
ATOM 10238 N N . TRP C 1 392 ? 50.190 65.449 50.303 1.000 16.084 394 TRP FFF N 1
ATOM 10239 C CA . TRP C 1 392 ? 50.573 64.761 51.564 1.000 15.841 394 TRP FFF CA 1
ATOM 10240 C C . TRP C 1 392 ? 51.470 63.564 51.246 1.000 15.678 394 TRP FFF C 1
ATOM 10241 O O . TRP C 1 392 ? 52.506 63.425 51.920 1.000 16.837 394 TRP FFF O 1
ATOM 10252 N N . PHE C 1 393 ? 51.090 62.758 50.249 1.000 15.228 395 PHE FFF N 1
ATOM 10253 C CA . PHE C 1 393 ? 51.835 61.552 49.786 1.000 14.721 395 PHE FFF CA 1
ATOM 10254 C C . PHE C 1 393 ? 53.320 61.915 49.612 1.000 14.360 395 PHE FFF C 1
ATOM 10255 O O . PHE C 1 393 ? 54.170 61.332 50.302 1.000 13.878 395 PHE FFF O 1
ATOM 10263 N N . ALA C 1 394 ? 53.610 62.871 48.726 1.000 14.286 396 ALA FFF N 1
ATOM 10264 C CA . ALA C 1 394 ? 54.977 63.358 48.411 1.000 14.452 396 ALA FFF CA 1
ATOM 10265 C C . ALA C 1 394 ? 55.597 64.012 49.653 1.000 14.069 396 ALA FFF C 1
ATOM 10266 O O . ALA C 1 394 ? 56.788 63.776 49.902 1.000 13.492 396 ALA FFF O 1
ATOM 10268 N N . THR C 1 395 ? 54.813 64.799 50.394 1.000 13.577 397 THR FFF N 1
ATOM 10269 C CA . THR C 1 395 ? 55.276 65.514 51.609 1.000 13.584 397 THR FFF CA 1
ATOM 10270 C C . THR C 1 395 ? 55.751 64.483 52.644 1.000 13.853 397 THR FFF C 1
ATOM 10271 O O . THR C 1 395 ? 56.750 64.774 53.319 1.000 14.137 397 THR FFF O 1
ATOM 10275 N N . PHE C 1 396 ? 55.116 63.309 52.735 1.000 14.122 398 PHE FFF N 1
ATOM 10276 C CA . PHE C 1 396 ? 55.508 62.235 53.692 1.000 14.469 398 PHE FFF CA 1
ATOM 10277 C C . PHE C 1 396 ? 56.763 61.501 53.208 1.000 15.120 398 PHE FFF C 1
ATOM 10278 O O . PHE C 1 396 ? 57.531 61.012 54.062 1.000 14.968 398 PHE FFF O 1
ATOM 10286 N N . ALA C 1 397 ? 56.970 61.424 51.892 1.000 15.603 399 ALA FFF N 1
ATOM 10287 C CA . ALA C 1 397 ? 58.209 60.881 51.296 1.000 16.069 399 ALA FFF CA 1
ATOM 10288 C C . ALA C 1 397 ? 59.375 61.799 51.679 1.000 16.779 399 ALA FFF C 1
ATOM 10289 O O . ALA C 1 397 ? 60.420 61.275 52.098 1.000 16.799 399 ALA FFF O 1
ATOM 10291 N N . GLU C 1 398 ? 59.175 63.120 51.572 1.000 17.630 400 GLU FFF N 1
ATOM 10292 C CA . GLU C 1 398 ? 60.162 64.162 51.961 1.000 18.145 400 GLU FFF CA 1
ATOM 10293 C C . GLU C 1 398 ? 60.508 63.979 53.441 1.000 18.757 400 GLU FFF C 1
ATOM 10294 O O . GLU C 1 398 ? 61.709 63.940 53.768 1.000 19.169 400 GLU FFF O 1
ATOM 10300 N N . MET C 1 399 ? 59.479 63.842 54.280 1.000 18.467 401 MET FFF N 1
ATOM 10301 C CA . MET C 1 399 ? 59.579 63.676 55.752 1.000 19.052 401 MET FFF CA 1
ATOM 10302 C C . MET C 1 399 ? 60.369 62.398 56.079 1.000 19.502 401 MET FFF C 1
ATOM 10303 O O . MET C 1 399 ? 61.331 62.488 56.894 1.000 19.926 401 MET FFF O 1
ATOM 10308 N N . LEU C 1 400 ? 59.992 61.269 55.461 1.000 19.243 402 LEU FFF N 1
ATOM 10309 C CA . LEU C 1 400 ? 60.604 59.933 55.703 1.000 19.152 402 LEU FFF CA 1
ATOM 10310 C C . LEU C 1 400 ? 61.973 59.847 55.021 1.000 19.107 402 LEU FFF C 1
ATOM 10311 O O . LEU C 1 400 ? 62.700 58.865 55.275 1.000 18.438 402 LEU FFF O 1
ATOM 10316 N N . ASN C 1 401 ? 62.290 60.827 54.165 1.000 19.870 403 ASN FFF N 1
ATOM 10317 C CA . ASN C 1 401 ? 63.531 60.894 53.348 1.000 20.045 403 ASN FFF CA 1
ATOM 10318 C C . ASN C 1 401 ? 63.653 59.598 52.535 1.000 19.849 403 ASN FFF C 1
ATOM 10319 O O . ASN C 1 401 ? 64.754 59.039 52.478 1.000 19.920 403 ASN FFF O 1
ATOM 10324 N N . VAL C 1 402 ? 62.551 59.149 51.928 1.000 19.859 404 VAL FFF N 1
ATOM 10325 C CA . VAL C 1 402 ? 62.475 57.897 51.122 1.000 21.141 404 VAL FFF CA 1
ATOM 10326 C C . VAL C 1 402 ? 62.130 58.270 49.669 1.000 21.139 404 VAL FFF C 1
ATOM 10327 O O . VAL C 1 402 ? 61.310 59.199 49.454 1.000 22.140 404 VAL FFF O 1
ATOM 10331 N N . ARG C 1 403 ? 62.769 57.591 48.713 1.000 19.905 405 ARG FFF N 1
ATOM 10332 C CA . ARG C 1 403 ? 62.607 57.821 47.258 1.000 18.909 405 ARG FFF CA 1
ATOM 10333 C C . ARG C 1 403 ? 61.362 57.076 46.768 1.000 18.007 405 ARG FFF C 1
ATOM 10334 O O . ARG C 1 403 ? 61.272 55.869 46.983 1.000 17.177 405 ARG FFF O 1
ATOM 10342 N N . LEU C 1 404 ? 60.433 57.785 46.133 1.000 17.901 406 LEU FFF N 1
ATOM 10343 C CA . LEU C 1 404 ? 59.185 57.210 45.560 1.000 17.526 406 LEU FFF CA 1
ATOM 10344 C C . LEU C 1 404 ? 59.517 56.411 44.303 1.000 16.882 406 LEU FFF C 1
ATOM 10345 O O . LEU C 1 404 ? 60.281 56.873 43.461 1.000 16.346 406 LEU FFF O 1
ATOM 10350 N N . PRO C 1 405 ? 58.942 55.198 44.129 1.000 16.376 407 PRO FFF N 1
ATOM 10351 C CA . PRO C 1 405 ? 59.043 54.455 42.873 1.000 16.408 407 PRO FFF CA 1
ATOM 10352 C C . PRO C 1 405 ? 58.618 55.259 41.634 1.000 17.089 407 PRO FFF C 1
ATOM 10353 O O . PRO C 1 405 ? 57.827 56.179 41.756 1.000 17.930 407 PRO FFF O 1
ATOM 10357 N N . GLU C 1 406 ? 59.167 54.879 40.476 1.000 17.401 408 GLU FFF N 1
ATOM 10358 C CA . GLU C 1 406 ? 58.763 55.352 39.122 1.000 18.073 408 GLU FFF CA 1
ATOM 10359 C C . GLU C 1 406 ? 57.227 55.272 39.032 1.000 17.445 408 GLU FFF C 1
ATOM 10360 O O . GLU C 1 406 ? 56.665 54.204 39.331 1.000 16.370 408 GLU FFF O 1
ATOM 10366 N N . GLY C 1 407 ? 56.578 56.390 38.689 1.000 17.235 409 GLY FFF N 1
ATOM 10367 C CA . GLY C 1 407 ? 55.134 56.458 38.380 1.000 17.150 409 GLY FFF CA 1
ATOM 10368 C C . GLY C 1 407 ? 54.275 56.807 39.586 1.000 17.203 409 GLY FFF C 1
ATOM 10369 O O . GLY C 1 407 ? 53.119 57.215 39.367 1.000 17.581 409 GLY FFF O 1
ATOM 10370 N N . ALA C 1 408 ? 54.807 56.654 40.807 1.000 16.930 410 ALA FFF N 1
ATOM 10371 C CA . ALA C 1 408 ? 54.070 56.816 42.084 1.000 16.185 410 ALA FFF CA 1
ATOM 10372 C C . ALA C 1 408 ? 53.755 58.294 42.327 1.000 15.728 410 ALA FFF C 1
ATOM 10373 O O . ALA C 1 408 ? 54.604 59.135 41.977 1.000 15.503 410 ALA FFF O 1
ATOM 10375 N N . ALA C 1 409 ? 52.574 58.583 42.891 1.000 15.266 411 ALA FFF N 1
ATOM 10376 C CA . ALA C 1 409 ? 52.140 59.922 43.362 1.000 14.770 411 ALA FFF CA 1
ATOM 10377 C C . ALA C 1 409 ? 52.534 60.999 42.355 1.000 14.486 411 ALA FFF C 1
ATOM 10378 O O . ALA C 1 409 ? 53.180 61.987 42.714 1.000 14.307 411 ALA FFF O 1
ATOM 10380 N N . PRO C 1 410 ? 52.124 60.848 41.073 1.000 14.488 412 PRO FFF N 1
ATOM 10381 C CA . PRO C 1 410 ? 52.636 61.683 39.976 1.000 14.059 412 PRO FFF CA 1
ATOM 10382 C C . PRO C 1 410 ? 52.308 63.182 40.071 1.000 13.307 412 PRO FFF C 1
ATOM 10383 O O . PRO C 1 410 ? 53.135 63.973 39.651 1.000 13.066 412 PRO FFF O 1
ATOM 10387 N N . ASP C 1 411 ? 51.139 63.534 40.618 1.000 12.849 413 ASP FFF N 1
ATOM 10388 C CA . ASP C 1 411 ? 50.672 64.940 40.767 1.000 12.426 413 ASP FFF CA 1
ATOM 10389 C C . ASP C 1 411 ? 50.948 65.471 42.179 1.000 11.975 413 ASP FFF C 1
ATOM 10390 O O . ASP C 1 411 ? 50.563 66.627 42.445 1.000 12.265 413 ASP FFF O 1
ATOM 10395 N N . SER C 1 412 ? 51.580 64.677 43.052 1.000 11.491 414 SER FFF N 1
ATOM 10396 C CA . SER C 1 412 ? 51.871 65.035 44.467 1.000 11.126 414 SER FFF CA 1
ATOM 10397 C C . SER C 1 412 ? 53.147 65.880 44.542 1.000 10.939 414 SER FFF C 1
ATOM 10398 O O . SER C 1 412 ? 54.228 65.344 44.233 1.000 10.622 414 SER FFF O 1
ATOM 10401 N N . GLU C 1 413 ? 53.027 67.156 44.924 1.000 11.113 415 GLU FFF N 1
ATOM 10402 C CA . GLU C 1 413 ? 54.173 68.106 45.039 1.000 11.550 415 GLU FFF CA 1
ATOM 10403 C C . GLU C 1 413 ? 54.630 68.169 46.498 1.000 11.697 415 GLU FFF C 1
ATOM 10404 O O . GLU C 1 413 ? 53.865 68.583 47.360 1.000 11.289 415 GLU FFF O 1
ATOM 10410 N N . PRO C 1 414 ? 55.885 67.780 46.828 1.000 12.048 416 PRO FFF N 1
ATOM 10411 C CA . PRO C 1 414 ? 56.338 67.760 48.219 1.000 12.362 416 PRO FFF CA 1
ATOM 10412 C C . PRO C 1 414 ? 56.537 69.184 48.739 1.000 12.736 416 PRO FFF C 1
ATOM 10413 O O . PRO C 1 414 ? 57.021 70.001 47.973 1.000 13.197 416 PRO FFF O 1
ATOM 10417 N N . MET C 1 415 ? 56.126 69.459 49.980 1.000 13.294 417 MET FFF N 1
ATOM 10418 C CA . MET C 1 415 ? 56.305 70.795 50.622 1.000 14.148 417 MET FFF CA 1
ATOM 10419 C C . MET C 1 415 ? 56.079 70.682 52.137 1.000 13.968 417 MET FFF C 1
ATOM 10420 O O . MET C 1 415 ? 55.177 71.341 52.667 1.000 14.179 417 MET FFF O 1
ATOM 10425 N N . LEU C 1 416 ? 56.921 69.893 52.799 1.000 13.998 418 LEU FFF N 1
ATOM 10426 C CA . LEU C 1 416 ? 56.985 69.736 54.277 1.000 14.407 418 LEU FFF CA 1
ATOM 10427 C C . LEU C 1 416 ? 57.126 71.110 54.947 1.000 15.058 418 LEU FFF C 1
ATOM 10428 O O . LEU C 1 416 ? 56.571 71.275 56.036 1.000 15.155 418 LEU FFF O 1
ATOM 10433 N N . LYS C 1 417 ? 57.870 72.042 54.348 1.000 15.559 419 LYS FFF N 1
ATOM 10434 C CA . LYS C 1 417 ? 58.131 73.383 54.935 1.000 16.182 419 LYS FFF CA 1
ATOM 10435 C C . LYS C 1 417 ? 56.812 74.160 55.033 1.000 15.711 419 LYS FFF C 1
ATOM 10436 O O . LYS C 1 417 ? 56.575 74.810 56.066 1.000 15.848 419 LYS FFF O 1
ATOM 10442 N N . ALA C 1 418 ? 55.969 74.080 54.004 1.000 15.264 420 ALA FFF N 1
ATOM 10443 C CA . ALA C 1 418 ? 54.670 74.785 53.946 1.000 14.831 420 ALA FFF CA 1
ATOM 10444 C C . ALA C 1 418 ? 53.703 74.120 54.928 1.000 14.483 420 ALA FFF C 1
ATOM 10445 O O . ALA C 1 418 ? 53.051 74.848 55.703 1.000 15.108 420 ALA FFF O 1
ATOM 10447 N N . TRP C 1 419 ? 53.633 72.790 54.912 1.000 13.929 421 TRP FFF N 1
ATOM 10448 C CA . TRP C 1 419 ? 52.679 72.000 55.738 1.000 14.097 421 TRP FFF CA 1
ATOM 10449 C C . TRP C 1 419 ? 53.047 72.046 57.231 1.000 14.062 421 TRP FFF C 1
ATOM 10450 O O . TRP C 1 419 ? 52.193 71.658 58.035 1.000 13.891 421 TRP FFF O 1
ATOM 10461 N N . THR C 1 420 ? 54.266 72.473 57.585 1.000 14.259 422 THR FFF N 1
ATOM 10462 C CA . THR C 1 420 ? 54.743 72.605 58.991 1.000 14.473 422 THR FFF CA 1
ATOM 10463 C C . THR C 1 420 ? 54.796 74.083 59.383 1.000 14.954 422 THR FFF C 1
ATOM 10464 O O . THR C 1 420 ? 55.326 74.384 60.462 1.000 15.344 422 THR FFF O 1
ATOM 10468 N N . GLY C 1 421 ? 54.260 74.962 58.536 1.000 15.782 423 GLY FFF N 1
ATOM 10469 C CA . GLY C 1 421 ? 54.032 76.387 58.842 1.000 16.245 423 GLY FFF CA 1
ATOM 10470 C C . GLY C 1 421 ? 55.314 77.202 58.850 1.000 16.699 423 GLY FFF C 1
ATOM 10471 O O . GLY C 1 421 ? 55.272 78.328 59.368 1.000 16.574 423 GLY FFF O 1
ATOM 10472 N N . LYS C 1 422 ? 56.394 76.680 58.257 1.000 17.380 424 LYS FFF N 1
ATOM 10473 C CA . LYS C 1 422 ? 57.746 77.302 58.275 1.000 18.229 424 LYS FFF CA 1
ATOM 10474 C C . LYS C 1 422 ? 57.970 78.140 57.009 1.000 18.783 424 LYS FFF C 1
ATOM 10475 O O . LYS C 1 422 ? 59.099 78.636 56.845 1.000 19.087 424 LYS FFF O 1
ATOM 10481 N N . GLN C 1 423 ? 56.940 78.307 56.167 1.000 19.197 425 GLN FFF N 1
ATOM 10482 C CA . GLN C 1 423 ? 57.025 78.951 54.828 1.000 19.406 425 GLN FFF CA 1
ATOM 10483 C C . GLN C 1 423 ? 55.622 79.395 54.379 1.000 19.470 425 GLN FFF C 1
ATOM 10484 O O . GLN C 1 423 ? 54.704 78.549 54.389 1.000 20.203 425 GLN FFF O 1
ATOM 10490 N N . LYS C 1 424 ? 55.454 80.663 53.990 1.000 19.741 426 LYS FFF N 1
ATOM 10491 C CA . LYS C 1 424 ? 54.145 81.248 53.587 1.000 20.600 426 LYS FFF CA 1
ATOM 10492 C C . LYS C 1 424 ? 53.673 80.676 52.238 1.000 20.569 426 LYS FFF C 1
ATOM 10493 O O . LYS C 1 424 ? 52.465 80.499 52.069 1.000 20.083 426 LYS FFF O 1
ATOM 10499 N N . LYS C 1 425 ? 54.586 80.440 51.296 1.000 21.209 427 LYS FFF N 1
ATOM 10500 C CA . LYS C 1 425 ? 54.256 80.075 49.886 1.000 21.291 427 LYS FFF CA 1
ATOM 10501 C C . LYS C 1 425 ? 54.001 78.561 49.797 1.000 21.096 427 LYS FFF C 1
ATOM 10502 O O . LYS C 1 425 ? 54.905 77.773 50.161 1.000 21.554 427 LYS FFF O 1
ATOM 10504 N N . GLY C 1 426 ? 52.823 78.175 49.303 1.000 20.305 428 GLY FFF N 1
ATOM 10505 C CA . GLY C 1 426 ? 52.439 76.771 49.067 1.000 19.465 428 GLY FFF CA 1
ATOM 10506 C C . GLY C 1 426 ? 52.701 76.328 47.637 1.000 19.077 428 GLY FFF C 1
ATOM 10507 O O . GLY C 1 426 ? 53.855 76.426 47.197 1.000 19.004 428 GLY FFF O 1
ATOM 10508 N N . ARG C 1 427 ? 51.662 75.849 46.938 1.000 18.353 429 ARG FFF N 1
ATOM 10509 C CA . ARG C 1 427 ? 51.705 75.499 45.492 1.000 17.358 429 ARG FFF CA 1
ATOM 10510 C C . ARG C 1 427 ? 51.765 76.791 44.681 1.000 16.434 429 ARG FFF C 1
ATOM 10511 O O . ARG C 1 427 ? 51.303 77.845 45.174 1.000 15.878 429 ARG FFF O 1
ATOM 10519 N N . GLU C 1 428 ? 52.294 76.693 43.464 1.000 16.027 430 GLU FFF N 1
ATOM 10520 C CA . GLU C 1 428 ? 52.254 77.784 42.458 1.000 16.080 430 GLU FFF CA 1
ATOM 10521 C C . GLU C 1 428 ? 50.972 77.671 41.622 1.000 15.146 430 GLU FFF C 1
ATOM 10522 O O . GLU C 1 428 ? 50.418 78.721 41.276 1.000 14.357 430 GLU FFF O 1
ATOM 10528 N N . TRP C 1 429 ? 50.546 76.446 41.310 1.000 14.269 431 TRP FFF N 1
ATOM 10529 C CA . TRP C 1 429 ? 49.316 76.143 40.533 1.000 14.179 431 TRP FFF CA 1
ATOM 10530 C C . TRP C 1 429 ? 48.595 74.957 41.175 1.000 14.068 431 TRP FFF C 1
ATOM 10531 O O . TRP C 1 429 ? 49.291 74.029 41.626 1.000 14.273 431 TRP FFF O 1
ATOM 10542 N N . LEU C 1 430 ? 47.261 74.987 41.186 1.000 13.847 432 LEU FFF N 1
ATOM 10543 C CA . LEU C 1 430 ? 46.400 73.911 41.753 1.000 13.854 432 LEU FFF CA 1
ATOM 10544 C C . LEU C 1 430 ? 45.196 73.705 40.837 1.000 13.786 432 LEU FFF C 1
ATOM 10545 O O . LEU C 1 430 ? 44.463 74.679 40.604 1.000 14.214 432 LEU FFF O 1
ATOM 10550 N N . VAL C 1 431 ? 44.985 72.477 40.373 1.000 13.689 433 VAL FFF N 1
ATOM 10551 C CA . VAL C 1 431 ? 43.773 72.099 39.596 1.000 13.662 433 VAL FFF CA 1
ATOM 10552 C C . VAL C 1 431 ? 42.777 71.433 40.549 1.000 13.098 433 VAL FFF C 1
ATOM 10553 O O . VAL C 1 431 ? 43.109 70.398 41.149 1.000 12.630 433 VAL FFF O 1
ATOM 10557 N N . LEU C 1 432 ? 41.589 72.018 40.650 1.000 12.906 434 LEU FFF N 1
ATOM 10558 C CA . LEU C 1 432 ? 40.448 71.500 41.444 1.000 12.716 434 LEU FFF CA 1
ATOM 10559 C C . LEU C 1 432 ? 39.374 70.978 40.488 1.000 12.307 434 LEU FFF C 1
ATOM 10560 O O . LEU C 1 432 ? 39.315 71.441 39.332 1.000 11.919 434 LEU FFF O 1
ATOM 10565 N N . GLN C 1 433 ? 38.570 70.041 40.987 1.000 12.205 435 GLN FFF N 1
ATOM 10566 C CA . GLN C 1 433 ? 37.549 69.293 40.219 1.000 12.291 435 GLN FFF CA 1
ATOM 10567 C C . GLN C 1 433 ? 36.213 69.419 40.955 1.000 12.467 435 GLN FFF C 1
ATOM 10568 O O . GLN C 1 433 ? 36.240 69.580 42.204 1.000 13.114 435 GLN FFF O 1
ATOM 10574 N N . ASN C 1 434 ? 35.100 69.363 40.220 1.000 12.290 436 ASN FFF N 1
ATOM 10575 C CA . ASN C 1 434 ? 33.731 69.395 40.805 1.000 12.276 436 ASN FFF CA 1
ATOM 10576 C C . ASN C 1 434 ? 33.012 68.081 40.469 1.000 12.371 436 ASN FFF C 1
ATOM 10577 O O . ASN C 1 434 ? 33.680 67.163 39.975 1.000 12.333 436 ASN FFF O 1
ATOM 10582 N N . ALA C 1 435 ? 31.705 67.997 40.727 1.000 12.383 437 ALA FFF N 1
ATOM 10583 C CA . ALA C 1 435 ? 30.909 66.748 40.633 1.000 12.960 437 ALA FFF CA 1
ATOM 10584 C C . ALA C 1 435 ? 30.721 66.314 39.171 1.000 12.843 437 ALA FFF C 1
ATOM 10585 O O . ALA C 1 435 ? 30.526 65.113 38.951 1.000 11.958 437 ALA FFF O 1
ATOM 10587 N N . GLN C 1 436 ? 30.757 67.272 38.232 1.000 13.565 438 GLN FFF N 1
ATOM 10588 C CA . GLN C 1 436 ? 30.647 67.047 36.761 1.000 13.878 438 GLN FFF CA 1
ATOM 10589 C C . GLN C 1 436 ? 32.041 66.948 36.129 1.000 13.573 438 GLN FFF C 1
ATOM 10590 O O . GLN C 1 436 ? 32.125 66.939 34.875 1.000 13.561 438 GLN FFF O 1
ATOM 10596 N N . ASN C 1 437 ? 33.095 66.891 36.955 1.000 13.285 439 ASN FFF N 1
ATOM 10597 C CA . ASN C 1 437 ? 34.509 66.664 36.536 1.000 12.826 439 ASN FFF CA 1
ATOM 10598 C C . ASN C 1 437 ? 35.014 67.827 35.675 1.000 12.850 439 ASN FFF C 1
ATOM 10599 O O . ASN C 1 437 ? 35.970 67.614 34.925 1.000 12.594 439 ASN FFF O 1
ATOM 10604 N N . ASN C 1 438 ? 34.412 69.011 35.796 1.000 13.426 440 ASN FFF N 1
ATOM 10605 C CA . ASN C 1 438 ? 34.937 70.266 35.206 1.000 13.858 440 ASN FFF CA 1
ATOM 10606 C C . ASN C 1 438 ? 36.047 70.770 36.117 1.000 13.536 440 ASN FFF C 1
ATOM 10607 O O . ASN C 1 438 ? 35.949 70.559 37.346 1.000 13.954 440 ASN FFF O 1
ATOM 10612 N N . LEU C 1 439 ? 37.058 71.403 35.530 1.000 13.132 441 LEU FFF N 1
ATOM 10613 C CA . LEU C 1 439 ? 38.299 71.775 36.240 1.000 13.066 441 LEU FFF CA 1
ATOM 10614 C C . LEU C 1 439 ? 38.336 73.284 36.431 1.000 12.894 441 LEU FFF C 1
ATOM 10615 O O . LEU C 1 439 ? 37.697 74.001 35.629 1.000 13.389 441 LEU FFF O 1
ATOM 10620 N N . SER C 1 440 ? 39.030 73.716 37.485 1.000 12.749 442 SER FFF N 1
ATOM 10621 C CA . SER C 1 440 ? 39.457 75.116 37.722 1.000 12.472 442 SER FFF CA 1
ATOM 10622 C C . SER C 1 440 ? 40.952 75.100 38.036 1.000 12.361 442 SER FFF C 1
ATOM 10623 O O . SER C 1 440 ? 41.441 74.057 38.499 1.000 11.831 442 SER FFF O 1
ATOM 10626 N N . VAL C 1 441 ? 41.653 76.197 37.751 1.000 12.549 443 VAL FFF N 1
ATOM 10627 C CA . VAL C 1 441 ? 43.094 76.356 38.105 1.000 12.485 443 VAL FFF CA 1
ATOM 10628 C C . VAL C 1 441 ? 43.250 77.668 38.871 1.000 12.544 443 VAL FFF C 1
ATOM 10629 O O . VAL C 1 441 ? 42.595 78.653 38.493 1.000 12.409 443 VAL FFF O 1
ATOM 10633 N N . THR C 1 442 ? 44.078 77.661 39.917 1.000 12.678 444 THR FFF N 1
ATOM 10634 C CA . THR C 1 442 ? 44.355 78.851 40.758 1.000 13.246 444 THR FFF CA 1
ATOM 10635 C C . THR C 1 442 ? 45.844 78.915 41.099 1.000 13.762 444 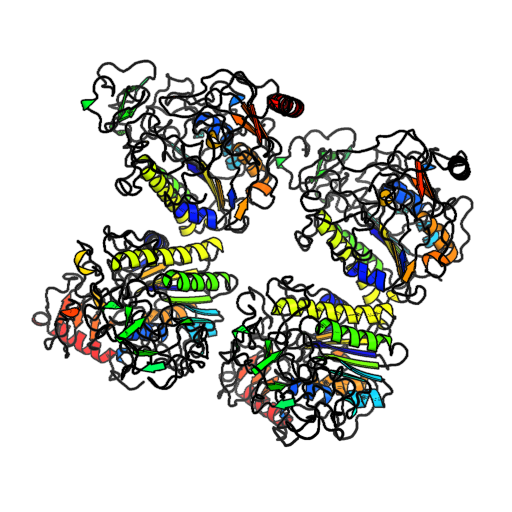THR FFF C 1
ATOM 10636 O O . THR C 1 442 ? 46.472 77.840 41.206 1.000 13.765 444 THR FFF O 1
ATOM 10640 N N . ASP C 1 443 ? 46.361 80.137 41.266 1.000 14.247 445 ASP FFF N 1
ATOM 10641 C CA . ASP C 1 443 ? 47.754 80.430 41.698 1.000 14.695 445 ASP FFF CA 1
ATOM 10642 C C . ASP C 1 443 ? 47.722 80.953 43.136 1.000 15.199 445 ASP FFF C 1
ATOM 10643 O O . ASP C 1 443 ? 48.766 81.448 43.609 1.000 14.855 445 ASP FFF O 1
ATOM 10648 N N . GLY C 1 444 ? 46.563 80.846 43.795 1.000 15.871 446 GLY FFF N 1
ATOM 10649 C CA . GLY C 1 444 ? 46.325 81.358 45.159 1.000 16.763 446 GLY FFF CA 1
ATOM 10650 C C . GLY C 1 444 ? 45.617 82.703 45.143 1.000 17.113 446 GLY FFF C 1
ATOM 10651 O O . GLY C 1 444 ? 45.144 83.118 46.221 1.000 17.814 446 GLY FFF O 1
ATOM 10652 N N . ARG C 1 445 ? 45.544 83.350 43.973 1.000 16.978 447 ARG FFF N 1
ATOM 10653 C CA . ARG C 1 445 ? 45.063 84.748 43.809 1.000 17.342 447 ARG FFF CA 1
ATOM 10654 C C . ARG C 1 445 ? 43.961 84.763 42.743 1.000 17.018 447 ARG FFF C 1
ATOM 10655 O O . ARG C 1 445 ? 42.835 85.162 43.072 1.000 17.699 447 ARG FFF O 1
ATOM 10663 N N . TRP C 1 446 ? 44.273 84.347 41.512 1.000 16.254 448 TRP FFF N 1
ATOM 10664 C CA . TRP C 1 446 ? 43.295 84.189 40.403 1.000 15.707 448 TRP FFF CA 1
ATOM 10665 C C . TRP C 1 446 ? 42.786 82.743 40.356 1.000 15.639 448 TRP FFF C 1
ATOM 10666 O O . TRP C 1 446 ? 43.568 81.818 40.665 1.000 14.650 448 TRP FFF O 1
ATOM 10677 N N . LYS C 1 447 ? 41.514 82.575 39.989 1.000 16.068 449 LYS FFF N 1
ATOM 10678 C CA . LYS C 1 447 ? 40.871 81.259 39.766 1.000 16.669 449 LYS FFF CA 1
ATOM 10679 C C . LYS C 1 447 ? 40.104 81.314 38.442 1.000 17.150 449 LYS FFF C 1
ATOM 10680 O O . LYS C 1 447 ? 39.218 82.187 38.315 1.000 17.307 449 LYS FFF O 1
ATOM 10686 N N . TYR C 1 448 ? 40.476 80.444 37.492 1.000 17.181 450 TYR FFF N 1
ATOM 10687 C CA . TYR C 1 448 ? 39.829 80.283 36.163 1.000 17.186 450 TYR FFF CA 1
ATOM 10688 C C . TYR C 1 448 ? 39.054 78.963 36.167 1.000 16.721 450 TYR FFF C 1
ATOM 10689 O O . TYR C 1 448 ? 39.675 77.912 36.426 1.000 16.340 450 TYR FFF O 1
ATOM 10698 N N . LEU C 1 449 ? 37.743 79.024 35.925 1.000 16.221 451 LEU FFF N 1
ATOM 10699 C CA . LEU C 1 449 ? 36.875 77.831 35.735 1.000 16.817 451 LEU FFF CA 1
ATOM 10700 C C . LEU C 1 449 ? 36.738 77.576 34.229 1.000 17.589 451 LEU FFF C 1
ATOM 10701 O O . LEU C 1 449 ? 36.164 78.427 33.520 1.000 17.805 451 LEU FFF O 1
ATOM 10706 N N . ARG C 1 450 ? 37.269 76.455 33.752 1.000 18.632 452 ARG FFF N 1
ATOM 10707 C CA . ARG C 1 450 ? 37.220 76.062 32.321 1.000 20.476 452 ARG FFF CA 1
ATOM 10708 C C . ARG C 1 450 ? 35.766 75.797 31.928 1.000 21.862 452 ARG FFF C 1
ATOM 10709 O O . ARG C 1 450 ? 35.051 75.079 32.633 1.000 22.325 452 ARG FFF O 1
ATOM 10717 N N . PRO C 1 451 ? 35.276 76.392 30.814 1.000 21.922 453 PRO FFF N 1
ATOM 10718 C CA . PRO C 1 451 ? 33.957 76.060 30.280 1.000 22.136 453 PRO FFF CA 1
ATOM 10719 C C . PRO C 1 451 ? 33.719 74.544 30.191 1.000 22.638 453 PRO FFF C 1
ATOM 10720 O O . PRO C 1 451 ? 34.657 73.810 29.919 1.000 22.619 453 PRO FFF O 1
ATOM 10724 N N . GLY C 1 452 ? 32.476 74.113 30.418 1.000 22.877 454 GLY FFF N 1
ATOM 10725 C CA . GLY C 1 452 ? 32.120 72.682 30.503 1.000 22.665 454 GLY FFF CA 1
ATOM 10726 C C . GLY C 1 452 ? 30.624 72.467 30.632 1.000 21.704 454 GLY FFF C 1
ATOM 10727 O O . GLY C 1 452 ? 29.887 73.440 30.916 1.000 21.112 454 GLY FFF O 1
ATOM 10728 N N . ASN C 1 453 ? 30.176 71.228 30.390 1.000 21.302 455 ASN FFF N 1
ATOM 10729 C CA . ASN C 1 453 ? 28.746 70.838 30.492 1.000 20.729 455 ASN FFF CA 1
ATOM 10730 C C . ASN C 1 453 ? 28.365 70.674 31.962 1.000 21.051 455 ASN FFF C 1
ATOM 10731 O O . ASN C 1 453 ? 29.266 70.613 32.835 1.000 20.575 455 ASN FFF O 1
ATOM 10736 N N . GLY C 1 454 ? 27.059 70.632 32.216 1.000 21.455 456 GLY FFF N 1
ATOM 10737 C CA . GLY C 1 454 ? 26.478 70.456 33.558 1.000 21.616 456 GLY FFF CA 1
ATOM 10738 C C . GLY C 1 454 ? 25.569 71.619 33.935 1.000 21.394 456 GLY FFF C 1
ATOM 10739 O O . GLY C 1 454 ? 25.736 72.741 33.447 1.000 20.959 456 GLY FFF O 1
ATOM 10740 N N . PRO C 1 455 ? 24.594 71.376 34.836 1.000 21.022 457 PRO FFF N 1
ATOM 10741 C CA . PRO C 1 455 ? 23.681 72.426 35.278 1.000 21.103 457 PRO FFF CA 1
ATOM 10742 C C . PRO C 1 455 ? 24.393 73.471 36.149 1.000 20.430 457 PRO FFF C 1
ATOM 10743 O O . PRO C 1 455 ? 25.383 73.142 36.773 1.000 20.378 457 PRO FFF O 1
ATOM 10747 N N . ALA C 1 456 ? 23.860 74.690 36.172 1.000 20.261 458 ALA FFF N 1
ATOM 10748 C CA . ALA C 1 456 ? 24.379 75.828 36.963 1.000 20.665 458 ALA FFF CA 1
ATOM 10749 C C . ALA C 1 456 ? 24.025 75.641 38.445 1.000 20.516 458 ALA FFF C 1
ATOM 10750 O O . ALA C 1 456 ? 24.737 76.199 39.309 1.000 20.100 458 ALA FFF O 1
ATOM 10752 N N . TYR C 1 457 ? 22.976 74.859 38.718 1.000 20.538 459 TYR FFF N 1
ATOM 10753 C CA . TYR C 1 457 ? 22.346 74.701 40.051 1.000 20.979 459 TYR FFF CA 1
ATOM 10754 C C . TYR C 1 457 ? 21.826 73.272 40.235 1.000 20.478 459 TYR FFF C 1
ATOM 10755 O O . TYR C 1 457 ? 21.404 72.669 39.262 1.000 21.595 459 TYR FFF O 1
ATOM 10764 N N . LEU C 1 458 ? 21.891 72.740 41.456 1.000 20.255 460 LEU FFF N 1
ATOM 10765 C CA . LEU C 1 458 ? 21.199 71.491 41.898 1.000 20.494 460 LEU FFF CA 1
ATOM 10766 C C . LEU C 1 458 ? 20.094 71.894 42.877 1.000 20.856 460 LEU FFF C 1
ATOM 10767 O O . LEU C 1 458 ? 20.462 72.371 43.980 1.000 23.383 460 LEU FFF O 1
ATOM 10772 N N . LYS C 1 459 ? 18.817 71.744 42.491 1.000 19.785 461 LYS FFF N 1
ATOM 10773 C CA . LYS C 1 459 ? 17.642 72.160 43.308 1.000 19.807 461 LYS FFF CA 1
ATOM 10774 C C . LYS C 1 459 ? 17.572 71.327 44.594 1.000 19.438 461 LYS FFF C 1
ATOM 10775 O O . LYS C 1 459 ? 17.420 71.910 45.691 1.000 19.182 461 LYS FFF O 1
ATOM 10777 N N . ALA C 1 460 ? 17.691 70.004 44.442 1.000 18.863 462 ALA FFF N 1
ATOM 10778 C CA . ALA C 1 460 ? 17.532 68.981 45.495 1.000 18.894 462 ALA FFF CA 1
ATOM 10779 C C . ALA C 1 460 ? 18.390 69.349 46.708 1.000 19.377 462 ALA FFF C 1
ATOM 10780 O O . ALA C 1 460 ? 17.950 69.144 47.858 1.000 20.000 462 ALA FFF O 1
ATOM 10782 N N . VAL C 1 461 ? 19.590 69.859 46.442 1.000 19.874 463 VAL FFF N 1
ATOM 10783 C CA . VAL C 1 461 ? 20.704 70.066 47.413 1.000 19.473 463 VAL FFF CA 1
ATOM 10784 C C . VAL C 1 461 ? 20.924 71.576 47.606 1.000 19.736 463 VAL FFF C 1
ATOM 10785 O O . VAL C 1 461 ? 21.659 71.942 48.536 1.000 19.909 463 VAL FFF O 1
ATOM 10789 N N . ASN C 1 462 ? 20.278 72.414 46.783 1.000 20.377 464 ASN FFF N 1
ATOM 10790 C CA . ASN C 1 462 ? 20.338 73.898 46.832 1.000 20.499 464 ASN FFF CA 1
ATOM 10791 C C . ASN C 1 462 ? 21.801 74.362 46.854 1.000 20.173 464 ASN FFF C 1
ATOM 10792 O O . ASN C 1 462 ? 22.181 75.114 47.776 1.000 19.937 464 ASN FFF O 1
ATOM 10797 N N . ILE C 1 463 ? 22.589 73.955 45.857 1.000 20.045 465 ILE FFF N 1
ATOM 10798 C CA . ILE C 1 463 ? 24.011 74.382 45.705 1.000 20.079 465 ILE FFF CA 1
ATOM 10799 C C . ILE C 1 463 ? 24.243 74.890 44.275 1.000 20.309 465 ILE FFF C 1
ATOM 10800 O O . ILE C 1 463 ? 23.852 74.195 43.332 1.000 20.266 465 ILE FFF O 1
ATOM 10805 N N . GLU C 1 464 ? 24.871 76.060 44.138 1.000 20.709 466 GLU FFF N 1
ATOM 10806 C CA . GLU C 1 464 ? 25.419 76.579 42.855 1.000 20.811 466 GLU FFF CA 1
ATOM 10807 C C . GLU C 1 464 ? 26.682 75.784 42.516 1.000 20.681 466 GLU FFF C 1
ATOM 10808 O O . GLU C 1 464 ? 27.621 75.814 43.339 1.000 20.036 466 GLU FFF O 1
ATOM 10814 N N . LEU C 1 465 ? 26.697 75.128 41.349 1.000 21.106 467 LEU FFF N 1
ATOM 10815 C CA . LEU C 1 465 ? 27.748 74.165 40.921 1.000 21.551 467 LEU FFF CA 1
ATOM 10816 C C . LEU C 1 465 ? 28.874 74.879 40.161 1.000 22.832 467 LEU FFF C 1
ATOM 10817 O O . LEU C 1 465 ? 29.985 74.319 40.113 1.000 23.318 467 LEU FFF O 1
ATOM 10822 N N . GLY C 1 466 ? 28.592 76.037 39.553 1.000 24.072 468 GLY FFF N 1
ATOM 10823 C CA . GLY C 1 466 ? 29.590 76.850 38.829 1.000 24.236 468 GLY FFF CA 1
ATOM 10824 C C . GLY C 1 466 ? 29.845 76.358 37.406 1.000 24.023 468 GLY FFF C 1
ATOM 10825 O O . GLY C 1 466 ? 30.685 76.983 36.719 1.000 25.387 468 GLY FFF O 1
ATOM 10826 N N . ASN C 1 467 ? 29.166 75.293 36.964 1.000 22.809 469 ASN FFF N 1
ATOM 10827 C CA . ASN C 1 467 ? 29.216 74.819 35.554 1.000 21.570 469 ASN FFF CA 1
ATOM 10828 C C . ASN C 1 467 ? 28.691 75.931 34.649 1.000 21.298 469 ASN FFF C 1
ATOM 10829 O O . ASN C 1 467 ? 27.635 76.503 34.979 1.000 20.657 469 ASN FFF O 1
ATOM 10834 N N . SER C 1 468 ? 29.411 76.228 33.568 1.000 21.325 470 SER FFF N 1
ATOM 10835 C CA . SER C 1 468 ? 29.054 77.304 32.611 1.000 22.231 470 SER FFF CA 1
ATOM 10836 C C . SER C 1 468 ? 29.699 77.049 31.249 1.000 22.731 470 SER FFF C 1
ATOM 10837 O O . SER C 1 468 ? 30.782 76.469 31.197 1.000 21.221 470 SER FFF O 1
ATOM 10840 N N . LYS C 1 469 ? 29.023 77.498 30.198 1.000 25.454 471 LYS FFF N 1
ATOM 10841 C CA . LYS C 1 469 ? 29.509 77.463 28.794 1.000 27.931 471 LYS FFF CA 1
ATOM 10842 C C . LYS C 1 469 ? 30.474 78.646 28.595 1.000 26.647 471 LYS FFF C 1
ATOM 10843 O O . LYS C 1 469 ? 31.326 78.569 27.696 1.000 23.325 471 LYS FFF O 1
ATOM 10849 N N . GLU C 1 470 ? 30.341 79.681 29.434 1.000 27.587 472 GLU FFF N 1
ATOM 10850 C CA . GLU C 1 470 ? 31.180 80.905 29.435 1.000 28.700 472 GLU FFF CA 1
ATOM 10851 C C . GLU C 1 470 ? 32.423 80.655 30.283 1.000 28.456 472 GLU FFF C 1
ATOM 10852 O O . GLU C 1 470 ? 32.346 80.004 31.326 1.000 27.817 472 GLU FFF O 1
ATOM 10858 N N . PRO C 1 471 ? 33.607 81.165 29.871 1.000 28.986 473 PRO FFF N 1
ATOM 10859 C CA . PRO C 1 471 ? 34.779 81.177 30.744 1.000 29.300 473 PRO FFF CA 1
ATOM 10860 C C . PRO C 1 471 ? 34.490 82.013 31.993 1.000 28.307 473 PRO FFF C 1
ATOM 10861 O O . PRO C 1 471 ? 33.754 82.970 31.879 1.000 29.114 473 PRO FFF O 1
ATOM 10865 N N . GLN C 1 472 ? 35.065 81.627 33.134 1.000 26.250 474 GLN FFF N 1
ATOM 10866 C CA . GLN C 1 472 ? 34.921 82.344 34.428 1.000 24.339 474 GLN FFF CA 1
ATOM 10867 C C . GLN C 1 472 ? 36.311 82.645 34.992 1.000 22.377 474 GLN FFF C 1
ATOM 10868 O O . GLN C 1 472 ? 37.156 81.730 35.004 1.000 21.235 474 GLN FFF O 1
ATOM 10874 N N . LEU C 1 473 ? 36.537 83.891 35.421 1.000 21.165 475 LEU FFF N 1
ATOM 10875 C CA . LEU C 1 473 ? 37.773 84.329 36.126 1.000 20.393 475 LEU FFF CA 1
ATOM 10876 C C . LEU C 1 473 ? 37.379 85.147 37.357 1.000 19.802 475 LEU FFF C 1
ATOM 10877 O O . LEU C 1 473 ? 36.571 86.080 37.205 1.000 20.438 475 LEU FFF O 1
ATOM 10882 N N . TYR C 1 474 ? 37.940 84.806 38.517 1.000 18.731 476 TYR FFF N 1
ATOM 10883 C CA . TYR C 1 474 ? 37.653 85.447 39.823 1.000 18.020 476 TYR FFF CA 1
ATOM 10884 C C . TYR C 1 474 ? 38.984 85.822 40.481 1.000 18.165 476 TYR FFF C 1
ATOM 10885 O O . TYR C 1 474 ? 39.890 84.967 40.519 1.000 18.406 476 TYR FFF O 1
ATOM 10894 N N . ASP C 1 475 ? 39.101 87.069 40.949 1.000 17.766 477 ASP FFF N 1
ATOM 10895 C CA . ASP C 1 475 ? 40.198 87.534 41.836 1.000 17.927 477 ASP FFF CA 1
ATOM 10896 C C . ASP C 1 475 ? 39.812 87.180 43.278 1.000 18.219 477 ASP FFF C 1
ATOM 10897 O O . ASP C 1 475 ? 39.046 87.944 43.880 1.000 18.138 477 ASP FFF O 1
ATOM 10902 N N . LEU C 1 476 ? 40.321 86.059 43.801 1.000 18.441 478 LEU FFF N 1
ATOM 10903 C CA . LEU C 1 476 ? 39.945 85.498 45.131 1.000 18.769 478 LEU FFF CA 1
ATOM 10904 C C . LEU C 1 476 ? 40.409 86.415 46.270 1.000 19.319 478 LEU FFF C 1
ATOM 10905 O O . LEU C 1 476 ? 39.893 86.238 47.383 1.000 19.815 478 LEU FFF O 1
ATOM 10910 N N . LYS C 1 477 ? 41.360 87.323 46.019 1.000 20.083 479 LYS FFF N 1
ATOM 10911 C CA . LYS C 1 477 ? 41.886 88.281 47.027 1.000 20.046 479 LYS FFF CA 1
ATOM 10912 C C . LYS C 1 477 ? 40.940 89.483 47.124 1.000 20.250 479 LYS FFF C 1
ATOM 10913 O O . LYS C 1 477 ? 40.580 89.834 48.245 1.000 21.068 479 LYS FFF O 1
ATOM 10916 N N . LYS C 1 478 ? 40.542 90.082 45.999 1.000 20.945 480 LYS FFF N 1
ATOM 10917 C CA . LYS C 1 478 ? 39.593 91.233 45.976 1.000 22.059 480 LYS FFF CA 1
ATOM 10918 C C . LYS C 1 478 ? 38.151 90.725 46.111 1.000 22.393 480 LYS FFF C 1
ATOM 10919 O O . LYS C 1 478 ? 37.306 91.504 46.592 1.000 21.539 480 LYS FFF O 1
ATOM 10925 N N . ASP C 1 479 ? 37.884 89.471 45.718 1.000 23.223 481 ASP FFF N 1
ATOM 10926 C CA . ASP C 1 479 ? 36.512 88.910 45.574 1.000 23.595 481 ASP FFF CA 1
ATOM 10927 C C . ASP C 1 479 ? 36.500 87.427 45.954 1.000 23.435 481 ASP FFF C 1
ATOM 10928 O O . ASP C 1 479 ? 36.289 86.563 45.102 1.000 25.025 481 ASP FFF O 1
ATOM 10933 N N . PRO C 1 480 ? 36.686 87.083 47.249 1.000 22.988 482 PRO FFF N 1
ATOM 10934 C CA . PRO C 1 480 ? 36.739 85.684 47.680 1.000 22.885 482 PRO FFF CA 1
ATOM 10935 C C . PRO C 1 480 ? 35.379 84.964 47.610 1.000 23.143 482 PRO FFF C 1
ATOM 10936 O O . PRO C 1 480 ? 35.354 83.743 47.528 1.000 23.318 482 PRO FFF O 1
ATOM 10940 N N . LYS C 1 481 ? 34.283 85.730 47.619 1.000 22.993 483 LYS FFF N 1
ATOM 10941 C CA . LYS C 1 481 ? 32.892 85.216 47.510 1.000 23.039 483 LYS FFF CA 1
ATOM 10942 C C . LYS C 1 481 ? 32.581 84.826 46.056 1.000 23.010 483 LYS FFF C 1
ATOM 10943 O O . LYS C 1 481 ? 31.441 84.359 45.800 1.000 23.669 483 LYS FFF O 1
ATOM 10949 N N . GLU C 1 482 ? 33.533 85.028 45.134 1.000 21.724 484 GLU FFF N 1
ATOM 10950 C CA . GLU C 1 482 ? 33.387 84.680 43.692 1.000 20.683 484 GLU FFF CA 1
ATOM 10951 C C . GLU C 1 482 ? 32.067 85.262 43.163 1.000 19.140 484 GLU FFF C 1
ATOM 10952 O O . GLU C 1 482 ? 31.340 84.532 42.482 1.000 19.230 484 GLU FFF O 1
ATOM 10958 N N . LYS C 1 483 ? 31.775 86.529 43.488 1.000 17.979 485 LYS FFF N 1
ATOM 10959 C CA . LYS C 1 483 ? 30.549 87.262 43.060 1.000 17.640 485 LYS FFF CA 1
ATOM 10960 C C . LYS C 1 483 ? 30.737 87.831 41.643 1.000 17.346 485 LYS FFF C 1
ATOM 10961 O O . LYS C 1 483 ? 29.760 87.831 40.882 1.000 16.985 485 LYS FFF O 1
ATOM 10963 N N . ASN C 1 484 ? 31.950 88.272 41.296 1.000 17.448 486 ASN FFF N 1
ATOM 10964 C CA . ASN C 1 484 ? 32.221 89.182 40.154 1.000 17.757 486 ASN FFF CA 1
ATOM 10965 C C . ASN C 1 484 ? 33.165 88.493 39.157 1.000 18.023 486 ASN FFF C 1
ATOM 10966 O O . ASN C 1 484 ? 34.395 88.568 39.340 1.000 18.299 486 ASN FFF O 1
ATOM 10971 N N . ASN C 1 485 ? 32.590 87.849 38.137 1.000 18.643 487 ASN FFF N 1
ATOM 10972 C CA . ASN C 1 485 ? 33.300 87.209 36.998 1.000 18.910 487 ASN FFF CA 1
ATOM 10973 C C . ASN C 1 485 ? 33.940 88.302 36.135 1.000 19.228 487 ASN FFF C 1
ATOM 10974 O O . ASN C 1 485 ? 33.190 89.113 35.579 1.000 18.487 487 ASN FFF O 1
ATOM 10979 N N . VAL C 1 486 ? 35.272 88.298 36.005 1.000 20.293 488 VAL FFF N 1
ATOM 10980 C CA . VAL C 1 486 ? 36.053 89.369 35.309 1.000 20.678 488 VAL FFF CA 1
ATOM 10981 C C . VAL C 1 486 ? 36.858 88.765 34.146 1.000 21.727 488 VAL FFF C 1
ATOM 10982 O O . VAL C 1 486 ? 37.891 89.367 33.785 1.000 21.811 488 VAL FFF O 1
ATOM 10986 N N . ALA C 1 487 ? 36.402 87.647 33.567 1.000 23.020 489 ALA FFF N 1
ATOM 10987 C CA . ALA C 1 487 ? 37.041 87.002 32.390 1.000 24.376 489 ALA FFF CA 1
ATOM 10988 C C . ALA C 1 487 ? 37.067 87.986 31.214 1.000 25.875 489 ALA FFF C 1
ATOM 10989 O O . ALA C 1 487 ? 38.134 88.124 30.572 1.000 25.540 489 ALA FFF O 1
ATOM 10991 N N . GLY C 1 488 ? 35.929 88.643 30.960 1.000 28.619 490 GLY FFF N 1
ATOM 10992 C CA . GLY C 1 488 ? 35.745 89.646 29.890 1.000 30.311 490 GLY FFF CA 1
ATOM 10993 C C . GLY C 1 488 ? 36.763 90.773 29.972 1.000 32.530 490 GLY FFF C 1
ATOM 10994 O O . GLY C 1 488 ? 37.278 91.164 28.918 1.000 34.360 490 GLY FFF O 1
ATOM 10995 N N . GLN C 1 489 ? 37.064 91.261 31.183 1.000 35.259 491 GLN FFF N 1
ATOM 10996 C CA . GLN C 1 489 ? 37.943 92.434 31.440 1.000 36.300 491 GLN FFF CA 1
ATOM 10997 C C . GLN C 1 489 ? 39.429 92.035 31.491 1.000 35.456 491 GLN FFF C 1
ATOM 10998 O O . GLN C 1 489 ? 40.255 92.933 31.738 1.000 35.004 491 GLN FFF O 1
ATOM 11004 N N . ASN C 1 490 ? 39.764 90.752 31.294 1.000 33.999 492 ASN FFF N 1
ATOM 11005 C CA . ASN C 1 490 ? 41.155 90.233 31.427 1.000 32.730 492 ASN FFF CA 1
ATOM 11006 C C . ASN C 1 490 ? 41.404 89.138 30.395 1.000 32.256 492 ASN FFF C 1
ATOM 11007 O O . ASN C 1 490 ? 41.710 88.004 30.761 1.000 32.787 492 ASN FFF O 1
ATOM 11012 N N . PRO C 1 491 ? 41.305 89.441 29.079 1.000 31.279 493 PRO FFF N 1
ATOM 11013 C CA . PRO C 1 491 ? 41.488 88.425 28.042 1.000 30.202 493 PRO FFF CA 1
ATOM 11014 C C . PRO C 1 491 ? 42.865 87.745 28.100 1.000 28.327 493 PRO FFF C 1
ATOM 11015 O O . PRO C 1 491 ? 42.905 86.527 28.004 1.000 27.749 493 PRO FFF O 1
ATOM 11019 N N . GLU C 1 492 ? 43.939 88.531 28.257 1.000 26.762 494 GLU FFF N 1
ATOM 11020 C CA . GLU C 1 492 ? 45.342 88.032 28.238 1.000 26.439 494 GLU FFF CA 1
ATOM 11021 C C . GLU C 1 492 ? 45.555 87.063 29.413 1.000 25.312 494 GLU FFF C 1
ATOM 11022 O O . GLU C 1 492 ? 46.263 86.049 29.220 1.000 24.768 494 GLU FFF O 1
ATOM 11024 N N . LEU C 1 493 ? 44.949 87.359 30.572 1.000 24.398 495 LEU FFF N 1
ATOM 11025 C CA . LEU C 1 493 ? 45.089 86.558 31.818 1.000 23.481 495 LEU FFF CA 1
ATOM 11026 C C . LEU C 1 493 ? 44.305 85.249 31.662 1.000 23.087 495 LEU FFF C 1
ATOM 11027 O O . LEU C 1 493 ? 44.817 84.200 32.096 1.000 21.473 495 LEU FFF O 1
ATOM 11032 N N . VAL C 1 494 ? 43.105 85.315 31.074 1.000 23.940 496 VAL FFF N 1
ATOM 11033 C CA . VAL C 1 494 ? 42.252 84.124 30.790 1.000 24.774 496 VAL FFF CA 1
ATOM 11034 C C . VAL C 1 494 ? 43.059 83.156 29.918 1.000 26.615 496 VAL FFF C 1
ATOM 11035 O O . VAL C 1 494 ? 43.098 81.961 30.267 1.000 27.999 496 VAL FFF O 1
ATOM 11039 N N . LYS C 1 495 ? 43.685 83.658 28.844 1.000 28.130 497 LYS FFF N 1
ATOM 11040 C CA . LYS C 1 495 ? 44.507 82.865 27.885 1.000 29.415 497 LYS FFF CA 1
ATOM 11041 C C . LYS C 1 495 ? 45.659 82.184 28.636 1.000 28.723 497 LYS FFF C 1
ATOM 11042 O O . LYS C 1 495 ? 45.836 80.959 28.452 1.000 27.914 497 LYS FFF O 1
ATOM 11048 N N . LYS C 1 496 ? 46.419 82.962 29.422 1.000 27.536 498 LYS FFF N 1
ATOM 11049 C CA . LYS C 1 496 ? 47.595 82.493 30.205 1.000 26.341 498 LYS FFF CA 1
ATOM 11050 C C . LYS C 1 496 ? 47.176 81.301 31.075 1.000 25.000 498 LYS FFF C 1
ATOM 11051 O O . LYS C 1 496 ? 47.946 80.326 31.140 1.000 26.128 498 LYS FFF O 1
ATOM 11055 N N . MET C 1 497 ? 45.997 81.370 31.696 1.000 22.846 499 MET FFF N 1
ATOM 11056 C CA . MET C 1 497 ? 45.563 80.409 32.741 1.000 21.831 499 MET FFF CA 1
ATOM 11057 C C . MET C 1 497 ? 44.803 79.227 32.131 1.000 21.227 499 MET FFF C 1
ATOM 11058 O O . MET C 1 497 ? 44.923 78.114 32.683 1.000 20.759 499 MET FFF O 1
ATOM 11063 N N . ALA C 1 498 ? 44.062 79.443 31.041 1.000 21.082 500 ALA FFF N 1
ATOM 11064 C CA . ALA C 1 498 ? 43.505 78.357 30.198 1.000 20.408 500 ALA FFF CA 1
ATOM 11065 C C . ALA C 1 498 ? 44.664 77.449 29.757 1.000 19.579 500 ALA FFF C 1
ATOM 11066 O O . ALA C 1 498 ? 44.548 76.226 29.911 1.000 19.065 500 ALA FFF O 1
ATOM 11068 N N . ALA C 1 499 ? 45.748 78.050 29.258 1.000 19.753 501 ALA FFF N 1
ATOM 11069 C CA . ALA C 1 499 ? 46.953 77.359 28.729 1.000 19.845 501 ALA FFF CA 1
ATOM 11070 C C . ALA C 1 499 ? 47.640 76.588 29.858 1.000 19.116 501 ALA FFF C 1
ATOM 11071 O O . ALA C 1 499 ? 48.019 75.423 29.635 1.000 18.626 501 ALA FFF O 1
ATOM 11073 N N . GLN C 1 500 ? 47.790 77.228 31.018 1.000 18.850 502 GLN FFF N 1
ATOM 11074 C CA . GLN C 1 500 ? 48.427 76.645 32.226 1.000 19.088 502 GLN FFF CA 1
ATOM 11075 C C . GLN C 1 500 ? 47.626 75.420 32.696 1.000 18.804 502 GLN FFF C 1
ATOM 11076 O O . GLN C 1 500 ? 48.263 74.414 33.079 1.000 18.277 502 GLN FFF O 1
ATOM 11082 N N . LEU C 1 501 ? 46.291 75.488 32.652 1.000 18.418 503 LEU FFF N 1
ATOM 11083 C CA . LEU C 1 501 ? 45.400 74.353 33.010 1.000 18.768 503 LEU FFF CA 1
ATOM 11084 C C . LEU C 1 501 ? 45.703 73.176 32.079 1.000 19.098 503 LEU FFF C 1
ATOM 11085 O O . LEU C 1 501 ? 45.903 72.064 32.590 1.000 18.044 503 LEU FFF O 1
ATOM 11090 N N . GLU C 1 502 ? 45.737 73.415 30.765 1.000 20.178 504 GLU FFF N 1
ATOM 11091 C CA . GLU C 1 502 ? 45.913 72.348 29.746 1.000 20.659 504 GLU FFF CA 1
ATOM 11092 C C . GLU C 1 502 ? 47.315 71.752 29.894 1.000 20.673 504 GLU FFF C 1
ATOM 11093 O O . GLU C 1 502 ? 47.443 70.516 29.747 1.000 20.319 504 GLU FFF O 1
ATOM 11099 N N . LYS C 1 503 ? 48.313 72.586 30.205 1.000 20.880 505 LYS FFF N 1
ATOM 11100 C CA . LYS C 1 503 ? 49.709 72.143 30.445 1.000 21.171 505 LYS FFF CA 1
ATOM 11101 C C . LYS C 1 503 ? 49.687 71.042 31.514 1.000 20.998 505 LYS FFF C 1
ATOM 11102 O O . LYS C 1 503 ? 50.300 69.984 31.284 1.000 20.054 505 LYS FFF O 1
ATOM 11108 N N . ILE C 1 504 ? 48.972 71.279 32.620 1.000 20.837 506 ILE FFF N 1
ATOM 11109 C CA . ILE C 1 504 ? 48.864 70.338 33.776 1.000 20.625 506 ILE FFF CA 1
ATOM 11110 C C . ILE C 1 504 ? 47.955 69.156 33.398 1.000 20.340 506 ILE FFF C 1
ATOM 11111 O O . ILE C 1 504 ? 48.234 68.038 33.869 1.000 19.664 506 ILE FFF O 1
ATOM 11116 N N . VAL C 1 505 ? 46.911 69.373 32.589 1.000 19.950 507 VAL FFF N 1
ATOM 11117 C CA . VAL C 1 505 ? 45.994 68.279 32.146 1.000 19.815 507 VAL FFF CA 1
ATOM 11118 C C . VAL C 1 505 ? 46.784 67.301 31.269 1.000 20.486 507 VAL FFF C 1
ATOM 11119 O O . VAL C 1 505 ? 46.498 66.087 31.358 1.000 21.213 507 VAL FFF O 1
ATOM 11123 N N . ASP C 1 506 ? 47.748 67.800 30.480 1.000 20.699 508 ASP FFF N 1
ATOM 11124 C CA . ASP C 1 506 ? 48.608 66.986 29.593 1.000 20.484 508 ASP FFF CA 1
ATOM 11125 C C . ASP C 1 506 ? 47.804 65.961 28.775 1.000 20.251 508 ASP FFF C 1
ATOM 11126 O O . ASP C 1 506 ? 48.374 64.888 28.520 1.000 19.866 508 ASP FFF O 1
ATOM 11131 N N . GLY C 1 507 ? 46.534 66.205 28.440 1.000 20.399 509 GLY FFF N 1
ATOM 11132 C CA . GLY C 1 507 ? 45.729 65.279 27.618 1.000 21.408 509 GLY FFF CA 1
ATOM 11133 C C . GLY C 1 507 ? 45.384 63.988 28.353 1.000 22.469 509 GLY FFF C 1
ATOM 11134 O O . GLY C 1 507 ? 44.592 63.193 27.821 1.000 23.876 509 GLY FFF O 1
ATOM 11135 N N . ARG C 1 508 ? 45.854 63.858 29.594 1.000 22.609 510 ARG FFF N 1
ATOM 11136 C CA . ARG C 1 508 ? 45.534 62.749 30.524 1.000 22.345 510 ARG FFF CA 1
ATOM 11137 C C . ARG C 1 508 ? 44.322 63.156 31.373 1.000 21.606 510 ARG FFF C 1
ATOM 11138 O O . ARG C 1 508 ? 44.511 63.629 32.511 1.000 21.890 510 ARG FFF O 1
ATOM 11146 N N . TYR C 1 509 ? 43.129 63.005 30.784 1.000 20.099 511 TYR FFF N 1
ATOM 11147 C CA . TYR C 1 509 ? 41.805 63.334 31.369 1.000 19.346 511 TYR FFF CA 1
ATOM 11148 C C . TYR C 1 509 ? 40.816 62.218 31.018 1.000 19.406 511 TYR FFF C 1
ATOM 11149 O O . TYR C 1 509 ? 40.696 61.900 29.823 1.000 21.328 511 TYR FFF O 1
ATOM 11158 N N . GLY C 1 510 ? 40.147 61.643 32.024 1.000 18.904 512 GLY FFF N 1
ATOM 11159 C CA . GLY C 1 510 ? 39.094 60.620 31.856 1.000 18.579 512 GLY FFF CA 1
ATOM 11160 C C . GLY C 1 510 ? 39.588 59.370 31.144 1.000 18.315 512 GLY FFF C 1
ATOM 11161 O O . GLY C 1 510 ? 38.776 58.729 30.459 1.000 17.112 512 GLY FFF O 1
ATOM 11162 N N . LEU C 1 511 ? 40.871 59.027 31.317 1.000 18.181 513 LEU FFF N 1
ATOM 11163 C CA . LEU C 1 511 ? 41.504 57.827 30.720 1.000 18.500 513 LEU FFF CA 1
ATOM 11164 C C . LEU C 1 511 ? 41.038 56.586 31.472 1.000 18.960 513 LEU FFF C 1
ATOM 11165 O O . LEU C 1 511 ? 40.493 56.692 32.569 1.000 20.057 513 LEU FFF O 1
ATOM 11170 N N . PRO C 1 512 ? 41.205 55.370 30.902 1.000 19.178 514 PRO FFF N 1
ATOM 11171 C CA . PRO C 1 512 ? 40.813 54.144 31.595 1.000 19.603 514 PRO FFF CA 1
ATOM 11172 C C . PRO C 1 512 ? 41.625 53.839 32.863 1.000 20.001 514 PRO FFF C 1
ATOM 11173 O O . PRO C 1 512 ? 42.814 54.041 32.864 1.000 20.557 514 PRO FFF O 1
ATOM 11177 N N . LEU C 1 513 ? 40.914 53.368 33.894 1.000 20.786 515 LEU FFF N 1
ATOM 11178 C CA . LEU C 1 513 ? 41.395 52.740 35.160 1.000 21.301 515 LEU FFF CA 1
ATOM 11179 C C . LEU C 1 513 ? 41.246 53.723 36.326 1.000 21.038 515 LEU FFF C 1
ATOM 11180 O O . LEU C 1 513 ? 40.599 53.431 37.341 1.000 18.031 515 LEU FFF O 1
ATOM 11185 N N . GLN D 1 27 ? 62.100 62.500 89.433 1.000 40.784 29 GLN GGG N 1
ATOM 11186 C CA . GLN D 1 27 ? 62.956 63.463 90.194 1.000 40.708 29 GLN GGG CA 1
ATOM 11187 C C . GLN D 1 27 ? 62.898 64.823 89.493 1.000 38.549 29 GLN GGG C 1
ATOM 11188 O O . GLN D 1 27 ? 63.151 64.887 88.284 1.000 40.933 29 GLN GGG O 1
ATOM 11194 N N . ARG D 1 28 ? 62.534 65.871 90.231 1.000 34.829 30 ARG GGG N 1
ATOM 11195 C CA . ARG D 1 28 ? 62.505 67.290 89.786 1.000 30.915 30 ARG GGG CA 1
ATOM 11196 C C . ARG D 1 28 ? 61.507 67.535 88.647 1.000 26.511 30 ARG GGG C 1
ATOM 11197 O O . ARG D 1 28 ? 61.794 68.317 87.753 1.000 25.531 30 ARG GGG O 1
ATOM 11205 N N . PRO D 1 29 ? 60.260 67.009 88.707 1.000 23.053 31 PRO GGG N 1
ATOM 11206 C CA . PRO D 1 29 ? 59.213 67.356 87.749 1.000 21.960 31 PRO GGG CA 1
ATOM 11207 C C . PRO D 1 29 ? 58.527 68.678 88.106 1.000 20.839 31 PRO GGG C 1
ATOM 11208 O O . PRO D 1 29 ? 58.633 69.096 89.232 1.000 20.793 31 PRO GGG O 1
ATOM 11212 N N . ASN D 1 30 ? 57.819 69.283 87.151 1.000 19.611 32 ASN GGG N 1
ATOM 11213 C CA . ASN D 1 30 ? 56.959 70.457 87.428 1.000 18.580 32 ASN GGG CA 1
ATOM 11214 C C . ASN D 1 30 ? 55.774 69.969 88.261 1.000 17.609 32 ASN GGG C 1
ATOM 11215 O O . ASN D 1 30 ? 55.368 68.803 88.086 1.000 17.515 32 ASN GGG O 1
ATOM 11220 N N . VAL D 1 31 ? 55.262 70.821 89.149 1.000 16.380 33 VAL GGG N 1
ATOM 11221 C CA . VAL D 1 31 ? 54.066 70.530 89.986 1.000 15.556 33 VAL GGG CA 1
ATOM 11222 C C . VAL D 1 31 ? 53.060 71.662 89.774 1.000 15.194 33 VAL GGG C 1
ATOM 11223 O O . VAL D 1 31 ? 53.390 72.834 90.062 1.000 15.198 33 VAL GGG O 1
ATOM 11227 N N . VAL D 1 32 ? 51.880 71.302 89.273 1.000 14.949 34 VAL GGG N 1
ATOM 11228 C CA . VAL D 1 32 ? 50.728 72.212 89.034 1.000 14.459 34 VAL GGG CA 1
ATOM 11229 C C . VAL D 1 32 ? 49.552 71.699 89.865 1.000 14.438 34 VAL GGG C 1
ATOM 11230 O O . VAL D 1 32 ? 49.098 70.563 89.631 1.000 15.469 34 VAL GGG O 1
ATOM 11234 N N . PHE D 1 33 ? 49.101 72.502 90.824 1.000 13.931 35 PHE GGG N 1
ATOM 11235 C CA . PHE D 1 33 ? 47.838 72.286 91.568 1.000 13.845 35 PHE GGG CA 1
ATOM 11236 C C . PHE D 1 33 ? 46.727 73.006 90.824 1.000 13.635 35 PHE GGG C 1
ATOM 11237 O O . PHE D 1 33 ? 46.926 74.193 90.573 1.000 13.836 35 PHE GGG O 1
ATOM 11245 N N . ILE D 1 34 ? 45.631 72.319 90.500 1.000 13.548 36 ILE GGG N 1
ATOM 11246 C CA . ILE D 1 34 ? 44.339 72.965 90.123 1.000 13.331 36 ILE GGG CA 1
ATOM 11247 C C . ILE D 1 34 ? 43.381 72.723 91.289 1.000 13.376 36 ILE GGG C 1
ATOM 11248 O O . ILE D 1 34 ? 42.836 71.594 91.397 1.000 13.524 36 ILE GGG O 1
ATOM 11253 N N . TYR D 1 35 ? 43.218 73.738 92.143 1.000 13.137 37 TYR GGG N 1
ATOM 11254 C CA . TYR D 1 35 ? 42.622 73.621 93.500 1.000 13.024 37 TYR GGG CA 1
ATOM 11255 C C . TYR D 1 35 ? 41.289 74.372 93.523 1.000 13.283 37 TYR GGG C 1
ATOM 11256 O O . TYR D 1 35 ? 41.287 75.619 93.507 1.000 14.049 37 TYR GGG O 1
ATOM 11265 N N . ALA D 1 36 ? 40.190 73.622 93.549 1.000 13.718 38 ALA GGG N 1
ATOM 11266 C CA . ALA D 1 36 ? 38.802 74.132 93.424 1.000 13.795 38 ALA GGG CA 1
ATOM 11267 C C . ALA D 1 36 ? 38.300 74.627 94.779 1.000 14.187 38 ALA GGG C 1
ATOM 11268 O O . ALA D 1 36 ? 38.930 74.315 95.802 1.000 14.843 38 ALA GGG O 1
ATOM 11270 N N . ASP D 1 37 ? 37.180 75.348 94.772 1.000 13.800 39 ASP GGG N 1
ATOM 11271 C CA . ASP D 1 37 ? 36.516 75.884 95.987 1.000 13.706 39 ASP GGG CA 1
ATOM 11272 C C . ASP D 1 37 ? 35.115 75.257 96.086 1.000 13.455 39 ASP GGG C 1
ATOM 11273 O O . ASP D 1 37 ? 34.326 75.460 95.162 1.000 13.561 39 ASP GGG O 1
ATOM 11278 N N . ASP D 1 38 ? 34.839 74.507 97.157 1.000 12.922 40 ASP GGG N 1
ATOM 11279 C CA . ASP D 1 38 ? 33.486 74.006 97.527 1.000 12.388 40 ASP GGG CA 1
ATOM 11280 C C . ASP D 1 38 ? 32.998 72.972 96.503 1.000 11.794 40 ASP GGG C 1
ATOM 11281 O O . ASP D 1 38 ? 31.764 72.814 96.369 1.000 12.126 40 ASP GGG O 1
ATOM 11286 N N . ILE D 1 39 ? 33.904 72.280 95.812 1.000 11.358 41 ILE GGG N 1
ATOM 11287 C CA . ILE D 1 39 ? 33.533 71.257 94.788 1.000 11.298 41 ILE GGG CA 1
ATOM 11288 C C . ILE D 1 39 ? 33.559 69.874 95.444 1.000 11.589 41 ILE GGG C 1
ATOM 11289 O O . ILE D 1 39 ? 34.642 69.424 95.844 1.000 11.909 41 ILE GGG O 1
ATOM 11294 N N . GLY D 1 40 ? 32.383 69.245 95.551 1.000 11.923 42 GLY GGG N 1
ATOM 11295 C CA . GLY D 1 40 ? 32.151 68.004 96.316 1.000 12.038 42 GLY GGG CA 1
ATOM 11296 C C . GLY D 1 40 ? 32.469 66.756 95.522 1.000 12.085 42 GLY GGG C 1
ATOM 11297 O O . GLY D 1 40 ? 32.743 66.863 94.316 1.000 12.124 42 GLY GGG O 1
ATOM 11298 N N . TYR D 1 41 ? 32.427 65.605 96.188 1.000 12.513 43 TYR GGG N 1
ATOM 11299 C CA . TYR D 1 41 ? 32.803 64.282 95.626 1.000 12.904 43 TYR GGG CA 1
ATOM 11300 C C . TYR D 1 41 ? 31.971 63.982 94.371 1.000 13.534 43 TYR GGG C 1
ATOM 11301 O O . TYR D 1 41 ? 32.540 63.423 93.410 1.000 13.759 43 TYR GGG O 1
ATOM 11310 N N . GLY D 1 42 ? 30.684 64.358 94.369 1.000 13.942 44 GLY GGG N 1
ATOM 11311 C CA . GLY D 1 42 ? 29.749 64.082 93.256 1.000 14.281 44 GLY GGG CA 1
ATOM 11312 C C . GLY D 1 42 ? 29.522 65.271 92.329 1.000 14.670 44 GLY GGG C 1
ATOM 11313 O O . GLY D 1 42 ? 28.600 65.180 91.507 1.000 14.684 44 GLY GGG O 1
ATOM 11314 N N . ASP D 1 43 ? 30.332 66.335 92.420 1.000 15.439 45 ASP GGG N 1
ATOM 11315 C CA . ASP D 1 43 ? 30.145 67.587 91.630 1.000 16.298 45 ASP GGG CA 1
ATOM 11316 C C . ASP D 1 43 ? 30.879 67.491 90.279 1.000 16.149 45 ASP GGG C 1
ATOM 11317 O O . ASP D 1 43 ? 30.580 68.314 89.387 1.000 16.276 45 ASP GGG O 1
ATOM 11322 N N . LEU D 1 44 ? 31.806 66.545 90.116 1.000 15.905 46 LEU GGG N 1
ATOM 11323 C CA . LEU D 1 44 ? 32.556 66.330 88.851 1.000 15.565 46 LEU GGG CA 1
ATOM 11324 C C . LEU D 1 44 ? 32.222 64.938 88.308 1.000 15.458 46 LEU GGG C 1
ATOM 11325 O O . LEU D 1 44 ? 32.014 64.029 89.115 1.000 15.556 46 LEU GGG O 1
ATOM 11330 N N . SER D 1 45 ? 32.156 64.789 86.983 1.000 15.649 47 SER GGG N 1
ATOM 11331 C CA . SER D 1 45 ? 31.656 63.566 86.300 1.000 15.948 47 SER GGG CA 1
ATOM 11332 C C . SER D 1 45 ? 32.686 62.428 86.391 1.000 15.895 47 SER GGG C 1
ATOM 11333 O O . SER D 1 45 ? 32.305 61.285 86.094 1.000 16.311 47 SER GGG O 1
ATOM 11336 N N . CYS D 1 46 ? 33.918 62.713 86.822 1.000 15.774 48 CYS GGG N 1
ATOM 11337 C CA . CYS D 1 46 ? 35.012 61.716 86.993 1.000 15.955 48 CYS GGG CA 1
ATOM 11338 C C . CYS D 1 46 ? 34.646 60.672 88.059 1.000 16.793 48 CYS GGG C 1
ATOM 11339 O O . CYS D 1 46 ? 35.133 59.534 87.937 1.000 16.742 48 CYS GGG O 1
ATOM 11342 N N . ASN D 1 47 ? 33.802 61.031 89.038 1.000 17.286 49 ASN GGG N 1
ATOM 11343 C CA . ASN D 1 47 ? 33.389 60.132 90.151 1.000 17.452 49 ASN GGG CA 1
ATOM 11344 C C . ASN D 1 47 ? 32.033 59.471 89.851 1.000 17.738 49 ASN GGG C 1
ATOM 11345 O O . ASN D 1 47 ? 31.501 58.818 90.770 1.000 17.740 49 ASN GGG O 1
ATOM 11350 N N . GLY D 1 48 ? 31.507 59.602 88.622 1.000 17.725 50 GLY GGG N 1
ATOM 11351 C CA . GLY D 1 48 ? 30.395 58.777 88.105 1.000 17.623 50 GLY GGG CA 1
ATOM 11352 C C . GLY D 1 48 ? 29.127 59.575 87.835 1.000 18.166 50 GLY GGG C 1
ATOM 11353 O O . GLY D 1 48 ? 28.197 59.002 87.249 1.000 18.322 50 GLY GGG O 1
ATOM 11354 N N . ALA D 1 49 ? 29.052 60.835 88.275 1.000 18.574 51 ALA GGG N 1
ATOM 11355 C CA . ALA D 1 49 ? 27.875 61.722 88.094 1.000 18.641 51 ALA GGG CA 1
ATOM 11356 C C . ALA D 1 49 ? 27.509 61.788 86.607 1.000 19.137 51 ALA GGG C 1
ATOM 11357 O O . ALA D 1 49 ? 28.439 61.995 85.776 1.000 20.539 51 ALA GGG O 1
ATOM 11359 N N . LYS D 1 50 ? 26.224 61.610 86.278 1.000 19.166 52 LYS GGG N 1
ATOM 11360 C CA . LYS D 1 50 ? 25.694 61.744 84.892 1.000 19.563 52 LYS GGG CA 1
ATOM 11361 C C . LYS D 1 50 ? 24.872 63.041 84.770 1.000 19.609 52 LYS GGG C 1
ATOM 11362 O O . LYS D 1 50 ? 24.393 63.313 83.664 1.000 19.511 52 LYS GGG O 1
ATOM 11365 N N . THR D 1 51 ? 24.765 63.820 85.857 1.000 19.303 53 THR GGG N 1
ATOM 11366 C CA . THR D 1 51 ? 23.899 65.024 85.985 1.000 19.085 53 THR GGG CA 1
ATOM 11367 C C . THR D 1 51 ? 24.665 66.289 85.578 1.000 19.178 53 THR GGG C 1
ATOM 11368 O O . THR D 1 51 ? 24.017 67.335 85.390 1.000 18.365 53 THR GGG O 1
ATOM 11372 N N . ILE D 1 52 ? 25.993 66.198 85.479 1.000 19.735 54 ILE GGG N 1
ATOM 11373 C CA . ILE D 1 52 ? 26.909 67.280 85.008 1.000 19.140 54 ILE GGG CA 1
ATOM 11374 C C . ILE D 1 52 ? 27.926 66.619 84.078 1.000 19.668 54 ILE GGG C 1
ATOM 11375 O O . ILE D 1 52 ? 28.258 65.438 84.327 1.000 19.943 54 ILE GGG O 1
ATOM 11380 N N . HIS D 1 53 ? 28.372 67.318 83.033 1.000 19.809 55 HIS GGG N 1
ATOM 11381 C CA . HIS D 1 53 ? 29.465 66.848 82.147 1.000 20.360 55 HIS GGG CA 1
ATOM 11382 C C . HIS D 1 53 ? 30.656 67.804 82.281 1.000 19.710 55 HIS GGG C 1
ATOM 11383 O O . HIS D 1 53 ? 30.573 68.938 81.763 1.000 19.066 55 HIS GGG O 1
ATOM 11390 N N . THR D 1 54 ? 31.710 67.329 82.952 1.000 18.584 56 THR GGG N 1
ATOM 11391 C CA . THR D 1 54 ? 33.045 67.967 83.075 1.000 17.862 56 THR GGG CA 1
ATOM 11392 C C . THR D 1 54 ? 34.047 67.152 82.262 1.000 17.069 56 THR GGG C 1
ATOM 11393 O O . THR D 1 54 ? 34.723 66.277 82.802 1.000 16.990 56 THR GGG O 1
ATOM 11397 N N . PRO D 1 55 ? 34.146 67.387 80.936 1.000 16.353 57 PRO GGG N 1
ATOM 11398 C CA . PRO D 1 55 ? 34.971 66.549 80.060 1.000 15.856 57 PRO GGG CA 1
ATOM 11399 C C . PRO D 1 55 ? 36.479 66.589 80.345 1.000 15.614 57 PRO GGG C 1
ATOM 11400 O O . PRO D 1 55 ? 37.108 65.558 80.259 1.000 15.577 57 PRO GGG O 1
ATOM 11404 N N . ASN D 1 56 ? 37.023 67.764 80.666 1.000 15.869 58 ASN GGG N 1
ATOM 11405 C CA . ASN D 1 56 ? 38.471 67.965 80.951 1.000 16.093 58 ASN GGG CA 1
ATOM 11406 C C . ASN D 1 56 ? 38.867 67.251 82.248 1.000 15.715 58 ASN GGG C 1
ATOM 11407 O O . ASN D 1 56 ? 40.012 66.761 82.326 1.000 15.536 58 ASN GGG O 1
ATOM 11412 N N . VAL D 1 57 ? 37.979 67.218 83.240 1.000 14.798 59 VAL GGG N 1
ATOM 11413 C CA . VAL D 1 57 ? 38.245 66.514 84.526 1.000 14.557 59 VAL GGG CA 1
ATOM 11414 C C . VAL D 1 57 ? 38.239 65.006 84.251 1.000 14.410 59 VAL GGG C 1
ATOM 11415 O O . VAL D 1 57 ? 39.069 64.300 84.851 1.000 13.942 59 VAL GGG O 1
ATOM 11419 N N . GLU D 1 58 ? 37.365 64.528 83.359 1.000 14.767 60 GLU GGG N 1
ATOM 11420 C CA . GLU D 1 58 ? 37.349 63.099 82.938 1.000 15.502 60 GLU GGG CA 1
ATOM 11421 C C . GLU D 1 58 ? 38.651 62.775 82.193 1.000 15.187 60 GLU GGG C 1
ATOM 11422 O O . GLU D 1 58 ? 39.202 61.673 82.404 1.000 15.275 60 GLU GGG O 1
ATOM 11428 N N . ARG D 1 59 ? 39.118 63.702 81.356 1.000 14.868 61 ARG GGG N 1
ATOM 11429 C CA . ARG D 1 59 ? 40.401 63.581 80.621 1.000 15.113 61 ARG GGG CA 1
ATOM 11430 C C . ARG D 1 59 ? 41.513 63.321 81.644 1.000 14.711 61 ARG GGG C 1
ATOM 11431 O O . ARG D 1 59 ? 42.218 62.303 81.500 1.000 14.671 61 ARG GGG O 1
ATOM 11439 N N . LEU D 1 60 ? 41.627 64.186 82.655 1.000 14.420 62 LEU GGG N 1
ATOM 11440 C CA . LEU D 1 60 ? 42.647 64.087 83.734 1.000 14.379 62 LEU GGG CA 1
ATOM 11441 C C . LEU D 1 60 ? 42.553 62.714 84.411 1.000 14.361 62 LEU GGG C 1
ATOM 11442 O O . LEU D 1 60 ? 43.600 62.085 84.592 1.000 14.744 62 LEU GGG O 1
ATOM 11447 N N . ALA D 1 61 ? 41.347 62.271 84.770 1.000 14.477 63 ALA GGG N 1
ATOM 11448 C CA . ALA D 1 61 ? 41.096 60.992 85.472 1.000 15.044 63 ALA GGG CA 1
ATOM 11449 C C . ALA D 1 61 ? 41.594 59.822 84.616 1.000 15.341 63 ALA GGG C 1
ATOM 11450 O O . ALA D 1 61 ? 42.336 58.974 85.159 1.000 14.761 63 ALA GGG O 1
ATOM 11452 N N . LYS D 1 62 ? 41.212 59.791 83.328 1.000 15.944 64 LYS GGG N 1
ATOM 11453 C CA . LYS D 1 62 ? 41.574 58.698 82.379 1.000 16.230 64 LYS GGG CA 1
ATOM 11454 C C . LYS D 1 62 ? 43.052 58.833 81.963 1.000 16.064 64 LYS GGG C 1
ATOM 11455 O O . LYS D 1 62 ? 43.547 57.935 81.257 1.000 15.799 64 LYS GGG O 1
ATOM 11461 N N . MET D 1 63 ? 43.732 59.886 82.433 1.000 15.495 65 MET GGG N 1
ATOM 11462 C CA . MET D 1 63 ? 45.137 60.249 82.111 1.000 14.973 65 MET GGG CA 1
ATOM 11463 C C . MET D 1 63 ? 46.050 60.022 83.328 1.000 14.767 65 MET GGG C 1
ATOM 11464 O O . MET D 1 63 ? 47.284 60.034 83.147 1.000 14.767 65 MET GGG O 1
ATOM 11469 N N . GLY D 1 64 ? 45.479 59.786 84.517 1.000 14.246 66 GLY GGG N 1
ATOM 11470 C CA . GLY D 1 64 ? 46.227 59.582 85.774 1.000 13.712 66 GLY GGG CA 1
ATOM 11471 C C . GLY D 1 64 ? 45.488 58.679 86.751 1.000 13.364 66 GLY GGG C 1
ATOM 11472 O O . GLY D 1 64 ? 44.865 57.695 86.298 1.000 13.378 66 GLY GGG O 1
ATOM 11473 N N . VAL D 1 65 ? 45.584 58.976 88.055 1.000 12.916 67 VAL GGG N 1
ATOM 11474 C CA . VAL D 1 65 ? 44.968 58.158 89.147 1.000 12.265 67 VAL GGG CA 1
ATOM 11475 C C . VAL D 1 65 ? 43.935 59.011 89.888 1.000 11.943 67 VAL GGG C 1
ATOM 11476 O O . VAL D 1 65 ? 44.253 60.152 90.275 1.000 11.781 67 VAL GGG O 1
ATOM 11480 N N . ARG D 1 66 ? 42.741 58.446 90.066 1.000 11.873 68 ARG GGG N 1
ATOM 11481 C CA . ARG D 1 66 ? 41.570 59.061 90.732 1.000 12.024 68 ARG GGG CA 1
ATOM 11482 C C . ARG D 1 66 ? 41.419 58.429 92.122 1.000 12.291 68 ARG GGG C 1
ATOM 11483 O O . ARG D 1 66 ? 41.456 57.182 92.210 1.000 11.625 68 ARG GGG O 1
ATOM 11491 N N . PHE D 1 67 ? 41.261 59.268 93.157 1.000 12.830 69 PHE GGG N 1
ATOM 11492 C CA . PHE D 1 67 ? 41.172 58.867 94.587 1.000 12.896 69 PHE GGG CA 1
ATOM 11493 C C . PHE D 1 67 ? 39.717 58.927 95.069 1.000 13.333 69 PHE GGG C 1
ATOM 11494 O O . PHE D 1 67 ? 39.021 59.941 94.857 1.000 13.809 69 PHE GGG O 1
ATOM 11502 N N . THR D 1 68 ? 39.272 57.842 95.710 1.000 13.471 70 THR GGG N 1
ATOM 11503 C CA . THR D 1 68 ? 37.885 57.646 96.199 1.000 13.287 70 THR GGG CA 1
ATOM 11504 C C . THR D 1 68 ? 37.821 57.865 97.715 1.000 13.094 70 THR GGG C 1
ATOM 11505 O O . THR D 1 68 ? 36.691 57.849 98.247 1.000 12.804 70 THR GGG O 1
ATOM 11509 N N . ASN D 1 69 ? 38.966 58.059 98.382 1.000 13.022 71 ASN GGG N 1
ATOM 11510 C CA . ASN D 1 69 ? 39.023 58.243 99.859 1.000 13.291 71 ASN GGG CA 1
ATOM 11511 C C . ASN D 1 69 ? 40.139 59.239 100.231 1.000 12.621 71 ASN GGG C 1
ATOM 11512 O O . ASN D 1 69 ? 40.796 59.042 101.281 1.000 12.393 71 ASN GGG O 1
ATOM 11517 N N . ALA D 1 70 ? 40.322 60.279 99.415 1.000 12.089 72 ALA GGG N 1
ATOM 11518 C CA . ALA D 1 70 ? 41.247 61.409 99.671 1.000 11.847 72 ALA GGG CA 1
ATOM 11519 C C . ALA D 1 70 ? 40.468 62.538 100.346 1.000 11.614 72 ALA GGG C 1
ATOM 11520 O O . ALA D 1 70 ? 39.331 62.810 99.911 1.000 11.676 72 ALA GGG O 1
ATOM 11522 N N . HIS D 1 71 ? 41.068 63.172 101.356 1.000 11.318 73 HIS GGG N 1
ATOM 11523 C CA . HIS D 1 71 ? 40.418 64.187 102.223 1.000 11.348 73 HIS GGG CA 1
ATOM 11524 C C . HIS D 1 71 ? 41.223 65.489 102.246 1.000 11.361 73 HIS GGG C 1
ATOM 11525 O O . HIS D 1 71 ? 42.459 65.435 102.231 1.000 11.156 73 HIS GGG O 1
ATOM 11532 N N . SER D 1 72 ? 40.523 66.624 102.286 1.000 11.712 74 SER GGG N 1
ATOM 11533 C CA . SER D 1 72 ? 41.057 67.910 102.798 1.000 11.844 74 SER GGG CA 1
ATOM 11534 C C . SER D 1 72 ? 41.163 67.789 104.321 1.000 11.909 74 SER GGG C 1
ATOM 11535 O O . SER D 1 72 ? 40.406 67.006 104.910 1.000 11.711 74 SER GGG O 1
ATOM 11538 N N . ALA D 1 73 ? 42.094 68.507 104.938 1.000 12.316 75 ALA GGG N 1
ATOM 11539 C CA . ALA D 1 73 ? 42.321 68.461 106.401 1.000 12.362 75 ALA GGG CA 1
ATOM 11540 C C . ALA D 1 73 ? 41.057 68.949 107.117 1.000 12.535 75 ALA GGG C 1
ATOM 11541 O O . ALA D 1 73 ? 40.779 68.432 108.220 1.000 13.044 75 ALA GGG O 1
ATOM 11543 N N . ALA D 1 74 ? 40.322 69.885 106.501 1.000 12.217 76 ALA GGG N 1
ATOM 11544 C CA . ALA D 1 74 ? 39.176 70.599 107.109 1.000 12.105 76 ALA GGG CA 1
ATOM 11545 C C . ALA D 1 74 ? 37.994 70.674 106.139 1.000 11.946 76 ALA GGG C 1
ATOM 11546 O O . ALA D 1 74 ? 38.193 70.465 104.937 1.000 12.439 76 ALA GGG O 1
ATOM 11548 N N . ALA D 1 75 ? 36.811 70.988 106.662 1.000 11.406 77 ALA GGG N 1
ATOM 11549 C CA . ALA D 1 75 ? 35.555 71.143 105.903 1.000 11.200 77 ALA GGG CA 1
ATOM 11550 C C . ALA D 1 75 ? 35.306 72.622 105.598 1.000 11.093 77 ALA GGG C 1
ATOM 11551 O O . ALA D 1 75 ? 34.180 72.946 105.185 1.000 11.193 77 ALA GGG O 1
ATOM 11553 N N . THR D 1 76 ? 36.311 73.481 105.783 1.000 11.104 78 THR GGG N 1
ATOM 11554 C CA . THR D 1 76 ? 36.271 74.918 105.396 1.000 11.312 78 THR GGG CA 1
ATOM 11555 C C . THR D 1 76 ? 37.610 75.308 104.762 1.000 11.826 78 THR GGG C 1
ATOM 11556 O O . THR D 1 76 ? 38.576 74.533 104.917 1.000 12.425 78 THR GGG O 1
ATOM 11560 N N . SER D 1 77 ? 37.653 76.470 104.101 1.000 12.075 79 SER GGG N 1
ATOM 11561 C CA . SER D 1 77 ? 38.745 76.925 103.199 1.000 12.329 79 SER GGG CA 1
ATOM 11562 C C . SER D 1 77 ? 40.064 77.125 103.948 1.000 12.170 79 SER GGG C 1
ATOM 11563 O O . SER D 1 77 ? 41.037 76.397 103.648 1.000 12.339 79 SER GGG O 1
ATOM 11566 N N . THR D 1 78 ? 40.099 78.109 104.850 1.000 11.871 80 THR GGG N 1
ATOM 11567 C CA . THR D 1 78 ? 41.337 78.640 105.482 1.000 11.423 80 THR GGG CA 1
ATOM 11568 C C . THR D 1 78 ? 42.082 77.523 106.212 1.000 11.386 80 THR GGG C 1
ATOM 11569 O O . THR D 1 78 ? 43.291 77.392 106.054 1.000 11.359 80 THR GGG O 1
ATOM 11573 N N . PRO D 1 79 ? 41.424 76.684 107.043 1.000 11.432 81 PRO GGG N 1
ATOM 11574 C CA . PRO D 1 79 ? 42.139 75.601 107.718 1.000 11.504 81 PRO GGG CA 1
ATOM 11575 C C . PRO D 1 79 ? 42.679 74.553 106.735 1.000 11.365 81 PRO GGG C 1
ATOM 11576 O O . PRO D 1 79 ? 43.808 74.139 106.893 1.000 11.739 81 PRO GGG O 1
ATOM 11580 N N . SER D 1 80 ? 41.894 74.165 105.733 1.000 11.332 82 SER GGG N 1
ATOM 11581 C CA . SER D 1 80 ? 42.319 73.179 104.704 1.000 11.459 82 SER GGG CA 1
ATOM 11582 C C . SER D 1 80 ? 43.572 73.679 103.980 1.000 11.610 82 SER GGG C 1
ATOM 11583 O O . SER D 1 80 ? 44.512 72.871 103.800 1.000 11.821 82 SER GGG O 1
ATOM 11586 N N . ARG D 1 81 ? 43.577 74.958 103.601 1.000 11.892 83 ARG GGG N 1
ATOM 11587 C CA . ARG D 1 81 ? 44.682 75.601 102.838 1.000 12.644 83 ARG GGG CA 1
ATOM 11588 C C . ARG D 1 81 ? 45.909 75.757 103.750 1.000 12.959 83 ARG GGG C 1
ATOM 11589 O O . ARG D 1 81 ? 47.036 75.499 103.279 1.000 12.921 83 ARG GGG O 1
ATOM 11597 N N . TYR D 1 82 ? 45.696 76.153 105.010 1.000 13.148 84 TYR GGG N 1
ATOM 11598 C CA . TYR D 1 82 ? 46.760 76.270 106.039 1.000 13.323 84 TYR GGG CA 1
ATOM 11599 C C . TYR D 1 82 ? 47.428 74.904 106.230 1.000 13.181 84 TYR GGG C 1
ATOM 11600 O O . TYR D 1 82 ? 48.665 74.832 106.185 1.000 12.602 84 TYR GGG O 1
ATOM 11609 N N . ALA D 1 83 ? 46.623 73.856 106.428 1.000 13.681 85 ALA GGG N 1
ATOM 11610 C CA . ALA D 1 83 ? 47.074 72.459 106.647 1.000 13.954 85 ALA GGG CA 1
ATOM 11611 C C . ALA D 1 83 ? 47.984 72.022 105.500 1.000 14.313 85 ALA GGG C 1
ATOM 11612 O O . ALA D 1 83 ? 49.010 71.367 105.769 1.000 14.094 85 ALA GGG O 1
ATOM 11614 N N . MET D 1 84 ? 47.600 72.372 104.268 1.000 14.654 86 MET GGG N 1
ATOM 11615 C CA . MET D 1 84 ? 48.238 71.881 103.022 1.000 14.625 86 MET GGG CA 1
ATOM 11616 C C . MET D 1 84 ? 49.620 72.517 102.860 1.000 14.237 86 MET GGG C 1
ATOM 11617 O O . MET D 1 84 ? 50.581 71.762 102.633 1.000 15.043 86 MET GGG O 1
ATOM 11622 N N . LEU D 1 85 ? 49.710 73.841 102.995 1.000 14.084 87 LEU GGG N 1
ATOM 11623 C CA . LEU D 1 85 ? 50.946 74.634 102.752 1.000 14.147 87 LEU GGG CA 1
ATOM 11624 C C . LEU D 1 85 ? 51.916 74.496 103.937 1.000 14.491 87 LEU GGG C 1
ATOM 11625 O O . LEU D 1 85 ? 53.136 74.688 103.701 1.000 15.042 87 LEU GGG O 1
ATOM 11630 N N . THR D 1 86 ? 51.429 74.205 105.157 1.000 14.314 88 THR GGG N 1
ATOM 11631 C CA . THR D 1 86 ? 52.267 74.140 106.390 1.000 14.515 88 THR GGG CA 1
ATOM 11632 C C . THR D 1 86 ? 52.571 72.687 106.786 1.000 14.454 88 THR GGG C 1
ATOM 11633 O O . THR D 1 86 ? 53.571 72.485 107.510 1.000 15.085 88 THR GGG O 1
ATOM 11637 N N . GLY D 1 87 ? 51.752 71.724 106.357 1.000 14.110 89 GLY GGG N 1
ATOM 11638 C CA . GLY D 1 87 ? 51.849 70.306 106.756 1.000 14.035 89 GLY GGG CA 1
ATOM 11639 C C . GLY D 1 87 ? 51.534 70.108 108.231 1.000 14.139 89 GLY GGG C 1
ATOM 11640 O O . GLY D 1 87 ? 51.965 69.088 108.810 1.000 14.012 89 GLY GGG O 1
ATOM 11641 N N . GLU D 1 88 ? 50.803 71.052 108.832 1.000 14.409 90 GLU GGG N 1
ATOM 11642 C CA . GLU D 1 88 ? 50.378 71.008 110.253 1.000 14.671 90 GLU GGG CA 1
ATOM 11643 C C . GLU D 1 88 ? 48.855 71.079 110.311 1.000 15.230 90 GLU GGG C 1
ATOM 11644 O O . GLU D 1 88 ? 48.289 72.005 109.678 1.000 15.872 90 GLU GGG O 1
ATOM 11650 N N . TYR D 1 89 ? 48.219 70.160 111.047 1.000 15.035 91 TYR GGG N 1
ATOM 11651 C CA . TYR D 1 89 ? 46.763 70.198 111.321 1.000 15.103 91 TYR GGG CA 1
ATOM 11652 C C . TYR D 1 89 ? 46.381 71.638 111.695 1.000 15.270 91 TYR GGG C 1
ATOM 11653 O O . TYR D 1 89 ? 47.038 72.224 112.571 1.000 14.688 91 TYR GGG O 1
ATOM 11662 N N . ALA D 1 90 ? 45.368 72.212 111.042 1.000 15.852 92 ALA GGG N 1
ATOM 11663 C CA . ALA D 1 90 ? 44.952 73.621 111.257 1.000 16.240 92 ALA GGG CA 1
ATOM 11664 C C . ALA D 1 90 ? 44.444 73.803 112.689 1.000 16.353 92 ALA GGG C 1
ATOM 11665 O O . ALA D 1 90 ? 44.699 74.869 113.267 1.000 16.773 92 ALA GGG O 1
ATOM 11667 N N . TRP D 1 91 ? 43.755 72.797 113.231 1.000 16.801 93 TRP GGG N 1
ATOM 11668 C CA . TRP D 1 91 ? 43.114 72.838 114.575 1.000 16.930 93 TRP GGG CA 1
ATOM 11669 C C . TRP D 1 91 ? 44.166 72.946 115.696 1.000 17.008 93 TRP GGG C 1
ATOM 11670 O O . TRP D 1 91 ? 43.769 73.233 116.835 1.000 17.218 93 TRP GGG O 1
ATOM 11681 N N . ARG D 1 92 ? 45.454 72.749 115.401 1.000 17.172 94 ARG GGG N 1
ATOM 11682 C CA . ARG D 1 92 ? 46.555 72.897 116.390 1.000 17.574 94 ARG GGG CA 1
ATOM 11683 C C . ARG D 1 92 ? 46.774 74.377 116.720 1.000 18.305 94 ARG GGG C 1
ATOM 11684 O O . ARG D 1 92 ? 47.439 74.645 117.746 1.000 18.707 94 ARG GGG O 1
ATOM 11692 N N . LYS D 1 93 ? 46.272 75.298 115.891 1.000 18.612 95 LYS GGG N 1
ATOM 11693 C CA . LYS D 1 93 ? 46.515 76.754 116.054 1.000 19.630 95 LYS GGG CA 1
ATOM 11694 C C . LYS D 1 93 ? 45.189 77.520 116.042 1.000 19.794 95 LYS GGG C 1
ATOM 11695 O O . LYS D 1 93 ? 44.355 77.262 115.144 1.000 19.148 95 LYS GGG O 1
ATOM 11701 N N . ALA D 1 94 ? 44.995 78.409 117.023 1.000 19.622 96 ALA GGG N 1
ATOM 11702 C CA . ALA D 1 94 ? 43.878 79.381 117.055 1.000 19.124 96 ALA GGG CA 1
ATOM 11703 C C . ALA D 1 94 ? 44.171 80.453 116.010 1.000 18.473 96 ALA GGG C 1
ATOM 11704 O O . ALA D 1 94 ? 45.342 80.901 115.961 1.000 19.158 96 ALA GGG O 1
ATOM 11706 N N . GLY D 1 95 ? 43.165 80.800 115.195 1.000 17.834 97 GLY GGG N 1
ATOM 11707 C CA . GLY D 1 95 ? 43.233 81.851 114.159 1.000 17.257 97 GLY GGG CA 1
ATOM 11708 C C . GLY D 1 95 ? 43.382 81.295 112.748 1.000 16.894 97 GLY GGG C 1
ATOM 11709 O O . GLY D 1 95 ? 43.677 82.100 111.849 1.000 17.422 97 GLY GGG O 1
ATOM 11710 N N . THR D 1 96 ? 43.217 79.976 112.563 1.000 16.404 98 THR GGG N 1
ATOM 11711 C CA . THR D 1 96 ? 43.299 79.267 111.253 1.000 16.611 98 THR GGG CA 1
ATOM 11712 C C . THR D 1 96 ? 41.891 78.979 110.709 1.000 16.758 98 THR GGG C 1
ATOM 11713 O O . THR D 1 96 ? 41.785 78.273 109.699 1.000 16.537 98 THR GGG O 1
ATOM 11717 N N . GLY D 1 97 ? 40.850 79.506 111.353 1.000 17.503 99 GLY GGG N 1
ATOM 11718 C CA . GLY D 1 97 ? 39.458 79.423 110.877 1.000 18.031 99 GLY GGG CA 1
ATOM 11719 C C . GLY D 1 97 ? 39.217 80.358 109.704 1.000 18.599 99 GLY GGG C 1
ATOM 11720 O O . GLY D 1 97 ? 40.113 81.208 109.422 1.000 17.964 99 GLY GGG O 1
ATOM 11721 N N . ILE D 1 98 ? 38.059 80.204 109.041 1.000 19.157 100 ILE GGG N 1
ATOM 11722 C CA . ILE D 1 98 ? 37.609 81.054 107.898 1.000 19.795 100 ILE GGG CA 1
ATOM 11723 C C . ILE D 1 98 ? 38.061 82.495 108.163 1.000 20.451 100 ILE GGG C 1
ATOM 11724 O O . ILE D 1 98 ? 37.521 83.121 109.097 1.000 20.096 100 ILE GGG O 1
ATOM 11729 N N . ALA D 1 99 ? 39.023 82.985 107.376 1.000 20.892 101 ALA GGG N 1
ATOM 11730 C CA . ALA D 1 99 ? 39.622 84.331 107.518 1.000 21.266 101 ALA GGG CA 1
ATOM 11731 C C . ALA D 1 99 ? 38.746 85.375 106.810 1.000 21.678 101 ALA GGG C 1
ATOM 11732 O O . ALA D 1 99 ? 38.081 85.039 105.801 1.000 21.378 101 ALA GGG O 1
ATOM 11734 N N . ALA D 1 100 ? 38.733 86.602 107.338 1.000 22.325 102 ALA GGG N 1
ATOM 11735 C CA . ALA D 1 100 ? 38.146 87.789 106.673 1.000 23.175 102 ALA GGG CA 1
ATOM 11736 C C . ALA D 1 100 ? 39.134 88.273 105.610 1.000 23.246 102 ALA GGG C 1
ATOM 11737 O O . ALA D 1 100 ? 40.300 87.826 105.644 1.000 23.218 102 ALA GGG O 1
ATOM 11739 N N . GLY D 1 101 ? 38.674 89.120 104.689 1.000 23.156 103 GLY GGG N 1
ATOM 11740 C CA . GLY D 1 101 ? 39.536 89.777 103.689 1.000 23.983 103 GLY GGG CA 1
ATOM 11741 C C . GLY D 1 101 ? 40.663 90.561 104.343 1.000 24.209 103 GLY GGG C 1
ATOM 11742 O O . GLY D 1 101 ? 41.786 90.562 103.798 1.000 25.102 103 GLY GGG O 1
ATOM 11743 N N . ASP D 1 102 ? 40.378 91.189 105.488 1.000 24.491 104 ASP GGG N 1
ATOM 11744 C CA . ASP D 1 102 ? 41.318 92.093 106.205 1.000 24.868 104 ASP GGG CA 1
ATOM 11745 C C . ASP D 1 102 ? 42.100 91.299 107.259 1.000 23.146 104 ASP GGG C 1
ATOM 11746 O O . ASP D 1 102 ? 42.766 91.929 108.070 1.000 21.831 104 ASP GGG O 1
ATOM 11751 N N . ALA D 1 103 ? 42.033 89.970 107.232 1.000 22.888 105 ALA GGG N 1
ATOM 11752 C CA . ALA D 1 103 ? 42.805 89.081 108.127 1.000 22.800 105 ALA GGG CA 1
ATOM 11753 C C . ALA D 1 103 ? 44.297 89.259 107.844 1.000 22.941 105 ALA GGG C 1
ATOM 11754 O O . ALA D 1 103 ? 44.676 89.355 106.658 1.000 22.854 105 ALA GGG O 1
ATOM 11756 N N . ALA D 1 104 ? 45.097 89.323 108.910 1.000 22.802 106 ALA GGG N 1
ATOM 11757 C CA . ALA D 1 104 ? 46.574 89.387 108.859 1.000 22.512 106 ALA GGG CA 1
ATOM 11758 C C . ALA D 1 104 ? 47.122 88.019 108.444 1.000 22.122 106 ALA GGG C 1
ATOM 11759 O O . ALA D 1 104 ? 46.414 87.011 108.638 1.000 21.659 106 ALA GGG O 1
ATOM 11761 N N . ALA D 1 105 ? 48.345 88.003 107.908 1.000 22.094 107 ALA GGG N 1
ATOM 11762 C CA . ALA D 1 105 ? 49.088 86.784 107.513 1.000 22.144 107 ALA GGG CA 1
ATOM 11763 C C . ALA D 1 105 ? 49.015 85.748 108.639 1.000 22.326 107 ALA GGG C 1
ATOM 11764 O O . ALA D 1 105 ? 49.583 86.001 109.715 1.000 20.857 107 ALA GGG O 1
ATOM 11766 N N . ILE D 1 106 ? 48.319 84.639 108.386 1.000 22.945 108 ILE GGG N 1
ATOM 11767 C CA . ILE D 1 106 ? 48.246 83.456 109.289 1.000 23.079 108 ILE GGG CA 1
ATOM 11768 C C . ILE D 1 106 ? 49.575 82.695 109.220 1.000 23.716 108 ILE GGG C 1
ATOM 11769 O O . ILE D 1 106 ? 50.015 82.206 110.264 1.000 24.324 108 ILE GGG O 1
ATOM 11774 N N . ILE D 1 107 ? 50.190 82.591 108.041 1.000 24.841 109 ILE GGG N 1
ATOM 11775 C CA . ILE D 1 107 ? 51.528 81.952 107.868 1.000 25.929 109 ILE GGG CA 1
ATOM 11776 C C . ILE D 1 107 ? 52.585 83.062 107.857 1.000 27.854 109 ILE GGG C 1
ATOM 11777 O O . ILE D 1 107 ? 52.616 83.859 106.895 1.000 30.411 109 ILE GGG O 1
ATOM 11782 N N . ARG D 1 108 ? 53.422 83.093 108.894 1.000 29.025 110 ARG GGG N 1
ATOM 11783 C CA . ARG D 1 108 ? 54.482 84.112 109.091 1.000 29.438 110 ARG GGG CA 1
ATOM 11784 C C . ARG D 1 108 ? 55.770 83.620 108.441 1.000 30.818 110 ARG GGG C 1
ATOM 11785 O O . ARG D 1 108 ? 56.004 82.416 108.363 1.000 31.361 110 ARG GGG O 1
ATOM 11793 N N . PRO D 1 109 ? 56.640 84.538 107.963 1.000 32.129 111 PRO GGG N 1
ATOM 11794 C CA . PRO D 1 109 ? 57.883 84.155 107.287 1.000 32.259 111 PRO GGG CA 1
ATOM 11795 C C . PRO D 1 109 ? 58.816 83.220 108.075 1.000 31.119 111 PRO GGG C 1
ATOM 11796 O O . PRO D 1 109 ? 59.642 82.600 107.452 1.000 32.820 111 PRO GGG O 1
ATOM 11800 N N . GLU D 1 110 ? 58.654 83.117 109.395 1.000 30.501 112 GLU GGG N 1
ATOM 11801 C CA . GLU D 1 110 ? 59.457 82.188 110.239 1.000 30.931 112 GLU GGG CA 1
ATOM 11802 C C . GLU D 1 110 ? 59.114 80.736 109.876 1.000 28.344 112 GLU GGG C 1
ATOM 11803 O O . GLU D 1 110 ? 59.951 79.862 110.144 1.000 29.203 112 GLU GGG O 1
ATOM 11809 N N . ARG D 1 111 ? 57.936 80.492 109.294 1.000 26.284 113 ARG GGG N 1
ATOM 11810 C CA . ARG D 1 111 ? 57.406 79.132 109.006 1.000 24.877 113 ARG GGG CA 1
ATOM 11811 C C . ARG D 1 111 ? 58.045 78.578 107.734 1.000 23.377 113 ARG GGG C 1
ATOM 11812 O O . ARG D 1 111 ? 58.303 79.378 106.817 1.000 23.426 113 ARG GGG O 1
ATOM 11820 N N . TYR D 1 112 ? 58.273 77.261 107.699 1.000 21.788 114 TYR GGG N 1
ATOM 11821 C CA . TYR D 1 112 ? 58.742 76.526 106.499 1.000 20.791 114 TYR GGG CA 1
ATOM 11822 C C . TYR D 1 112 ? 57.522 75.990 105.738 1.000 20.027 114 TYR GGG C 1
ATOM 11823 O O . TYR D 1 112 ? 56.797 75.123 106.241 1.000 20.819 114 TYR GGG O 1
ATOM 11832 N N . THR D 1 113 ? 57.337 76.513 104.531 1.000 19.427 115 THR GGG N 1
ATOM 11833 C CA . THR D 1 113 ? 56.133 76.404 103.670 1.000 19.095 115 THR GGG CA 1
ATOM 11834 C C . THR D 1 113 ? 56.424 75.407 102.541 1.000 18.344 115 THR GGG C 1
ATOM 11835 O O . THR D 1 113 ? 57.602 75.205 102.227 1.000 19.181 115 THR GGG O 1
ATOM 11839 N N . MET D 1 114 ? 55.398 74.790 101.958 1.000 17.460 116 MET GGG N 1
ATOM 11840 C CA . MET D 1 114 ? 55.544 73.929 100.752 1.000 16.834 116 MET GGG CA 1
ATOM 11841 C C . MET D 1 114 ? 56.268 74.719 99.650 1.000 16.905 116 MET GGG C 1
ATOM 11842 O O . MET D 1 114 ? 57.120 74.139 98.983 1.000 17.233 116 MET GGG O 1
ATOM 11847 N N . ALA D 1 115 ? 55.900 75.985 99.450 1.000 16.748 117 ALA GGG N 1
ATOM 11848 C CA . ALA D 1 115 ? 56.557 76.933 98.522 1.000 16.843 117 ALA GGG CA 1
ATOM 11849 C C . ALA D 1 115 ? 58.054 77.026 98.833 1.000 16.860 117 ALA GGG C 1
ATOM 11850 O O . ALA D 1 115 ? 58.854 77.017 97.877 1.000 17.107 117 ALA GGG O 1
ATOM 11852 N N . ASN D 1 116 ? 58.420 77.132 100.112 1.000 17.110 118 ASN GGG N 1
ATOM 11853 C CA . ASN D 1 116 ? 59.836 77.194 100.564 1.000 17.603 118 ASN GGG CA 1
ATOM 11854 C C . ASN D 1 116 ? 60.554 75.907 100.137 1.000 18.021 118 ASN GGG C 1
ATOM 11855 O O . ASN D 1 116 ? 61.689 76.022 99.634 1.000 18.913 118 ASN GGG O 1
ATOM 11860 N N . LEU D 1 117 ? 59.919 74.740 100.334 1.000 17.706 119 LEU GGG N 1
ATOM 11861 C CA . LEU D 1 117 ? 60.486 73.407 99.995 1.000 17.371 119 LEU GGG CA 1
ATOM 11862 C C . LEU D 1 117 ? 60.938 73.440 98.539 1.000 17.275 119 LEU GGG C 1
ATOM 11863 O O . LEU D 1 117 ? 62.115 73.109 98.269 1.000 18.049 119 LEU GGG O 1
ATOM 11868 N N . PHE D 1 118 ? 60.032 73.845 97.650 1.000 17.120 120 PHE GGG N 1
ATOM 11869 C CA . PHE D 1 118 ? 60.236 73.858 96.182 1.000 17.692 120 PHE GGG CA 1
ATOM 11870 C C . PHE D 1 118 ? 61.307 74.893 95.822 1.000 18.050 120 PHE GGG C 1
ATOM 11871 O O . PHE D 1 118 ? 62.267 74.511 95.145 1.000 18.297 120 PHE GGG O 1
ATOM 11879 N N . LYS D 1 119 ? 61.174 76.136 96.289 1.000 19.293 121 LYS GGG N 1
ATOM 11880 C CA . LYS D 1 119 ? 62.125 77.244 95.983 1.000 20.521 121 LYS GGG CA 1
ATOM 11881 C C . LYS D 1 119 ? 63.549 76.827 96.373 1.000 20.119 121 LYS GGG C 1
ATOM 11882 O O . LYS D 1 119 ? 64.472 77.067 95.581 1.000 20.972 121 LYS GGG O 1
ATOM 11888 N N . ASP D 1 120 ? 63.706 76.215 97.547 1.000 20.504 122 ASP GGG N 1
ATOM 11889 C CA . ASP D 1 120 ? 65.006 75.736 98.099 1.000 19.874 122 ASP GGG CA 1
ATOM 11890 C C . ASP D 1 120 ? 65.548 74.573 97.253 1.000 18.531 122 ASP GGG C 1
ATOM 11891 O O . ASP D 1 120 ? 66.775 74.431 97.187 1.000 18.587 122 ASP GGG O 1
ATOM 11896 N N . ALA D 1 121 ? 64.671 73.777 96.631 1.000 17.469 123 ALA GGG N 1
ATOM 11897 C CA . ALA D 1 121 ? 65.037 72.673 95.708 1.000 16.645 123 ALA GGG CA 1
ATOM 11898 C C . ALA D 1 121 ? 65.253 73.201 94.277 1.000 15.865 123 ALA GGG C 1
ATOM 11899 O O . ALA D 1 121 ? 65.477 72.377 93.370 1.000 15.137 123 ALA GGG O 1
ATOM 11901 N N . GLY D 1 122 ? 65.185 74.523 94.081 1.000 15.538 124 GLY GGG N 1
ATOM 11902 C CA . GLY D 1 122 ? 65.580 75.224 92.841 1.000 15.147 124 GLY GGG CA 1
ATOM 11903 C C . GLY D 1 122 ? 64.427 75.436 91.867 1.000 14.808 124 GLY GGG C 1
ATOM 11904 O O . GLY D 1 122 ? 64.695 75.707 90.676 1.000 14.973 124 GLY GGG O 1
ATOM 11905 N N . TYR D 1 123 ? 63.179 75.294 92.318 1.000 13.844 125 TYR GGG N 1
ATOM 11906 C CA . TYR D 1 123 ? 61.974 75.564 91.498 1.000 13.343 125 TYR GGG CA 1
ATOM 11907 C C . TYR D 1 123 ? 61.682 77.064 91.499 1.000 13.293 125 TYR GGG C 1
ATOM 11908 O O . TYR D 1 123 ? 62.024 77.763 92.469 1.000 13.247 125 TYR GGG O 1
ATOM 11917 N N . ASN D 1 124 ? 61.046 77.531 90.428 1.000 13.537 126 ASN GGG N 1
ATOM 11918 C CA . ASN D 1 124 ? 60.298 78.811 90.411 1.000 13.881 126 ASN GGG CA 1
ATOM 11919 C C . ASN D 1 124 ? 58.930 78.532 91.032 1.000 14.045 126 ASN GGG C 1
ATOM 11920 O O . ASN D 1 124 ? 58.389 77.431 90.810 1.000 14.088 126 ASN GGG O 1
ATOM 11925 N N . THR D 1 125 ? 58.401 79.480 91.805 1.000 13.937 127 THR GGG N 1
ATOM 11926 C CA . THR D 1 125 ? 57.145 79.293 92.563 1.000 13.369 127 THR GGG CA 1
ATOM 11927 C C . THR D 1 125 ? 56.179 80.424 92.227 1.000 13.085 127 THR GGG C 1
ATOM 11928 O O . THR D 1 125 ? 56.613 81.590 92.148 1.000 12.862 127 THR GGG O 1
ATOM 11932 N N . GLY D 1 126 ? 54.907 80.065 92.057 1.000 12.957 128 GLY GGG N 1
ATOM 11933 C CA . GLY D 1 126 ? 53.811 81.001 91.777 1.000 12.582 128 GLY GGG CA 1
ATOM 11934 C C . GLY D 1 126 ? 52.529 80.545 92.435 1.000 12.552 128 GLY GGG C 1
ATOM 11935 O O . GLY D 1 126 ? 52.290 79.319 92.497 1.000 11.597 128 GLY GGG O 1
ATOM 11936 N N . VAL D 1 127 ? 51.737 81.503 92.918 1.000 13.036 129 VAL GGG N 1
ATOM 11937 C CA . VAL D 1 127 ? 50.346 81.264 93.399 1.000 13.100 129 VAL GGG CA 1
ATOM 11938 C C . VAL D 1 127 ? 49.422 82.179 92.596 1.000 12.766 129 VAL GGG C 1
ATOM 11939 O O . VAL D 1 127 ? 49.747 83.376 92.444 1.000 12.195 129 VAL GGG O 1
ATOM 11943 N N . VAL D 1 128 ? 48.337 81.605 92.083 1.000 12.982 130 VAL GGG N 1
ATOM 11944 C CA . VAL D 1 128 ? 47.322 82.312 91.255 1.000 13.609 130 VAL GGG CA 1
ATOM 11945 C C . VAL D 1 128 ? 45.937 81.931 91.777 1.000 14.097 130 VAL GGG C 1
ATOM 11946 O O . VAL D 1 128 ? 45.668 80.715 91.921 1.000 14.537 130 VAL GGG O 1
ATOM 11950 N N . GLY D 1 129 ? 45.120 82.947 92.079 1.000 14.322 131 GLY GGG N 1
ATOM 11951 C CA . GLY D 1 129 ? 43.716 82.794 92.492 1.000 14.600 131 GLY GGG CA 1
ATOM 11952 C C . GLY D 1 129 ? 43.530 82.982 93.988 1.000 15.149 131 GLY GGG C 1
ATOM 11953 O O . GLY D 1 129 ? 44.205 83.852 94.582 1.000 14.734 131 GLY GGG O 1
ATOM 11954 N N . LYS D 1 130 ? 42.638 82.185 94.581 1.000 15.770 132 LYS GGG N 1
ATOM 11955 C CA . LYS D 1 130 ? 42.160 82.385 95.969 1.000 16.043 132 LYS GGG CA 1
ATOM 11956 C C . LYS D 1 130 ? 43.313 82.120 96.933 1.000 16.088 132 LYS GGG C 1
ATOM 11957 O O . LYS D 1 130 ? 43.943 81.059 96.814 1.000 16.267 132 LYS GGG O 1
ATOM 11963 N N . TRP D 1 131 ? 43.551 83.053 97.853 1.000 16.507 133 TRP GGG N 1
ATOM 11964 C CA . TRP D 1 131 ? 44.622 82.966 98.881 1.000 17.484 133 TRP GGG CA 1
ATOM 11965 C C . TRP D 1 131 ? 43.996 82.536 100.209 1.000 18.513 133 TRP GGG C 1
ATOM 11966 O O . TRP D 1 131 ? 44.136 81.341 100.563 1.000 20.629 133 TRP GGG O 1
ATOM 11977 N N . HIS D 1 132 ? 43.325 83.468 100.896 1.000 18.686 134 HIS GGG N 1
ATOM 11978 C CA . HIS D 1 132 ? 42.447 83.210 102.067 1.000 18.551 134 HIS GGG CA 1
ATOM 11979 C C . HIS D 1 132 ? 43.262 82.724 103.272 1.000 17.952 134 HIS GGG C 1
ATOM 11980 O O . HIS D 1 132 ? 42.679 82.003 104.106 1.000 17.262 134 HIS GGG O 1
ATOM 11987 N N . LEU D 1 133 ? 44.536 83.128 103.369 1.000 17.755 135 LEU GGG N 1
ATOM 11988 C CA . LEU D 1 133 ? 45.440 82.819 104.512 1.000 18.026 135 LEU GGG CA 1
ATOM 11989 C C . LEU D 1 133 ? 46.018 84.114 105.098 1.000 17.746 135 LEU GGG C 1
ATOM 11990 O O . LEU D 1 133 ? 46.995 84.038 105.865 1.000 18.540 135 LEU GGG O 1
ATOM 11995 N N . GLY D 1 134 ? 45.420 85.258 104.762 1.000 18.047 136 GLY GGG N 1
ATOM 11996 C CA . GLY D 1 134 ? 45.716 86.570 105.369 1.000 17.942 136 GLY GGG CA 1
ATOM 11997 C C . GLY D 1 134 ? 46.908 87.246 104.714 1.000 17.817 136 GLY GGG C 1
ATOM 11998 O O . GLY D 1 134 ? 47.754 86.536 104.144 1.000 17.609 136 GLY GGG O 1
ATOM 11999 N N . LEU D 1 135 ? 46.958 88.577 104.793 1.000 18.336 137 LEU GGG N 1
ATOM 12000 C CA . LEU D 1 135 ? 48.045 89.442 104.257 1.000 18.250 137 LEU GGG CA 1
ATOM 12001 C C . LEU D 1 135 ? 48.288 90.583 105.246 1.000 18.945 137 LEU GGG C 1
ATOM 12002 O O . LEU D 1 135 ? 47.319 91.002 105.914 1.000 19.821 137 LEU GGG O 1
ATOM 12007 N N . GLY D 1 136 ? 49.532 91.057 105.335 1.000 19.501 138 GLY GGG N 1
ATOM 12008 C CA . GLY D 1 136 ? 49.906 92.187 106.206 1.000 20.236 138 GLY GGG CA 1
ATOM 12009 C C . GLY D 1 136 ? 50.037 91.753 107.659 1.000 20.910 138 GLY GGG C 1
ATOM 12010 O O . GLY D 1 136 ? 49.809 90.558 107.962 1.000 19.672 138 GLY GGG O 1
ATOM 12011 N N . ASP D 1 137 ? 50.358 92.709 108.533 1.000 22.681 139 ASP GGG N 1
ATOM 12012 C CA . ASP D 1 137 ? 50.885 92.456 109.899 1.000 23.776 139 ASP GGG CA 1
ATOM 12013 C C . ASP D 1 137 ? 49.744 92.378 110.916 1.000 23.321 139 ASP GGG C 1
ATOM 12014 O O . ASP D 1 137 ? 49.722 91.394 111.674 1.000 23.014 139 ASP GGG O 1
ATOM 12019 N N . LYS D 1 138 ? 48.853 93.373 110.949 1.000 24.821 140 LYS GGG N 1
ATOM 12020 C CA . LYS D 1 138 ? 47.761 93.468 111.965 1.000 26.271 140 LYS GGG CA 1
ATOM 12021 C C . LYS D 1 138 ? 46.418 93.599 111.242 1.000 24.292 140 LYS GGG C 1
ATOM 12022 O O . LYS D 1 138 ? 46.269 94.538 110.454 1.000 22.935 140 LYS GGG O 1
ATOM 12028 N N . GLY D 1 139 ? 45.498 92.670 111.519 1.000 23.734 141 GLY GGG N 1
ATOM 12029 C CA . GLY D 1 139 ? 44.164 92.568 110.896 1.000 22.914 141 GLY GGG CA 1
ATOM 12030 C C . GLY D 1 139 ? 43.323 93.810 111.139 1.000 22.491 141 GLY GGG C 1
ATOM 12031 O O . GLY D 1 139 ? 43.296 94.296 112.284 1.000 21.870 141 GLY GGG O 1
ATOM 12032 N N . GLY D 1 140 ? 42.677 94.315 110.085 1.000 22.264 142 GLY GGG N 1
ATOM 12033 C CA . GLY D 1 140 ? 41.791 95.492 110.127 1.000 21.467 142 GLY GGG CA 1
ATOM 12034 C C . GLY D 1 140 ? 42.549 96.801 110.037 1.000 20.432 142 GLY GGG C 1
ATOM 12035 O O . GLY D 1 140 ? 41.878 97.839 109.990 1.000 19.884 142 GLY GGG O 1
ATOM 12036 N N . GLU D 1 141 ? 43.885 96.761 109.983 1.000 20.302 143 GLU GGG N 1
ATOM 12037 C CA . GLU D 1 141 ? 44.767 97.964 110.047 1.000 20.663 143 GLU GGG CA 1
ATOM 12038 C C . GLU D 1 141 ? 45.647 98.107 108.795 1.000 19.408 143 GLU GGG C 1
ATOM 12039 O O . GLU D 1 141 ? 46.466 99.043 108.776 1.000 18.988 143 GLU GGG O 1
ATOM 12045 N N . GLN D 1 142 ? 45.505 97.224 107.799 1.000 18.340 144 GLN GGG N 1
ATOM 12046 C CA . GLN D 1 142 ? 46.353 97.220 106.573 1.000 17.019 144 GLN GGG CA 1
ATOM 12047 C C . GLN D 1 142 ? 46.069 98.482 105.755 1.000 17.260 144 GLN GGG C 1
ATOM 12048 O O . GLN D 1 142 ? 44.895 98.895 105.716 1.000 16.885 144 GLN GGG O 1
ATOM 12054 N N . ASP D 1 143 ? 47.105 99.063 105.135 1.000 17.633 145 ASP GGG N 1
ATOM 12055 C CA . ASP D 1 143 ? 46.956 100.092 104.068 1.000 17.529 145 ASP GGG CA 1
ATOM 12056 C C . ASP D 1 143 ? 46.980 99.379 102.711 1.000 17.708 145 ASP GGG C 1
ATOM 12057 O O . ASP D 1 143 ? 48.080 99.037 102.239 1.000 17.905 145 ASP GGG O 1
ATOM 12062 N N . TRP D 1 144 ? 45.806 99.184 102.108 1.000 18.397 146 TRP GGG N 1
ATOM 12063 C CA . TRP D 1 144 ? 45.614 98.386 100.865 1.000 19.242 146 TRP GGG CA 1
ATOM 12064 C C . TRP D 1 144 ? 46.130 99.140 99.636 1.000 20.209 146 TRP GGG C 1
ATOM 12065 O O . TRP D 1 144 ? 46.165 98.523 98.556 1.000 19.504 146 TRP GGG O 1
ATOM 12076 N N . ASN D 1 145 ? 46.532 100.403 99.809 1.000 22.615 147 ASN GGG N 1
ATOM 12077 C CA . ASN D 1 145 ? 47.154 101.254 98.759 1.000 24.841 147 ASN GGG CA 1
ATOM 12078 C C . ASN D 1 145 ? 48.672 101.069 98.751 1.000 26.383 147 ASN GGG C 1
ATOM 12079 O O . ASN D 1 145 ? 49.301 101.516 97.786 1.000 27.374 147 ASN GGG O 1
ATOM 12084 N N . LYS D 1 146 ? 49.233 100.439 99.782 1.000 28.122 148 LYS GGG N 1
ATOM 12085 C CA . LYS D 1 146 ? 50.694 100.210 99.910 1.000 29.059 148 LYS GGG CA 1
ATOM 12086 C C . LYS D 1 146 ? 50.976 98.716 99.793 1.000 29.013 148 LYS GGG C 1
ATOM 12087 O O . LYS D 1 146 ? 50.057 97.905 99.854 1.000 28.999 148 LYS GGG O 1
ATOM 12093 N N . PRO D 1 147 ? 52.252 98.315 99.580 1.000 29.062 149 PRO GGG N 1
ATOM 12094 C CA . PRO D 1 147 ? 52.641 96.903 99.612 1.000 27.957 149 PRO GGG CA 1
ATOM 12095 C C . PRO D 1 147 ? 52.222 96.213 100.917 1.000 26.962 149 PRO GGG C 1
ATOM 12096 O O . PRO D 1 147 ? 52.480 96.773 101.969 1.000 25.838 149 PRO GGG O 1
ATOM 12100 N N . LEU D 1 148 ? 51.577 95.047 100.810 1.000 27.642 150 LEU GGG N 1
ATOM 12101 C CA . LEU D 1 148 ? 51.211 94.181 101.961 1.000 27.902 150 LEU GGG CA 1
ATOM 12102 C C . LEU D 1 148 ? 52.480 93.469 102.444 1.000 29.050 150 LEU GGG C 1
ATOM 12103 O O . LEU D 1 148 ? 53.136 92.784 101.627 1.000 29.651 150 LEU GGG O 1
ATOM 12108 N N . GLN D 1 149 ? 52.796 93.625 103.730 1.000 29.223 151 GLN GGG N 1
ATOM 12109 C CA . GLN D 1 149 ? 54.050 93.137 104.352 1.000 29.322 151 GLN GGG CA 1
ATOM 12110 C C . GLN D 1 149 ? 53.706 92.588 105.737 1.000 27.376 151 GLN GGG C 1
ATOM 12111 O O . GLN D 1 149 ? 53.297 93.354 106.608 1.000 27.923 151 GLN GGG O 1
ATOM 12117 N N . PRO D 1 150 ? 53.825 91.264 106.002 1.000 24.486 152 PRO GGG N 1
ATOM 12118 C CA . PRO D 1 150 ? 54.237 90.265 105.011 1.000 23.495 152 PRO GGG CA 1
ATOM 12119 C C . PRO D 1 150 ? 53.076 89.657 104.206 1.000 21.953 152 PRO GGG C 1
ATOM 12120 O O . PRO D 1 150 ? 51.935 89.725 104.651 1.000 22.209 152 PRO GGG O 1
ATOM 12124 N N . GLY D 1 151 ? 53.399 89.051 103.061 1.000 19.872 153 GLY GGG N 1
ATOM 12125 C CA . GLY D 1 151 ? 52.418 88.410 102.170 1.000 18.973 153 GLY GGG CA 1
ATOM 12126 C C . GLY D 1 151 ? 52.922 87.096 101.606 1.000 18.092 153 GLY GGG C 1
ATOM 12127 O O . GLY D 1 151 ? 53.718 86.421 102.284 1.000 17.556 153 GLY GGG O 1
ATOM 12128 N N . THR D 1 152 ? 52.455 86.748 100.402 1.000 17.174 154 THR GGG N 1
ATOM 12129 C CA . THR D 1 152 ? 52.749 85.481 99.685 1.000 16.490 154 THR GGG CA 1
ATOM 12130 C C . THR D 1 152 ? 54.239 85.403 99.329 1.000 17.255 154 THR GGG C 1
ATOM 12131 O O . THR D 1 152 ? 54.808 84.294 99.401 1.000 17.227 154 THR GGG O 1
ATOM 12135 N N . ASN D 1 153 ? 54.851 86.539 98.980 1.000 17.852 155 ASN GGG N 1
ATOM 12136 C CA . ASN D 1 153 ? 56.242 86.622 98.456 1.000 18.142 155 ASN GGG CA 1
ATOM 12137 C C . ASN D 1 153 ? 57.265 86.595 99.600 1.000 17.551 155 ASN GGG C 1
ATOM 12138 O O . ASN D 1 153 ? 58.467 86.668 99.289 1.000 17.039 155 ASN GGG O 1
ATOM 12143 N N . ASP D 1 154 ? 56.825 86.474 100.857 1.000 17.486 156 ASP GGG N 1
ATOM 12144 C CA . ASP D 1 154 ? 57.711 86.370 102.049 1.000 17.525 156 ASP GGG CA 1
ATOM 12145 C C . ASP D 1 154 ? 57.742 84.928 102.564 1.000 17.604 156 ASP GGG C 1
ATOM 12146 O O . ASP D 1 154 ? 58.549 84.658 103.466 1.000 17.468 156 ASP GGG O 1
ATOM 12151 N N . ILE D 1 155 ? 56.903 84.043 102.019 1.000 18.199 157 ILE GGG N 1
ATOM 12152 C CA . ILE D 1 155 ? 56.745 82.646 102.521 1.000 18.748 157 ILE GGG CA 1
ATOM 12153 C C . ILE D 1 155 ? 56.957 81.644 101.377 1.000 19.353 157 ILE GGG C 1
ATOM 12154 O O . ILE D 1 155 ? 56.428 80.503 101.493 1.000 19.830 157 ILE GGG O 1
ATOM 12159 N N . GLY D 1 156 ? 57.717 82.029 100.338 1.000 19.420 158 GLY GGG N 1
ATOM 12160 C CA . GLY D 1 156 ? 58.327 81.085 99.373 1.000 19.699 158 GLY GGG CA 1
ATOM 12161 C C . GLY D 1 156 ? 57.819 81.208 97.939 1.000 19.824 158 GLY GGG C 1
ATOM 12162 O O . GLY D 1 156 ? 58.301 80.437 97.086 1.000 18.787 158 GLY GGG O 1
ATOM 12163 N N . PHE D 1 157 ? 56.889 82.129 97.661 1.000 20.584 159 PHE GGG N 1
ATOM 12164 C CA . PHE D 1 157 ? 56.314 82.366 96.307 1.000 20.743 159 PHE GGG CA 1
ATOM 12165 C C . PHE D 1 157 ? 57.054 83.525 95.628 1.000 21.682 159 PHE GGG C 1
ATOM 12166 O O . PHE D 1 157 ? 57.040 84.639 96.174 1.000 21.255 159 PHE GGG O 1
ATOM 12174 N N . GLU D 1 158 ? 57.672 83.269 94.472 1.000 23.521 160 GLU GGG N 1
ATOM 12175 C CA . GLU D 1 158 ? 58.393 84.292 93.663 1.000 24.495 160 GLU GGG CA 1
ATOM 12176 C C . GLU D 1 158 ? 57.375 85.156 92.907 1.000 24.130 160 GLU GGG C 1
ATOM 12177 O O . GLU D 1 158 ? 57.632 86.368 92.735 1.000 23.546 160 GLU GGG O 1
ATOM 12183 N N . TYR D 1 159 ? 56.266 84.551 92.465 1.000 23.531 161 TYR GGG N 1
ATOM 12184 C CA . TYR D 1 159 ? 55.160 85.224 91.735 1.000 23.159 161 TYR GGG CA 1
ATOM 12185 C C . TYR D 1 159 ? 53.852 84.973 92.482 1.000 22.876 161 TYR GGG C 1
ATOM 12186 O O . TYR D 1 159 ? 53.600 83.821 92.868 1.000 23.587 161 TYR GGG O 1
ATOM 12195 N N . SER D 1 160 ? 53.048 86.018 92.674 1.000 22.193 162 SER GGG N 1
ATOM 12196 C CA . SER D 1 160 ? 51.673 85.909 93.222 1.000 22.229 162 SER GGG CA 1
ATOM 12197 C C . SER D 1 160 ? 50.736 86.816 92.423 1.000 21.316 162 SER GGG C 1
ATOM 12198 O O . SER D 1 160 ? 51.095 87.988 92.212 1.000 19.956 162 SER GGG O 1
ATOM 12201 N N . PHE D 1 161 ? 49.604 86.260 91.976 1.000 21.144 163 PHE GGG N 1
ATOM 12202 C CA . PHE D 1 161 ? 48.428 87.001 91.447 1.000 21.176 163 PHE GGG CA 1
ATOM 12203 C C . PHE D 1 161 ? 47.181 86.417 92.118 1.000 20.381 163 PHE GGG C 1
ATOM 12204 O O . PHE D 1 161 ? 46.719 85.332 91.710 1.000 19.824 163 PHE GGG O 1
ATOM 12212 N N . ILE D 1 162 ? 46.665 87.099 93.143 1.000 19.872 164 ILE GGG N 1
ATOM 12213 C CA . ILE D 1 162 ? 45.710 86.477 94.107 1.000 19.379 164 ILE GGG CA 1
ATOM 12214 C C . ILE D 1 162 ? 44.521 87.405 94.377 1.000 19.091 164 ILE GGG C 1
ATOM 12215 O O . ILE D 1 162 ? 44.658 88.649 94.236 1.000 18.390 164 ILE GGG O 1
ATOM 12220 N N . MET D 1 163 ? 43.400 86.783 94.751 1.000 18.725 165 MET GGG N 1
ATOM 12221 C CA . MET D 1 163 ? 42.295 87.417 95.504 1.000 19.252 165 MET GGG CA 1
ATOM 12222 C C . MET D 1 163 ? 42.670 87.375 96.988 1.000 19.688 165 MET GGG C 1
ATOM 12223 O O . MET D 1 163 ? 43.078 86.289 97.449 1.000 19.638 165 MET GGG O 1
ATOM 12228 N N . ALA D 1 164 ? 42.544 88.497 97.702 1.000 20.357 166 ALA GGG N 1
ATOM 12229 C CA . ALA D 1 164 ? 42.803 88.596 99.160 1.000 21.622 166 ALA GGG CA 1
ATOM 12230 C C . ALA D 1 164 ? 42.171 87.401 99.886 1.000 21.624 166 ALA GGG C 1
ATOM 12231 O O . ALA D 1 164 ? 42.916 86.652 100.565 1.000 22.835 166 ALA GGG O 1
ATOM 12233 N N . ALA D 1 165 ? 40.852 87.231 99.743 1.000 20.743 167 ALA GGG N 1
ATOM 12234 C CA . ALA D 1 165 ? 40.080 86.134 100.374 1.000 19.824 167 ALA GGG CA 1
ATOM 12235 C C . ALA D 1 165 ? 39.160 85.490 99.331 1.000 19.355 167 ALA GGG C 1
ATOM 12236 O O . ALA D 1 165 ? 39.626 85.251 98.192 1.000 19.940 167 ALA GGG O 1
ATOM 12238 N N . THR D 1 166 ? 37.908 85.215 99.702 1.000 17.833 168 THR GGG N 1
ATOM 12239 C CA . THR D 1 166 ? 36.881 84.623 98.814 1.000 16.550 168 THR GGG CA 1
ATOM 12240 C C . THR D 1 166 ? 36.280 85.704 97.912 1.000 15.918 168 THR GGG C 1
ATOM 12241 O O . THR D 1 166 ? 36.491 86.906 98.185 1.000 15.065 168 THR GGG O 1
ATOM 12245 N N . GLY D 1 167 ? 35.534 85.262 96.899 1.000 15.631 169 GLY GGG N 1
ATOM 12246 C CA . GLY D 1 167 ? 34.822 86.120 95.939 1.000 15.632 169 GLY GGG CA 1
ATOM 12247 C C . GLY D 1 167 ? 33.755 86.962 96.610 1.000 15.515 169 GLY GGG C 1
ATOM 12248 O O . GLY D 1 167 ? 33.441 88.035 96.067 1.000 15.865 169 GLY GGG O 1
ATOM 12249 N N . ASP D 1 168 ? 33.221 86.504 97.747 1.000 15.365 170 ASP GGG N 1
ATOM 12250 C CA . ASP D 1 168 ? 32.121 87.178 98.488 1.000 15.239 170 ASP GGG CA 1
ATOM 12251 C C . ASP D 1 168 ? 32.668 88.047 99.630 1.000 15.136 170 ASP GGG C 1
ATOM 12252 O O . ASP D 1 168 ? 31.839 88.566 100.397 1.000 15.045 170 ASP GGG O 1
ATOM 12257 N N . ARG D 1 169 ? 33.992 88.228 99.727 1.000 15.438 171 ARG GGG N 1
ATOM 12258 C CA . ARG D 1 169 ? 34.639 89.042 100.791 1.000 15.599 171 ARG GGG CA 1
ATOM 12259 C C . ARG D 1 169 ? 35.436 90.201 100.182 1.000 15.391 171 ARG GGG C 1
ATOM 12260 O O . ARG D 1 169 ? 36.239 89.935 99.269 1.000 15.533 171 ARG GGG O 1
ATOM 12268 N N . VAL D 1 170 ? 35.247 91.419 100.709 1.000 14.911 172 VAL GGG N 1
ATOM 12269 C CA . VAL D 1 170 ? 36.080 92.626 100.400 1.000 15.111 172 VAL GGG CA 1
ATOM 12270 C C . VAL D 1 170 ? 37.470 92.425 100.999 1.000 15.214 172 VAL GGG C 1
ATOM 12271 O O . VAL D 1 170 ? 37.601 91.738 102.004 1.000 15.393 172 VAL GGG O 1
ATOM 12275 N N . PRO D 1 171 ? 38.553 93.007 100.432 1.000 15.254 173 PRO GGG N 1
ATOM 12276 C CA . PRO D 1 171 ? 38.483 93.859 99.247 1.000 15.246 173 PRO GGG CA 1
ATOM 12277 C C . PRO D 1 171 ? 38.432 93.023 97.961 1.000 15.428 173 PRO GGG C 1
ATOM 12278 O O . PRO D 1 171 ? 39.146 92.032 97.858 1.000 15.702 173 PRO GGG O 1
ATOM 12282 N N . CYS D 1 172 ? 37.590 93.451 97.018 1.000 15.614 174 CYS GGG N 1
ATOM 12283 C CA . CYS D 1 172 ? 37.315 92.754 95.736 1.000 15.506 174 CYS GGG CA 1
ATOM 12284 C C . CYS D 1 172 ? 38.294 93.247 94.668 1.000 15.183 174 CYS GGG C 1
ATOM 12285 O O . CYS D 1 172 ? 37.846 93.703 93.604 1.000 14.455 174 CYS GGG O 1
ATOM 12288 N N . VAL D 1 173 ? 39.589 93.146 94.966 1.000 15.430 175 VAL GGG N 1
ATOM 12289 C CA . VAL D 1 173 ? 40.704 93.580 94.077 1.000 15.981 175 VAL GGG CA 1
ATOM 12290 C C . VAL D 1 173 ? 41.674 92.409 93.933 1.000 16.939 175 VAL GGG C 1
ATOM 12291 O O . VAL D 1 173 ? 41.583 91.456 94.757 1.000 18.040 175 VAL GGG O 1
ATOM 12295 N N . PHE D 1 174 ? 42.538 92.472 92.916 1.000 17.099 176 PHE GGG N 1
ATOM 12296 C CA . PHE D 1 174 ? 43.631 91.492 92.693 1.000 16.928 176 PHE GGG CA 1
ATOM 12297 C C . PHE D 1 174 ? 44.917 92.049 93.312 1.000 16.845 176 PHE GGG C 1
ATOM 12298 O O . PHE D 1 174 ? 45.108 93.279 93.330 1.000 16.261 176 PHE GGG O 1
ATOM 12306 N N . VAL D 1 175 ? 45.756 91.159 93.841 1.000 17.311 177 VAL GGG N 1
ATOM 12307 C CA . VAL D 1 175 ? 47.062 91.518 94.466 1.000 17.829 177 VAL GGG CA 1
ATOM 12308 C C . VAL D 1 175 ? 48.162 90.787 93.690 1.000 18.303 177 VAL GGG C 1
ATOM 12309 O O . VAL D 1 175 ? 48.118 89.542 93.618 1.000 19.039 177 VAL GGG O 1
ATOM 12313 N N . GLU D 1 176 ? 49.084 91.546 93.100 1.000 18.453 178 GLU GGG N 1
ATOM 12314 C CA . GLU D 1 176 ? 50.236 91.013 92.335 1.000 18.665 178 GLU GGG CA 1
ATOM 12315 C C . GLU D 1 176 ? 51.504 91.288 93.142 1.000 19.403 178 GLU GGG C 1
ATOM 12316 O O . GLU D 1 176 ? 51.770 92.469 93.443 1.000 19.779 178 GLU GGG O 1
ATOM 12322 N N . ASN D 1 177 ? 52.241 90.231 93.488 1.000 19.971 179 ASN GGG N 1
ATOM 12323 C CA . ASN D 1 177 ? 53.473 90.298 94.316 1.000 19.438 179 ASN GGG CA 1
ATOM 12324 C C . ASN D 1 177 ? 53.225 91.251 95.494 1.000 19.729 179 ASN GGG C 1
ATOM 12325 O O . ASN D 1 177 ? 54.001 92.205 95.670 1.000 19.852 179 ASN GGG O 1
ATOM 12330 N N . ASP D 1 178 ? 52.142 90.996 96.230 1.000 19.450 180 ASP GGG N 1
ATOM 12331 C CA . ASP D 1 178 ? 51.787 91.643 97.518 1.000 19.514 180 ASP GGG CA 1
ATOM 12332 C C . ASP D 1 178 ? 51.518 93.133 97.314 1.000 19.695 180 ASP GGG C 1
ATOM 12333 O O . ASP D 1 178 ? 51.743 93.894 98.264 1.000 19.655 180 ASP GGG O 1
ATOM 12338 N N . GLN D 1 179 ? 50.987 93.513 96.147 1.000 21.233 181 GLN GGG N 1
ATOM 12339 C CA . GLN D 1 179 ? 50.566 94.906 95.815 1.000 22.428 181 GLN GGG CA 1
ATOM 12340 C C . GLN D 1 179 ? 49.261 94.862 95.028 1.000 22.109 181 GLN GGG C 1
ATOM 12341 O O . GLN D 1 179 ? 49.196 94.103 94.054 1.000 23.014 181 GLN GGG O 1
ATOM 12347 N N . VAL D 1 180 ? 48.272 95.656 95.438 1.000 22.346 182 VAL GGG N 1
ATOM 12348 C CA . VAL D 1 180 ? 46.958 95.768 94.742 1.000 22.118 182 VAL GGG CA 1
ATOM 12349 C C . VAL D 1 180 ? 47.207 96.438 93.385 1.000 21.575 182 VAL GGG C 1
ATOM 12350 O O . VAL D 1 180 ? 47.856 97.508 93.392 1.000 21.423 182 VAL GGG O 1
ATOM 12354 N N . ILE D 1 181 ? 46.714 95.839 92.286 1.000 20.421 183 ILE GGG N 1
ATOM 12355 C CA . ILE D 1 181 ? 46.913 96.328 90.884 1.000 20.258 183 ILE GGG CA 1
ATOM 12356 C C . ILE D 1 181 ? 45.783 97.285 90.494 1.000 20.132 183 ILE GGG C 1
ATOM 12357 O O . ILE D 1 181 ? 44.687 97.173 91.067 1.000 19.010 183 ILE GGG O 1
ATOM 12362 N N . ASN D 1 182 ? 46.064 98.157 89.517 1.000 21.275 184 ASN GGG N 1
ATOM 12363 C CA . ASN D 1 182 ? 45.104 99.075 88.842 1.000 22.130 184 ASN GGG CA 1
ATOM 12364 C C . ASN D 1 182 ? 44.495 100.045 89.860 1.000 22.411 184 ASN GGG C 1
ATOM 12365 O O . ASN D 1 182 ? 43.314 100.389 89.715 1.000 22.504 184 ASN GGG O 1
ATOM 12370 N N . LEU D 1 183 ? 45.289 100.482 90.834 1.000 22.727 185 LEU GGG N 1
ATOM 12371 C CA . LEU D 1 183 ? 44.875 101.463 91.862 1.000 23.249 185 LEU GGG CA 1
ATOM 12372 C C . LEU D 1 183 ? 45.065 102.873 91.286 1.000 24.876 185 LEU GGG C 1
ATOM 12373 O O . LEU D 1 183 ? 46.155 103.148 90.754 1.000 24.216 185 LEU GGG O 1
ATOM 12378 N N . ASP D 1 184 ? 44.026 103.704 91.345 1.000 26.624 186 ASP GGG N 1
ATOM 12379 C CA . ASP D 1 184 ? 44.124 105.163 91.110 1.000 28.618 186 ASP GGG CA 1
ATOM 12380 C C . ASP D 1 184 ? 44.313 105.821 92.478 1.000 30.752 186 ASP GGG C 1
ATOM 12381 O O . ASP D 1 184 ? 43.406 105.802 93.308 1.000 32.023 186 ASP GGG O 1
ATOM 12386 N N . PRO D 1 185 ? 45.489 106.429 92.752 1.000 31.921 187 PRO GGG N 1
ATOM 12387 C CA . PRO D 1 185 ? 45.793 106.959 94.085 1.000 31.338 187 PRO GGG CA 1
ATOM 12388 C C . PRO D 1 185 ? 44.932 108.160 94.508 1.000 29.872 187 PRO GGG C 1
ATOM 12389 O O . PRO D 1 185 ? 44.929 108.479 95.675 1.000 30.392 187 PRO GGG O 1
ATOM 12393 N N . ASN D 1 186 ? 44.227 108.788 93.566 1.000 29.038 188 ASN GGG N 1
ATOM 12394 C CA . ASN D 1 186 ? 43.236 109.869 93.833 1.000 27.180 188 ASN GGG CA 1
ATOM 12395 C C . ASN D 1 186 ? 41.916 109.259 94.322 1.000 25.275 188 ASN GGG C 1
ATOM 12396 O O . ASN D 1 186 ? 41.023 110.036 94.703 1.000 25.371 188 ASN GGG O 1
ATOM 12401 N N . ASP D 1 187 ? 41.791 107.926 94.300 1.000 23.072 189 ASP GGG N 1
ATOM 12402 C CA . ASP D 1 187 ? 40.594 107.177 94.767 1.000 22.045 189 ASP GGG CA 1
ATOM 12403 C C . ASP D 1 187 ? 41.073 105.957 95.549 1.000 21.148 189 ASP GGG C 1
ATOM 12404 O O . ASP D 1 187 ? 40.964 104.830 95.073 1.000 20.392 189 ASP GGG O 1
ATOM 12409 N N . PRO D 1 188 ? 41.632 106.151 96.766 1.000 20.591 190 PRO GGG N 1
ATOM 12410 C CA . PRO D 1 188 ? 42.278 105.056 97.488 1.000 20.164 190 PRO GGG CA 1
ATOM 12411 C C . PRO D 1 188 ? 41.286 104.071 98.122 1.000 19.423 190 PRO GGG C 1
ATOM 12412 O O . PRO D 1 188 ? 40.197 104.482 98.467 1.000 17.978 190 PRO GGG O 1
ATOM 12416 N N . ILE D 1 189 ? 41.709 102.809 98.258 1.000 20.112 191 ILE GGG N 1
ATOM 12417 C CA . ILE D 1 189 ? 40.939 101.715 98.919 1.000 21.627 191 ILE GGG CA 1
ATOM 12418 C C . ILE D 1 189 ? 40.937 101.953 100.430 1.000 22.183 191 ILE GGG C 1
ATOM 12419 O O . ILE D 1 189 ? 42.004 102.267 100.985 1.000 21.165 191 ILE GGG O 1
ATOM 12424 N N . GLN D 1 190 ? 39.776 101.749 101.057 1.000 22.634 192 GLN GGG N 1
ATOM 12425 C CA . GLN D 1 190 ? 39.633 101.563 102.521 1.000 22.382 192 GLN GGG CA 1
ATOM 12426 C C . GLN D 1 190 ? 38.827 100.280 102.746 1.000 22.610 192 GLN GGG C 1
ATOM 12427 O O . GLN D 1 190 ? 38.014 99.918 101.869 1.000 22.992 192 GLN GGG O 1
ATOM 12433 N N . VAL D 1 191 ? 39.059 99.598 103.865 1.000 22.755 193 VAL GGG N 1
ATOM 12434 C CA . VAL D 1 191 ? 38.373 98.316 104.204 1.000 22.039 193 VAL GGG CA 1
ATOM 12435 C C . VAL D 1 191 ? 38.077 98.307 105.703 1.000 21.686 193 VAL GGG C 1
ATOM 12436 O O . VAL D 1 191 ? 38.998 98.592 106.483 1.000 21.521 193 VAL GGG O 1
ATOM 12440 N N . SER D 1 192 ? 36.830 98.012 106.071 1.000 21.583 194 SER GGG N 1
ATOM 12441 C CA . SER D 1 192 ? 36.395 97.749 107.465 1.000 21.229 194 SER GGG CA 1
ATOM 12442 C C . SER D 1 192 ? 35.416 96.580 107.452 1.000 21.679 194 SER GGG C 1
ATOM 12443 O O . SER D 1 192 ? 34.564 96.537 106.549 1.000 22.406 194 SER GGG O 1
ATOM 12446 N N . TYR D 1 193 ? 35.562 95.668 108.414 1.000 22.641 195 TYR GGG N 1
ATOM 12447 C CA . TYR D 1 193 ? 34.586 94.591 108.726 1.000 22.565 195 TYR GGG CA 1
ATOM 12448 C C . TYR D 1 193 ? 33.785 94.987 109.976 1.000 23.928 195 TYR GGG C 1
ATOM 12449 O O . TYR D 1 193 ? 32.983 94.171 110.446 1.000 25.168 195 TYR GGG O 1
ATOM 12458 N N . LYS D 1 194 ? 33.982 96.216 110.465 1.000 24.791 196 LYS GGG N 1
ATOM 12459 C CA . LYS D 1 194 ? 33.403 96.725 111.736 1.000 25.265 196 LYS GGG CA 1
ATOM 12460 C C . LYS D 1 194 ? 32.171 97.583 111.427 1.000 24.559 196 LYS GGG C 1
ATOM 12461 O O . LYS D 1 194 ? 31.133 97.348 112.054 1.000 24.679 196 LYS GGG O 1
ATOM 12467 N N . ALA D 1 195 ? 32.275 98.534 110.495 1.000 24.627 197 ALA GGG N 1
ATOM 12468 C CA . ALA D 1 195 ? 31.196 99.492 110.153 1.000 24.652 197 ALA GGG CA 1
ATOM 12469 C C . ALA D 1 195 ? 31.317 99.947 108.692 1.000 24.788 197 ALA GGG C 1
ATOM 12470 O O . ALA D 1 195 ? 32.444 99.918 108.141 1.000 25.419 197 ALA GGG O 1
ATOM 12472 N N . ASN D 1 196 ? 30.192 100.359 108.095 1.000 24.421 198 ASN GGG N 1
ATOM 12473 C CA . ASN D 1 196 ? 30.124 100.932 106.725 1.000 23.867 198 ASN GGG CA 1
ATOM 12474 C C . ASN D 1 196 ? 30.802 102.300 106.732 1.000 23.011 198 ASN GGG C 1
ATOM 12475 O O . ASN D 1 196 ? 30.752 102.979 107.775 1.000 21.403 198 ASN GGG O 1
ATOM 12480 N N . PHE D 1 197 ? 31.415 102.681 105.611 1.000 23.389 199 PHE GGG N 1
ATOM 12481 C CA . PHE D 1 197 ? 31.935 104.052 105.381 1.000 24.451 199 PHE GGG CA 1
ATOM 12482 C C . PHE D 1 197 ? 30.748 104.943 105.038 1.000 24.301 199 PHE GGG C 1
ATOM 12483 O O . PHE D 1 197 ? 29.981 104.609 104.143 1.000 25.423 199 PHE GGG O 1
ATOM 12491 N N . PRO D 1 198 ? 30.511 106.055 105.770 1.000 24.608 200 PRO GGG N 1
ATOM 12492 C CA . PRO D 1 198 ? 29.302 106.854 105.565 1.000 24.281 200 PRO GGG CA 1
ATOM 12493 C C . PRO D 1 198 ? 29.152 107.263 104.094 1.000 23.526 200 PRO GGG C 1
ATOM 12494 O O . PRO D 1 198 ? 30.136 107.691 103.513 1.000 22.189 200 PRO GGG O 1
ATOM 12498 N N . GLY D 1 199 ? 27.950 107.069 103.529 1.000 23.245 201 GLY GGG N 1
ATOM 12499 C CA . GLY D 1 199 ? 27.612 107.428 102.140 1.000 22.737 201 GLY GGG CA 1
ATOM 12500 C C . GLY D 1 199 ? 27.678 106.254 101.174 1.000 22.854 201 GLY GGG C 1
ATOM 12501 O O . GLY D 1 199 ? 27.052 106.363 100.102 1.000 24.176 201 GLY GGG O 1
ATOM 12502 N N . GLU D 1 200 ? 28.389 105.169 101.513 1.000 21.732 202 GLU GGG N 1
ATOM 12503 C CA . GLU D 1 200 ? 28.520 103.971 100.634 1.000 20.740 202 GLU GGG CA 1
ATOM 12504 C C . GLU D 1 200 ? 27.268 103.105 100.754 1.000 19.396 202 GLU GGG C 1
ATOM 12505 O O . GLU D 1 200 ? 26.840 102.781 101.860 1.000 19.635 202 GLU GGG O 1
ATOM 12511 N N . PRO D 1 201 ? 26.648 102.701 99.624 1.000 18.027 203 PRO GGG N 1
ATOM 12512 C CA . PRO D 1 201 ? 25.435 101.892 99.664 1.000 17.044 203 PRO GGG CA 1
ATOM 12513 C C . PRO D 1 201 ? 25.728 100.437 100.039 1.000 16.214 203 PRO GGG C 1
ATOM 12514 O O . PRO D 1 201 ? 26.871 100.015 99.956 1.000 16.133 203 PRO GGG O 1
ATOM 12518 N N . THR D 1 202 ? 24.686 99.716 100.447 1.000 15.731 204 THR GGG N 1
ATOM 12519 C CA . THR D 1 202 ? 24.756 98.301 100.894 1.000 15.139 204 THR GGG CA 1
ATOM 12520 C C . THR D 1 202 ? 23.654 97.515 100.187 1.000 15.155 204 THR GGG C 1
ATOM 12521 O O . THR D 1 202 ? 22.672 98.147 99.742 1.000 15.286 204 THR GGG O 1
ATOM 12525 N N . GLY D 1 203 ? 23.822 96.196 100.077 1.000 15.491 205 GLY GGG N 1
ATOM 12526 C CA . GLY D 1 203 ? 22.798 95.284 99.537 1.000 16.355 205 GLY GGG CA 1
ATOM 12527 C C . GLY D 1 203 ? 21.550 95.267 100.399 1.000 16.845 205 GLY GGG C 1
ATOM 12528 O O . GLY D 1 203 ? 20.477 94.964 99.863 1.000 17.456 205 GLY GGG O 1
ATOM 12529 N N . LYS D 1 204 ? 21.693 95.564 101.690 1.000 17.888 206 LYS GGG N 1
ATOM 12530 C CA . LYS D 1 204 ? 20.582 95.614 102.671 1.000 19.161 206 LYS GGG CA 1
ATOM 12531 C C . LYS D 1 204 ? 19.715 96.851 102.410 1.000 19.288 206 LYS GGG C 1
ATOM 12532 O O . LYS D 1 204 ? 18.495 96.684 102.284 1.000 19.120 206 LYS GGG O 1
ATOM 12538 N N . ASP D 1 205 ? 20.330 98.035 102.329 1.000 20.173 207 ASP GGG N 1
ATOM 12539 C CA . ASP D 1 205 ? 19.645 99.358 102.268 1.000 20.472 207 ASP GGG CA 1
ATOM 12540 C C . ASP D 1 205 ? 19.368 99.783 100.819 1.000 19.504 207 ASP GGG C 1
ATOM 12541 O O . ASP D 1 205 ? 18.414 100.553 100.612 1.000 19.265 207 ASP GGG O 1
ATOM 12546 N N . ASN D 1 206 ? 20.170 99.331 99.851 1.000 18.862 208 ASN GGG N 1
ATOM 12547 C CA . ASN D 1 206 ? 20.077 99.790 98.436 1.000 17.960 208 ASN GGG CA 1
ATOM 12548 C C . ASN D 1 206 ? 20.004 98.576 97.514 1.000 17.432 208 ASN GGG C 1
ATOM 12549 O O . ASN D 1 206 ? 20.779 98.468 96.567 1.000 17.800 208 ASN GGG O 1
ATOM 12554 N N . PRO D 1 207 ? 19.046 97.642 97.729 1.000 16.784 209 PRO GGG N 1
ATOM 12555 C CA . PRO D 1 207 ? 18.989 96.398 96.958 1.000 16.361 209 PRO GGG CA 1
ATOM 12556 C C . PRO D 1 207 ? 18.687 96.604 95.464 1.000 16.154 209 PRO GGG C 1
ATOM 12557 O O . PRO D 1 207 ? 18.934 95.713 94.690 1.000 15.216 209 PRO GGG O 1
ATOM 12561 N N . GLU D 1 208 ? 18.147 97.772 95.106 1.000 16.213 210 GLU GGG N 1
ATOM 12562 C CA . GLU D 1 208 ? 17.840 98.162 93.706 1.000 16.224 210 GLU GGG CA 1
ATOM 12563 C C . GLU D 1 208 ? 19.141 98.250 92.888 1.000 15.824 210 GLU GGG C 1
ATOM 12564 O O . GLU D 1 208 ? 19.040 98.191 91.650 1.000 15.384 210 GLU GGG O 1
ATOM 12570 N N . LEU D 1 209 ? 20.310 98.354 93.536 1.000 15.831 211 LEU GGG N 1
ATOM 12571 C CA . LEU D 1 209 ? 21.637 98.452 92.857 1.000 15.982 211 LEU GGG CA 1
ATOM 12572 C C . LEU D 1 209 ? 22.220 97.065 92.520 1.000 16.024 211 LEU GGG C 1
ATOM 12573 O O . LEU D 1 209 ? 23.323 97.030 91.980 1.000 15.562 211 LEU GGG O 1
ATOM 12578 N N . LEU D 1 210 ? 21.483 95.984 92.793 1.000 16.605 212 LEU GGG N 1
ATOM 12579 C CA . LEU D 1 210 ? 21.965 94.576 92.789 1.000 16.572 212 LEU GGG CA 1
ATOM 12580 C C . LEU D 1 210 ? 21.504 93.861 91.513 1.000 16.682 212 LEU GGG C 1
ATOM 12581 O O . LEU D 1 210 ? 20.352 94.050 91.118 1.000 16.513 212 LEU GGG O 1
ATOM 12586 N N . LYS D 1 211 ? 22.378 93.043 90.920 1.000 17.322 213 LYS GGG N 1
ATOM 12587 C CA . LYS D 1 211 ? 22.049 92.080 89.834 1.000 17.647 213 LYS GGG CA 1
ATOM 12588 C C . LYS D 1 211 ? 21.878 90.684 90.437 1.000 16.847 213 LYS GGG C 1
ATOM 12589 O O . LYS D 1 211 ? 21.402 89.808 89.699 1.000 16.096 213 LYS GGG O 1
ATOM 12595 N N . MET D 1 212 ? 22.311 90.478 91.685 1.000 17.073 214 MET GGG N 1
ATOM 12596 C CA . MET D 1 212 ? 22.206 89.191 92.434 1.000 17.823 214 MET GGG CA 1
ATOM 12597 C C . MET D 1 212 ? 21.835 89.496 93.893 1.000 18.126 214 MET GGG C 1
ATOM 12598 O O . MET D 1 212 ? 22.571 90.265 94.537 1.000 18.756 214 MET GGG O 1
ATOM 12603 N N . HIS D 1 213 ? 20.741 88.917 94.396 1.000 17.820 215 HIS GGG N 1
ATOM 12604 C CA . HIS D 1 213 ? 20.189 89.217 95.745 1.000 17.063 215 HIS GGG CA 1
ATOM 12605 C C . HIS D 1 213 ? 20.731 88.230 96.780 1.000 16.350 215 HIS GGG C 1
ATOM 12606 O O . HIS D 1 213 ? 20.940 87.055 96.490 1.000 15.561 215 HIS GGG O 1
ATOM 12613 N N . PRO D 1 214 ? 21.011 88.695 98.019 1.000 16.177 216 PRO GGG N 1
ATOM 12614 C CA . PRO D 1 214 ? 21.473 87.812 99.089 1.000 16.194 216 PRO GGG CA 1
ATOM 12615 C C . PRO D 1 214 ? 20.339 86.936 99.646 1.000 15.976 216 PRO GGG C 1
ATOM 12616 O O . PRO D 1 214 ? 19.209 87.382 99.635 1.000 16.430 216 PRO GGG O 1
ATOM 12620 N N . SER D 1 215 ? 20.664 85.722 100.091 1.000 15.529 217 SER GGG N 1
ATOM 12621 C CA . SER D 1 215 ? 19.734 84.784 100.776 1.000 15.699 217 SER GGG CA 1
ATOM 12622 C C . SER D 1 215 ? 19.920 84.894 102.293 1.000 14.553 217 SER GGG C 1
ATOM 12623 O O . SER D 1 215 ? 18.918 84.849 103.007 1.000 14.514 217 SER GGG O 1
ATOM 12626 N N . HIS D 1 216 ? 21.164 85.013 102.755 1.000 13.783 218 HIS GGG N 1
ATOM 12627 C CA . HIS D 1 216 ? 21.525 85.210 104.185 1.000 13.463 218 HIS GGG CA 1
ATOM 12628 C C . HIS D 1 216 ? 22.884 85.906 104.268 1.000 13.539 218 HIS GGG C 1
ATOM 12629 O O . HIS D 1 216 ? 23.797 85.493 103.530 1.000 13.799 218 HIS GGG O 1
ATOM 12636 N N . GLY D 1 217 ? 22.998 86.925 105.124 1.000 13.489 219 GLY GGG N 1
ATOM 12637 C CA . GLY D 1 217 ? 24.153 87.838 105.174 1.000 13.756 219 GLY GGG CA 1
ATOM 12638 C C . GLY D 1 217 ? 24.413 88.461 103.812 1.000 14.035 219 GLY GGG C 1
ATOM 12639 O O . GLY D 1 217 ? 23.433 88.781 103.101 1.000 14.195 219 GLY GGG O 1
ATOM 12640 N N . HIS D 1 218 ? 25.688 88.612 103.453 1.000 14.196 220 HIS GGG N 1
ATOM 12641 C CA . HIS D 1 218 ? 26.143 89.081 102.122 1.000 14.526 220 HIS GGG CA 1
ATOM 12642 C C . HIS D 1 218 ? 25.364 90.342 101.724 1.000 14.943 220 HIS GGG C 1
ATOM 12643 O O . HIS D 1 218 ? 24.950 90.435 100.553 1.000 14.639 220 HIS GGG O 1
ATOM 12650 N N . ASP D 1 219 ? 25.159 91.272 102.658 1.000 15.452 221 ASP GGG N 1
ATOM 12651 C CA . ASP D 1 219 ? 24.266 92.444 102.459 1.000 16.098 221 ASP GGG CA 1
ATOM 12652 C C . ASP D 1 219 ? 25.018 93.734 102.808 1.000 16.614 221 ASP GGG C 1
ATOM 12653 O O . ASP D 1 219 ? 24.352 94.714 103.171 1.000 16.528 221 ASP GGG O 1
ATOM 12658 N N . GLN D 1 220 ? 26.348 93.744 102.674 1.000 17.873 222 GLN GGG N 1
ATOM 12659 C CA . GLN D 1 220 ? 27.218 94.891 103.060 1.000 18.530 222 GLN GGG CA 1
ATOM 12660 C C . GLN D 1 220 ? 27.631 95.612 101.769 1.000 18.581 222 GLN GGG C 1
ATOM 12661 O O . GLN D 1 220 ? 26.725 95.874 100.954 1.000 19.866 222 GLN GGG O 1
ATOM 12667 N N . SER D 1 221 ? 28.916 95.920 101.558 1.000 17.749 223 SER GGG N 1
ATOM 12668 C CA . SER D 1 221 ? 29.372 96.773 100.425 1.000 17.081 223 SER GGG CA 1
ATOM 12669 C C . SER D 1 221 ? 29.041 96.111 99.087 1.000 17.198 223 SER GGG C 1
ATOM 12670 O O . SER D 1 221 ? 29.002 94.862 99.024 1.000 16.809 223 SER GGG O 1
ATOM 12673 N N . ILE D 1 222 ? 28.809 96.940 98.063 1.000 17.681 224 ILE GGG N 1
ATOM 12674 C CA . ILE D 1 222 ? 28.429 96.504 96.689 1.000 17.344 224 ILE GGG CA 1
ATOM 12675 C C . ILE D 1 222 ? 29.646 96.657 95.776 1.000 16.705 224 ILE GGG C 1
ATOM 12676 O O . ILE D 1 222 ? 30.360 97.672 95.867 1.000 16.694 224 ILE GGG O 1
ATOM 12681 N N . VAL D 1 223 ? 29.853 95.647 94.939 1.000 16.654 225 VAL GGG N 1
ATOM 12682 C CA . VAL D 1 223 ? 30.933 95.571 93.918 1.000 16.708 225 VAL GGG CA 1
ATOM 12683 C C . VAL D 1 223 ? 30.324 94.908 92.683 1.000 17.591 225 VAL GGG C 1
ATOM 12684 O O . VAL D 1 223 ? 29.864 93.754 92.815 1.000 17.219 225 VAL GGG O 1
ATOM 12688 N N . ASN D 1 224 ? 30.271 95.647 91.571 1.000 18.866 226 ASN GGG N 1
ATOM 12689 C CA . ASN D 1 224 ? 29.682 95.196 90.286 1.000 20.532 226 ASN GGG CA 1
ATOM 12690 C C . ASN D 1 224 ? 28.327 94.527 90.543 1.000 20.519 226 ASN GGG C 1
ATOM 12691 O O . ASN D 1 224 ? 28.114 93.368 90.112 1.000 21.815 226 ASN GGG O 1
ATOM 12696 N N . GLY D 1 225 ? 27.459 95.258 91.238 1.000 19.655 227 GLY GGG N 1
ATOM 12697 C CA . GLY D 1 225 ? 26.043 94.904 91.432 1.000 19.239 227 GLY GGG CA 1
ATOM 12698 C C . GLY D 1 225 ? 25.837 93.682 92.304 1.000 18.798 227 GLY GGG C 1
ATOM 12699 O O . GLY D 1 225 ? 24.724 93.137 92.253 1.000 17.524 227 GLY GGG O 1
ATOM 12700 N N . ILE D 1 226 ? 26.843 93.263 93.079 1.000 19.376 228 ILE GGG N 1
ATOM 12701 C CA . ILE D 1 226 ? 26.722 92.130 94.049 1.000 20.171 228 ILE GGG CA 1
ATOM 12702 C C . ILE D 1 226 ? 27.215 92.595 95.427 1.000 19.892 228 ILE GGG C 1
ATOM 12703 O O . ILE D 1 226 ? 28.386 92.993 95.531 1.000 20.656 228 ILE GGG O 1
ATOM 12708 N N . SER D 1 227 ? 26.351 92.546 96.449 1.000 19.450 229 SER GGG N 1
ATOM 12709 C CA . SER D 1 227 ? 26.695 92.859 97.862 1.000 18.797 229 SER GGG CA 1
ATOM 12710 C C . SER D 1 227 ? 27.601 91.754 98.413 1.000 18.270 229 SER GGG C 1
ATOM 12711 O O . SER D 1 227 ? 27.456 90.598 97.969 1.000 18.127 229 SER GGG O 1
ATOM 12714 N N . ARG D 1 228 ? 28.505 92.111 99.328 1.000 18.033 230 ARG GGG N 1
ATOM 12715 C CA . ARG D 1 228 ? 29.570 91.216 99.853 1.000 18.528 230 ARG GGG CA 1
ATOM 12716 C C . ARG D 1 228 ? 29.498 91.142 101.381 1.000 18.136 230 ARG GGG C 1
ATOM 12717 O O . ARG D 1 228 ? 28.616 91.805 101.976 1.000 17.591 230 ARG GGG O 1
ATOM 12725 N N . ILE D 1 229 ? 30.410 90.370 101.978 1.000 17.468 231 ILE GGG N 1
ATOM 12726 C CA . ILE D 1 229 ? 30.720 90.395 103.434 1.000 16.709 231 ILE GGG CA 1
ATOM 12727 C C . ILE D 1 229 ? 31.840 91.417 103.634 1.000 16.292 231 ILE GGG C 1
ATOM 12728 O O . ILE D 1 229 ? 32.871 91.308 102.941 1.000 15.670 231 ILE GGG O 1
ATOM 12733 N N . GLY D 1 230 ? 31.621 92.379 104.534 1.000 16.604 232 GLY GGG N 1
ATOM 12734 C CA . GLY D 1 230 ? 32.594 93.442 104.843 1.000 17.057 232 GLY GGG CA 1
ATOM 12735 C C . GLY D 1 230 ? 32.295 94.694 104.031 1.000 17.111 232 GLY GGG C 1
ATOM 12736 O O . GLY D 1 230 ? 31.660 94.593 102.957 1.000 16.938 232 GLY GGG O 1
ATOM 12737 N N . TYR D 1 231 ? 32.746 95.844 104.527 1.000 17.149 233 TYR GGG N 1
ATOM 12738 C CA . TYR D 1 231 ? 32.545 97.169 103.895 1.000 17.299 233 TYR GGG CA 1
ATOM 12739 C C . TYR D 1 231 ? 33.866 97.619 103.270 1.000 16.508 233 TYR GGG C 1
ATOM 12740 O O . TYR D 1 231 ? 34.933 97.284 103.833 1.000 15.471 233 TYR GGG O 1
ATOM 12749 N N . MET D 1 232 ? 33.784 98.332 102.139 1.000 16.262 234 MET GGG N 1
ATOM 12750 C CA . MET D 1 232 ? 34.941 99.001 101.488 1.000 16.493 234 MET GGG CA 1
ATOM 12751 C C . MET D 1 232 ? 34.492 100.295 100.793 1.000 16.924 234 MET GGG C 1
ATOM 12752 O O . MET D 1 232 ? 33.275 100.525 100.645 1.000 16.688 234 MET GGG O 1
ATOM 12757 N N . LYS D 1 233 ? 35.466 101.125 100.423 1.000 17.561 235 LYS GGG N 1
ATOM 12758 C CA . LYS D 1 233 ? 35.265 102.434 99.757 1.000 18.201 235 LYS GGG CA 1
ATOM 12759 C C . LYS D 1 233 ? 36.462 102.704 98.839 1.000 19.228 235 LYS GGG C 1
ATOM 12760 O O . LYS D 1 233 ? 37.590 102.365 99.228 1.000 19.572 235 LYS GGG O 1
ATOM 12766 N N . GLY D 1 234 ? 36.215 103.297 97.675 1.000 20.277 236 GLY GGG N 1
ATOM 12767 C CA . GLY D 1 234 ? 37.251 103.643 96.689 1.000 21.441 236 GLY GGG CA 1
ATOM 12768 C C . GLY D 1 234 ? 37.738 102.421 95.934 1.000 23.132 236 GLY GGG C 1
ATOM 12769 O O . GLY D 1 234 ? 37.055 101.376 95.982 1.000 23.881 236 GLY GGG O 1
ATOM 12770 N N . GLY D 1 235 ? 38.874 102.565 95.245 1.000 23.998 237 GLY GGG N 1
ATOM 12771 C CA . GLY D 1 235 ? 39.515 101.516 94.428 1.000 25.065 237 GLY GGG CA 1
ATOM 12772 C C . GLY D 1 235 ? 38.703 101.145 93.196 1.000 25.413 237 GLY GGG C 1
ATOM 12773 O O . GLY D 1 235 ? 38.930 100.028 92.681 1.000 25.345 237 GLY GGG O 1
ATOM 12774 N N . LYS D 1 236 ? 37.824 102.037 92.716 1.000 25.663 238 LYS GGG N 1
ATOM 12775 C CA . LYS D 1 236 ? 36.874 101.750 91.603 1.000 27.231 238 LYS GGG CA 1
ATOM 12776 C C . LYS D 1 236 ? 37.622 101.067 90.449 1.000 26.060 238 LYS GGG C 1
ATOM 12777 O O . LYS D 1 236 ? 37.097 100.056 89.929 1.000 27.004 238 LYS GGG O 1
ATOM 12783 N N . SER D 1 237 ? 38.797 101.589 90.080 1.000 24.063 239 SER GGG N 1
ATOM 12784 C CA . SER D 1 237 ? 39.612 101.096 88.941 1.000 22.579 239 SER GGG CA 1
ATOM 12785 C C . SER D 1 237 ? 40.193 99.717 89.270 1.000 21.369 239 SER GGG C 1
ATOM 12786 O O . SER D 1 237 ? 40.451 98.969 88.321 1.000 20.944 239 SER GGG O 1
ATOM 12789 N N . ALA D 1 238 ? 40.376 99.391 90.556 1.000 20.267 240 ALA GGG N 1
ATOM 12790 C CA . ALA D 1 238 ? 41.030 98.144 91.025 1.000 19.620 240 ALA GGG CA 1
ATOM 12791 C C . ALA D 1 238 ? 40.000 97.024 91.234 1.000 19.626 240 ALA GGG C 1
ATOM 12792 O O . ALA D 1 238 ? 40.426 95.866 91.394 1.000 19.797 240 ALA GGG O 1
ATOM 12794 N N . LEU D 1 239 ? 38.707 97.352 91.265 1.000 19.134 241 LEU GGG N 1
ATOM 12795 C CA . LEU D 1 239 ? 37.620 96.365 91.507 1.000 18.954 241 LEU GGG CA 1
ATOM 12796 C C . LEU D 1 239 ? 37.618 95.336 90.371 1.000 18.926 241 LEU GGG C 1
ATOM 12797 O O . LEU D 1 239 ? 37.659 95.746 89.200 1.000 19.075 241 LEU GGG O 1
ATOM 12802 N N . TRP D 1 240 ? 37.575 94.047 90.705 1.000 18.655 242 TRP GGG N 1
ATOM 12803 C CA . TRP D 1 240 ? 37.376 92.954 89.716 1.000 18.593 242 TRP GGG CA 1
ATOM 12804 C C . TRP D 1 240 ? 35.935 92.994 89.204 1.000 19.205 242 TRP GGG C 1
ATOM 12805 O O . TRP D 1 240 ? 35.108 93.655 89.838 1.000 19.532 242 TRP GGG O 1
ATOM 12816 N N . GLN D 1 241 ? 35.650 92.322 88.092 1.000 20.740 243 GLN GGG N 1
ATOM 12817 C CA . GLN D 1 241 ? 34.261 91.946 87.715 1.000 21.968 243 GLN GGG CA 1
ATOM 12818 C C . GLN D 1 241 ? 34.205 90.411 87.692 1.000 21.081 243 GLN GGG C 1
ATOM 12819 O O . GLN D 1 241 ? 35.068 89.771 87.105 1.000 19.248 243 GLN GGG O 1
ATOM 12825 N N . ASP D 1 242 ? 33.207 89.865 88.378 1.000 21.718 244 ASP GGG N 1
ATOM 12826 C CA . ASP D 1 242 ? 33.065 88.426 88.729 1.000 21.522 244 ASP GGG CA 1
ATOM 12827 C C . ASP D 1 242 ? 32.920 87.600 87.448 1.000 22.446 244 ASP GGG C 1
ATOM 12828 O O . ASP D 1 242 ? 33.424 86.466 87.444 1.000 22.580 244 ASP GGG O 1
ATOM 12833 N N . GLU D 1 243 ? 32.280 88.153 86.407 1.000 23.562 245 GLU GGG N 1
ATOM 12834 C CA . GLU D 1 243 ? 32.080 87.503 85.075 1.000 24.418 245 GLU GGG CA 1
ATOM 12835 C C . GLU D 1 243 ? 33.426 87.054 84.501 1.000 24.093 245 GLU GGG C 1
ATOM 12836 O O . GLU D 1 243 ? 33.448 85.992 83.850 1.000 24.003 245 GLU GGG O 1
ATOM 12842 N N . LYS D 1 244 ? 34.488 87.833 84.748 1.000 24.631 246 LYS GGG N 1
ATOM 12843 C CA . LYS D 1 244 ? 35.819 87.724 84.092 1.000 24.930 246 LYS GGG CA 1
ATOM 12844 C C . LYS D 1 244 ? 36.888 87.178 85.055 1.000 23.453 246 LYS GGG C 1
ATOM 12845 O O . LYS D 1 244 ? 38.069 87.203 84.665 1.000 22.884 246 LYS GGG O 1
ATOM 12851 N N . ILE D 1 245 ? 36.523 86.705 86.255 1.000 21.864 247 ILE GGG N 1
ATOM 12852 C CA . ILE D 1 245 ? 37.506 86.215 87.267 1.000 20.463 247 ILE GGG CA 1
ATOM 12853 C C . ILE D 1 245 ? 38.116 84.909 86.751 1.000 19.055 247 ILE GGG C 1
ATOM 12854 O O . ILE D 1 245 ? 39.350 84.864 86.633 1.000 19.094 247 ILE GGG O 1
ATOM 12859 N N . ALA D 1 246 ? 37.307 83.891 86.451 1.000 18.247 248 ALA GGG N 1
ATOM 12860 C CA . ALA D 1 246 ? 37.807 82.603 85.913 1.000 18.424 248 ALA GGG CA 1
ATOM 12861 C C . ALA D 1 246 ? 38.766 82.895 84.760 1.000 18.087 248 ALA GGG C 1
ATOM 12862 O O . ALA D 1 246 ? 39.867 82.319 84.738 1.000 18.818 248 ALA GGG O 1
ATOM 12864 N N . GLU D 1 247 ? 38.358 83.790 83.863 1.000 17.646 249 GLU GGG N 1
ATOM 12865 C CA . GLU D 1 247 ? 39.098 84.163 82.631 1.000 17.634 249 GLU GGG CA 1
ATOM 12866 C C . GLU D 1 247 ? 40.464 84.766 83.001 1.000 16.217 249 GLU GGG C 1
ATOM 12867 O O . GLU D 1 247 ? 41.479 84.320 82.432 1.000 15.937 249 GLU GGG O 1
ATOM 12873 N N . THR D 1 248 ? 40.479 85.742 83.914 1.000 14.887 250 THR GGG N 1
ATOM 12874 C CA . THR D 1 248 ? 41.675 86.523 84.330 1.000 13.866 250 THR GGG CA 1
ATOM 12875 C C . THR D 1 248 ? 42.652 85.591 85.052 1.000 13.574 250 THR GGG C 1
ATOM 12876 O O . THR D 1 248 ? 43.833 85.573 84.656 1.000 13.945 250 THR GGG O 1
ATOM 12880 N N . LEU D 1 249 ? 42.176 84.853 86.062 1.000 12.827 251 LEU GGG N 1
ATOM 12881 C CA . LEU D 1 249 ? 43.003 83.925 86.880 1.000 12.669 251 LEU GGG CA 1
ATOM 12882 C C . LEU D 1 249 ? 43.615 82.847 85.977 1.000 12.864 251 LEU GGG C 1
ATOM 12883 O O . LEU D 1 249 ? 44.850 82.670 86.018 1.000 13.213 251 LEU GGG O 1
ATOM 12888 N N . THR D 1 250 ? 42.789 82.164 85.182 1.000 13.011 252 THR GGG N 1
ATOM 12889 C CA . THR D 1 250 ? 43.222 81.059 84.289 1.000 13.292 252 THR GGG CA 1
ATOM 12890 C C . THR D 1 250 ? 44.227 81.608 83.273 1.000 14.142 252 THR GGG C 1
ATOM 12891 O O . THR D 1 250 ? 45.181 80.893 82.957 1.000 14.696 252 THR GGG O 1
ATOM 12895 N N . GLY D 1 251 ? 44.025 82.840 82.799 1.000 15.053 253 GLY GGG N 1
ATOM 12896 C CA . GLY D 1 251 ? 44.961 83.538 81.899 1.000 15.411 253 GLY GGG CA 1
ATOM 12897 C C . GLY D 1 251 ? 46.325 83.686 82.540 1.000 16.322 253 GLY GGG C 1
ATOM 12898 O O . GLY D 1 251 ? 47.324 83.393 81.851 1.000 17.663 253 GLY GGG O 1
ATOM 12899 N N . LYS D 1 252 ? 46.370 84.113 83.811 1.000 16.248 254 LYS GGG N 1
ATOM 12900 C CA . LYS D 1 252 ? 47.629 84.354 84.564 1.000 16.201 254 LYS GGG CA 1
ATOM 12901 C C . LYS D 1 252 ? 48.317 83.015 84.854 1.000 16.221 254 LYS GGG C 1
ATOM 12902 O O . LYS D 1 252 ? 49.557 82.966 84.820 1.000 15.596 254 LYS GGG O 1
ATOM 12908 N N . ALA D 1 253 ? 47.529 81.978 85.137 1.000 16.951 255 ALA GGG N 1
ATOM 12909 C CA . ALA D 1 253 ? 47.995 80.590 85.350 1.000 17.375 255 ALA GGG CA 1
ATOM 12910 C C . ALA D 1 253 ? 48.717 80.098 84.092 1.000 17.634 255 ALA GGG C 1
ATOM 12911 O O . ALA D 1 253 ? 49.857 79.614 84.217 1.000 17.552 255 ALA GGG O 1
ATOM 12913 N N . VAL D 1 254 ? 48.077 80.234 82.926 1.000 17.764 256 VAL GGG N 1
ATOM 12914 C CA . VAL D 1 254 ? 48.632 79.786 81.614 1.000 17.585 256 VAL GGG CA 1
ATOM 12915 C C . VAL D 1 254 ? 49.871 80.634 81.297 1.000 17.591 256 VAL GGG C 1
ATOM 12916 O O . VAL D 1 254 ? 50.898 80.034 80.937 1.000 18.789 256 VAL GGG O 1
ATOM 12920 N N . SER D 1 255 ? 49.789 81.959 81.461 1.000 17.650 257 SER GGG N 1
ATOM 12921 C CA . SER D 1 255 ? 50.919 82.911 81.280 1.000 18.674 257 SER GGG CA 1
ATOM 12922 C C . SER D 1 255 ? 52.141 82.469 82.096 1.000 18.837 257 SER GGG C 1
ATOM 12923 O O . SER D 1 255 ? 53.268 82.575 81.565 1.000 19.398 257 SER GGG O 1
ATOM 12926 N N . PHE D 1 256 ? 51.931 82.016 83.339 1.000 17.895 258 PHE GGG N 1
ATOM 12927 C CA . PHE D 1 256 ? 53.004 81.576 84.271 1.000 16.909 258 PHE GGG CA 1
ATOM 12928 C C . PHE D 1 256 ? 53.638 80.281 83.755 1.000 17.275 258 PHE GGG C 1
ATOM 12929 O O . PHE D 1 256 ? 54.873 80.169 83.827 1.000 17.565 258 PHE GGG O 1
ATOM 12937 N N . ILE D 1 257 ? 52.830 79.333 83.269 1.000 17.576 259 ILE GGG N 1
ATOM 12938 C CA . ILE D 1 257 ? 53.329 78.047 82.700 1.000 18.392 259 ILE GGG CA 1
ATOM 12939 C C . ILE D 1 257 ? 54.154 78.355 81.446 1.000 18.930 259 ILE GGG C 1
ATOM 12940 O O . ILE D 1 257 ? 55.256 77.762 81.316 1.000 18.581 259 ILE GGG O 1
ATOM 12945 N N . GLU D 1 258 ? 53.651 79.244 80.578 1.000 19.446 260 GLU GGG N 1
ATOM 12946 C CA . GLU D 1 258 ? 54.327 79.692 79.329 1.000 20.418 260 GLU GGG CA 1
ATOM 12947 C C . GLU D 1 258 ? 55.656 80.381 79.673 1.000 20.426 260 GLU GGG C 1
ATOM 12948 O O . GLU D 1 258 ? 56.654 80.133 78.960 1.000 20.918 260 GLU GGG O 1
ATOM 12954 N N . GLY D 1 259 ? 55.666 81.199 80.728 1.000 20.669 261 GLY GGG N 1
ATOM 12955 C CA . GLY D 1 259 ? 56.828 82.002 81.159 1.000 21.062 261 GLY GGG CA 1
ATOM 12956 C C . GLY D 1 259 ? 57.956 81.171 81.743 1.000 21.508 261 GLY GGG C 1
ATOM 12957 O O . GLY D 1 259 ? 59.099 81.653 81.712 1.000 22.201 261 GLY GGG O 1
ATOM 12958 N N . HIS D 1 260 ? 57.662 79.974 82.260 1.000 22.780 262 HIS GGG N 1
ATOM 12959 C CA . HIS D 1 260 ? 58.615 79.118 83.020 1.000 22.351 262 HIS GGG CA 1
ATOM 12960 C C . HIS D 1 260 ? 58.703 77.721 82.394 1.000 22.401 262 HIS GGG C 1
ATOM 12961 O O . HIS D 1 260 ? 58.744 76.755 83.160 1.000 22.801 262 HIS GGG O 1
ATOM 12968 N N . LYS D 1 261 ? 58.761 77.615 81.066 1.000 23.212 263 LYS GGG N 1
ATOM 12969 C CA . LYS D 1 261 ? 58.624 76.316 80.345 1.000 24.171 263 LYS GGG CA 1
ATOM 12970 C C . LYS D 1 261 ? 59.964 75.571 80.277 1.000 24.692 263 LYS GGG C 1
ATOM 12971 O O . LYS D 1 261 ? 59.962 74.442 79.765 1.000 24.539 263 LYS GGG O 1
ATOM 12977 N N . SER D 1 262 ? 61.054 76.164 80.784 1.000 26.716 264 SER GGG N 1
ATOM 12978 C CA . SER D 1 262 ? 62.457 75.705 80.574 1.000 27.043 264 SER GGG CA 1
ATOM 12979 C C . SER D 1 262 ? 63.088 75.121 81.844 1.000 26.219 264 SER GGG C 1
ATOM 12980 O O . SER D 1 262 ? 64.121 74.436 81.720 1.000 25.447 264 SER GGG O 1
ATOM 12983 N N . ALA D 1 263 ? 62.535 75.425 83.019 1.000 26.056 265 ALA GGG N 1
ATOM 12984 C CA . ALA D 1 263 ? 63.088 75.011 84.332 1.000 25.555 265 ALA GGG CA 1
ATOM 12985 C C . ALA D 1 263 ? 61.964 74.554 85.259 1.000 23.970 265 ALA GGG C 1
ATOM 12986 O O . ALA D 1 263 ? 60.809 74.946 85.092 1.000 23.061 265 ALA GGG O 1
ATOM 12988 N N . PRO D 1 264 ? 62.269 73.701 86.262 1.000 23.692 266 PRO GGG N 1
ATOM 12989 C CA . PRO D 1 264 ? 61.248 73.212 87.190 1.000 22.817 266 PRO GGG CA 1
ATOM 12990 C C . PRO D 1 264 ? 60.469 74.364 87.840 1.000 20.802 266 PRO GGG C 1
ATOM 12991 O O . PRO D 1 264 ? 61.091 75.300 88.298 1.000 19.093 266 PRO GGG O 1
ATOM 12995 N N . PHE D 1 265 ? 59.137 74.280 87.841 1.000 20.085 267 PHE GGG N 1
ATOM 12996 C CA . PHE D 1 265 ? 58.259 75.280 88.505 1.000 19.668 267 PHE GGG CA 1
ATOM 12997 C C . PHE D 1 265 ? 57.181 74.570 89.331 1.000 18.474 267 PHE GGG C 1
ATOM 12998 O O . PHE D 1 265 ? 56.757 73.449 88.976 1.000 18.023 267 PHE GGG O 1
ATOM 13006 N N . PHE D 1 266 ? 56.794 75.218 90.432 1.000 17.077 268 PHE GGG N 1
ATOM 13007 C CA . PHE D 1 266 ? 55.632 74.871 91.284 1.000 16.160 268 PHE GGG CA 1
ATOM 13008 C C . PHE D 1 266 ? 54.591 75.983 91.144 1.000 15.884 268 PHE GGG C 1
ATOM 13009 O O . PHE D 1 266 ? 54.910 77.146 91.491 1.000 15.605 268 PHE GGG O 1
ATOM 13017 N N . LEU D 1 267 ? 53.405 75.639 90.627 1.000 15.786 269 LEU GGG N 1
ATOM 13018 C CA . LEU D 1 267 ? 52.266 76.576 90.434 1.000 15.808 269 LEU GGG CA 1
ATOM 13019 C C . LEU D 1 267 ? 51.070 76.087 91.252 1.000 15.471 269 LEU GGG C 1
ATOM 13020 O O . LEU D 1 267 ? 50.541 74.996 90.957 1.000 14.918 269 LEU GGG O 1
ATOM 13025 N N . TYR D 1 268 ? 50.649 76.907 92.213 1.000 15.215 270 TYR GGG N 1
ATOM 13026 C CA . TYR D 1 268 ? 49.458 76.693 93.068 1.000 14.861 270 TYR GGG CA 1
ATOM 13027 C C . TYR D 1 268 ? 48.323 77.517 92.466 1.000 14.572 270 TYR GGG C 1
ATOM 13028 O O . TYR D 1 268 ? 48.189 78.703 92.805 1.000 14.390 270 TYR GGG O 1
ATOM 13037 N N . PHE D 1 269 ? 47.566 76.904 91.555 1.000 14.435 271 PHE GGG N 1
ATOM 13038 C CA . PHE D 1 269 ? 46.396 77.517 90.882 1.000 14.275 271 PHE GGG CA 1
ATOM 13039 C C . PHE D 1 269 ? 45.151 77.158 91.695 1.000 14.181 271 PHE GGG C 1
ATOM 13040 O O . PHE D 1 269 ? 44.755 75.976 91.736 1.000 14.052 271 PHE GGG O 1
ATOM 13048 N N . ALA D 1 270 ? 44.577 78.163 92.359 1.000 14.185 272 ALA GGG N 1
ATOM 13049 C CA . ALA D 1 270 ? 43.422 78.036 93.279 1.000 13.653 272 ALA GGG CA 1
ATOM 13050 C C . ALA D 1 270 ? 42.258 78.850 92.716 1.000 13.315 272 ALA GGG C 1
ATOM 13051 O O . ALA D 1 270 ? 42.343 80.085 92.743 1.000 13.391 272 ALA GGG O 1
ATOM 13053 N N . THR D 1 271 ? 41.222 78.181 92.212 1.000 12.900 273 THR GGG N 1
ATOM 13054 C CA . THR D 1 271 ? 40.090 78.835 91.507 1.000 12.716 273 THR GGG CA 1
ATOM 13055 C C . THR D 1 271 ? 39.148 79.493 92.520 1.000 12.279 273 THR GGG C 1
ATOM 13056 O O . THR D 1 271 ? 39.144 79.074 93.677 1.000 12.249 273 THR GGG O 1
ATOM 13060 N N . GLN D 1 272 ? 38.403 80.503 92.075 1.000 12.219 274 GLN GGG N 1
ATOM 13061 C CA . GLN D 1 272 ? 37.203 81.049 92.753 1.000 12.604 274 GLN GGG CA 1
ATOM 13062 C C . GLN D 1 272 ? 36.048 80.059 92.551 1.000 12.950 274 GLN GGG C 1
ATOM 13063 O O . GLN D 1 272 ? 35.135 80.027 93.392 1.000 12.975 274 GLN GGG O 1
ATOM 13069 N N . ASP D 1 273 ? 36.105 79.260 91.488 1.000 13.305 275 ASP GGG N 1
ATOM 13070 C CA . ASP D 1 273 ? 34.916 78.577 90.930 1.000 13.978 275 ASP GGG CA 1
ATOM 13071 C C . ASP D 1 273 ? 34.287 77.606 91.939 1.000 14.095 275 ASP GGG C 1
ATOM 13072 O O . ASP D 1 273 ? 35.024 76.872 92.626 1.000 12.880 275 ASP GGG O 1
ATOM 13077 N N . ALA D 1 274 ? 32.945 77.671 91.943 1.000 14.823 276 ALA GGG N 1
ATOM 13078 C CA . ALA D 1 274 ? 31.918 76.926 92.707 1.000 14.921 276 ALA GGG CA 1
ATOM 13079 C C . ALA D 1 274 ? 31.609 77.680 94.006 1.000 14.944 276 ALA GGG C 1
ATOM 13080 O O . ALA D 1 274 ? 30.517 77.439 94.591 1.000 15.651 276 ALA GGG O 1
ATOM 13082 N N . HIS D 1 275 ? 32.509 78.577 94.429 1.000 14.414 277 HIS GGG N 1
ATOM 13083 C CA . HIS D 1 275 ? 32.293 79.473 95.595 1.000 14.169 277 HIS GGG CA 1
ATOM 13084 C C . HIS D 1 275 ? 31.401 80.636 95.164 1.000 13.882 277 HIS GGG C 1
ATOM 13085 O O . HIS D 1 275 ? 31.535 81.107 94.021 1.000 13.881 277 HIS GGG O 1
ATOM 13092 N N . VAL D 1 276 ? 30.521 81.068 96.061 1.000 13.893 278 VAL GGG N 1
ATOM 13093 C CA . VAL D 1 276 ? 29.671 82.276 95.886 1.000 13.852 278 VAL GGG CA 1
ATOM 13094 C C . VAL D 1 276 ? 30.581 83.503 95.864 1.000 14.366 278 VAL GGG C 1
ATOM 13095 O O . VAL D 1 276 ? 31.693 83.463 96.384 1.000 14.666 278 VAL GGG O 1
ATOM 13099 N N . PRO D 1 277 ? 30.188 84.612 95.203 1.000 14.836 279 PRO GGG N 1
ATOM 13100 C CA . PRO D 1 277 ? 29.008 84.638 94.349 1.000 15.383 279 PRO GGG CA 1
ATOM 13101 C C . PRO D 1 277 ? 29.354 83.903 93.054 1.000 15.817 279 PRO GGG C 1
ATOM 13102 O O . PRO D 1 277 ? 30.448 84.111 92.560 1.000 16.760 279 PRO GGG O 1
ATOM 13106 N N . ARG D 1 278 ? 28.448 83.046 92.578 1.000 16.070 280 ARG GGG N 1
ATOM 13107 C CA . ARG D 1 278 ? 28.635 82.238 91.349 1.000 16.333 280 ARG GGG CA 1
ATOM 13108 C C . ARG D 1 278 ? 28.230 83.091 90.142 1.000 16.314 280 ARG GGG C 1
ATOM 13109 O O . ARG D 1 278 ? 27.029 83.193 89.872 1.000 16.129 280 ARG GGG O 1
ATOM 13117 N N . VAL D 1 279 ? 29.215 83.704 89.483 1.000 16.758 281 VAL GGG N 1
ATOM 13118 C CA . VAL D 1 279 ? 29.031 84.621 88.322 1.000 17.038 281 VAL GGG CA 1
ATOM 13119 C C . VAL D 1 279 ? 29.926 84.108 87.207 1.000 17.547 281 VAL GGG C 1
ATOM 13120 O O . VAL D 1 279 ? 31.029 84.607 87.013 1.000 17.402 281 VAL GGG O 1
ATOM 13124 N N . PRO D 1 280 ? 29.476 83.084 86.458 1.000 18.551 282 PRO GGG N 1
ATOM 13125 C CA . PRO D 1 280 ? 30.298 82.501 85.408 1.000 19.454 282 PRO GGG CA 1
ATOM 13126 C C . PRO D 1 280 ? 30.358 83.428 84.188 1.000 19.901 282 PRO GGG C 1
ATOM 13127 O O . PRO D 1 280 ? 29.468 84.235 84.018 1.000 20.307 282 PRO GGG O 1
ATOM 13131 N N . SER D 1 281 ? 31.408 83.283 83.379 1.000 20.141 283 SER GGG N 1
ATOM 13132 C CA . SER D 1 281 ? 31.527 83.866 82.019 1.000 20.467 283 SER GGG CA 1
ATOM 13133 C C . SER D 1 281 ? 30.211 83.663 81.260 1.000 20.941 283 SER GGG C 1
ATOM 13134 O O . SER D 1 281 ? 29.550 82.629 81.405 1.000 20.314 283 SER GGG O 1
ATOM 13137 N N . PRO D 1 282 ? 29.778 84.640 80.433 1.000 21.321 284 PRO GGG N 1
ATOM 13138 C CA . PRO D 1 282 ? 28.594 84.465 79.590 1.000 21.748 284 PRO GGG CA 1
ATOM 13139 C C . PRO D 1 282 ? 28.560 83.149 78.794 1.000 21.958 284 PRO GGG C 1
ATOM 13140 O O . PRO D 1 282 ? 27.473 82.618 78.589 1.000 22.996 284 PRO GGG O 1
ATOM 13144 N N . GLN D 1 283 ? 29.723 82.635 78.379 1.000 22.023 285 GLN GGG N 1
ATOM 13145 C CA . GLN D 1 283 ? 29.807 81.389 77.566 1.000 22.841 285 GLN GGG CA 1
ATOM 13146 C C . GLN D 1 283 ? 29.331 80.183 78.400 1.000 22.430 285 GLN GGG C 1
ATOM 13147 O O . GLN D 1 283 ? 29.121 79.122 77.781 1.000 23.578 285 GLN GGG O 1
ATOM 13150 N N . PHE D 1 284 ? 29.104 80.322 79.719 1.000 21.631 286 PHE GGG N 1
ATOM 13151 C CA . PHE D 1 284 ? 28.653 79.211 80.608 1.000 20.825 286 PHE GGG CA 1
ATOM 13152 C C . PHE D 1 284 ? 27.268 79.450 81.224 1.000 19.990 286 PHE GGG C 1
ATOM 13153 O O . PHE D 1 284 ? 26.686 78.455 81.697 1.000 19.108 286 PHE GGG O 1
ATOM 13161 N N . ALA D 1 285 ? 26.751 80.686 81.236 1.000 18.694 287 ALA GGG N 1
ATOM 13162 C CA . ALA D 1 285 ? 25.413 81.008 81.789 1.000 17.513 287 ALA GGG CA 1
ATOM 13163 C C . ALA D 1 285 ? 24.351 80.162 81.072 1.000 16.606 287 ALA GGG C 1
ATOM 13164 O O . ALA D 1 285 ? 24.274 80.251 79.843 1.000 16.808 287 ALA GGG O 1
ATOM 13166 N N . GLY D 1 286 ? 23.595 79.349 81.814 1.000 15.699 288 GLY GGG N 1
ATOM 13167 C CA . GLY D 1 286 ? 22.493 78.511 81.297 1.000 15.146 288 GLY GGG CA 1
ATOM 13168 C C . GLY D 1 286 ? 22.926 77.110 80.885 1.000 14.630 288 GLY GGG C 1
ATOM 13169 O O . GLY D 1 286 ? 22.036 76.249 80.780 1.000 14.173 288 GLY GGG O 1
ATOM 13170 N N . LYS D 1 287 ? 24.228 76.863 80.690 1.000 14.381 289 LYS GGG N 1
ATOM 13171 C CA . LYS D 1 287 ? 24.740 75.674 79.953 1.000 14.469 289 LYS GGG CA 1
ATOM 13172 C C . LYS D 1 287 ? 24.549 74.365 80.745 1.000 14.004 289 LYS GGG C 1
ATOM 13173 O O . LYS D 1 287 ? 24.516 73.303 80.084 1.000 14.505 289 LYS GGG O 1
ATOM 13177 N N . SER D 1 288 ? 24.438 74.406 82.080 1.000 13.044 290 SER GGG N 1
ATOM 13178 C CA . SER D 1 288 ? 24.385 73.194 82.954 1.000 12.112 290 SER GGG CA 1
ATOM 13179 C C . SER D 1 288 ? 22.942 72.783 83.296 1.000 11.557 290 SER GGG C 1
ATOM 13180 O O . SER D 1 288 ? 22.743 71.613 83.606 1.000 11.015 290 SER GGG O 1
ATOM 13183 N N . GLY D 1 289 ? 21.992 73.724 83.281 1.000 11.220 291 GLY GGG N 1
ATOM 13184 C CA . GLY D 1 289 ? 20.591 73.510 83.692 1.000 11.026 291 GLY GGG CA 1
ATOM 13185 C C . GLY D 1 289 ? 20.402 73.624 85.202 1.000 11.056 291 GLY GGG C 1
ATOM 13186 O O . GLY D 1 289 ? 19.238 73.611 85.651 1.000 10.948 291 GLY GGG O 1
ATOM 13187 N N . MET D 1 290 ? 21.488 73.724 85.977 1.000 10.865 292 MET GGG N 1
ATOM 13188 C CA . MET D 1 290 ? 21.449 73.769 87.464 1.000 10.687 292 MET GGG CA 1
ATOM 13189 C C . MET D 1 290 ? 21.712 75.196 87.954 1.000 10.555 292 MET GGG C 1
ATOM 13190 O O . MET D 1 290 ? 21.991 75.364 89.158 1.000 10.734 292 MET GGG O 1
ATOM 13195 N N . GLY D 1 291 ? 21.595 76.186 87.069 1.000 10.521 293 GLY GGG N 1
ATOM 13196 C CA . GLY D 1 291 ? 21.802 77.606 87.408 1.000 10.664 293 GLY GGG CA 1
ATOM 13197 C C . GLY D 1 291 ? 23.277 77.909 87.651 1.000 10.756 293 GLY GGG C 1
ATOM 13198 O O . GLY D 1 291 ? 24.132 77.052 87.423 1.000 10.580 293 GLY GGG O 1
ATOM 13199 N N . PRO D 1 292 ? 23.610 79.141 88.105 1.000 10.898 294 PRO GGG N 1
ATOM 13200 C CA . PRO D 1 292 ? 24.998 79.564 88.314 1.000 11.016 294 PRO GGG CA 1
ATOM 13201 C C . PRO D 1 292 ? 25.925 78.547 88.998 1.000 11.014 294 PRO GGG C 1
ATOM 13202 O O . PRO D 1 292 ? 27.067 78.461 88.592 1.000 10.858 294 PRO GGG O 1
ATOM 13206 N N . ARG D 1 293 ? 25.435 77.804 89.994 1.000 11.327 295 ARG GGG N 1
ATOM 13207 C CA . ARG D 1 293 ? 26.269 76.827 90.752 1.000 11.733 295 ARG GGG CA 1
ATOM 13208 C C . ARG D 1 293 ? 26.802 75.764 89.783 1.000 11.973 295 ARG GGG C 1
ATOM 13209 O O . ARG D 1 293 ? 28.019 75.572 89.739 1.000 11.871 295 ARG GGG O 1
ATOM 13217 N N . GLY D 1 294 ? 25.918 75.110 89.028 1.000 12.663 296 GLY GGG N 1
ATOM 13218 C CA . GLY D 1 294 ? 26.293 74.108 88.013 1.000 13.013 296 GLY GGG CA 1
ATOM 13219 C C . GLY D 1 294 ? 27.147 74.726 86.917 1.000 13.450 296 GLY GGG C 1
ATOM 13220 O O . GLY D 1 294 ? 28.126 74.085 86.487 1.000 13.078 296 GLY GGG O 1
ATOM 13221 N N . ASP D 1 295 ? 26.793 75.942 86.490 1.000 13.778 297 ASP GGG N 1
ATOM 13222 C CA . ASP D 1 295 ? 27.488 76.682 85.404 1.000 13.917 297 ASP GGG CA 1
ATOM 13223 C C . ASP D 1 295 ? 28.944 76.926 85.817 1.000 13.851 297 ASP GGG C 1
ATOM 13224 O O . ASP D 1 295 ? 29.820 76.966 84.932 1.000 13.554 297 ASP GGG O 1
ATOM 13229 N N . CYS D 1 296 ? 29.193 77.088 87.119 1.000 13.860 298 CYS GGG N 1
ATOM 13230 C CA . CYS D 1 296 ? 30.535 77.395 87.679 1.000 13.565 298 CYS GGG CA 1
ATOM 13231 C C . CYS D 1 296 ? 31.365 76.113 87.796 1.000 13.286 298 CYS GGG C 1
ATOM 13232 O O . CYS D 1 296 ? 32.606 76.237 87.849 1.000 13.656 298 CYS GGG O 1
ATOM 13235 N N . LEU D 1 297 ? 30.726 74.937 87.801 1.000 12.806 299 LEU GGG N 1
ATOM 13236 C CA . LEU D 1 297 ? 31.428 73.628 87.684 1.000 12.773 299 LEU GGG CA 1
ATOM 13237 C C . LEU D 1 297 ? 31.944 73.473 86.243 1.000 12.765 299 LEU GGG C 1
ATOM 13238 O O . LEU D 1 297 ? 33.074 72.996 86.071 1.000 12.565 299 LEU GGG O 1
ATOM 13243 N N . LEU D 1 298 ? 31.150 73.872 85.247 1.000 12.769 300 LEU GGG N 1
ATOM 13244 C CA . LEU D 1 298 ? 31.547 73.870 83.818 1.000 12.626 300 LEU GGG CA 1
ATOM 13245 C C . LEU D 1 298 ? 32.667 74.890 83.605 1.000 12.858 300 LEU GGG C 1
ATOM 13246 O O . LEU D 1 298 ? 33.577 74.584 82.809 1.000 13.526 300 LEU GGG O 1
ATOM 13251 N N . GLU D 1 299 ? 32.609 76.046 84.281 1.000 12.967 301 GLU GGG N 1
ATOM 13252 C CA . GLU D 1 299 ? 33.646 77.119 84.215 1.000 13.064 301 GLU GGG CA 1
ATOM 13253 C C . GLU D 1 299 ? 34.952 76.583 84.817 1.000 12.833 301 GLU GGG C 1
ATOM 13254 O O . GLU D 1 299 ? 36.031 76.873 84.265 1.000 12.421 301 GLU GGG O 1
ATOM 13260 N N . PHE D 1 300 ? 34.853 75.831 85.915 1.000 12.921 302 PHE GGG N 1
ATOM 13261 C CA . PHE D 1 300 ? 36.000 75.113 86.526 1.000 13.263 302 PHE GGG CA 1
ATOM 13262 C C . PHE D 1 300 ? 36.575 74.151 85.482 1.000 13.602 302 PHE GGG C 1
ATOM 13263 O O . PHE D 1 300 ? 37.778 74.231 85.196 1.000 13.312 302 PHE GGG O 1
ATOM 13271 N N . ASP D 1 301 ? 35.729 73.289 84.907 1.000 14.335 303 ASP GGG N 1
ATOM 13272 C CA . ASP D 1 301 ? 36.139 72.293 83.881 1.000 14.293 303 ASP GGG CA 1
ATOM 13273 C C . ASP D 1 301 ? 36.834 73.006 82.720 1.000 13.538 303 ASP GGG C 1
ATOM 13274 O O . ASP D 1 301 ? 37.773 72.421 82.159 1.000 13.240 303 ASP GGG O 1
ATOM 13279 N N . TRP D 1 302 ? 36.391 74.212 82.363 1.000 12.989 304 TRP GGG N 1
ATOM 13280 C CA . TRP D 1 302 ? 37.050 75.021 81.304 1.000 12.748 304 TRP GGG CA 1
ATOM 13281 C C . TRP D 1 302 ? 38.475 75.367 81.747 1.000 12.711 304 TRP GGG C 1
ATOM 13282 O O . TRP D 1 302 ? 39.397 75.102 80.966 1.000 12.537 304 TRP GGG O 1
ATOM 13293 N N . SER D 1 303 ? 38.638 75.927 82.952 1.000 12.882 305 SER GGG N 1
ATOM 13294 C CA . SER D 1 303 ? 39.948 76.302 83.551 1.000 13.086 305 SER GGG CA 1
ATOM 13295 C C . SER D 1 303 ? 40.890 75.091 83.537 1.000 13.466 305 SER GGG C 1
ATOM 13296 O O . SER D 1 303 ? 42.085 75.268 83.187 1.000 13.281 305 SER GGG O 1
ATOM 13299 N N . VAL D 1 304 ? 40.372 73.904 83.879 1.000 13.392 306 VAL GGG N 1
ATOM 13300 C CA . VAL D 1 304 ? 41.159 72.637 83.859 1.000 13.357 306 VAL GGG CA 1
ATOM 13301 C C . VAL D 1 304 ? 41.661 72.440 82.426 1.000 12.974 306 VAL GGG C 1
ATOM 13302 O O . VAL D 1 304 ? 42.867 72.191 82.259 1.000 13.132 306 VAL GGG O 1
ATOM 13306 N N . GLY D 1 305 ? 40.769 72.580 81.443 1.000 12.642 307 GLY GGG N 1
ATOM 13307 C CA . GLY D 1 305 ? 41.088 72.488 80.004 1.000 12.463 307 GLY GGG CA 1
ATOM 13308 C C . GLY D 1 305 ? 42.250 73.394 79.623 1.000 12.357 307 GLY GGG C 1
ATOM 13309 O O . GLY D 1 305 ? 43.201 72.906 78.993 1.000 12.028 307 GLY GGG O 1
ATOM 13310 N N . GLU D 1 306 ? 42.199 74.664 80.025 1.000 12.391 308 GLU GGG N 1
ATOM 13311 C CA . GLU D 1 306 ? 43.230 75.684 79.709 1.000 12.692 308 GLU GGG CA 1
ATOM 13312 C C . GLU D 1 306 ? 44.600 75.230 80.220 1.000 12.558 308 GLU GGG C 1
ATOM 13313 O O . GLU D 1 306 ? 45.585 75.408 79.492 1.000 13.093 308 GLU GGG O 1
ATOM 13319 N N . ILE D 1 307 ? 44.669 74.666 81.425 1.000 12.487 309 ILE GGG N 1
ATOM 13320 C CA . ILE D 1 307 ? 45.952 74.244 82.064 1.000 12.227 309 ILE GGG CA 1
ATOM 13321 C C . ILE D 1 307 ? 46.488 73.030 81.306 1.000 12.750 309 ILE GGG C 1
ATOM 13322 O O . ILE D 1 307 ? 47.638 73.093 80.845 1.000 13.339 309 ILE GGG O 1
ATOM 13327 N N . LEU D 1 308 ? 45.678 71.979 81.162 1.000 13.237 310 LEU GGG N 1
ATOM 13328 C CA . LEU D 1 308 ? 46.073 70.715 80.479 1.000 13.422 310 LEU GGG CA 1
ATOM 13329 C C . LEU D 1 308 ? 46.568 71.022 79.058 1.000 13.423 310 LEU GGG C 1
ATOM 13330 O O . LEU D 1 308 ? 47.562 70.411 78.641 1.000 13.655 310 LEU GGG O 1
ATOM 13335 N N . ASN D 1 309 ? 45.916 71.953 78.359 1.000 13.222 311 ASN GGG N 1
ATOM 13336 C CA . ASN D 1 309 ? 46.238 72.337 76.958 1.000 13.061 311 ASN GGG CA 1
ATOM 13337 C C . ASN D 1 309 ? 47.558 73.109 76.908 1.000 13.329 311 ASN GGG C 1
ATOM 13338 O O . ASN D 1 309 ? 48.335 72.865 75.967 1.000 13.312 311 ASN GGG O 1
ATOM 13343 N N . ALA D 1 310 ? 47.788 74.025 77.848 1.000 13.875 312 ALA GGG N 1
ATOM 13344 C CA . ALA D 1 310 ? 49.042 74.809 77.962 1.000 14.906 312 ALA GGG CA 1
ATOM 13345 C C . ALA D 1 310 ? 50.229 73.846 78.083 1.000 15.083 312 ALA GGG C 1
ATOM 13346 O O . ALA D 1 310 ? 51.201 73.999 77.319 1.000 15.444 312 ALA GGG O 1
ATOM 13348 N N . LEU D 1 311 ? 50.123 72.867 78.982 1.000 15.177 313 LEU GGG N 1
ATOM 13349 C CA . LEU D 1 311 ? 51.162 71.829 79.211 1.000 15.718 313 LEU GGG CA 1
ATOM 13350 C C . LEU D 1 311 ? 51.353 70.989 77.942 1.000 16.702 313 LEU GGG C 1
ATOM 13351 O O . LEU D 1 311 ? 52.509 70.628 77.652 1.000 18.052 313 LEU GGG O 1
ATOM 13356 N N . GLU D 1 312 ? 50.279 70.681 77.212 1.000 17.151 314 GLU GGG N 1
ATOM 13357 C CA . GLU D 1 312 ? 50.316 69.798 76.009 1.000 17.308 314 GLU GGG CA 1
ATOM 13358 C C . GLU D 1 312 ? 50.941 70.548 74.824 1.000 16.894 314 GLU GGG C 1
ATOM 13359 O O . GLU D 1 312 ? 51.798 69.958 74.154 1.000 17.541 314 GLU GGG O 1
ATOM 13365 N N . ARG D 1 313 ? 50.501 71.783 74.572 1.000 16.759 315 ARG GGG N 1
ATOM 13366 C CA . ARG D 1 313 ? 51.096 72.742 73.594 1.000 16.787 315 ARG GGG CA 1
ATOM 13367 C C . ARG D 1 313 ? 52.624 72.736 73.678 1.000 16.345 315 ARG GGG C 1
ATOM 13368 O O . ARG D 1 313 ? 53.260 72.675 72.615 1.000 16.009 315 ARG GGG O 1
ATOM 13376 N N . LEU D 1 314 ? 53.164 72.854 74.898 1.000 16.024 316 LEU GGG N 1
ATOM 13377 C CA . LEU D 1 314 ? 54.588 73.175 75.178 1.000 16.127 316 LEU GGG CA 1
ATOM 13378 C C . LEU D 1 314 ? 55.411 71.893 75.388 1.000 16.297 316 LEU GGG C 1
ATOM 13379 O O . LEU D 1 314 ? 56.634 72.015 75.628 1.000 15.927 316 LEU GGG O 1
ATOM 13384 N N . GLY D 1 315 ? 54.770 70.722 75.328 1.000 16.671 317 GLY GGG N 1
ATOM 13385 C CA . GLY D 1 315 ? 55.401 69.412 75.571 1.000 17.696 317 GLY GGG CA 1
ATOM 13386 C C . GLY D 1 315 ? 55.765 69.204 77.032 1.000 18.372 317 GLY GGG C 1
ATOM 13387 O O . GLY D 1 315 ? 56.569 68.300 77.298 1.000 19.381 317 GLY GGG O 1
ATOM 13388 N N . LEU D 1 316 ? 55.175 69.992 77.939 1.000 18.738 318 LEU GGG N 1
ATOM 13389 C CA . LEU D 1 316 ? 55.455 69.984 79.399 1.000 19.177 318 LEU GGG CA 1
ATOM 13390 C C . LEU D 1 316 ? 54.790 68.781 80.071 1.000 19.854 318 LEU GGG C 1
ATOM 13391 O O . LEU D 1 316 ? 55.105 68.526 81.239 1.000 20.363 318 LEU GGG O 1
ATOM 13396 N N . ASP D 1 317 ? 53.920 68.062 79.360 1.000 20.902 319 ASP GGG N 1
ATOM 13397 C CA . ASP D 1 317 ? 53.212 66.861 79.877 1.000 21.745 319 ASP GGG CA 1
ATOM 13398 C C . ASP D 1 317 ? 54.193 65.681 80.001 1.000 22.066 319 ASP GGG C 1
ATOM 13399 O O . ASP D 1 317 ? 53.802 64.682 80.613 1.000 23.627 319 ASP GGG O 1
ATOM 13404 N N . LYS D 1 318 ? 55.411 65.796 79.459 1.000 22.056 320 LYS GGG N 1
ATOM 13405 C CA . LYS D 1 318 ? 56.530 64.822 79.637 1.000 22.312 320 LYS GGG CA 1
ATOM 13406 C C . LYS D 1 318 ? 57.014 64.818 81.099 1.000 22.808 320 LYS GGG C 1
ATOM 13407 O O . LYS D 1 318 ? 57.282 63.716 81.608 1.000 23.344 320 LYS GGG O 1
ATOM 13409 N N . ASN D 1 319 ? 57.121 65.988 81.748 1.000 23.156 321 ASN GGG N 1
ATOM 13410 C CA . ASN D 1 319 ? 57.811 66.160 83.062 1.000 23.352 321 ASN GGG CA 1
ATOM 13411 C C . ASN D 1 319 ? 56.976 67.033 84.019 1.000 21.792 321 ASN GGG C 1
ATOM 13412 O O . ASN D 1 319 ? 57.567 67.865 84.738 1.000 21.298 321 ASN GGG O 1
ATOM 13417 N N . THR D 1 320 ? 55.657 66.833 84.085 1.000 20.175 322 THR GGG N 1
ATOM 13418 C CA . THR D 1 320 ? 54.751 67.649 84.943 1.000 18.920 322 THR GGG CA 1
ATOM 13419 C C . THR D 1 320 ? 53.785 66.749 85.718 1.000 17.291 322 THR GGG C 1
ATOM 13420 O O . THR D 1 320 ? 53.081 65.956 85.084 1.000 17.333 322 THR GGG O 1
ATOM 13424 N N . LEU D 1 321 ? 53.778 66.888 87.046 1.000 15.927 323 LEU GGG N 1
ATOM 13425 C CA . LEU D 1 321 ? 52.770 66.315 87.969 1.000 15.187 323 LEU GGG CA 1
ATOM 13426 C C . LEU D 1 321 ? 51.611 67.311 88.054 1.000 14.907 323 LEU GGG C 1
ATOM 13427 O O . LEU D 1 321 ? 51.861 68.457 88.470 1.000 14.501 323 LEU GGG O 1
ATOM 13432 N N . VAL D 1 322 ? 50.402 66.904 87.655 1.000 14.419 324 VAL GGG N 1
ATOM 13433 C CA . VAL D 1 322 ? 49.170 67.741 87.765 1.000 13.764 324 VAL GGG CA 1
ATOM 13434 C C . VAL D 1 322 ? 48.319 67.164 88.896 1.000 13.552 324 VAL GGG C 1
ATOM 13435 O O . VAL D 1 322 ? 48.042 65.949 88.867 1.000 13.846 324 VAL GGG O 1
ATOM 13439 N N . ILE D 1 323 ? 47.918 68.007 89.848 1.000 13.018 325 ILE GGG N 1
ATOM 13440 C CA . ILE D 1 323 ? 47.077 67.613 91.016 1.000 12.494 325 ILE GGG CA 1
ATOM 13441 C C . ILE D 1 323 ? 45.794 68.450 90.982 1.000 12.350 325 ILE GGG C 1
ATOM 13442 O O . ILE D 1 323 ? 45.886 69.697 91.046 1.000 12.331 325 ILE GGG O 1
ATOM 13447 N N . LEU D 1 324 ? 44.650 67.784 90.836 1.000 12.032 326 LEU GGG N 1
ATOM 13448 C CA . LEU D 1 324 ? 43.314 68.420 90.921 1.000 12.128 326 LEU GGG CA 1
ATOM 13449 C C . LEU D 1 324 ? 42.669 68.006 92.241 1.000 12.253 326 LEU GGG C 1
ATOM 13450 O O . LEU D 1 324 ? 42.706 66.798 92.581 1.000 12.116 326 LEU GGG O 1
ATOM 13455 N N . SER D 1 325 ? 42.105 68.976 92.961 1.000 12.488 327 SER GGG N 1
ATOM 13456 C CA . SER D 1 325 ? 41.346 68.732 94.211 1.000 12.634 327 SER GGG CA 1
ATOM 13457 C C . SER D 1 325 ? 40.507 69.956 94.562 1.000 12.594 327 SER GGG C 1
ATOM 13458 O O . SER D 1 325 ? 40.478 70.918 93.765 1.000 12.394 327 SER GGG O 1
ATOM 13461 N N . SER D 1 326 ? 39.861 69.894 95.725 1.000 12.845 328 SER GGG N 1
ATOM 13462 C CA . SER D 1 326 ? 38.959 70.928 96.289 1.000 12.675 328 SER GGG CA 1
ATOM 13463 C C . SER D 1 326 ? 39.417 71.227 97.719 1.000 12.594 328 SER GGG C 1
ATOM 13464 O O . SER D 1 326 ? 39.985 70.321 98.354 1.000 12.879 328 SER GGG O 1
ATOM 13467 N N . ASP D 1 327 ? 39.183 72.449 98.198 1.000 12.268 329 ASP GGG N 1
ATOM 13468 C CA . ASP D 1 327 ? 39.585 72.889 99.559 1.000 11.991 329 ASP GGG CA 1
ATOM 13469 C C . ASP D 1 327 ? 38.664 72.231 100.599 1.000 11.944 329 ASP GGG C 1
ATOM 13470 O O . ASP D 1 327 ? 39.124 72.003 101.727 1.000 11.688 329 ASP GGG O 1
ATOM 13475 N N . ASN D 1 328 ? 37.420 71.921 100.233 1.000 12.056 330 ASN GGG N 1
ATOM 13476 C CA . ASN D 1 328 ? 36.425 71.310 101.157 1.000 11.870 330 ASN GGG CA 1
ATOM 13477 C C . ASN D 1 328 ? 35.197 70.830 100.369 1.000 11.302 330 ASN GGG C 1
ATOM 13478 O O . ASN D 1 328 ? 35.172 70.995 99.142 1.000 11.189 330 ASN GGG O 1
ATOM 13483 N N . GLY D 1 329 ? 34.216 70.267 101.067 1.000 10.947 331 GLY GGG N 1
ATOM 13484 C CA . GLY D 1 329 ? 33.013 69.663 100.463 1.000 10.934 331 GLY GGG CA 1
ATOM 13485 C C . GLY D 1 329 ? 32.025 70.697 99.923 1.000 10.806 331 GLY GGG C 1
ATOM 13486 O O . GLY D 1 329 ? 32.270 71.903 99.970 1.000 10.558 331 GLY GGG O 1
ATOM 13487 N N . PRO D 1 330 ? 30.857 70.234 99.427 1.000 10.745 332 PRO GGG N 1
ATOM 13488 C CA . PRO D 1 330 ? 29.896 71.089 98.734 1.000 10.765 332 PRO GGG CA 1
ATOM 13489 C C . PRO D 1 330 ? 28.854 71.780 99.618 1.000 10.553 332 PRO GGG C 1
ATOM 13490 O O . PRO D 1 330 ? 28.548 71.280 100.650 1.000 10.743 332 PRO GGG O 1
ATOM 13494 N N . VAL D 1 331 ? 28.335 72.912 99.152 1.000 10.579 333 VAL GGG N 1
ATOM 13495 C CA . VAL D 1 331 ? 27.175 73.649 99.730 1.000 10.410 333 VAL GGG CA 1
ATOM 13496 C C . VAL D 1 331 ? 26.280 74.046 98.557 1.000 10.492 333 VAL GGG C 1
ATOM 13497 O O . VAL D 1 331 ? 26.835 74.414 97.503 1.000 10.951 333 VAL GGG O 1
ATOM 13501 N N . VAL D 1 332 ? 24.960 73.964 98.726 1.000 10.272 334 VAL GGG N 1
ATOM 13502 C CA . VAL D 1 332 ? 23.968 74.392 97.696 1.000 10.053 334 VAL GGG CA 1
ATOM 13503 C C . VAL D 1 332 ? 23.762 75.910 97.837 1.000 9.976 334 VAL GGG C 1
ATOM 13504 O O . VAL D 1 332 ? 24.421 76.635 97.081 1.000 9.750 334 VAL GGG O 1
ATOM 13508 N N . ASP D 1 333 ? 22.935 76.374 98.784 1.000 10.116 335 ASP GGG N 1
ATOM 13509 C CA . ASP D 1 333 ? 22.733 77.820 99.092 1.000 10.123 335 ASP GGG CA 1
ATOM 13510 C C . ASP D 1 333 ? 23.788 78.249 100.112 1.000 10.148 335 ASP GGG C 1
ATOM 13511 O O . ASP D 1 333 ? 23.676 77.826 101.270 1.000 10.339 335 ASP GGG O 1
ATOM 13516 N N . ASP D 1 334 ? 24.760 79.068 99.701 1.000 10.011 336 ASP GGG N 1
ATOM 13517 C CA . ASP D 1 334 ? 25.843 79.564 100.594 1.000 9.703 336 ASP GGG CA 1
ATOM 13518 C C . ASP D 1 334 ? 25.771 81.096 100.697 1.000 9.432 336 ASP GGG C 1
ATOM 13519 O O . ASP D 1 334 ? 26.804 81.717 101.031 1.000 8.989 336 ASP GGG O 1
ATOM 13524 N N . GLY D 1 335 ? 24.598 81.686 100.442 1.000 9.359 337 GLY GGG N 1
ATOM 13525 C CA . GLY D 1 335 ? 24.298 83.065 100.875 1.000 9.680 337 GLY GGG CA 1
ATOM 13526 C C . GLY D 1 335 ? 23.772 83.990 99.785 1.000 9.780 337 GLY GGG C 1
ATOM 13527 O O . GLY D 1 335 ? 23.626 85.192 100.086 1.000 9.831 337 GLY GGG O 1
ATOM 13528 N N . TYR D 1 336 ? 23.473 83.488 98.583 1.000 10.054 338 TYR GGG N 1
ATOM 13529 C CA . TYR D 1 336 ? 22.855 84.284 97.485 1.000 10.362 338 TYR GGG CA 1
ATOM 13530 C C . TYR D 1 336 ? 21.647 83.543 96.903 1.000 10.741 338 TYR GGG C 1
ATOM 13531 O O . TYR D 1 336 ? 21.636 82.291 96.906 1.000 11.054 338 TYR GGG O 1
ATOM 13540 N N . LYS D 1 337 ? 20.650 84.302 96.445 1.000 11.141 339 LYS GGG N 1
ATOM 13541 C CA . LYS D 1 337 ? 19.494 83.788 95.671 1.000 11.893 339 LYS GGG CA 1
ATOM 13542 C C . LYS D 1 337 ? 19.963 83.578 94.225 1.000 12.404 339 LYS GGG C 1
ATOM 13543 O O . LYS D 1 337 ? 19.799 84.504 93.401 1.000 12.109 339 LYS GGG O 1
ATOM 13549 N N . ASP D 1 338 ? 20.528 82.396 93.958 1.000 13.269 340 ASP GGG N 1
ATOM 13550 C CA . ASP D 1 338 ? 21.178 82.012 92.677 1.000 14.472 340 ASP GGG CA 1
ATOM 13551 C C . ASP D 1 338 ? 20.601 80.684 92.172 1.000 15.610 340 ASP GGG C 1
ATOM 13552 O O . ASP D 1 338 ? 21.296 79.998 91.414 1.000 15.399 340 ASP GGG O 1
ATOM 13557 N N . GLN D 1 339 ? 19.384 80.332 92.605 1.000 17.144 341 GLN GGG N 1
ATOM 13558 C CA . GLN D 1 339 ? 18.569 79.201 92.088 1.000 17.920 341 GLN GGG CA 1
ATOM 13559 C C . GLN D 1 339 ? 19.241 77.852 92.369 1.000 17.096 341 GLN GGG C 1
ATOM 13560 O O . GLN D 1 339 ? 18.776 76.843 91.807 1.000 16.851 341 GLN GGG O 1
ATOM 13566 N N . ALA D 1 340 ? 20.278 77.814 93.209 1.000 16.948 342 ALA GGG N 1
ATOM 13567 C CA . ALA D 1 340 ? 21.073 76.592 93.494 1.000 17.168 342 ALA GGG CA 1
ATOM 13568 C C . ALA D 1 340 ? 20.150 75.453 93.953 1.000 17.598 342 ALA GGG C 1
ATOM 13569 O O . ALA D 1 340 ? 20.314 74.319 93.469 1.000 18.171 342 ALA GGG O 1
ATOM 13571 N N . VAL D 1 341 ? 19.213 75.748 94.858 1.000 17.888 343 VAL GGG N 1
ATOM 13572 C CA . VAL D 1 341 ? 18.283 74.747 95.465 1.000 17.656 343 VAL GGG CA 1
ATOM 13573 C C . VAL D 1 341 ? 17.240 74.352 94.411 1.000 17.861 343 VAL GGG C 1
ATOM 13574 O O . VAL D 1 341 ? 17.043 73.135 94.205 1.000 17.248 343 VAL GGG O 1
ATOM 13578 N N . GLU D 1 342 ? 16.603 75.350 93.780 1.000 18.145 344 GLU GGG N 1
ATOM 13579 C CA . GLU D 1 342 ? 15.442 75.196 92.857 1.000 18.365 344 GLU GGG CA 1
ATOM 13580 C C . GLU D 1 342 ? 15.849 74.352 91.639 1.000 17.736 344 GLU GGG C 1
ATOM 13581 O O . GLU D 1 342 ? 14.980 73.606 91.151 1.000 18.053 344 GLU GGG O 1
ATOM 13587 N N . LEU D 1 343 ? 17.108 74.443 91.177 1.000 16.766 345 LEU GGG N 1
ATOM 13588 C CA . LEU D 1 343 ? 17.567 73.819 89.900 1.000 15.679 345 LEU GGG CA 1
ATOM 13589 C C . LEU D 1 343 ? 18.536 72.648 90.150 1.000 14.310 345 LEU GGG C 1
ATOM 13590 O O . LEU D 1 343 ? 19.088 72.117 89.161 1.000 13.976 345 LEU GGG O 1
ATOM 13595 N N . LEU D 1 344 ? 18.714 72.219 91.396 1.000 13.441 346 LEU GGG N 1
ATOM 13596 C CA . LEU D 1 344 ? 19.623 71.090 91.735 1.000 13.505 346 LEU GGG CA 1
ATOM 13597 C C . LEU D 1 344 ? 19.162 69.802 91.035 1.000 13.300 346 LEU GGG C 1
ATOM 13598 O O . LEU D 1 344 ? 20.035 69.044 90.584 1.000 13.423 346 LEU GGG O 1
ATOM 13603 N N . GLY D 1 345 ? 17.850 69.555 90.963 1.000 12.986 347 GLY GGG N 1
ATOM 13604 C CA . GLY D 1 345 ? 17.293 68.277 90.481 1.000 12.900 347 GLY GGG CA 1
ATOM 13605 C C . GLY D 1 345 ? 17.846 67.111 91.286 1.000 13.128 347 GLY GGG C 1
ATOM 13606 O O . GLY D 1 345 ? 17.908 67.246 92.519 1.000 12.985 347 GLY GGG O 1
ATOM 13607 N N . ASP D 1 346 ? 18.270 66.027 90.624 1.000 13.468 348 ASP GGG N 1
ATOM 13608 C CA . ASP D 1 346 ? 18.778 64.786 91.276 1.000 13.717 348 ASP GGG CA 1
ATOM 13609 C C . ASP D 1 346 ? 20.303 64.825 91.417 1.000 13.580 348 ASP GGG C 1
ATOM 13610 O O . ASP D 1 346 ? 20.892 63.757 91.704 1.000 13.500 348 ASP GGG O 1
ATOM 13615 N N . HIS D 1 347 ? 20.919 65.993 91.214 1.000 13.342 349 HIS GGG N 1
ATOM 13616 C CA . HIS D 1 347 ? 22.385 66.191 91.352 1.000 13.051 349 HIS GGG CA 1
ATOM 13617 C C . HIS D 1 347 ? 22.764 66.100 92.834 1.000 13.067 349 HIS GGG C 1
ATOM 13618 O O . HIS D 1 347 ? 22.172 66.838 93.630 1.000 13.319 349 HIS GGG O 1
ATOM 13625 N N . THR D 1 348 ? 23.705 65.212 93.169 1.000 13.039 350 THR GGG N 1
ATOM 13626 C CA . THR D 1 348 ? 24.211 64.948 94.543 1.000 12.823 350 THR GGG CA 1
ATOM 13627 C C . THR D 1 348 ? 25.649 65.458 94.653 1.000 12.875 350 THR GGG C 1
ATOM 13628 O O . THR D 1 348 ? 26.588 64.748 94.293 1.000 12.658 350 THR GGG O 1
ATOM 13632 N N . PRO D 1 349 ? 25.869 66.712 95.116 1.000 13.065 351 PRO GGG N 1
ATOM 13633 C CA . PRO D 1 349 ? 27.215 67.283 95.212 1.000 13.296 351 PRO GGG CA 1
ATOM 13634 C C . PRO D 1 349 ? 28.176 66.448 96.065 1.000 13.815 351 PRO GGG C 1
ATOM 13635 O O . PRO D 1 349 ? 29.355 66.363 95.722 1.000 13.997 351 PRO GGG O 1
ATOM 13639 N N . GLY D 1 350 ? 27.652 65.854 97.140 1.000 14.492 352 GLY GGG N 1
ATOM 13640 C CA . GLY D 1 350 ? 28.422 65.046 98.101 1.000 15.102 352 GLY GGG CA 1
ATOM 13641 C C . GLY D 1 350 ? 28.476 63.580 97.713 1.000 15.787 352 GLY GGG C 1
ATOM 13642 O O . GLY D 1 350 ? 28.936 62.778 98.542 1.000 16.439 352 GLY GGG O 1
ATOM 13643 N N . GLY D 1 351 ? 28.069 63.228 96.489 1.000 16.605 353 GLY GGG N 1
ATOM 13644 C CA . GLY D 1 351 ? 27.899 61.821 96.067 1.000 16.750 353 GLY GGG CA 1
ATOM 13645 C C . GLY D 1 351 ? 26.925 61.110 96.983 1.000 16.439 353 GLY GGG C 1
ATOM 13646 O O . GLY D 1 351 ? 25.877 61.707 97.248 1.000 16.282 353 GLY GGG O 1
ATOM 13647 N N . ILE D 1 352 ? 27.291 59.938 97.512 1.000 16.570 354 ILE GGG N 1
ATOM 13648 C CA . ILE D 1 352 ? 26.448 59.136 98.456 1.000 16.976 354 ILE GGG CA 1
ATOM 13649 C C . ILE D 1 352 ? 26.655 59.616 99.902 1.000 17.209 354 ILE GGG C 1
ATOM 13650 O O . ILE D 1 352 ? 25.892 59.166 100.776 1.000 17.055 354 ILE GGG O 1
ATOM 13655 N N . TYR D 1 353 ? 27.645 60.484 100.142 1.000 17.615 355 TYR GGG N 1
ATOM 13656 C CA . TYR D 1 353 ? 28.193 60.779 101.491 1.000 17.242 355 TYR GGG CA 1
ATOM 13657 C C . TYR D 1 353 ? 27.335 61.848 102.162 1.000 16.778 355 TYR GGG C 1
ATOM 13658 O O . TYR D 1 353 ? 26.749 62.697 101.467 1.000 16.286 355 TYR GGG O 1
ATOM 13667 N N . ARG D 1 354 ? 27.281 61.777 103.492 1.000 16.678 356 ARG GGG N 1
ATOM 13668 C CA . ARG D 1 354 ? 26.377 62.588 104.338 1.000 16.599 356 ARG GGG CA 1
ATOM 13669 C C . ARG D 1 354 ? 27.019 63.944 104.623 1.000 16.373 356 ARG GGG C 1
ATOM 13670 O O . ARG D 1 354 ? 28.267 64.018 104.667 1.000 16.336 356 ARG GGG O 1
ATOM 13678 N N . GLY D 1 355 ? 26.176 64.954 104.839 1.000 15.999 357 GLY GGG N 1
ATOM 13679 C CA . GLY D 1 355 ? 26.595 66.329 105.153 1.000 15.442 357 GLY GGG CA 1
ATOM 13680 C C . GLY D 1 355 ? 27.102 67.065 103.932 1.000 14.720 357 GLY GGG C 1
ATOM 13681 O O . GLY D 1 355 ? 26.584 66.810 102.829 1.000 14.554 357 GLY GGG O 1
ATOM 13682 N N . GLY D 1 356 ? 28.082 67.941 104.139 1.000 14.102 358 GLY GGG N 1
ATOM 13683 C CA . GLY D 1 356 ? 28.719 68.765 103.101 1.000 13.711 358 GLY GGG CA 1
ATOM 13684 C C . GLY D 1 356 ? 29.692 69.745 103.725 1.000 13.379 358 GLY GGG C 1
ATOM 13685 O O . GLY D 1 356 ? 30.258 69.406 104.770 1.000 13.163 358 GLY GGG O 1
ATOM 13686 N N . LYS D 1 357 ? 29.838 70.934 103.132 1.000 13.012 359 LYS GGG N 1
ATOM 13687 C CA . LYS D 1 357 ? 30.678 72.040 103.659 1.000 12.887 359 LYS GGG CA 1
ATOM 13688 C C . LYS D 1 357 ? 30.333 72.250 105.133 1.000 12.733 359 LYS GGG C 1
ATOM 13689 O O . LYS D 1 357 ? 29.141 72.160 105.478 1.000 12.900 359 LYS GGG O 1
ATOM 13695 N N . TYR D 1 358 ? 31.344 72.488 105.971 1.000 12.202 360 TYR GGG N 1
ATOM 13696 C CA . TYR D 1 358 ? 31.200 72.870 107.399 1.000 11.997 360 TYR GGG CA 1
ATOM 13697 C C . TYR D 1 358 ? 31.015 71.637 108.302 1.000 11.766 360 TYR GGG C 1
ATOM 13698 O O . TYR D 1 358 ? 31.172 71.810 109.538 1.000 11.984 360 TYR GGG O 1
ATOM 13707 N N . SER D 1 359 ? 30.704 70.456 107.747 1.000 11.300 361 SER GGG N 1
ATOM 13708 C CA . SER D 1 359 ? 30.226 69.262 108.502 1.000 11.031 361 SER GGG CA 1
ATOM 13709 C C . SER D 1 359 ? 31.384 68.341 108.908 1.000 11.095 361 SER GGG C 1
ATOM 13710 O O . SER D 1 359 ? 32.409 68.332 108.227 1.000 11.124 361 SER GGG O 1
ATOM 13713 N N . SER D 1 360 ? 31.190 67.577 109.987 1.000 11.361 362 SER GGG N 1
ATOM 13714 C CA . SER D 1 360 ? 32.082 66.488 110.458 1.000 11.414 362 SER GGG CA 1
ATOM 13715 C C . SER D 1 360 ? 31.924 65.255 109.565 1.000 11.419 362 SER GGG C 1
ATOM 13716 O O . SER D 1 360 ? 32.855 64.431 109.546 1.000 11.420 362 SER GGG O 1
ATOM 13719 N N . PHE D 1 361 ? 30.777 65.107 108.895 1.000 11.466 363 PHE GGG N 1
ATOM 13720 C CA . PHE D 1 361 ? 30.443 63.911 108.079 1.000 11.806 363 PHE GGG CA 1
ATOM 13721 C C . PHE D 1 361 ? 31.300 63.913 106.807 1.000 11.977 363 PHE GGG C 1
ATOM 13722 O O . PHE D 1 361 ? 31.834 64.972 106.428 1.000 12.428 363 PHE GGG O 1
ATOM 13730 N N . GLU D 1 362 ? 31.417 62.755 106.159 1.000 11.929 364 GLU GGG N 1
ATOM 13731 C CA . GLU D 1 362 ? 32.407 62.487 105.083 1.000 12.111 364 GLU GGG CA 1
ATOM 13732 C C . GLU D 1 362 ? 32.345 63.566 103.992 1.000 12.239 364 GLU GGG C 1
ATOM 13733 O O . GLU D 1 362 ? 33.408 63.998 103.543 1.000 11.582 364 GLU GGG O 1
ATOM 13739 N N . ALA D 1 363 ? 31.154 63.992 103.572 1.000 13.139 365 ALA GGG N 1
ATOM 13740 C CA . ALA D 1 363 ? 30.966 64.932 102.440 1.000 13.486 365 ALA GGG CA 1
ATOM 13741 C C . ALA D 1 363 ? 31.656 66.265 102.739 1.000 14.143 365 ALA GGG C 1
ATOM 13742 O O . ALA D 1 363 ? 31.952 66.993 101.778 1.000 15.208 365 ALA GGG O 1
ATOM 13744 N N . GLY D 1 364 ? 31.919 66.572 104.012 1.000 14.378 366 GLY GGG N 1
ATOM 13745 C CA . GLY D 1 364 ? 32.646 67.788 104.420 1.000 14.263 366 GLY GGG CA 1
ATOM 13746 C C . GLY D 1 364 ? 34.081 67.823 103.931 1.000 14.377 366 GLY GGG C 1
ATOM 13747 O O . GLY D 1 364 ? 34.557 68.939 103.648 1.000 14.843 366 GLY GGG O 1
ATOM 13748 N N . THR D 1 365 ? 34.762 66.672 103.846 1.000 14.571 367 THR GGG N 1
ATOM 13749 C CA . THR D 1 365 ? 36.224 66.596 103.551 1.000 14.571 367 THR GGG CA 1
ATOM 13750 C C . THR D 1 365 ? 36.580 65.583 102.456 1.000 14.708 367 THR GGG C 1
ATOM 13751 O O . THR D 1 365 ? 37.724 65.672 101.970 1.000 14.627 367 THR GGG O 1
ATOM 13755 N N . ARG D 1 366 ? 35.699 64.637 102.110 1.000 15.165 368 ARG GGG N 1
ATOM 13756 C CA . ARG D 1 366 ? 35.950 63.652 101.019 1.000 15.357 368 ARG GGG CA 1
ATOM 13757 C C . ARG D 1 366 ? 35.712 64.370 99.687 1.000 15.218 368 ARG GGG C 1
ATOM 13758 O O . ARG D 1 366 ? 34.545 64.704 99.380 1.000 15.607 368 ARG GGG O 1
ATOM 13766 N N . ILE D 1 367 ? 36.791 64.651 98.959 1.000 14.926 369 ILE GGG N 1
ATOM 13767 C CA . ILE D 1 367 ? 36.773 65.589 97.804 1.000 14.964 369 ILE GGG CA 1
ATOM 13768 C C . ILE D 1 367 ? 37.278 64.864 96.560 1.000 14.691 369 ILE GGG C 1
ATOM 13769 O O . ILE D 1 367 ? 37.944 63.832 96.642 1.000 14.310 369 ILE GGG O 1
ATOM 13774 N N . PRO D 1 368 ? 36.947 65.377 95.357 1.000 14.647 370 PRO GGG N 1
ATOM 13775 C CA . PRO D 1 368 ? 37.543 64.863 94.130 1.000 14.636 370 PRO GGG CA 1
ATOM 13776 C C . PRO D 1 368 ? 39.055 65.087 94.221 1.000 14.481 370 PRO GGG C 1
ATOM 13777 O O . PRO D 1 368 ? 39.470 66.133 94.667 1.000 14.693 370 PRO GGG O 1
ATOM 13781 N N . CYS D 1 369 ? 39.839 64.079 93.861 1.000 14.249 371 CYS GGG N 1
ATOM 13782 C CA . CYS D 1 369 ? 41.315 64.175 93.825 1.000 14.066 371 CYS GGG CA 1
ATOM 13783 C C . CYS D 1 369 ? 41.858 63.309 92.691 1.000 14.225 371 CYS GGG C 1
ATOM 13784 O O . CYS D 1 369 ? 41.496 62.113 92.628 1.000 14.227 371 CYS GGG O 1
ATOM 13787 N N . ILE D 1 370 ? 42.679 63.915 91.831 1.000 14.095 372 ILE GGG N 1
ATOM 13788 C CA . ILE D 1 370 ? 43.404 63.217 90.737 1.000 14.223 372 ILE GGG CA 1
ATOM 13789 C C . ILE D 1 370 ? 44.870 63.651 90.786 1.000 14.373 372 ILE GGG C 1
ATOM 13790 O O . ILE D 1 370 ? 45.127 64.862 90.954 1.000 14.401 372 ILE GGG O 1
ATOM 13795 N N . TRP D 1 371 ? 45.782 62.680 90.665 1.000 14.040 373 TRP GGG N 1
ATOM 13796 C CA . TRP D 1 371 ? 47.225 62.880 90.375 1.000 13.449 373 TRP GGG CA 1
ATOM 13797 C C . TRP D 1 371 ? 47.500 62.323 88.976 1.000 14.100 373 TRP GGG C 1
ATOM 13798 O O . TRP D 1 371 ? 47.106 61.163 88.715 1.000 13.964 373 TRP GGG O 1
ATOM 13809 N N . SER D 1 372 ? 48.106 63.134 88.103 1.000 14.837 374 SER GGG N 1
ATOM 13810 C CA . SER D 1 372 ? 48.521 62.741 86.733 1.000 15.442 374 SER GGG CA 1
ATOM 13811 C C . SER D 1 372 ? 49.997 63.088 86.531 1.000 15.587 374 SER GGG C 1
ATOM 13812 O O . SER D 1 372 ? 50.376 64.250 86.751 1.000 15.274 374 SER GGG O 1
ATOM 13815 N N . TRP D 1 373 ? 50.794 62.098 86.141 1.000 16.083 375 TRP GGG N 1
ATOM 13816 C CA . TRP D 1 373 ? 52.262 62.231 85.970 1.000 16.575 375 TRP GGG CA 1
ATOM 13817 C C . TRP D 1 373 ? 52.720 61.186 84.952 1.000 17.272 375 TRP GGG C 1
ATOM 13818 O O . TRP D 1 373 ? 52.923 60.015 85.333 1.000 17.924 375 TRP GGG O 1
ATOM 13829 N N . GLN D 1 374 ? 52.825 61.612 83.690 1.000 17.640 376 GLN GGG N 1
ATOM 13830 C CA . GLN D 1 374 ? 53.057 60.744 82.507 1.000 18.017 376 GLN GGG CA 1
ATOM 13831 C C . GLN D 1 374 ? 54.347 59.943 82.713 1.000 17.918 376 GLN GGG C 1
ATOM 13832 O O . GLN D 1 374 ? 55.392 60.569 83.002 1.000 17.586 376 GLN GGG O 1
ATOM 13838 N N . GLY D 1 375 ? 54.266 58.614 82.603 1.000 17.697 377 GLY GGG N 1
ATOM 13839 C CA . GLY D 1 375 ? 55.434 57.712 82.684 1.000 17.726 377 GLY GGG CA 1
ATOM 13840 C C . GLY D 1 375 ? 55.762 57.294 84.108 1.000 17.455 377 GLY GGG C 1
ATOM 13841 O O . GLY D 1 375 ? 56.649 56.440 84.271 1.000 17.718 377 GLY GGG O 1
ATOM 13842 N N . VAL D 1 376 ? 55.061 57.855 85.099 1.000 17.209 378 VAL GGG N 1
ATOM 13843 C CA . VAL D 1 376 ? 55.192 57.502 86.545 1.000 16.901 378 VAL GGG CA 1
ATOM 13844 C C . VAL D 1 376 ? 53.884 56.844 87.008 1.000 16.984 378 VAL GGG C 1
ATOM 13845 O O . VAL D 1 376 ? 53.952 55.750 87.594 1.000 16.587 378 VAL GGG O 1
ATOM 13849 N N . ILE D 1 377 ? 52.746 57.501 86.756 1.000 17.463 379 ILE GGG N 1
ATOM 13850 C CA . ILE D 1 377 ? 51.389 57.095 87.228 1.000 18.233 379 ILE GGG CA 1
ATOM 13851 C C . ILE D 1 377 ? 50.667 56.373 86.092 1.000 18.652 379 ILE GGG C 1
ATOM 13852 O O . ILE D 1 377 ? 50.529 56.974 85.017 1.000 18.487 379 ILE GGG O 1
ATOM 13857 N N . ARG D 1 378 ? 50.211 55.146 86.334 1.000 20.238 380 ARG GGG N 1
ATOM 13858 C CA . ARG D 1 378 ? 49.427 54.356 85.348 1.000 22.371 380 ARG GGG CA 1
ATOM 13859 C C . ARG D 1 378 ? 48.153 55.143 85.045 1.000 22.230 380 ARG GGG C 1
ATOM 13860 O O . ARG D 1 378 ? 47.443 55.554 85.962 1.000 23.143 380 ARG GGG O 1
ATOM 13868 N N . PRO D 1 379 ? 47.834 55.438 83.764 1.000 22.080 381 PRO GGG N 1
ATOM 13869 C CA . PRO D 1 379 ? 46.601 56.149 83.428 1.000 21.721 381 PRO GGG CA 1
ATOM 13870 C C . PRO D 1 379 ? 45.350 55.297 83.680 1.000 21.318 381 PRO GGG C 1
ATOM 13871 O O . PRO D 1 379 ? 45.450 54.096 83.559 1.000 20.929 381 PRO GGG O 1
ATOM 13875 N N . GLY D 1 380 ? 44.220 55.939 84.005 1.000 20.953 382 GLY GGG N 1
ATOM 13876 C CA . GLY D 1 380 ? 42.905 55.291 84.205 1.000 20.252 382 GLY GGG CA 1
ATOM 13877 C C . GLY D 1 380 ? 42.861 54.423 85.451 1.000 19.240 382 GLY GGG C 1
ATOM 13878 O O . GLY D 1 380 ? 42.063 53.491 85.469 1.000 18.940 382 GLY GGG O 1
ATOM 13879 N N . THR D 1 381 ? 43.681 54.742 86.455 1.000 19.231 383 THR GGG N 1
ATOM 13880 C CA . THR D 1 381 ? 43.864 53.988 87.724 1.000 19.345 383 THR GGG CA 1
ATOM 13881 C C . THR D 1 381 ? 42.933 54.572 88.792 1.000 18.059 383 THR GGG C 1
ATOM 13882 O O . THR D 1 381 ? 42.576 55.749 88.677 1.000 17.683 383 THR GGG O 1
ATOM 13886 N N . VAL D 1 382 ? 42.572 53.766 89.790 1.000 17.300 384 VAL GGG N 1
ATOM 13887 C CA . VAL D 1 382 ? 41.701 54.164 90.936 1.000 16.895 384 VAL GGG CA 1
ATOM 13888 C C . VAL D 1 382 ? 42.358 53.663 92.226 1.000 16.497 384 VAL GGG C 1
ATOM 13889 O O . VAL D 1 382 ? 42.862 52.538 92.206 1.000 17.153 384 VAL GGG O 1
ATOM 13893 N N . SER D 1 383 ? 42.350 54.466 93.294 1.000 15.897 385 SER GGG N 1
ATOM 13894 C CA . SER D 1 383 ? 42.904 54.099 94.625 1.000 15.453 385 SER GGG CA 1
ATOM 13895 C C . SER D 1 383 ? 41.887 54.418 95.727 1.000 15.806 385 SER GGG C 1
ATOM 13896 O O . SER D 1 383 ? 41.398 55.573 95.757 1.000 15.966 385 SER GGG O 1
ATOM 13899 N N . ASP D 1 384 ? 41.611 53.438 96.604 1.000 15.752 386 ASP GGG N 1
ATOM 13900 C CA . ASP D 1 384 ? 40.702 53.553 97.782 1.000 15.577 386 ASP GGG CA 1
ATOM 13901 C C . ASP D 1 384 ? 41.542 53.803 99.043 1.000 15.343 386 ASP GGG C 1
ATOM 13902 O O . ASP D 1 384 ? 41.001 53.668 100.157 1.000 14.969 386 ASP GGG O 1
ATOM 13904 N N . ALA D 1 385 ? 42.819 54.161 98.878 1.000 15.076 387 ALA GGG N 1
ATOM 13905 C CA . ALA D 1 385 ? 43.746 54.493 99.984 1.000 14.890 387 ALA GGG CA 1
ATOM 13906 C C . ALA D 1 385 ? 43.194 55.680 100.783 1.000 14.461 387 ALA GGG C 1
ATOM 13907 O O . ALA D 1 385 ? 42.699 56.643 100.141 1.000 14.657 387 ALA GGG O 1
ATOM 13909 N N . LEU D 1 386 ? 43.289 55.610 102.116 1.000 13.663 388 LEU GGG N 1
ATOM 13910 C CA . LEU D 1 386 ? 42.978 56.732 103.048 1.000 13.128 388 LEU GGG CA 1
ATOM 13911 C C . LEU D 1 386 ? 44.082 57.792 102.934 1.000 12.452 388 LEU GGG C 1
ATOM 13912 O O . LEU D 1 386 ? 45.158 57.587 103.508 1.000 12.726 388 LEU GGG O 1
ATOM 13917 N N . LEU D 1 387 ? 43.814 58.880 102.226 1.000 11.732 389 LEU GGG N 1
ATOM 13918 C CA . LEU D 1 387 ? 44.810 59.938 101.917 1.000 11.365 389 LEU GGG CA 1
ATOM 13919 C C . LEU D 1 387 ? 44.266 61.294 102.371 1.000 10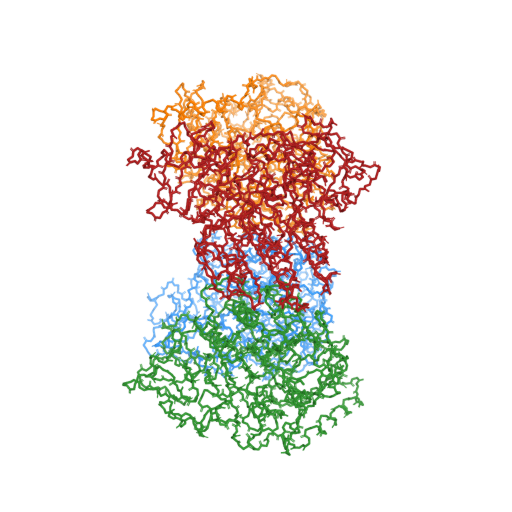.868 389 LEU GGG C 1
ATOM 13920 O O . LEU D 1 387 ? 43.043 61.410 102.554 1.000 10.449 389 LEU GGG O 1
ATOM 13925 N N . CYS D 1 388 ? 45.163 62.267 102.554 1.000 10.672 390 CYS GGG N 1
ATOM 13926 C CA . CYS D 1 388 ? 44.848 63.645 103.011 1.000 10.705 390 CYS GGG CA 1
ATOM 13927 C C . CYS D 1 388 ? 45.822 64.635 102.370 1.000 10.960 390 CYS GGG C 1
ATOM 13928 O O . CYS D 1 388 ? 47.013 64.311 102.252 1.000 10.778 390 CYS GGG O 1
ATOM 13931 N N . GLN D 1 389 ? 45.323 65.817 102.004 1.000 11.686 391 GLN GGG N 1
ATOM 13932 C CA . GLN D 1 389 ? 46.096 66.892 101.332 1.000 12.378 391 GLN GGG CA 1
ATOM 13933 C C . GLN D 1 389 ? 47.258 67.353 102.222 1.000 12.776 391 GLN GGG C 1
ATOM 13934 O O . GLN D 1 389 ? 48.208 67.961 101.686 1.000 13.728 391 GLN GGG O 1
ATOM 13940 N N . ILE D 1 390 ? 47.185 67.092 103.527 1.000 12.889 392 ILE GGG N 1
ATOM 13941 C CA . ILE D 1 390 ? 48.230 67.491 104.513 1.000 13.446 392 ILE GGG CA 1
ATOM 13942 C C . ILE D 1 390 ? 49.532 66.711 104.261 1.000 13.459 392 ILE GGG C 1
ATOM 13943 O O . ILE D 1 390 ? 50.577 67.143 104.761 1.000 14.025 392 ILE GGG O 1
ATOM 13948 N N . ASP D 1 391 ? 49.485 65.607 103.512 1.000 13.298 393 ASP GGG N 1
ATOM 13949 C CA . ASP D 1 391 ? 50.647 64.703 103.302 1.000 12.841 393 ASP GGG CA 1
ATOM 13950 C C . ASP D 1 391 ? 51.453 65.118 102.065 1.000 12.817 393 ASP GGG C 1
ATOM 13951 O O . ASP D 1 391 ? 52.544 64.548 101.865 1.000 13.507 393 ASP GGG O 1
ATOM 13956 N N . TRP D 1 392 ? 50.936 66.040 101.251 1.000 12.011 394 TRP GGG N 1
ATOM 13957 C CA . TRP D 1 392 ? 51.592 66.456 99.988 1.000 11.536 394 TRP GGG CA 1
ATOM 13958 C C . TRP D 1 392 ? 52.967 67.063 100.286 1.000 11.406 394 TRP GGG C 1
ATOM 13959 O O . TRP D 1 392 ? 53.933 66.679 99.601 1.000 11.602 394 TRP GGG O 1
ATOM 13970 N N . PHE D 1 393 ? 53.045 67.949 101.281 1.000 11.422 395 PHE GGG N 1
ATOM 13971 C CA . PHE D 1 393 ? 54.286 68.640 101.730 1.000 11.398 395 PHE GGG CA 1
ATOM 13972 C C . PHE D 1 393 ? 55.408 67.603 101.891 1.000 11.309 395 PHE GGG C 1
ATOM 13973 O O . PHE D 1 393 ? 56.429 67.701 101.179 1.000 10.969 395 PHE GGG O 1
ATOM 13981 N N . ALA D 1 394 ? 55.203 66.625 102.778 1.000 11.354 396 ALA GGG N 1
ATOM 13982 C CA . ALA D 1 394 ? 56.165 65.540 103.084 1.000 11.649 396 ALA GGG CA 1
ATOM 13983 C C . ALA D 1 394 ? 56.379 64.671 101.840 1.000 11.797 396 ALA GGG C 1
ATOM 13984 O O . ALA D 1 394 ? 57.540 64.292 101.572 1.000 12.133 396 ALA GGG O 1
ATOM 13986 N N . THR D 1 395 ? 55.300 64.365 101.113 1.000 11.702 397 THR GGG N 1
ATOM 13987 C CA . THR D 1 395 ? 55.339 63.516 99.896 1.000 11.757 397 THR GGG CA 1
ATOM 13988 C C . THR D 1 395 ? 56.250 64.183 98.854 1.000 11.911 397 THR GGG C 1
ATOM 13989 O O . THR D 1 395 ? 56.968 63.450 98.170 1.000 12.129 397 THR GGG O 1
ATOM 13993 N N . PHE D 1 396 ? 56.267 65.518 98.760 1.000 12.236 398 PHE GGG N 1
ATOM 13994 C CA . PHE D 1 396 ? 57.115 66.259 97.785 1.000 12.437 398 PHE GGG CA 1
ATOM 13995 C C . PHE D 1 396 ? 58.577 66.285 98.250 1.000 12.907 398 PHE GGG C 1
ATOM 13996 O O . PHE D 1 396 ? 59.472 66.346 97.389 1.000 13.099 398 PHE GGG O 1
ATOM 14004 N N . ALA D 1 397 ? 58.818 66.248 99.558 1.000 13.683 399 ALA GGG N 1
ATOM 14005 C CA . ALA D 1 397 ? 60.176 66.103 100.133 1.000 14.450 399 ALA GGG CA 1
ATOM 14006 C C . ALA D 1 397 ? 60.733 64.730 99.736 1.000 14.962 399 ALA GGG C 1
ATOM 14007 O O . ALA D 1 397 ? 61.894 64.673 99.303 1.000 15.119 399 ALA GGG O 1
ATOM 14009 N N . GLU D 1 398 ? 59.915 63.676 99.856 1.000 15.696 400 GLU GGG N 1
ATOM 14010 C CA . GLU D 1 398 ? 60.261 62.286 99.448 1.000 16.321 400 GLU GGG CA 1
ATOM 14011 C C . GLU D 1 398 ? 60.630 62.289 97.957 1.000 16.885 400 GLU GGG C 1
ATOM 14012 O O . GLU D 1 398 ? 61.689 61.747 97.603 1.000 16.611 400 GLU GGG O 1
ATOM 14018 N N . MET D 1 399 ? 59.783 62.917 97.136 1.000 17.225 401 MET GGG N 1
ATOM 14019 C CA . MET D 1 399 ? 59.926 63.029 95.661 1.000 17.719 401 MET GGG CA 1
ATOM 14020 C C . MET D 1 399 ? 61.229 63.771 95.324 1.000 18.244 401 MET GGG C 1
ATOM 14021 O O . MET D 1 399 ? 62.003 63.246 94.489 1.000 18.212 401 MET GGG O 1
ATOM 14026 N N . LEU D 1 400 ? 61.460 64.934 95.951 1.000 18.464 402 LEU GGG N 1
ATOM 14027 C CA . LEU D 1 400 ? 62.641 65.813 95.710 1.000 18.607 402 LEU GGG CA 1
ATOM 14028 C C . LEU D 1 400 ? 63.890 65.230 96.370 1.000 18.658 402 LEU GGG C 1
ATOM 14029 O O . LEU D 1 400 ? 64.986 65.791 96.134 1.000 17.724 402 LEU GGG O 1
ATOM 14034 N N . ASN D 1 401 ? 63.719 64.183 97.190 1.000 19.720 403 ASN GGG N 1
ATOM 14035 C CA . ASN D 1 401 ? 64.813 63.500 97.933 1.000 20.324 403 ASN GGG CA 1
ATOM 14036 C C . ASN D 1 401 ? 65.547 64.547 98.788 1.000 21.053 403 ASN GGG C 1
ATOM 14037 O O . ASN D 1 401 ? 66.787 64.530 98.816 1.000 21.404 403 ASN GGG O 1
ATOM 14042 N N . VAL D 1 402 ? 64.807 65.438 99.454 1.000 22.253 404 VAL GGG N 1
ATOM 14043 C CA . VAL D 1 402 ? 65.357 66.551 100.281 1.000 23.338 404 VAL GGG CA 1
ATOM 14044 C C . VAL D 1 402 ? 64.892 66.345 101.731 1.000 23.942 404 VAL GGG C 1
ATOM 14045 O O . VAL D 1 402 ? 63.740 65.920 101.948 1.000 24.232 404 VAL GGG O 1
ATOM 14049 N N . ARG D 1 403 ? 65.782 66.615 102.687 1.000 25.352 405 ARG GGG N 1
ATOM 14050 C CA . ARG D 1 403 ? 65.546 66.513 104.148 1.000 25.789 405 ARG GGG CA 1
ATOM 14051 C C . ARG D 1 403 ? 64.809 67.769 104.622 1.000 23.992 405 ARG GGG C 1
ATOM 14052 O O . ARG D 1 403 ? 65.334 68.868 104.400 1.000 24.096 405 ARG GGG O 1
ATOM 14060 N N . LEU D 1 404 ? 63.647 67.613 105.258 1.000 23.361 406 LEU GGG N 1
ATOM 14061 C CA . LEU D 1 404 ? 62.849 68.744 105.816 1.000 23.064 406 LEU GGG CA 1
ATOM 14062 C C . LEU D 1 404 ? 63.530 69.299 107.063 1.000 22.671 406 LEU GGG C 1
ATOM 14063 O O . LEU D 1 404 ? 63.964 68.531 107.912 1.000 21.280 406 LEU GGG O 1
ATOM 14068 N N . PRO D 1 405 ? 63.621 70.642 107.217 1.000 23.139 407 PRO GGG N 1
ATOM 14069 C CA . PRO D 1 405 ? 64.063 71.256 108.472 1.000 23.560 407 PRO GGG CA 1
ATOM 14070 C C . PRO D 1 405 ? 63.314 70.756 109.717 1.000 23.968 407 PRO GGG C 1
ATOM 14071 O O . PRO D 1 405 ? 62.166 70.355 109.609 1.000 25.949 407 PRO GGG O 1
ATOM 14075 N N . GLU D 1 406 ? 63.995 70.801 110.866 1.000 23.373 408 GLU GGG N 1
ATOM 14076 C CA . GLU D 1 406 ? 63.422 70.546 112.214 1.000 22.451 408 GLU GGG CA 1
ATOM 14077 C C . GLU D 1 406 ? 62.155 71.410 112.347 1.000 21.039 408 GLU GGG C 1
ATOM 14078 O O . GLU D 1 406 ? 62.227 72.620 112.074 1.000 19.376 408 GLU GGG O 1
ATOM 14081 N N . GLY D 1 407 ? 61.023 70.795 112.697 1.000 20.626 409 GLY GGG N 1
ATOM 14082 C CA . GLY D 1 407 ? 59.762 71.490 113.033 1.000 20.281 409 GLY GGG CA 1
ATOM 14083 C C . GLY D 1 407 ? 58.829 71.646 111.840 1.000 19.626 409 GLY GGG C 1
ATOM 14084 O O . GLY D 1 407 ? 57.617 71.859 112.071 1.000 19.379 409 GLY GGG O 1
ATOM 14085 N N . ALA D 1 408 ? 59.355 71.530 110.611 1.000 18.519 410 ALA GGG N 1
ATOM 14086 C CA . ALA D 1 408 ? 58.609 71.713 109.346 1.000 17.253 410 ALA GGG CA 1
ATOM 14087 C C . ALA D 1 408 ? 57.634 70.546 109.139 1.000 16.296 410 ALA GGG C 1
ATOM 14088 O O . ALA D 1 408 ? 57.983 69.408 109.494 1.000 16.263 410 ALA GGG O 1
ATOM 14090 N N . ALA D 1 409 ? 56.451 70.844 108.590 1.000 15.315 411 ALA GGG N 1
ATOM 14091 C CA . ALA D 1 409 ? 55.429 69.875 108.130 1.000 14.146 411 ALA GGG CA 1
ATOM 14092 C C . ALA D 1 409 ? 55.270 68.752 109.150 1.000 13.443 411 ALA GGG C 1
ATOM 14093 O O . ALA D 1 409 ? 55.345 67.581 108.795 1.000 12.655 411 ALA GGG O 1
ATOM 14095 N N . PRO D 1 410 ? 54.999 69.088 110.433 1.000 13.472 412 PRO GGG N 1
ATOM 14096 C CA . PRO D 1 410 ? 55.056 68.121 111.536 1.000 13.322 412 PRO GGG CA 1
ATOM 14097 C C . PRO D 1 410 ? 54.034 66.971 111.466 1.000 13.301 412 PRO GGG C 1
ATOM 14098 O O . PRO D 1 410 ? 54.371 65.882 111.896 1.000 12.639 412 PRO GGG O 1
ATOM 14102 N N . ASP D 1 411 ? 52.835 67.231 110.932 1.000 13.453 413 ASP GGG N 1
ATOM 14103 C CA . ASP D 1 411 ? 51.741 66.232 110.801 1.000 13.205 413 ASP GGG CA 1
ATOM 14104 C C . ASP D 1 411 ? 51.714 65.622 109.390 1.000 13.500 413 ASP GGG C 1
ATOM 14105 O O . ASP D 1 411 ? 50.834 64.777 109.156 1.000 12.991 413 ASP GGG O 1
ATOM 14110 N N . SER D 1 412 ? 52.626 66.027 108.491 1.000 13.558 414 SER GGG N 1
ATOM 14111 C CA . SER D 1 412 ? 52.684 65.573 107.073 1.000 13.516 414 SER GGG CA 1
ATOM 14112 C C . SER D 1 412 ? 53.397 64.216 106.987 1.000 14.003 414 SER GGG C 1
ATOM 14113 O O . SER D 1 412 ? 54.610 64.160 107.276 1.000 13.833 414 SER GGG O 1
ATOM 14116 N N . GLU D 1 413 ? 52.668 63.157 106.615 1.000 14.644 415 GLU GGG N 1
ATOM 14117 C CA . GLU D 1 413 ? 53.204 61.773 106.494 1.000 15.820 415 GLU GGG CA 1
ATOM 14118 C C . GLU D 1 413 ? 53.552 61.502 105.032 1.000 16.112 415 GLU GGG C 1
ATOM 14119 O O . GLU D 1 413 ? 52.668 61.523 104.181 1.000 16.621 415 GLU GGG O 1
ATOM 14125 N N . PRO D 1 414 ? 54.833 61.228 104.684 1.000 16.435 416 PRO GGG N 1
ATOM 14126 C CA . PRO D 1 414 ? 55.222 61.036 103.288 1.000 16.357 416 PRO GGG CA 1
ATOM 14127 C C . PRO D 1 414 ? 54.691 59.691 102.778 1.000 16.322 416 PRO GGG C 1
ATOM 14128 O O . PRO D 1 414 ? 54.739 58.737 103.535 1.000 17.035 416 PRO GGG O 1
ATOM 14132 N N . MET D 1 415 ? 54.179 59.657 101.544 1.000 15.782 417 MET GGG N 1
ATOM 14133 C CA . MET D 1 415 ? 53.661 58.412 100.902 1.000 15.451 417 MET GGG CA 1
ATOM 14134 C C . MET D 1 415 ? 53.510 58.646 99.390 1.000 14.911 417 MET GGG C 1
ATOM 14135 O O . MET D 1 415 ? 52.387 58.525 98.869 1.000 14.824 417 MET GGG O 1
ATOM 14140 N N . LEU D 1 416 ? 54.636 58.929 98.721 1.000 14.529 418 LEU GGG N 1
ATOM 14141 C CA . LEU D 1 416 ? 54.746 59.063 97.245 1.000 14.714 418 LEU GGG CA 1
ATOM 14142 C C . LEU D 1 416 ? 54.178 57.819 96.555 1.000 15.095 418 LEU GGG C 1
ATOM 14143 O O . LEU D 1 416 ? 53.597 57.964 95.468 1.000 15.574 418 LEU GGG O 1
ATOM 14148 N N . LYS D 1 417 ? 54.380 56.633 97.133 1.000 15.352 419 LYS GGG N 1
ATOM 14149 C CA . LYS D 1 417 ? 53.962 55.354 96.506 1.000 15.450 419 LYS GGG CA 1
ATOM 14150 C C . LYS D 1 417 ? 52.434 55.307 96.453 1.000 15.675 419 LYS GGG C 1
ATOM 14151 O O . LYS D 1 417 ? 51.901 54.867 95.427 1.000 16.525 419 LYS GGG O 1
ATOM 14157 N N . ALA D 1 418 ? 51.756 55.750 97.505 1.000 15.876 420 ALA GGG N 1
ATOM 14158 C CA . ALA D 1 418 ? 50.277 55.766 97.584 1.000 15.927 420 ALA GGG CA 1
ATOM 14159 C C . ALA D 1 418 ? 49.728 56.822 96.618 1.000 16.317 420 ALA GGG C 1
ATOM 14160 O O . ALA D 1 418 ? 48.793 56.501 95.851 1.000 17.096 420 ALA GGG O 1
ATOM 14162 N N . TRP D 1 419 ? 50.309 58.025 96.636 1.000 15.909 421 TRP GGG N 1
ATOM 14163 C CA . TRP D 1 419 ? 49.840 59.181 95.829 1.000 15.436 421 TRP GGG CA 1
ATOM 14164 C C . TRP D 1 419 ? 50.116 58.976 94.332 1.000 15.130 421 TRP GGG C 1
ATOM 14165 O O . TRP D 1 419 ? 49.523 59.727 93.537 1.000 16.023 421 TRP GGG O 1
ATOM 14176 N N . THR D 1 420 ? 50.977 58.027 93.951 1.000 14.361 422 THR GGG N 1
ATOM 14177 C CA . THR D 1 420 ? 51.306 57.696 92.536 1.000 13.984 422 THR GGG CA 1
ATOM 14178 C C . THR D 1 420 ? 50.643 56.368 92.147 1.000 14.296 422 THR GGG C 1
ATOM 14179 O O . THR D 1 420 ? 50.944 55.849 91.059 1.000 13.644 422 THR GGG O 1
ATOM 14183 N N . GLY D 1 421 ? 49.763 55.849 93.006 1.000 14.985 423 GLY GGG N 1
ATOM 14184 C CA . GLY D 1 421 ? 48.875 54.710 92.702 1.000 15.670 423 GLY GGG CA 1
ATOM 14185 C C . GLY D 1 421 ? 49.607 53.376 92.682 1.000 16.140 423 GLY GGG C 1
ATOM 14186 O O . GLY D 1 421 ? 49.012 52.407 92.177 1.000 16.430 423 GLY GGG O 1
ATOM 14187 N N . LYS D 1 422 ? 50.819 53.314 93.247 1.000 16.462 424 LYS GGG N 1
ATOM 14188 C CA . LYS D 1 422 ? 51.715 52.125 93.216 1.000 16.904 424 LYS GGG CA 1
ATOM 14189 C C . LYS D 1 422 ? 51.542 51.284 94.486 1.000 17.340 424 LYS GGG C 1
ATOM 14190 O O . LYS D 1 422 ? 52.297 50.315 94.633 1.000 16.563 424 LYS GGG O 1
ATOM 14194 N N . GLN D 1 423 ? 50.573 51.625 95.347 1.000 18.761 425 GLN GGG N 1
ATOM 14195 C CA . GLN D 1 423 ? 50.371 51.040 96.701 1.000 19.804 425 GLN GGG CA 1
ATOM 14196 C C . GLN D 1 423 ? 48.931 51.325 97.171 1.000 20.491 425 GLN GGG C 1
ATOM 14197 O O . GLN D 1 423 ? 48.512 52.491 97.151 1.000 20.409 425 GLN GGG O 1
ATOM 14203 N N . LYS D 1 424 ? 48.195 50.293 97.591 1.000 21.815 426 LYS GGG N 1
ATOM 14204 C CA . LYS D 1 424 ? 46.766 50.407 98.006 1.000 22.728 426 LYS GGG CA 1
ATOM 14205 C C . LYS D 1 424 ? 46.662 51.109 99.373 1.000 23.199 426 LYS GGG C 1
ATOM 14206 O O . LYS D 1 424 ? 45.678 51.844 99.580 1.000 23.396 426 LYS GGG O 1
ATOM 14208 N N . LYS D 1 425 ? 47.607 50.857 100.282 1.000 22.975 427 LYS GGG N 1
ATOM 14209 C CA . LYS D 1 425 ? 47.564 51.270 101.715 1.000 23.006 427 LYS GGG CA 1
ATOM 14210 C C . LYS D 1 425 ? 47.965 52.748 101.862 1.000 22.227 427 LYS GGG C 1
ATOM 14211 O O . LYS D 1 425 ? 49.101 53.096 101.482 1.000 21.641 427 LYS GGG O 1
ATOM 14217 N N . GLY D 1 426 ? 47.074 53.579 102.414 1.000 21.037 428 GLY GGG N 1
ATOM 14218 C CA . GLY D 1 426 ? 47.333 55.012 102.675 1.000 20.432 428 GLY GGG CA 1
ATOM 14219 C C . GLY D 1 426 ? 47.784 55.262 104.108 1.000 20.075 428 GLY GGG C 1
ATOM 14220 O O . GLY D 1 426 ? 48.728 54.581 104.560 1.000 19.966 428 GLY GGG O 1
ATOM 14221 N N . ARG D 1 427 ? 47.140 56.210 104.797 1.000 19.595 429 ARG GGG N 1
ATOM 14222 C CA . ARG D 1 427 ? 47.372 56.514 106.236 1.000 19.246 429 ARG GGG CA 1
ATOM 14223 C C . ARG D 1 427 ? 46.805 55.393 107.108 1.000 18.832 429 ARG GGG C 1
ATOM 14224 O O . ARG D 1 427 ? 45.876 54.705 106.664 1.000 18.267 429 ARG GGG O 1
ATOM 14232 N N . GLU D 1 428 ? 47.356 55.255 108.311 1.000 19.634 430 GLU GGG N 1
ATOM 14233 C CA . GLU D 1 428 ? 46.859 54.335 109.363 1.000 20.493 430 GLU GGG CA 1
ATOM 14234 C C . GLU D 1 428 ? 45.815 55.051 110.228 1.000 19.266 430 GLU GGG C 1
ATOM 14235 O O . GLU D 1 428 ? 44.814 54.400 110.598 1.000 20.211 430 GLU GGG O 1
ATOM 14241 N N . TRP D 1 429 ? 46.023 56.341 110.507 1.000 17.470 431 TRP GGG N 1
ATOM 14242 C CA . TRP D 1 429 ? 45.084 57.209 111.264 1.000 16.700 431 TRP GGG CA 1
ATOM 14243 C C . TRP D 1 429 ? 45.023 58.575 110.580 1.000 15.916 431 TRP GGG C 1
ATOM 14244 O O . TRP D 1 429 ? 46.068 59.038 110.102 1.000 15.530 431 TRP GGG O 1
ATOM 14255 N N . LEU D 1 430 ? 43.836 59.187 110.546 1.000 15.711 432 LEU GGG N 1
ATOM 14256 C CA . LEU D 1 430 ? 43.599 60.535 109.967 1.000 15.342 432 LEU GGG CA 1
ATOM 14257 C C . LEU D 1 430 ? 42.656 61.310 110.886 1.000 15.040 432 LEU GGG C 1
ATOM 14258 O O . LEU D 1 430 ? 41.549 60.818 111.145 1.000 15.128 432 LEU GGG O 1
ATOM 14263 N N . VAL D 1 431 ? 43.074 62.489 111.334 1.000 15.195 433 VAL GGG N 1
ATOM 14264 C CA . VAL D 1 431 ? 42.209 63.421 112.110 1.000 15.355 433 VAL GGG CA 1
ATOM 14265 C C . VAL D 1 431 ? 41.651 64.477 111.154 1.000 15.119 433 VAL GGG C 1
ATOM 14266 O O . VAL D 1 431 ? 42.448 65.215 110.542 1.000 15.358 433 VAL GGG O 1
ATOM 14270 N N . LEU D 1 432 ? 40.323 64.543 111.072 1.000 14.922 434 LEU GGG N 1
ATOM 14271 C CA . LEU D 1 432 ? 39.572 65.544 110.276 1.000 15.197 434 LEU GGG CA 1
ATOM 14272 C C . LEU D 1 432 ? 38.893 66.537 111.221 1.000 15.139 434 LEU GGG C 1
ATOM 14273 O O . LEU D 1 432 ? 38.634 66.177 112.378 1.000 15.813 434 LEU GGG O 1
ATOM 14278 N N . GLN D 1 433 ? 38.627 67.740 110.719 1.000 14.953 435 GLN GGG N 1
ATOM 14279 C CA . GLN D 1 433 ? 38.116 68.907 111.479 1.000 14.619 435 GLN GGG CA 1
ATOM 14280 C C . GLN D 1 433 ? 36.891 69.459 110.741 1.000 14.753 435 GLN GGG C 1
ATOM 14281 O O . GLN D 1 433 ? 36.827 69.296 109.519 1.000 14.637 435 GLN GGG O 1
ATOM 14287 N N . ASN D 1 434 ? 35.949 70.064 111.469 1.000 15.050 436 ASN GGG N 1
ATOM 14288 C CA . ASN D 1 434 ? 34.723 70.688 110.900 1.000 15.361 436 ASN GGG CA 1
ATOM 14289 C C . ASN D 1 434 ? 34.737 72.188 111.229 1.000 15.023 436 ASN GGG C 1
ATOM 14290 O O . ASN D 1 434 ? 35.770 72.670 111.710 1.000 15.212 436 ASN GGG O 1
ATOM 14295 N N . ALA D 1 435 ? 33.635 72.895 110.972 1.000 14.636 437 ALA GGG N 1
ATOM 14296 C CA . ALA D 1 435 ? 33.540 74.374 111.061 1.000 14.603 437 ALA GGG CA 1
ATOM 14297 C C . ALA D 1 435 ? 33.584 74.858 112.521 1.000 14.608 437 ALA GGG C 1
ATOM 14298 O O . ALA D 1 435 ? 33.992 76.004 112.736 1.000 14.301 437 ALA GGG O 1
ATOM 14300 N N A GLN D 1 436 ? 33.160 74.003 113.462 0.500 14.759 438 GLN GGG N 1
ATOM 14301 N N B GLN D 1 436 ? 33.138 74.042 113.489 0.500 14.882 438 GLN GGG N 1
ATOM 14302 C CA A GLN D 1 436 ? 33.168 74.255 114.930 0.500 15.005 438 GLN GGG CA 1
ATOM 14303 C CA B GLN D 1 436 ? 33.214 74.341 114.954 0.500 15.214 438 GLN GGG CA 1
ATOM 14304 C C A GLN D 1 436 ? 34.462 73.700 115.555 0.500 15.194 438 GLN GGG C 1
ATOM 14305 C C B GLN D 1 436 ? 34.461 73.680 115.565 0.500 15.316 438 GLN GGG C 1
ATOM 14306 O O A GLN D 1 436 ? 34.559 73.706 116.795 0.500 14.920 438 GLN GGG O 1
ATOM 14307 O O B GLN D 1 436 ? 34.515 73.573 116.809 0.500 15.034 438 GLN GGG O 1
ATOM 14318 N N . ASN D 1 437 ? 35.409 73.241 114.724 1.000 15.349 439 ASN GGG N 1
ATOM 14319 C CA . ASN D 1 437 ? 36.755 72.751 115.133 1.000 15.513 439 ASN GGG CA 1
ATOM 14320 C C . ASN D 1 437 ? 36.643 71.509 116.022 1.000 15.994 439 ASN GGG C 1
ATOM 14321 O O . ASN D 1 437 ? 37.602 71.239 116.773 1.000 15.957 439 ASN GGG O 1
ATOM 14326 N N . ASN D 1 438 ? 35.542 70.759 115.902 1.000 16.725 440 ASN GGG N 1
ATOM 14327 C CA . ASN D 1 438 ? 35.397 69.403 116.488 1.000 17.269 440 ASN GGG CA 1
ATOM 14328 C C . ASN D 1 438 ? 36.144 68.432 115.579 1.000 17.290 440 ASN GGG C 1
ATOM 14329 O O . ASN D 1 438 ? 36.170 68.659 114.362 1.000 16.999 440 ASN GGG O 1
ATOM 14334 N N . LEU D 1 439 ? 36.718 67.385 116.162 1.000 17.766 441 LEU GGG N 1
ATOM 14335 C CA . LEU D 1 439 ? 37.611 66.440 115.454 1.000 17.561 441 LEU GGG CA 1
ATOM 14336 C C . LEU D 1 439 ? 36.882 65.106 115.273 1.000 17.730 441 LEU GGG C 1
ATOM 14337 O O . LEU D 1 439 ? 35.951 64.809 116.064 1.000 17.825 441 LEU GGG O 1
ATOM 14342 N N . SER D 1 440 ? 37.267 64.364 114.233 1.000 17.514 442 SER GGG N 1
ATOM 14343 C CA . SER D 1 440 ? 36.961 62.922 114.034 1.000 17.109 442 SER GGG CA 1
ATOM 14344 C C . SER D 1 440 ? 38.276 62.196 113.741 1.000 16.657 442 SER GGG C 1
ATOM 14345 O O . SER D 1 440 ? 39.218 62.865 113.260 1.000 16.442 442 SER GGG O 1
ATOM 14348 N N . VAL D 1 441 ? 38.354 60.899 114.044 1.000 16.316 443 VAL GGG N 1
ATOM 14349 C CA . VAL D 1 441 ? 39.532 60.056 113.684 1.000 16.473 443 VAL GGG CA 1
ATOM 14350 C C . VAL D 1 441 ? 39.037 58.817 112.942 1.000 15.811 443 VAL GGG C 1
ATOM 14351 O O . VAL D 1 441 ? 37.990 58.285 113.331 1.000 15.176 443 VAL GGG O 1
ATOM 14355 N N . THR D 1 442 ? 39.758 58.408 111.900 1.000 16.250 444 THR GGG N 1
ATOM 14356 C CA . THR D 1 442 ? 39.425 57.225 111.072 1.000 16.915 444 THR GGG CA 1
ATOM 14357 C C . THR D 1 442 ? 40.699 56.446 110.739 1.000 17.434 444 THR GGG C 1
ATOM 14358 O O . THR D 1 442 ? 41.769 57.078 110.593 1.000 17.118 444 THR GGG O 1
ATOM 14362 N N . ASP D 1 443 ? 40.562 55.122 110.617 1.000 18.256 445 ASP GGG N 1
ATOM 14363 C CA . ASP D 1 443 ? 41.636 54.183 110.194 1.000 18.309 445 ASP GGG CA 1
ATOM 14364 C C . ASP D 1 443 ? 41.345 53.717 108.762 1.000 18.781 445 ASP GGG C 1
ATOM 14365 O O . ASP D 1 443 ? 42.015 52.784 108.307 1.000 18.744 445 ASP GGG O 1
ATOM 14370 N N . GLY D 1 444 ? 40.376 54.350 108.092 1.000 19.221 446 GLY GGG N 1
ATOM 14371 C CA . GLY D 1 444 ? 39.910 53.987 106.740 1.000 19.790 446 GLY GGG CA 1
ATOM 14372 C C . GLY D 1 444 ? 38.638 53.156 106.776 1.000 19.624 446 GLY GGG C 1
ATOM 14373 O O . GLY D 1 444 ? 37.998 53.010 105.707 1.000 18.958 446 GLY GGG O 1
ATOM 14374 N N . ARG D 1 445 ? 38.275 52.647 107.958 1.000 19.252 447 ARG GGG N 1
ATOM 14375 C CA . ARG D 1 445 ? 37.176 51.665 108.152 1.000 19.159 447 ARG GGG CA 1
ATOM 14376 C C . ARG D 1 445 ? 36.196 52.210 109.194 1.000 17.970 447 ARG GGG C 1
ATOM 14377 O O . ARG D 1 445 ? 35.019 52.404 108.843 1.000 18.732 447 ARG GGG O 1
ATOM 14385 N N . TRP D 1 446 ? 36.671 52.455 110.415 1.000 17.386 448 TRP GGG N 1
ATOM 14386 C CA . TRP D 1 446 ? 35.888 53.087 111.514 1.000 16.586 448 TRP GGG CA 1
ATOM 14387 C C . TRP D 1 446 ? 36.148 54.599 111.520 1.000 16.807 448 TRP GGG C 1
ATOM 14388 O O . TRP D 1 446 ? 37.283 55.028 111.193 1.000 16.069 448 TRP GGG O 1
ATOM 14399 N N . LYS D 1 447 ? 35.119 55.370 111.871 1.000 16.966 449 LYS GGG N 1
ATOM 14400 C CA . LYS D 1 447 ? 35.194 56.838 112.070 1.000 16.903 449 LYS GGG CA 1
ATOM 14401 C C . LYS D 1 447 ? 34.502 57.172 113.392 1.000 16.529 449 LYS GGG C 1
ATOM 14402 O O . LYS D 1 447 ? 33.301 56.838 113.533 1.000 15.844 449 LYS GGG O 1
ATOM 14408 N N . TYR D 1 448 ? 35.258 57.764 114.326 1.000 16.305 450 TYR GGG N 1
ATOM 14409 C CA . TYR D 1 448 ? 34.777 58.234 115.650 1.000 16.001 450 TYR GGG CA 1
ATOM 14410 C C . TYR D 1 448 ? 34.742 59.762 115.630 1.000 15.845 450 TYR GGG C 1
ATOM 14411 O O . TYR D 1 448 ? 35.791 60.372 115.351 1.000 15.736 450 TYR GGG O 1
ATOM 14420 N N . LEU D 1 449 ? 33.565 60.347 115.875 1.000 15.713 451 LEU GGG N 1
ATOM 14421 C CA . LEU D 1 449 ? 33.384 61.813 116.034 1.000 15.716 451 LEU GGG CA 1
ATOM 14422 C C . LEU D 1 449 ? 33.410 62.128 117.532 1.000 15.753 451 LEU GGG C 1
ATOM 14423 O O . LEU D 1 449 ? 32.493 61.676 118.257 1.000 16.208 451 LEU GGG O 1
ATOM 14428 N N . ARG D 1 450 ? 34.426 62.861 117.976 1.000 15.669 452 ARG GGG N 1
ATOM 14429 C CA . ARG D 1 450 ? 34.607 63.240 119.399 1.000 16.000 452 ARG GGG CA 1
ATOM 14430 C C . ARG D 1 450 ? 33.480 64.190 119.797 1.000 15.566 452 ARG GGG C 1
ATOM 14431 O O . ARG D 1 450 ? 33.178 65.142 119.076 1.000 16.194 452 ARG GGG O 1
ATOM 14439 N N . PRO D 1 451 ? 32.796 63.936 120.935 1.000 14.848 453 PRO GGG N 1
ATOM 14440 C CA . PRO D 1 451 ? 31.809 64.869 121.470 1.000 14.313 453 PRO GGG CA 1
ATOM 14441 C C . PRO D 1 451 ? 32.319 66.316 121.508 1.000 13.614 453 PRO GGG C 1
ATOM 14442 O O . PRO D 1 451 ? 33.494 66.521 121.736 1.000 13.248 453 PRO GGG O 1
ATOM 14446 N N . GLY D 1 452 ? 31.426 67.277 121.283 1.000 13.205 454 GLY GGG N 1
ATOM 14447 C CA . GLY D 1 452 ? 31.780 68.708 121.189 1.000 13.371 454 GLY GGG CA 1
ATOM 14448 C C . GLY D 1 452 ? 30.560 69.606 121.074 1.000 13.529 454 GLY GGG C 1
ATOM 14449 O O . GLY D 1 452 ? 29.440 69.095 120.827 1.000 13.404 454 GLY GGG O 1
ATOM 14450 N N . ASN D 1 453 ? 30.782 70.906 121.233 1.000 14.033 455 ASN GGG N 1
ATOM 14451 C CA . ASN D 1 453 ? 29.762 71.982 121.133 1.000 14.527 455 ASN GGG CA 1
ATOM 14452 C C . ASN D 1 453 ? 29.397 72.200 119.660 1.000 14.937 455 ASN GGG C 1
ATOM 14453 O O . ASN D 1 453 ? 30.185 71.792 118.790 1.000 14.478 455 ASN GGG O 1
ATOM 14458 N N . GLY D 1 454 ? 28.258 72.852 119.417 1.000 15.565 456 GLY GGG N 1
ATOM 14459 C CA . GLY D 1 454 ? 27.810 73.283 118.083 1.000 15.833 456 GLY GGG CA 1
ATOM 14460 C C . GLY D 1 454 ? 26.451 72.701 117.714 1.000 16.324 456 GLY GGG C 1
ATOM 14461 O O . GLY D 1 454 ? 26.067 71.640 118.205 1.000 16.395 456 GLY GGG O 1
ATOM 14462 N N . PRO D 1 455 ? 25.702 73.377 116.813 1.000 16.728 457 PRO GGG N 1
ATOM 14463 C CA . PRO D 1 455 ? 24.397 72.888 116.372 1.000 16.898 457 PRO GGG CA 1
ATOM 14464 C C . PRO D 1 455 ? 24.520 71.621 115.511 1.000 16.744 457 PRO GGG C 1
ATOM 14465 O O . PRO D 1 455 ? 25.542 71.437 114.886 1.000 16.449 457 PRO GGG O 1
ATOM 14469 N N . ALA D 1 456 ? 23.471 70.792 115.510 1.000 16.612 458 ALA GGG N 1
ATOM 14470 C CA . ALA D 1 456 ? 23.385 69.537 114.734 1.000 17.056 458 ALA GGG CA 1
ATOM 14471 C C . ALA D 1 456 ? 23.109 69.871 113.263 1.000 18.519 458 ALA GGG C 1
ATOM 14472 O O . ALA D 1 456 ? 23.487 69.057 112.389 1.000 19.042 458 ALA GGG O 1
ATOM 14474 N N . TYR D 1 457 ? 22.493 71.029 112.999 1.000 20.044 459 TYR GGG N 1
ATOM 14475 C CA . TYR D 1 457 ? 21.954 71.429 111.669 1.000 20.878 459 TYR GGG CA 1
ATOM 14476 C C . TYR D 1 457 ? 22.059 72.955 111.520 1.000 22.030 459 TYR GGG C 1
ATOM 14477 O O . TYR D 1 457 ? 21.865 73.663 112.531 1.000 22.139 459 TYR GGG O 1
ATOM 14486 N N . LEU D 1 458 ? 22.397 73.426 110.315 1.000 23.588 460 LEU GGG N 1
ATOM 14487 C CA . LEU D 1 458 ? 22.314 74.856 109.914 1.000 24.564 460 LEU GGG CA 1
ATOM 14488 C C . LEU D 1 458 ? 21.216 74.996 108.855 1.000 24.291 460 LEU GGG C 1
ATOM 14489 O O . LEU D 1 458 ? 21.399 74.430 107.759 1.000 22.792 460 LEU GGG O 1
ATOM 14494 N N . LYS D 1 459 ? 20.121 75.693 109.177 1.000 25.067 461 LYS GGG N 1
ATOM 14495 C CA . LYS D 1 459 ? 18.951 75.865 108.266 1.000 25.818 461 LYS GGG CA 1
ATOM 14496 C C . LYS D 1 459 ? 19.352 76.714 107.051 1.000 24.277 461 LYS GGG C 1
ATOM 14497 O O . LYS D 1 459 ? 19.006 76.310 105.918 1.000 23.751 461 LYS GGG O 1
ATOM 14503 N N . ALA D 1 460 ? 20.060 77.827 107.278 1.000 22.677 462 ALA GGG N 1
ATOM 14504 C CA . ALA D 1 460 ? 20.441 78.831 106.247 1.000 21.433 462 ALA GGG CA 1
ATOM 14505 C C . ALA D 1 460 ? 21.125 78.144 105.056 1.000 19.723 462 ALA GGG C 1
ATOM 14506 O O . ALA D 1 460 ? 20.891 78.558 103.907 1.000 18.392 462 ALA GGG O 1
ATOM 14508 N N . VAL D 1 461 ? 21.926 77.117 105.354 1.000 18.498 463 VAL GGG N 1
ATOM 14509 C CA . VAL D 1 461 ? 22.850 76.420 104.414 1.000 17.503 463 VAL GGG CA 1
ATOM 14510 C C . VAL D 1 461 ? 22.346 74.986 104.172 1.000 16.397 463 VAL GGG C 1
ATOM 14511 O O . VAL D 1 461 ? 22.855 74.330 103.247 1.000 16.205 463 VAL GGG O 1
ATOM 14515 N N . ASN D 1 462 ? 21.349 74.538 104.944 1.000 15.206 464 ASN GGG N 1
ATOM 14516 C CA . ASN D 1 462 ? 20.717 73.192 104.867 1.000 14.233 464 ASN GGG CA 1
ATOM 14517 C C . ASN D 1 462 ? 21.793 72.097 104.873 1.000 13.431 464 ASN GGG C 1
ATOM 14518 O O . ASN D 1 462 ? 21.798 71.270 103.951 1.000 12.924 464 ASN GGG O 1
ATOM 14523 N N . ILE D 1 463 ? 22.652 72.077 105.893 1.000 13.338 465 ILE GGG N 1
ATOM 14524 C CA . ILE D 1 463 ? 23.711 71.034 106.060 1.000 13.313 465 ILE GGG CA 1
ATOM 14525 C C . ILE D 1 463 ? 23.661 70.461 107.483 1.000 12.909 465 ILE GGG C 1
ATOM 14526 O O . ILE D 1 463 ? 23.623 71.274 108.449 1.000 12.709 465 ILE GGG O 1
ATOM 14531 N N . GLU D 1 464 ? 23.668 69.124 107.596 1.000 12.233 466 GLU GGG N 1
ATOM 14532 C CA . GLU D 1 464 ? 23.920 68.383 108.860 1.000 11.745 466 GLU GGG CA 1
ATOM 14533 C C . GLU D 1 464 ? 25.404 68.502 109.207 1.000 11.553 466 GLU GGG C 1
ATOM 14534 O O . GLU D 1 464 ? 26.213 68.045 108.397 1.000 11.256 466 GLU GGG O 1
ATOM 14540 N N . LEU D 1 465 ? 25.728 69.070 110.374 1.000 11.577 467 LEU GGG N 1
ATOM 14541 C CA . LEU D 1 465 ? 27.111 69.410 110.805 1.000 11.470 467 LEU GGG CA 1
ATOM 14542 C C . LEU D 1 465 ? 27.755 68.254 111.586 1.000 11.467 467 LEU GGG C 1
ATOM 14543 O O . LEU D 1 465 ? 29.003 68.224 111.655 1.000 11.397 467 LEU GGG O 1
ATOM 14548 N N . GLY D 1 466 ? 26.959 67.364 112.182 1.000 11.710 468 GLY GGG N 1
ATOM 14549 C CA . GLY D 1 466 ? 27.452 66.173 112.904 1.000 11.925 468 GLY GGG CA 1
ATOM 14550 C C . GLY D 1 466 ? 27.901 66.468 114.329 1.000 12.070 468 GLY GGG C 1
ATOM 14551 O O . GLY D 1 466 ? 28.325 65.512 115.020 1.000 11.582 468 GLY GGG O 1
ATOM 14552 N N . ASN D 1 467 ? 27.821 67.730 114.766 1.000 12.530 469 ASN GGG N 1
ATOM 14553 C CA . ASN D 1 467 ? 28.117 68.137 116.163 1.000 13.223 469 ASN GGG CA 1
ATOM 14554 C C . ASN D 1 467 ? 27.145 67.415 117.096 1.000 13.479 469 ASN GGG C 1
ATOM 14555 O O . ASN D 1 467 ? 25.934 67.408 116.790 1.000 13.333 469 ASN GGG O 1
ATOM 14560 N N . SER D 1 468 ? 27.658 66.829 118.178 1.000 13.903 470 SER GGG N 1
ATOM 14561 C CA . SER D 1 468 ? 26.851 66.079 119.172 1.000 14.381 470 SER GGG CA 1
ATOM 14562 C C . SER D 1 468 ? 27.586 66.009 120.507 1.000 14.588 470 SER GGG C 1
ATOM 14563 O O . SER D 1 468 ? 28.828 65.980 120.516 1.000 14.276 470 SER GGG O 1
ATOM 14566 N N . LYS D 1 469 ? 26.821 65.979 121.595 1.000 15.568 471 LYS GGG N 1
ATOM 14567 C CA . LYS D 1 469 ? 27.340 65.797 122.972 1.000 16.223 471 LYS GGG CA 1
ATOM 14568 C C . LYS D 1 469 ? 27.569 64.302 123.210 1.000 17.429 471 LYS GGG C 1
ATOM 14569 O O . LYS D 1 469 ? 28.362 63.958 124.101 1.000 17.276 471 LYS GGG O 1
ATOM 14575 N N . GLU D 1 470 ? 26.910 63.447 122.417 1.000 19.255 472 GLU GGG N 1
ATOM 14576 C CA . GLU D 1 470 ? 27.075 61.966 122.442 1.000 20.374 472 GLU GGG CA 1
ATOM 14577 C C . GLU D 1 470 ? 28.254 61.563 121.562 1.000 19.962 472 GLU GGG C 1
ATOM 14578 O O . GLU D 1 470 ? 28.458 62.145 120.498 1.000 20.242 472 GLU GGG O 1
ATOM 14584 N N . PRO D 1 471 ? 29.045 60.543 121.968 1.000 18.903 473 PRO GGG N 1
ATOM 14585 C CA . PRO D 1 471 ? 30.034 59.936 121.082 1.000 18.422 473 PRO GGG CA 1
ATOM 14586 C C . PRO D 1 471 ? 29.332 59.343 119.851 1.000 17.703 473 PRO GGG C 1
ATOM 14587 O O . PRO D 1 471 ? 28.212 58.869 119.989 1.000 18.211 473 PRO GGG O 1
ATOM 14591 N N . GLN D 1 472 ? 29.991 59.393 118.690 1.000 16.951 474 GLN GGG N 1
ATOM 14592 C CA . GLN D 1 472 ? 29.491 58.813 117.416 1.000 16.495 474 GLN GGG CA 1
ATOM 14593 C C . GLN D 1 472 ? 30.555 57.869 116.849 1.000 16.379 474 GLN GGG C 1
ATOM 14594 O O . GLN D 1 472 ? 31.746 58.263 116.831 1.000 16.463 474 GLN GGG O 1
ATOM 14600 N N . LEU D 1 473 ? 30.138 56.670 116.431 1.000 16.193 475 LEU GGG N 1
ATOM 14601 C CA . LEU D 1 473 ? 31.006 55.678 115.744 1.000 16.559 475 LEU GGG CA 1
ATOM 14602 C C . LEU D 1 473 ? 30.269 55.129 114.522 1.000 17.265 475 LEU GGG C 1
ATOM 14603 O O . LEU D 1 473 ? 29.099 54.705 114.671 1.000 18.711 475 LEU GGG O 1
ATOM 14608 N N . TYR D 1 474 ? 30.930 55.146 113.362 1.000 17.505 476 TYR GGG N 1
ATOM 14609 C CA . TYR D 1 474 ? 30.367 54.709 112.059 1.000 17.298 476 TYR GGG CA 1
ATOM 14610 C C . TYR D 1 474 ? 31.345 53.729 111.415 1.000 16.780 476 TYR GGG C 1
ATOM 14611 O O . TYR D 1 474 ? 32.541 54.045 111.371 1.000 16.824 476 TYR GGG O 1
ATOM 14620 N N . ASP D 1 475 ? 30.844 52.572 110.968 1.000 16.800 477 ASP GGG N 1
ATOM 14621 C CA . ASP D 1 475 ? 31.574 51.615 110.091 1.000 16.641 477 ASP GGG CA 1
ATOM 14622 C C . ASP D 1 475 ? 31.394 52.092 108.645 1.000 16.338 477 ASP GGG C 1
ATOM 14623 O O . ASP D 1 475 ? 30.343 51.803 108.058 1.000 16.308 477 ASP GGG O 1
ATOM 14628 N N . LEU D 1 476 ? 32.381 52.810 108.107 1.000 16.546 478 LEU GGG N 1
ATOM 14629 C CA . LEU D 1 476 ? 32.311 53.464 106.772 1.000 16.846 478 LEU GGG CA 1
ATOM 14630 C C . LEU D 1 476 ? 32.258 52.426 105.645 1.000 16.793 478 LEU GGG C 1
ATOM 14631 O O . LEU D 1 476 ? 31.886 52.828 104.534 1.000 16.675 478 LEU GGG O 1
ATOM 14636 N N . LYS D 1 477 ? 32.647 51.170 105.907 1.000 17.204 479 LYS GGG N 1
ATOM 14637 C CA . LYS D 1 477 ? 32.620 50.060 104.913 1.000 17.827 479 LYS GGG CA 1
ATOM 14638 C C . LYS D 1 477 ? 31.192 49.496 104.829 1.000 18.721 479 LYS GGG C 1
ATOM 14639 O O . LYS D 1 477 ? 30.691 49.352 103.716 1.000 19.394 479 LYS GGG O 1
ATOM 14643 N N . LYS D 1 478 ? 30.559 49.189 105.960 1.000 20.005 480 LYS GGG N 1
ATOM 14644 C CA . LYS D 1 478 ? 29.171 48.660 106.002 1.000 20.904 480 LYS GGG CA 1
ATOM 14645 C C . LYS D 1 478 ? 28.165 49.810 105.876 1.000 19.797 480 LYS GGG C 1
ATOM 14646 O O . LYS D 1 478 ? 27.041 49.548 105.417 1.000 20.401 480 LYS GGG O 1
ATOM 14652 N N . ASP D 1 479 ? 28.552 51.032 106.251 1.000 18.762 481 ASP GGG N 1
ATOM 14653 C CA . ASP D 1 479 ? 27.635 52.198 106.387 1.000 17.796 481 ASP GGG CA 1
ATOM 14654 C C . ASP D 1 479 ? 28.355 53.493 105.995 1.000 17.471 481 ASP GGG C 1
ATOM 14655 O O . ASP D 1 479 ? 28.597 54.357 106.843 1.000 17.334 481 ASP GGG O 1
ATOM 14660 N N . PRO D 1 480 ? 28.681 53.687 104.694 1.000 16.517 482 PRO GGG N 1
ATOM 14661 C CA . PRO D 1 480 ? 29.413 54.873 104.251 1.000 16.396 482 PRO GGG CA 1
ATOM 14662 C C . PRO D 1 480 ? 28.584 56.170 104.317 1.000 16.898 482 PRO GGG C 1
ATOM 14663 O O . PRO D 1 480 ? 29.167 57.244 104.382 1.000 16.581 482 PRO GGG O 1
ATOM 14667 N N . LYS D 1 481 ? 27.252 56.046 104.304 1.000 17.364 483 LYS GGG N 1
ATOM 14668 C CA . LYS D 1 481 ? 26.298 57.183 104.385 1.000 17.907 483 LYS GGG CA 1
ATOM 14669 C C . LYS D 1 481 ? 26.213 57.690 105.833 1.000 18.013 483 LYS GGG C 1
ATOM 14670 O O . LYS D 1 481 ? 25.455 58.661 106.079 1.000 17.534 483 LYS GGG O 1
ATOM 14676 N N . GLU D 1 482 ? 26.935 57.046 106.763 1.000 18.188 484 GLU GGG N 1
ATOM 14677 C CA . GLU D 1 482 ? 26.986 57.435 108.195 1.000 18.395 484 GLU GGG CA 1
ATOM 14678 C C . GLU D 1 482 ? 25.552 57.581 108.724 1.000 18.557 484 GLU GGG C 1
ATOM 14679 O O . GLU D 1 482 ? 25.284 58.582 109.396 1.000 19.106 484 GLU GGG O 1
ATOM 14685 N N . LYS D 1 483 ? 24.668 56.624 108.410 1.000 18.641 485 LYS GGG N 1
ATOM 14686 C CA . LYS D 1 483 ? 23.233 56.615 108.822 1.000 18.435 485 LYS GGG CA 1
ATOM 14687 C C . LYS D 1 483 ? 23.098 56.035 110.242 1.000 18.679 485 LYS GGG C 1
ATOM 14688 O O . LYS D 1 483 ? 22.251 56.532 110.999 1.000 19.061 485 LYS GGG O 1
ATOM 14690 N N . ASN D 1 484 ? 23.917 55.040 110.597 1.000 18.505 486 ASN GGG N 1
ATOM 14691 C CA . ASN D 1 484 ? 23.698 54.134 111.759 1.000 17.652 486 ASN GGG CA 1
ATOM 14692 C C . ASN D 1 484 ? 24.875 54.268 112.741 1.000 17.233 486 ASN GGG C 1
ATOM 14693 O O . ASN D 1 484 ? 25.908 53.587 112.553 1.000 16.745 486 ASN GGG O 1
ATOM 14698 N N . ASN D 1 485 ? 24.710 55.125 113.753 1.000 16.943 487 ASN GGG N 1
ATOM 14699 C CA . ASN D 1 485 ? 25.664 55.334 114.879 1.000 16.593 487 ASN GGG CA 1
ATOM 14700 C C . ASN D 1 485 ? 25.697 54.069 115.744 1.000 15.728 487 ASN GGG C 1
ATOM 14701 O O . ASN D 1 485 ? 24.652 53.733 116.314 1.000 14.851 487 ASN GGG O 1
ATOM 14706 N N . VAL D 1 486 ? 26.860 53.421 115.860 1.000 15.796 488 VAL GGG N 1
ATOM 14707 C CA . VAL D 1 486 ? 27.025 52.116 116.571 1.000 16.151 488 VAL GGG CA 1
ATOM 14708 C C . VAL D 1 486 ? 28.033 52.265 117.724 1.000 16.977 488 VAL GGG C 1
ATOM 14709 O O . VAL D 1 486 ? 28.631 51.242 118.109 1.000 18.247 488 VAL GGG O 1
ATOM 14713 N N . ALA D 1 487 ? 28.180 53.469 118.290 1.000 17.565 489 ALA GGG N 1
ATOM 14714 C CA . ALA D 1 487 ? 29.021 53.749 119.480 1.000 17.709 489 ALA GGG CA 1
ATOM 14715 C C . ALA D 1 487 ? 28.530 52.902 120.653 1.000 18.437 489 ALA GGG C 1
ATOM 14716 O O . ALA D 1 487 ? 29.382 52.288 121.330 1.000 18.303 489 ALA GGG O 1
ATOM 14718 N N . GLY D 1 488 ? 27.202 52.874 120.861 1.000 19.087 490 GLY GGG N 1
ATOM 14719 C CA . GLY D 1 488 ? 26.518 52.107 121.919 1.000 19.427 490 GLY GGG CA 1
ATOM 14720 C C . GLY D 1 488 ? 26.897 50.632 121.896 1.000 20.159 490 GLY GGG C 1
ATOM 14721 O O . GLY D 1 488 ? 27.151 50.079 122.991 1.000 20.788 490 GLY GGG O 1
ATOM 14722 N N . GLN D 1 489 ? 26.995 50.015 120.718 1.000 20.239 491 GLN GGG N 1
ATOM 14723 C CA . GLN D 1 489 ? 27.190 48.535 120.611 1.000 20.620 491 GLN GGG CA 1
ATOM 14724 C C . GLN D 1 489 ? 28.684 48.204 120.479 1.000 19.812 491 GLN GGG C 1
ATOM 14725 O O . GLN D 1 489 ? 29.001 47.012 120.267 1.000 19.010 491 GLN GGG O 1
ATOM 14731 N N . ASN D 1 490 ? 29.577 49.183 120.658 1.000 19.107 492 ASN GGG N 1
ATOM 14732 C CA . ASN D 1 490 ? 31.051 48.984 120.552 1.000 18.631 492 ASN GGG CA 1
ATOM 14733 C C . ASN D 1 490 ? 31.770 49.864 121.573 1.000 18.818 492 ASN GGG C 1
ATOM 14734 O O . ASN D 1 490 ? 32.574 50.719 121.200 1.000 18.477 492 ASN GGG O 1
ATOM 14739 N N . PRO D 1 491 ? 31.526 49.676 122.891 1.000 19.528 493 PRO GGG N 1
ATOM 14740 C CA . PRO D 1 491 ? 32.150 50.518 123.911 1.000 20.390 493 PRO GGG CA 1
ATOM 14741 C C . PRO D 1 491 ? 33.686 50.461 123.881 1.000 21.515 493 PRO GGG C 1
ATOM 14742 O O . PRO D 1 491 ? 34.309 51.501 123.959 1.000 22.077 493 PRO GGG O 1
ATOM 14746 N N . GLU D 1 492 ? 34.251 49.253 123.775 1.000 22.808 494 GLU GGG N 1
ATOM 14747 C CA . GLU D 1 492 ? 35.721 49.011 123.790 1.000 22.573 494 GLU GGG CA 1
ATOM 14748 C C . GLU D 1 492 ? 36.377 49.711 122.592 1.000 22.172 494 GLU GGG C 1
ATOM 14749 O O . GLU D 1 492 ? 37.484 50.251 122.778 1.000 21.571 494 GLU GGG O 1
ATOM 14755 N N . LEU D 1 493 ? 35.708 49.728 121.433 1.000 22.148 495 LEU GGG N 1
ATOM 14756 C CA . LEU D 1 493 ? 36.227 50.341 120.175 1.000 22.397 495 LEU GGG CA 1
ATOM 14757 C C . LEU D 1 493 ? 36.178 51.869 120.304 1.000 22.289 495 LEU GGG C 1
ATOM 14758 O O . LEU D 1 493 ? 37.139 52.534 119.864 1.000 22.757 495 LEU GGG O 1
ATOM 14763 N N . VAL D 1 494 ? 35.100 52.404 120.880 1.000 21.475 496 VAL GGG N 1
ATOM 14764 C CA . VAL D 1 494 ? 34.937 53.864 121.146 1.000 21.427 496 VAL GGG CA 1
ATOM 14765 C C . VAL D 1 494 ? 36.114 54.332 122.015 1.000 21.898 496 VAL GGG C 1
ATOM 14766 O O . VAL D 1 494 ? 36.738 55.351 121.658 1.000 22.772 496 VAL GGG O 1
ATOM 14770 N N . LYS D 1 495 ? 36.410 53.602 123.094 1.000 22.832 497 LYS GGG N 1
ATOM 14771 C CA . LYS D 1 495 ? 37.514 53.904 124.052 1.000 24.706 497 LYS GGG CA 1
ATOM 14772 C C . LYS D 1 495 ? 38.863 53.912 123.318 1.000 24.630 497 LYS GGG C 1
ATOM 14773 O O . LYS D 1 495 ? 39.631 54.886 123.485 1.000 24.046 497 LYS GGG O 1
ATOM 14779 N N . LYS D 1 496 ? 39.138 52.857 122.542 1.000 25.062 498 LYS GGG N 1
ATOM 14780 C CA . LYS D 1 496 ? 40.393 52.671 121.764 1.000 25.343 498 LYS GGG CA 1
ATOM 14781 C C . LYS D 1 496 ? 40.623 53.897 120.869 1.000 24.873 498 LYS GGG C 1
ATOM 14782 O O . LYS D 1 496 ? 41.777 54.368 120.788 1.000 24.560 498 LYS GGG O 1
ATOM 14788 N N . MET D 1 497 ? 39.559 54.413 120.245 1.000 24.104 499 MET GGG N 1
ATOM 14789 C CA . MET D 1 497 ? 39.656 55.452 119.185 1.000 24.104 499 MET GGG CA 1
ATOM 14790 C C . MET D 1 497 ? 39.577 56.865 119.773 1.000 22.568 499 MET GGG C 1
ATOM 14791 O O . MET D 1 497 ? 40.231 57.772 119.203 1.000 20.901 499 MET GGG O 1
ATOM 14796 N N . ALA D 1 498 ? 38.845 57.045 120.874 1.000 21.742 500 ALA GGG N 1
ATOM 14797 C CA . ALA D 1 498 ? 38.896 58.277 121.691 1.000 21.202 500 ALA GGG CA 1
ATOM 14798 C C . ALA D 1 498 ? 40.350 58.508 122.123 1.000 20.628 500 ALA GGG C 1
ATOM 14799 O O . ALA D 1 498 ? 40.859 59.651 121.940 1.000 19.195 500 ALA GGG O 1
ATOM 14801 N N . ALA D 1 499 ? 40.998 57.451 122.638 1.000 20.228 501 ALA GGG N 1
ATOM 14802 C CA . ALA D 1 499 ? 42.387 57.469 123.159 1.000 20.630 501 ALA GGG CA 1
ATOM 14803 C C . ALA D 1 499 ? 43.360 57.789 122.020 1.000 21.379 501 ALA GGG C 1
ATOM 14804 O O . ALA D 1 499 ? 44.261 58.632 122.228 1.000 22.511 501 ALA GGG O 1
ATOM 14806 N N . GLN D 1 500 ? 43.169 57.138 120.868 1.000 21.710 502 GLN GGG N 1
ATOM 14807 C CA . GLN D 1 500 ? 44.004 57.318 119.651 1.000 21.588 502 GLN GGG CA 1
ATOM 14808 C C . GLN D 1 500 ? 43.908 58.774 119.167 1.000 20.755 502 GLN GGG C 1
ATOM 14809 O O . GLN D 1 500 ? 44.945 59.322 118.770 1.000 20.883 502 GLN GGG O 1
ATOM 14815 N N . LEU D 1 501 ? 42.720 59.377 119.210 1.000 20.369 503 LEU GGG N 1
ATOM 14816 C CA . LEU D 1 501 ? 42.514 60.798 118.819 1.000 20.845 503 LEU GGG CA 1
ATOM 14817 C C . LEU D 1 501 ? 43.361 61.694 119.730 1.000 21.889 503 LEU GGG C 1
ATOM 14818 O O . LEU D 1 501 ? 44.100 62.545 119.197 1.000 22.235 503 LEU GGG O 1
ATOM 14823 N N . GLU D 1 502 ? 43.271 61.500 121.048 1.000 22.558 504 GLU GGG N 1
ATOM 14824 C CA . GLU D 1 502 ? 43.980 62.354 122.037 1.000 24.276 504 GLU GGG CA 1
ATOM 14825 C C . GLU D 1 502 ? 45.492 62.164 121.881 1.000 24.461 504 GLU GGG C 1
ATOM 14826 O O . GLU D 1 502 ? 46.222 63.166 121.992 1.000 23.579 504 GLU GGG O 1
ATOM 14832 N N . LYS D 1 503 ? 45.931 60.934 121.597 1.000 24.547 505 LYS GGG N 1
ATOM 14833 C CA . LYS D 1 503 ? 47.359 60.609 121.339 1.000 24.100 505 LYS GGG CA 1
ATOM 14834 C C . LYS D 1 503 ? 47.887 61.538 120.239 1.000 22.601 505 LYS GGG C 1
ATOM 14835 O O . LYS D 1 503 ? 48.953 62.150 120.448 1.000 22.227 505 LYS GGG O 1
ATOM 14841 N N . ILE D 1 504 ? 47.136 61.676 119.142 1.000 21.152 506 ILE GGG N 1
ATOM 14842 C CA . ILE D 1 504 ? 47.508 62.516 117.960 1.000 20.133 506 ILE GGG CA 1
ATOM 14843 C C . ILE D 1 504 ? 47.332 64.002 118.302 1.000 18.292 506 ILE GGG C 1
ATOM 14844 O O . ILE D 1 504 ? 48.118 64.809 117.796 1.000 16.488 506 ILE GGG O 1
ATOM 14849 N N . VAL D 1 505 ? 46.338 64.358 119.120 1.000 18.228 507 VAL GGG N 1
ATOM 14850 C CA . VAL D 1 505 ? 46.124 65.774 119.545 1.000 18.257 507 VAL GGG CA 1
ATOM 14851 C C . VAL D 1 505 ? 47.324 66.225 120.397 1.000 18.529 507 VAL GGG C 1
ATOM 14852 O O . VAL D 1 505 ? 47.694 67.411 120.304 1.000 18.056 507 VAL GGG O 1
ATOM 14856 N N . ASP D 1 506 ? 47.925 65.310 121.169 1.000 19.174 508 ASP GGG N 1
ATOM 14857 C CA . ASP D 1 506 ? 48.904 65.616 122.253 1.000 19.123 508 ASP GGG CA 1
ATOM 14858 C C . ASP D 1 506 ? 48.152 66.526 123.227 1.000 19.192 508 ASP GGG C 1
ATOM 14859 O O . ASP D 1 506 ? 46.991 66.182 123.566 1.000 18.676 508 ASP GGG O 1
ATOM 14864 N N . GLY D 1 507 ? 48.742 67.648 123.634 1.000 19.746 509 GLY GGG N 1
ATOM 14865 C CA . GLY D 1 507 ? 47.987 68.772 124.221 1.000 20.787 509 GLY GGG CA 1
ATOM 14866 C C . GLY D 1 507 ? 47.926 69.950 123.268 1.000 21.447 509 GLY GGG C 1
ATOM 14867 O O . GLY D 1 507 ? 47.571 71.060 123.733 1.000 22.533 509 GLY GGG O 1
ATOM 14868 N N . ARG D 1 508 ? 48.275 69.727 121.993 1.000 21.443 510 ARG GGG N 1
ATOM 14869 C CA . ARG D 1 508 ? 48.545 70.802 121.001 1.000 21.412 510 ARG GGG CA 1
ATOM 14870 C C . ARG D 1 508 ? 47.269 71.019 120.182 1.000 20.507 510 ARG GGG C 1
ATOM 14871 O O . ARG D 1 508 ? 47.166 70.487 119.055 1.000 19.998 510 ARG GGG O 1
ATOM 14879 N N . TYR D 1 509 ? 46.325 71.767 120.767 1.000 19.982 511 TYR GGG N 1
ATOM 14880 C CA . TYR D 1 509 ? 45.008 72.144 120.188 1.000 19.797 511 TYR GGG CA 1
ATOM 14881 C C . TYR D 1 509 ? 44.735 73.616 120.505 1.000 20.822 511 TYR GGG C 1
ATOM 14882 O O . TYR D 1 509 ? 44.820 73.977 121.689 1.000 21.847 511 TYR GGG O 1
ATOM 14891 N N . GLY D 1 510 ? 44.423 74.427 119.488 1.000 21.423 512 GLY GGG N 1
ATOM 14892 C CA . GLY D 1 510 ? 44.034 75.844 119.630 1.000 21.620 512 GLY GGG CA 1
ATOM 14893 C C . GLY D 1 510 ? 45.112 76.682 120.291 1.000 22.269 512 GLY GGG C 1
ATOM 14894 O O . GLY D 1 510 ? 44.745 77.657 120.970 1.000 22.372 512 GLY GGG O 1
ATOM 14895 N N . LEU D 1 511 ? 46.387 76.334 120.089 1.000 23.343 513 LEU GGG N 1
ATOM 14896 C CA . LEU D 1 511 ? 47.550 77.073 120.642 1.000 24.512 513 LEU GGG CA 1
ATOM 14897 C C . LEU D 1 511 ? 47.741 78.384 119.882 1.000 26.678 513 LEU GGG C 1
ATOM 14898 O O . LEU D 1 511 ? 47.207 78.550 118.782 1.000 26.950 513 LEU GGG O 1
ATOM 14903 N N . PRO D 1 512 ? 48.505 79.355 120.440 1.000 28.641 514 PRO GGG N 1
ATOM 14904 C CA . PRO D 1 512 ? 48.838 80.581 119.716 1.000 29.227 514 PRO GGG CA 1
ATOM 14905 C C . PRO D 1 512 ? 49.719 80.357 118.476 1.000 30.339 514 PRO GGG C 1
ATOM 14906 O O . PRO D 1 512 ? 50.622 79.524 118.535 1.000 29.313 514 PRO GGG O 1
ATOM 14910 N N . LEU D 1 513 ? 49.404 81.094 117.403 1.000 32.836 515 LEU GGG N 1
ATOM 14911 C CA . LEU D 1 513 ? 50.206 81.213 116.157 1.000 35.180 515 LEU GGG CA 1
ATOM 14912 C C . LEU D 1 513 ? 51.577 81.813 116.491 1.000 36.745 515 LEU GGG C 1
ATOM 14913 O O . LEU D 1 513 ? 52.599 81.261 116.073 1.000 37.618 515 LEU GGG O 1
#

Nearest PDB structures (foldseek):
  7oze-assembly1_AAA  TM=1.002E+00  e=0.000E+00  Bacteroides thetaiotaomicron VPI-5482
  6s20-assembly1_C  TM=9.906E-01  e=1.523E-77  Bacteroides thetaiotaomicron VPI-5482
  7p26-assembly1_AAA  TM=9.891E-01  e=9.549E-77  Bacteroides thetaiotaomicron VPI-5482
  7ozc-assembly1_AAA  TM=9.878E-01  e=4.203E-70  Bacteroides thetaiotaomicron VPI-5482
  3ed4-assembly2_C  TM=7.359E-01  e=1.168E-32  Escherichia coli

Solvent-accessible surface area: 67934 Å² total; per-residue (Å²): 121,129,6,5,0,0,1,0,2,0,0,2,0,0,24,8,0,0,6,16,30,51,21,172,69,10,114,0,62,32,0,36,7,0,10,99,20,0,0,50,0,24,11,0,1,0,1,0,0,4,5,0,1,1,0,0,0,0,0,0,0,12,1,0,6,4,42,58,51,4,36,78,8,32,3,15,20,22,9,10,3,74,64,154,57,48,0,0,0,28,2,0,32,88,25,50,3,44,0,0,0,0,0,0,3,3,1,5,2,3,80,75,45,35,136,30,66,6,56,111,83,7,118,12,4,0,6,37,2,5,1,33,43,0,3,0,0,3,2,1,0,4,35,0,0,0,0,17,0,33,66,10,61,11,33,103,41,61,48,130,46,66,6,83,20,26,55,188,63,50,33,128,81,41,47,8,3,154,107,42,59,135,96,20,123,25,88,28,43,55,49,16,38,44,3,36,3,64,16,0,0,0,43,0,36,9,84,6,0,127,66,6,39,7,86,8,35,61,4,11,89,46,2,2,37,69,0,19,65,11,0,80,18,36,104,63,50,26,0,0,0,0,1,0,6,17,6,2,8,0,4,2,21,14,11,107,96,9,66,61,121,24,52,14,9,26,6,0,4,3,0,26,5,0,5,64,1,0,4,47,0,4,20,0,4,6,48,58,17,11,18,63,76,4,0,9,2,0,0,0,0,0,0,8,2,33,30,8,0,2,141,3,92,3,100,132,62,38,63,135,4,79,15,7,19,95,37,66,29,1,11,33,0,11,6,1,0,0,4,16,0,0,1,0,0,7,12,51,85,42,6,189,44,53,32,76,10,108,4,8,0,0,1,0,0,0,0,4,0,0,6,83,3,23,138,60,223,40,62,180,61,16,5,69,18,13,71,77,25,20,66,0,0,8,26,136,86,118,90,13,14,129,56,0,0,5,4,1,34,68,62,21,1,3,0,2,51,27,92,44,0,13,4,59,47,18,112,36,71,69,101,66,176,49,9,107,12,70,0,8,9,36,146,118,53,17,0,6,13,14,159,133,23,36,117,0,82,93,68,26,14,67,150,40,95,150,48,24,56,137,0,30,63,28,0,78,152,40,6,88,66,93,82,36,72,114,113,140,124,5,5,0,0,1,0,2,0,0,1,0,0,23,7,0,0,11,14,30,63,28,108,66,10,98,0,67,33,0,37,11,0,11,107,25,0,0,49,0,24,12,0,1,0,2,0,0,4,6,0,1,1,0,0,0,0,0,0,0,13,3,0,6,4,42,58,53,5,37,77,8,30,3,14,20,23,8,10,3,75,74,103,59,51,0,0,0,30,1,0,95,99,23,50,3,44,0,0,0,0,0,0,3,3,1,6,2,3,87,88,43,29,126,29,59,6,44,120,86,5,120,12,4,0,54,56,3,6,3,74,47,0,2,0,0,3,2,2,0,4,39,0,0,0,0,15,0,55,67,9,81,10,40,103,43,63,114,143,47,66,5,88,19,22,57,180,61,51,35,128,81,42,48,8,3,151,107,40,54,135,96,19,129,27,81,29,42,55,50,16,38,46,3,33,4,45,14,1,0,0,43,0,38,10,86,7,0,124,67,6,35,11,90,9,47,108,4,10,87,46,2,2,37,68,0,18,64,10,0,80,60,55,118,110,47,28,0,0,0,0,1,0,5,17,6,2,9,1,3,2,21,15,9,106,98,18,66,63,107,24,53,13,9,26,5,0,4,2,0,29,5,0,5,62,1,0,3,40,0,4,18,0,4,7,37,46,14,10,18,63,76,5,0,9,2,0,1,0,0,0,0,8,3,34,31,9,0,2,145,8,95,3,90,131,69,37,64,134,4,78,15,8,20,94,32,64,29,1,9,32,0,12,6,1,1,0,3,19,0,0,1,0,0,6,12,51,87,41,6,188,51,51,26,69,4,106,3,10,0,0,1,0,0,0,0,1,0,0,0,25,6,20,107,43,106,17,61,179,62,16,5,69,18,12,69,9,22,29,82,0,0,6,24,118,39,142,93,10,7,85,78,0,0,4,4,1,35,68,61,20,1,3,0,3,42,31,88,42,0,12,4,61,44,16,112,37,70,69,102,67,103,51,9,106,12,71,0,8,9,37,147,121,58,16,0,6,10,15,158,170,24,39,117,0,82,91,62,26,13,67,149,38,83,127,49,21,127,58,1,28,64,32,0,77,152,41,6,88,68,91,82,36,74,113,109,133,128,6,6,0,0,1,0,2,0,0,2,0,0,23,7,0,0,11,15,29,63,28,106,50,9,119,0,68,33,0,55,12,0,10,108,22,0,0,48,0,28,11,1,1,0,2,0,0,4,7,0,2,1,0,2,0,0,0,0,0,14,3,0,6,5,41,60,58,4,36,78,7,32,3,13,21,23,9,25,4,63,64,145,64,46,0,0,0,28,1,0,98,99,19,46,3,44,0,0,0,0,0,0,3,3,1,7,2,3,71,114,41,27,127,29,66,5,49,126,83,6,119,12,3,0,54,55,2,5,2,75,47,0,2,0,0,3,1,2,0,4,40,0,1,0,0,17,0,53,68,8,79,9,42,103,44,62,117,144,46,66,4,93,19,23,54,171,62,51,33,125,82,60,43,7,4,118,73,41,31,127,88,18,136,24,82,28,19,47,49,16,42,44,3,37,4,69,18,0,0,0,42,0,36,9,88,10,0,109,68,6,41,8,95,9,30,105,4,10,86,50,3,2,38,68,0,19,65,10,0,82,60,55,104,111,47,31,0,0,0,0,0,0,5,16,6,2,10,0,3,2,23,16,13,106,97,21,61,62,147,24,53,14,10,35,5,0,4,3,0,30,5,0,5,61,0,0,3,42,0,4,19,0,4,8,39,55,17,11,18,62,76,4,0,9,2,0,1,0,0,0,0,8,3,34,29,8,0,2,114,7,98,3,65,102,68,39,44,90,4,79,14,8,20,91,32,68,29,1,10,31,0,11,6,1,1,0,4,17,0,0,1,0,0,7,10,54,86,35,6,191,51,51,34,82,10,79,3,8,0,0,1,0,0,0,0,4,0,0,7,78,7,21,139,52,225,47,61,184,62,16,5,69,18,12,70,78,27,23,122,0,0,5,26,125,85,195,68,17,16,140,73,0,0,4,6,1,33,68,62,20,1,3,0,2,52,30,112,43,0,13,6,60,46,17,112,34,74,71,51,61,29,50,9,60,12,48,0,9,9,37,148,120,53,16,0,6,8,13,95,176,21,39,117,0,84,91,68,30,13,69,155,42,85,85,48,13,141,100,1,27,62,35,0,82,152,38,6,90,66,93,82,37,73,103,152,164,102,5,7,0,0,1,0,2,0,0,2,0,0,24,6,0,0,13,15,30,56,26,130,68,10,107,0,63,33,0,40,8,0,10,97,22,0,0,50,0,28,13,1,1,0,2,0,0,4,6,0,1,0,0,0,0,0,0,0,0,13,3,0,7,5,38,58,53,5,35,77,7,30,4,13,20,23,9,10,3,66,63,147,53,48,0,0,0,27,2,0,95,100,17,57,3,44,0,0,0,0,0,0,3,2,1,6,2,3,66,112,43,26,127,29,69,5,50,128,85,7,119,12,3,0,54,54,3,8,3,74,49,0,3,0,0,4,1,2,0,4,40,0,0,0,0,16,0,54,64,9,84,12,43,102,42,62,113,142,47,62,5,80,19,21,55,172,62,49,36,126,60,40,27,8,4,153,106,8,42,9,30,2,86,22,46,29,43,54,49,16,39,44,3,31,2,66,16,1,0,0,41,0,37,10,82,6,0,127,69,6,34,6,88,9,39,106,5,10,91,47,2,2,36,72,0,20,65,10,0,79,60,56,122,110,48,40,0,0,0,0,0,0,5,16,6,2,10,0,3,2,19,16,19,105,84,25,64,63,103,25,52,13,8,25,6,0,4,2,0,31,6,0,4,79,1,0,4,34,0,5,22,0,4,7,35,56,13,10,20,61,74,4,0,9,2,0,1,0,0,0,0,7,2,33,31,9,0,2,95,4,50,3,102,87,62,39,66,134,5,78,15,8,21,89,32,66,29,1,10,32,0,12,6,1,0,0,4,19,0,0,1,0,0,8,19,52,85,64,5,195,56,50,34,83,9,81,4,9,0,0,2,0,0,0,0,4,0,0,6,77,5,5,126,55,232,48,61,141,64,15,6,70,18,13,72,77,29,34,119,0,0,5,26,102,74,91,117,11,8,111,46,0,0,5,4,1,36,68,60,18,1,2,0,3,45,31,97,44,0,11,5,61,42,16,110,38,70,69,102,68,177,49,9,105,12,71,0,9,10,39,147,125,54,16,0,6,7,13,118,172,21,40,115,0,82,89,62,22,13,70,136,42,83,123,37,22,126,122,1,30,62,31,0,79,151,39,6,89,66,92,85,36,71,113,111

B-factor: mean 17.96, std 5.55, range [0.5, 50.53]

Foldseek 3Di:
DQFAEAELAEAQFFCQLACCNPHPLAHLPLVVVQQLQFEWEQFEWQQELHFQQSLCLQFFLDRSQLAALSAQAALQAAQQDDLVGATLLNLSVVLPAAEEEFEADRRHWADDGQPDQLQDFTPPDPCSRRHVWYWYRSHACQHPPQFTAINRHTPQADPVFGKHWFLPDADPPFAWCQRCVVLAPWHWLAPLTEGDAQRGRHRTYMGTRNRRHDDLQCQLVVRLVVQLVVCVVCVPDHHYYHRYYSFLPPPQRYHPVQACVSQLFSNSSSSNSSSVSSVSNVVSCVVSVSLQRYKYKYKYSWAHFQRPIIPGSSPVRCPPRDSNPLWAFTRQAQTCRSIRIIITIRRPPQADRNHYELENHYSSQVSVQVCVVSVHDDDDPTSVNHDHDVCRNSRNDRYHDQKRWHAGNQRFIWMDRSFKIKTDADDDDQADPSRGTGRNHHNDIFMDGCVVCVRSPDGCCVVCVVVNVVRVVVNCVVCVVSGNHHD/DQFAEAELAEAQFFCQLACCNPHPLAHLPLVVVLQLQFEWEQFEWQQELHFQQSLCLQFFLDRSQLAAPSAQAALQAAQQDDLVGQTLLNVSVVLPAAEEEFEADRRHWADDGLPDFLQDFTPPDPCSRRHVWYWYRSHACQHPPQFIAINRHTPQADPVFGKHWFLPDADPPFAWCQRCVVLAPWHWLAPQTEGDAQRGRHRTYMGTRNRRHDDLQCQLVVRLVVQLVVCVVRVPGHHYYHRYYSFLPPPQRYHPVQAPVSQLFSNSSSSNSSSVSSVSNVVSCVVSVSLQRYKYKYKYSWAHFQRPIIPGSSVVRCPPRDSNPLWAFTRQAQTCRSIRIIITIRRPPQADRNHYEHENHYSSQVSVQVCVVSVHDDPPPTSVNHDHDVCRNSVNDRYHDQKRWHAGNQRFIWIDRSFKIKTDADDDDQADPSRGGGRNHHNDIFMDGCVVCVRSPDGCCVVCVVVNVVRVVVVCVSCVVSGNHHD/DQFAEAELAEAQFFCQLACCNPHPLAHLPLVVVLQLQFEWEQFEWQQELHFQQSLCLQFFLDRSQLAAPSAQAALQAAQQDDLVGATLLNLSVVLPAAEEEFEADRRHWADDGQPDFLQDFTPPDPCSRRHVWYWYRSHACQHPPQFTAINRHTPQADPVFGKHWGLPDADPPFAWCQRCVVLAPWHWLAPLTEGDAQRGRGRTYMGTRNRRHDDLQCQLVVRLVVQLVVCVVRVPDHYYYHRYYSFLPPPQRYHPVQAPVSQLFSNSSSSNSSSVSSVSNVVSCVVSVSLQRYKYKYKYSWAHFQRPIIPGSSPVRCPPRDSNPLWAFTRQAQTCRSIRIIITIHRPPQADRNHYELANHYSSQVSVQVCVVSVHDDDPPTSVNHHHDVCRNSRVDRYHDQKRWHAGNQRFIWIDRSFKIKTDADDDDQADPSRGTGRNHHNDIFMDGCVVCVRSPDGCCVVCVVVNVVRVVVNCVSCVVSGNHHD/DQFAEAELAEAQFFCQLACCNPNPLAHLPLVVVLQLQFEWEQFEWQQELHFQQSLCLQFFLDRSQLAAPSAQAALQAAQQDDLVGATLLNLQVVLPAAEEEFEADRRHWADDGLPDFLQDFTPPDPCSRRHVWYWYRSHACQHPPQFTAINRHTPQADPVFGKHWGLPDADPPFAWCQRCVVLAPWHWLAPLTEGDAQRGRHRTYMGTRNRRHDDLQCQLVVRLVVQLVVCVVRVPHHYYYHRYYSFLPPPQRYHPVQAPVSQQFSNSSSSNSSSVSSVSNVVSCVVSVSLQRYKYKYKYSWAHFQRPIIPGSSPVRCPPRDSNPLWAWTRQAQTCRSISIIITIRRPPQADRNHYENANHYSSQVSVQVCVVSVHDDDDPTSVNHHHDVCRNSRNDRYHDQKRWHAGNQRFIWIDRSFKIKTDADDDDQADPSRGTGRNHHNDIFMDGCVVCVRSPDGCCVVCVVVNVVRVVVVCVVCVVSGNHHD